Protein 5G3T (pdb70)

Sequence (1652 aa):
QSSDICIVGAGISGLTCASHLLDSPACRGLSLLRIFDMQQEAGGRIRSKMLDGKASIELGAGRYSPQLHPHFQSAMQHYSQKSEVYPFTQLKFKSHVQQKLKRAMNELSPRLKEHGKESFLQFVSRYQGHDSAVGMIRSMGYDALFLPDISAEMAYDIVGKHPEIQSVTDNDANQWFFAAETGFAGLIQGIKAKVKAAGARFSLGYRLLSVRTDGDGYLLQLAGDDGWKLEHRTRHLILAIPPSAMAGLNVDFPEAWSGARYGSLPLFKGFLTYGEPWWLDYKLDDQVLIVDNPLRKIYFKGDKYLFFYTDSEMANYWRGCCVAEGEDGYLEQIRTHLASALGIVRERIPQPLAHVHKYWAHGVEFCRDDHPSALSHRDSGIIACSDAYTEHCGWMEGGLLSAREASRLLLQRIAAQSSDICIVGAGISGLTCASHLLDSPACRGLSLRIFDMQQEAGGRIRSKMLDGKASIELGAGRYSPQLHPHFQSAMQHYSQKSEVYPFTQLKFKSHVQQKLKRAMNELSPRLKEHGKESFLQFVSRYQGHDSAVGMIRSMGYDALFLPDISAEMAYDIVGKHPEIQSVTDNDANQWFFAAETGFAGLIQGIKAKVKAAGARFSLGYRLLSVRTTDGDGYLLQLAGDDGWKLEHRTRHLILAIPPSAMAGLNVDFPEAWSGARYGSLPLFKGFLTYGEPWWLDYKLDDQVLIVDNPLRKIYFKGDKYLFFYTDSEMANYWRGCCVAEGEDGYLEQIRTHLASALGIVRERIPQPLAHVVHKYWAHGVEFCRDDHPSALSHRDSGIIACSDAYTEHCGWMEGGLLSAREASRLLLQRIAAMKQSSDICIVGAGISGLTCASHLLDSPACRGLSLRIFDMQQEAGGRIRSKMLDGKASIELGAGRYSPQLHPHFQSAMQHYSQKSEVYPFTQLKFKSHVQQKLKRAMNELSPRLKEHGKESFLQFVSRYQGHDSAVGMIRSMGYDALFLPDISAEMAYDIVGKHPEIQSVTDNDANQWFAAETGFAGLIQGIKAKVKAAGARFSLGYRLLSVRTDGDGYLLQLAGDDGWKLEHRTRHLILAIPPSAMAGLNVDFPEAWSGARYGSLPLFKGFLTTYGEPWWLDYKLDDQVLIVDNPLRKIYFKGDKYLFFYTDSEMANYWRGCCVAEGEDGYLEQIRTHLASALGGIVRERIPQPLAHVVHKYWAHGVEFCRDHPSALSHRDSGIIACSDAYTEHCGWMEGGLLSAREASSRLLLQRIAAQSSDICIVGAGISGLTCASHLLDSPACRGLSLRIFDMQQEAGGRIRSKMLDGKASIELGAGRYSPQLHPHFQSAMQHYSQKSEVYPFTQLKFKSHVQQKLKRAMNELSPRLKEHGKESFLQFVSRYQGHDSAVGMIRSMGYDALFLPDISAEMAYDIVGKHPEIQSVTDNDANQWFAAETGFAGLIQGIKAKVKAAGARFSLGYRLLSVRTDGDGYLLQLAGDDGWKLEHRTRHLILAIPPSAMAGLNVDFPEAWSGARYGSLPLFKGFLTYGEPWWLDYKLDDQVLIVDNPLRKIYFKGDKYLFFYTDSEMANYWRGCCVAEGEDGYLEQIRTHLASSALGIVRERIPQPLAHVVHKYWAHGVEFCRDHPSALSHRDSGIIACSDAYTEHCGWMEGGLLSAREASRLLLQRIAA

Solvent-accessible surface area: 68019 Å² total; per-residue (Å²): 76,83,10,46,1,0,0,9,5,0,16,16,12,0,0,12,0,0,9,55,0,38,97,20,126,55,6,84,85,56,55,6,39,0,0,17,87,87,110,91,15,2,38,71,11,66,19,102,104,6,91,65,79,19,39,2,24,5,12,33,13,23,2,0,28,89,50,4,72,67,0,38,65,18,3,121,130,38,92,41,96,43,60,109,16,33,2,38,88,4,73,73,84,44,110,51,7,74,34,0,76,120,0,3,112,100,0,44,108,98,40,203,140,51,1,164,30,22,0,38,101,0,0,25,90,51,106,33,103,122,24,0,33,30,0,0,73,10,0,0,20,24,20,2,48,62,107,119,18,13,0,69,92,0,35,80,41,0,6,51,28,0,0,0,3,8,10,36,102,58,75,89,18,94,4,36,13,12,101,94,3,0,35,24,1,3,88,21,4,43,62,54,0,135,94,54,51,6,60,40,8,34,3,16,127,13,68,6,9,62,83,49,80,86,2,2,45,0,41,1,14,6,100,34,32,49,99,10,93,0,68,0,82,11,1,0,0,10,24,35,4,40,38,0,50,56,13,34,8,69,20,14,83,7,13,26,94,13,129,34,15,37,27,18,27,0,18,0,4,2,18,23,62,60,52,27,2,77,92,85,80,20,57,52,53,1,23,19,25,114,20,32,0,6,1,0,0,0,52,19,87,64,19,0,16,2,32,0,8,15,92,49,0,53,78,0,16,17,14,29,12,127,22,105,120,44,2,35,45,55,2,48,58,24,2,8,80,25,28,71,25,91,97,82,162,0,48,122,34,127,23,42,40,59,36,16,31,33,89,10,36,3,50,36,107,121,202,44,80,30,3,5,47,20,178,121,19,23,5,6,0,0,5,15,2,3,14,118,41,46,34,34,20,3,0,1,11,41,0,0,107,48,0,5,124,41,0,43,127,59,38,85,134,88,75,12,49,2,0,0,9,6,0,15,15,14,0,0,12,0,0,9,60,0,39,94,20,122,54,7,84,85,60,55,7,38,0,2,17,77,97,108,107,15,2,38,75,12,70,19,101,103,4,95,60,82,20,39,2,21,12,9,32,12,23,2,0,28,89,52,6,72,72,0,36,66,16,2,121,131,41,97,43,80,47,67,107,17,24,3,34,68,4,98,93,90,46,111,48,7,78,33,0,72,126,0,4,111,110,9,45,111,86,36,156,85,61,1,123,33,23,0,38,99,0,0,25,94,52,106,30,102,120,24,0,32,29,0,0,81,8,0,0,18,27,24,2,49,52,108,93,21,13,0,83,89,0,34,76,38,0,8,50,28,0,0,0,2,16,9,33,107,56,85,91,21,95,3,34,14,12,104,98,3,0,35,23,0,2,83,20,4,44,63,58,0,135,93,53,49,5,60,40,8,31,3,16,135,11,74,30,7,140,78,47,80,89,2,2,23,0,62,1,16,5,100,35,30,46,135,30,92,2,81,0,29,28,0,0,0,10,23,34,4,37,39,1,67,63,20,49,13,29,19,22,58,6,16,24,94,14,95,32,18,38,27,18,25,0,19,0,4,2,18,21,65,60,50,25,2,68,121,79,90,4,53,50,23,1,20,15,27,107,23,26,1,6,0,0,1,0,42,21,89,80,17,1,14,2,32,0,8,18,94,49,0,53,69,0,16,17,16,28,9,121,25,103,122,46,2,39,43,54,2,47,57,24,1,6,75,23,30,69,31,95,98,85,90,0,49,131,32,128,23,33,47,63,34,16,31,33,87,10,35,2,42,36,85,138,197,60,74,34,4,5,50,25,173,119,21,22,5,4,0,1,3,14,2,2,14,120,44,44,36,34,20,3,0,1,14,41,0,0,115,50,0,5,130,45,0,40,128,73,38,83,134,21,77,142,72,12,46,2,0,0,8,5,0,15,17,14,0,0,12,0,0,10,68,0,42,95,19,122,58,9,83,85,56,54,8,7,0,0,16,109,94,107,91,16,2,40,74,12,89,28,43,106,4,93,65,80,14,40,2,20,13,11,31,12,25,8,0,25,97,24,3,72,64,0,58,68,16,2,123,132,38,97,42,96,44,59,106,18,26,2,38,71,17,103,74,77,49,115,52,11,86,30,6,98,108,1,2,75,109,7,44,77,95,40,179,80,60,2,166,32,29,0,40,104,0,1,25,89,55,102,32,102,122,22,0,47,30,0,0,65,10,0,0,17,22,20,1,44,49,105,92,17,14,0,77,57,0,29,73,47,0,3,22,26,0,1,5,6,33,9,21,144,49,88,78,17,100,5,55,14,11,98,88,3,0,34,24,0,2,90,21,3,44,60,51,0,138,92,53,59,7,110,40,8,37,4,20,122,12,64,25,5,168,81,78,76,68,9,3,47,0,62,1,6,6,116,36,35,26,116,10,88,1,46,8,120,15,1,0,0,11,23,35,4,40,38,1,67,66,25,73,8,90,23,31,122,7,16,25,95,22,67,38,12,37,26,17,25,0,19,0,5,2,18,21,51,94,41,20,3,28,117,68,87,17,22,49,22,1,24,15,27,123,24,26,0,5,1,0,0,0,32,17,49,104,12,0,16,1,34,0,6,16,92,44,0,60,70,0,21,17,25,33,48,115,29,102,123,45,2,35,46,58,1,27,58,23,2,5,72,23,31,60,27,91,69,62,122,1,51,99,34,125,25,38,50,62,37,14,29,24,88,9,32,2,32,27,90,104,111,82,39,3,5,50,13,180,123,20,21,5,4,0,1,4,14,1,4,16,138,20,46,36,29,21,3,0,2,11,28,0,0,88,50,0,4,125,54,0,48,129,63,47,81,134,164,62,12,49,2,0,0,9,5,0,16,16,14,0,0,13,0,0,9,68,0,39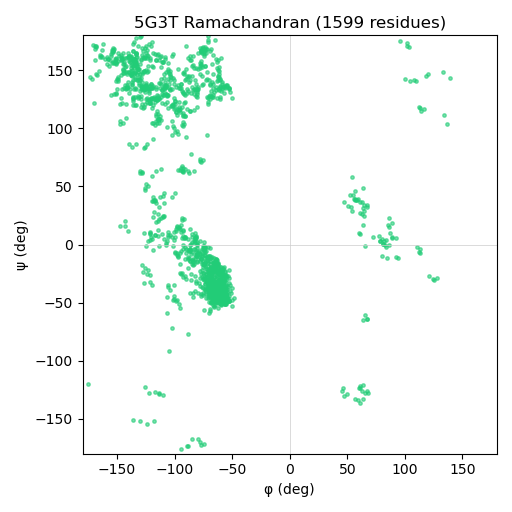,91,20,121,57,7,83,84,58,56,6,39,0,0,18,104,96,107,90,15,2,40,75,12,83,15,96,109,2,92,65,86,16,40,2,19,11,12,31,12,25,8,0,26,98,24,2,69,66,0,61,69,16,2,123,128,40,98,43,106,43,60,105,19,29,2,39,71,15,117,96,80,49,115,50,10,83,32,5,84,110,0,2,71,108,10,45,101,62,38,104,83,64,2,108,37,31,0,41,104,0,1,24,107,54,103,31,104,123,22,0,33,28,0,0,84,11,0,0,17,26,24,1,54,59,109,70,15,14,0,90,60,0,28,73,51,0,2,24,26,0,1,4,5,32,10,22,144,50,86,80,16,98,5,53,15,12,95,94,3,0,36,23,1,3,92,21,4,45,62,50,0,91,94,54,52,6,72,44,21,36,4,27,113,13,57,31,12,57,87,58,81,95,2,4,50,0,65,1,8,7,110,37,33,29,97,40,84,3,81,0,29,30,1,0,0,10,24,34,4,39,40,1,69,66,26,92,6,74,24,41,102,6,16,27,90,17,119,37,20,36,21,19,25,0,20,0,5,2,17,20,56,90,45,25,2,76,126,80,154,10,47,54,19,1,20,15,27,119,25,24,1,8,1,0,0,0,41,19,86,74,17,1,16,1,33,0,6,16,93,51,0,61,70,0,22,19,24,32,21,82,30,103,114,45,3,30,64,54,2,37,60,23,1,10,76,25,30,66,32,87,74,110,138,1,54,129,30,130,22,35,50,63,34,14,28,26,88,8,33,2,36,31,34,107,112,82,39,3,5,50,13,174,124,23,20,5,5,0,0,5,15,1,5,17,91,25,48,36,28,20,3,0,2,12,31,0,0,83,52,0,4,124,56,0,44,127,74,46,80,134

Radius of gyration: 42.15 Å; Cα contacts (8 Å, |Δi|>4): 3547; chains: 4; bounding box: 88×93×133 Å

B-factor: mean 28.55, std 11.91, range [7.09, 89.53]

Foldseek 3Di:
DEFAEEEEAQALLRLLLLVVQLPDPLCVPGAYEYEYQAQDGHVQFDWDQFVVPRIDTQGDWKDWCVVFVVVVVLCVVLVFDKDFQLQQEAPPDDPLQVVLLVLCVVQVVVCVPQQQWQLQVSSCVRPHNVSSVSNVLQLLAVCSPDRLQTNVNVLVVQCRDRNRVVSNPNSPTTMIGTPRGCVSSSVSSVVVSVVSRYHYDYQKAWQEWDADPQWIWTWIAGPVGDIDIYIYNAYEHADDQVSVVRYPQPPPPLWDPFDKDFKKKKKKKFFAPWLLCVVVVQASYWGADPFLLRIKGHHHSGIIMGMYIHPSLVVLVVQVVVHDVSSQLRVLVRVCVRSVHDSVSRDGTPGMDMDMDRRSFMAISDPFDLKIARNPNGHIYAYLRRDPRGNDSSSSSVRSVVRSVSRSVVSVD/DEFAEEEEAQALLRLLLLVVLLPDPLCVPTAYEYEYQAQDGHVQFDWDQFVVHDIDTQGDWKDWCVVQVVVVVLCVVLVFDKAFQLQQEAPPDDPLQVVLLVLCVVQVVVCVPAQQFQLQVSSCVRPHNVSSVSNVLQLLAVCSPDRLQTNVNVLVVQCRDRNRVVSNPNSPTTMIGTRRGCVSSSVSSVVVSVVSRYHYDYQKAWAEWDDDVQWIWTWIAGPVGDIDIYIYNAYEHADAQVSVVRYDQPPPPQKDPFDKDFKKKKKKKFFAPWLLCVVVVQASYWGADPDLLRIKHHHHSGIIMGMHMHPSLVVLVVQVVVHPVSSQLVVLVVVCVRVVHDSVSDDRTPTMDMDMGRGSFMAISDVFDLKIARPPNGYIYAYLRRDPRGNDSSSSSSRSVVRSVSRSVVSVD/DQAAFAEEEEAQALLRLLLLVVLLPDPLCVPGAYEYEYQAQDGHVQFDWDQFVVHDIDTQGDWKDWCVVFVVVVVLCVVLVFDKDFQLAQEAPDDDPLQVVLLVLLVVLVVVCVPFQFFQLQVSSCVPPHNVSSVSNVLQLLAPCSPDRLQTNVNSLLVQCRDRNRVCSHPNSPITMIGTRRGCVSSSVSSVVSSVVSRYHYDYQKAWQEWDADVQWIWTWIAGPVGHIHIYIYNAYEHADDQVSVVRYDQCPPNQWDPFDKDFKKKKKKKFAAPWLLCVVVVQESYWGADPDLLGIKGHHHGGIIMGMHMHVSLVVLVVQVVVDDVSSQVVVLCVVCVRSVHDSVSPDGTDTMDMDMGRGSFMAISPADLKIARPPSGHIYAYLRHDPRGNDVSSSSRRSVVRSVSVSVVSVD/DEFAEEEEAQALLRLLLLVVQLPDPLCVPGAYEYEYQAQDGHVQFDWDQFVVPAIDTQGDWKDWCVVFVVVVVLCVVLVFDKDFQLAQEAPPDDPLCVVLLVLLVVLVVVCVPFQFFQQQVSSCVPPHNVSSVSNVLQLLAVCSPPRLQGNNNVLLVQCRDRNRVCSHPSSPITMIGTRNGCVSSSVSSVVSSVVSRYHYDYQKAWQEWDFDVQWIWTWIAGPVGRIDIYIYNAYEHADAQVSVVRYPQPPPVQWDPFDKDFKKKKKKKFAAPWLLCVVVVQASYWGADPDLLRIKHHHHGGIIMGMHIHVSLVVLVVQVVVDPVSSQVVVLVVVCVRVVHDSVSDDRTPTMDMDMGRRSFMATSHADLKIAGNPRGHIYAYLRHDPRGNDVSSSSRRSVVSSVSVSVVSVD

Structure (mmCIF, N/CA/C/O backbone):
data_5G3T
#
_entry.id   5G3T
#
_cell.length_a   68.090
_cell.length_b   89.160
_cell.length_c   144.430
_cell.angle_alpha   90.00
_cell.angle_beta   92.66
_cell.angle_gamma   90.00
#
_symmetry.space_group_name_H-M   'P 1 21 1'
#
loop_
_entity.id
_entity.type
_entity.pdbx_description
1 polymer 'L-TRYPTOPHAN OXIDASE VIOA'
2 non-polymer 'DIHYDROFLAVINE-ADENINE DINUCLEOTIDE'
3 non-polymer 'MAGNESIUM ION'
4 non-polymer 'CHLORIDE ION'
5 non-polymer 2-AMINO-2-HYDROXYMETHYL-PROPANE-1,3-DIOL
6 non-polymer GLYCEROL
7 water water
#
loop_
_atom_site.group_PDB
_atom_site.id
_atom_site.type_symbol
_atom_site.label_atom_id
_atom_site.label_alt_id
_atom_site.label_comp_id
_atom_site.label_asym_id
_atom_site.label_entity_id
_atom_site.label_seq_id
_atom_site.pdbx_PDB_ins_code
_atom_site.Cartn_x
_atom_site.Cartn_y
_atom_site.Cartn_z
_atom_site.occupancy
_atom_site.B_iso_or_equiv
_atom_site.auth_seq_id
_atom_site.auth_comp_id
_atom_site.auth_asym_id
_atom_site.auth_atom_id
_atom_site.pdbx_PDB_model_num
ATOM 1 N N . GLN A 1 8 ? 65.757 -11.147 99.035 1.00 61.44 3 GLN A N 1
ATOM 2 C CA . GLN A 1 8 ? 66.022 -10.535 97.737 1.00 55.84 3 GLN A CA 1
ATOM 3 C C . GLN A 1 8 ? 65.291 -11.278 96.618 1.00 43.99 3 GLN A C 1
ATOM 4 O O . GLN A 1 8 ? 65.624 -12.428 96.307 1.00 37.88 3 GLN A O 1
ATOM 17 N N . SER A 1 9 ? 64.306 -10.607 96.014 1.00 39.69 4 SER A N 1
ATOM 18 C CA . SER A 1 9 ? 63.429 -11.237 95.036 1.00 35.25 4 SER A CA 1
ATOM 19 C C . SER A 1 9 ? 63.072 -10.231 93.948 1.00 28.48 4 SER A C 1
ATOM 20 O O . SER A 1 9 ? 63.008 -9.024 94.200 1.00 38.42 4 SER A O 1
ATOM 28 N N . SER A 1 10 ? 62.847 -10.733 92.730 1.00 32.18 5 SER A N 1
ATOM 29 C CA . SER A 1 10 ? 62.323 -9.898 91.659 1.00 27.45 5 SER A CA 1
ATOM 30 C C . SER A 1 10 ? 61.514 -10.759 90.698 1.00 25.85 5 SER A C 1
ATOM 31 O O . SER A 1 10 ? 61.650 -11.984 90.655 1.00 24.91 5 SER A O 1
ATOM 39 N N . ASP A 1 11 ? 60.659 -10.098 89.921 1.00 26.85 6 ASP A N 1
ATOM 40 C CA . ASP A 1 11 ? 60.015 -10.773 88.800 1.00 24.25 6 ASP A CA 1
ATOM 41 C C . ASP A 1 11 ? 61.016 -11.063 87.694 1.00 22.69 6 ASP A C 1
ATOM 42 O O . ASP A 1 11 ? 61.110 -12.195 87.202 1.00 24.38 6 ASP A O 1
ATOM 51 N N . ILE A 1 12 ? 61.777 -10.051 87.308 1.00 25.09 7 ILE A N 1
ATOM 52 C CA . ILE A 1 12 ? 62.734 -10.136 86.215 1.00 22.86 7 ILE A CA 1
ATOM 53 C C . ILE A 1 12 ? 64.105 -9.725 86.728 1.00 20.65 7 ILE A C 1
ATOM 54 O O . ILE A 1 12 ? 64.245 -8.709 87.420 1.00 23.67 7 ILE A O 1
ATOM 70 N N . CYS A 1 13 ? 65.124 -10.481 86.336 1.00 20.91 8 CYS A N 1
ATOM 71 C CA . CYS A 1 13 ? 66.496 -10.145 86.673 1.00 19.08 8 CYS A CA 1
ATOM 72 C C . CYS A 1 13 ? 67.359 -10.152 85.416 1.00 17.36 8 CYS A C 1
ATOM 73 O O . CYS A 1 13 ? 67.257 -11.062 84.585 1.00 17.30 8 CYS A O 1
ATOM 81 N N . ILE A 1 14 ? 68.173 -9.116 85.275 1.00 20.67 9 ILE A N 1
ATOM 82 C CA . ILE A 1 14 ? 69.174 -9.017 84.213 1.00 13.96 9 ILE A CA 1
ATOM 83 C C . ILE A 1 14 ? 70.540 -8.977 84.882 1.00 14.25 9 ILE A C 1
ATOM 84 O O . ILE A 1 14 ? 70.811 -8.096 85.712 1.00 17.83 9 ILE A O 1
ATOM 100 N N . VAL A 1 15 ? 71.401 -9.917 84.516 1.00 17.76 10 VAL A N 1
ATOM 101 C CA . VAL A 1 15 ? 72.797 -9.896 84.930 1.00 14.67 10 VAL A CA 1
ATOM 102 C C . VAL A 1 15 ? 73.623 -9.334 83.786 1.00 15.32 10 VAL A C 1
ATOM 103 O O . VAL A 1 15 ? 73.674 -9.926 82.704 1.00 16.14 10 VAL A O 1
ATOM 116 N N . GLY A 1 16 ? 74.268 -8.191 84.025 1.00 16.16 11 GLY A N 1
ATOM 117 C CA . GLY A 1 16 ? 75.086 -7.540 83.013 1.00 16.37 11 GLY A CA 1
ATOM 118 C C . GLY A 1 16 ? 74.507 -6.194 82.657 1.00 14.95 11 GLY A C 1
ATOM 119 O O . GLY A 1 16 ? 73.365 -6.105 82.172 1.00 19.30 11 GLY A O 1
ATOM 123 N N . ALA A 1 17 ? 75.252 -5.134 82.938 1.00 17.44 12 ALA A N 1
ATOM 124 C CA . ALA A 1 17 ? 74.789 -3.776 82.711 1.00 17.60 12 ALA A CA 1
ATOM 125 C C . ALA A 1 17 ? 75.671 -3.076 81.693 1.00 15.57 12 ALA A C 1
ATOM 126 O O . ALA A 1 17 ? 75.947 -1.881 81.804 1.00 17.40 12 ALA A O 1
ATOM 133 N N . GLY A 1 18 ? 76.104 -3.825 80.677 1.00 15.28 13 GLY A N 1
ATOM 134 C CA . GLY A 1 18 ? 76.628 -3.239 79.459 1.00 14.27 13 GLY A CA 1
ATOM 135 C C . GLY A 1 18 ? 75.474 -2.758 78.586 1.00 13.45 13 GLY A C 1
ATOM 136 O O . GLY A 1 18 ? 74.313 -2.706 79.003 1.00 12.74 13 GLY A O 1
ATOM 140 N N . ILE A 1 19 ? 75.802 -2.395 77.349 1.00 14.44 14 ILE A N 1
ATOM 141 C CA . ILE A 1 19 ? 74.747 -1.899 76.462 1.00 13.75 14 ILE A CA 1
ATOM 142 C C . ILE A 1 19 ? 73.673 -2.966 76.218 1.00 17.15 14 ILE A C 1
ATOM 143 O O . ILE A 1 19 ? 72.482 -2.642 76.123 1.00 16.46 14 ILE A O 1
ATOM 159 N N . SER A 1 20 ? 74.051 -4.245 76.144 1.00 14.24 15 SER A N 1
ATOM 160 C CA . SER A 1 20 ? 73.056 -5.294 75.937 1.00 15.77 15 SER A CA 1
ATOM 161 C C . SER A 1 20 ? 72.063 -5.363 77.088 1.00 16.10 15 SER A C 1
ATOM 162 O O . SER A 1 20 ? 70.846 -5.301 76.876 1.00 16.36 15 SER A O 1
ATOM 170 N N . GLY A 1 21 ? 72.561 -5.505 78.320 1.00 13.24 16 GLY A N 1
ATOM 171 C CA . GLY A 1 21 ? 71.656 -5.679 79.443 1.00 14.06 16 GLY A CA 1
ATOM 172 C C . GLY A 1 21 ? 70.787 -4.466 79.663 1.00 15.32 16 GLY A C 1
ATOM 173 O O . GLY A 1 21 ? 69.580 -4.587 79.930 1.00 16.74 16 GLY A O 1
ATOM 177 N N . LEU A 1 22 ? 71.383 -3.277 79.555 1.00 13.38 17 LEU A N 1
ATOM 178 C CA . LEU A 1 22 ? 70.619 -2.054 79.768 1.00 13.70 17 LEU A CA 1
ATOM 179 C C . LEU A 1 22 ? 69.543 -1.898 78.700 1.00 17.71 17 LEU A C 1
ATOM 180 O O . LEU A 1 22 ? 68.440 -1.409 78.977 1.00 15.21 17 LEU A O 1
ATOM 196 N N . THR A 1 23 ? 69.848 -2.301 77.469 1.00 16.32 18 THR A N 1
ATOM 197 C CA . THR A 1 23 ? 68.848 -2.198 76.413 1.00 15.35 18 THR A CA 1
ATOM 198 C C . THR A 1 23 ? 67.755 -3.243 76.580 1.00 17.29 18 THR A C 1
ATOM 199 O O . THR A 1 23 ? 66.576 -2.948 76.326 1.00 18.07 18 THR A O 1
ATOM 210 N N . CYS A 1 24 ? 68.102 -4.456 77.024 1.00 14.09 19 CYS A N 1
ATOM 211 C CA . CYS A 1 24 ? 67.054 -5.404 77.404 1.00 18.79 19 CYS A CA 1
ATOM 212 C C . CYS A 1 24 ? 66.104 -4.770 78.401 1.00 17.47 19 CYS A C 1
ATOM 213 O O . CYS A 1 24 ? 64.883 -4.873 78.273 1.00 15.28 19 CYS A O 1
ATOM 221 N N . ALA A 1 25 ? 66.660 -4.154 79.442 1.00 16.96 20 ALA A N 1
ATOM 222 C CA . ALA A 1 25 ? 65.831 -3.536 80.470 1.00 17.33 20 ALA A CA 1
ATOM 223 C C . ALA A 1 25 ? 64.916 -2.476 79.871 1.00 18.79 20 ALA A C 1
ATOM 224 O O . ALA A 1 25 ? 63.718 -2.413 80.191 1.00 21.12 20 ALA A O 1
ATOM 231 N N . SER A 1 26 ? 65.463 -1.644 78.986 1.00 16.41 21 SER A N 1
ATOM 232 C CA . SER A 1 26 ? 64.673 -0.611 78.320 1.00 19.39 21 SER A CA 1
ATOM 233 C C . SER A 1 26 ? 63.500 -1.216 77.559 1.00 23.37 21 SER A C 1
ATOM 234 O O . SER A 1 26 ? 62.357 -0.753 77.682 1.00 18.86 21 SER A O 1
ATOM 242 N N . HIS A 1 27 ? 63.759 -2.266 76.777 1.00 19.30 22 HIS A N 1
ATOM 243 C CA . HIS A 1 27 ? 62.693 -2.875 75.985 1.00 19.70 22 HIS A CA 1
ATOM 244 C C . HIS A 1 27 ? 61.626 -3.507 76.867 1.00 22.47 22 HIS A C 1
ATOM 245 O O . HIS A 1 27 ? 60.427 -3.426 76.563 1.00 20.18 22 HIS A O 1
ATOM 259 N N . LEU A 1 28 ? 62.037 -4.184 77.934 1.00 20.52 23 LEU A N 1
ATOM 260 C CA . LEU A 1 28 ? 61.061 -4.830 78.809 1.00 19.38 23 LEU A CA 1
ATOM 261 C C . LEU A 1 28 ? 60.202 -3.797 79.521 1.00 25.46 23 LEU A C 1
ATOM 262 O O . LEU A 1 28 ? 58.976 -3.922 79.564 1.00 21.51 23 LEU A O 1
ATOM 278 N N . LEU A 1 29 ? 60.822 -2.760 80.072 1.00 20.48 24 LEU A N 1
ATOM 279 C CA . LEU A 1 29 ? 60.052 -1.759 80.797 1.00 23.29 24 LEU A CA 1
ATOM 280 C C . LEU A 1 29 ? 59.134 -0.960 79.878 1.00 31.12 24 LEU A C 1
ATOM 281 O O . LEU A 1 29 ? 58.125 -0.419 80.351 1.00 25.46 24 LEU A O 1
ATOM 297 N N . ASP A 1 30 ? 59.438 -0.902 78.580 1.00 23.20 25 ASP A N 1
ATOM 298 C CA . ASP A 1 30 ? 58.536 -0.303 77.603 1.00 28.20 25 ASP A CA 1
ATOM 299 C C . ASP A 1 30 ? 57.341 -1.185 77.265 1.00 27.29 25 ASP A C 1
ATOM 300 O O . ASP A 1 30 ? 56.388 -0.692 76.649 1.00 28.28 25 ASP A O 1
ATOM 309 N N . SER A 1 31 ? 57.362 -2.461 77.619 1.00 25.45 26 SER A N 1
ATOM 310 C CA . SER A 1 31 ? 56.270 -3.345 77.231 1.00 31.54 26 SER A CA 1
ATOM 311 C C . SER A 1 31 ? 55.105 -3.223 78.214 1.00 26.63 26 SER A C 1
ATOM 312 O O . SER A 1 31 ? 55.329 -3.232 79.427 1.00 26.63 26 SER A O 1
ATOM 320 N N . PRO A 1 32 ? 53.856 -3.096 77.741 1.00 27.40 27 PRO A N 1
ATOM 321 C CA . PRO A 1 32 ? 52.725 -3.155 78.687 1.00 32.93 27 PRO A CA 1
ATOM 322 C C . PRO A 1 32 ? 52.669 -4.459 79.461 1.00 29.41 27 PRO A C 1
ATOM 323 O O . PRO A 1 32 ? 52.129 -4.483 80.573 1.00 33.59 27 PRO A O 1
ATOM 334 N N . ALA A 1 33 ? 53.226 -5.538 78.915 1.00 31.23 28 ALA A N 1
ATOM 335 C CA . ALA A 1 33 ? 53.226 -6.827 79.586 1.00 29.13 28 ALA A CA 1
ATOM 336 C C . ALA A 1 33 ? 54.094 -6.862 80.836 1.00 32.83 28 ALA A C 1
ATOM 337 O O . ALA A 1 33 ? 53.991 -7.826 81.602 1.00 37.84 28 ALA A O 1
ATOM 344 N N . CYS A 1 34 ? 54.938 -5.859 81.074 1.00 31.23 29 CYS A N 1
ATOM 345 C CA . CYS A 1 34 ? 55.765 -5.843 82.277 1.00 28.73 29 CYS A CA 1
ATOM 346 C C . CYS A 1 34 ? 55.265 -4.844 83.303 1.00 33.05 29 CYS A C 1
ATOM 347 O O . CYS A 1 34 ? 55.933 -4.637 84.319 1.00 31.17 29 CYS A O 1
ATOM 355 N N . ARG A 1 35 ? 54.091 -4.244 83.080 1.00 33.83 30 ARG A N 1
ATOM 356 C CA . ARG A 1 35 ? 53.484 -3.414 84.108 1.00 30.53 30 ARG A CA 1
ATOM 357 C C . ARG A 1 35 ? 53.326 -4.225 85.390 1.00 33.43 30 ARG A C 1
ATOM 358 O O . ARG A 1 35 ? 52.933 -5.396 85.364 1.00 35.13 30 ARG A O 1
ATOM 362 N N . GLY A 1 36 ? 53.674 -3.602 86.512 1.00 34.87 31 GLY A N 1
ATOM 363 C CA . GLY A 1 36 ? 53.586 -4.242 87.805 1.00 38.60 31 GLY A CA 1
ATOM 364 C C . GLY A 1 36 ? 54.716 -5.184 88.148 1.00 45.39 31 GLY A C 1
ATOM 365 O O . GLY A 1 36 ? 54.800 -5.621 89.303 1.00 38.14 31 GLY A O 1
ATOM 369 N N . LEU A 1 37 ? 55.590 -5.520 87.201 1.00 38.95 32 LEU A N 1
ATOM 370 C CA . LEU A 1 37 ? 56.678 -6.447 87.476 1.00 39.25 32 LEU A CA 1
ATOM 371 C C . LEU A 1 37 ? 57.920 -5.699 87.947 1.00 32.23 32 LEU A C 1
ATOM 372 O O . LEU A 1 37 ? 58.233 -4.610 87.461 1.00 32.27 32 LEU A O 1
ATOM 388 N N . SER A 1 38 ? 58.628 -6.293 88.889 1.00 27.25 33 SER A N 1
ATOM 389 C CA . SER A 1 38 ? 59.852 -5.694 89.399 1.00 27.68 33 SER A CA 1
ATOM 390 C C . SER A 1 38 ? 61.044 -6.184 88.585 1.00 23.44 33 SER A C 1
ATOM 391 O O . SER A 1 38 ? 61.073 -7.326 88.121 1.00 26.13 33 SER A O 1
ATOM 399 N N A LEU A 1 39 ? 62.033 -5.309 88.424 0.57 24.59 34 LEU A N 1
ATOM 400 N N B LEU A 1 39 ? 62.030 -5.299 88.422 0.43 24.61 34 LEU A N 1
ATOM 401 C CA A LEU A 1 39 ? 63.213 -5.621 87.626 0.57 24.37 34 LEU A CA 1
ATOM 402 C CA B LEU A 1 39 ? 63.223 -5.569 87.626 0.43 24.35 34 LEU A CA 1
ATOM 403 C C A LEU A 1 39 ? 64.465 -5.252 88.406 0.57 22.97 34 LEU A C 1
ATOM 404 C C B LEU A 1 39 ? 64.460 -5.250 88.451 0.43 23.02 34 LEU A C 1
ATOM 405 O O A LEU A 1 39 ? 64.601 -4.113 88.865 0.57 26.14 34 LEU A O 1
ATOM 406 O O B LEU A 1 39 ? 64.582 -4.142 88.984 0.43 26.04 34 LEU A O 1
ATOM 437 N N . ARG A 1 40 ? 65.362 -6.227 88.574 1.00 20.87 35 ARG A N 1
ATOM 438 C CA . ARG A 1 40 ? 66.635 -6.058 89.267 1.00 20.94 35 ARG A CA 1
ATOM 439 C C . ARG A 1 40 ? 67.775 -6.281 88.277 1.00 19.50 35 ARG A C 1
ATOM 440 O O . ARG A 1 40 ? 67.737 -7.235 87.491 1.00 21.57 35 ARG A O 1
ATOM 462 N N . ILE A 1 41 ? 68.771 -5.398 88.305 1.00 18.71 36 ILE A N 1
ATOM 463 C CA . ILE A 1 41 ? 69.932 -5.467 87.402 1.00 17.53 36 ILE A CA 1
ATOM 464 C C . ILE A 1 41 ? 71.194 -5.580 88.257 1.00 19.67 36 ILE A C 1
ATOM 465 O O . ILE A 1 41 ? 71.446 -4.716 89.103 1.00 24.10 36 ILE A O 1
ATOM 481 N N . PHE A 1 42 ? 71.992 -6.627 88.017 1.00 16.59 37 PHE A N 1
ATOM 482 C CA . PHE A 1 42 ? 73.276 -6.840 88.668 1.00 16.19 37 PHE A CA 1
ATOM 483 C C . PHE A 1 42 ? 74.413 -6.592 87.689 1.00 21.16 37 PHE A C 1
ATOM 484 O O . PHE A 1 42 ? 74.290 -6.906 86.506 1.00 18.70 37 PHE A O 1
ATOM 501 N N . ASP A 1 43 ? 75.549 -6.113 88.210 1.00 19.44 38 ASP A N 1
ATOM 502 C CA . ASP A 1 43 ? 76.793 -6.105 87.453 1.00 18.62 38 ASP A CA 1
ATOM 503 C C . ASP A 1 43 ? 77.945 -6.237 88.431 1.00 20.10 38 ASP A C 1
ATOM 504 O O . ASP A 1 43 ? 77.899 -5.676 89.526 1.00 20.95 38 ASP A O 1
ATOM 513 N N . MET A 1 44 ? 78.975 -6.982 88.031 1.00 19.17 39 MET A N 1
ATOM 514 C CA . MET A 1 44 ? 80.117 -7.175 88.920 1.00 18.18 39 MET A CA 1
ATOM 515 C C . MET A 1 44 ? 80.951 -5.916 89.071 1.00 24.13 39 MET A C 1
ATOM 516 O O . MET A 1 44 ? 81.679 -5.791 90.062 1.00 23.51 39 MET A O 1
ATOM 530 N N . GLN A 1 45 ? 80.879 -4.987 88.123 1.00 19.09 40 GLN A N 1
ATOM 531 C CA . GLN A 1 45 ? 81.606 -3.729 88.243 1.00 21.69 40 GLN A CA 1
ATOM 532 C C . GLN A 1 45 ? 80.790 -2.699 89.017 1.00 22.53 40 GLN A C 1
ATOM 533 O O . GLN A 1 45 ? 79.561 -2.766 89.087 1.00 25.72 40 GLN A O 1
ATOM 547 N N . GLN A 1 46 ? 81.489 -1.701 89.561 1.00 24.74 41 GLN A N 1
ATOM 548 C CA . GLN A 1 46 ? 80.797 -0.663 90.318 1.00 29.37 41 GLN A CA 1
ATOM 549 C C . GLN A 1 46 ? 80.132 0.380 89.424 1.00 29.43 41 GLN A C 1
ATOM 550 O O . GLN A 1 46 ? 79.379 1.220 89.925 1.00 27.87 41 GLN A O 1
ATOM 564 N N . GLU A 1 47 ? 80.348 0.332 88.116 1.00 26.31 42 GLU A N 1
ATOM 565 C CA . GLU A 1 47 ? 79.657 1.221 87.195 1.00 21.53 42 GLU A CA 1
ATOM 566 C C . GLU A 1 47 ? 79.185 0.405 85.998 1.00 21.98 42 GLU A C 1
ATOM 567 O O . GLU A 1 47 ? 79.805 -0.605 85.641 1.00 20.61 42 GLU A O 1
ATOM 574 N N . ALA A 1 48 ? 78.102 0.865 85.378 1.00 23.31 43 ALA A N 1
ATOM 575 C CA . ALA A 1 48 ? 77.571 0.242 84.170 1.00 16.83 43 ALA A CA 1
ATOM 576 C C . ALA A 1 48 ? 78.454 0.573 82.969 1.00 16.71 43 ALA A C 1
ATOM 577 O O . ALA A 1 48 ? 79.313 1.457 83.021 1.00 18.67 43 ALA A O 1
ATOM 584 N N . GLY A 1 49 ? 78.253 -0.179 81.876 1.00 16.64 44 GLY A N 1
ATOM 585 C CA . GLY A 1 49 ? 78.888 0.130 80.606 1.00 15.93 44 GLY A CA 1
ATOM 586 C C . GLY A 1 49 ? 79.692 -0.999 79.973 1.00 17.82 44 GLY A C 1
ATOM 587 O O . GLY A 1 49 ? 79.809 -1.064 78.744 1.00 14.70 44 GLY A O 1
ATOM 591 N N . GLY A 1 50 ? 80.265 -1.870 80.800 1.00 17.33 45 GLY A N 1
ATOM 592 C CA . GLY A 1 50 ? 81.014 -3.010 80.305 1.00 19.92 45 GLY A CA 1
ATOM 593 C C . GLY A 1 50 ? 82.199 -2.553 79.468 1.00 16.86 45 GLY A C 1
ATOM 594 O O . GLY A 1 50 ? 83.071 -1.812 79.932 1.00 18.07 45 GLY A O 1
ATOM 598 N N . ARG A 1 51 ? 82.226 -2.995 78.216 1.00 13.82 46 ARG A N 1
ATOM 599 C CA . ARG A 1 51 ? 83.299 -2.642 77.290 1.00 15.35 46 ARG A CA 1
ATOM 600 C C . ARG A 1 51 ? 83.112 -1.275 76.655 1.00 15.56 46 ARG A C 1
ATOM 601 O O . ARG A 1 51 ? 83.925 -0.878 75.813 1.00 15.88 46 ARG A O 1
ATOM 622 N N . ILE A 1 52 ? 82.105 -0.532 77.077 1.00 14.34 47 ILE A N 1
ATOM 623 C CA . ILE A 1 52 ? 82.040 0.906 76.847 1.00 11.93 47 ILE A CA 1
ATOM 624 C C . ILE A 1 52 ? 82.596 1.585 78.092 1.00 18.02 47 ILE A C 1
ATOM 625 O O . ILE A 1 52 ? 82.052 1.428 79.189 1.00 19.45 47 ILE A O 1
ATOM 641 N N . ARG A 1 53 ? 83.707 2.300 77.935 1.00 15.86 48 ARG A N 1
ATOM 642 C CA . ARG A 1 53 ? 84.406 2.891 79.074 1.00 20.75 48 ARG A CA 1
ATOM 643 C C . ARG A 1 53 ? 85.034 4.198 78.607 1.00 20.63 48 ARG A C 1
ATOM 644 O O . ARG A 1 53 ? 86.079 4.194 77.945 1.00 22.53 48 ARG A O 1
ATOM 665 N N . SER A 1 54 ? 84.410 5.302 78.989 1.00 17.61 49 SER A N 1
ATOM 666 C CA . SER A 1 54 ? 84.900 6.631 78.673 1.00 19.48 49 SER A CA 1
ATOM 667 C C . SER A 1 54 ? 85.593 7.208 79.900 1.00 26.47 49 SER A C 1
ATOM 668 O O . SER A 1 54 ? 85.152 6.988 81.029 1.00 24.23 49 SER A O 1
ATOM 676 N N . LYS A 1 55 ? 86.674 7.947 79.676 1.00 23.26 50 LYS A N 1
ATOM 677 C CA . LYS A 1 55 ? 87.399 8.605 80.758 1.00 27.28 50 LYS A CA 1
ATOM 678 C C . LYS A 1 55 ? 87.872 9.972 80.294 1.00 31.04 50 LYS A C 1
ATOM 679 O O . LYS A 1 55 ? 87.962 10.246 79.098 1.00 28.35 50 LYS A O 1
ATOM 698 N N . MET A 1 56 ? 88.173 10.837 81.261 1.00 33.22 51 MET A N 1
ATOM 699 C CA . MET A 1 56 ? 88.751 12.145 80.989 1.00 32.33 51 MET A CA 1
ATOM 700 C C . MET A 1 56 ? 90.263 12.049 81.147 1.00 44.26 51 MET A C 1
ATOM 701 O O . MET A 1 56 ? 90.760 11.796 82.248 1.00 50.81 51 MET A O 1
ATOM 715 N N . LEU A 1 57 ? 90.988 12.257 80.053 1.00 38.43 52 LEU A N 1
ATOM 716 C CA . LEU A 1 57 ? 92.439 12.102 80.046 1.00 41.96 52 LEU A CA 1
ATOM 717 C C . LEU A 1 57 ? 93.089 13.354 80.625 1.00 41.68 52 LEU A C 1
ATOM 718 O O . LEU A 1 57 ? 92.930 14.452 80.081 1.00 40.78 52 LEU A O 1
ATOM 734 N N . ASP A 1 58 ? 93.812 13.191 81.732 1.00 44.14 53 ASP A N 1
ATOM 735 C CA . ASP A 1 58 ? 94.386 14.331 82.449 1.00 49.01 53 ASP A CA 1
ATOM 736 C C . ASP A 1 58 ? 93.301 15.357 82.767 1.00 50.69 53 ASP A C 1
ATOM 737 O O . ASP A 1 58 ? 93.549 16.563 82.779 1.00 50.13 53 ASP A O 1
ATOM 746 N N . GLY A 1 59 ? 92.076 14.876 82.992 1.00 55.65 54 GLY A N 1
ATOM 747 C CA . GLY A 1 59 ? 90.945 15.740 83.272 1.00 54.09 54 GLY A CA 1
ATOM 748 C C . GLY A 1 59 ? 90.623 16.718 82.158 1.00 61.04 54 GLY A C 1
ATOM 749 O O . GLY A 1 59 ? 89.782 17.604 82.334 1.00 68.27 54 GLY A O 1
ATOM 753 N N . LYS A 1 60 ? 91.268 16.564 81.001 1.00 58.53 55 LYS A N 1
ATOM 754 C CA . LYS A 1 60 ? 91.126 17.502 79.895 1.00 57.22 55 LYS A CA 1
ATOM 755 C C . LYS A 1 60 ? 90.286 16.930 78.758 1.00 63.43 55 LYS A C 1
ATOM 756 O O . LYS A 1 60 ? 89.255 17.508 78.402 1.00 62.99 55 LYS A O 1
ATOM 760 N N . ALA A 1 61 ? 90.691 15.802 78.178 1.00 53.40 56 ALA A N 1
ATOM 761 C CA . ALA A 1 61 ? 90.068 15.274 76.969 1.00 50.28 56 ALA A CA 1
ATOM 762 C C . ALA A 1 61 ? 89.358 13.953 77.240 1.00 37.26 56 ALA A C 1
ATOM 763 O O . ALA A 1 61 ? 89.885 13.085 77.942 1.00 36.65 56 ALA A O 1
ATOM 770 N N . SER A 1 62 ? 88.174 13.788 76.653 1.00 40.63 57 SER A N 1
ATOM 771 C CA . SER A 1 62 ? 87.433 12.543 76.797 1.00 41.56 57 SER A CA 1
ATOM 772 C C . SER A 1 62 ? 87.967 11.504 75.819 1.00 27.68 57 SER A C 1
ATOM 773 O O . SER A 1 62 ? 88.071 11.765 74.616 1.00 34.80 57 SER A O 1
ATOM 781 N N . ILE A 1 63 ? 88.296 10.325 76.337 1.00 23.10 58 ILE A N 1
ATOM 782 C CA . ILE A 1 63 ? 88.859 9.251 75.536 1.00 23.27 58 ILE A CA 1
ATOM 783 C C . ILE A 1 63 ? 88.018 8.002 75.753 1.00 21.92 58 ILE A C 1
ATOM 784 O O . ILE A 1 63 ? 87.281 7.881 76.734 1.00 21.38 58 ILE A O 1
ATOM 800 N N . GLU A 1 64 ? 88.129 7.069 74.819 1.00 19.94 59 GLU A N 1
ATOM 801 C CA . GLU A 1 64 ? 87.383 5.821 74.863 1.00 18.87 59 GLU A CA 1
ATOM 802 C C . GLU A 1 64 ? 88.378 4.689 75.065 1.00 16.50 59 GLU A C 1
ATOM 803 O O . GLU A 1 64 ? 89.131 4.347 74.148 1.00 17.85 59 GLU A O 1
ATOM 815 N N . LEU A 1 65 ? 88.384 4.117 76.263 1.00 17.42 60 LEU A N 1
ATOM 816 C CA . LEU A 1 65 ? 89.227 2.963 76.553 1.00 14.45 60 LEU A CA 1
ATOM 817 C C . LEU A 1 65 ? 88.686 1.676 75.942 1.00 15.06 60 LEU A C 1
ATOM 818 O O . LEU A 1 65 ? 89.451 0.721 75.740 1.00 14.62 60 LEU A O 1
ATOM 834 N N . GLY A 1 66 ? 87.387 1.623 75.688 1.00 13.55 61 GLY A N 1
ATOM 835 C CA . GLY A 1 66 ? 86.751 0.488 75.050 1.00 12.70 61 GLY A CA 1
ATOM 836 C C . GLY A 1 66 ? 86.226 0.888 73.676 1.00 13.69 61 GLY A C 1
ATOM 837 O O . GLY A 1 66 ? 86.951 1.479 72.871 1.00 14.15 61 GLY A O 1
ATOM 841 N N . ALA A 1 67 ? 84.958 0.613 73.401 1.00 12.17 62 ALA A N 1
ATOM 842 C CA . ALA A 1 67 ? 84.378 0.957 72.103 1.00 13.11 62 ALA A CA 1
ATOM 843 C C . ALA A 1 67 ? 84.532 2.447 71.789 1.00 16.32 62 ALA A C 1
ATOM 844 O O . ALA A 1 67 ? 84.261 3.305 72.631 1.00 13.41 62 ALA A O 1
ATOM 851 N N . GLY A 1 68 ? 84.948 2.756 70.558 1.00 13.24 63 GLY A N 1
ATOM 852 C CA . GLY A 1 68 ? 85.293 4.120 70.187 1.00 17.28 63 GLY A CA 1
ATOM 853 C C . GLY A 1 68 ? 84.567 4.753 69.002 1.00 20.05 63 GLY A C 1
ATOM 854 O O . GLY A 1 68 ? 84.523 5.981 68.895 1.00 17.39 63 GLY A O 1
ATOM 858 N N . ARG A 1 69 ? 84.001 3.964 68.095 1.00 12.86 64 ARG A N 1
ATOM 859 C CA . ARG A 1 69 ? 83.448 4.553 66.878 1.00 13.36 64 ARG A CA 1
ATOM 860 C C . ARG A 1 69 ? 82.290 3.715 66.349 1.00 12.11 64 ARG A C 1
ATOM 861 O O . ARG A 1 69 ? 82.225 2.521 66.601 1.00 13.33 64 ARG A O 1
ATOM 882 N N . TYR A 1 70 ? 81.384 4.341 65.589 1.00 12.94 65 TYR A N 1
ATOM 883 C CA . TYR A 1 70 ? 80.343 3.607 64.886 1.00 10.83 65 TYR A CA 1
ATOM 884 C C . TYR A 1 70 ? 80.048 4.266 63.543 1.00 11.86 65 TYR A C 1
ATOM 885 O O . TYR A 1 70 ? 80.404 5.423 63.293 1.00 13.69 65 TYR A O 1
ATOM 903 N N . SER A 1 71 ? 79.356 3.518 62.692 1.00 12.20 66 SER A N 1
ATOM 904 C CA . SER A 1 71 ? 78.949 4.011 61.384 1.00 8.84 66 SER A CA 1
ATOM 905 C C . SER A 1 71 ? 77.425 3.993 61.241 1.00 11.31 66 SER A C 1
ATOM 906 O O . SER A 1 71 ? 76.805 2.945 61.452 1.00 11.29 66 SER A O 1
ATOM 914 N N . PRO A 1 72 ? 76.793 5.109 60.894 1.00 11.88 67 PRO A N 1
ATOM 915 C CA . PRO A 1 72 ? 75.334 5.082 60.706 1.00 14.12 67 PRO A CA 1
ATOM 916 C C . PRO A 1 72 ? 74.908 4.189 59.568 1.00 11.44 67 PRO A C 1
ATOM 917 O O . PRO A 1 72 ? 73.760 3.733 59.558 1.00 14.45 67 PRO A O 1
ATOM 928 N N . GLN A 1 73 ? 75.786 3.913 58.605 1.00 10.99 68 GLN A N 1
ATOM 929 C CA . GLN A 1 73 ? 75.416 3.001 57.519 1.00 13.35 68 GLN A CA 1
ATOM 930 C C . GLN A 1 73 ? 75.418 1.564 58.013 1.00 15.52 68 GLN A C 1
ATOM 931 O O . GLN A 1 73 ? 74.498 0.786 57.735 1.00 14.56 68 GLN A O 1
ATOM 945 N N . LEU A 1 74 ? 76.426 1.199 58.778 1.00 10.44 69 LEU A N 1
ATOM 946 C CA . LEU A 1 74 ? 76.534 -0.172 59.251 1.00 10.27 69 LEU A CA 1
ATOM 947 C C . LEU A 1 74 ? 75.740 -0.415 60.526 1.00 10.34 69 LEU A C 1
ATOM 948 O O . LEU A 1 74 ? 75.399 -1.563 60.831 1.00 13.06 69 LEU A O 1
ATOM 964 N N . HIS A 1 75 ? 75.507 0.626 61.318 1.00 9.86 70 HIS A N 1
ATOM 965 C CA . HIS A 1 75 ? 75.050 0.472 62.694 1.00 8.82 70 HIS A CA 1
ATOM 966 C C . HIS A 1 75 ? 73.843 1.361 62.952 1.00 10.91 70 HIS A C 1
ATOM 967 O O . HIS A 1 75 ? 73.882 2.269 63.788 1.00 11.88 70 HIS A O 1
ATOM 981 N N . PRO A 1 76 ? 72.737 1.106 62.251 1.00 11.19 71 PRO A N 1
ATOM 982 C CA . PRO A 1 76 ? 71.580 2.000 62.358 1.00 11.94 71 PRO A CA 1
ATOM 983 C C . PRO A 1 76 ? 70.909 1.979 63.711 1.00 10.93 71 PRO A C 1
ATOM 984 O O . PRO A 1 76 ? 70.403 3.022 64.138 1.00 12.33 71 PRO A O 1
ATOM 995 N N . HIS A 1 77 ? 70.856 0.840 64.397 1.00 11.80 72 HIS A N 1
ATOM 996 C CA . HIS A 1 77 ? 70.248 0.880 65.734 1.00 12.16 72 HIS A CA 1
ATOM 997 C C . HIS A 1 77 ? 71.069 1.739 66.686 1.00 15.01 72 HIS A C 1
ATOM 998 O O . HIS A 1 77 ? 70.512 2.445 67.539 1.00 13.03 72 HIS A O 1
ATOM 1012 N N . PHE A 1 78 ? 72.394 1.714 66.550 1.00 11.33 73 PHE A N 1
ATOM 1013 C CA . PHE A 1 78 ? 73.191 2.563 67.417 1.00 8.93 73 PHE A CA 1
ATOM 1014 C C . PHE A 1 78 ? 72.945 4.029 67.112 1.00 12.97 73 PHE A C 1
ATOM 1015 O O . PHE A 1 78 ? 72.811 4.849 68.026 1.00 14.26 73 PHE A O 1
ATOM 1032 N N . GLN A 1 79 ? 72.932 4.389 65.833 1.00 11.42 74 GLN A N 1
ATOM 1033 C CA . GLN A 1 79 ? 72.661 5.781 65.480 1.00 11.46 74 GLN A CA 1
ATOM 1034 C C . GLN A 1 79 ? 71.333 6.214 66.059 1.00 12.50 74 GLN A C 1
ATOM 1035 O O . GLN A 1 79 ? 71.198 7.322 66.612 1.00 15.74 74 GLN A O 1
ATOM 1049 N N . SER A 1 80 ? 70.335 5.347 65.942 1.00 13.33 75 SER A N 1
ATOM 1050 C CA . SER A 1 80 ? 69.010 5.680 66.451 1.00 17.97 75 SER A CA 1
ATOM 1051 C C . SER A 1 80 ? 69.037 5.870 67.965 1.00 18.66 75 SER A C 1
ATOM 1052 O O . SER A 1 80 ? 68.332 6.734 68.503 1.00 16.29 75 SER A O 1
ATOM 1060 N N . ALA A 1 81 ? 69.820 5.061 68.675 1.00 16.61 76 ALA A N 1
ATOM 1061 C CA . ALA A 1 81 ? 69.889 5.208 70.126 1.00 15.28 76 ALA A CA 1
ATOM 1062 C C . ALA A 1 81 ? 70.595 6.503 70.522 1.00 16.39 76 ALA A C 1
ATOM 1063 O O . ALA A 1 81 ? 70.158 7.198 71.450 1.00 19.01 76 ALA A O 1
ATOM 1070 N N . MET A 1 82 ? 71.697 6.845 69.845 1.00 16.19 77 MET A N 1
ATOM 1071 C CA . MET A 1 82 ? 72.329 8.138 70.088 1.00 19.22 77 MET A CA 1
ATOM 1072 C C . MET A 1 82 ? 71.314 9.270 69.943 1.00 22.24 77 MET A C 1
ATOM 1073 O O . MET A 1 82 ? 71.258 10.168 70.786 1.00 19.68 77 MET A O 1
ATOM 1087 N N . GLN A 1 83 ? 70.480 9.227 68.897 1.00 20.98 78 GLN A N 1
ATOM 1088 C CA . GLN A 1 83 ? 69.505 10.302 68.680 1.00 24.16 78 GLN A CA 1
ATOM 1089 C C . GLN A 1 83 ? 68.411 10.272 69.743 1.00 20.89 78 GLN A C 1
ATOM 1090 O O . GLN A 1 83 ? 67.992 11.320 70.257 1.00 22.22 78 GLN A O 1
ATOM 1104 N N . HIS A 1 84 ? 67.956 9.076 70.096 1.00 16.04 79 HIS A N 1
ATOM 1105 C CA . HIS A 1 84 ? 66.885 8.940 71.075 1.00 19.58 79 HIS A CA 1
ATOM 1106 C C . HIS A 1 84 ? 67.272 9.535 72.421 1.00 24.28 79 HIS A C 1
ATOM 1107 O O . HIS A 1 84 ? 66.433 10.131 73.102 1.00 20.75 79 HIS A O 1
ATOM 1121 N N . TYR A 1 85 ? 68.523 9.358 72.840 1.00 20.00 80 TYR A N 1
ATOM 1122 C CA . TYR A 1 85 ? 68.994 9.873 74.120 1.00 24.18 80 TYR A CA 1
ATOM 1123 C C . TYR A 1 85 ? 69.696 11.216 73.986 1.00 22.81 80 TYR A C 1
ATOM 1124 O O . TYR A 1 85 ? 70.391 11.641 74.917 1.00 24.92 80 TYR A O 1
ATOM 1142 N N . SER A 1 86 ? 69.550 11.877 72.837 1.00 20.62 81 SER A N 1
ATOM 1143 C CA . SER A 1 86 ? 70.095 13.217 72.627 1.00 25.11 81 SER A CA 1
ATOM 1144 C C . SER A 1 86 ? 71.594 13.270 72.907 1.00 31.83 81 SER A C 1
ATOM 1145 O O . SER A 1 86 ? 72.093 14.210 73.529 1.00 24.74 81 SER A O 1
ATOM 1153 N N . GLN A 1 87 ? 72.318 12.257 72.441 1.00 24.65 82 GLN A N 1
ATOM 1154 C CA . GLN A 1 87 ? 73.774 12.222 72.531 1.00 21.56 82 GLN A CA 1
ATOM 1155 C C . GLN A 1 87 ? 74.360 12.722 71.222 1.00 23.94 82 GLN A C 1
ATOM 1156 O O . GLN A 1 87 ? 74.082 12.156 70.165 1.00 23.18 82 GLN A O 1
ATOM 1170 N N . LYS A 1 88 ? 75.175 13.763 71.292 1.00 25.22 83 LYS A N 1
ATOM 1171 C CA . LYS A 1 88 ? 75.699 14.365 70.082 1.00 24.01 83 LYS A CA 1
ATOM 1172 C C . LYS A 1 88 ? 76.884 13.561 69.573 1.00 27.22 83 LYS A C 1
ATOM 1173 O O . LYS A 1 88 ? 77.733 13.106 70.351 1.00 22.29 83 LYS A O 1
ATOM 1183 N N . SER A 1 89 ? 76.928 13.378 68.262 1.00 26.83 84 SER A N 1
ATOM 1184 C CA . SER A 1 89 ? 78.034 12.689 67.617 1.00 27.92 84 SER A CA 1
ATOM 1185 C C . SER A 1 89 ? 78.964 13.713 66.978 1.00 32.47 84 SER A C 1
ATOM 1186 O O . SER A 1 89 ? 78.604 14.878 66.798 1.00 33.38 84 SER A O 1
ATOM 1194 N N . GLU A 1 90 ? 80.186 13.271 66.675 1.00 25.17 85 GLU A N 1
ATOM 1195 C CA . GLU A 1 90 ? 81.137 14.052 65.896 1.00 25.58 85 GLU A CA 1
ATOM 1196 C C . GLU A 1 90 ? 81.814 13.121 64.903 1.00 22.34 85 GLU A C 1
ATOM 1197 O O . GLU A 1 90 ? 81.770 11.899 65.053 1.00 22.23 85 GLU A O 1
ATOM 1209 N N . VAL A 1 91 ? 82.433 13.705 63.871 1.00 21.42 86 VAL A N 1
ATOM 1210 C CA . VAL A 1 91 ? 83.147 12.895 62.894 1.00 20.40 86 VAL A CA 1
ATOM 1211 C C . VAL A 1 91 ? 84.312 12.182 63.565 1.00 21.25 86 VAL A C 1
ATOM 1212 O O . VAL A 1 91 ? 85.064 12.775 64.351 1.00 20.58 86 VAL A O 1
ATOM 1225 N N . TYR A 1 92 ? 84.462 10.896 63.249 1.00 19.50 87 TYR A N 1
ATOM 1226 C CA . TYR A 1 92 ? 85.621 10.115 63.666 1.00 24.06 87 TYR A CA 1
ATOM 1227 C C . TYR A 1 92 ? 86.649 10.206 62.547 1.00 21.99 87 TYR A C 1
ATOM 1228 O O . TYR A 1 92 ? 86.397 9.682 61.456 1.00 22.20 87 TYR A O 1
ATOM 1246 N N . PRO A 1 93 ? 87.805 10.842 62.758 1.00 18.88 88 PRO A N 1
ATOM 1247 C CA . PRO A 1 93 ? 88.641 11.253 61.620 1.00 19.93 88 PRO A CA 1
ATOM 1248 C C . PRO A 1 93 ? 89.530 10.182 61.015 1.00 21.08 88 PRO A C 1
ATOM 1249 O O . PRO A 1 93 ? 90.170 10.464 59.989 1.00 21.64 88 PRO A O 1
ATOM 1260 N N . PHE A 1 94 ? 89.612 8.988 61.598 1.00 19.81 89 PHE A N 1
ATOM 1261 C CA . PHE A 1 94 ? 90.638 8.022 61.211 1.00 20.06 89 PHE A CA 1
ATOM 1262 C C . PHE A 1 94 ? 90.082 7.017 60.206 1.00 19.87 89 PHE A C 1
ATOM 1263 O O . PHE A 1 94 ? 90.031 5.817 60.450 1.00 21.54 89 PHE A O 1
ATOM 1280 N N . THR A 1 95 ? 89.709 7.537 59.030 1.00 20.84 90 THR A N 1
ATOM 1281 C CA . THR A 1 95 ? 89.000 6.766 58.014 1.00 26.10 90 THR A CA 1
ATOM 1282 C C . THR A 1 95 ? 89.725 6.632 56.695 1.00 32.46 90 THR A C 1
ATOM 1283 O O . THR A 1 95 ? 89.199 5.977 55.778 1.00 31.79 90 THR A O 1
ATOM 1294 N N . GLN A 1 96 ? 90.863 7.284 56.534 1.00 25.84 91 GLN A N 1
ATOM 1295 C CA . GLN A 1 96 ? 91.671 7.103 55.353 1.00 29.60 91 GLN A CA 1
ATOM 1296 C C . GLN A 1 96 ? 93.108 6.955 55.818 1.00 35.44 91 GLN A C 1
ATOM 1297 O O . GLN A 1 96 ? 93.456 7.328 56.943 1.00 30.04 91 GLN A O 1
ATOM 1311 N N . LEU A 1 97 ? 93.929 6.375 54.972 1.00 39.83 92 LEU A N 1
ATOM 1312 C CA . LEU A 1 97 ? 95.351 6.235 55.264 1.00 35.08 92 LEU A CA 1
ATOM 1313 C C . LEU A 1 97 ? 96.078 7.245 54.382 1.00 43.62 92 LEU A C 1
ATOM 1314 O O . LEU A 1 97 ? 96.259 7.018 53.183 1.00 43.32 92 LEU A O 1
ATOM 1330 N N . LYS A 1 98 ? 96.457 8.378 54.981 1.00 48.80 93 LYS A N 1
ATOM 1331 C CA . LYS A 1 98 ? 97.108 9.447 54.228 1.00 58.09 93 LYS A CA 1
ATOM 1332 C C . LYS A 1 98 ? 98.474 9.008 53.715 1.00 52.14 93 LYS A C 1
ATOM 1333 O O . LYS A 1 98 ? 98.798 9.200 52.539 1.00 55.08 93 LYS A O 1
ATOM 1337 N N . PHE A 1 99 ? 99.285 8.412 54.587 1.00 43.58 94 PHE A N 1
ATOM 1338 C CA . PHE A 1 99 ? 100.651 8.014 54.240 1.00 45.36 94 PHE A CA 1
ATOM 1339 C C . PHE A 1 99 ? 100.655 6.551 53.795 1.00 35.35 94 PHE A C 1
ATOM 1340 O O . PHE A 1 99 ? 101.220 5.667 54.439 1.00 40.28 94 PHE A O 1
ATOM 1344 N N . LYS A 1 100 ? 99.993 6.318 52.660 1.00 37.28 95 LYS A N 1
ATOM 1345 C CA . LYS A 1 100 ? 99.852 4.978 52.113 1.00 30.12 95 LYS A CA 1
ATOM 1346 C C . LYS A 1 100 ? 101.229 4.374 51.809 1.00 26.95 95 LYS A C 1
ATOM 1347 O O . LYS A 1 100 ? 102.040 4.974 51.101 1.00 33.17 95 LYS A O 1
ATOM 1366 N N . SER A 1 101 ? 101.498 3.192 52.355 1.00 21.43 96 SER A N 1
ATOM 1367 C CA . SER A 1 101 ? 102.732 2.475 52.055 1.00 20.76 96 SER A CA 1
ATOM 1368 C C . SER A 1 101 ? 102.558 1.592 50.830 1.00 16.97 96 SER A C 1
ATOM 1369 O O . SER A 1 101 ? 101.443 1.222 50.445 1.00 18.24 96 SER A O 1
ATOM 1377 N N . HIS A 1 102 ? 103.694 1.212 50.237 1.00 15.18 97 HIS A N 1
ATOM 1378 C CA . HIS A 1 102 ? 103.663 0.321 49.085 1.00 17.37 97 HIS A CA 1
ATOM 1379 C C . HIS A 1 102 ? 102.926 -0.981 49.392 1.00 14.21 97 HIS A C 1
ATOM 1380 O O . HIS A 1 102 ? 102.115 -1.451 48.578 1.00 14.67 97 HIS A O 1
ATOM 1394 N N . VAL A 1 103 ? 103.162 -1.578 50.563 1.00 11.73 98 VAL A N 1
ATOM 1395 C CA . VAL A 1 103 ? 102.554 -2.888 50.793 1.00 13.70 98 VAL A CA 1
ATOM 1396 C C . VAL A 1 103 ? 101.046 -2.756 51.021 1.00 12.57 98 VAL A C 1
ATOM 1397 O O . VAL A 1 103 ? 100.290 -3.687 50.717 1.00 13.54 98 VAL A O 1
ATOM 1410 N N . GLN A 1 104 ? 100.584 -1.621 51.540 1.00 11.22 99 GLN A N 1
ATOM 1411 C CA . GLN A 1 104 ? 99.136 -1.401 51.635 1.00 14.48 99 GLN A CA 1
ATOM 1412 C C . GLN A 1 104 ? 98.518 -1.197 50.257 1.00 14.55 99 GLN A C 1
ATOM 1413 O O . GLN A 1 104 ? 97.433 -1.721 49.972 1.00 16.44 99 GLN A O 1
ATOM 1427 N N . GLN A 1 105 ? 99.168 -0.411 49.395 1.00 14.03 100 GLN A N 1
ATOM 1428 C CA . GLN A 1 105 ? 98.689 -0.282 48.029 1.00 16.07 100 GLN A CA 1
ATOM 1429 C C . GLN A 1 105 ? 98.651 -1.636 47.345 1.00 16.55 100 GLN A C 1
ATOM 1430 O O . GLN A 1 105 ? 97.719 -1.937 46.594 1.00 18.65 100 GLN A O 1
ATOM 1444 N N . LYS A 1 106 ? 99.654 -2.471 47.614 1.00 13.94 101 LYS A N 1
ATOM 1445 C CA . LYS A 1 106 ? 99.762 -3.758 46.953 1.00 16.11 101 LYS A CA 1
ATOM 1446 C C . LYS A 1 106 ? 98.651 -4.700 47.400 1.00 13.24 101 LYS A C 1
ATOM 1447 O O . LYS A 1 106 ? 98.094 -5.438 46.580 1.00 13.99 101 LYS A O 1
ATOM 1466 N N . LEU A 1 107 ? 98.292 -4.671 48.685 1.00 14.49 102 LEU A N 1
ATOM 1467 C CA . LEU A 1 107 ? 97.214 -5.528 49.166 1.00 13.65 102 LEU A CA 1
ATOM 1468 C C . LEU A 1 107 ? 95.889 -5.165 48.506 1.00 13.58 102 LEU A C 1
ATOM 1469 O O . LEU A 1 107 ? 95.118 -6.055 48.131 1.00 15.67 102 LEU A O 1
ATOM 1485 N N . LYS A 1 108 ? 95.624 -3.864 48.309 1.00 13.74 103 LYS A N 1
ATOM 1486 C CA . LYS A 1 108 ? 94.408 -3.459 47.600 1.00 16.41 103 LYS A CA 1
ATOM 1487 C C . LYS A 1 108 ? 94.378 -4.043 46.189 1.00 15.98 103 LYS A C 1
ATOM 1488 O O . LYS A 1 108 ? 93.352 -4.584 45.744 1.00 15.85 103 LYS A O 1
ATOM 1507 N N . ARG A 1 109 ? 95.517 -3.986 45.489 1.00 15.74 104 ARG A N 1
ATOM 1508 C CA . ARG A 1 109 ? 95.609 -4.574 44.154 1.00 15.78 104 ARG A CA 1
ATOM 1509 C C . ARG A 1 109 ? 95.446 -6.084 44.209 1.00 14.28 104 ARG A C 1
ATOM 1510 O O . ARG A 1 109 ? 94.782 -6.679 43.354 1.00 16.97 104 ARG A O 1
ATOM 1531 N N . ALA A 1 110 ? 96.072 -6.726 45.187 1.00 13.97 105 ALA A N 1
ATOM 1532 C CA . ALA A 1 110 ? 96.024 -8.180 45.267 1.00 15.44 105 ALA A CA 1
ATOM 1533 C C . ALA A 1 110 ? 94.613 -8.660 45.562 1.00 15.28 105 ALA A C 1
ATOM 1534 O O . ALA A 1 110 ? 94.120 -9.615 44.942 1.00 15.10 105 ALA A O 1
ATOM 1541 N N . MET A 1 111 ? 93.939 -8.000 46.497 1.00 16.33 106 MET A N 1
ATOM 1542 C CA . MET A 1 111 ? 92.597 -8.445 46.855 1.00 15.33 106 MET A CA 1
ATOM 1543 C C . MET A 1 111 ? 91.648 -8.276 45.674 1.00 18.30 106 MET A C 1
ATOM 1544 O O . MET A 1 111 ? 90.775 -9.117 45.453 1.00 17.67 106 MET A O 1
ATOM 1558 N N . ASN A 1 112 ? 91.840 -7.216 44.879 1.00 12.89 107 ASN A N 1
ATOM 1559 C CA . ASN A 1 112 ? 91.052 -7.051 43.661 1.00 17.03 107 ASN A CA 1
ATOM 1560 C C . ASN A 1 112 ? 91.371 -8.141 42.641 1.00 19.87 107 ASN A C 1
ATOM 1561 O O . ASN A 1 112 ? 90.463 -8.787 42.093 1.00 19.92 107 ASN A O 1
ATOM 1572 N N . GLU A 1 113 ? 92.664 -8.360 42.373 1.00 15.80 108 GLU A N 1
ATOM 1573 C CA . GLU A 1 113 ? 93.071 -9.313 41.350 1.00 19.33 108 GLU A CA 1
ATOM 1574 C C . GLU A 1 113 ? 92.659 -10.733 41.704 1.00 20.20 108 GLU A C 1
ATOM 1575 O O . GLU A 1 113 ? 92.321 -11.521 40.811 1.00 19.31 108 GLU A O 1
ATOM 1587 N N . LEU A 1 114 ? 92.662 -11.071 42.997 1.00 15.48 109 LEU A N 1
ATOM 1588 C CA . LEU A 1 114 ? 92.331 -12.414 43.459 1.00 16.65 109 LEU A CA 1
ATOM 1589 C C . LEU A 1 114 ? 90.836 -12.655 43.616 1.00 15.81 109 LEU A C 1
ATOM 1590 O O . LEU A 1 114 ? 90.438 -13.805 43.822 1.00 17.29 109 LEU A O 1
ATOM 1606 N N . SER A 1 115 ? 90.007 -11.614 43.579 1.00 16.28 110 SER A N 1
ATOM 1607 C CA . SER A 1 115 ? 88.603 -11.804 43.942 1.00 15.99 110 SER A CA 1
ATOM 1608 C C . SER A 1 115 ? 87.882 -12.827 43.061 1.00 16.90 110 SER A C 1
ATOM 1609 O O . SER A 1 115 ? 86.995 -13.524 43.587 1.00 18.34 110 SER A O 1
ATOM 1617 N N . PRO A 1 116 ? 88.222 -13.015 41.780 1.00 18.56 111 PRO A N 1
ATOM 1618 C CA . PRO A 1 116 ? 87.581 -14.108 41.026 1.00 19.41 111 PRO A CA 1
ATOM 1619 C C . PRO A 1 116 ? 87.873 -15.481 41.590 1.00 26.86 111 PRO A C 1
ATOM 1620 O O . PRO A 1 116 ? 87.162 -16.431 41.248 1.00 22.57 111 PRO A O 1
ATOM 1631 N N . ARG A 1 117 ? 88.884 -15.632 42.449 1.00 20.46 112 ARG A N 1
ATOM 1632 C CA . ARG A 1 117 ? 89.193 -16.932 43.018 1.00 22.33 112 ARG A CA 1
ATOM 1633 C C . ARG A 1 117 ? 88.446 -17.199 44.321 1.00 19.81 112 ARG A C 1
ATOM 1634 O O . ARG A 1 117 ? 88.542 -18.306 44.860 1.00 24.54 112 ARG A O 1
ATOM 1655 N N . LEU A 1 118 ? 87.691 -16.224 44.827 1.00 23.60 113 LEU A N 1
ATOM 1656 C CA . LEU A 1 118 ? 86.969 -16.417 46.083 1.00 21.85 113 LEU A CA 1
ATOM 1657 C C . LEU A 1 118 ? 85.950 -17.552 45.992 1.00 27.25 113 LEU A C 1
ATOM 1658 O O . LEU A 1 118 ? 85.744 -18.287 46.965 1.00 23.40 113 LEU A O 1
ATOM 1674 N N . LYS A 1 119 ? 85.287 -17.705 44.843 1.00 27.93 114 LYS A N 1
ATOM 1675 C CA . LYS A 1 119 ? 84.263 -18.740 44.728 1.00 27.64 114 LYS A CA 1
ATOM 1676 C C . LYS A 1 119 ? 84.845 -20.109 45.050 1.00 24.50 114 LYS A C 1
ATOM 1677 O O . LYS A 1 119 ? 84.300 -20.854 45.868 1.00 31.21 114 LYS A O 1
ATOM 1696 N N . GLU A 1 120 ? 85.960 -20.456 44.411 1.00 25.70 115 GLU A N 1
ATOM 1697 C CA . GLU A 1 120 ? 86.548 -21.776 44.612 1.00 32.51 115 GLU A CA 1
ATOM 1698 C C . GLU A 1 120 ? 87.348 -21.866 45.908 1.00 31.75 115 GLU A C 1
ATOM 1699 O O . GLU A 1 120 ? 87.274 -22.881 46.607 1.00 29.67 115 GLU A O 1
ATOM 1711 N N . HIS A 1 121 ? 88.134 -20.836 46.236 1.00 26.68 116 HIS A N 1
ATOM 1712 C CA . HIS A 1 121 ? 89.161 -20.940 47.270 1.00 26.95 116 HIS A CA 1
ATOM 1713 C C . HIS A 1 121 ? 88.898 -20.065 48.486 1.00 26.18 116 HIS A C 1
ATOM 1714 O O . HIS A 1 121 ? 89.752 -20.000 49.375 1.00 26.77 116 HIS A O 1
ATOM 1728 N N . GLY A 1 122 ? 87.731 -19.419 48.568 1.00 28.75 117 GLY A N 1
ATOM 1729 C CA . GLY A 1 122 ? 87.481 -18.420 49.596 1.00 27.24 117 GLY A CA 1
ATOM 1730 C C . GLY A 1 122 ? 87.358 -18.962 51.011 1.00 23.29 117 GLY A C 1
ATOM 1731 O O . GLY A 1 122 ? 87.354 -18.165 51.958 1.00 22.96 117 GLY A O 1
ATOM 1735 N N . LYS A 1 123 ? 87.242 -20.277 51.177 1.00 28.99 118 LYS A N 1
ATOM 1736 C CA . LYS A 1 123 ? 87.169 -20.871 52.505 1.00 27.32 118 LYS A CA 1
ATOM 1737 C C . LYS A 1 123 ? 88.542 -21.088 53.126 1.00 24.60 118 LYS A C 1
ATOM 1738 O O . LYS A 1 123 ? 88.630 -21.331 54.335 1.00 27.29 118 LYS A O 1
ATOM 1757 N N . GLU A 1 124 ? 89.613 -21.004 52.353 1.00 27.28 119 GLU A N 1
ATOM 1758 C CA . GLU A 1 124 ? 90.919 -21.150 52.973 1.00 24.48 119 GLU A CA 1
ATOM 1759 C C . GLU A 1 124 ? 91.243 -19.895 53.785 1.00 21.57 119 GLU A C 1
ATOM 1760 O O . GLU A 1 124 ? 90.557 -18.879 53.698 1.00 18.25 119 GLU A O 1
ATOM 1772 N N . SER A 1 125 ? 92.287 -19.975 54.605 1.00 21.06 120 SER A N 1
ATOM 1773 C CA . SER A 1 125 ? 92.633 -18.828 55.445 1.00 19.28 120 SER A CA 1
ATOM 1774 C C . SER A 1 125 ? 93.015 -17.631 54.584 1.00 17.10 120 SER A C 1
ATOM 1775 O O . SER A 1 125 ? 93.529 -17.775 53.469 1.00 17.32 120 SER A O 1
ATOM 1783 N N . PHE A 1 126 ? 92.783 -16.435 55.129 1.00 14.92 121 PHE A N 1
ATOM 1784 C CA . PHE A 1 126 ? 93.147 -15.206 54.433 1.00 12.99 121 PHE A CA 1
ATOM 1785 C C . PHE A 1 126 ? 94.613 -15.238 54.043 1.00 13.08 121 PHE A C 1
ATOM 1786 O O . PHE A 1 126 ? 94.974 -14.898 52.912 1.00 15.41 121 PHE A O 1
ATOM 1803 N N . LEU A 1 127 ? 95.477 -15.653 54.977 1.00 16.06 122 LEU A N 1
ATOM 1804 C CA . LEU A 1 127 ? 96.899 -15.757 54.676 1.00 15.84 122 LEU A CA 1
ATOM 1805 C C . LEU A 1 127 ? 97.162 -16.690 53.498 1.00 17.48 122 LEU A C 1
ATOM 1806 O O . LEU A 1 127 ? 97.955 -16.362 52.607 1.00 16.60 122 LEU A O 1
ATOM 1822 N N . GLN A 1 128 ? 96.571 -17.891 53.515 1.00 17.71 123 GLN A N 1
ATOM 1823 C CA . GLN A 1 128 ? 96.817 -18.846 52.435 1.00 14.98 123 GLN A CA 1
ATOM 1824 C C . GLN A 1 128 ? 96.292 -18.302 51.115 1.00 16.81 123 GLN A C 1
ATOM 1825 O O . GLN A 1 128 ? 96.924 -18.474 50.058 1.00 18.95 123 GLN A O 1
ATOM 1839 N N . PHE A 1 129 ? 95.160 -17.600 51.169 1.00 17.27 124 PHE A N 1
ATOM 1840 C CA . PHE A 1 129 ? 94.532 -17.070 49.963 1.00 17.89 124 PHE A CA 1
ATOM 1841 C C . PHE A 1 129 ? 95.381 -15.955 49.359 1.00 16.98 124 PHE A C 1
ATOM 1842 O O . PHE A 1 129 ? 95.654 -15.952 48.150 1.00 16.74 124 PHE A O 1
ATOM 1859 N N . VAL A 1 130 ? 95.791 -14.982 50.183 1.00 16.84 125 VAL A N 1
ATOM 1860 C CA . VAL A 1 130 ? 96.586 -13.871 49.663 1.00 14.09 125 VAL A CA 1
ATOM 1861 C C . VAL A 1 130 ? 97.956 -14.359 49.204 1.00 15.83 125 VAL A C 1
ATOM 1862 O O . VAL A 1 130 ? 98.592 -13.717 48.351 1.00 16.23 125 VAL A O 1
ATOM 1875 N N . SER A 1 131 ? 98.412 -15.503 49.718 1.00 16.92 126 SER A N 1
ATOM 1876 C CA . SER A 1 131 ? 99.686 -16.064 49.283 1.00 14.65 126 SER A CA 1
ATOM 1877 C C . SER A 1 131 ? 99.657 -16.472 47.814 1.00 21.12 126 SER A C 1
ATOM 1878 O O . SER A 1 131 ? 100.721 -16.658 47.218 1.00 19.69 126 SER A O 1
ATOM 1886 N N . ARG A 1 132 ? 98.468 -16.599 47.211 1.00 20.00 127 ARG A N 1
ATOM 1887 C CA . ARG A 1 132 ? 98.389 -16.940 45.791 1.00 19.43 127 ARG A CA 1
ATOM 1888 C C . ARG A 1 132 ? 98.873 -15.809 44.896 1.00 23.24 127 ARG A C 1
ATOM 1889 O O . ARG A 1 132 ? 99.223 -16.062 43.740 1.00 22.97 127 ARG A O 1
ATOM 1910 N N . TYR A 1 133 ? 98.904 -14.572 45.400 1.00 18.54 128 TYR A N 1
ATOM 1911 C CA . TYR A 1 133 ? 99.277 -13.433 44.567 1.00 18.09 128 TYR A CA 1
ATOM 1912 C C . TYR A 1 133 ? 100.754 -13.475 44.208 1.00 21.66 128 TYR A C 1
ATOM 1913 O O . TYR A 1 133 ? 101.113 -13.486 43.026 1.00 20.35 128 TYR A O 1
ATOM 1931 N N . GLN A 1 134 ? 101.627 -13.514 45.225 1.00 19.48 129 GLN A N 1
ATOM 1932 C CA . GLN A 1 134 ? 103.078 -13.462 45.043 1.00 21.84 129 GLN A CA 1
ATOM 1933 C C . GLN A 1 134 ? 103.846 -14.350 46.023 1.00 20.32 129 GLN A C 1
ATOM 1934 O O . GLN A 1 134 ? 105.063 -14.156 46.187 1.00 25.06 129 GLN A O 1
ATOM 1948 N N . GLY A 1 135 ? 103.198 -15.292 46.698 1.00 17.76 130 GLY A N 1
ATOM 1949 C CA . GLY A 1 135 ? 103.874 -16.134 47.667 1.00 19.33 130 GLY A CA 1
ATOM 1950 C C . GLY A 1 135 ? 103.618 -15.718 49.111 1.00 15.68 130 GLY A C 1
ATOM 1951 O O . GLY A 1 135 ? 103.068 -14.654 49.411 1.00 15.20 130 GLY A O 1
ATOM 1955 N N . HIS A 1 136 ? 104.067 -16.595 50.013 1.00 16.61 131 HIS A N 1
ATOM 1956 C CA . HIS A 1 136 ? 103.846 -16.425 51.451 1.00 14.17 131 HIS A CA 1
ATOM 1957 C C . HIS A 1 136 ? 104.448 -15.130 51.981 1.00 16.95 131 HIS A C 1
ATOM 1958 O O . HIS A 1 136 ? 103.788 -14.379 52.713 1.00 16.90 131 HIS A O 1
ATOM 1972 N N . ASP A 1 137 ? 105.724 -14.887 51.693 1.00 14.09 132 ASP A N 1
ATOM 1973 C CA . ASP A 1 137 ? 106.401 -13.735 52.287 1.00 15.11 132 ASP A CA 1
ATOM 1974 C C . ASP A 1 137 ? 105.724 -12.419 51.898 1.00 14.18 132 ASP A C 1
ATOM 1975 O O . ASP A 1 137 ? 105.515 -11.542 52.746 1.00 14.29 132 ASP A O 1
ATOM 1984 N N . SER A 1 138 ? 105.344 -12.270 50.627 1.00 14.19 133 SER A N 1
ATOM 1985 C CA . SER A 1 138 ? 104.671 -11.054 50.189 1.00 14.25 133 SER A CA 1
ATOM 1986 C C . SER A 1 138 ? 103.317 -10.899 50.873 1.00 15.48 133 SER A C 1
ATOM 1987 O O . SER A 1 138 ? 102.909 -9.787 51.214 1.00 15.54 133 SER A O 1
ATOM 1995 N N . ALA A 1 139 ? 102.600 -12.007 51.051 1.00 12.89 134 ALA A N 1
ATOM 1996 C CA . ALA A 1 139 ? 101.316 -11.973 51.749 1.00 13.67 134 ALA A CA 1
ATOM 1997 C C . ALA A 1 139 ? 101.470 -11.520 53.199 1.00 13.39 134 ALA A C 1
ATOM 1998 O O . ALA A 1 139 ? 100.635 -10.760 53.712 1.00 14.23 134 ALA A O 1
ATOM 2005 N N . VAL A 1 140 ? 102.518 -11.983 53.883 1.00 12.33 135 VAL A N 1
ATOM 2006 C CA . VAL A 1 140 ? 102.736 -11.557 55.265 1.00 12.57 135 VAL A CA 1
ATOM 2007 C C . VAL A 1 140 ? 102.966 -10.055 55.320 1.00 14.03 135 VAL A C 1
ATOM 2008 O O . VAL A 1 140 ? 102.368 -9.356 56.136 1.00 13.76 135 VAL A O 1
ATOM 2021 N N . GLY A 1 141 ? 103.830 -9.534 54.437 1.00 14.57 136 GLY A N 1
ATOM 2022 C CA . GLY A 1 141 ? 104.062 -8.098 54.393 1.00 14.58 136 GLY A CA 1
ATOM 2023 C C . GLY A 1 141 ? 102.795 -7.300 54.133 1.00 16.85 136 GLY A C 1
ATOM 2024 O O . GLY A 1 141 ? 102.574 -6.244 54.738 1.00 13.84 136 GLY A O 1
ATOM 2028 N N . MET A 1 142 ? 101.962 -7.780 53.206 1.00 11.85 137 MET A N 1
ATOM 2029 C CA . MET A 1 142 ? 100.731 -7.075 52.868 1.00 12.99 137 MET A CA 1
ATOM 2030 C C . MET A 1 142 ? 99.731 -7.113 54.019 1.00 14.01 137 MET A C 1
ATOM 2031 O O . MET A 1 142 ? 99.177 -6.081 54.415 1.00 14.09 137 MET A O 1
ATOM 2045 N N . ILE A 1 143 ? 99.474 -8.297 54.562 1.00 9.45 138 ILE A N 1
ATOM 2046 C CA . ILE A 1 143 ? 98.474 -8.409 55.615 1.00 10.65 138 ILE A CA 1
ATOM 2047 C C . ILE A 1 143 ? 98.918 -7.655 56.869 1.00 12.95 138 ILE A C 1
ATOM 2048 O O . ILE A 1 143 ? 98.089 -7.083 57.595 1.00 12.83 138 ILE A O 1
ATOM 2064 N N . ARG A 1 144 ? 100.216 -7.652 57.162 1.00 13.89 139 ARG A N 1
ATOM 2065 C CA . ARG A 1 144 ? 100.680 -6.973 58.364 1.00 14.87 139 ARG A CA 1
ATOM 2066 C C . ARG A 1 144 ? 100.355 -5.493 58.318 1.00 14.81 139 ARG A C 1
ATOM 2067 O O . ARG A 1 144 ? 100.104 -4.878 59.363 1.00 17.38 139 ARG A O 1
ATOM 2088 N N . SER A 1 145 ? 100.324 -4.914 57.118 1.00 12.55 140 SER A N 1
ATOM 2089 C CA . SER A 1 145 ? 100.110 -3.481 56.953 1.00 13.17 140 SER A CA 1
ATOM 2090 C C . SER A 1 145 ? 98.667 -3.069 57.200 1.00 9.38 140 SER A C 1
ATOM 2091 O O . SER A 1 145 ? 98.382 -1.871 57.146 1.00 13.97 140 SER A O 1
ATOM 2099 N N . MET A 1 146 ? 97.760 -4.015 57.492 1.00 13.66 141 MET A N 1
ATOM 2100 C CA . MET A 1 146 ? 96.401 -3.658 57.862 1.00 18.40 141 MET A CA 1
ATOM 2101 C C . MET A 1 146 ? 96.265 -3.355 59.339 1.00 14.28 141 MET A C 1
ATOM 2102 O O . MET A 1 146 ? 95.247 -2.786 59.739 1.00 14.35 141 MET A O 1
ATOM 2116 N N . GLY A 1 147 ? 97.263 -3.695 60.155 1.00 13.38 142 GLY A N 1
ATOM 2117 C CA . GLY A 1 147 ? 97.288 -3.280 61.545 1.00 16.58 142 GLY A CA 1
ATOM 2118 C C . GLY A 1 147 ? 96.447 -4.098 62.511 1.00 17.45 142 GLY A C 1
ATOM 2119 O O . GLY A 1 147 ? 96.458 -3.800 63.717 1.00 17.67 142 GLY A O 1
ATOM 2123 N N . TYR A 1 148 ? 95.756 -5.130 62.036 1.00 15.65 143 TYR A N 1
ATOM 2124 C CA . TYR A 1 148 ? 94.900 -5.993 62.850 1.00 16.09 143 TYR A CA 1
ATOM 2125 C C . TYR A 1 148 ? 95.503 -7.395 62.819 1.00 18.40 143 TYR A C 1
ATOM 2126 O O . TYR A 1 148 ? 95.437 -8.088 61.800 1.00 17.44 143 TYR A O 1
ATOM 2144 N N . ASP A 1 149 ? 96.125 -7.819 63.912 1.00 17.77 144 ASP A N 1
ATOM 2145 C CA . ASP A 1 149 ? 96.866 -9.067 63.831 1.00 18.71 144 ASP A CA 1
ATOM 2146 C C . ASP A 1 149 ? 95.959 -10.284 63.773 1.00 18.74 144 ASP A C 1
ATOM 2147 O O . ASP A 1 149 ? 96.410 -11.358 63.355 1.00 18.44 144 ASP A O 1
ATOM 2156 N N . ALA A 1 150 ? 94.680 -10.129 64.110 1.00 16.53 145 ALA A N 1
ATOM 2157 C CA . ALA A 1 150 ? 93.748 -11.229 63.946 1.00 18.99 145 ALA A CA 1
ATOM 2158 C C . ALA A 1 150 ? 93.661 -11.703 62.498 1.00 20.15 145 ALA A C 1
ATOM 2159 O O . ALA A 1 150 ? 93.254 -12.844 62.255 1.00 19.79 145 ALA A O 1
ATOM 2166 N N . LEU A 1 151 ? 94.027 -10.863 61.523 1.00 18.22 146 LEU A N 1
ATOM 2167 C CA . LEU A 1 151 ? 93.904 -11.276 60.126 1.00 16.41 146 LEU A CA 1
ATOM 2168 C C . LEU A 1 151 ? 94.835 -12.427 59.768 1.00 16.94 146 LEU A C 1
ATOM 2169 O O . LEU A 1 151 ? 94.626 -13.068 58.729 1.00 18.74 146 LEU A O 1
ATOM 2185 N N . PHE A 1 152 ? 95.857 -12.703 60.593 1.00 17.40 147 PHE A N 1
ATOM 2186 C CA . PHE A 1 152 ? 96.745 -13.846 60.399 1.00 18.86 147 PHE A CA 1
ATOM 2187 C C . PHE A 1 152 ? 96.187 -15.159 60.940 1.00 23.72 147 PHE A C 1
ATOM 2188 O O . PHE A 1 152 ? 96.815 -16.203 60.762 1.00 23.57 147 PHE A O 1
ATOM 2205 N N . LEU A 1 153 ? 95.044 -15.155 61.588 1.00 22.15 148 LEU A N 1
ATOM 2206 C CA . LEU A 1 153 ? 94.575 -16.386 62.213 1.00 22.18 148 LEU A CA 1
ATOM 2207 C C . LEU A 1 153 ? 94.181 -17.410 61.146 1.00 25.15 148 LEU A C 1
ATOM 2208 O O . LEU A 1 153 ? 93.539 -17.057 60.159 1.00 21.57 148 LEU A O 1
ATOM 2224 N N . PRO A 1 154 ? 94.538 -18.683 61.321 1.00 28.74 149 PRO A N 1
ATOM 2225 C CA . PRO A 1 154 ? 94.152 -19.686 60.313 1.00 28.08 149 PRO A CA 1
ATOM 2226 C C . PRO A 1 154 ? 92.659 -19.841 60.155 1.00 26.98 149 PRO A C 1
ATOM 2227 O O . PRO A 1 154 ? 92.202 -20.262 59.085 1.00 30.87 149 PRO A O 1
ATOM 2238 N N . ASP A 1 155 ? 91.883 -19.517 61.189 1.00 27.26 150 ASP A N 1
ATOM 2239 C CA . ASP A 1 155 ? 90.438 -19.703 61.172 1.00 34.25 150 ASP A CA 1
ATOM 2240 C C . ASP A 1 155 ? 89.675 -18.534 60.560 1.00 33.64 150 ASP A C 1
ATOM 2241 O O . ASP A 1 155 ? 88.441 -18.603 60.450 1.00 28.76 150 ASP A O 1
ATOM 2250 N N . ILE A 1 156 ? 90.357 -17.459 60.181 1.00 25.37 151 ILE A N 1
ATOM 2251 C CA . ILE A 1 156 ? 89.718 -16.372 59.452 1.00 25.76 151 ILE A CA 1
ATOM 2252 C C . ILE A 1 156 ? 89.919 -16.657 57.975 1.00 22.60 151 ILE A C 1
ATOM 2253 O O . ILE A 1 156 ? 91.048 -16.673 57.471 1.00 20.68 151 ILE A O 1
ATOM 2269 N N . SER A 1 157 ? 88.818 -16.964 57.309 1.00 20.53 152 SER A N 1
ATOM 2270 C CA . SER A 1 157 ? 88.847 -17.283 55.898 1.00 21.90 152 SER A CA 1
ATOM 2271 C C . SER A 1 157 ? 89.041 -16.016 55.081 1.00 17.03 152 SER A C 1
ATOM 2272 O O . SER A 1 157 ? 88.863 -14.894 55.564 1.00 17.32 152 SER A O 1
ATOM 2280 N N . ALA A 1 158 ? 89.414 -16.220 53.819 1.00 16.92 153 ALA A N 1
ATOM 2281 C CA . ALA A 1 158 ? 89.501 -15.109 52.883 1.00 17.95 153 ALA A CA 1
ATOM 2282 C C . ALA A 1 158 ? 88.165 -14.375 52.796 1.00 21.08 153 ALA A C 1
ATOM 2283 O O . ALA A 1 158 ? 88.107 -13.146 52.898 1.00 18.30 153 ALA A O 1
ATOM 2290 N N . GLU A 1 159 ? 87.065 -15.108 52.647 1.00 19.92 154 GLU A N 1
ATOM 2291 C CA . GLU A 1 159 ? 85.793 -14.400 52.511 1.00 24.60 154 GLU A CA 1
ATOM 2292 C C . GLU A 1 159 ? 85.459 -13.621 53.781 1.00 20.63 154 GLU A C 1
ATOM 2293 O O . GLU A 1 159 ? 84.993 -12.477 53.703 1.00 24.01 154 GLU A O 1
ATOM 2305 N N . MET A 1 160 ? 85.764 -14.179 54.961 1.00 19.30 155 MET A N 1
ATOM 2306 C CA . MET A 1 160 ? 85.564 -13.429 56.197 1.00 22.35 155 MET A CA 1
ATOM 2307 C C . MET A 1 160 ? 86.440 -12.178 56.223 1.00 27.09 155 MET A C 1
ATOM 2308 O O . MET A 1 160 ? 85.993 -11.092 56.618 1.00 21.49 155 MET A O 1
ATOM 2322 N N . ALA A 1 161 ? 87.700 -12.319 55.823 1.00 20.31 156 ALA A N 1
ATOM 2323 C CA . ALA A 1 161 ? 88.625 -11.199 55.911 1.00 21.61 156 ALA A CA 1
ATOM 2324 C C . ALA A 1 161 ? 88.218 -10.072 54.977 1.00 16.96 156 ALA A C 1
ATOM 2325 O O . ALA A 1 161 ? 88.358 -8.893 55.323 1.00 18.14 156 ALA A O 1
ATOM 2332 N N . TYR A 1 162 ? 87.737 -10.409 53.773 1.00 18.70 157 TYR A N 1
ATOM 2333 C CA . TYR A 1 162 ? 87.273 -9.366 52.876 1.00 20.87 157 TYR A CA 1
ATOM 2334 C C . TYR A 1 162 ? 86.162 -8.562 53.545 1.00 27.50 157 TYR A C 1
ATOM 2335 O O . TYR A 1 162 ? 86.132 -7.331 53.459 1.00 21.71 157 TYR A O 1
ATOM 2353 N N . ASP A 1 163 ? 85.263 -9.245 54.259 1.00 20.05 158 ASP A N 1
ATOM 2354 C CA . ASP A 1 163 ? 84.204 -8.546 54.977 1.00 26.70 158 ASP A CA 1
ATOM 2355 C C . ASP A 1 163 ? 84.766 -7.689 56.112 1.00 20.37 158 ASP A C 1
ATOM 2356 O O . ASP A 1 163 ? 84.351 -6.535 56.298 1.00 24.85 158 ASP A O 1
ATOM 2365 N N . ILE A 1 164 ? 85.713 -8.239 56.875 1.00 26.92 159 ILE A N 1
ATOM 2366 C CA . ILE A 1 164 ? 86.295 -7.538 58.019 1.00 24.67 159 ILE A CA 1
ATOM 2367 C C . ILE A 1 164 ? 86.990 -6.260 57.581 1.00 23.56 159 ILE A C 1
ATOM 2368 O O . ILE A 1 164 ? 86.782 -5.192 58.161 1.00 24.68 159 ILE A O 1
ATOM 2384 N N . VAL A 1 165 ? 87.849 -6.355 56.570 1.00 15.99 160 VAL A N 1
ATOM 2385 C CA . VAL A 1 165 ? 88.622 -5.196 56.149 1.00 18.17 160 VAL A CA 1
ATOM 2386 C C . VAL A 1 165 ? 87.682 -4.067 55.759 1.00 17.80 160 VAL A C 1
ATOM 2387 O O . VAL A 1 165 ? 87.928 -2.890 56.057 1.00 15.64 160 VAL A O 1
ATOM 2400 N N . GLY A 1 166 ? 86.577 -4.410 55.101 1.00 20.44 161 GLY A N 1
ATOM 2401 C CA . GLY A 1 166 ? 85.664 -3.405 54.625 1.00 17.88 161 GLY A CA 1
ATOM 2402 C C . GLY A 1 166 ? 84.824 -2.745 55.694 1.00 21.91 161 GLY A C 1
ATOM 2403 O O . GLY A 1 166 ? 84.163 -1.751 55.385 1.00 19.67 161 GLY A O 1
ATOM 2407 N N . LYS A 1 167 ? 84.843 -3.243 56.935 1.00 17.21 162 LYS A N 1
ATOM 2408 C CA . LYS A 1 167 ? 84.035 -2.653 57.996 1.00 20.76 162 LYS A CA 1
ATOM 2409 C C . LYS A 1 167 ? 84.875 -2.033 59.108 1.00 18.22 162 LYS A C 1
ATOM 2410 O O . LYS A 1 167 ? 84.336 -1.683 60.157 1.00 17.40 162 LYS A O 1
ATOM 2429 N N . HIS A 1 168 ? 86.172 -1.865 58.902 1.00 14.74 163 HIS A N 1
ATOM 2430 C CA . HIS A 1 168 ? 86.963 -1.132 59.881 1.00 14.93 163 HIS A CA 1
ATOM 2431 C C . HIS A 1 168 ? 87.460 0.175 59.287 1.00 16.39 163 HIS A C 1
ATOM 2432 O O . HIS A 1 168 ? 87.944 0.189 58.148 1.00 18.26 163 HIS A O 1
ATOM 2446 N N . PRO A 1 169 ? 87.357 1.287 60.016 1.00 13.16 164 PRO A N 1
ATOM 2447 C CA . PRO A 1 169 ? 87.438 2.599 59.356 1.00 10.54 164 PRO A CA 1
ATOM 2448 C C . PRO A 1 169 ? 88.803 2.903 58.795 1.00 13.38 164 PRO A C 1
ATOM 2449 O O . PRO A 1 169 ? 88.900 3.593 57.771 1.00 14.29 164 PRO A O 1
ATOM 2460 N N . GLU A 1 170 ? 89.856 2.402 59.440 1.00 14.48 165 GLU A N 1
ATOM 2461 C CA . GLU A 1 170 ? 91.207 2.733 59.004 1.00 15.86 165 GLU A CA 1
ATOM 2462 C C . GLU A 1 170 ? 91.551 2.106 57.662 1.00 17.01 165 GLU A C 1
ATOM 2463 O O . GLU A 1 170 ? 92.335 2.686 56.905 1.00 17.14 165 GLU A O 1
ATOM 2475 N N . ILE A 1 171 ? 90.976 0.948 57.345 1.00 14.36 166 ILE A N 1
ATOM 2476 C CA . ILE A 1 171 ? 91.401 0.140 56.212 1.00 13.00 166 ILE A CA 1
ATOM 2477 C C . ILE A 1 171 ? 90.281 -0.116 55.207 1.00 13.61 166 ILE A C 1
ATOM 2478 O O . ILE A 1 171 ? 90.510 -0.827 54.206 1.00 12.11 166 ILE A O 1
ATOM 2494 N N . GLN A 1 172 ? 89.089 0.468 55.415 1.00 14.12 167 GLN A N 1
ATOM 2495 C CA . GLN A 1 172 ? 87.934 0.160 54.561 1.00 15.03 167 GLN A CA 1
ATOM 2496 C C . GLN A 1 172 ? 88.171 0.563 53.105 1.00 15.30 167 GLN A C 1
ATOM 2497 O O . GLN A 1 172 ? 87.538 -0.004 52.196 1.00 17.51 167 GLN A O 1
ATOM 2511 N N . SER A 1 173 ? 89.074 1.510 52.853 1.00 18.97 168 SER A N 1
ATOM 2512 C CA . SER A 1 173 ? 89.378 1.853 51.469 1.00 17.01 168 SER A CA 1
ATOM 2513 C C . SER A 1 173 ? 90.023 0.696 50.716 1.00 18.28 168 SER A C 1
ATOM 2514 O O . SER A 1 173 ? 89.980 0.676 49.475 1.00 18.67 168 SER A O 1
ATOM 2522 N N . VAL A 1 174 ? 90.568 -0.300 51.423 1.00 15.99 169 VAL A N 1
ATOM 2523 C CA . VAL A 1 174 ? 91.271 -1.370 50.737 1.00 17.98 169 VAL A CA 1
ATOM 2524 C C . VAL A 1 174 ? 90.306 -2.226 49.936 1.00 23.00 169 VAL A C 1
ATOM 2525 O O . VAL A 1 174 ? 90.697 -2.846 48.937 1.00 20.32 169 VAL A O 1
ATOM 2538 N N . THR A 1 175 ? 89.038 -2.265 50.332 1.00 16.95 170 THR A N 1
ATOM 2539 C CA . THR A 1 175 ? 87.992 -2.903 49.539 1.00 20.60 170 THR A CA 1
ATOM 2540 C C . THR A 1 175 ? 86.965 -1.899 49.020 1.00 21.24 170 THR A C 1
ATOM 2541 O O . THR A 1 175 ? 85.807 -2.256 48.786 1.00 21.11 170 THR A O 1
ATOM 2552 N N . ASP A 1 176 ? 87.375 -0.640 48.857 1.00 22.63 171 ASP A N 1
ATOM 2553 C CA . ASP A 1 176 ? 86.541 0.420 48.281 1.00 24.39 171 ASP A CA 1
ATOM 2554 C C . ASP A 1 176 ? 85.223 0.613 49.032 1.00 26.70 171 ASP A C 1
ATOM 2555 O O . ASP A 1 176 ? 84.180 0.876 48.425 1.00 22.09 171 ASP A O 1
ATOM 2564 N N . ASN A 1 177 ? 85.273 0.510 50.358 1.00 20.57 172 ASN A N 1
ATOM 2565 C CA . ASN A 1 177 ? 84.108 0.740 51.213 1.00 19.46 172 ASN A CA 1
ATOM 2566 C C . ASN A 1 177 ? 84.118 2.126 51.832 1.00 21.15 172 ASN A C 1
ATOM 2567 O O . ASN A 1 177 ? 83.738 2.313 52.994 1.00 24.77 172 ASN A O 1
ATOM 2578 N N . ASP A 1 178 ? 84.438 3.128 51.034 1.00 22.83 173 ASP A N 1
ATOM 2579 C CA . ASP A 1 178 ? 84.609 4.488 51.527 1.00 25.69 173 ASP A CA 1
ATOM 2580 C C . ASP A 1 178 ? 83.289 5.203 51.804 1.00 28.71 173 ASP A C 1
ATOM 2581 O O . ASP A 1 178 ? 83.302 6.254 52.459 1.00 26.21 173 ASP A O 1
ATOM 2590 N N . ALA A 1 179 ? 82.158 4.641 51.362 1.00 18.77 174 ALA A N 1
ATOM 2591 C CA . ALA A 1 179 ? 80.852 5.235 51.648 1.00 25.79 174 ALA A CA 1
ATOM 2592 C C . ALA A 1 179 ? 80.440 5.150 53.115 1.00 21.97 174 ALA A C 1
ATOM 2593 O O . ALA A 1 179 ? 79.474 5.826 53.509 1.00 26.29 174 ALA A O 1
ATOM 2600 N N . ASN A 1 180 ? 81.065 4.292 53.916 1.00 19.23 175 ASN A N 1
ATOM 2601 C CA . ASN A 1 180 ? 80.746 4.256 55.342 1.00 16.01 175 ASN A CA 1
ATOM 2602 C C . ASN A 1 180 ? 81.284 5.516 55.995 1.00 17.41 175 ASN A C 1
ATOM 2603 O O . ASN A 1 180 ? 82.490 5.783 55.923 1.00 19.26 175 ASN A O 1
ATOM 2614 N N . GLN A 1 181 ? 80.396 6.300 56.615 1.00 16.58 176 GLN A N 1
ATOM 2615 C CA . GLN A 1 181 ? 80.828 7.369 57.503 1.00 16.58 176 GLN A CA 1
ATOM 2616 C C . GLN A 1 181 ? 81.076 6.809 58.901 1.00 15.75 176 GLN A C 1
ATOM 2617 O O . GLN A 1 181 ? 80.462 5.819 59.307 1.00 16.25 176 GLN A O 1
ATOM 2631 N N . TRP A 1 182 ? 81.955 7.472 59.656 1.00 15.90 177 TRP A N 1
ATOM 2632 C CA . TRP A 1 182 ? 82.278 7.047 61.010 1.00 14.95 177 TRP A CA 1
ATOM 2633 C C . TRP A 1 182 ? 82.138 8.222 61.966 1.00 16.06 177 TRP A C 1
ATOM 2634 O O . TRP A 1 182 ? 82.580 9.338 61.666 1.00 18.37 177 TRP A O 1
ATOM 2655 N N A PHE A 1 183 ? 81.468 7.965 63.092 0.58 16.40 178 PHE A N 1
ATOM 2656 N N B PHE A 1 183 ? 81.526 7.959 63.118 0.42 16.37 178 PHE A N 1
ATOM 2657 C CA A PHE A 1 183 ? 81.188 8.943 64.127 0.58 16.03 178 PHE A CA 1
ATOM 2658 C CA B PHE A 1 183 ? 81.263 8.984 64.109 0.42 16.08 178 PHE A CA 1
ATOM 2659 C C A PHE A 1 183 ? 81.800 8.477 65.444 0.58 16.69 178 PHE A C 1
ATOM 2660 C C B PHE A 1 183 ? 81.664 8.489 65.487 0.42 16.72 178 PHE A C 1
ATOM 2661 O O A PHE A 1 183 ? 82.037 7.282 65.660 0.58 12.59 178 PHE A O 1
ATOM 2662 O O B PHE A 1 183 ? 81.654 7.284 65.773 0.42 13.01 178 PHE A O 1
ATOM 2695 N N . ALA A 1 184 ? 82.035 9.440 66.326 1.00 16.18 179 ALA A N 1
ATOM 2696 C CA . ALA A 1 184 ? 82.339 9.191 67.720 1.00 18.54 179 ALA A CA 1
ATOM 2697 C C . ALA A 1 184 ? 81.365 10.013 68.563 1.00 19.58 179 ALA A C 1
ATOM 2698 O O . ALA A 1 184 ? 80.623 10.848 68.049 1.00 22.01 179 ALA A O 1
ATOM 2706 N N . ALA A 1 185 ? 81.376 9.784 69.871 1.00 20.00 180 ALA A N 1
ATOM 2707 C CA . ALA A 1 185 ? 80.568 10.591 70.779 1.00 22.41 180 ALA A CA 1
ATOM 2708 C C . ALA A 1 185 ? 81.282 11.887 71.148 1.00 26.22 180 ALA A C 1
ATOM 2709 O O . ALA A 1 185 ? 82.431 11.870 71.596 1.00 27.88 180 ALA A O 1
ATOM 2716 N N . GLU A 1 186 ? 80.584 13.014 71.016 1.00 26.81 181 GLU A N 1
ATOM 2717 C CA . GLU A 1 186 ? 81.184 14.273 71.430 1.00 27.99 181 GLU A CA 1
ATOM 2718 C C . GLU A 1 186 ? 81.639 14.213 72.887 1.00 30.71 181 GLU A C 1
ATOM 2719 O O . GLU A 1 186 ? 82.751 14.647 73.208 1.00 35.29 181 GLU A O 1
ATOM 2731 N N . THR A 1 187 ? 80.814 13.647 73.778 1.00 31.12 182 THR A N 1
ATOM 2732 C CA . THR A 1 187 ? 81.105 13.607 75.216 1.00 33.60 182 THR A CA 1
ATOM 2733 C C . THR A 1 187 ? 81.500 12.232 75.752 1.00 33.60 182 THR A C 1
ATOM 2734 O O . THR A 1 187 ? 81.732 12.106 76.957 1.00 42.58 182 THR A O 1
ATOM 2745 N N . GLY A 1 188 ? 81.574 11.208 74.920 1.00 29.40 183 GLY A N 1
ATOM 2746 C CA . GLY A 1 188 ? 81.893 9.847 75.338 1.00 22.12 183 GLY A CA 1
ATOM 2747 C C . GLY A 1 188 ? 80.661 8.956 75.273 1.00 20.77 183 GLY A C 1
ATOM 2748 O O . GLY A 1 188 ? 79.546 9.372 75.614 1.00 15.92 183 GLY A O 1
ATOM 2752 N N . PHE A 1 189 ? 80.854 7.705 74.844 1.00 18.82 184 PHE A N 1
ATOM 2753 C CA . PHE A 1 189 ? 79.717 6.796 74.797 1.00 20.38 184 PHE A CA 1
ATOM 2754 C C . PHE A 1 189 ? 79.166 6.485 76.183 1.00 17.49 184 PHE A C 1
ATOM 2755 O O . PHE A 1 189 ? 78.034 6.010 76.286 1.00 19.49 184 PHE A O 1
ATOM 2772 N N . ALA A 1 190 ? 79.938 6.721 77.252 1.00 18.40 185 ALA A N 1
ATOM 2773 C CA . ALA A 1 190 ? 79.391 6.592 78.602 1.00 21.69 185 ALA A CA 1
ATOM 2774 C C . ALA A 1 190 ? 78.132 7.425 78.778 1.00 17.41 185 ALA A C 1
ATOM 2775 O O . ALA A 1 190 ? 77.273 7.100 79.612 1.00 17.73 185 ALA A O 1
ATOM 2782 N N . GLY A 1 191 ? 77.999 8.507 78.010 1.00 20.84 186 GLY A N 1
ATOM 2783 C CA . GLY A 1 191 ? 76.799 9.324 78.106 1.00 22.33 186 GLY A CA 1
ATOM 2784 C C . GLY A 1 191 ? 75.558 8.594 77.631 1.00 21.00 186 GLY A C 1
ATOM 2785 O O . GLY A 1 191 ? 74.472 8.772 78.193 1.00 18.58 186 GLY A O 1
ATOM 2789 N N . LEU A 1 192 ? 75.687 7.787 76.574 1.00 16.19 187 LEU A N 1
ATOM 2790 C CA . LEU A 1 192 ? 74.576 6.935 76.151 1.00 14.97 187 LEU A CA 1
ATOM 2791 C C . LEU A 1 192 ? 74.241 5.899 77.217 1.00 17.16 187 LEU A C 1
ATOM 2792 O O . LEU A 1 192 ? 73.065 5.677 77.535 1.00 17.18 187 LEU A O 1
ATOM 2808 N N . ILE A 1 193 ? 75.265 5.233 77.763 1.00 17.16 188 ILE A N 1
ATOM 2809 C CA . ILE A 1 193 ? 75.048 4.261 78.831 1.00 17.22 188 ILE A CA 1
ATOM 2810 C C . ILE A 1 193 ? 74.285 4.913 79.985 1.00 18.04 188 ILE A C 1
ATOM 2811 O O . ILE A 1 193 ? 73.314 4.357 80.523 1.00 18.71 188 ILE A O 1
ATOM 2827 N N . GLN A 1 194 ? 74.714 6.106 80.381 1.00 20.04 189 GLN A N 1
ATOM 2828 C CA . GLN A 1 194 ? 74.044 6.766 81.493 1.00 18.76 189 GLN A CA 1
ATOM 2829 C C . GLN A 1 194 ? 72.633 7.201 81.108 1.00 20.85 189 GLN A C 1
ATOM 2830 O O . GLN A 1 194 ? 71.728 7.172 81.954 1.00 22.15 189 GLN A O 1
ATOM 2844 N N . GLY A 1 195 ? 72.407 7.559 79.841 1.00 19.50 190 GLY A N 1
ATOM 2845 C CA . GLY A 1 195 ? 71.046 7.860 79.409 1.00 19.98 190 GLY A CA 1
ATOM 2846 C C . GLY A 1 195 ? 70.113 6.668 79.535 1.00 19.63 190 GLY A C 1
ATOM 2847 O O . GLY A 1 195 ? 68.971 6.794 80.008 1.00 19.99 190 GLY A O 1
ATOM 2851 N N . ILE A 1 196 ? 70.565 5.495 79.079 1.00 17.67 191 ILE A N 1
ATOM 2852 C CA . ILE A 1 196 ? 69.742 4.298 79.213 1.00 18.32 191 ILE A CA 1
ATOM 2853 C C . ILE A 1 196 ? 69.537 3.968 80.684 1.00 18.35 191 ILE A C 1
ATOM 2854 O O . ILE A 1 196 ? 68.419 3.672 81.117 1.00 17.68 191 ILE A O 1
ATOM 2870 N N . LYS A 1 197 ? 70.619 3.992 81.470 1.00 17.62 192 LYS A N 1
ATOM 2871 C CA . LYS A 1 197 ? 70.511 3.675 82.885 1.00 19.40 192 LYS A CA 1
ATOM 2872 C C . LYS A 1 197 ? 69.507 4.584 83.581 1.00 19.12 192 LYS A C 1
ATOM 2873 O O . LYS A 1 197 ? 68.704 4.119 84.399 1.00 21.66 192 LYS A O 1
ATOM 2892 N N . ALA A 1 198 ? 69.541 5.885 83.280 1.00 20.20 193 ALA A N 1
ATOM 2893 C CA . ALA A 1 198 ? 68.630 6.809 83.947 1.00 24.84 193 ALA A CA 1
ATOM 2894 C C . ALA A 1 198 ? 67.197 6.568 83.508 1.00 26.42 193 ALA A C 1
ATOM 2895 O O . ALA A 1 198 ? 66.270 6.726 84.305 1.00 23.56 193 ALA A O 1
ATOM 2902 N N . LYS A 1 199 ? 67.004 6.166 82.253 1.00 22.35 194 LYS A N 1
ATOM 2903 C CA . LYS A 1 199 ? 65.672 5.853 81.758 1.00 22.69 194 LYS A CA 1
ATOM 2904 C C . LYS A 1 199 ? 65.109 4.621 82.448 1.00 25.14 194 LYS A C 1
ATOM 2905 O O . LYS A 1 199 ? 63.962 4.629 82.919 1.00 26.21 194 LYS A O 1
ATOM 2924 N N . VAL A 1 200 ? 65.900 3.551 82.533 1.00 21.78 195 VAL A N 1
ATOM 2925 C CA . VAL A 1 200 ? 65.365 2.349 83.156 1.00 21.83 195 VAL A CA 1
ATOM 2926 C C . VAL A 1 200 ? 65.179 2.560 84.647 1.00 25.26 195 VAL A C 1
ATOM 2927 O O . VAL A 1 200 ? 64.250 2.002 85.238 1.00 26.56 195 VAL A O 1
ATOM 2940 N N . LYS A 1 201 ? 66.036 3.365 85.285 1.00 22.10 196 LYS A N 1
ATOM 2941 C CA . LYS A 1 201 ? 65.877 3.605 86.716 1.00 26.88 196 LYS A CA 1
ATOM 2942 C C . LYS A 1 201 ? 64.602 4.394 86.990 1.00 29.44 196 LYS A C 1
ATOM 2943 O O . LYS A 1 201 ? 63.881 4.105 87.951 1.00 29.02 196 LYS A O 1
ATOM 2962 N N . ALA A 1 202 ? 64.310 5.397 86.156 1.00 28.26 197 ALA A N 1
ATOM 2963 C CA . ALA A 1 202 ? 63.069 6.151 86.300 1.00 30.60 197 ALA A CA 1
ATOM 2964 C C . ALA A 1 202 ? 61.852 5.259 86.121 1.00 35.55 197 ALA A C 1
ATOM 2965 O O . ALA A 1 202 ? 60.792 5.516 86.712 1.00 28.13 197 ALA A O 1
ATOM 2972 N N . ALA A 1 203 ? 61.979 4.217 85.308 1.00 30.58 198 ALA A N 1
ATOM 2973 C CA . ALA A 1 203 ? 60.891 3.277 85.078 1.00 34.24 198 ALA A CA 1
ATOM 2974 C C . ALA A 1 203 ? 60.796 2.213 86.165 1.00 31.39 198 ALA A C 1
ATOM 2975 O O . ALA A 1 203 ? 59.936 1.335 86.069 1.00 33.57 198 ALA A O 1
ATOM 2982 N N . GLY A 1 204 ? 61.659 2.256 87.178 1.00 28.60 199 GLY A N 1
ATOM 2983 C CA . GLY A 1 204 ? 61.517 1.414 88.355 1.00 27.06 199 GLY A CA 1
ATOM 2984 C C . GLY A 1 204 ? 62.550 0.318 88.511 1.00 28.66 199 GLY A C 1
ATOM 2985 O O . GLY A 1 204 ? 62.512 -0.397 89.522 1.00 35.88 199 GLY A O 1
ATOM 2989 N N . ALA A 1 205 ? 63.475 0.160 87.561 1.00 29.38 200 ALA A N 1
ATOM 2990 C CA . ALA A 1 205 ? 64.558 -0.803 87.719 1.00 24.81 200 ALA A CA 1
ATOM 2991 C C . ALA A 1 205 ? 65.378 -0.500 88.968 1.00 22.51 200 ALA A C 1
ATOM 2992 O O . ALA A 1 205 ? 65.674 0.658 89.271 1.00 25.64 200 ALA A O 1
ATOM 2999 N N . ARG A 1 206 ? 65.775 -1.552 89.679 1.00 20.78 201 ARG A N 1
ATOM 3000 C CA . ARG A 1 206 ? 66.698 -1.442 90.806 1.00 29.67 201 ARG A CA 1
ATOM 3001 C C . ARG A 1 206 ? 68.055 -2.035 90.425 1.00 24.49 201 ARG A C 1
ATOM 3002 O O . ARG A 1 206 ? 68.123 -3.155 89.905 1.00 23.54 201 ARG A O 1
ATOM 3009 N N . PHE A 1 207 ? 69.120 -1.276 90.687 1.00 23.69 202 PHE A N 1
ATOM 3010 C CA . PHE A 1 207 ? 70.493 -1.635 90.335 1.00 23.32 202 PHE A CA 1
ATOM 3011 C C . PHE A 1 207 ? 71.246 -2.099 91.568 1.00 29.39 202 PHE A C 1
ATOM 3012 O O . PHE A 1 207 ? 71.198 -1.436 92.608 1.00 24.14 202 PHE A O 1
ATOM 3029 N N . SER A 1 208 ? 71.955 -3.217 91.433 1.00 21.92 203 SER A N 1
ATOM 3030 C CA . SER A 1 208 ? 72.895 -3.705 92.441 1.00 23.52 203 SER A CA 1
ATOM 3031 C C . SER A 1 208 ? 74.245 -3.869 91.743 1.00 21.93 203 SER A C 1
ATOM 3032 O O . SER A 1 208 ? 74.598 -4.945 91.253 1.00 19.34 203 SER A O 1
ATOM 3040 N N . LEU A 1 209 ? 75.009 -2.790 91.691 1.00 27.79 204 LEU A N 1
ATOM 3041 C CA . LEU A 1 209 ? 76.342 -2.847 91.110 1.00 24.42 204 LEU A CA 1
ATOM 3042 C C . LEU A 1 209 ? 77.352 -3.359 92.130 1.00 28.44 204 LEU A C 1
ATOM 3043 O O . LEU A 1 209 ? 77.185 -3.190 93.340 1.00 29.76 204 LEU A O 1
ATOM 3059 N N . GLY A 1 210 ? 78.407 -3.999 91.627 1.00 19.58 205 GLY A N 1
ATOM 3060 C CA . GLY A 1 210 ? 79.420 -4.572 92.473 1.00 27.44 205 GLY A CA 1
ATOM 3061 C C . GLY A 1 210 ? 79.159 -5.993 92.912 1.00 24.95 205 GLY A C 1
ATOM 3062 O O . GLY A 1 210 ? 79.764 -6.431 93.889 1.00 22.07 205 GLY A O 1
ATOM 3066 N N . TYR A 1 211 ? 78.278 -6.728 92.232 1.00 18.10 206 TYR A N 1
ATOM 3067 C CA . TYR A 1 211 ? 77.950 -8.103 92.598 1.00 15.17 206 TYR A CA 1
ATOM 3068 C C . TYR A 1 211 ? 78.186 -9.013 91.408 1.00 21.84 206 TYR A C 1
ATOM 3069 O O . TYR A 1 211 ? 77.633 -8.786 90.325 1.00 21.61 206 TYR A O 1
ATOM 3087 N N . ARG A 1 212 ? 78.974 -10.054 91.624 1.00 21.55 207 ARG A N 1
ATOM 3088 C CA . ARG A 1 212 ? 79.321 -11.003 90.581 1.00 22.03 207 ARG A CA 1
ATOM 3089 C C . ARG A 1 212 ? 78.486 -12.260 90.734 1.00 22.45 207 ARG A C 1
ATOM 3090 O O . ARG A 1 212 ? 78.553 -12.931 91.772 1.00 24.35 207 ARG A O 1
ATOM 3111 N N . LEU A 1 213 ? 77.718 -12.590 89.694 1.00 20.03 208 LEU A N 1
ATOM 3112 C CA . LEU A 1 213 ? 76.985 -13.844 89.681 1.00 18.20 208 LEU A CA 1
ATOM 3113 C C . LEU A 1 213 ? 77.975 -14.989 89.627 1.00 22.80 208 LEU A C 1
ATOM 3114 O O . LEU A 1 213 ? 78.873 -15.002 88.776 1.00 18.80 208 LEU A O 1
ATOM 3130 N N . LEU A 1 214 ? 77.823 -15.947 90.548 1.00 22.81 209 LEU A N 1
ATOM 3131 C CA . LEU A 1 214 ? 78.699 -17.113 90.616 1.00 20.92 209 LEU A CA 1
ATOM 3132 C C . LEU A 1 214 ? 78.022 -18.376 90.114 1.00 24.61 209 LEU A C 1
ATOM 3133 O O . LEU A 1 214 ? 78.683 -19.221 89.508 1.00 25.52 209 LEU A O 1
ATOM 3149 N N . SER A 1 215 ? 76.722 -18.519 90.350 1.00 22.00 210 SER A N 1
ATOM 3150 C CA . SER A 1 215 ? 75.991 -19.718 89.965 1.00 24.83 210 SER A CA 1
ATOM 3151 C C . SER A 1 215 ? 74.504 -19.409 89.984 1.00 23.49 210 SER A C 1
ATOM 3152 O O . SER A 1 215 ? 74.066 -18.434 90.601 1.00 23.26 210 SER A O 1
ATOM 3160 N N . VAL A 1 216 ? 73.738 -20.258 89.287 1.00 22.56 211 VAL A N 1
ATOM 3161 C CA . VAL A 1 216 ? 72.290 -20.145 89.181 1.00 27.53 211 VAL A CA 1
ATOM 3162 C C . VAL A 1 216 ? 71.699 -21.546 89.217 1.00 26.38 211 VAL A C 1
ATOM 3163 O O . VAL A 1 216 ? 72.289 -22.503 88.708 1.00 29.32 211 VAL A O 1
ATOM 3176 N N . ARG A 1 217 ? 70.515 -21.666 89.804 1.00 29.44 212 ARG A N 1
ATOM 3177 C CA . ARG A 1 217 ? 69.832 -22.947 89.808 1.00 33.89 212 ARG A CA 1
ATOM 3178 C C . ARG A 1 217 ? 68.343 -22.688 89.701 1.00 29.15 212 ARG A C 1
ATOM 3179 O O . ARG A 1 217 ? 67.837 -21.668 90.176 1.00 31.88 212 ARG A O 1
ATOM 3186 N N . THR A 1 218 ? 67.651 -23.606 89.041 1.00 32.19 213 THR A N 1
ATOM 3187 C CA . THR A 1 218 ? 66.210 -23.497 88.927 1.00 39.74 213 THR A CA 1
ATOM 3188 C C . THR A 1 218 ? 65.575 -23.686 90.300 1.00 40.21 213 THR A C 1
ATOM 3189 O O . THR A 1 218 ? 66.025 -24.507 91.103 1.00 45.35 213 THR A O 1
ATOM 3200 N N . ASP A 1 219 ? 64.546 -22.883 90.575 1.00 35.95 214 ASP A N 1
ATOM 3201 C CA . ASP A 1 219 ? 63.832 -22.864 91.852 1.00 40.34 214 ASP A CA 1
ATOM 3202 C C . ASP A 1 219 ? 62.338 -22.873 91.532 1.00 47.68 214 ASP A C 1
ATOM 3203 O O . ASP A 1 219 ? 61.698 -21.820 91.446 1.00 38.86 214 ASP A O 1
ATOM 3212 N N . GLY A 1 220 ? 61.782 -24.063 91.350 1.00 50.93 215 GLY A N 1
ATOM 3213 C CA . GLY A 1 220 ? 60.389 -24.145 90.954 1.00 49.71 215 GLY A CA 1
ATOM 3214 C C . GLY A 1 220 ? 60.210 -23.502 89.599 1.00 46.52 215 GLY A C 1
ATOM 3215 O O . GLY A 1 220 ? 60.903 -23.832 88.629 1.00 52.03 215 GLY A O 1
ATOM 3219 N N . ASP A 1 221 ? 59.279 -22.555 89.519 1.00 43.58 216 ASP A N 1
ATOM 3220 C CA . ASP A 1 221 ? 59.107 -21.809 88.282 1.00 46.11 216 ASP A CA 1
ATOM 3221 C C . ASP A 1 221 ? 60.094 -20.656 88.156 1.00 43.02 216 ASP A C 1
ATOM 3222 O O . ASP A 1 221 ? 60.024 -19.914 87.169 1.00 44.38 216 ASP A O 1
ATOM 3231 N N . GLY A 1 222 ? 61.016 -20.499 89.111 1.00 37.05 217 GLY A N 1
ATOM 3232 C CA . GLY A 1 222 ? 61.960 -19.402 89.069 1.00 34.07 217 GLY A CA 1
ATOM 3233 C C . GLY A 1 222 ? 63.404 -19.848 89.118 1.00 32.11 217 GLY A C 1
ATOM 3234 O O . GLY A 1 222 ? 63.735 -20.968 88.719 1.00 27.61 217 GLY A O 1
ATOM 3238 N N . TYR A 1 223 ? 64.271 -18.963 89.604 1.00 28.12 218 TYR A N 1
ATOM 3239 C CA . TYR A 1 223 ? 65.690 -19.237 89.721 1.00 28.16 218 TYR A CA 1
ATOM 3240 C C . TYR A 1 223 ? 66.211 -18.661 91.024 1.00 24.42 218 TYR A C 1
ATOM 3241 O O . TYR A 1 223 ? 65.714 -17.639 91.510 1.00 28.41 218 TYR A O 1
ATOM 3259 N N . LEU A 1 224 ? 67.223 -19.329 91.579 1.00 28.36 219 LEU A N 1
ATOM 3260 C CA . LEU A 1 224 ? 67.990 -18.825 92.711 1.00 26.00 219 LEU A CA 1
ATOM 3261 C C . LEU A 1 224 ? 69.387 -18.500 92.220 1.00 19.72 219 LEU A C 1
ATOM 3262 O O . LEU A 1 224 ? 70.075 -19.378 91.688 1.00 21.98 219 LEU A O 1
ATOM 3278 N N . LEU A 1 225 ? 69.786 -17.249 92.398 1.00 22.76 220 LEU A N 1
ATOM 3279 C CA . LEU A 1 225 ? 71.094 -16.754 91.987 1.00 24.40 220 LEU A CA 1
ATOM 3280 C C . LEU A 1 225 ? 71.985 -16.598 93.210 1.00 22.18 220 LEU A C 1
ATOM 3281 O O . LEU A 1 225 ? 71.559 -16.014 94.209 1.00 25.02 220 LEU A O 1
ATOM 3297 N N . GLN A 1 226 ? 73.234 -17.058 93.104 1.00 24.32 221 GLN A N 1
ATOM 3298 C CA . GLN A 1 226 ? 74.252 -16.817 94.122 1.00 23.64 221 GLN A CA 1
ATOM 3299 C C . GLN A 1 226 ? 75.267 -15.815 93.573 1.00 23.62 221 GLN A C 1
ATOM 3300 O O . GLN A 1 226 ? 75.895 -16.070 92.542 1.00 22.48 221 GLN A O 1
ATOM 3314 N N . LEU A 1 227 ? 75.419 -14.684 94.259 1.00 21.58 222 LEU A N 1
ATOM 3315 C CA . LEU A 1 227 ? 76.340 -13.639 93.862 1.00 20.25 222 LEU A CA 1
ATOM 3316 C C . LEU A 1 227 ? 77.308 -13.357 95.002 1.00 28.35 222 LEU A C 1
ATOM 3317 O O . LEU A 1 227 ? 77.056 -13.714 96.154 1.00 24.68 222 LEU A O 1
ATOM 3333 N N . ALA A 1 228 ? 78.414 -12.698 94.666 1.00 20.74 223 ALA A N 1
ATOM 3334 C CA . ALA A 1 228 ? 79.397 -12.246 95.646 1.00 25.41 223 ALA A CA 1
ATOM 3335 C C . ALA A 1 228 ? 79.691 -10.777 95.406 1.00 25.52 223 ALA A C 1
ATOM 3336 O O . ALA A 1 228 ? 79.989 -10.370 94.273 1.00 22.79 223 ALA A O 1
ATOM 3343 N N . GLY A 1 229 ? 79.587 -9.983 96.457 1.00 22.01 224 GLY A N 1
ATOM 3344 C CA . GLY A 1 229 ? 80.036 -8.614 96.382 1.00 20.87 224 GLY A CA 1
ATOM 3345 C C . GLY A 1 229 ? 81.535 -8.556 96.214 1.00 21.56 224 GLY A C 1
ATOM 3346 O O . GLY A 1 229 ? 82.263 -9.518 96.478 1.00 23.79 224 GLY A O 1
ATOM 3350 N N . ASP A 1 230 ? 82.019 -7.398 95.785 1.00 22.87 225 ASP A N 1
ATOM 3351 C CA . ASP A 1 230 ? 83.456 -7.309 95.596 1.00 26.49 225 ASP A CA 1
ATOM 3352 C C . ASP A 1 230 ? 84.196 -7.216 96.922 1.00 27.31 225 ASP A C 1
ATOM 3353 O O . ASP A 1 230 ? 85.422 -7.286 96.922 1.00 24.46 225 ASP A O 1
ATOM 3362 N N . ASP A 1 231 ? 83.489 -7.120 98.044 1.00 25.57 226 ASP A N 1
ATOM 3363 C CA . ASP A 1 231 ? 84.093 -7.285 99.363 1.00 29.51 226 ASP A CA 1
ATOM 3364 C C . ASP A 1 231 ? 83.882 -8.684 99.946 1.00 27.55 226 ASP A C 1
ATOM 3365 O O . ASP A 1 231 ? 84.084 -8.873 101.144 1.00 28.53 226 ASP A O 1
ATOM 3374 N N . GLY A 1 232 ? 83.447 -9.660 99.143 1.00 23.28 227 GLY A N 1
ATOM 3375 C CA . GLY A 1 232 ? 83.241 -11.014 99.619 1.00 25.79 227 GLY A CA 1
ATOM 3376 C C . GLY A 1 232 ? 81.851 -11.350 100.112 1.00 28.20 227 GLY A C 1
ATOM 3377 O O . GLY A 1 232 ? 81.569 -12.534 100.351 1.00 29.63 227 GLY A O 1
ATOM 3381 N N . TRP A 1 233 ? 80.968 -10.366 100.288 1.00 20.64 228 TRP A N 1
ATOM 3382 C CA . TRP A 1 233 ? 79.642 -10.661 100.809 1.00 22.65 228 TRP A CA 1
ATOM 3383 C C . TRP A 1 233 ? 78.893 -11.568 99.847 1.00 28.30 228 TRP A C 1
ATOM 3384 O O . TRP A 1 233 ? 78.771 -11.256 98.658 1.00 25.02 228 TRP A O 1
ATOM 3405 N N . LYS A 1 234 ? 78.394 -12.691 100.363 1.00 22.89 229 LYS A N 1
ATOM 3406 C CA . LYS A 1 234 ? 77.579 -13.615 99.583 1.00 25.60 229 LYS A CA 1
ATOM 3407 C C . LYS A 1 234 ? 76.098 -13.242 99.678 1.00 30.88 229 LYS A C 1
ATOM 3408 O O . LYS A 1 234 ? 75.548 -13.071 100.779 1.00 26.34 229 LYS A O 1
ATOM 3427 N N . LEU A 1 235 ? 75.458 -13.154 98.513 1.00 31.79 230 LEU A N 1
ATOM 3428 C CA . LEU A 1 235 ? 74.087 -12.693 98.341 1.00 31.28 230 LEU A CA 1
ATOM 3429 C C . LEU A 1 235 ? 73.305 -13.735 97.557 1.00 35.13 230 LEU A C 1
ATOM 3430 O O . LEU A 1 235 ? 73.785 -14.238 96.538 1.00 28.30 230 LEU A O 1
ATOM 3446 N N . GLU A 1 236 ? 72.092 -14.043 98.013 1.00 29.42 231 GLU A N 1
ATOM 3447 C CA . GLU A 1 236 ? 71.165 -14.869 97.252 1.00 29.28 231 GLU A CA 1
ATOM 3448 C C . GLU A 1 236 ? 70.030 -14.004 96.712 1.00 35.12 231 GLU A C 1
ATOM 3449 O O . GLU A 1 236 ? 69.504 -13.142 97.421 1.00 34.77 231 GLU A O 1
ATOM 3461 N N . HIS A 1 237 ? 69.654 -14.225 95.453 1.00 26.67 232 HIS A N 1
ATOM 3462 C CA . HIS A 1 237 ? 68.566 -13.475 94.839 1.00 27.92 232 HIS A CA 1
ATOM 3463 C C . HIS A 1 237 ? 67.648 -14.445 94.114 1.00 25.14 232 HIS A C 1
ATOM 3464 O O . HIS A 1 237 ? 68.117 -15.335 93.399 1.00 24.98 232 HIS A O 1
ATOM 3478 N N . ARG A 1 238 ? 66.347 -14.289 94.309 1.00 23.89 233 ARG A N 1
ATOM 3479 C CA . ARG A 1 238 ? 65.366 -15.142 93.662 1.00 25.76 233 ARG A CA 1
ATOM 3480 C C . ARG A 1 238 ? 64.647 -14.359 92.567 1.00 24.28 233 ARG A C 1
ATOM 3481 O O . ARG A 1 238 ? 64.236 -13.214 92.778 1.00 29.89 233 ARG A O 1
ATOM 3502 N N . THR A 1 239 ? 64.465 -14.982 91.407 1.00 25.79 234 THR A N 1
ATOM 3503 C CA . THR A 1 239 ? 63.767 -14.316 90.319 1.00 25.03 234 THR A CA 1
ATOM 3504 C C . THR A 1 239 ? 62.929 -15.320 89.537 1.00 27.26 234 THR A C 1
ATOM 3505 O O . THR A 1 239 ? 63.197 -16.524 89.528 1.00 27.01 234 THR A O 1
ATOM 3516 N N . ARG A 1 240 ? 61.913 -14.794 88.848 1.00 26.91 235 ARG A N 1
ATOM 3517 C CA . ARG A 1 240 ? 61.051 -15.609 88.005 1.00 28.65 235 ARG A CA 1
ATOM 3518 C C . ARG A 1 240 ? 61.558 -15.712 86.574 1.00 26.04 235 ARG A C 1
ATOM 3519 O O . ARG A 1 240 ? 61.326 -16.737 85.922 1.00 28.08 235 ARG A O 1
ATOM 3540 N N . HIS A 1 241 ? 62.253 -14.679 86.084 1.00 24.44 236 HIS A N 1
ATOM 3541 C CA . HIS A 1 241 ? 62.694 -14.599 84.696 1.00 22.73 236 HIS A CA 1
ATOM 3542 C C . HIS A 1 241 ? 64.091 -13.983 84.655 1.00 17.63 236 HIS A C 1
ATOM 3543 O O . HIS A 1 241 ? 64.359 -12.980 85.328 1.00 24.16 236 HIS A O 1
ATOM 3557 N N . LEU A 1 242 ? 64.974 -14.576 83.860 1.00 20.88 237 LEU A N 1
ATOM 3558 C CA . LEU A 1 242 ? 66.385 -14.227 83.922 1.00 16.18 237 LEU A CA 1
ATOM 3559 C C . LEU A 1 242 ? 67.005 -14.062 82.537 1.00 17.05 237 LEU A C 1
ATOM 3560 O O . LEU A 1 242 ? 66.936 -14.976 81.716 1.00 17.42 237 LEU A O 1
ATOM 3576 N N . ILE A 1 243 ? 67.628 -12.910 82.300 1.00 19.71 238 ILE A N 1
ATOM 3577 C CA . ILE A 1 243 ? 68.527 -12.703 81.166 1.00 16.73 238 ILE A CA 1
ATOM 3578 C C . ILE A 1 243 ? 69.949 -12.580 81.695 1.00 14.07 238 ILE A C 1
ATOM 3579 O O . ILE A 1 243 ? 70.220 -11.778 82.601 1.00 17.33 238 ILE A O 1
ATOM 3595 N N . LEU A 1 244 ? 70.853 -13.370 81.110 1.00 14.67 239 LEU A N 1
ATOM 3596 C CA . LEU A 1 244 ? 72.307 -13.210 81.255 1.00 13.21 239 LEU A CA 1
ATOM 3597 C C . LEU A 1 244 ? 72.841 -12.428 80.057 1.00 12.75 239 LEU A C 1
ATOM 3598 O O . LEU A 1 244 ? 73.089 -12.997 78.985 1.00 13.95 239 LEU A O 1
ATOM 3614 N N . ALA A 1 245 ? 72.967 -11.109 80.236 1.00 14.87 240 ALA A N 1
ATOM 3615 C CA . ALA A 1 245 ? 73.525 -10.190 79.237 1.00 14.89 240 ALA A CA 1
ATOM 3616 C C . ALA A 1 245 ? 75.032 -10.006 79.454 1.00 12.02 240 ALA A C 1
ATOM 3617 O O . ALA A 1 245 ? 75.530 -8.913 79.763 1.00 13.39 240 ALA A O 1
ATOM 3624 N N . ILE A 1 246 ? 75.750 -11.115 79.310 1.00 13.89 241 ILE A N 1
ATOM 3625 C CA . ILE A 1 246 ? 77.190 -11.171 79.533 1.00 14.09 241 ILE A CA 1
ATOM 3626 C C . ILE A 1 246 ? 77.799 -11.925 78.356 1.00 14.98 241 ILE A C 1
ATOM 3627 O O . ILE A 1 246 ? 77.112 -12.707 77.691 1.00 13.65 241 ILE A O 1
ATOM 3643 N N . PRO A 1 247 ? 79.080 -11.718 78.054 1.00 13.83 242 PRO A N 1
ATOM 3644 C CA . PRO A 1 247 ? 79.643 -12.369 76.872 1.00 14.09 242 PRO A CA 1
ATOM 3645 C C . PRO A 1 247 ? 79.891 -13.852 77.101 1.00 15.30 242 PRO A C 1
ATOM 3646 O O . PRO A 1 247 ? 79.844 -14.346 78.238 1.00 16.62 242 PRO A O 1
ATOM 3657 N N . PRO A 1 248 ? 80.160 -14.594 76.031 1.00 17.37 243 PRO A N 1
ATOM 3658 C CA . PRO A 1 248 ? 80.398 -16.047 76.156 1.00 12.79 243 PRO A CA 1
ATOM 3659 C C . PRO A 1 248 ? 81.497 -16.449 77.134 1.00 18.74 243 PRO A C 1
ATOM 3660 O O . PRO A 1 248 ? 81.357 -17.476 77.813 1.00 19.91 243 PRO A O 1
ATOM 3671 N N . SER A 1 249 ? 82.591 -15.688 77.235 1.00 16.72 244 SER A N 1
ATOM 3672 C CA . SER A 1 249 ? 83.631 -16.034 78.210 1.00 18.39 244 SER A CA 1
ATOM 3673 C C . SER A 1 249 ? 83.084 -16.006 79.629 1.00 21.09 244 SER A C 1
ATOM 3674 O O . SER A 1 249 ? 83.511 -16.799 80.490 1.00 20.00 244 SER A O 1
ATOM 3682 N N . ALA A 1 250 ? 82.143 -15.104 79.891 1.00 19.13 245 ALA A N 1
ATOM 3683 C CA . ALA A 1 250 ? 81.540 -14.995 81.209 1.00 18.66 245 ALA A CA 1
ATOM 3684 C C . ALA A 1 250 ? 80.520 -16.106 81.453 1.00 20.49 245 ALA A C 1
ATOM 3685 O O . ALA A 1 250 ? 80.464 -16.670 82.556 1.00 18.57 245 ALA A O 1
ATOM 3692 N N . MET A 1 251 ? 79.694 -16.408 80.449 1.00 20.38 246 MET A N 1
ATOM 3693 C CA . MET A 1 251 ? 78.808 -17.564 80.516 1.00 19.02 246 MET A CA 1
ATOM 3694 C C . MET A 1 251 ? 79.568 -18.826 80.891 1.00 22.72 246 MET A C 1
ATOM 3695 O O . MET A 1 251 ? 79.074 -19.650 81.669 1.00 21.72 246 MET A O 1
ATOM 3709 N N . ALA A 1 252 ? 80.762 -19.015 80.316 1.00 20.95 247 ALA A N 1
ATOM 3710 C CA . ALA A 1 252 ? 81.530 -20.233 80.569 1.00 25.47 247 ALA A CA 1
ATOM 3711 C C . ALA A 1 252 ? 81.962 -20.350 82.024 1.00 27.47 247 ALA A C 1
ATOM 3712 O O . ALA A 1 252 ? 82.167 -21.465 82.515 1.00 28.63 247 ALA A O 1
ATOM 3719 N N . GLY A 1 253 ? 82.139 -19.220 82.721 1.00 22.46 248 GLY A N 1
ATOM 3720 C CA . GLY A 1 253 ? 82.487 -19.254 84.128 1.00 23.15 248 GLY A CA 1
ATOM 3721 C C . GLY A 1 253 ? 81.337 -19.602 85.056 1.00 24.26 248 GLY A C 1
ATOM 3722 O O . GLY A 1 253 ? 81.566 -19.808 86.248 1.00 25.52 248 GLY A O 1
ATOM 3726 N N . LEU A 1 254 ? 80.111 -19.674 84.543 1.00 21.98 249 LEU A N 1
ATOM 3727 C CA . LEU A 1 254 ? 78.950 -19.986 85.366 1.00 25.93 249 LEU A CA 1
ATOM 3728 C C . LEU A 1 254 ? 78.753 -21.503 85.411 1.00 25.84 249 LEU A C 1
ATOM 3729 O O . LEU A 1 254 ? 79.577 -22.270 84.917 1.00 26.47 249 LEU A O 1
ATOM 3745 N N . ASN A 1 255 ? 77.651 -21.953 86.006 1.00 27.72 250 ASN A N 1
ATOM 3746 C CA . ASN A 1 255 ? 77.317 -23.371 86.092 1.00 29.82 250 ASN A CA 1
ATOM 3747 C C . ASN A 1 255 ? 76.124 -23.716 85.204 1.00 28.23 250 ASN A C 1
ATOM 3748 O O . ASN A 1 255 ? 75.235 -24.472 85.601 1.00 24.45 250 ASN A O 1
ATOM 3759 N N . VAL A 1 256 ? 76.079 -23.168 83.990 1.00 26.67 251 VAL A N 1
ATOM 3760 C CA . VAL A 1 256 ? 74.886 -23.309 83.162 1.00 26.30 251 VAL A CA 1
ATOM 3761 C C . VAL A 1 256 ? 75.165 -24.104 81.886 1.00 27.67 251 VAL A C 1
ATOM 3762 O O . VAL A 1 256 ? 74.387 -24.034 80.932 1.00 31.10 251 VAL A O 1
ATOM 3775 N N . ASP A 1 257 ? 76.254 -24.878 81.864 1.00 22.54 252 ASP A N 1
ATOM 3776 C CA . ASP A 1 257 ? 76.576 -25.750 80.732 1.00 26.20 252 ASP A CA 1
ATOM 3777 C C . ASP A 1 257 ? 76.663 -24.964 79.424 1.00 24.19 252 ASP A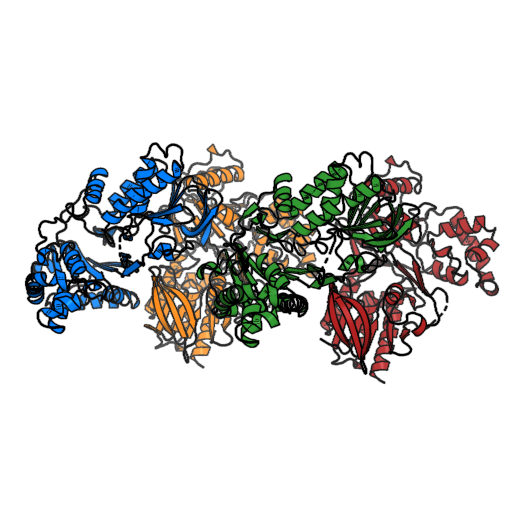 C 1
ATOM 3778 O O . ASP A 1 257 ? 76.243 -25.431 78.358 1.00 26.13 252 ASP A O 1
ATOM 3787 N N . PHE A 1 258 ? 77.216 -23.764 79.497 1.00 28.12 253 PHE A N 1
ATOM 3788 C CA . PHE A 1 258 ? 77.502 -23.019 78.278 1.00 24.11 253 PHE A CA 1
ATOM 3789 C C . PHE A 1 258 ? 78.796 -23.507 77.633 1.00 26.55 253 PHE A C 1
ATOM 3790 O O . PHE A 1 258 ? 79.828 -23.604 78.310 1.00 27.38 253 PHE A O 1
ATOM 3807 N N . PRO A 1 259 ? 78.786 -23.742 76.311 1.00 22.96 254 PRO A N 1
ATOM 3808 C CA . PRO A 1 259 ? 77.739 -23.455 75.316 1.00 23.89 254 PRO A CA 1
ATOM 3809 C C . PRO A 1 259 ? 76.823 -24.624 74.950 1.00 24.94 254 PRO A C 1
ATOM 3810 O O . PRO A 1 259 ? 75.814 -24.398 74.278 1.00 29.88 254 PRO A O 1
ATOM 3821 N N . GLU A 1 260 ? 77.145 -25.840 75.398 1.00 28.90 255 GLU A N 1
ATOM 3822 C CA . GLU A 1 260 ? 76.463 -27.028 74.880 1.00 33.69 255 GLU A CA 1
ATOM 3823 C C . GLU A 1 260 ? 74.947 -26.977 75.089 1.00 36.66 255 GLU A C 1
ATOM 3824 O O . GLU A 1 260 ? 74.184 -27.368 74.198 1.00 33.55 255 GLU A O 1
ATOM 3836 N N . ALA A 1 261 ? 74.485 -26.535 76.261 1.00 31.86 256 ALA A N 1
ATOM 3837 C CA . ALA A 1 261 ? 73.051 -26.466 76.529 1.00 33.49 256 ALA A CA 1
ATOM 3838 C C . ALA A 1 261 ? 72.359 -25.309 75.815 1.00 37.77 256 ALA A C 1
ATOM 3839 O O . ALA A 1 261 ? 71.129 -25.174 75.928 1.00 35.86 256 ALA A O 1
ATOM 3846 N N . TRP A 1 262 ? 73.102 -24.488 75.073 1.00 26.65 257 TRP A N 1
ATOM 3847 C CA . TRP A 1 262 ? 72.572 -23.250 74.522 1.00 26.57 257 TRP A CA 1
ATOM 3848 C C . TRP A 1 262 ? 72.645 -23.153 73.013 1.00 27.24 257 TRP A C 1
ATOM 3849 O O . TRP A 1 262 ? 71.884 -22.383 72.425 1.00 31.76 257 TRP A O 1
ATOM 3870 N N . SER A 1 263 ? 73.577 -23.847 72.379 1.00 31.53 258 SER A N 1
ATOM 3871 C CA . SER A 1 263 ? 73.724 -23.798 70.932 1.00 31.52 258 SER A CA 1
ATOM 3872 C C . SER A 1 263 ? 74.675 -24.919 70.540 1.00 26.86 258 SER A C 1
ATOM 3873 O O . SER A 1 263 ? 75.297 -25.560 71.393 1.00 27.92 258 SER A O 1
ATOM 3881 N N . GLY A 1 264 ? 74.778 -25.153 69.234 1.00 27.58 259 GLY A N 1
ATOM 3882 C CA . GLY A 1 264 ? 75.687 -26.163 68.735 1.00 34.29 259 GLY A CA 1
ATOM 3883 C C . GLY A 1 264 ? 77.035 -25.584 68.355 1.00 45.86 259 GLY A C 1
ATOM 3884 O O . GLY A 1 264 ? 77.778 -26.199 67.586 1.00 46.53 259 GLY A O 1
ATOM 3888 N N . ALA A 1 265 ? 77.372 -24.416 68.893 1.00 37.83 260 ALA A N 1
ATOM 3889 C CA . ALA A 1 265 ? 78.525 -23.661 68.433 1.00 35.18 260 ALA A CA 1
ATOM 3890 C C . ALA A 1 265 ? 79.599 -23.560 69.511 1.00 39.19 260 ALA A C 1
ATOM 3891 O O . ALA A 1 265 ? 79.364 -23.816 70.698 1.00 35.00 260 ALA A O 1
ATOM 3898 N N . ARG A 1 266 ? 80.794 -23.178 69.065 1.00 31.28 261 ARG A N 1
ATOM 3899 C CA . ARG A 1 266 ? 81.907 -22.848 69.935 1.00 30.80 261 ARG A CA 1
ATOM 3900 C C . ARG A 1 266 ? 82.194 -21.358 69.817 1.00 26.50 261 ARG A C 1
ATOM 3901 O O . ARG A 1 266 ? 81.895 -20.740 68.794 1.00 25.84 261 ARG A O 1
ATOM 3922 N N . TYR A 1 267 ? 82.758 -20.777 70.880 1.00 23.78 262 TYR A N 1
ATOM 3923 C CA . TYR A 1 267 ? 83.037 -19.346 70.924 1.00 23.67 262 TYR A CA 1
ATOM 3924 C C . TYR A 1 267 ? 84.512 -19.120 71.220 1.00 24.19 262 TYR A C 1
ATOM 3925 O O . TYR A 1 267 ? 85.151 -19.915 71.913 1.00 24.74 262 TYR A O 1
ATOM 3943 N N . GLY A 1 268 ? 85.047 -18.030 70.674 1.00 20.36 263 GLY A N 1
ATOM 3944 C CA . GLY A 1 268 ? 86.405 -17.612 70.963 1.00 25.51 263 GLY A CA 1
ATOM 3945 C C . GLY A 1 268 ? 86.470 -16.147 71.366 1.00 24.39 263 GLY A C 1
ATOM 3946 O O . GLY A 1 268 ? 85.461 -15.445 71.407 1.00 17.76 263 GLY A O 1
ATOM 3950 N N . SER A 1 269 ? 87.690 -15.705 71.656 1.00 21.20 264 SER A N 1
ATOM 3951 C CA . SER A 1 269 ? 87.903 -14.307 71.997 1.00 18.06 264 SER A CA 1
ATOM 3952 C C . SER A 1 269 ? 89.346 -13.940 71.684 1.00 22.73 264 SER A C 1
ATOM 3953 O O . SER A 1 269 ? 90.201 -14.811 71.486 1.00 18.40 264 SER A O 1
ATOM 3961 N N . LEU A 1 270 ? 89.601 -12.639 71.627 1.00 16.26 265 LEU A N 1
ATOM 3962 C CA . LEU A 1 270 ? 90.946 -12.130 71.444 1.00 16.84 265 LEU A CA 1
ATOM 3963 C C . LEU A 1 270 ? 91.151 -10.950 72.375 1.00 13.33 265 LEU A C 1
ATOM 3964 O O . LEU A 1 270 ? 90.207 -10.204 72.648 1.00 14.08 265 LEU A O 1
ATOM 3980 N N . PRO A 1 271 ? 92.365 -10.770 72.892 1.00 13.03 266 PRO A N 1
ATOM 3981 C CA . PRO A 1 271 ? 92.666 -9.604 73.725 1.00 14.32 266 PRO A CA 1
ATOM 3982 C C . PRO A 1 271 ? 92.844 -8.334 72.907 1.00 13.77 266 PRO A C 1
ATOM 3983 O O . PRO A 1 271 ? 93.277 -8.359 71.754 1.00 13.21 266 PRO A O 1
ATOM 3994 N N . LEU A 1 272 ? 92.550 -7.205 73.555 1.00 12.01 267 LEU A N 1
ATOM 3995 C CA . LEU A 1 272 ? 92.713 -5.882 72.978 1.00 11.54 267 LEU A CA 1
ATOM 3996 C C . LEU A 1 272 ? 93.438 -4.980 73.967 1.00 15.10 267 LEU A C 1
ATOM 3997 O O . LEU A 1 272 ? 93.315 -5.143 75.180 1.00 14.43 267 LEU A O 1
ATOM 4013 N N . PHE A 1 273 ? 94.178 -4.002 73.443 1.00 11.79 268 PHE A N 1
ATOM 4014 C CA . PHE A 1 273 ? 94.908 -3.055 74.279 1.00 12.73 268 PHE A CA 1
ATOM 4015 C C . PHE A 1 273 ? 94.837 -1.665 73.669 1.00 13.06 268 PHE A C 1
ATOM 4016 O O . PHE A 1 273 ? 95.063 -1.503 72.472 1.00 15.00 268 PHE A O 1
ATOM 4033 N N . LYS A 1 274 ? 94.565 -0.661 74.493 1.00 13.25 269 LYS A N 1
ATOM 4034 C CA . LYS A 1 274 ? 94.682 0.725 74.072 1.00 13.51 269 LYS A CA 1
ATOM 4035 C C . LYS A 1 274 ? 95.542 1.495 75.059 1.00 18.18 269 LYS A C 1
ATOM 4036 O O . LYS A 1 274 ? 95.425 1.311 76.274 1.00 19.50 269 LYS A O 1
ATOM 4055 N N . GLY A 1 275 ? 96.392 2.371 74.523 1.00 19.09 270 GLY A N 1
ATOM 4056 C CA . GLY A 1 275 ? 97.176 3.281 75.331 1.00 18.08 270 GLY A CA 1
ATOM 4057 C C . GLY A 1 275 ? 97.063 4.705 74.827 1.00 18.63 270 GLY A C 1
ATOM 4058 O O . GLY A 1 275 ? 97.197 4.957 73.626 1.00 20.90 270 GLY A O 1
ATOM 4062 N N . PHE A 1 276 ? 96.816 5.643 75.742 1.00 20.02 271 PHE A N 1
ATOM 4063 C CA . PHE A 1 276 ? 96.619 7.054 75.432 1.00 18.72 271 PHE A CA 1
ATOM 4064 C C . PHE A 1 276 ? 97.698 7.876 76.119 1.00 23.73 271 PHE A C 1
ATOM 4065 O O . PHE A 1 276 ? 97.990 7.649 77.291 1.00 25.51 271 PHE A O 1
ATOM 4082 N N . LEU A 1 277 ? 98.277 8.842 75.404 1.00 21.45 272 LEU A N 1
ATOM 4083 C CA . LEU A 1 277 ? 99.288 9.714 75.980 1.00 25.02 272 LEU A CA 1
ATOM 4084 C C . LEU A 1 277 ? 98.957 11.155 75.635 1.00 23.64 272 LEU A C 1
ATOM 4085 O O . LEU A 1 277 ? 98.492 11.445 74.532 1.00 23.51 272 LEU A O 1
ATOM 4101 N N . THR A 1 278 ? 99.191 12.059 76.584 1.00 26.08 273 THR A N 1
ATOM 4102 C CA . THR A 1 278 ? 98.993 13.477 76.349 1.00 28.00 273 THR A CA 1
ATOM 4103 C C . THR A 1 278 ? 100.287 14.204 76.711 1.00 30.52 273 THR A C 1
ATOM 4104 O O . THR A 1 278 ? 101.038 13.757 77.586 1.00 33.22 273 THR A O 1
ATOM 4115 N N . TYR A 1 279 ? 100.557 15.316 76.021 1.00 28.53 274 TYR A N 1
ATOM 4116 C CA . TYR A 1 279 ? 101.840 16.003 76.128 1.00 36.59 274 TYR A CA 1
ATOM 4117 C C . TYR A 1 279 ? 101.640 17.486 76.409 1.00 36.32 274 TYR A C 1
ATOM 4118 O O . TYR A 1 279 ? 100.577 18.053 76.154 1.00 35.89 274 TYR A O 1
ATOM 4136 N N . GLY A 1 280 ? 102.697 18.114 76.934 1.00 38.20 275 GLY A N 1
ATOM 4137 C CA . GLY A 1 280 ? 102.638 19.537 77.212 1.00 42.49 275 GLY A CA 1
ATOM 4138 C C . GLY A 1 280 ? 102.439 20.366 75.962 1.00 39.18 275 GLY A C 1
ATOM 4139 O O . GLY A 1 280 ? 101.823 21.433 76.008 1.00 44.76 275 GLY A O 1
ATOM 4143 N N . GLU A 1 281 ? 102.959 19.896 74.837 1.00 41.00 276 GLU A N 1
ATOM 4144 C CA . GLU A 1 281 ? 102.775 20.530 73.546 1.00 41.55 276 GLU A CA 1
ATOM 4145 C C . GLU A 1 281 ? 102.289 19.482 72.560 1.00 41.95 276 GLU A C 1
ATOM 4146 O O . GLU A 1 281 ? 102.640 18.305 72.682 1.00 40.42 276 GLU A O 1
ATOM 4150 N N . PRO A 1 282 ? 101.398 19.912 71.493 1.00 39.50 277 PRO A N 1
ATOM 4151 C CA . PRO A 1 282 ? 101.033 18.988 70.398 1.00 38.07 277 PRO A CA 1
ATOM 4152 C C . PRO A 1 282 ? 102.158 18.876 69.374 1.00 34.25 277 PRO A C 1
ATOM 4153 O O . PRO A 1 282 ? 102.087 19.359 68.234 1.00 37.10 277 PRO A O 1
ATOM 4164 N N . TRP A 1 283 ? 103.234 18.203 69.798 1.00 33.35 278 TRP A N 1
ATOM 4165 C CA . TRP A 1 283 ? 104.479 18.161 69.036 1.00 30.75 278 TRP A CA 1
ATOM 4166 C C . TRP A 1 283 ? 104.320 17.564 67.641 1.00 34.02 278 TRP A C 1
ATOM 4167 O O . TRP A 1 283 ? 105.144 17.847 66.764 1.00 39.55 278 TRP A O 1
ATOM 4188 N N . TRP A 1 284 ? 103.297 16.742 67.411 1.00 35.18 279 TRP A N 1
ATOM 4189 C CA . TRP A 1 284 ? 103.111 16.108 66.109 1.00 26.45 279 TRP A CA 1
ATOM 4190 C C . TRP A 1 284 ? 102.523 17.040 65.057 1.00 27.11 279 TRP A C 1
ATOM 4191 O O . TRP A 1 284 ? 102.520 16.686 63.872 1.00 31.25 279 TRP A O 1
ATOM 4212 N N . LEU A 1 285 ? 102.010 18.206 65.444 1.00 39.48 280 LEU A N 1
ATOM 4213 C CA . LEU A 1 285 ? 101.540 19.157 64.441 1.00 30.78 280 LEU A CA 1
ATOM 4214 C C . LEU A 1 285 ? 102.664 19.568 63.506 1.00 36.54 280 LEU A C 1
ATOM 4215 O O . LEU A 1 285 ? 102.427 19.810 62.317 1.00 42.76 280 LEU A O 1
ATOM 4231 N N . ASP A 1 286 ? 103.894 19.628 64.019 1.00 36.87 281 ASP A N 1
ATOM 4232 C CA . ASP A 1 286 ? 105.047 19.945 63.181 1.00 46.48 281 ASP A CA 1
ATOM 4233 C C . ASP A 1 286 ? 105.201 18.972 62.020 1.00 43.99 281 ASP A C 1
ATOM 4234 O O . ASP A 1 286 ? 105.866 19.302 61.034 1.00 46.20 281 ASP A O 1
ATOM 4238 N N . TYR A 1 287 ? 104.599 17.786 62.109 1.00 38.13 282 TYR A N 1
ATOM 4239 C CA . TYR A 1 287 ? 104.749 16.747 61.101 1.00 34.75 282 TYR A CA 1
ATOM 4240 C C . TYR A 1 287 ? 103.466 16.492 60.313 1.00 29.55 282 TYR A C 1
ATOM 4241 O O . TYR A 1 287 ? 103.401 15.523 59.546 1.00 32.35 282 TYR A O 1
ATOM 4259 N N . LYS A 1 288 ? 102.443 17.328 60.480 1.00 40.34 283 LYS A N 1
ATOM 4260 C CA . LYS A 1 288 ? 101.216 17.215 59.697 1.00 41.99 283 LYS A CA 1
ATOM 4261 C C . LYS A 1 288 ? 100.437 15.939 60.026 1.00 43.10 283 LYS A C 1
ATOM 4262 O O . LYS A 1 288 ? 99.753 15.387 59.160 1.00 38.66 283 LYS A O 1
ATOM 4266 N N . LEU A 1 289 ? 100.513 15.474 61.278 1.00 34.81 284 LEU A N 1
ATOM 4267 C CA . LEU A 1 289 ? 99.924 14.197 61.684 1.00 33.29 284 LEU A CA 1
ATOM 4268 C C . LEU A 1 289 ? 98.548 14.328 62.332 1.00 34.54 284 LEU A C 1
ATOM 4269 O O . LEU A 1 289 ? 97.880 13.306 62.537 1.00 31.52 284 LEU A O 1
ATOM 4285 N N . ASP A 1 290 ? 98.101 15.537 62.656 1.00 35.05 285 ASP A N 1
ATOM 4286 C CA . ASP A 1 290 ? 96.818 15.701 63.333 1.00 33.61 285 ASP A CA 1
ATOM 4287 C C . ASP A 1 290 ? 95.699 14.992 62.572 1.00 28.72 285 ASP A C 1
ATOM 4288 O O . ASP A 1 290 ? 95.597 15.094 61.348 1.00 29.75 285 ASP A O 1
ATOM 4297 N N . ASP A 1 291 ? 94.880 14.247 63.320 1.00 31.00 286 ASP A N 1
ATOM 4298 C CA . ASP A 1 291 ? 93.740 13.501 62.793 1.00 28.52 286 ASP A CA 1
ATOM 4299 C C . ASP A 1 291 ? 94.151 12.453 61.764 1.00 24.81 286 ASP A C 1
ATOM 4300 O O . ASP A 1 291 ? 93.362 12.098 60.895 1.00 27.96 286 ASP A O 1
ATOM 4309 N N . GLN A 1 292 ? 95.382 11.941 61.841 1.00 23.41 287 GLN A N 1
ATOM 4310 C CA . GLN A 1 292 ? 95.811 10.854 60.976 1.00 25.61 287 GLN A CA 1
ATOM 4311 C C . GLN A 1 292 ? 96.067 9.598 61.801 1.00 16.53 287 GLN A C 1
ATOM 4312 O O . GLN A 1 292 ? 96.310 9.659 63.006 1.00 20.90 287 GLN A O 1
ATOM 4326 N N . VAL A 1 293 ? 96.035 8.456 61.116 1.00 19.45 288 VAL A N 1
ATOM 4327 C CA . VAL A 1 293 ? 96.406 7.176 61.697 1.00 21.21 288 VAL A CA 1
ATOM 4328 C C . VAL A 1 293 ? 97.526 6.590 60.845 1.00 19.65 288 VAL A C 1
ATOM 4329 O O . VAL A 1 293 ? 97.470 6.647 59.610 1.00 26.27 288 VAL A O 1
ATOM 4342 N N . LEU A 1 294 ? 98.569 6.099 61.509 1.00 18.99 289 LEU A N 1
ATOM 4343 C CA . LEU A 1 294 ? 99.670 5.394 60.865 1.00 22.39 289 LEU A CA 1
ATOM 4344 C C . LEU A 1 294 ? 99.600 3.928 61.254 1.00 18.53 289 LEU A C 1
ATOM 4345 O O . LEU A 1 294 ? 99.424 3.611 62.431 1.00 23.27 289 LEU A O 1
ATOM 4361 N N . ILE A 1 295 ? 99.756 3.040 60.281 1.00 16.73 290 ILE A N 1
ATOM 4362 C CA . ILE A 1 295 ? 99.794 1.608 60.530 1.00 15.83 290 ILE A CA 1
ATOM 4363 C C . ILE A 1 295 ? 101.198 1.129 60.187 1.00 19.13 290 ILE A C 1
ATOM 4364 O O . ILE A 1 295 ? 101.670 1.356 59.066 1.00 20.75 290 ILE A O 1
ATOM 4380 N N . VAL A 1 296 ? 101.857 0.459 61.138 1.00 20.64 291 VAL A N 1
ATOM 4381 C CA . VAL A 1 296 ? 103.303 0.246 61.074 1.00 20.02 291 VAL A CA 1
ATOM 4382 C C . VAL A 1 296 ? 103.654 -1.180 61.496 1.00 20.12 291 VAL A C 1
ATOM 4383 O O . VAL A 1 296 ? 102.941 -1.807 62.287 1.00 15.18 291 VAL A O 1
ATOM 4396 N N . ASP A 1 297 ? 104.776 -1.683 60.948 1.00 15.32 292 ASP A N 1
ATOM 4397 C CA . ASP A 1 297 ? 105.355 -2.986 61.303 1.00 17.23 292 ASP A CA 1
ATOM 4398 C C . ASP A 1 297 ? 106.255 -2.791 62.521 1.00 19.79 292 ASP A C 1
ATOM 4399 O O . ASP A 1 297 ? 107.485 -2.805 62.445 1.00 17.98 292 ASP A O 1
ATOM 4408 N N . ASN A 1 298 ? 105.611 -2.688 63.669 1.00 17.82 293 ASN A N 1
ATOM 4409 C CA . ASN A 1 298 ? 106.149 -2.053 64.856 1.00 15.33 293 ASN A CA 1
ATOM 4410 C C . ASN A 1 298 ? 105.129 -2.364 65.945 1.00 14.54 293 ASN A C 1
ATOM 4411 O O . ASN A 1 298 ? 103.935 -2.419 65.645 1.00 12.58 293 ASN A O 1
ATOM 4422 N N . PRO A 1 299 ? 105.537 -2.630 67.190 1.00 14.01 294 PRO A N 1
ATOM 4423 C CA . PRO A 1 299 ? 104.556 -3.122 68.185 1.00 15.34 294 PRO A CA 1
ATOM 4424 C C . PRO A 1 299 ? 103.398 -2.174 68.473 1.00 13.57 294 PRO A C 1
ATOM 4425 O O . PRO A 1 299 ? 102.368 -2.633 68.975 1.00 14.29 294 PRO A O 1
ATOM 4436 N N . LEU A 1 300 ? 103.529 -0.871 68.229 1.00 13.19 295 LEU A N 1
ATOM 4437 C CA . LEU A 1 300 ? 102.383 0.021 68.374 1.00 17.55 295 LEU A CA 1
ATOM 4438 C C . LEU A 1 300 ? 101.263 -0.321 67.389 1.00 13.32 295 LEU A C 1
ATOM 4439 O O . LEU A 1 300 ? 100.085 -0.130 67.712 1.00 12.62 295 LEU A O 1
ATOM 4455 N N . ARG A 1 301 ? 101.621 -0.797 66.186 1.00 13.97 296 ARG A N 1
ATOM 4456 C CA . ARG A 1 301 ? 100.746 -1.247 65.095 1.00 15.80 296 ARG A CA 1
ATOM 4457 C C . ARG A 1 301 ? 99.871 -0.159 64.468 1.00 14.33 296 ARG A C 1
ATOM 4458 O O . ARG A 1 301 ? 99.983 0.112 63.263 1.00 15.99 296 ARG A O 1
ATOM 4479 N N . LYS A 1 302 ? 99.000 0.460 65.262 1.00 16.43 297 LYS A N 1
ATOM 4480 C CA . LYS A 1 302 ? 98.108 1.512 64.789 1.00 15.60 297 LYS A CA 1
ATOM 4481 C C . LYS A 1 302 ? 98.240 2.706 65.719 1.00 14.50 297 LYS A C 1
ATOM 4482 O O . LYS A 1 302 ? 97.916 2.605 66.904 1.00 13.91 297 LYS A O 1
ATOM 4501 N N . ILE A 1 303 ? 98.674 3.838 65.171 1.00 14.00 298 ILE A N 1
ATOM 4502 C CA . ILE A 1 303 ? 99.004 5.039 65.932 1.00 13.17 298 ILE A CA 1
ATOM 4503 C C . ILE A 1 303 ? 98.113 6.162 65.440 1.00 17.44 298 ILE A C 1
ATOM 4504 O O . ILE A 1 303 ? 98.090 6.463 64.240 1.00 19.09 298 ILE A O 1
ATOM 4520 N N . TYR A 1 304 ? 97.408 6.801 66.364 1.00 16.47 299 TYR A N 1
ATOM 4521 C CA . TYR A 1 304 ? 96.375 7.768 66.038 1.00 15.88 299 TYR A CA 1
ATOM 4522 C C . TYR A 1 304 ? 96.716 9.090 66.700 1.00 18.18 299 TYR A C 1
ATOM 4523 O O . TYR A 1 304 ? 97.059 9.118 67.883 1.00 19.35 299 TYR A O 1
ATOM 4541 N N . PHE A 1 305 ? 96.610 10.181 65.951 1.00 18.17 300 PHE A N 1
ATOM 4542 C CA . PHE A 1 305 ? 96.840 11.516 66.487 1.00 20.99 300 PHE A CA 1
ATOM 4543 C C . PHE A 1 305 ? 95.515 12.263 66.429 1.00 21.20 300 PHE A C 1
ATOM 4544 O O . PHE A 1 305 ? 94.999 12.555 65.340 1.00 24.38 300 PHE A O 1
ATOM 4561 N N . LYS A 1 306 ? 94.963 12.552 67.599 1.00 20.02 301 LYS A N 1
ATOM 4562 C CA . LYS A 1 306 ? 93.644 13.170 67.698 1.00 23.36 301 LYS A CA 1
ATOM 4563 C C . LYS A 1 306 ? 93.805 14.680 67.759 1.00 25.85 301 LYS A C 1
ATOM 4564 O O . LYS A 1 306 ? 94.137 15.238 68.810 1.00 26.57 301 LYS A O 1
ATOM 4583 N N . GLY A 1 307 ? 93.554 15.343 66.631 1.00 27.06 302 GLY A N 1
ATOM 4584 C CA . GLY A 1 307 ? 93.683 16.790 66.538 1.00 35.09 302 GLY A CA 1
ATOM 4585 C C . GLY A 1 307 ? 94.974 17.296 67.145 1.00 37.45 302 GLY A C 1
ATOM 4586 O O . GLY A 1 307 ? 96.063 16.863 66.752 1.00 34.79 302 GLY A O 1
ATOM 4590 N N . ASP A 1 308 ? 94.870 18.207 68.114 1.00 40.59 303 ASP A N 1
ATOM 4591 C CA . ASP A 1 308 ? 96.021 18.641 68.901 1.00 42.16 303 ASP A CA 1
ATOM 4592 C C . ASP A 1 308 ? 95.895 18.219 70.358 1.00 39.88 303 ASP A C 1
ATOM 4593 O O . ASP A 1 308 ? 96.545 18.806 71.228 1.00 39.05 303 ASP A O 1
ATOM 4602 N N . LYS A 1 309 ? 95.085 17.198 70.638 1.00 34.04 304 LYS A N 1
ATOM 4603 C CA . LYS A 1 309 ? 94.705 16.868 72.003 1.00 30.67 304 LYS A CA 1
ATOM 4604 C C . LYS A 1 309 ? 95.494 15.709 72.597 1.00 32.69 304 LYS A C 1
ATOM 4605 O O . LYS A 1 309 ? 95.934 15.795 73.749 1.00 31.81 304 LYS A O 1
ATOM 4612 N N . TYR A 1 310 ? 95.703 14.629 71.848 1.00 28.98 305 TYR A N 1
ATOM 4613 C CA . TYR A 1 310 ? 96.371 13.461 72.407 1.00 23.05 305 TYR A CA 1
ATOM 4614 C C . TYR A 1 310 ? 96.664 12.483 71.277 1.00 21.76 305 TYR A C 1
ATOM 4615 O O . TYR A 1 310 ? 96.229 12.672 70.140 1.00 19.75 305 TYR A O 1
ATOM 4633 N N . LEU A 1 311 ? 97.424 11.440 71.603 1.00 22.95 306 LEU A N 1
ATOM 4634 C CA . LEU A 1 311 ? 97.673 10.350 70.684 1.00 19.96 306 LEU A CA 1
ATOM 4635 C C . LEU A 1 311 ? 97.372 9.059 71.414 1.00 16.77 306 LEU A C 1
ATOM 4636 O O . LEU A 1 311 ? 97.347 9.002 72.645 1.00 18.61 306 LEU A O 1
ATOM 4652 N N . PHE A 1 312 ? 97.117 8.017 70.644 1.00 20.99 307 PHE A N 1
ATOM 4653 C CA . PHE A 1 312 ? 96.885 6.722 71.249 1.00 16.01 307 PHE A CA 1
ATOM 4654 C C . PHE A 1 312 ? 97.265 5.649 70.247 1.00 14.17 307 PHE A C 1
ATOM 4655 O O . PHE A 1 312 ? 97.496 5.921 69.060 1.00 15.73 307 PHE A O 1
ATOM 4672 N N . PHE A 1 313 ? 97.375 4.425 70.749 1.00 15.98 308 PHE A N 1
ATOM 4673 C CA . PHE A 1 313 ? 97.583 3.280 69.884 1.00 14.72 308 PHE A CA 1
ATOM 4674 C C . PHE A 1 313 ? 96.629 2.164 70.290 1.00 18.41 308 PHE A C 1
ATOM 4675 O O . PHE A 1 313 ? 96.093 2.146 71.402 1.00 16.97 308 PHE A O 1
ATOM 4692 N N . TYR A 1 314 ? 96.392 1.250 69.352 1.00 14.58 309 TYR A N 1
ATOM 4693 C CA . TYR A 1 314 ? 95.354 0.230 69.481 1.00 13.93 309 TYR A CA 1
ATOM 4694 C C . TYR A 1 314 ? 95.886 -1.063 68.888 1.00 15.07 309 TYR A C 1
ATOM 4695 O O . TYR A 1 314 ? 96.273 -1.091 67.716 1.00 15.22 309 TYR A O 1
ATOM 4713 N N . THR A 1 315 ? 95.945 -2.115 69.699 1.00 10.28 310 THR A N 1
ATOM 4714 C CA . THR A 1 315 ? 96.486 -3.393 69.272 1.00 13.39 310 THR A CA 1
ATOM 4715 C C . THR A 1 315 ? 95.573 -4.529 69.676 1.00 14.73 310 THR A C 1
ATOM 4716 O O . THR A 1 315 ? 94.738 -4.405 70.583 1.00 14.01 310 THR A O 1
ATOM 4727 N N . ASP A 1 316 ? 95.774 -5.669 69.016 1.00 13.64 311 ASP A N 1
ATOM 4728 C CA . ASP A 1 316 ? 95.015 -6.871 69.327 1.00 12.33 311 ASP A CA 1
ATOM 4729 C C . ASP A 1 316 ? 95.944 -8.073 69.358 1.00 16.22 311 ASP A C 1
ATOM 4730 O O . ASP A 1 316 ? 97.086 -8.022 68.895 1.00 15.87 311 ASP A O 1
ATOM 4739 N N . SER A 1 317 ? 95.423 -9.172 69.896 1.00 14.05 312 SER A N 1
ATOM 4740 C CA . SER A 1 317 ? 96.072 -10.496 69.861 1.00 15.31 312 SER A CA 1
ATOM 4741 C C . SER A 1 317 ? 97.459 -10.399 70.493 1.00 20.35 312 SER A C 1
ATOM 4742 O O . SER A 1 317 ? 97.617 -9.818 71.582 1.00 16.21 312 SER A O 1
ATOM 4750 N N . GLU A 1 318 ? 98.497 -10.944 69.858 1.00 20.47 313 GLU A N 1
ATOM 4751 C CA . GLU A 1 318 ? 99.816 -11.014 70.482 1.00 22.21 313 GLU A CA 1
ATOM 4752 C C . GLU A 1 318 ? 100.368 -9.644 70.845 1.00 20.99 313 GLU A C 1
ATOM 4753 O O . GLU A 1 318 ? 101.091 -9.527 71.835 1.00 20.61 313 GLU A O 1
ATOM 4760 N N . MET A 1 319 ? 100.055 -8.598 70.077 1.00 14.76 314 MET A N 1
ATOM 4761 C CA . MET A 1 319 ? 100.574 -7.285 70.431 1.00 16.33 314 MET A CA 1
ATOM 4762 C C . MET A 1 319 ? 99.823 -6.668 71.599 1.00 12.79 314 MET A C 1
ATOM 4763 O O . MET A 1 319 ? 100.400 -5.865 72.334 1.00 19.05 314 MET A O 1
ATOM 4777 N N . ALA A 1 320 ? 98.549 -7.014 71.802 1.00 17.62 315 ALA A N 1
ATOM 4778 C CA . ALA A 1 320 ? 97.903 -6.583 73.032 1.00 13.37 315 ALA A CA 1
ATOM 4779 C C . ALA A 1 320 ? 98.604 -7.205 74.233 1.00 16.10 315 ALA A C 1
ATOM 4780 O O . ALA A 1 320 ? 98.854 -6.532 75.238 1.00 18.11 315 ALA A O 1
ATOM 4787 N N . ASN A 1 321 ? 98.938 -8.491 74.132 1.00 14.98 316 ASN A N 1
ATOM 4788 C CA . ASN A 1 321 ? 99.643 -9.174 75.210 1.00 15.80 316 ASN A CA 1
ATOM 4789 C C . ASN A 1 321 ? 101.053 -8.636 75.387 1.00 19.06 316 ASN A C 1
ATOM 4790 O O . ASN A 1 321 ? 101.553 -8.581 76.516 1.00 21.99 316 ASN A O 1
ATOM 4801 N N . TYR A 1 322 ? 101.710 -8.230 74.296 1.00 19.31 317 TYR A N 1
ATOM 4802 C CA . TYR A 1 322 ? 103.019 -7.600 74.415 1.00 18.70 317 TYR A CA 1
ATOM 4803 C C . TYR A 1 322 ? 102.946 -6.351 75.285 1.00 18.76 317 TYR A C 1
ATOM 4804 O O . TYR A 1 322 ? 103.739 -6.189 76.220 1.00 21.46 317 TYR A O 1
ATOM 4822 N N . TRP A 1 323 ? 101.976 -5.473 75.021 1.00 15.94 318 TRP A N 1
ATOM 4823 C CA . TRP A 1 323 ? 101.895 -4.227 75.769 1.00 17.66 318 TRP A CA 1
ATOM 4824 C C . TRP A 1 323 ? 101.481 -4.475 77.212 1.00 19.02 318 TRP A C 1
ATOM 4825 O O . TRP A 1 323 ? 101.968 -3.797 78.123 1.00 20.13 318 TRP A O 1
ATOM 4846 N N . ARG A 1 324 ? 100.634 -5.470 77.447 1.00 14.58 319 ARG A N 1
ATOM 4847 C CA . ARG A 1 324 ? 100.242 -5.771 78.826 1.00 17.45 319 ARG A CA 1
ATOM 4848 C C . ARG A 1 324 ? 101.423 -6.330 79.622 1.00 21.54 319 ARG A C 1
ATOM 4849 O O . ARG A 1 324 ? 101.604 -5.988 80.796 1.00 18.86 319 ARG A O 1
ATOM 4870 N N . GLY A 1 325 ? 102.236 -7.187 79.001 1.00 21.60 320 GLY A N 1
ATOM 4871 C CA . GLY A 1 325 ? 103.462 -7.642 79.653 1.00 26.08 320 GLY A CA 1
ATOM 4872 C C . GLY A 1 325 ? 104.416 -6.500 79.944 1.00 27.41 320 GLY A C 1
ATOM 4873 O O . GLY A 1 325 ? 105.058 -6.464 80.998 1.00 23.62 320 GLY A O 1
ATOM 4877 N N A CYS A 1 326 ? 104.501 -5.545 79.019 0.41 23.65 321 CYS A N 1
ATOM 4878 N N B CYS A 1 326 ? 104.555 -5.568 79.000 0.59 23.57 321 CYS A N 1
ATOM 4879 C CA A CYS A 1 326 ? 105.357 -4.379 79.199 0.41 27.35 321 CYS A CA 1
ATOM 4880 C CA B CYS A 1 326 ? 105.374 -4.388 79.255 0.59 27.37 321 CYS A CA 1
ATOM 4881 C C A CYS A 1 326 ? 104.868 -3.501 80.347 0.41 28.53 321 CYS A C 1
ATOM 4882 C C B CYS A 1 326 ? 104.859 -3.625 80.460 0.59 28.69 321 CYS A C 1
ATOM 4883 O O A CYS A 1 326 ? 105.676 -2.917 81.076 0.41 28.48 321 CYS A O 1
ATOM 4884 O O B CYS A 1 326 ? 105.633 -3.237 81.340 0.59 28.94 321 CYS A O 1
ATOM 4899 N N . VAL A 1 327 ? 103.547 -3.379 80.508 1.00 21.87 322 VAL A N 1
ATOM 4900 C CA . VAL A 1 327 ? 102.986 -2.689 81.664 1.00 27.47 322 VAL A CA 1
ATOM 4901 C C . VAL A 1 327 ? 103.393 -3.404 82.946 1.00 25.56 322 VAL A C 1
ATOM 4902 O O . VAL A 1 327 ? 103.766 -2.766 83.932 1.00 27.75 322 VAL A O 1
ATOM 4916 N N . ALA A 1 328 ? 103.322 -4.739 82.953 1.00 24.80 323 ALA A N 1
ATOM 4917 C CA . ALA A 1 328 ? 103.604 -5.493 84.169 1.00 25.49 323 ALA A CA 1
ATOM 4918 C C . ALA A 1 328 ? 105.049 -5.314 84.615 1.00 35.86 323 ALA A C 1
ATOM 4919 O O . ALA A 1 328 ? 105.340 -5.377 85.815 1.00 35.36 323 ALA A O 1
ATOM 4926 N N . GLU A 1 329 ? 105.958 -5.087 83.668 1.00 30.53 324 GLU A N 1
ATOM 4927 C CA . GLU A 1 329 ? 107.369 -4.876 83.989 1.00 34.91 324 GLU A CA 1
ATOM 4928 C C . GLU A 1 329 ? 107.623 -3.501 84.590 1.00 42.89 324 GLU A C 1
ATOM 4929 O O . GLU A 1 329 ? 108.681 -3.290 85.189 1.00 44.03 324 GLU A O 1
ATOM 4941 N N . GLY A 1 330 ? 106.687 -2.570 84.450 1.00 34.86 325 GLY A N 1
ATOM 4942 C CA . GLY A 1 330 ? 106.793 -1.271 85.095 1.00 34.80 325 GLY A CA 1
ATOM 4943 C C . GLY A 1 330 ? 106.504 -0.084 84.195 1.00 31.27 325 GLY A C 1
ATOM 4944 O O . GLY A 1 330 ? 106.792 -0.098 82.996 1.00 33.38 325 GLY A O 1
ATOM 4948 N N . GLU A 1 331 ? 105.963 0.979 84.801 1.00 27.89 326 GLU A N 1
ATOM 4949 C CA . GLU A 1 331 ? 105.534 2.157 84.049 1.00 33.94 326 GLU A CA 1
ATOM 4950 C C . GLU A 1 331 ? 106.679 2.778 83.258 1.00 35.03 326 GLU A C 1
ATOM 4951 O O . GLU A 1 331 ? 106.526 3.103 82.076 1.00 31.26 326 GLU A O 1
ATOM 4963 N N . ASP A 1 332 ? 107.832 2.983 83.896 1.00 34.49 327 ASP A N 1
ATOM 4964 C CA . ASP A 1 332 ? 108.925 3.664 83.210 1.00 35.62 327 ASP A CA 1
ATOM 4965 C C . ASP A 1 332 ? 109.383 2.901 81.970 1.00 26.32 327 ASP A C 1
ATOM 4966 O O . ASP A 1 332 ? 109.668 3.511 80.933 1.00 29.48 327 ASP A O 1
ATOM 4975 N N . GLY A 1 333 ? 109.480 1.573 82.049 1.00 29.81 328 GLY A N 1
ATOM 4976 C CA . GLY A 1 333 ? 109.926 0.818 80.889 1.00 28.69 328 GLY A CA 1
ATOM 4977 C C . GLY A 1 333 ? 108.891 0.816 79.778 1.00 31.11 328 GLY A C 1
ATOM 4978 O O . GLY A 1 333 ? 109.239 0.815 78.596 1.00 26.11 328 GLY A O 1
ATOM 4982 N N . TYR A 1 334 ? 107.614 0.832 80.155 1.00 27.46 329 TYR A N 1
ATOM 4983 C CA . TYR A 1 334 ? 106.504 0.922 79.206 1.00 26.89 329 TYR A CA 1
ATOM 4984 C C . TYR A 1 334 ? 106.526 2.244 78.442 1.00 25.04 329 TYR A C 1
ATOM 4985 O O . TYR A 1 334 ? 106.477 2.261 77.207 1.00 23.47 329 TYR A O 1
ATOM 5003 N N . LEU A 1 335 ? 106.656 3.364 79.161 1.00 25.37 330 LEU A N 1
ATOM 5004 C CA . LEU A 1 335 ? 106.709 4.669 78.509 1.00 23.39 330 LEU A CA 1
ATOM 5005 C C . LEU A 1 335 ? 107.956 4.832 77.652 1.00 28.71 330 LEU A C 1
ATOM 5006 O O . LEU A 1 335 ? 107.901 5.465 76.591 1.00 27.55 330 LEU A O 1
ATOM 5022 N N . GLU A 1 336 ? 109.098 4.293 78.099 1.00 28.87 331 GLU A N 1
ATOM 5023 C CA . GLU A 1 336 ? 110.303 4.344 77.275 1.00 27.85 331 GLU A CA 1
ATOM 5024 C C . GLU A 1 336 ? 110.124 3.539 75.988 1.00 25.23 331 GLU A C 1
ATOM 5025 O O . GLU A 1 336 ? 110.612 3.934 74.920 1.00 25.05 331 GLU A O 1
ATOM 5029 N N . GLN A 1 337 ? 109.432 2.404 76.072 1.00 26.78 332 GLN A N 1
ATOM 5030 C CA . GLN A 1 337 ? 109.231 1.570 74.893 1.00 28.00 332 GLN A CA 1
ATOM 5031 C C . GLN A 1 337 ? 108.314 2.260 73.887 1.00 23.29 332 GLN A C 1
ATOM 5032 O O . GLN A 1 337 ? 108.524 2.156 72.673 1.00 26.22 332 GLN A O 1
ATOM 5046 N N . ILE A 1 338 ? 107.294 2.973 74.373 1.00 25.70 333 ILE A N 1
ATOM 5047 C CA . ILE A 1 338 ? 106.442 3.754 73.480 1.00 25.91 333 ILE A CA 1
ATOM 5048 C C . ILE A 1 338 ? 107.255 4.832 72.779 1.00 26.04 333 ILE A C 1
ATOM 5049 O O . ILE A 1 338 ? 107.042 5.125 71.600 1.00 21.07 333 ILE A O 1
ATOM 5065 N N . ARG A 1 339 ? 108.140 5.495 73.517 1.00 25.80 334 ARG A N 1
ATOM 5066 C CA . ARG A 1 339 ? 108.917 6.577 72.936 1.00 25.44 334 ARG A CA 1
ATOM 5067 C C . ARG A 1 339 ? 109.800 6.050 71.809 1.00 24.21 334 ARG A C 1
ATOM 5068 O O . ARG A 1 339 ? 109.859 6.638 70.721 1.00 28.50 334 ARG A O 1
ATOM 5089 N N . THR A 1 340 ? 110.453 4.909 72.044 1.00 26.13 335 THR A N 1
ATOM 5090 C CA . THR A 1 340 ? 111.283 4.268 71.024 1.00 25.92 335 THR A CA 1
ATOM 5091 C C . THR A 1 340 ? 110.484 3.909 69.777 1.00 25.40 335 THR A C 1
ATOM 5092 O O . THR A 1 340 ? 110.952 4.117 68.649 1.00 23.40 335 THR A O 1
ATOM 5103 N N . HIS A 1 341 ? 109.298 3.310 69.955 1.00 21.04 336 HIS A N 1
ATOM 5104 C CA . HIS A 1 341 ? 108.505 2.872 68.805 1.00 24.50 336 HIS A CA 1
ATOM 5105 C C . HIS A 1 341 ? 107.871 4.043 68.063 1.00 21.89 336 HIS A C 1
ATOM 5106 O O . HIS A 1 341 ? 107.688 3.972 66.839 1.00 22.04 336 HIS A O 1
ATOM 5120 N N . LEU A 1 342 ? 107.525 5.118 68.775 1.00 20.71 337 LEU A N 1
ATOM 5121 C CA . LEU A 1 342 ? 107.048 6.316 68.093 1.00 19.05 337 LEU A CA 1
ATOM 5122 C C . LEU A 1 342 ? 108.143 6.917 67.225 1.00 24.60 337 LEU A C 1
ATOM 5123 O O . LEU A 1 342 ? 107.887 7.321 66.088 1.00 21.54 337 LEU A O 1
ATOM 5139 N N . ALA A 1 343 ? 109.368 6.986 67.746 1.00 27.31 338 ALA A N 1
ATOM 5140 C CA . ALA A 1 343 ? 110.478 7.530 66.964 1.00 32.53 338 ALA A CA 1
ATOM 5141 C C . ALA A 1 343 ? 110.692 6.732 65.688 1.00 29.40 338 ALA A C 1
ATOM 5142 O O . ALA A 1 343 ? 110.852 7.302 64.600 1.00 31.36 338 ALA A O 1
ATOM 5149 N N . SER A 1 344 ? 110.678 5.404 65.789 1.00 28.36 339 SER A N 1
ATOM 5150 C CA . SER A 1 344 ? 110.945 4.620 64.593 1.00 28.22 339 SER A CA 1
ATOM 5151 C C . SER A 1 344 ? 109.757 4.631 63.632 1.00 27.78 339 SER A C 1
ATOM 5152 O O . SER A 1 344 ? 109.954 4.599 62.416 1.00 28.40 339 SER A O 1
ATOM 5160 N N . ALA A 1 345 ? 108.522 4.741 64.138 1.00 25.44 340 ALA A N 1
ATOM 5161 C CA . ALA A 1 345 ? 107.382 4.798 63.233 1.00 20.01 340 ALA A CA 1
ATOM 5162 C C . ALA A 1 345 ? 107.358 6.110 62.463 1.00 20.46 340 ALA A C 1
ATOM 5163 O O . ALA A 1 345 ? 106.936 6.152 61.301 1.00 30.32 340 ALA A O 1
ATOM 5170 N N . LEU A 1 346 ? 107.755 7.190 63.106 1.00 26.79 341 LEU A N 1
ATOM 5171 C CA . LEU A 1 346 ? 107.679 8.509 62.508 1.00 30.51 341 LEU A CA 1
ATOM 5172 C C . LEU A 1 346 ? 108.959 8.915 61.790 1.00 39.15 341 LEU A C 1
ATOM 5173 O O . LEU A 1 346 ? 109.005 10.006 61.217 1.00 49.66 341 LEU A O 1
ATOM 5189 N N . GLY A 1 347 ? 109.985 8.072 61.790 1.00 41.31 342 GLY A N 1
ATOM 5190 C CA . GLY A 1 347 ? 111.261 8.474 61.231 1.00 45.44 342 GLY A CA 1
ATOM 5191 C C . GLY A 1 347 ? 111.732 9.760 61.872 1.00 46.96 342 GLY A C 1
ATOM 5192 O O . GLY A 1 347 ? 111.958 10.768 61.198 1.00 57.15 342 GLY A O 1
ATOM 5196 N N . ILE A 1 348 ? 111.877 9.726 63.190 1.00 44.00 343 ILE A N 1
ATOM 5197 C CA . ILE A 1 348 ? 112.123 10.918 63.987 1.00 44.30 343 ILE A CA 1
ATOM 5198 C C . ILE A 1 348 ? 113.140 10.568 65.059 1.00 45.30 343 ILE A C 1
ATOM 5199 O O . ILE A 1 348 ? 113.193 9.438 65.554 1.00 40.09 343 ILE A O 1
ATOM 5215 N N . VAL A 1 349 ? 113.946 11.559 65.424 1.00 49.60 344 VAL A N 1
ATOM 5216 C CA . VAL A 1 349 ? 114.965 11.356 66.441 1.00 46.26 344 VAL A CA 1
ATOM 5217 C C . VAL A 1 349 ? 114.281 11.087 67.772 1.00 46.36 344 VAL A C 1
ATOM 5218 O O . VAL A 1 349 ? 113.377 11.826 68.185 1.00 48.11 344 VAL A O 1
ATOM 5231 N N . ARG A 1 350 ? 114.722 10.035 68.464 1.00 40.54 345 ARG A N 1
ATOM 5232 C CA . ARG A 1 350 ? 114.095 9.676 69.732 1.00 41.12 345 ARG A CA 1
ATOM 5233 C C . ARG A 1 350 ? 114.028 10.868 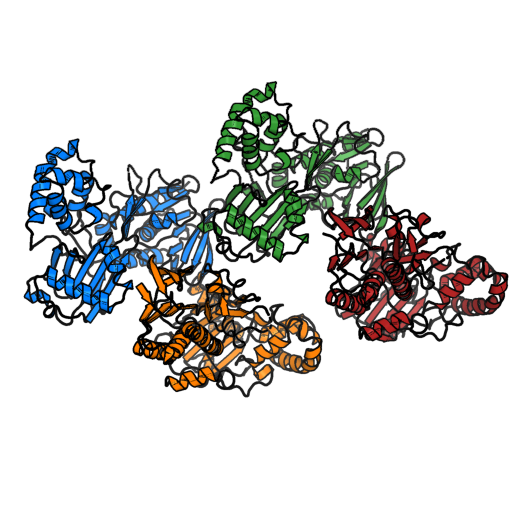70.675 1.00 54.70 345 ARG A C 1
ATOM 5234 O O . ARG A 1 350 ? 113.056 11.016 71.426 1.00 48.45 345 ARG A O 1
ATOM 5255 N N . GLU A 1 351 ? 115.042 11.738 70.638 1.00 60.18 346 GLU A N 1
ATOM 5256 C CA . GLU A 1 351 ? 115.039 12.924 71.485 1.00 61.45 346 GLU A CA 1
ATOM 5257 C C . GLU A 1 351 ? 113.945 13.909 71.078 1.00 58.14 346 GLU A C 1
ATOM 5258 O O . GLU A 1 351 ? 113.438 14.651 71.927 1.00 60.88 346 GLU A O 1
ATOM 5262 N N . ARG A 1 352 ? 113.565 13.931 69.796 1.00 53.16 347 ARG A N 1
ATOM 5263 C CA . ARG A 1 352 ? 112.529 14.841 69.315 1.00 50.90 347 ARG A CA 1
ATOM 5264 C C . ARG A 1 352 ? 111.120 14.394 69.703 1.00 56.82 347 ARG A C 1
ATOM 5265 O O . ARG A 1 352 ? 110.168 15.159 69.493 1.00 50.28 347 ARG A O 1
ATOM 5286 N N . ILE A 1 353 ? 110.960 13.183 70.234 1.00 54.04 348 ILE A N 1
ATOM 5287 C CA . ILE A 1 353 ? 109.698 12.733 70.814 1.00 56.00 348 ILE A CA 1
ATOM 5288 C C . ILE A 1 353 ? 109.726 13.090 72.296 1.00 44.41 348 ILE A C 1
ATOM 5289 O O . ILE A 1 353 ? 110.499 12.474 73.051 1.00 54.06 348 ILE A O 1
ATOM 5305 N N . PRO A 1 354 ? 108.915 14.045 72.766 1.00 43.51 349 PRO A N 1
ATOM 5306 C CA . PRO A 1 354 ? 108.977 14.417 74.186 1.00 43.20 349 PRO A CA 1
ATOM 5307 C C . PRO A 1 354 ? 108.414 13.354 75.107 1.00 52.09 349 PRO A C 1
ATOM 5308 O O . PRO A 1 354 ? 107.952 12.299 74.656 1.00 53.09 349 PRO A O 1
ATOM 5319 N N . GLN A 1 355 ? 108.452 13.625 76.389 1.00 45.50 350 GLN A N 1
ATOM 5320 C CA . GLN A 1 355 ? 107.861 12.713 77.347 1.00 49.33 350 GLN A CA 1
ATOM 5321 C C . GLN A 1 355 ? 106.457 13.176 77.718 1.00 48.96 350 GLN A C 1
ATOM 5322 O O . GLN A 1 355 ? 106.159 14.374 77.681 1.00 41.93 350 GLN A O 1
ATOM 5336 N N . PRO A 1 356 ? 105.571 12.252 78.076 1.00 39.66 351 PRO A N 1
ATOM 5337 C CA . PRO A 1 356 ? 104.171 12.618 78.284 1.00 39.41 351 PRO A CA 1
ATOM 5338 C C . PRO A 1 356 ? 103.925 13.255 79.642 1.00 37.10 351 PRO A C 1
ATOM 5339 O O . PRO A 1 356 ? 104.613 12.977 80.626 1.00 41.87 351 PRO A O 1
ATOM 5350 N N . LEU A 1 357 ? 102.915 14.126 79.678 1.00 38.61 352 LEU A N 1
ATOM 5351 C CA . LEU A 1 357 ? 102.447 14.669 80.947 1.00 45.00 352 LEU A CA 1
ATOM 5352 C C . LEU A 1 357 ? 101.507 13.712 81.660 1.00 44.98 352 LEU A C 1
ATOM 5353 O O . LEU A 1 357 ? 101.447 13.713 82.891 1.00 41.11 352 LEU A O 1
ATOM 5369 N N . ALA A 1 358 ? 100.749 12.914 80.912 1.00 37.04 353 ALA A N 1
ATOM 5370 C CA . ALA A 1 358 ? 99.824 11.958 81.499 1.00 32.52 353 ALA A CA 1
ATOM 5371 C C . ALA A 1 358 ? 99.533 10.873 80.472 1.00 27.02 353 ALA A C 1
ATOM 5372 O O . ALA A 1 358 ? 99.657 11.092 79.267 1.00 25.83 353 ALA A O 1
ATOM 5379 N N . HIS A 1 359 ? 99.147 9.700 80.970 1.00 28.96 354 HIS A N 1
ATOM 5380 C CA . HIS A 1 359 ? 98.819 8.590 80.086 1.00 28.37 354 HIS A CA 1
ATOM 5381 C C . HIS A 1 359 ? 97.894 7.625 80.813 1.00 30.94 354 HIS A C 1
ATOM 5382 O O . HIS A 1 359 ? 97.914 7.525 82.044 1.00 27.13 354 HIS A O 1
ATOM 5396 N N . VAL A 1 360 ? 97.098 6.900 80.029 1.00 26.67 355 VAL A N 1
ATOM 5397 C CA . VAL A 1 360 ? 96.209 5.873 80.550 1.00 27.09 355 VAL A CA 1
ATOM 5398 C C . VAL A 1 360 ? 96.179 4.742 79.535 1.00 23.16 355 VAL A C 1
ATOM 5399 O O . VAL A 1 360 ? 96.347 4.960 78.334 1.00 24.51 355 VAL A O 1
ATOM 5412 N N . HIS A 1 361 ? 96.015 3.523 80.031 1.00 24.94 356 HIS A N 1
ATOM 5413 C CA . HIS A 1 361 ? 95.925 2.366 79.163 1.00 21.89 356 HIS A CA 1
ATOM 5414 C C . HIS A 1 361 ? 94.874 1.408 79.708 1.00 25.53 356 HIS A C 1
ATOM 5415 O O . HIS A 1 361 ? 94.427 1.505 80.858 1.00 18.27 356 HIS A O 1
ATOM 5429 N N . LYS A 1 362 ? 94.478 0.472 78.858 1.00 18.14 357 LYS A N 1
ATOM 5430 C CA . LYS A 1 362 ? 93.538 -0.559 79.258 1.00 12.66 357 LYS A CA 1
ATOM 5431 C C . LYS A 1 362 ? 93.754 -1.803 78.419 1.00 14.47 357 LYS A C 1
ATOM 5432 O O . LYS A 1 362 ? 93.786 -1.728 77.185 1.00 15.51 357 LYS A O 1
ATOM 5451 N N . TYR A 1 363 ? 93.878 -2.929 79.103 1.00 16.22 358 TYR A N 1
ATOM 5452 C CA . TYR A 1 363 ? 93.974 -4.259 78.517 1.00 13.41 358 TYR A CA 1
ATOM 5453 C C . TYR A 1 363 ? 92.649 -4.964 78.728 1.00 16.01 358 TYR A C 1
ATOM 5454 O O . TYR A 1 363 ? 92.159 -5.029 79.858 1.00 16.57 358 TYR A O 1
ATOM 5472 N N . TRP A 1 364 ? 92.091 -5.504 77.650 1.00 15.23 359 TRP A N 1
ATOM 5473 C CA . TRP A 1 364 ? 90.846 -6.252 77.681 1.00 13.96 359 TRP A CA 1
ATOM 5474 C C . TRP A 1 364 ? 91.168 -7.701 77.322 1.00 13.24 359 TRP A C 1
ATOM 5475 O O . TRP A 1 364 ? 91.380 -8.037 76.148 1.00 13.89 359 TRP A O 1
ATOM 5496 N N . ALA A 1 365 ? 91.177 -8.570 78.327 1.00 11.88 360 ALA A N 1
ATOM 5497 C CA . ALA A 1 365 ? 91.563 -9.957 78.089 1.00 13.79 360 ALA A CA 1
ATOM 5498 C C . ALA A 1 365 ? 90.671 -10.641 77.068 1.00 15.18 360 ALA A C 1
ATOM 5499 O O . ALA A 1 365 ? 91.123 -11.549 76.362 1.00 18.98 360 ALA A O 1
ATOM 5506 N N . HIS A 1 366 ? 89.393 -10.276 77.022 1.00 16.30 361 HIS A N 1
ATOM 5507 C CA . HIS A 1 366 ? 88.424 -10.837 76.100 1.00 16.04 361 HIS A CA 1
ATOM 5508 C C . HIS A 1 366 ? 87.759 -9.710 75.329 1.00 13.11 361 HIS A C 1
ATOM 5509 O O . HIS A 1 366 ? 86.535 -9.632 75.227 1.00 18.84 361 HIS A O 1
ATOM 5523 N N . GLY A 1 367 ? 88.582 -8.814 74.791 1.00 11.59 362 GLY A N 1
ATOM 5524 C CA . GLY A 1 367 ? 88.071 -7.570 74.236 1.00 11.51 362 GLY A CA 1
ATOM 5525 C C . GLY 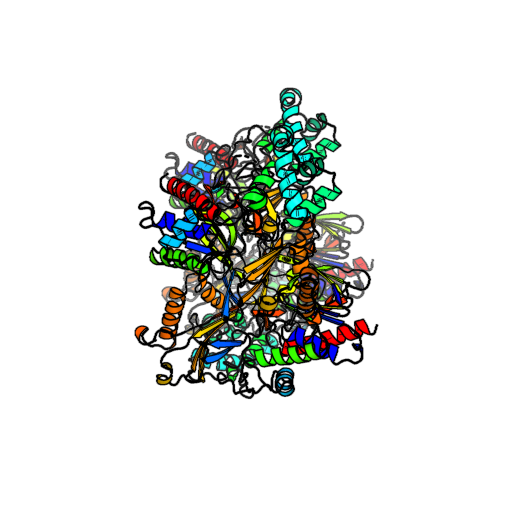A 1 367 ? 87.062 -7.798 73.125 1.00 12.91 362 GLY A C 1
ATOM 5526 O O . GLY A 1 367 ? 86.035 -7.107 73.046 1.00 14.13 362 GLY A O 1
ATOM 5530 N N . VAL A 1 368 ? 87.331 -8.767 72.249 1.00 15.63 363 VAL A N 1
ATOM 5531 C CA . VAL A 1 368 ? 86.400 -9.139 71.195 1.00 17.21 363 VAL A CA 1
ATOM 5532 C C . VAL A 1 368 ? 86.068 -10.616 71.361 1.00 16.19 363 VAL A C 1
ATOM 5533 O O . VAL A 1 368 ? 86.968 -11.434 71.589 1.00 18.46 363 VAL A O 1
ATOM 5546 N N . GLU A 1 369 ? 84.776 -10.940 71.318 1.00 17.20 364 GLU A N 1
ATOM 5547 C CA . GLU A 1 369 ? 84.288 -12.309 71.419 1.00 17.42 364 GLU A CA 1
ATOM 5548 C C . GLU A 1 369 ? 83.410 -12.626 70.225 1.00 21.72 364 GLU A C 1
ATOM 5549 O O . GLU A 1 369 ? 82.732 -11.747 69.686 1.00 21.32 364 GLU A O 1
ATOM 5561 N N . PHE A 1 370 ? 83.396 -13.898 69.836 1.00 23.09 365 PHE A N 1
ATOM 5562 C CA . PHE A 1 370 ? 82.765 -14.257 68.576 1.00 21.22 365 PHE A CA 1
ATOM 5563 C C . PHE A 1 370 ? 82.440 -15.739 68.563 1.00 24.45 365 PHE A C 1
ATOM 5564 O O . PHE A 1 370 ? 83.009 -16.533 69.312 1.00 26.27 365 PHE A O 1
ATOM 5581 N N . CYS A 1 371 ? 81.508 -16.092 67.692 1.00 25.39 366 CYS A N 1
ATOM 5582 C CA . CYS A 1 371 ? 81.212 -17.488 67.425 1.00 28.30 366 CYS A CA 1
ATOM 5583 C C . CYS A 1 371 ? 82.259 -18.050 66.471 1.00 28.24 366 CYS A C 1
ATOM 5584 O O . CYS A 1 371 ? 82.626 -17.400 65.488 1.00 32.55 366 CYS A O 1
ATOM 5592 N N . ARG A 1 372 ? 82.752 -19.249 66.773 1.00 36.00 367 ARG A N 1
ATOM 5593 C CA . ARG A 1 372 ? 83.768 -19.888 65.945 1.00 36.02 367 ARG A CA 1
ATOM 5594 C C . ARG A 1 372 ? 83.191 -20.558 64.704 1.00 45.77 367 ARG A C 1
ATOM 5595 O O . ARG A 1 372 ? 83.962 -21.091 63.901 1.00 52.74 367 ARG A O 1
ATOM 5608 N N . ASP A 1 373 ? 81.870 -20.553 64.530 1.00 39.47 368 ASP A N 1
ATOM 5609 C CA . ASP A 1 373 ? 81.244 -21.156 63.346 1.00 44.40 368 ASP A CA 1
ATOM 5610 C C . ASP A 1 373 ? 80.401 -20.128 62.594 1.00 43.33 368 ASP A C 1
ATOM 5611 O O . ASP A 1 373 ? 80.861 -19.532 61.619 1.00 57.35 368 ASP A O 1
ATOM 5615 N N . ASP A 1 377 ? 74.760 -21.103 61.117 1.00 62.99 372 ASP A N 1
ATOM 5616 C CA . ASP A 1 377 ? 73.627 -20.237 61.437 1.00 69.53 372 ASP A CA 1
ATOM 5617 C C . ASP A 1 377 ? 73.485 -20.086 62.952 1.00 71.98 372 ASP A C 1
ATOM 5618 O O . ASP A 1 377 ? 74.004 -20.911 63.707 1.00 78.42 372 ASP A O 1
ATOM 5626 N N . HIS A 1 378 ? 72.776 -19.040 63.408 1.00 55.50 373 HIS A N 1
ATOM 5627 C CA . HIS A 1 378 ? 72.858 -18.686 64.824 1.00 42.71 373 HIS A CA 1
ATOM 5628 C C . HIS A 1 378 ? 71.829 -17.633 65.239 1.00 33.58 373 HIS A C 1
ATOM 5629 O O . HIS A 1 378 ? 71.840 -16.518 64.702 1.00 33.82 373 HIS A O 1
ATOM 5643 N N . PRO A 1 379 ? 70.956 -17.917 66.203 1.00 34.25 374 PRO A N 1
ATOM 5644 C CA . PRO A 1 379 ? 69.992 -16.896 66.640 1.00 33.08 374 PRO A CA 1
ATOM 5645 C C . PRO A 1 379 ? 70.692 -15.743 67.339 1.00 26.52 374 PRO A C 1
ATOM 5646 O O . PRO A 1 379 ? 71.779 -15.903 67.901 1.00 26.89 374 PRO A O 1
ATOM 5657 N N . SER A 1 380 ? 70.050 -14.568 67.317 1.00 19.08 375 SER A N 1
ATOM 5658 C CA . SER A 1 380 ? 70.674 -13.365 67.890 1.00 20.60 375 SER A CA 1
ATOM 5659 C C . SER A 1 380 ? 70.679 -13.347 69.413 1.00 21.74 375 SER A C 1
ATOM 5660 O O . SER A 1 380 ? 71.432 -12.560 70.015 1.00 20.09 375 SER A O 1
ATOM 5668 N N . ALA A 1 381 ? 69.848 -14.169 70.036 1.00 19.41 376 ALA A N 1
ATOM 5669 C CA . ALA A 1 381 ? 69.926 -14.448 71.465 1.00 18.20 376 ALA A CA 1
ATOM 5670 C C . ALA A 1 381 ? 69.663 -15.934 71.641 1.00 20.36 376 ALA A C 1
ATOM 5671 O O . ALA A 1 381 ? 69.058 -16.576 70.781 1.00 21.84 376 ALA A O 1
ATOM 5678 N N . LEU A 1 382 ? 70.123 -16.487 72.756 1.00 17.17 377 LEU A N 1
ATOM 5679 C CA . LEU A 1 382 ? 70.008 -17.914 73.014 1.00 17.71 377 LEU A CA 1
ATOM 5680 C C . LEU A 1 382 ? 69.136 -18.177 74.235 1.00 21.67 377 LEU A C 1
ATOM 5681 O O . LEU A 1 382 ? 68.894 -17.283 75.048 1.00 20.81 377 LEU A O 1
ATOM 5697 N N . SER A 1 383 ? 68.693 -19.438 74.357 1.00 22.99 378 SER A N 1
ATOM 5698 C CA . SER A 1 383 ? 67.945 -19.945 75.503 1.00 26.97 378 SER A CA 1
ATOM 5699 C C . SER A 1 383 ? 68.578 -21.253 75.962 1.00 25.98 378 SER A C 1
ATOM 5700 O O . SER A 1 383 ? 69.008 -22.060 75.137 1.00 28.09 378 SER A O 1
ATOM 5708 N N . HIS A 1 384 ? 68.616 -21.474 77.275 1.00 26.38 379 HIS A N 1
ATOM 5709 C CA . HIS A 1 384 ? 69.052 -22.762 77.806 1.00 24.00 379 HIS A CA 1
ATOM 5710 C C . HIS A 1 384 ? 67.981 -23.816 77.545 1.00 30.02 379 HIS A C 1
ATOM 5711 O O . HIS A 1 384 ? 66.811 -23.624 77.893 1.00 24.05 379 HIS A O 1
ATOM 5725 N N . ARG A 1 385 ? 68.374 -24.936 76.933 1.00 33.03 380 ARG A N 1
ATOM 5726 C CA . ARG A 1 385 ? 67.365 -25.877 76.451 1.00 34.26 380 ARG A CA 1
ATOM 5727 C C . ARG A 1 385 ? 66.457 -26.384 77.567 1.00 38.83 380 ARG A C 1
ATOM 5728 O O . ARG A 1 385 ? 65.311 -26.755 77.300 1.00 40.84 380 ARG A O 1
ATOM 5749 N N . ASP A 1 386 ? 66.930 -26.411 78.811 1.00 36.98 381 ASP A N 1
ATOM 5750 C CA . ASP A 1 386 ? 66.139 -26.948 79.921 1.00 40.96 381 ASP A CA 1
ATOM 5751 C C . ASP A 1 386 ? 65.497 -25.871 80.787 1.00 41.56 381 ASP A C 1
ATOM 5752 O O . ASP A 1 386 ? 64.308 -25.955 81.101 1.00 45.68 381 ASP A O 1
ATOM 5761 N N . SER A 1 387 ? 66.260 -24.857 81.188 1.00 31.97 382 SER A N 1
ATOM 5762 C CA . SER A 1 387 ? 65.854 -23.981 82.277 1.00 28.53 382 SER A CA 1
ATOM 5763 C C . SER A 1 387 ? 65.197 -22.693 81.817 1.00 27.10 382 SER A C 1
ATOM 5764 O O . SER A 1 387 ? 64.652 -21.967 82.653 1.00 29.01 382 SER A O 1
ATOM 5772 N N . GLY A 1 388 ? 65.247 -22.379 80.528 1.00 28.69 383 GLY A N 1
ATOM 5773 C CA . GLY A 1 388 ? 64.618 -21.181 80.021 1.00 30.05 383 GLY A CA 1
ATOM 5774 C C . GLY A 1 388 ? 65.374 -19.891 80.255 1.00 27.03 383 GLY A C 1
ATOM 5775 O O . GLY A 1 388 ? 64.859 -18.824 79.898 1.00 25.70 383 GLY A O 1
ATOM 5779 N N . ILE A 1 389 ? 66.569 -19.941 80.851 1.00 25.11 384 ILE A N 1
ATOM 5780 C CA . ILE A 1 389 ? 67.369 -18.735 80.989 1.00 21.71 384 ILE A CA 1
ATOM 5781 C C . ILE A 1 389 ? 67.709 -18.238 79.598 1.00 18.28 384 ILE A C 1
ATOM 5782 O O . ILE A 1 389 ? 67.952 -19.033 78.678 1.00 22.70 384 ILE A O 1
ATOM 5798 N N . ILE A 1 390 ? 67.689 -16.914 79.430 1.00 18.47 385 ILE A N 1
ATOM 5799 C CA . ILE A 1 390 ? 68.004 -16.257 78.166 1.00 19.62 385 ILE A CA 1
ATOM 5800 C C . ILE A 1 390 ? 69.410 -15.659 78.217 1.00 18.35 385 ILE A C 1
ATOM 5801 O O . ILE A 1 390 ? 69.854 -15.160 79.258 1.00 16.73 385 ILE A O 1
ATOM 5817 N N . ALA A 1 391 ? 70.111 -15.701 77.084 1.00 18.75 386 ALA A N 1
ATOM 5818 C CA . ALA A 1 391 ? 71.469 -15.179 76.963 1.00 14.98 386 ALA A CA 1
ATOM 5819 C C . ALA A 1 391 ? 71.502 -14.098 75.890 1.00 21.55 386 ALA A C 1
ATOM 5820 O O . ALA A 1 391 ? 70.896 -14.257 74.826 1.00 18.25 386 ALA A O 1
ATOM 5827 N N . CYS A 1 392 ? 72.221 -13.013 76.170 1.00 16.51 387 CYS A N 1
ATOM 5828 C CA . CYS A 1 392 ? 72.235 -11.821 75.321 1.00 18.40 387 CYS A CA 1
ATOM 5829 C C . CYS A 1 392 ? 73.668 -11.312 75.163 1.00 18.59 387 CYS A C 1
ATOM 5830 O O . CYS A 1 392 ? 74.341 -11.029 76.159 1.00 16.24 387 CYS A O 1
ATOM 5838 N N . SER A 1 393 ? 74.143 -11.182 73.920 1.00 15.37 388 SER A N 1
ATOM 5839 C CA . SER A 1 393 ? 75.510 -10.731 73.675 1.00 14.84 388 SER A CA 1
ATOM 5840 C C . SER A 1 393 ? 75.683 -10.393 72.201 1.00 16.81 388 SER A C 1
ATOM 5841 O O . SER A 1 393 ? 75.081 -11.038 71.333 1.00 14.42 388 SER A O 1
ATOM 5849 N N . ASP A 1 394 ? 76.528 -9.381 71.926 1.00 15.42 389 ASP A N 1
ATOM 5850 C CA . ASP A 1 394 ? 76.897 -9.102 70.536 1.00 18.21 389 ASP A CA 1
ATOM 5851 C C . ASP A 1 394 ? 77.497 -10.329 69.870 1.00 19.86 389 ASP A C 1
ATOM 5852 O O . ASP A 1 394 ? 77.412 -10.474 68.645 1.00 18.28 389 ASP A O 1
ATOM 5861 N N . ALA A 1 395 ? 78.088 -11.238 70.654 1.00 17.49 390 ALA A N 1
ATOM 5862 C CA . ALA A 1 395 ? 78.780 -12.388 70.070 1.00 21.24 390 ALA A CA 1
ATOM 5863 C C . ALA A 1 395 ? 77.821 -13.343 69.364 1.00 19.15 390 ALA A C 1
ATOM 5864 O O . ALA A 1 395 ? 78.267 -14.153 68.541 1.00 22.39 390 ALA A O 1
ATOM 5871 N N . TYR A 1 396 ? 76.520 -13.247 69.612 1.00 15.75 391 TYR A N 1
ATOM 5872 C CA . TYR A 1 396 ? 75.566 -14.150 68.983 1.00 17.16 391 TYR A CA 1
ATOM 5873 C C . TYR A 1 396 ? 75.020 -13.622 67.671 1.00 22.49 391 TYR A C 1
ATOM 5874 O O . TYR A 1 396 ? 74.107 -14.238 67.111 1.00 24.14 391 TYR A O 1
ATOM 5892 N N . THR A 1 397 ? 75.541 -12.503 67.179 1.00 18.03 392 THR A N 1
ATOM 5893 C CA . THR A 1 397 ? 74.974 -11.802 66.043 1.00 18.87 392 THR A CA 1
ATOM 5894 C C . THR A 1 397 ? 75.998 -11.702 64.928 1.00 19.24 392 THR A C 1
ATOM 5895 O O . THR A 1 397 ? 77.189 -11.962 65.107 1.00 21.99 392 THR A O 1
ATOM 5906 N N . GLU A 1 398 ? 75.506 -11.255 63.780 1.00 25.65 393 GLU A N 1
ATOM 5907 C CA . GLU A 1 398 ? 76.351 -10.919 62.646 1.00 24.25 393 GLU A CA 1
ATOM 5908 C C . GLU A 1 398 ? 77.214 -9.698 62.912 1.00 30.64 393 GLU A C 1
ATOM 5909 O O . GLU A 1 398 ? 78.132 -9.414 62.134 1.00 28.94 393 GLU A O 1
ATOM 5921 N N . HIS A 1 399 ? 76.958 -8.984 63.997 1.00 22.68 394 HIS A N 1
ATOM 5922 C CA . HIS A 1 399 ? 77.720 -7.801 64.353 1.00 17.83 394 HIS A CA 1
ATOM 5923 C C . HIS A 1 399 ? 78.591 -8.045 65.574 1.00 18.65 394 HIS A C 1
ATOM 5924 O O . HIS A 1 399 ? 78.779 -7.145 66.394 1.00 16.79 394 HIS A O 1
ATOM 5938 N N . CYS A 1 400 ? 79.130 -9.255 65.716 1.00 17.93 395 CYS A N 1
ATOM 5939 C CA . CYS A 1 400 ? 79.994 -9.533 66.856 1.00 21.01 395 CYS A CA 1
ATOM 5940 C C . CYS A 1 400 ? 81.166 -8.565 66.855 1.00 19.40 395 CYS A C 1
ATOM 5941 O O . CYS A 1 400 ? 81.760 -8.273 65.809 1.00 18.49 395 CYS A O 1
ATOM 5949 N N . GLY A 1 401 ? 81.467 -8.032 68.030 1.00 14.13 396 GLY A N 1
ATOM 5950 C CA . GLY A 1 401 ? 82.520 -7.053 68.184 1.00 17.17 396 GLY A CA 1
ATOM 5951 C C . GLY A 1 401 ? 82.090 -5.633 67.948 1.00 13.67 396 GLY A C 1
ATOM 5952 O O . GLY A 1 401 ? 82.947 -4.746 67.873 1.00 14.27 396 GLY A O 1
ATOM 5956 N N . TRP A 1 402 ? 80.790 -5.384 67.834 1.00 14.75 397 TRP A N 1
ATOM 5957 C CA . TRP A 1 402 ? 80.266 -4.042 67.657 1.00 10.77 397 TRP A CA 1
ATOM 5958 C C . TRP A 1 402 ? 79.078 -3.848 68.587 1.00 10.25 397 TRP A C 1
ATOM 5959 O O . TRP A 1 402 ? 78.320 -4.780 68.847 1.00 12.52 397 TRP A O 1
ATOM 5980 N N . MET A 1 403 ? 78.910 -2.609 69.051 1.00 12.86 398 MET A N 1
ATOM 5981 C CA . MET A 1 403 ? 77.805 -2.290 69.938 1.00 10.38 398 MET A CA 1
ATOM 5982 C C . MET A 1 403 ? 76.462 -2.583 69.270 1.00 10.52 398 MET A C 1
ATOM 5983 O O . MET A 1 403 ? 75.485 -2.975 69.936 1.00 13.23 398 MET A O 1
ATOM 5997 N N . GLU A 1 404 ? 76.397 -2.378 67.966 1.00 10.62 399 GLU A N 1
ATOM 5998 C CA . GLU A 1 404 ? 75.200 -2.706 67.191 1.00 10.29 399 GLU A CA 1
ATOM 5999 C C . GLU A 1 404 ? 74.736 -4.120 67.484 1.00 13.64 399 GLU A C 1
ATOM 6000 O O . GLU A 1 404 ? 73.527 -4.395 67.519 1.00 13.74 399 GLU A O 1
ATOM 6012 N N . GLY A 1 405 ? 75.689 -5.036 67.670 1.00 11.33 400 GLY A N 1
ATOM 6013 C CA . GLY A 1 405 ? 75.341 -6.421 67.924 1.00 14.22 400 GLY A CA 1
ATOM 6014 C C . GLY A 1 405 ? 74.637 -6.605 69.258 1.00 11.99 400 GLY A C 1
ATOM 6015 O O . GLY A 1 405 ? 73.709 -7.405 69.376 1.00 14.19 400 GLY A O 1
ATOM 6019 N N . GLY A 1 406 ? 75.068 -5.869 70.277 1.00 13.88 401 GLY A N 1
ATOM 6020 C CA . GLY A 1 406 ? 74.391 -5.948 71.553 1.00 15.75 401 GLY A CA 1
ATOM 6021 C C . GLY A 1 406 ? 72.964 -5.459 71.437 1.00 15.03 401 GLY A C 1
ATOM 6022 O O . GLY A 1 406 ? 72.049 -6.061 71.993 1.00 14.01 401 GLY A O 1
ATOM 6026 N N . LEU A 1 407 ? 72.760 -4.374 70.683 1.00 13.30 402 LEU A N 1
ATOM 6027 C CA . LEU A 1 407 ? 71.419 -3.828 70.474 1.00 11.90 402 LEU A CA 1
ATOM 6028 C C . LEU A 1 407 ? 70.519 -4.833 69.771 1.00 17.33 402 LEU A C 1
ATOM 6029 O O . LEU A 1 407 ? 69.356 -5.011 70.149 1.00 15.20 402 LEU A O 1
ATOM 6045 N N . LEU A 1 408 ? 71.041 -5.510 68.753 1.00 12.89 403 LEU A N 1
ATOM 6046 C CA . LEU A 1 408 ? 70.250 -6.515 68.053 1.00 15.26 403 LEU A CA 1
ATOM 6047 C C . LEU A 1 408 ? 69.956 -7.705 68.948 1.00 16.06 403 LEU A C 1
ATOM 6048 O O . LEU A 1 408 ? 68.832 -8.217 68.960 1.00 16.46 403 LEU A O 1
ATOM 6064 N N . SER A 1 409 ? 70.951 -8.167 69.708 1.00 14.81 404 SER A N 1
ATOM 6065 C CA . SER A 1 409 ? 70.704 -9.292 70.603 1.00 13.32 404 SER A CA 1
ATOM 6066 C C . SER A 1 409 ? 69.646 -8.926 71.637 1.00 16.28 404 SER A C 1
ATOM 6067 O O . SER A 1 409 ? 68.782 -9.741 71.970 1.00 18.69 404 SER A O 1
ATOM 6075 N N . ALA A 1 410 ? 69.712 -7.700 72.162 1.00 14.78 405 ALA A N 1
ATOM 6076 C CA . ALA A 1 410 ? 68.722 -7.255 73.142 1.00 17.78 405 ALA A CA 1
ATOM 6077 C C . ALA A 1 410 ? 67.298 -7.306 72.576 1.00 18.60 405 ALA A C 1
ATOM 6078 O O . ALA A 1 410 ? 66.354 -7.663 73.292 1.00 19.76 405 ALA A O 1
ATOM 6085 N N . ARG A 1 411 ? 67.111 -6.929 71.309 1.00 17.76 406 ARG A N 1
ATOM 6086 C CA . ARG A 1 411 ? 65.785 -7.034 70.707 1.00 20.70 406 ARG A CA 1
ATOM 6087 C C . ARG A 1 411 ? 65.272 -8.464 70.809 1.00 20.89 406 ARG A C 1
ATOM 6088 O O . ARG A 1 411 ? 64.135 -8.707 71.242 1.00 19.41 406 ARG A O 1
ATOM 6109 N N . GLU A 1 412 ? 66.104 -9.432 70.404 1.00 14.73 407 GLU A N 1
ATOM 6110 C CA . GLU A 1 412 ? 65.653 -10.823 70.417 1.00 20.21 407 GLU A CA 1
ATOM 6111 C C . GLU A 1 412 ? 65.470 -11.314 71.839 1.00 22.32 407 GLU A C 1
ATOM 6112 O O . GLU A 1 412 ? 64.461 -11.961 72.147 1.00 18.47 407 GLU A O 1
ATOM 6124 N N . ALA A 1 413 ? 66.418 -10.990 72.730 1.00 16.55 408 ALA A N 1
ATOM 6125 C CA . ALA A 1 413 ? 66.334 -11.474 74.101 1.00 19.48 408 ALA A CA 1
ATOM 6126 C C . ALA A 1 413 ? 65.085 -10.952 74.788 1.00 16.89 408 ALA A C 1
ATOM 6127 O O . ALA A 1 413 ? 64.469 -11.666 75.577 1.00 16.69 408 ALA A O 1
ATOM 6134 N N . SER A 1 414 ? 64.713 -9.698 74.521 1.00 15.69 409 SER A N 1
ATOM 6135 C CA . SER A 1 414 ? 63.546 -9.140 75.183 1.00 22.93 409 SER A CA 1
ATOM 6136 C C . SER A 1 414 ? 62.286 -9.820 74.669 1.00 21.44 409 SER A C 1
ATOM 6137 O O . SER A 1 414 ? 61.367 -10.113 75.449 1.00 24.61 409 SER A O 1
ATOM 6145 N N . ARG A 1 415 ? 62.256 -10.155 73.376 1.00 19.55 410 ARG A N 1
ATOM 6146 C CA . ARG A 1 415 ? 61.111 -10.883 72.836 1.00 19.20 410 ARG A CA 1
ATOM 6147 C C . ARG A 1 415 ? 61.017 -12.285 73.437 1.00 20.61 410 ARG A C 1
ATOM 6148 O O . ARG A 1 415 ? 59.916 -12.772 73.730 1.00 21.61 410 ARG A O 1
ATOM 6169 N N . LEU A 1 416 ? 62.159 -12.949 73.646 1.00 20.14 411 LEU A N 1
ATOM 6170 C CA . LEU A 1 416 ? 62.128 -14.280 74.251 1.00 20.84 411 LEU A CA 1
ATOM 6171 C C . LEU A 1 416 ? 61.632 -14.216 75.690 1.00 20.77 411 LEU A C 1
ATOM 6172 O O . LEU A 1 416 ? 60.917 -15.118 76.152 1.00 22.39 411 LEU A O 1
ATOM 6188 N N . LEU A 1 417 ? 61.995 -13.162 76.416 1.00 19.24 412 LEU A N 1
ATOM 6189 C CA . LEU A 1 417 ? 61.567 -13.073 77.806 1.00 21.40 412 LEU A CA 1
ATOM 6190 C C . LEU A 1 417 ? 60.084 -12.742 77.882 1.00 24.56 412 LEU A C 1
ATOM 6191 O O . LEU A 1 417 ? 59.363 -13.291 78.722 1.00 24.11 412 LEU A O 1
ATOM 6207 N N . LEU A 1 418 ? 59.609 -11.863 76.992 1.00 24.81 413 LEU A N 1
ATOM 6208 C CA . LEU A 1 418 ? 58.179 -11.553 76.929 1.00 21.79 413 LEU A CA 1
ATOM 6209 C C . LEU A 1 418 ? 57.363 -12.797 76.600 1.00 25.08 413 LEU A C 1
ATOM 6210 O O . LEU A 1 418 ? 56.279 -13.007 77.165 1.00 26.62 413 LEU A O 1
ATOM 6226 N N . GLN A 1 419 ? 57.876 -13.643 75.704 1.00 20.58 414 GLN A N 1
ATOM 6227 C CA . GLN A 1 419 ? 57.213 -14.904 75.392 1.00 25.75 414 GLN A CA 1
ATOM 6228 C C . GLN A 1 419 ? 57.074 -15.763 76.637 1.00 32.54 414 GLN A C 1
ATOM 6229 O O . GLN A 1 419 ? 56.005 -16.318 76.904 1.00 27.16 414 GLN A O 1
ATOM 6243 N N . ARG A 1 420 ? 58.148 -15.881 77.419 1.00 25.99 415 ARG A N 1
ATOM 6244 C CA . ARG A 1 420 ? 58.082 -16.646 78.662 1.00 29.11 415 ARG A CA 1
ATOM 6245 C C . ARG A 1 420 ? 57.065 -16.040 79.624 1.00 34.63 415 ARG A C 1
ATOM 6246 O O . ARG A 1 420 ? 56.290 -16.763 80.269 1.00 32.32 415 ARG A O 1
ATOM 6267 N N . ILE A 1 421 ? 57.039 -14.712 79.721 1.00 32.06 416 ILE A N 1
ATOM 6268 C CA . ILE A 1 421 ? 56.148 -14.055 80.666 1.00 32.24 416 ILE A CA 1
ATOM 6269 C C . ILE A 1 421 ? 54.696 -14.302 80.286 1.00 46.55 416 ILE A C 1
ATOM 6270 O O . ILE A 1 421 ? 53.824 -14.436 81.153 1.00 47.90 416 ILE A O 1
ATOM 6286 N N . ALA A 1 422 ? 54.412 -14.355 78.988 1.00 40.68 417 ALA A N 1
ATOM 6287 C CA . ALA A 1 422 ? 53.054 -14.559 78.502 1.00 37.75 417 ALA A CA 1
ATOM 6288 C C . ALA A 1 422 ? 52.658 -16.025 78.421 1.00 45.57 417 ALA A C 1
ATOM 6289 O O . ALA A 1 422 ? 51.496 -16.319 78.123 1.00 49.77 417 ALA A O 1
ATOM 6296 N N . ALA A 1 423 ? 53.580 -16.950 78.659 1.00 48.63 418 ALA A N 1
ATOM 6297 C CA . ALA A 1 423 ? 53.266 -18.363 78.509 1.00 55.64 418 ALA A CA 1
ATOM 6298 C C . ALA A 1 423 ? 52.219 -18.765 79.536 1.00 68.48 418 ALA A C 1
ATOM 6299 O O . ALA A 1 423 ? 52.285 -18.329 80.686 1.00 62.61 418 ALA A O 1
ATOM 6307 N N . GLN B 1 8 ? 108.914 -10.924 86.007 1.00 70.96 3 GLN B N 1
ATOM 6308 C CA . GLN B 1 8 ? 110.358 -11.114 85.895 1.00 67.69 3 GLN B CA 1
ATOM 6309 C C . GLN B 1 8 ? 110.893 -11.901 87.101 1.00 61.36 3 GLN B C 1
ATOM 6310 O O . GLN B 1 8 ? 110.392 -12.985 87.408 1.00 57.91 3 GLN B O 1
ATOM 6313 N N . SER B 1 9 ? 111.912 -11.370 87.779 1.00 50.50 4 SER B N 1
ATOM 6314 C CA . SER B 1 9 ? 112.545 -12.101 88.866 1.00 52.27 4 SER B CA 1
ATOM 6315 C C . SER B 1 9 ? 113.051 -11.124 89.916 1.00 45.12 4 SER B C 1
ATOM 6316 O O . SER B 1 9 ? 113.219 -9.930 89.661 1.00 44.42 4 SER B O 1
ATOM 6324 N N . SER B 1 10 ? 113.306 -11.660 91.105 1.00 38.61 5 SER B N 1
ATOM 6325 C CA . SER B 1 10 ? 113.790 -10.866 92.220 1.00 32.80 5 SER B CA 1
ATOM 6326 C C . SER B 1 10 ? 114.623 -11.767 93.109 1.00 29.53 5 SER B C 1
ATOM 6327 O O . SER B 1 10 ? 114.476 -12.991 93.098 1.00 37.25 5 SER B O 1
ATOM 6335 N N . ASP B 1 11 ? 115.523 -11.154 93.865 1.00 27.13 6 ASP B N 1
ATOM 6336 C CA . ASP B 1 11 ? 116.167 -11.869 94.959 1.00 36.32 6 ASP B CA 1
ATOM 6337 C C . ASP B 1 11 ? 115.182 -12.113 96.094 1.00 31.94 6 ASP B C 1
ATOM 6338 O O . ASP B 1 11 ? 115.089 -13.222 96.633 1.00 31.22 6 ASP B O 1
ATOM 6347 N N . ILE B 1 12 ? 114.439 -11.081 96.460 1.00 29.68 7 ILE B N 1
ATOM 6348 C CA . ILE B 1 12 ? 113.541 -11.109 97.608 1.00 24.42 7 ILE B CA 1
ATOM 6349 C C . ILE B 1 12 ? 112.170 -10.676 97.127 1.00 25.19 7 ILE B C 1
ATOM 6350 O O . ILE B 1 12 ? 112.053 -9.670 96.418 1.00 27.58 7 ILE B O 1
ATOM 6366 N N . CYS B 1 13 ? 111.133 -11.409 97.527 1.00 25.17 8 CYS B N 1
ATOM 6367 C CA . CYS B 1 13 ? 109.772 -11.030 97.174 1.00 27.36 8 CYS B CA 1
ATOM 6368 C C . CYS B 1 13 ? 108.897 -11.018 98.420 1.00 24.23 8 CYS B C 1
ATOM 6369 O O . CYS B 1 13 ? 108.956 -11.941 99.236 1.00 21.63 8 CYS B O 1
ATOM 6377 N N . ILE B 1 14 ? 108.108 -9.963 98.568 1.00 25.99 9 ILE B N 1
ATOM 6378 C CA . ILE B 1 14 ? 107.109 -9.868 99.629 1.00 19.05 9 ILE B CA 1
ATOM 6379 C C . ILE B 1 14 ? 105.745 -9.759 98.972 1.00 20.43 9 ILE B C 1
ATOM 6380 O O . ILE B 1 14 ? 105.514 -8.863 98.148 1.00 24.15 9 ILE B O 1
ATOM 6396 N N . VAL B 1 15 ? 104.841 -10.661 99.340 1.00 20.27 10 VAL B N 1
ATOM 6397 C CA . VAL B 1 15 ? 103.451 -10.603 98.917 1.00 17.87 10 VAL B CA 1
ATOM 6398 C C . VAL B 1 15 ? 102.646 -10.048 100.089 1.00 21.87 10 VAL B C 1
ATOM 6399 O O . VAL B 1 15 ? 102.625 -10.647 101.172 1.00 20.11 10 VAL B O 1
ATOM 6412 N N . GLY B 1 16 ? 101.979 -8.917 99.863 1.00 22.70 11 GLY B N 1
ATOM 6413 C CA . GLY B 1 16 ? 101.277 -8.189 100.906 1.00 20.61 11 GLY B CA 1
ATOM 6414 C C . GLY B 1 16 ? 101.918 -6.854 101.203 1.00 18.78 11 GLY B C 1
ATOM 6415 O O . GLY B 1 16 ? 103.079 -6.778 101.642 1.00 20.70 11 GLY B O 1
ATOM 6419 N N . ALA B 1 17 ? 101.171 -5.785 100.983 1.00 18.56 12 ALA B N 1
ATOM 6420 C CA . ALA B 1 17 ? 101.663 -4.434 101.221 1.00 17.03 12 ALA B CA 1
ATOM 6421 C C . ALA B 1 17 ? 100.824 -3.690 102.255 1.00 17.27 12 ALA B C 1
ATOM 6422 O O . ALA B 1 17 ? 100.591 -2.487 102.132 1.00 18.29 12 ALA B O 1
ATOM 6429 N N . GLY B 1 18 ? 100.363 -4.396 103.295 1.00 18.69 13 GLY B N 1
ATOM 6430 C CA . GLY B 1 18 ? 99.874 -3.759 104.505 1.00 17.43 13 GLY B CA 1
ATOM 6431 C C . GLY B 1 18 ? 101.049 -3.350 105.382 1.00 15.85 13 GLY B C 1
ATOM 6432 O O . GLY B 1 18 ? 102.208 -3.349 104.960 1.00 15.26 13 GLY B O 1
ATOM 6436 N N . ILE B 1 19 ? 100.741 -2.995 106.628 1.00 17.85 14 ILE B N 1
ATOM 6437 C CA . ILE B 1 19 ? 101.806 -2.516 107.494 1.00 17.93 14 ILE B CA 1
ATOM 6438 C C . ILE B 1 19 ? 102.838 -3.617 107.734 1.00 16.37 14 ILE B C 1
ATOM 6439 O O . ILE B 1 19 ? 104.033 -3.331 107.834 1.00 15.72 14 ILE B O 1
ATOM 6455 N N . SER B 1 20 ? 102.418 -4.889 107.763 1.00 18.15 15 SER B N 1
ATOM 6456 C CA . SER B 1 20 ? 103.378 -5.968 107.990 1.00 19.16 15 SER B CA 1
ATOM 6457 C C . SER B 1 20 ? 104.359 -6.091 106.834 1.00 19.84 15 SER B C 1
ATOM 6458 O O . SER B 1 20 ? 105.583 -6.123 107.034 1.00 20.49 15 SER B O 1
ATOM 6466 N N . GLY B 1 21 ? 103.840 -6.193 105.613 1.00 16.83 16 GLY B N 1
ATOM 6467 C CA . GLY B 1 21 ? 104.714 -6.395 104.478 1.00 18.83 16 GLY B CA 1
ATOM 6468 C C . GLY B 1 21 ? 105.628 -5.211 104.246 1.00 19.74 16 GLY B C 1
ATOM 6469 O O . GLY B 1 21 ? 106.814 -5.380 103.964 1.00 22.76 16 GLY B O 1
ATOM 6473 N N . LEU B 1 22 ? 105.083 -3.996 104.352 1.00 17.30 17 LEU B N 1
ATOM 6474 C CA . LEU B 1 22 ? 105.900 -2.809 104.145 1.00 18.76 17 LEU B CA 1
ATOM 6475 C C . LEU B 1 22 ? 106.981 -2.710 105.207 1.00 24.01 17 LEU B C 1
ATOM 6476 O O . LEU B 1 22 ? 108.125 -2.341 104.909 1.00 20.14 17 LEU B O 1
ATOM 6492 N N . THR B 1 23 ? 106.652 -3.076 106.444 1.00 20.36 18 THR B N 1
ATOM 6493 C CA . THR B 1 23 ? 107.660 -3.036 107.497 1.00 19.74 18 THR B CA 1
ATOM 6494 C C . THR B 1 23 ? 108.722 -4.109 107.289 1.00 21.70 18 THR B C 1
ATOM 6495 O O . THR B 1 23 ? 109.905 -3.863 107.544 1.00 23.16 18 THR B O 1
ATOM 6506 N N . CYS B 1 24 ? 108.334 -5.294 106.806 1.00 22.82 19 CYS B N 1
ATOM 6507 C CA . CYS B 1 24 ? 109.342 -6.276 106.418 1.00 24.73 19 CYS B CA 1
ATOM 6508 C C . CYS B 1 24 ? 110.320 -5.677 105.414 1.00 25.08 19 CYS B C 1
ATOM 6509 O O . CYS B 1 24 ? 111.543 -5.817 105.556 1.00 25.88 19 CYS B O 1
ATOM 6517 N N . ALA B 1 25 ? 109.791 -5.027 104.369 1.00 22.64 20 ALA B N 1
ATOM 6518 C CA . ALA B 1 25 ? 110.648 -4.432 103.343 1.00 24.43 20 ALA B CA 1
ATOM 6519 C C . ALA B 1 25 ? 111.606 -3.408 103.945 1.00 26.00 20 ALA B C 1
ATOM 6520 O O . ALA B 1 25 ? 112.799 -3.383 103.615 1.00 27.83 20 ALA B O 1
ATOM 6527 N N . SER B 1 26 ? 111.094 -2.548 104.822 1.00 23.55 21 SER B N 1
ATOM 6528 C CA . SER B 1 26 ? 111.922 -1.534 105.461 1.00 25.62 21 SER B CA 1
ATOM 6529 C C . SER B 1 26 ? 113.046 -2.166 106.271 1.00 25.89 21 SER B C 1
ATOM 6530 O O . SER B 1 26 ? 114.197 -1.720 106.204 1.00 27.63 21 SER B O 1
ATOM 6538 N N . HIS B 1 27 ? 112.728 -3.193 107.066 1.00 23.54 22 HIS B N 1
ATOM 6539 C CA . HIS B 1 27 ? 113.759 -3.831 107.879 1.00 28.24 22 HIS B CA 1
ATOM 6540 C C . HIS B 1 27 ? 114.826 -4.473 106.996 1.00 31.13 22 HIS B C 1
ATOM 6541 O O . HIS B 1 27 ? 116.026 -4.338 107.264 1.00 29.00 22 HIS B O 1
ATOM 6555 N N . LEU B 1 28 ? 114.402 -5.197 105.952 1.00 24.04 23 LEU B N 1
ATOM 6556 C CA . LEU B 1 28 ? 115.353 -5.870 105.066 1.00 29.64 23 LEU B CA 1
ATOM 6557 C C . LEU B 1 28 ? 116.235 -4.862 104.343 1.00 28.67 23 LEU B C 1
ATOM 6558 O O . LEU B 1 28 ? 117.458 -5.023 104.277 1.00 32.97 23 LEU B O 1
ATOM 6574 N N . LEU B 1 29 ? 115.635 -3.803 103.809 1.00 27.17 24 LEU B N 1
ATOM 6575 C CA . LEU B 1 29 ? 116.404 -2.794 103.092 1.00 30.01 24 LEU B CA 1
ATOM 6576 C C . LEU B 1 29 ? 117.323 -1.986 104.005 1.00 38.12 24 LEU B C 1
ATOM 6577 O O . LEU B 1 29 ? 118.288 -1.388 103.511 1.00 36.80 24 LEU B O 1
ATOM 6593 N N . ASP B 1 30 ? 117.056 -1.947 105.315 1.00 33.66 25 ASP B N 1
ATOM 6594 C CA . ASP B 1 30 ? 117.982 -1.323 106.261 1.00 40.18 25 ASP B CA 1
ATOM 6595 C C . ASP B 1 30 ? 119.204 -2.181 106.557 1.00 34.91 25 ASP B C 1
ATOM 6596 O O . ASP B 1 30 ? 120.190 -1.663 107.095 1.00 40.94 25 ASP B O 1
ATOM 6605 N N . SER B 1 31 ? 119.159 -3.465 106.241 1.00 31.35 26 SER B N 1
ATOM 6606 C CA . SER B 1 31 ? 120.244 -4.376 106.580 1.00 36.89 26 SER B CA 1
ATOM 6607 C C . SER B 1 31 ? 121.383 -4.246 105.568 1.00 36.39 26 SER B C 1
ATOM 6608 O O . SER B 1 31 ? 121.129 -4.213 104.357 1.00 40.23 26 SER B O 1
ATOM 6616 N N . PRO B 1 32 ? 122.640 -4.164 106.012 1.00 39.82 27 PRO B N 1
ATOM 6617 C CA . PRO B 1 32 ? 123.744 -4.233 105.043 1.00 39.07 27 PRO B CA 1
ATOM 6618 C C . PRO B 1 32 ? 123.770 -5.549 104.294 1.00 37.96 27 PRO B C 1
ATOM 6619 O O . PRO B 1 32 ? 124.279 -5.599 103.170 1.00 43.32 27 PRO B O 1
ATOM 6630 N N . ALA B 1 33 ? 123.194 -6.609 104.866 1.00 44.50 28 ALA B N 1
ATOM 6631 C CA . ALA B 1 33 ? 123.187 -7.918 104.225 1.00 42.15 28 ALA B CA 1
ATOM 6632 C C . ALA B 1 33 ? 122.314 -7.974 102.983 1.00 49.19 28 ALA B C 1
ATOM 6633 O O . ALA B 1 33 ? 122.374 -8.973 102.259 1.00 48.63 28 ALA B O 1
ATOM 6640 N N . CYS B 1 34 ? 121.505 -6.948 102.719 1.00 43.64 29 CYS B N 1
ATOM 6641 C CA . CYS B 1 34 ? 120.667 -6.919 101.528 1.00 42.71 29 CYS B CA 1
ATOM 6642 C C . CYS B 1 34 ? 121.172 -5.943 100.477 1.00 40.33 29 CYS B C 1
ATOM 6643 O O . CYS B 1 34 ? 120.526 -5.786 99.433 1.00 34.67 29 CYS B O 1
ATOM 6651 N N . ARG B 1 35 ? 122.312 -5.296 100.709 1.00 42.74 30 ARG B N 1
ATOM 6652 C CA . ARG B 1 35 ? 122.916 -4.489 99.664 1.00 48.14 30 ARG B CA 1
ATOM 6653 C C . ARG B 1 35 ? 123.072 -5.335 98.409 1.00 41.93 30 ARG B C 1
ATOM 6654 O O . ARG B 1 35 ? 123.474 -6.502 98.469 1.00 39.94 30 ARG B O 1
ATOM 6658 N N . GLY B 1 36 ? 122.706 -4.752 97.272 1.00 50.00 31 GLY B N 1
ATOM 6659 C CA . GLY B 1 36 ? 122.826 -5.426 96.005 1.00 49.26 31 GLY B CA 1
ATOM 6660 C C . GLY B 1 36 ? 121.673 -6.331 95.638 1.00 55.70 31 GLY B C 1
ATOM 6661 O O . GLY B 1 36 ? 121.601 -6.767 94.484 1.00 50.07 31 GLY B O 1
ATOM 6665 N N . LEU B 1 37 ? 120.765 -6.634 96.563 1.00 45.65 32 LEU B N 1
ATOM 6666 C CA . LEU B 1 37 ? 119.661 -7.535 96.264 1.00 42.18 32 LEU B CA 1
ATOM 6667 C C . LEU B 1 37 ? 118.442 -6.760 95.785 1.00 35.02 32 LEU B C 1
ATOM 6668 O O . LEU B 1 37 ? 118.184 -5.632 96.214 1.00 38.48 32 LEU B O 1
ATOM 6684 N N . SER B 1 38 ? 117.691 -7.379 94.886 1.00 36.87 33 SER B N 1
ATOM 6685 C CA . SER B 1 38 ? 116.475 -6.777 94.374 1.00 39.78 33 SER B CA 1
ATOM 6686 C C . SER B 1 38 ? 115.287 -7.229 95.214 1.00 30.58 33 SER B C 1
ATOM 6687 O O . SER B 1 38 ? 115.269 -8.336 95.756 1.00 32.93 33 SER B O 1
ATOM 6695 N N . LEU B 1 39 ? 114.298 -6.350 95.319 1.00 33.74 34 LEU B N 1
ATOM 6696 C CA . LEU B 1 39 ? 113.134 -6.569 96.173 1.00 32.08 34 LEU B CA 1
ATOM 6697 C C . LEU B 1 39 ? 111.876 -6.209 95.397 1.00 27.64 34 LEU B C 1
ATOM 6698 O O . LEU B 1 39 ? 111.725 -5.062 94.967 1.00 34.12 34 LEU B O 1
ATOM 6714 N N . ARG B 1 40 ? 110.979 -7.179 95.215 1.00 28.72 35 ARG B N 1
ATOM 6715 C CA . ARG B 1 40 ? 109.688 -6.950 94.575 1.00 27.87 35 ARG B CA 1
ATOM 6716 C C . ARG B 1 40 ? 108.570 -7.128 95.599 1.00 26.96 35 ARG B C 1
ATOM 6717 O O . ARG B 1 40 ? 108.610 -8.059 96.407 1.00 25.09 35 ARG B O 1
ATOM 6738 N N . ILE B 1 41 ? 107.568 -6.257 95.540 1.00 27.59 36 ILE B N 1
ATOM 6739 C CA . ILE B 1 41 ? 106.433 -6.287 96.472 1.00 21.93 36 ILE B CA 1
ATOM 6740 C C . ILE B 1 41 ? 105.147 -6.349 95.651 1.00 21.57 36 ILE B C 1
ATOM 6741 O O . ILE B 1 41 ? 104.880 -5.451 94.840 1.00 30.68 36 ILE B O 1
ATOM 6757 N N . PHE B 1 42 ? 104.357 -7.403 95.861 1.00 20.43 37 PHE B N 1
ATOM 6758 C CA . PHE B 1 42 ? 103.045 -7.568 95.248 1.00 19.65 37 PHE B CA 1
ATOM 6759 C C . PHE B 1 42 ? 101.943 -7.290 96.266 1.00 24.09 37 PHE B C 1
ATOM 6760 O O . PHE B 1 42 ? 102.090 -7.567 97.460 1.00 22.15 37 PHE B O 1
ATOM 6777 N N . ASP B 1 43 ? 100.830 -6.759 95.774 1.00 22.31 38 ASP B N 1
ATOM 6778 C CA . ASP B 1 43 ? 99.582 -6.708 96.523 1.00 24.02 38 ASP B CA 1
ATOM 6779 C C . ASP B 1 43 ? 98.437 -6.783 95.527 1.00 22.64 38 ASP B C 1
ATOM 6780 O O . ASP B 1 43 ? 98.504 -6.179 94.456 1.00 25.02 38 ASP B O 1
ATOM 6789 N N . MET B 1 44 ? 97.381 -7.511 95.887 1.00 22.81 39 MET B N 1
ATOM 6790 C CA . MET B 1 44 ? 96.250 -7.660 94.977 1.00 25.17 39 MET B CA 1
ATOM 6791 C C . MET B 1 44 ? 95.430 -6.382 94.841 1.00 26.97 39 MET B C 1
ATOM 6792 O O . MET B 1 44 ? 94.705 -6.232 93.855 1.00 25.46 39 MET B O 1
ATOM 6806 N N . GLN B 1 45 ? 95.518 -5.464 95.794 1.00 23.08 40 GLN B N 1
ATOM 6807 C CA . GLN B 1 45 ? 94.836 -4.186 95.681 1.00 23.95 40 GLN B CA 1
ATOM 6808 C C . GLN B 1 45 ? 95.696 -3.178 94.922 1.00 23.96 40 GLN B C 1
ATOM 6809 O O . GLN B 1 45 ? 96.914 -3.328 94.791 1.00 24.79 40 GLN B O 1
ATOM 6823 N N . GLN B 1 46 ? 95.045 -2.122 94.437 1.00 29.92 41 GLN B N 1
ATOM 6824 C CA . GLN B 1 46 ? 95.755 -1.095 93.682 1.00 28.31 41 GLN B CA 1
ATOM 6825 C C . GLN B 1 46 ? 96.445 -0.071 94.573 1.00 27.27 41 GLN B C 1
ATOM 6826 O O . GLN B 1 46 ? 97.223 0.738 94.067 1.00 27.85 41 GLN B O 1
ATOM 6840 N N . GLU B 1 47 ? 96.190 -0.086 95.879 1.00 26.81 42 GLU B N 1
ATOM 6841 C CA . GLU B 1 47 ? 96.891 0.761 96.826 1.00 27.43 42 GLU B CA 1
ATOM 6842 C C . GLU B 1 47 ? 97.367 -0.103 97.983 1.00 23.03 42 GLU B C 1
ATOM 6843 O O . GLU B 1 47 ? 96.750 -1.122 98.315 1.00 23.89 42 GLU B O 1
ATOM 6853 N N . ALA B 1 48 ? 98.464 0.320 98.587 1.00 22.96 43 ALA B N 1
ATOM 6854 C CA . ALA B 1 48 ? 98.994 -0.318 99.786 1.00 19.64 43 ALA B CA 1
ATOM 6855 C C . ALA B 1 48 ? 98.153 0.035 101.014 1.00 17.08 43 ALA B C 1
ATOM 6856 O O . ALA B 1 48 ? 97.368 0.991 101.012 1.00 21.11 43 ALA B O 1
ATOM 6863 N N . GLY B 1 49 ? 98.307 -0.769 102.071 1.00 18.00 44 GLY B N 1
ATOM 6864 C CA . GLY B 1 49 ? 97.700 -0.457 103.352 1.00 17.58 44 GLY B CA 1
ATOM 6865 C C . GLY B 1 49 ? 96.874 -1.564 103.979 1.00 20.01 44 GLY B C 1
ATOM 6866 O O . GLY B 1 49 ? 96.720 -1.609 105.205 1.00 15.05 44 GLY B O 1
ATOM 6870 N N . GLY B 1 50 ? 96.283 -2.418 103.162 1.00 21.07 45 GLY B N 1
ATOM 6871 C CA . GLY B 1 50 ? 95.495 -3.522 103.692 1.00 17.42 45 GLY B CA 1
ATOM 6872 C C . GLY B 1 50 ? 94.327 -3.023 104.512 1.00 18.61 45 GLY B C 1
ATOM 6873 O O . GLY B 1 50 ? 93.467 -2.275 104.032 1.00 18.42 45 GLY B O 1
ATOM 6877 N N . ARG B 1 51 ? 94.271 -3.463 105.765 1.00 16.04 46 ARG B N 1
ATOM 6878 C CA . ARG B 1 51 ? 93.205 -3.079 106.669 1.00 15.73 46 ARG B CA 1
ATOM 6879 C C . ARG B 1 51 ? 93.434 -1.724 107.308 1.00 14.44 46 ARG B C 1
ATOM 6880 O O . ARG B 1 51 ? 92.663 -1.336 108.194 1.00 15.49 46 ARG B O 1
ATOM 6901 N N . ILE B 1 52 ? 94.453 -0.993 106.875 1.00 17.47 47 ILE B N 1
ATOM 6902 C CA . ILE B 1 52 ? 94.560 0.435 107.148 1.00 15.75 47 ILE B CA 1
ATOM 6903 C C . ILE B 1 52 ? 94.025 1.149 105.921 1.00 22.32 47 ILE B C 1
ATOM 6904 O O . ILE B 1 52 ? 94.574 1.006 104.824 1.00 23.20 47 ILE B O 1
ATOM 6920 N N . ARG B 1 53 ? 92.932 1.883 106.095 1.00 17.54 48 ARG B N 1
ATOM 6921 C CA . ARG B 1 53 ? 92.250 2.506 104.966 1.00 17.70 48 ARG B CA 1
ATOM 6922 C C . ARG B 1 53 ? 91.640 3.813 105.441 1.00 19.88 48 ARG B C 1
ATOM 6923 O O . ARG B 1 53 ? 90.619 3.817 106.144 1.00 21.06 48 ARG B O 1
ATOM 6944 N N . SER B 1 54 ? 92.264 4.913 105.038 1.00 18.09 49 SER B N 1
ATOM 6945 C CA . SER B 1 54 ? 91.855 6.250 105.421 1.00 20.22 49 SER B CA 1
ATOM 6946 C C . SER B 1 54 ? 91.153 6.896 104.237 1.00 31.89 49 SER B C 1
ATOM 6947 O O . SER B 1 54 ? 91.572 6.721 103.091 1.00 26.41 49 SER B O 1
ATOM 6955 N N . LYS B 1 55 ? 90.100 7.652 104.515 1.00 23.18 50 LYS B N 1
ATOM 6956 C CA . LYS B 1 55 ? 89.283 8.225 103.455 1.00 27.63 50 LYS B CA 1
ATOM 6957 C C . LYS B 1 55 ? 88.779 9.595 103.869 1.00 35.68 50 LYS B C 1
ATOM 6958 O O . LYS B 1 55 ? 88.629 9.891 105.053 1.00 31.84 50 LYS B O 1
ATOM 6977 N N . MET B 1 56 ? 88.483 10.428 102.875 1.00 35.60 51 MET B N 1
ATOM 6978 C CA . MET B 1 56 ? 87.875 11.727 103.131 1.00 34.20 51 MET B CA 1
ATOM 6979 C C . MET B 1 56 ? 86.361 11.573 103.084 1.00 36.53 51 MET B C 1
ATOM 6980 O O . MET B 1 56 ? 85.807 11.116 102.079 1.00 40.60 51 MET B O 1
ATOM 6994 N N . LEU B 1 57 ? 85.701 11.933 104.177 1.00 37.92 52 LEU B N 1
ATOM 6995 C CA . LEU B 1 57 ? 84.247 11.874 104.258 1.00 35.09 52 LEU B CA 1
ATOM 6996 C C . LEU B 1 57 ? 83.705 13.186 103.711 1.00 38.43 52 LEU B C 1
ATOM 6997 O O . LEU B 1 57 ? 83.961 14.255 104.275 1.00 37.15 52 LEU B O 1
ATOM 7013 N N . ASP B 1 58 ? 82.985 13.107 102.595 1.00 43.95 53 ASP B N 1
ATOM 7014 C CA . ASP B 1 58 ? 82.450 14.296 101.934 1.00 51.62 53 ASP B CA 1
ATOM 7015 C C . ASP B 1 58 ? 83.558 15.307 101.649 1.00 55.46 53 ASP B C 1
ATOM 7016 O O . ASP B 1 58 ? 83.326 16.517 101.621 1.00 61.57 53 ASP B O 1
ATOM 7025 N N . GLY B 1 59 ? 84.778 14.812 101.449 1.00 53.90 54 GLY B N 1
ATOM 7026 C CA . GLY B 1 59 ? 85.932 15.666 101.243 1.00 59.22 54 GLY B CA 1
ATOM 7027 C C . GLY B 1 59 ? 86.312 16.527 102.435 1.00 66.57 54 GLY B C 1
ATOM 7028 O O . GLY B 1 59 ? 87.301 17.265 102.373 1.00 70.20 54 GLY B O 1
ATOM 7032 N N . LYS B 1 60 ? 85.551 16.444 103.527 1.00 60.31 55 LYS B N 1
ATOM 7033 C CA . LYS B 1 60 ? 85.766 17.324 104.670 1.00 56.86 55 LYS B CA 1
ATOM 7034 C C . LYS B 1 60 ? 86.775 16.734 105.651 1.00 68.67 55 LYS B C 1
ATOM 7035 O O . LYS B 1 60 ? 87.932 17.165 105.687 1.00 66.47 55 LYS B O 1
ATOM 7039 N N . ALA B 1 61 ? 86.352 15.756 106.450 1.00 57.03 56 ALA B N 1
ATOM 7040 C CA . ALA B 1 61 ? 87.177 15.187 107.507 1.00 49.02 56 ALA B CA 1
ATOM 7041 C C . ALA B 1 61 ? 87.735 13.823 107.116 1.00 38.31 56 ALA B C 1
ATOM 7042 O O . ALA B 1 61 ? 87.112 13.058 106.375 1.00 40.34 56 ALA B O 1
ATOM 7049 N N . SER B 1 62 ? 88.912 13.515 107.644 1.00 39.92 57 SER B N 1
ATOM 7050 C CA . SER B 1 62 ? 89.528 12.220 107.398 1.00 42.89 57 SER B CA 1
ATOM 7051 C C . SER B 1 62 ? 88.964 11.211 108.383 1.00 31.32 57 SER B C 1
ATOM 7052 O O . SER B 1 62 ? 88.874 11.494 109.581 1.00 34.25 57 SER B O 1
ATOM 7060 N N . ILE B 1 63 ? 88.568 10.044 107.871 1.00 27.34 58 ILE B N 1
ATOM 7061 C CA . ILE B 1 63 ? 87.994 8.982 108.687 1.00 26.44 58 ILE B CA 1
ATOM 7062 C C . ILE B 1 63 ? 88.752 7.689 108.420 1.00 22.19 58 ILE B C 1
ATOM 7063 O O . ILE B 1 63 ? 89.441 7.538 107.411 1.00 19.64 58 ILE B O 1
ATOM 7079 N N . GLU B 1 64 ? 88.611 6.746 109.335 1.00 20.86 59 GLU B N 1
ATOM 7080 C CA . GLU B 1 64 ? 89.336 5.483 109.275 1.00 21.99 59 GLU B CA 1
ATOM 7081 C C . GLU B 1 64 ? 88.316 4.372 109.063 1.00 15.92 59 GLU B C 1
ATOM 7082 O O . GLU B 1 64 ? 87.538 4.049 109.969 1.00 17.41 59 GLU B O 1
ATOM 7094 N N . LEU B 1 65 ? 88.298 3.805 107.852 1.00 18.15 60 LEU B N 1
ATOM 7095 C CA . LEU B 1 65 ? 87.420 2.683 107.562 1.00 14.14 60 LEU B CA 1
ATOM 7096 C C . LEU B 1 65 ? 87.951 1.382 108.126 1.00 17.09 60 LEU B C 1
ATOM 7097 O O . LEU B 1 65 ? 87.167 0.460 108.378 1.00 15.34 60 LEU B O 1
ATOM 7113 N N . GLY B 1 66 ? 89.270 1.288 108.311 1.00 15.05 61 GLY B N 1
ATOM 7114 C CA . GLY B 1 66 ? 89.888 0.165 108.979 1.00 16.11 61 GLY B CA 1
ATOM 7115 C C . GLY B 1 66 ? 90.443 0.572 110.336 1.00 13.95 61 GLY B C 1
ATOM 7116 O O . GLY B 1 66 ? 89.724 1.183 111.128 1.00 16.18 61 GLY B O 1
ATOM 7120 N N . ALA B 1 67 ? 91.706 0.249 110.617 1.00 14.28 62 ALA B N 1
ATOM 7121 C CA . ALA B 1 67 ? 92.285 0.534 111.923 1.00 11.22 62 ALA B CA 1
ATOM 7122 C C . ALA B 1 67 ? 92.156 2.013 112.247 1.00 19.98 62 ALA B C 1
ATOM 7123 O O . ALA B 1 67 ? 92.415 2.868 111.398 1.00 14.74 62 ALA B O 1
ATOM 7130 N N . GLY B 1 68 ? 91.787 2.315 113.498 1.00 16.27 63 GLY B N 1
ATOM 7131 C CA . GLY B 1 68 ? 91.462 3.675 113.882 1.00 17.03 63 GLY B CA 1
ATOM 7132 C C . GLY B 1 68 ? 92.198 4.286 115.070 1.00 17.82 63 GLY B C 1
ATOM 7133 O O . GLY B 1 68 ? 92.230 5.516 115.195 1.00 19.47 63 GLY B O 1
ATOM 7137 N N . ARG B 1 69 ? 92.785 3.476 115.953 1.00 15.23 64 ARG B N 1
ATOM 7138 C CA . ARG B 1 69 ? 93.368 4.025 117.184 1.00 13.87 64 ARG B CA 1
ATOM 7139 C C . ARG B 1 69 ? 94.510 3.147 117.678 1.00 13.53 64 ARG B C 1
ATOM 7140 O O . ARG B 1 69 ? 94.562 1.953 117.397 1.00 15.91 64 ARG B O 1
ATOM 7161 N N . TYR B 1 70 ? 95.423 3.744 118.446 1.00 14.44 65 TYR B N 1
ATOM 7162 C CA . TYR B 1 70 ? 96.453 2.982 119.131 1.00 13.28 65 TYR B CA 1
ATOM 7163 C C . TYR B 1 70 ? 96.761 3.665 120.461 1.00 13.92 65 TYR B C 1
ATOM 7164 O O . TYR B 1 70 ? 96.464 4.852 120.665 1.00 16.06 65 TYR B O 1
ATOM 7182 N N . SER B 1 71 ? 97.389 2.902 121.356 1.00 12.22 66 SER B N 1
ATOM 7183 C CA . SER B 1 71 ? 97.830 3.376 122.674 1.00 14.45 66 SER B CA 1
ATOM 7184 C C . SER B 1 71 ? 99.355 3.375 122.771 1.00 16.10 66 SER B C 1
ATOM 7185 O O . SER B 1 71 ? 99.978 2.327 122.544 1.00 13.80 66 SER B O 1
ATOM 7193 N N . PRO B 1 72 ? 99.993 4.488 123.127 1.00 15.50 67 PRO B N 1
ATOM 7194 C CA . PRO B 1 72 ? 101.452 4.449 123.304 1.00 17.28 67 PRO B CA 1
ATOM 7195 C C . PRO B 1 72 ? 101.900 3.511 124.414 1.00 17.30 67 PRO B C 1
ATOM 7196 O O . PRO B 1 72 ? 103.047 3.064 124.391 1.00 17.52 67 PRO B O 1
ATOM 7207 N N . GLN B 1 73 ? 101.038 3.204 125.387 1.00 14.96 68 GLN B N 1
ATOM 7208 C CA . GLN B 1 73 ? 101.421 2.270 126.441 1.00 14.93 68 GLN B CA 1
ATOM 7209 C C . GLN B 1 73 ? 101.369 0.832 125.940 1.00 16.99 68 GLN B C 1
ATOM 7210 O O . GLN B 1 73 ? 102.296 0.052 126.176 1.00 20.11 68 GLN B O 1
ATOM 7224 N N . LEU B 1 74 ? 100.316 0.474 125.209 1.00 13.96 69 LEU B N 1
ATOM 7225 C CA . LEU B 1 74 ? 100.161 -0.889 124.714 1.00 11.71 69 LEU B CA 1
ATOM 7226 C C . LEU B 1 74 ? 100.942 -1.136 123.432 1.00 11.65 69 LEU B C 1
ATOM 7227 O O . LEU B 1 74 ? 101.298 -2.285 123.135 1.00 14.23 69 LEU B O 1
ATOM 7243 N N . HIS B 1 75 ? 101.189 -0.095 122.641 1.00 13.08 70 HIS B N 1
ATOM 7244 C CA . HIS B 1 75 ? 101.650 -0.253 121.264 1.00 15.05 70 HIS B CA 1
ATOM 7245 C C . HIS B 1 75 ? 102.867 0.621 121.024 1.00 14.06 70 HIS B C 1
ATOM 7246 O O . HIS B 1 75 ? 102.867 1.513 120.158 1.00 15.13 70 HIS B O 1
ATOM 7260 N N . PRO B 1 76 ? 103.950 0.369 121.763 1.00 15.81 71 PRO B N 1
ATOM 7261 C CA . PRO B 1 76 ? 105.125 1.241 121.640 1.00 13.32 71 PRO B CA 1
ATOM 7262 C C . PRO B 1 76 ? 105.788 1.211 120.279 1.00 12.38 71 PRO B C 1
ATOM 7263 O O . PRO B 1 76 ? 106.302 2.250 119.849 1.00 15.31 71 PRO B O 1
ATOM 7274 N N . HIS B 1 77 ? 105.787 0.088 119.558 1.00 15.17 72 HIS B N 1
ATOM 7275 C CA . HIS B 1 77 ? 106.428 0.125 118.246 1.00 15.12 72 HIS B CA 1
ATOM 7276 C C . HIS B 1 77 ? 105.630 0.972 117.272 1.00 13.70 72 HIS B C 1
ATOM 7277 O O . HIS B 1 77 ? 106.206 1.672 116.424 1.00 14.27 72 HIS B O 1
ATOM 7291 N N . PHE B 1 78 ? 104.309 0.972 117.406 1.00 12.65 73 PHE B N 1
ATOM 7292 C CA . PHE B 1 78 ? 103.521 1.837 116.547 1.00 14.80 73 PHE B CA 1
ATOM 7293 C C . PHE B 1 78 ? 103.773 3.309 116.859 1.00 15.44 73 PHE B C 1
ATOM 7294 O O . PHE B 1 78 ? 103.878 4.131 115.939 1.00 15.88 73 PHE B O 1
ATOM 7311 N N . GLN B 1 79 ? 103.850 3.670 118.139 1.00 12.28 74 GLN B N 1
ATOM 7312 C CA . GLN B 1 79 ? 104.152 5.054 118.487 1.00 14.63 74 GLN B CA 1
ATOM 7313 C C . GLN B 1 79 ? 105.507 5.449 117.921 1.00 17.12 74 GLN B C 1
ATOM 7314 O O . GLN B 1 79 ? 105.670 6.551 117.379 1.00 20.03 74 GLN B O 1
ATOM 7328 N N . SER B 1 80 ? 106.485 4.550 118.023 1.00 17.59 75 SER B N 1
ATOM 7329 C CA . SER B 1 80 ? 107.817 4.833 117.490 1.00 16.09 75 SER B CA 1
ATOM 7330 C C . SER B 1 80 ? 107.788 5.027 115.973 1.00 21.34 75 SER B C 1
ATOM 7331 O O . SER B 1 80 ? 108.509 5.879 115.448 1.00 21.13 75 SER B O 1
ATOM 7339 N N . ALA B 1 81 ? 106.960 4.251 115.256 1.00 17.73 76 ALA B N 1
ATOM 7340 C CA . ALA B 1 81 ? 106.871 4.392 113.795 1.00 18.88 76 ALA B CA 1
ATOM 7341 C C . ALA B 1 81 ? 106.219 5.712 113.401 1.00 20.28 76 ALA B C 1
ATOM 7342 O O . ALA B 1 81 ? 106.658 6.373 112.450 1.00 21.03 76 ALA B O 1
ATOM 7349 N N . MET B 1 82 ? 105.151 6.100 114.098 1.00 18.58 77 MET B N 1
ATOM 7350 C CA . MET B 1 82 ? 104.552 7.410 113.867 1.00 17.92 77 MET B CA 1
ATOM 7351 C C . MET B 1 82 ? 105.595 8.514 114.015 1.00 21.17 77 MET B C 1
ATOM 7352 O O . MET B 1 82 ? 105.692 9.413 113.169 1.00 22.05 77 MET B O 1
ATOM 7366 N N . GLN B 1 83 ? 106.377 8.468 115.091 1.00 21.23 78 GLN B N 1
ATOM 7367 C CA . GLN B 1 83 ? 107.403 9.489 115.284 1.00 25.33 78 GLN B CA 1
ATOM 7368 C C . GLN B 1 83 ? 108.469 9.419 114.194 1.00 23.15 78 GLN B C 1
ATOM 7369 O O . GLN B 1 83 ? 108.902 10.453 113.671 1.00 26.30 78 GLN B O 1
ATOM 7383 N N . HIS B 1 84 ? 108.892 8.210 113.822 1.00 21.51 79 HIS B N 1
ATOM 7384 C CA . HIS B 1 84 ? 109.952 8.072 112.826 1.00 23.89 79 HIS B CA 1
ATOM 7385 C C . HIS B 1 84 ? 109.558 8.706 111.496 1.00 31.72 79 HIS B C 1
ATOM 7386 O O . HIS B 1 84 ? 110.384 9.354 110.838 1.00 25.16 79 HIS B O 1
ATOM 7400 N N . TYR B 1 85 ? 108.315 8.499 111.065 1.00 22.54 80 TYR B N 1
ATOM 7401 C CA . TYR B 1 85 ? 107.817 9.024 109.794 1.00 22.82 80 TYR B CA 1
ATOM 7402 C C . TYR B 1 85 ? 107.138 10.384 109.939 1.00 19.55 80 TYR B C 1
ATOM 7403 O O . TYR B 1 85 ? 106.453 10.828 109.007 1.00 22.65 80 TYR B O 1
ATOM 7421 N N . SER B 1 86 ? 107.294 11.039 111.090 1.00 20.50 81 SER B N 1
ATOM 7422 C CA . SER B 1 86 ? 106.827 12.410 111.292 1.00 26.04 81 SER B CA 1
ATOM 7423 C C . SER B 1 86 ? 105.324 12.527 111.071 1.00 28.17 81 SER B C 1
ATOM 7424 O O . SER B 1 86 ? 104.840 13.504 110.491 1.00 24.19 81 SER B O 1
ATOM 7432 N N . GLN B 1 87 ? 104.581 11.518 111.519 1.00 23.49 82 GLN B N 1
ATOM 7433 C CA . GLN B 1 87 ? 103.125 11.517 111.453 1.00 23.82 82 GLN B CA 1
ATOM 7434 C C . GLN B 1 87 ? 102.554 11.996 112.783 1.00 25.48 82 GLN B C 1
ATOM 7435 O O . GLN B 1 87 ? 102.764 11.357 113.822 1.00 26.27 82 GLN B O 1
ATOM 7449 N N . LYS B 1 88 ? 101.824 13.105 112.749 1.00 25.43 83 LYS B N 1
ATOM 7450 C CA . LYS B 1 88 ? 101.301 13.693 113.971 1.00 24.06 83 LYS B CA 1
ATOM 7451 C C . LYS B 1 88 ? 100.120 12.887 114.499 1.00 23.64 83 LYS B C 1
ATOM 7452 O O . LYS B 1 88 ? 99.253 12.449 113.743 1.00 21.60 83 LYS B O 1
ATOM 7459 N N . SER B 1 89 ? 100.086 12.693 115.809 1.00 22.48 84 SER B N 1
ATOM 7460 C CA . SER B 1 89 ? 98.953 12.018 116.424 1.00 21.64 84 SER B CA 1
ATOM 7461 C C . SER B 1 89 ? 98.037 13.060 117.054 1.00 25.34 84 SER B C 1
ATOM 7462 O O . SER B 1 89 ? 98.426 14.215 117.244 1.00 25.45 84 SER B O 1
ATOM 7470 N N . GLU B 1 90 ? 96.805 12.644 117.361 1.00 25.93 85 GLU B N 1
ATOM 7471 C CA . GLU B 1 90 ? 95.871 13.436 118.157 1.00 27.16 85 GLU B CA 1
ATOM 7472 C C . GLU B 1 90 ? 95.160 12.524 119.151 1.00 22.22 85 GLU B C 1
ATOM 7473 O O . GLU B 1 90 ? 95.118 11.310 118.977 1.00 24.44 85 GLU B O 1
ATOM 7485 N N . VAL B 1 91 ? 94.580 13.119 120.196 1.00 21.49 86 VAL B N 1
ATOM 7486 C CA . VAL B 1 91 ? 93.877 12.323 121.197 1.00 24.54 86 VAL B CA 1
ATOM 7487 C C . VAL B 1 91 ? 92.682 11.638 120.552 1.00 20.87 86 VAL B C 1
ATOM 7488 O O . VAL B 1 91 ? 91.914 12.253 119.802 1.00 20.72 86 VAL B O 1
ATOM 7501 N N . TYR B 1 92 ? 92.540 10.344 120.824 1.00 18.74 87 TYR B N 1
ATOM 7502 C CA . TYR B 1 92 ? 91.342 9.606 120.466 1.00 17.80 87 TYR B CA 1
ATOM 7503 C C . TYR B 1 92 ? 90.357 9.726 121.621 1.00 21.45 87 TYR B C 1
ATOM 7504 O O . TYR B 1 92 ? 90.665 9.264 122.729 1.00 20.40 87 TYR B O 1
ATOM 7522 N N . PRO B 1 93 ? 89.195 10.345 121.433 1.00 19.83 88 PRO B N 1
ATOM 7523 C CA . PRO B 1 93 ? 88.386 10.726 122.607 1.00 23.26 88 PRO B CA 1
ATOM 7524 C C . PRO B 1 93 ? 87.599 9.600 123.255 1.00 22.69 88 PRO B C 1
ATOM 7525 O O . PRO B 1 93 ? 87.133 9.780 124.389 1.00 22.51 88 PRO B O 1
ATOM 7536 N N . PHE B 1 94 ? 87.438 8.451 122.604 1.00 17.95 89 PHE B N 1
ATOM 7537 C CA . PHE B 1 94 ? 86.394 7.508 123.005 1.00 15.72 89 PHE B CA 1
ATOM 7538 C C . PHE B 1 94 ? 86.954 6.471 123.983 1.00 17.04 89 PHE B C 1
ATOM 7539 O O . PHE B 1 94 ? 87.046 5.279 123.700 1.00 20.10 89 PHE B O 1
ATOM 7556 N N . THR B 1 95 ? 87.303 6.964 125.178 1.00 16.10 90 THR B N 1
ATOM 7557 C CA . THR B 1 95 ? 88.006 6.176 126.190 1.00 21.04 90 THR B CA 1
ATOM 7558 C C . THR B 1 95 ? 87.245 6.062 127.504 1.00 24.62 90 THR B C 1
ATOM 7559 O O . THR B 1 95 ? 87.798 5.549 128.503 1.00 19.03 90 THR B O 1
ATOM 7570 N N . GLN B 1 96 ? 85.998 6.511 127.534 1.00 22.32 91 GLN B N 1
ATOM 7571 C CA . GLN B 1 96 ? 85.168 6.391 128.716 1.00 24.14 91 GLN B CA 1
ATOM 7572 C C . GLN B 1 96 ? 83.724 6.364 128.255 1.00 25.53 91 GLN B C 1
ATOM 7573 O O . GLN B 1 96 ? 83.402 6.814 127.150 1.00 22.50 91 GLN B O 1
ATOM 7587 N N . LEU B 1 97 ? 82.868 5.795 129.102 1.00 21.28 92 LEU B N 1
ATOM 7588 C CA . LEU B 1 97 ? 81.427 5.733 128.866 1.00 19.21 92 LEU B CA 1
ATOM 7589 C C . LEU B 1 97 ? 80.814 6.838 129.714 1.00 22.38 92 LEU B C 1
ATOM 7590 O O . LEU B 1 97 ? 80.665 6.693 130.927 1.00 25.26 92 LEU B O 1
ATOM 7606 N N . LYS B 1 98 ? 80.493 7.961 129.079 1.00 20.45 93 LYS B N 1
ATOM 7607 C CA . LYS B 1 98 ? 79.916 9.080 129.815 1.00 22.95 93 LYS B CA 1
ATOM 7608 C C . LYS B 1 98 ? 78.518 8.744 130.319 1.00 24.67 93 LYS B C 1
ATOM 7609 O O . LYS B 1 98 ? 78.117 9.181 131.406 1.00 22.37 93 LYS B O 1
ATOM 7628 N N . PHE B 1 99 ? 77.761 7.972 129.544 1.00 19.71 94 PHE B N 1
ATOM 7629 C CA . PHE B 1 99 ? 76.373 7.680 129.895 1.00 25.75 94 PHE B CA 1
ATOM 7630 C C . PHE B 1 99 ? 76.182 6.190 130.169 1.00 26.29 94 PHE B C 1
ATOM 7631 O O . PHE B 1 99 ? 75.421 5.504 129.476 1.00 22.75 94 PHE B O 1
ATOM 7648 N N . LYS B 1 100 ? 76.859 5.700 131.205 1.00 19.87 95 LYS B N 1
ATOM 7649 C CA . LYS B 1 100 ? 76.824 4.283 131.528 1.00 24.43 95 LYS B CA 1
ATOM 7650 C C . LYS B 1 100 ? 75.408 3.823 131.837 1.00 22.62 95 LYS B C 1
ATOM 7651 O O . LYS B 1 100 ? 74.662 4.494 132.556 1.00 21.63 95 LYS B O 1
ATOM 7670 N N . SER B 1 101 ? 75.048 2.668 131.289 1.00 19.78 96 SER B N 1
ATOM 7671 C CA . SER B 1 101 ? 73.839 1.994 131.719 1.00 16.11 96 SER B CA 1
ATOM 7672 C C . SER B 1 101 ? 74.084 1.230 133.020 1.00 16.10 96 SER B C 1
ATOM 7673 O O . SER B 1 101 ? 75.220 0.977 133.427 1.00 17.04 96 SER B O 1
ATOM 7681 N N . HIS B 1 102 ? 72.981 0.847 133.661 1.00 15.73 97 HIS B N 1
ATOM 7682 C CA . HIS B 1 102 ? 73.046 0.015 134.861 1.00 12.77 97 HIS B CA 1
ATOM 7683 C C . HIS B 1 102 ? 73.788 -1.292 134.610 1.00 14.27 97 HIS B C 1
ATOM 7684 O O . HIS B 1 102 ? 74.598 -1.732 135.447 1.00 14.32 97 HIS B O 1
ATOM 7698 N N . VAL B 1 103 ? 73.547 -1.930 133.458 1.00 12.20 98 VAL B N 1
ATOM 7699 C CA . VAL B 1 103 ? 74.189 -3.209 133.201 1.00 14.07 98 VAL B CA 1
ATOM 7700 C C . VAL B 1 103 ? 75.693 -3.021 133.001 1.00 14.55 98 VAL B C 1
ATOM 7701 O O . VAL B 1 103 ? 76.468 -3.928 133.313 1.00 15.17 98 VAL B O 1
ATOM 7714 N N . GLN B 1 104 ? 76.136 -1.854 132.509 1.00 14.07 99 GLN B N 1
ATOM 7715 C CA . GLN B 1 104 ? 77.580 -1.617 132.392 1.00 15.11 99 GLN B CA 1
ATOM 7716 C C . GLN B 1 104 ? 78.195 -1.405 133.767 1.00 13.94 99 GLN B C 1
ATOM 7717 O O . GLN B 1 104 ? 79.311 -1.874 134.038 1.00 16.75 99 GLN B O 1
ATOM 7731 N N . GLN B 1 105 ? 77.479 -0.707 134.645 1.00 14.00 100 GLN B N 1
ATOM 7732 C CA . GLN B 1 105 ? 77.936 -0.554 136.025 1.00 16.69 100 GLN B CA 1
ATOM 7733 C C . GLN B 1 105 ? 77.989 -1.898 136.725 1.00 18.40 100 GLN B C 1
ATOM 7734 O O . GLN B 1 105 ? 78.931 -2.188 137.469 1.00 19.81 100 GLN B O 1
ATOM 7748 N N . LYS B 1 106 ? 76.985 -2.737 136.484 1.00 16.95 101 LYS B N 1
ATOM 7749 C CA . LYS B 1 106 ? 76.924 -4.033 137.140 1.00 17.17 101 LYS B CA 1
ATOM 7750 C C . LYS B 1 106 ? 78.054 -4.947 136.676 1.00 17.77 101 LYS B C 1
ATOM 7751 O O . LYS B 1 106 ? 78.635 -5.682 137.486 1.00 17.29 101 LYS B O 1
ATOM 7770 N N . LEU B 1 107 ? 78.412 -4.900 135.391 1.00 16.57 102 LEU B N 1
ATOM 7771 C CA . LEU B 1 107 ? 79.504 -5.746 134.915 1.00 15.86 102 LEU B CA 1
ATOM 7772 C C . LEU B 1 107 ? 80.821 -5.388 135.597 1.00 18.16 102 LEU B C 1
ATOM 7773 O O . LEU B 1 107 ? 81.596 -6.280 135.937 1.00 16.72 102 LEU B O 1
ATOM 7789 N N . LYS B 1 108 ? 81.088 -4.097 135.827 1.00 15.84 103 LYS B N 1
ATOM 7790 C CA . LYS B 1 108 ? 82.309 -3.720 136.550 1.00 16.48 103 LYS B CA 1
ATOM 7791 C C . LYS B 1 108 ? 82.328 -4.327 137.937 1.00 17.43 103 LYS B C 1
ATOM 7792 O O . LYS B 1 108 ? 83.360 -4.852 138.386 1.00 19.09 103 LYS B O 1
ATOM 7811 N N . ARG B 1 109 ? 81.192 -4.267 138.636 1.00 16.35 104 ARG B N 1
ATOM 7812 C CA . ARG B 1 109 ? 81.102 -4.849 139.967 1.00 19.08 104 ARG B CA 1
ATOM 7813 C C . ARG B 1 109 ? 81.283 -6.355 139.916 1.00 17.53 104 ARG B C 1
ATOM 7814 O O . ARG B 1 109 ? 81.947 -6.937 140.783 1.00 16.75 104 ARG B O 1
ATOM 7835 N N . ALA B 1 110 ? 80.659 -7.006 138.930 1.00 15.81 105 ALA B N 1
ATOM 7836 C CA . ALA B 1 110 ? 80.705 -8.464 138.810 1.00 16.68 105 ALA B CA 1
ATOM 7837 C C . ALA B 1 110 ? 82.116 -8.957 138.517 1.00 18.95 105 ALA B C 1
ATOM 7838 O O . ALA B 1 110 ? 82.577 -9.949 139.098 1.00 16.96 105 ALA B O 1
ATOM 7845 N N . MET B 1 111 ? 82.801 -8.303 137.588 1.00 18.30 106 MET B N 1
ATOM 7846 C CA . MET B 1 111 ? 84.144 -8.740 137.234 1.00 19.14 106 MET B CA 1
ATOM 7847 C C . MET B 1 111 ? 85.087 -8.558 138.410 1.00 19.53 106 MET B C 1
ATOM 7848 O O . MET B 1 111 ? 85.973 -9.388 138.635 1.00 22.18 106 MET B O 1
ATOM 7862 N N . ASN B 1 112 ? 84.886 -7.507 139.198 1.00 16.79 107 ASN B N 1
ATOM 7863 C CA . ASN B 1 112 ? 85.707 -7.334 140.393 1.00 21.15 107 ASN B CA 1
ATOM 7864 C C . ASN B 1 112 ? 85.391 -8.400 141.437 1.00 22.84 107 ASN B C 1
ATOM 7865 O O . ASN B 1 112 ? 86.297 -8.996 142.029 1.00 22.93 107 ASN B O 1
ATOM 7876 N N . GLU B 1 113 ? 84.103 -8.643 141.691 1.00 16.90 108 GLU B N 1
ATOM 7877 C CA . GLU B 1 113 ? 83.705 -9.577 142.738 1.00 21.39 108 GLU B CA 1
ATOM 7878 C C . GLU B 1 113 ? 84.105 -11.010 142.405 1.00 23.97 108 GLU B C 1
ATOM 7879 O O . GLU B 1 113 ? 84.383 -11.801 143.312 1.00 23.36 108 GLU B O 1
ATOM 7891 N N . LEU B 1 114 ? 84.132 -11.364 141.132 1.00 17.78 109 LEU B N 1
ATOM 7892 C CA . LEU B 1 114 ? 84.478 -12.709 140.699 1.00 20.02 109 LEU B CA 1
ATOM 7893 C C . LEU B 1 114 ? 85.982 -12.925 140.517 1.00 19.25 109 LEU B C 1
ATOM 7894 O O . LEU B 1 114 ? 86.412 -14.076 140.371 1.00 21.20 109 LEU B O 1
ATOM 7910 N N . SER B 1 115 ? 86.789 -11.869 140.480 1.00 21.93 110 SER B N 1
ATOM 7911 C CA . SER B 1 115 ? 88.187 -12.068 140.108 1.00 21.95 110 SER B CA 1
ATOM 7912 C C . SER B 1 115 ? 88.922 -13.079 141.002 1.00 23.37 110 SER B C 1
ATOM 7913 O O . SER B 1 115 ? 89.818 -13.763 140.473 1.00 25.71 110 SER B O 1
ATOM 7921 N N . PRO B 1 116 ? 88.601 -13.258 142.297 1.00 21.80 111 PRO B N 1
ATOM 7922 C CA . PRO B 1 116 ? 89.266 -14.341 143.069 1.00 19.52 111 PRO B CA 1
ATOM 7923 C C . PRO B 1 116 ? 88.997 -15.740 142.541 1.00 28.40 111 PRO B C 1
ATOM 7924 O O . PRO B 1 116 ? 89.737 -16.672 142.880 1.00 28.18 111 PRO B O 1
ATOM 7935 N N . ARG B 1 117 ? 87.975 -15.919 141.709 1.00 23.14 112 ARG B N 1
ATOM 7936 C CA . ARG B 1 117 ? 87.648 -17.219 141.138 1.00 24.33 112 ARG B CA 1
ATOM 7937 C C . ARG B 1 117 ? 88.387 -17.503 139.843 1.00 23.18 112 ARG B C 1
ATOM 7938 O O . ARG B 1 117 ? 88.269 -18.613 139.312 1.00 28.40 112 ARG B O 1
ATOM 7959 N N . LEU B 1 118 ? 89.148 -16.538 139.326 1.00 26.49 113 LEU B N 1
ATOM 7960 C CA . LEU B 1 118 ? 89.821 -16.728 138.040 1.00 24.28 113 LEU B CA 1
ATOM 7961 C C . LEU B 1 118 ? 90.844 -17.860 138.091 1.00 26.52 113 LEU B C 1
ATOM 7962 O O . LEU B 1 118 ? 90.999 -18.608 137.119 1.00 27.12 113 LEU B O 1
ATOM 7978 N N . LYS B 1 119 ? 91.581 -17.983 139.193 1.00 27.45 114 LYS B N 1
ATOM 7979 C CA . LYS B 1 119 ? 92.619 -19.015 139.256 1.00 34.30 114 LYS B CA 1
ATOM 7980 C C . LYS B 1 119 ? 92.029 -20.396 138.981 1.00 31.20 114 LYS B C 1
ATOM 7981 O O . LYS B 1 119 ? 92.523 -21.137 138.127 1.00 33.62 114 LYS B O 1
ATOM 7991 N N . GLU B 1 120 ? 90.957 -20.749 139.688 1.00 31.50 115 GLU B N 1
ATOM 7992 C CA . GLU B 1 120 ? 90.375 -22.079 139.549 1.00 36.83 115 GLU B CA 1
ATOM 7993 C C . GLU B 1 120 ? 89.464 -22.197 138.328 1.00 37.74 115 GLU B C 1
ATOM 7994 O O . GLU B 1 120 ? 89.387 -23.271 137.722 1.00 31.24 115 GLU B O 1
ATOM 7998 N N . HIS B 1 121 ? 88.768 -21.126 137.948 1.00 31.61 116 HIS B N 1
ATOM 7999 C CA . HIS B 1 121 ? 87.701 -21.229 136.959 1.00 32.70 116 HIS B CA 1
ATOM 8000 C C . HIS B 1 121 ? 87.925 -20.373 135.723 1.00 29.37 116 HIS B C 1
ATOM 8001 O O . HIS B 1 121 ? 87.040 -20.315 134.864 1.00 32.50 116 HIS B O 1
ATOM 8015 N N . GLY B 1 122 ? 89.087 -19.739 135.587 1.00 30.04 117 GLY B N 1
ATOM 8016 C CA . GLY B 1 122 ? 89.299 -18.765 134.529 1.00 23.04 117 GLY B CA 1
ATOM 8017 C C . GLY B 1 122 ? 89.397 -19.339 133.128 1.00 25.69 117 GLY B C 1
ATOM 8018 O O . GLY B 1 122 ? 89.393 -18.565 132.164 1.00 26.16 117 GLY B O 1
ATOM 8022 N N . LYS B 1 123 ? 89.494 -20.652 132.979 1.00 24.19 118 LYS B N 1
ATOM 8023 C CA . LYS B 1 123 ? 89.551 -21.234 131.646 1.00 25.59 118 LYS B CA 1
ATOM 8024 C C . LYS B 1 123 ? 88.173 -21.537 131.065 1.00 23.25 118 LYS B C 1
ATOM 8025 O O . LYS B 1 123 ? 88.067 -21.811 129.863 1.00 25.97 118 LYS B O 1
ATOM 8035 N N . GLU B 1 124 ? 87.109 -21.461 131.853 1.00 30.18 119 GLU B N 1
ATOM 8036 C CA . GLU B 1 124 ? 85.802 -21.632 131.238 1.00 31.90 119 GLU B CA 1
ATOM 8037 C C . GLU B 1 124 ? 85.455 -20.383 130.425 1.00 29.29 119 GLU B C 1
ATOM 8038 O O . GLU B 1 124 ? 86.145 -19.362 130.481 1.00 24.69 119 GLU B O 1
ATOM 8050 N N . SER B 1 125 ? 84.385 -20.471 129.643 1.00 27.70 120 SER B N 1
ATOM 8051 C CA . SER B 1 125 ? 84.011 -19.343 128.798 1.00 26.23 120 SER B CA 1
ATOM 8052 C C . SER B 1 125 ? 83.690 -18.119 129.647 1.00 23.15 120 SER B C 1
ATOM 8053 O O . SER B 1 125 ? 83.240 -18.227 130.790 1.00 22.61 120 SER B O 1
ATOM 8061 N N . PHE B 1 126 ? 83.894 -16.939 129.060 1.00 21.83 121 PHE B N 1
ATOM 8062 C CA . PHE B 1 126 ? 83.556 -15.699 129.758 1.00 19.49 121 PHE B CA 1
ATOM 8063 C C . PHE B 1 126 ? 82.091 -15.697 130.147 1.00 19.38 121 PHE B C 1
ATOM 8064 O O . PHE B 1 126 ? 81.725 -15.295 131.260 1.00 21.36 121 PHE B O 1
ATOM 8081 N N . LEU B 1 127 ? 81.241 -16.183 129.249 1.00 22.26 122 LEU B N 1
ATOM 8082 C CA . LEU B 1 127 ? 79.809 -16.223 129.527 1.00 23.94 122 LEU B CA 1
ATOM 8083 C C . LEU B 1 127 ? 79.513 -17.137 130.705 1.00 21.14 122 LEU B C 1
ATOM 8084 O O . LEU B 1 127 ? 78.776 -16.768 131.629 1.00 21.21 122 LEU B O 1
ATOM 8100 N N . GLN B 1 128 ? 80.088 -18.340 130.701 1.00 24.71 123 GLN B N 1
ATOM 8101 C CA . GLN B 1 128 ? 79.849 -19.251 131.816 1.00 22.57 123 GLN B CA 1
ATOM 8102 C C . GLN B 1 128 ? 80.402 -18.678 133.117 1.00 25.84 123 GLN B C 1
ATOM 8103 O O . GLN B 1 128 ? 79.785 -18.820 134.175 1.00 22.88 123 GLN B O 1
ATOM 8117 N N . PHE B 1 129 ? 81.562 -18.020 133.054 1.00 22.21 124 PHE B N 1
ATOM 8118 C CA . PHE B 1 129 ? 82.191 -17.469 134.256 1.00 23.09 124 PHE B CA 1
ATOM 8119 C C . PHE B 1 129 ? 81.350 -16.342 134.854 1.00 21.35 124 PHE B C 1
ATOM 8120 O O . PHE B 1 129 ? 81.100 -16.306 136.069 1.00 21.01 124 PHE B O 1
ATOM 8137 N N . VAL B 1 130 ? 80.908 -15.406 134.014 1.00 18.79 125 VAL B N 1
ATOM 8138 C CA . VAL B 1 130 ? 80.147 -14.271 134.518 1.00 15.33 125 VAL B CA 1
ATOM 8139 C C . VAL B 1 130 ? 78.796 -14.742 135.031 1.00 19.84 125 VAL B C 1
ATOM 8140 O O . VAL B 1 130 ? 78.209 -14.113 135.920 1.00 18.81 125 VAL B O 1
ATOM 8153 N N . SER B 1 131 ? 78.312 -15.880 134.522 1.00 19.57 126 SER B N 1
ATOM 8154 C CA . SER B 1 131 ? 77.039 -16.444 134.970 1.00 22.52 126 SER B CA 1
ATOM 8155 C C . SER B 1 131 ? 77.067 -16.817 136.445 1.00 21.51 126 SER B C 1
ATOM 8156 O O . SER B 1 131 ? 76.002 -16.901 137.072 1.00 25.70 126 SER B O 1
ATOM 8164 N N . ARG B 1 132 ? 78.262 -17.001 137.023 1.00 20.24 127 ARG B N 1
ATOM 8165 C CA . ARG B 1 132 ? 78.364 -17.291 138.451 1.00 19.73 127 ARG B CA 1
ATOM 8166 C C . ARG B 1 132 ? 77.847 -16.147 139.318 1.00 24.56 127 ARG B C 1
ATOM 8167 O O . ARG B 1 132 ? 77.485 -16.380 140.473 1.00 26.63 127 ARG B O 1
ATOM 8188 N N . TYR B 1 133 ? 77.773 -14.927 138.785 1.00 20.64 128 TYR B N 1
ATOM 8189 C CA . TYR B 1 133 ? 77.426 -13.774 139.607 1.00 18.69 128 TYR B CA 1
ATOM 8190 C C . TYR B 1 133 ? 75.937 -13.760 139.940 1.00 23.91 128 TYR B C 1
ATOM 8191 O O . TYR B 1 133 ? 75.552 -13.735 141.115 1.00 23.68 128 TYR B O 1
ATOM 8209 N N . GLN B 1 134 ? 75.086 -13.775 138.907 1.00 23.38 129 GLN B N 1
ATOM 8210 C CA . GLN B 1 134 ? 73.639 -13.685 139.076 1.00 27.89 129 GLN B CA 1
ATOM 8211 C C . GLN B 1 134 ? 72.870 -14.591 138.118 1.00 24.11 129 GLN B C 1
ATOM 8212 O O . GLN B 1 134 ? 71.646 -14.438 138.002 1.00 28.02 129 GLN B O 1
ATOM 8226 N N . GLY B 1 135 ? 73.537 -15.511 137.427 1.00 21.47 130 GLY B N 1
ATOM 8227 C CA . GLY B 1 135 ? 72.888 -16.406 136.492 1.00 25.18 130 GLY B CA 1
ATOM 8228 C C . GLY B 1 135 ? 73.125 -16.014 135.038 1.00 22.36 130 GLY B C 1
ATOM 8229 O O . GLY B 1 135 ? 73.629 -14.936 134.713 1.00 21.40 130 GLY B O 1
ATOM 8233 N N . HIS B 1 136 ? 72.715 -16.929 134.157 1.00 21.97 131 HIS B N 1
ATOM 8234 C CA . HIS B 1 136 ? 72.940 -16.782 132.723 1.00 24.87 131 HIS B CA 1
ATOM 8235 C C . HIS B 1 136 ? 72.337 -15.493 132.185 1.00 22.16 131 HIS B C 1
ATOM 8236 O O . HIS B 1 136 ? 73.002 -14.741 131.461 1.00 18.89 131 HIS B O 1
ATOM 8250 N N . ASP B 1 137 ? 71.064 -15.229 132.499 1.00 21.36 132 ASP B N 1
ATOM 8251 C CA . ASP B 1 137 ? 70.390 -14.090 131.884 1.00 21.71 132 ASP B CA 1
ATOM 8252 C C . ASP B 1 137 ? 71.039 -12.771 132.277 1.00 19.49 132 ASP B C 1
ATOM 8253 O O . ASP B 1 137 ? 71.185 -11.875 131.441 1.00 17.11 132 ASP B O 1
ATOM 8262 N N . SER B 1 138 ? 71.395 -12.610 133.551 1.00 17.38 133 SER B N 1
ATOM 8263 C CA . SER B 1 138 ? 72.082 -11.390 133.956 1.00 17.98 133 SER B CA 1
ATOM 8264 C C . SER B 1 138 ? 73.425 -11.266 133.252 1.00 18.75 133 SER B C 1
ATOM 8265 O O . SER B 1 138 ? 73.827 -10.167 132.846 1.00 19.49 133 SER B O 1
ATOM 8273 N N . ALA B 1 139 ? 74.137 -12.383 133.097 1.00 17.54 134 ALA B N 1
ATOM 8274 C CA . ALA B 1 139 ? 75.434 -12.342 132.424 1.00 17.87 134 ALA B CA 1
ATOM 8275 C C . ALA B 1 139 ? 75.299 -11.903 130.972 1.00 18.06 134 ALA B C 1
ATOM 8276 O O . ALA B 1 139 ? 76.102 -11.100 130.478 1.00 17.55 134 ALA B O 1
ATOM 8283 N N . VAL B 1 140 ? 74.278 -12.399 130.269 1.00 18.48 135 VAL B N 1
ATOM 8284 C CA . VAL B 1 140 ? 74.081 -11.982 128.879 1.00 20.23 135 VAL B CA 1
ATOM 8285 C C . VAL B 1 140 ? 73.830 -10.478 128.806 1.00 17.15 135 VAL B C 1
ATOM 8286 O O . VAL B 1 140 ? 74.417 -9.776 127.973 1.00 16.00 135 VAL B O 1
ATOM 8299 N N . GLY B 1 141 ? 72.950 -9.959 129.676 1.00 17.87 136 GLY B N 1
ATOM 8300 C CA . GLY B 1 141 ? 72.728 -8.518 129.735 1.00 15.19 136 GLY B CA 1
ATOM 8301 C C . GLY B 1 141 ? 74.002 -7.723 129.978 1.00 20.37 136 GLY B C 1
ATOM 8302 O O . GLY B 1 141 ? 74.245 -6.690 129.340 1.00 15.43 136 GLY B O 1
ATOM 8306 N N . MET B 1 142 ? 74.821 -8.179 130.911 1.00 13.72 137 MET B N 1
ATOM 8307 C CA . MET B 1 142 ? 76.058 -7.472 131.218 1.00 14.91 137 MET B CA 1
ATOM 8308 C C . MET B 1 142 ? 77.047 -7.553 130.064 1.00 15.61 137 MET B C 1
ATOM 8309 O O . MET B 1 142 ? 77.624 -6.541 129.652 1.00 14.97 137 MET B O 1
ATOM 8323 N N . ILE B 1 143 ? 77.274 -8.748 129.545 1.00 13.39 138 ILE B N 1
ATOM 8324 C CA . ILE B 1 143 ? 78.292 -8.906 128.514 1.00 10.82 138 ILE B CA 1
ATOM 8325 C C . ILE B 1 143 ? 77.878 -8.167 127.237 1.00 14.18 138 ILE B C 1
ATOM 8326 O O . ILE B 1 143 ? 78.710 -7.529 126.579 1.00 12.63 138 ILE B O 1
ATOM 8342 N N . ARG B 1 144 ? 76.584 -8.199 126.888 1.00 15.77 139 ARG B N 1
ATOM 8343 C CA . ARG B 1 144 ? 76.118 -7.482 125.702 1.00 17.69 139 ARG B CA 1
ATOM 8344 C C . ARG B 1 144 ? 76.463 -6.004 125.780 1.00 17.49 139 ARG B C 1
ATOM 8345 O O . ARG B 1 144 ? 76.760 -5.373 124.752 1.00 17.06 139 ARG B O 1
ATOM 8366 N N . SER B 1 145 ? 76.503 -5.450 126.990 1.00 13.82 140 SER B N 1
ATOM 8367 C CA . SER B 1 145 ? 76.698 -4.017 127.156 1.00 14.73 140 SER B CA 1
ATOM 8368 C C . SER B 1 145 ? 78.135 -3.589 126.908 1.00 14.57 140 SER B C 1
ATOM 8369 O O . SER B 1 145 ? 78.412 -2.389 126.939 1.00 14.18 140 SER B O 1
ATOM 8377 N N . MET B 1 146 ? 79.034 -4.524 126.612 1.00 14.27 141 MET B N 1
ATOM 8378 C CA . MET B 1 146 ? 80.379 -4.146 126.234 1.00 16.22 141 MET B CA 1
ATOM 8379 C C . MET B 1 146 ? 80.503 -3.834 124.749 1.00 18.75 141 MET B C 1
ATOM 8380 O O . MET B 1 146 ? 81.502 -3.232 124.341 1.00 16.20 141 MET B O 1
ATOM 8394 N N . GLY B 1 147 ? 79.545 -4.247 123.926 1.00 14.73 142 GLY B N 1
ATOM 8395 C CA . GLY B 1 147 ? 79.525 -3.803 122.552 1.00 17.40 142 GLY B CA 1
ATOM 8396 C C . GLY B 1 147 ? 80.411 -4.584 121.606 1.00 22.19 142 GLY B C 1
ATOM 8397 O O . GLY B 1 147 ? 80.507 -4.215 120.430 1.00 23.31 142 GLY B O 1
ATOM 8401 N N . TYR B 1 148 ? 81.064 -5.638 122.079 1.00 16.52 143 TYR B N 1
ATOM 8402 C CA . TYR B 1 148 ? 81.925 -6.499 121.269 1.00 17.91 143 TYR B CA 1
ATOM 8403 C C . TYR B 1 148 ? 81.316 -7.890 121.327 1.00 21.18 143 TYR B C 1
ATOM 8404 O O . TYR B 1 148 ? 81.421 -8.592 122.341 1.00 19.08 143 TYR B O 1
ATOM 8422 N N . ASP B 1 149 ? 80.667 -8.293 120.239 1.00 22.45 144 ASP B N 1
ATOM 8423 C CA . ASP B 1 149 ? 79.898 -9.523 120.277 1.00 20.41 144 ASP B CA 1
ATOM 8424 C C . ASP B 1 149 ? 80.782 -10.755 120.332 1.00 25.58 144 ASP B C 1
ATOM 8425 O O . ASP B 1 149 ? 80.324 -11.808 120.779 1.00 22.06 144 ASP B O 1
ATOM 8434 N N . ALA B 1 150 ? 82.056 -10.635 119.966 1.00 21.30 145 ALA B N 1
ATOM 8435 C CA . ALA B 1 150 ? 82.985 -11.746 120.129 1.00 22.99 145 ALA B CA 1
ATOM 8436 C C . ALA B 1 150 ? 83.070 -12.251 121.566 1.00 23.95 145 ALA B C 1
ATOM 8437 O O . ALA B 1 150 ? 83.456 -13.403 121.781 1.00 24.03 145 ALA B O 1
ATOM 8444 N N . LEU B 1 151 ? 82.737 -11.415 122.551 1.00 22.77 146 LEU B N 1
ATOM 8445 C CA . LEU B 1 151 ? 82.829 -11.809 123.954 1.00 20.90 146 LEU B CA 1
ATOM 8446 C C . LEU B 1 151 ? 81.882 -12.947 124.312 1.00 21.12 146 LEU B C 1
ATOM 8447 O O . LEU B 1 151 ? 82.029 -13.537 125.391 1.00 21.66 146 LEU B O 1
ATOM 8463 N N . PHE B 1 152 ? 80.917 -13.267 123.451 1.00 20.15 147 PHE B N 1
ATOM 8464 C CA . PHE B 1 152 ? 80.003 -14.373 123.689 1.00 21.75 147 PHE B CA 1
ATOM 8465 C C . PHE B 1 152 ? 80.519 -15.712 123.174 1.00 29.45 147 PHE B C 1
ATOM 8466 O O . PHE B 1 152 ? 79.879 -16.739 123.423 1.00 28.87 147 PHE B O 1
ATOM 8483 N N . LEU B 1 153 ? 81.653 -15.742 122.489 1.00 25.70 148 LEU B N 1
ATOM 8484 C CA . LEU B 1 153 ? 82.105 -16.988 121.892 1.00 27.73 148 LEU B CA 1
ATOM 8485 C C . LEU B 1 153 ? 82.480 -18.001 122.973 1.00 30.14 148 LEU B C 1
ATOM 8486 O O . LEU B 1 153 ? 83.129 -17.645 123.963 1.00 27.13 148 LEU B O 1
ATOM 8502 N N . PRO B 1 154 ? 82.112 -19.277 122.802 1.00 41.18 149 PRO B N 1
ATOM 8503 C CA . PRO B 1 154 ? 82.478 -20.282 123.818 1.00 34.67 149 PRO B CA 1
ATOM 8504 C C . PRO B 1 154 ? 83.972 -20.431 123.991 1.00 36.24 149 PRO B C 1
ATOM 8505 O O . PRO B 1 154 ? 84.430 -20.830 125.068 1.00 37.51 149 PRO B O 1
ATOM 8516 N N . ASP B 1 155 ? 84.741 -20.102 122.961 1.00 32.51 150 ASP B N 1
ATOM 8517 C CA . ASP B 1 155 ? 86.189 -20.274 122.952 1.00 41.88 150 ASP B CA 1
ATOM 8518 C C . ASP B 1 155 ? 86.950 -19.089 123.553 1.00 37.91 150 ASP B C 1
ATOM 8519 O O . ASP B 1 155 ? 88.181 -19.158 123.670 1.00 38.43 150 ASP B O 1
ATOM 8528 N N . ILE B 1 156 ? 86.260 -18.016 123.935 1.00 30.82 151 ILE B N 1
ATOM 8529 C CA . ILE B 1 156 ? 86.866 -16.904 124.661 1.00 26.30 151 ILE B CA 1
ATOM 8530 C C . ILE B 1 156 ? 86.727 -17.201 126.148 1.00 28.34 151 ILE B C 1
ATOM 8531 O O . ILE B 1 156 ? 85.625 -17.170 126.693 1.00 25.31 151 ILE B O 1
ATOM 8547 N N . SER B 1 157 ? 87.840 -17.489 126.802 1.00 23.56 152 SER B N 1
ATOM 8548 C CA . SER B 1 157 ? 87.832 -17.806 128.222 1.00 23.61 152 SER B CA 1
ATOM 8549 C C . SER B 1 157 ? 87.654 -16.541 129.057 1.00 20.27 152 SER B C 1
ATOM 8550 O O . SER B 1 157 ? 87.814 -15.422 128.577 1.00 20.51 152 SER B O 1
ATOM 8558 N N . ALA B 1 158 ? 87.319 -16.730 130.334 1.00 19.95 153 ALA B N 1
ATOM 8559 C CA . ALA B 1 158 ? 87.221 -15.577 131.225 1.00 20.04 153 ALA B CA 1
ATOM 8560 C C . ALA B 1 158 ? 88.559 -14.848 131.326 1.00 24.39 153 ALA B C 1
ATOM 8561 O O . ALA B 1 158 ? 88.597 -13.614 131.314 1.00 18.69 153 ALA B O 1
ATOM 8568 N N . GLU B 1 159 ? 89.664 -15.595 131.422 1.00 24.55 154 GLU B N 1
ATOM 8569 C CA . GLU B 1 159 ? 90.992 -14.977 131.465 1.00 28.44 154 GLU B CA 1
ATOM 8570 C C . GLU B 1 159 ? 91.230 -14.108 130.240 1.00 24.22 154 GLU B C 1
ATOM 8571 O O . GLU B 1 159 ? 91.729 -12.980 130.346 1.00 28.71 154 GLU B O 1
ATOM 8583 N N . MET B 1 160 ? 90.886 -14.623 129.060 1.00 25.16 155 MET B N 1
ATOM 8584 C CA . MET B 1 160 ? 91.098 -13.846 127.846 1.00 25.57 155 MET B CA 1
ATOM 8585 C C . MET B 1 160 ? 90.202 -12.618 127.819 1.00 25.93 155 MET B C 1
ATOM 8586 O O . MET B 1 160 ? 90.627 -11.545 127.385 1.00 23.84 155 MET B O 1
ATOM 8600 N N . ALA B 1 161 ? 88.948 -12.763 128.258 1.00 23.03 156 ALA B N 1
ATOM 8601 C CA . ALA B 1 161 ? 88.021 -11.641 128.182 1.00 22.57 156 ALA B CA 1
ATOM 8602 C C . ALA B 1 161 ? 88.441 -10.519 129.113 1.00 18.53 156 ALA B C 1
ATOM 8603 O O . ALA B 1 161 ? 88.271 -9.340 128.785 1.00 23.34 156 ALA B O 1
ATOM 8610 N N . TYR B 1 162 ? 88.935 -10.852 130.303 1.00 21.38 157 TYR B N 1
ATOM 8611 C CA . TYR B 1 162 ? 89.373 -9.789 131.191 1.00 18.70 157 TYR B CA 1
ATOM 8612 C C . TYR B 1 162 ? 90.461 -8.972 130.508 1.00 25.48 157 TYR B C 1
ATOM 8613 O O . TYR B 1 162 ? 90.479 -7.739 130.596 1.00 19.49 157 TYR B O 1
ATOM 8631 N N . ASP B 1 163 ? 91.352 -9.651 129.783 1.00 22.37 158 ASP B N 1
ATOM 8632 C CA . ASP B 1 163 ? 92.394 -8.964 129.032 1.00 24.24 158 ASP B CA 1
ATOM 8633 C C . ASP B 1 163 ? 91.815 -8.164 127.864 1.00 24.23 158 ASP B C 1
ATOM 8634 O O . ASP B 1 163 ? 92.223 -7.021 127.632 1.00 22.55 158 ASP B O 1
ATOM 8643 N N . ILE B 1 164 ? 90.848 -8.729 127.131 1.00 22.57 159 ILE B N 1
ATOM 8644 C CA . ILE B 1 164 ? 90.241 -8.004 126.012 1.00 20.49 159 ILE B CA 1
ATOM 8645 C C . ILE B 1 164 ? 89.580 -6.722 126.496 1.00 24.51 159 ILE B C 1
ATOM 8646 O O . ILE B 1 164 ? 89.743 -5.648 125.903 1.00 21.62 159 ILE B O 1
ATOM 8662 N N . VAL B 1 165 ? 88.790 -6.822 127.558 1.00 20.97 160 VAL B N 1
ATOM 8663 C CA . VAL B 1 165 ? 88.059 -5.659 128.035 1.00 16.55 160 VAL B CA 1
ATOM 8664 C C . VAL B 1 165 ? 89.030 -4.563 128.430 1.00 21.26 160 VAL B C 1
ATOM 8665 O O . VAL B 1 165 ? 88.787 -3.375 128.172 1.00 15.37 160 VAL B O 1
ATOM 8678 N N . GLY B 1 166 ? 90.156 -4.943 129.048 1.00 19.64 161 GLY B N 1
ATOM 8679 C CA . GLY B 1 166 ? 91.113 -3.971 129.516 1.00 18.67 161 GLY B CA 1
ATOM 8680 C C . GLY B 1 166 ? 91.954 -3.327 128.432 1.00 21.02 161 GLY B C 1
ATOM 8681 O O . GLY B 1 166 ? 92.669 -2.364 128.729 1.00 20.37 161 GLY B O 1
ATOM 8685 N N . LYS B 1 167 ? 91.886 -3.815 127.189 1.00 19.62 162 LYS B N 1
ATOM 8686 C CA . LYS B 1 167 ? 92.717 -3.265 126.122 1.00 23.45 162 LYS B CA 1
ATOM 8687 C C . LYS B 1 167 ? 91.900 -2.629 125.008 1.00 19.86 162 LYS B C 1
ATOM 8688 O O . LYS B 1 167 ? 92.471 -2.270 123.975 1.00 20.86 162 LYS B O 1
ATOM 8707 N N . HIS B 1 168 ? 90.578 -2.492 125.180 1.00 15.55 163 HIS B N 1
ATOM 8708 C CA . HIS B 1 168 ? 89.832 -1.709 124.198 1.00 15.72 163 HIS B CA 1
ATOM 8709 C C . HIS B 1 168 ? 89.414 -0.377 124.805 1.00 14.56 163 HIS B C 1
ATOM 8710 O O . HIS B 1 168 ? 88.983 -0.337 125.965 1.00 16.51 163 HIS B O 1
ATOM 8724 N N . PRO B 1 169 ? 89.545 0.732 124.061 1.00 16.13 164 PRO B N 1
ATOM 8725 C CA . PRO B 1 169 ? 89.438 2.058 124.700 1.00 15.06 164 PRO B CA 1
ATOM 8726 C C . PRO B 1 169 ? 88.080 2.357 125.317 1.00 14.72 164 PRO B C 1
ATOM 8727 O O . PRO B 1 169 ? 87.999 3.016 126.366 1.00 16.22 164 PRO B O 1
ATOM 8738 N N . GLU B 1 170 ? 87.005 1.930 124.673 1.00 16.88 165 GLU B N 1
ATOM 8739 C CA . GLU B 1 170 ? 85.681 2.327 125.139 1.00 18.00 165 GLU B CA 1
ATOM 8740 C C . GLU B 1 170 ? 85.332 1.702 126.481 1.00 17.30 165 GLU B C 1
ATOM 8741 O O . GLU B 1 170 ? 84.556 2.287 127.247 1.00 19.04 165 GLU B O 1
ATOM 8753 N N . ILE B 1 171 ? 85.868 0.522 126.778 1.00 12.90 166 ILE B N 1
ATOM 8754 C CA . ILE B 1 171 ? 85.453 -0.266 127.932 1.00 15.91 166 ILE B CA 1
ATOM 8755 C C . ILE B 1 171 ? 86.590 -0.530 128.912 1.00 15.04 166 ILE B C 1
ATOM 8756 O O . ILE B 1 171 ? 86.387 -1.251 129.899 1.00 17.16 166 ILE B O 1
ATOM 8772 N N . GLN B 1 172 ? 87.781 0.044 128.689 1.00 14.70 167 GLN B N 1
ATOM 8773 C CA . GLN B 1 172 ? 88.923 -0.252 129.559 1.00 16.35 167 GLN B CA 1
ATOM 8774 C C . GLN B 1 172 ? 88.694 0.165 131.006 1.00 17.56 167 GLN B C 1
ATOM 8775 O O . GLN B 1 172 ? 89.355 -0.376 131.902 1.00 16.36 167 GLN B O 1
ATOM 8789 N N . SER B 1 173 ? 87.810 1.129 131.253 1.00 15.38 168 SER B N 1
ATOM 8790 C CA . SER B 1 173 ? 87.497 1.503 132.628 1.00 16.13 168 SER B CA 1
ATOM 8791 C C . SER B 1 173 ? 86.818 0.376 133.390 1.00 20.94 168 SER B C 1
ATOM 8792 O O . SER B 1 173 ? 86.840 0.382 134.633 1.00 17.29 168 SER B O 1
ATOM 8800 N N . VAL B 1 174 ? 86.211 -0.588 132.684 1.00 15.63 169 VAL B N 1
ATOM 8801 C CA . VAL B 1 174 ? 85.524 -1.679 133.374 1.00 16.81 169 VAL B CA 1
ATOM 8802 C C . VAL B 1 174 ? 86.506 -2.477 134.224 1.00 23.66 169 VAL B C 1
ATOM 8803 O O . VAL B 1 174 ? 86.145 -2.984 135.293 1.00 22.11 169 VAL B O 1
ATOM 8816 N N . THR B 1 175 ? 87.757 -2.597 133.779 1.00 20.00 170 THR B N 1
ATOM 8817 C CA . THR B 1 175 ? 88.803 -3.280 134.539 1.00 17.50 170 THR B CA 1
ATOM 8818 C C . THR B 1 175 ? 89.834 -2.300 135.078 1.00 23.89 170 THR B C 1
ATOM 8819 O O . THR B 1 175 ? 90.989 -2.681 135.321 1.00 23.77 170 THR B O 1
ATOM 8830 N N . ASP B 1 176 ? 89.438 -1.037 135.256 1.00 22.52 171 ASP B N 1
ATOM 8831 C CA . ASP B 1 176 ? 90.292 -0.008 135.853 1.00 27.89 171 ASP B CA 1
ATOM 8832 C C . ASP B 1 176 ? 91.600 0.184 135.089 1.00 29.45 171 ASP B C 1
ATOM 8833 O O . ASP B 1 176 ? 92.654 0.427 135.686 1.00 26.10 171 ASP B O 1
ATOM 8842 N N . ASN B 1 177 ? 91.527 0.113 133.763 1.00 20.59 172 ASN B N 1
ATOM 8843 C CA . ASN B 1 177 ? 92.681 0.336 132.892 1.00 20.82 172 ASN B CA 1
ATOM 8844 C C . ASN B 1 177 ? 92.649 1.718 132.252 1.00 22.08 172 ASN B C 1
ATOM 8845 O O . ASN B 1 177 ? 93.045 1.910 131.094 1.00 23.40 172 ASN B O 1
ATOM 8856 N N . ASP B 1 178 ? 92.269 2.714 133.041 1.00 22.70 173 ASP B N 1
ATOM 8857 C CA . ASP B 1 178 ? 92.163 4.087 132.572 1.00 24.12 173 ASP B CA 1
ATOM 8858 C C . ASP B 1 178 ? 93.515 4.730 132.303 1.00 27.26 173 ASP B C 1
ATOM 8859 O O . ASP B 1 178 ? 93.563 5.745 131.599 1.00 26.65 173 ASP B O 1
ATOM 8868 N N . ALA B 1 179 ? 94.611 4.156 132.801 1.00 20.49 174 ALA B N 1
ATOM 8869 C CA . ALA B 1 179 ? 95.920 4.752 132.529 1.00 26.64 174 ALA B CA 1
ATOM 8870 C C . ALA B 1 179 ? 96.325 4.683 131.062 1.00 25.37 174 ALA B C 1
ATOM 8871 O O . ALA B 1 179 ? 97.245 5.407 130.661 1.00 26.65 174 ALA B O 1
ATOM 8878 N N . ASN B 1 180 ? 95.726 3.805 130.256 1.00 18.63 175 ASN B N 1
ATOM 8879 C CA . ASN B 1 180 ? 96.070 3.764 128.844 1.00 19.07 175 ASN B CA 1
ATOM 8880 C C . ASN B 1 180 ? 95.519 4.994 128.134 1.00 22.44 175 ASN B C 1
ATOM 8881 O O . ASN B 1 180 ? 94.304 5.233 128.143 1.00 19.87 175 ASN B O 1
ATOM 8892 N N . GLN B 1 181 ? 96.413 5.751 127.503 1.00 17.63 176 GLN B N 1
ATOM 8893 C CA . GLN B 1 181 ? 96.049 6.804 126.567 1.00 16.03 176 GLN B CA 1
ATOM 8894 C C . GLN B 1 181 ? 95.811 6.214 125.183 1.00 15.76 176 GLN B C 1
ATOM 8895 O O . GLN B 1 181 ? 96.366 5.169 124.826 1.00 15.08 176 GLN B O 1
ATOM 8909 N N . TRP B 1 182 ? 94.998 6.915 124.384 1.00 16.00 177 TRP B N 1
ATOM 8910 C CA . TRP B 1 182 ? 94.650 6.473 123.042 1.00 16.25 177 TRP B CA 1
ATOM 8911 C C . TRP B 1 182 ? 94.783 7.644 122.085 1.00 17.88 177 TRP B C 1
ATOM 8912 O O . TRP B 1 182 ? 94.363 8.764 122.387 1.00 17.34 177 TRP B O 1
ATOM 8933 N N A PHE B 1 183 ? 95.406 7.368 120.943 0.62 16.00 178 PHE B N 1
ATOM 8934 N N B PHE B 1 183 ? 95.378 7.381 120.930 0.38 15.99 178 PHE B N 1
ATOM 8935 C CA A PHE B 1 183 ? 95.685 8.346 119.909 0.62 16.40 178 PHE B CA 1
ATOM 8936 C CA B PHE B 1 183 ? 95.629 8.414 119.943 0.38 16.44 178 PHE B CA 1
ATOM 8937 C C A PHE B 1 183 ? 95.072 7.902 118.587 0.62 15.89 178 PHE B C 1
ATOM 8938 C C B PHE B 1 183 ? 95.217 7.924 118.564 0.38 15.96 178 PHE B C 1
ATOM 8939 O O A PHE B 1 183 ? 94.830 6.718 118.347 0.62 13.34 178 PHE B O 1
ATOM 8940 O O B PHE B 1 183 ? 95.224 6.724 118.277 0.38 13.86 178 PHE B O 1
ATOM 8973 N N . ALA B 1 184 ? 94.839 8.874 117.721 1.00 18.87 179 ALA B N 1
ATOM 8974 C CA . ALA B 1 184 ? 94.547 8.620 116.325 1.00 19.02 179 ALA B CA 1
ATOM 8975 C C . ALA B 1 184 ? 95.495 9.479 115.498 1.00 22.74 179 ALA B C 1
ATOM 8976 O O . ALA B 1 184 ? 96.234 10.317 116.030 1.00 21.62 179 ALA B O 1
ATOM 8984 N N . ALA B 1 185 ? 95.485 9.251 114.190 1.00 22.72 180 ALA B N 1
ATOM 8985 C CA . ALA B 1 185 ? 96.313 10.022 113.270 1.00 22.63 180 ALA B CA 1
ATOM 8986 C C . ALA B 1 185 ? 95.641 11.350 112.958 1.00 28.08 180 ALA B C 1
ATOM 8987 O O . ALA B 1 185 ? 94.443 11.388 112.657 1.00 32.07 180 ALA B O 1
ATOM 8994 N N . GLU B 1 186 ? 96.415 12.439 113.000 1.00 28.63 181 GLU B N 1
ATOM 8995 C CA . GLU B 1 186 ? 95.858 13.739 112.641 1.00 28.78 181 GLU B CA 1
ATOM 8996 C C . GLU B 1 186 ? 95.382 13.751 111.190 1.00 28.80 181 GLU B C 1
ATOM 8997 O O . GLU B 1 186 ? 94.344 14.344 110.882 1.00 32.38 181 GLU B O 1
ATOM 9009 N N . THR B 1 187 ? 96.105 13.080 110.291 1.00 30.16 182 THR B N 1
ATOM 9010 C CA . THR B 1 187 ? 95.783 13.078 108.861 1.00 27.16 182 THR B CA 1
ATOM 9011 C C . THR B 1 187 ? 95.341 11.722 108.329 1.00 33.58 182 THR B C 1
ATOM 9012 O O . THR B 1 187 ? 95.078 11.605 107.125 1.00 44.13 182 THR B O 1
ATOM 9023 N N . GLY B 1 188 ? 95.308 10.696 109.156 1.00 28.81 183 GLY B N 1
ATOM 9024 C CA . GLY B 1 188 ? 94.925 9.358 108.737 1.00 23.43 183 GLY B CA 1
ATOM 9025 C C . GLY B 1 188 ? 96.135 8.442 108.733 1.00 20.70 183 GLY B C 1
ATOM 9026 O O . GLY B 1 188 ? 97.240 8.837 108.327 1.00 19.68 183 GLY B O 1
ATOM 9030 N N . PHE B 1 189 ? 95.931 7.194 109.174 1.00 21.86 184 PHE B N 1
ATOM 9031 C CA . PHE B 1 189 ? 97.045 6.258 109.209 1.00 23.06 184 PHE B CA 1
ATOM 9032 C C . PHE B 1 189 ? 97.550 5.912 107.816 1.00 21.29 184 PHE B C 1
ATOM 9033 O O . PHE B 1 189 ? 98.651 5.378 107.689 1.00 19.79 184 PHE B O 1
ATOM 9050 N N . ALA B 1 190 ? 96.774 6.197 106.769 1.00 19.96 185 ALA B N 1
ATOM 9051 C CA . ALA B 1 190 ? 97.299 6.031 105.419 1.00 19.72 185 ALA B CA 1
ATOM 9052 C C . ALA B 1 190 ? 98.587 6.827 105.233 1.00 21.28 185 ALA B C 1
ATOM 9053 O O . ALA B 1 190 ? 99.443 6.448 104.424 1.00 20.87 185 ALA B O 1
ATOM 9060 N N . GLY B 1 191 ? 98.750 7.922 105.984 1.00 21.55 186 GLY B N 1
ATOM 9061 C CA . GLY B 1 191 ? 99.974 8.708 105.891 1.00 22.80 186 GLY B CA 1
ATOM 9062 C C . GLY B 1 191 ? 101.207 7.942 106.335 1.00 24.51 186 GLY B C 1
ATOM 9063 O O . GLY B 1 191 ? 102.289 8.110 105.769 1.00 21.58 186 GLY B O 1
ATOM 9067 N N . LEU B 1 192 ? 101.065 7.101 107.364 1.00 19.54 187 LEU B N 1
ATOM 9068 C CA . LEU B 1 192 ? 102.169 6.256 107.793 1.00 19.63 187 LEU B CA 1
ATOM 9069 C C . LEU B 1 192 ? 102.483 5.196 106.739 1.00 17.02 187 LEU B C 1
ATOM 9070 O O . LEU B 1 192 ? 103.654 4.943 106.428 1.00 19.36 187 LEU B O 1
ATOM 9086 N N . ILE B 1 193 ? 101.447 4.576 106.172 1.00 16.33 188 ILE B N 1
ATOM 9087 C CA . ILE B 1 193 ? 101.646 3.582 105.121 1.00 20.27 188 ILE B CA 1
ATOM 9088 C C . ILE B 1 193 ? 102.411 4.209 103.969 1.00 20.87 188 ILE B C 1
ATOM 9089 O O . ILE B 1 193 ? 103.361 3.625 103.425 1.00 19.77 188 ILE B O 1
ATOM 9105 N N . GLN B 1 194 ? 102.034 5.430 103.610 1.00 24.28 189 GLN B N 1
ATOM 9106 C CA . GLN B 1 194 ? 102.677 6.071 102.479 1.00 25.83 189 GLN B CA 1
ATOM 9107 C C . GLN B 1 194 ? 104.089 6.483 102.836 1.00 25.63 189 GLN B C 1
ATOM 9108 O O . GLN B 1 194 ? 104.973 6.439 101.978 1.00 25.01 189 GLN B O 1
ATOM 9122 N N . GLY B 1 195 ? 104.326 6.837 104.101 1.00 22.32 190 GLY B N 1
ATOM 9123 C CA . GLY B 1 195 ? 105.691 7.076 104.551 1.00 21.80 190 GLY B CA 1
ATOM 9124 C C . GLY B 1 195 ? 106.582 5.860 104.394 1.00 20.96 190 GLY B C 1
ATOM 9125 O O . GLY B 1 195 ? 107.698 5.952 103.872 1.00 22.32 190 GLY B O 1
ATOM 9129 N N . ILE B 1 196 ? 106.134 4.709 104.899 1.00 20.05 191 ILE B N 1
ATOM 9130 C CA . ILE B 1 196 ? 106.940 3.504 104.742 1.00 20.16 191 ILE B CA 1
ATOM 9131 C C . ILE B 1 196 ? 107.144 3.223 103.263 1.00 20.36 191 ILE B C 1
ATOM 9132 O O . ILE B 1 196 ? 108.257 2.928 102.817 1.00 24.14 191 ILE B O 1
ATOM 9148 N N . LYS B 1 197 ? 106.077 3.330 102.476 1.00 19.47 192 LYS B N 1
ATOM 9149 C CA . LYS B 1 197 ? 106.169 3.012 101.051 1.00 25.46 192 LYS B CA 1
ATOM 9150 C C . LYS B 1 197 ? 107.217 3.879 100.360 1.00 21.30 192 LYS B C 1
ATOM 9151 O O . LYS B 1 197 ? 108.052 3.375 99.595 1.00 25.26 192 LYS B O 1
ATOM 9170 N N . ALA B 1 198 ? 107.168 5.193 100.595 1.00 22.51 193 ALA B N 1
ATOM 9171 C CA . ALA B 1 198 ? 108.123 6.101 99.961 1.00 27.79 193 ALA B CA 1
ATOM 9172 C C . ALA B 1 198 ? 109.556 5.783 100.373 1.00 30.96 193 ALA B C 1
ATOM 9173 O O . ALA B 1 198 ? 110.486 5.902 99.567 1.00 30.41 193 ALA B O 1
ATOM 9180 N N . LYS B 1 199 ? 109.760 5.403 101.632 1.00 26.76 194 LYS B N 1
ATOM 9181 C CA . LYS B 1 199 ? 111.093 5.040 102.093 1.00 26.50 194 LYS B CA 1
ATOM 9182 C C . LYS B 1 199 ? 111.580 3.768 101.412 1.00 31.02 194 LYS B C 1
ATOM 9183 O O . LYS B 1 199 ? 112.744 3.673 100.999 1.00 31.16 194 LYS B O 1
ATOM 9202 N N . VAL B 1 200 ? 110.698 2.784 101.290 1.00 25.60 195 VAL B N 1
ATOM 9203 C CA . VAL B 1 200 ? 111.064 1.502 100.712 1.00 22.69 195 VAL B CA 1
ATOM 9204 C C . VAL B 1 200 ? 111.307 1.657 99.213 1.00 30.82 195 VAL B C 1
ATOM 9205 O O . VAL B 1 200 ? 112.241 1.066 98.656 1.00 30.65 195 VAL B O 1
ATOM 9218 N N . LYS B 1 201 ? 110.497 2.490 98.552 1.00 26.31 196 LYS B N 1
ATOM 9219 C CA . LYS B 1 201 ? 110.682 2.754 97.124 1.00 32.80 196 LYS B CA 1
ATOM 9220 C C . LYS B 1 201 ? 111.980 3.512 96.869 1.00 32.65 196 LYS B C 1
ATOM 9221 O O . LYS B 1 201 ? 112.698 3.217 95.906 1.00 33.14 196 LYS B O 1
ATOM 9240 N N . ALA B 1 202 ? 112.300 4.486 97.723 1.00 36.75 197 ALA B N 1
ATOM 9241 C CA . ALA B 1 202 ? 113.558 5.218 97.581 1.00 36.54 197 ALA B CA 1
ATOM 9242 C C . ALA B 1 202 ? 114.749 4.287 97.701 1.00 40.24 197 ALA B C 1
ATOM 9243 O O . ALA B 1 202 ? 115.776 4.489 97.042 1.00 35.59 197 ALA B O 1
ATOM 9250 N N . ALA B 1 203 ? 114.643 3.279 98.560 1.00 33.68 198 ALA B N 1
ATOM 9251 C CA . ALA B 1 203 ? 115.728 2.339 98.776 1.00 39.99 198 ALA B CA 1
ATOM 9252 C C . ALA B 1 203 ? 115.799 1.269 97.699 1.00 36.05 198 ALA B C 1
ATOM 9253 O O . ALA B 1 203 ? 116.670 0.398 97.777 1.00 37.65 198 ALA B O 1
ATOM 9260 N N . GLY B 1 204 ? 114.906 1.301 96.713 1.00 36.60 199 GLY B N 1
ATOM 9261 C CA . GLY B 1 204 ? 115.019 0.462 95.540 1.00 32.67 199 GLY B CA 1
ATOM 9262 C C . GLY B 1 204 ? 113.960 -0.603 95.386 1.00 38.33 199 GLY B C 1
ATOM 9263 O O . GLY B 1 204 ? 113.965 -1.299 94.366 1.00 33.89 199 GLY B O 1
ATOM 9267 N N . ALA B 1 205 ? 113.047 -0.762 96.342 1.00 33.46 200 ALA B N 1
ATOM 9268 C CA . ALA B 1 205 ? 111.986 -1.743 96.177 1.00 29.06 200 ALA B CA 1
ATOM 9269 C C . ALA B 1 205 ? 111.119 -1.384 94.979 1.00 24.97 200 ALA B C 1
ATOM 9270 O O . ALA B 1 205 ? 110.882 -0.206 94.682 1.00 25.83 200 ALA B O 1
ATOM 9277 N N . ARG B 1 206 ? 110.659 -2.413 94.276 1.00 25.36 201 ARG B N 1
ATOM 9278 C CA . ARG B 1 206 ? 109.751 -2.250 93.149 1.00 29.93 201 ARG B CA 1
ATOM 9279 C C . ARG B 1 206 ? 108.382 -2.803 93.528 1.00 22.91 201 ARG B C 1
ATOM 9280 O O . ARG B 1 206 ? 108.286 -3.923 94.037 1.00 28.14 201 ARG B O 1
ATOM 9287 N N . PHE B 1 207 ? 107.336 -2.030 93.244 1.00 21.99 202 PHE B N 1
ATOM 9288 C CA . PHE B 1 207 ? 105.955 -2.357 93.589 1.00 23.52 202 PHE B CA 1
ATOM 9289 C C . PHE B 1 207 ? 105.161 -2.773 92.358 1.00 28.48 202 PHE B C 1
ATOM 9290 O O . PHE B 1 207 ? 105.116 -2.043 91.360 1.00 25.47 202 PHE B O 1
ATOM 9307 N N . SER B 1 208 ? 104.509 -3.929 92.447 1.00 24.56 203 SER B N 1
ATOM 9308 C CA . SER B 1 208 ? 103.527 -4.377 91.465 1.00 25.58 203 SER B CA 1
ATOM 9309 C C . SER B 1 208 ? 102.197 -4.531 92.192 1.00 24.33 203 SER B C 1
ATOM 9310 O O . SER B 1 208 ? 101.884 -5.593 92.742 1.00 24.20 203 SER B O 1
ATOM 9318 N N . LEU B 1 209 ? 101.415 -3.457 92.196 1.00 25.41 204 LEU B N 1
ATOM 9319 C CA . LEU B 1 209 ? 100.108 -3.460 92.833 1.00 25.02 204 LEU B CA 1
ATOM 9320 C C . LEU B 1 209 ? 99.048 -3.891 91.835 1.00 28.53 204 LEU B C 1
ATOM 9321 O O . LEU B 1 209 ? 99.189 -3.684 90.629 1.00 29.35 204 LEU B O 1
ATOM 9337 N N . GLY B 1 210 ? 97.989 -4.507 92.351 1.00 22.81 205 GLY B N 1
ATOM 9338 C CA . GLY B 1 210 ? 96.937 -5.051 91.515 1.00 24.87 205 GLY B CA 1
ATOM 9339 C C . GLY B 1 210 ? 97.186 -6.456 91.020 1.00 26.33 205 GLY B C 1
ATOM 9340 O O . GLY B 1 210 ? 96.588 -6.853 90.014 1.00 24.76 205 GLY B O 1
ATOM 9344 N N . TYR B 1 211 ? 98.029 -7.229 91.704 1.00 23.15 206 TYR B N 1
ATOM 9345 C CA . TYR B 1 211 ? 98.328 -8.607 91.330 1.00 21.39 206 TYR B CA 1
ATOM 9346 C C . TYR B 1 211 ? 98.059 -9.530 92.500 1.00 25.51 206 TYR B C 1
ATOM 9347 O O . TYR B 1 211 ? 98.620 -9.341 93.582 1.00 24.39 206 TYR B O 1
ATOM 9365 N N . ARG B 1 212 ? 97.231 -10.538 92.279 1.00 24.81 207 ARG B N 1
ATOM 9366 C CA . ARG B 1 212 ? 96.871 -11.492 93.320 1.00 26.46 207 ARG B CA 1
ATOM 9367 C C . ARG B 1 212 ? 97.690 -12.767 93.156 1.00 31.88 207 ARG B C 1
ATOM 9368 O O . ARG B 1 212 ? 97.680 -13.383 92.082 1.00 26.56 207 ARG B O 1
ATOM 9389 N N . LEU B 1 213 ? 98.424 -13.142 94.208 1.00 24.61 208 LEU B N 1
ATOM 9390 C CA . LEU B 1 213 ? 99.106 -14.428 94.217 1.00 20.79 208 LEU B CA 1
ATOM 9391 C C . LEU B 1 213 ? 98.092 -15.559 94.259 1.00 26.12 208 LEU B C 1
ATOM 9392 O O . LEU B 1 213 ? 97.221 -15.601 95.137 1.00 23.59 208 LEU B O 1
ATOM 9408 N N . LEU B 1 214 ? 98.218 -16.487 93.310 1.00 29.44 209 LEU B N 1
ATOM 9409 C CA . LEU B 1 214 ? 97.335 -17.642 93.209 1.00 23.65 209 LEU B CA 1
ATOM 9410 C C . LEU B 1 214 ? 97.937 -18.916 93.762 1.00 25.38 209 LEU B C 1
ATOM 9411 O O . LEU B 1 214 ? 97.207 -19.751 94.300 1.00 26.68 209 LEU B O 1
ATOM 9427 N N . SER B 1 215 ? 99.239 -19.096 93.607 1.00 23.24 210 SER B N 1
ATOM 9428 C CA . SER B 1 215 ? 99.878 -20.353 93.952 1.00 29.92 210 SER B CA 1
ATOM 9429 C C . SER B 1 215 ? 101.377 -20.132 93.920 1.00 32.64 210 SER B C 1
ATOM 9430 O O . SER B 1 215 ? 101.871 -19.197 93.282 1.00 29.03 210 SER B O 1
ATOM 9438 N N . VAL B 1 216 ? 102.098 -21.006 94.617 1.00 30.90 211 VAL B N 1
ATOM 9439 C CA . VAL B 1 216 ? 103.552 -20.965 94.609 1.00 35.80 211 VAL B CA 1
ATOM 9440 C C . VAL B 1 216 ? 104.059 -22.398 94.687 1.00 34.88 211 VAL B C 1
ATOM 9441 O O . VAL B 1 216 ? 103.397 -23.287 95.231 1.00 38.22 211 VAL B O 1
ATOM 9454 N N . ARG B 1 217 ? 105.224 -22.627 94.097 1.00 35.33 212 ARG B N 1
ATOM 9455 C CA . ARG B 1 217 ? 105.906 -23.898 94.251 1.00 40.09 212 ARG B CA 1
ATOM 9456 C C . ARG B 1 217 ? 107.405 -23.637 94.271 1.00 38.76 212 ARG B C 1
ATOM 9457 O O . ARG B 1 217 ? 107.886 -22.612 93.782 1.00 36.22 212 ARG B O 1
ATOM 9478 N N A THR B 1 218 ? 108.138 -24.572 94.865 0.70 42.94 213 THR B N 1
ATOM 9479 N N B THR B 1 218 ? 108.137 -24.572 94.867 0.30 42.94 213 THR B N 1
ATOM 9480 C CA A THR B 1 218 ? 109.589 -24.474 94.893 0.70 45.53 213 THR B CA 1
ATOM 9481 C CA B THR B 1 218 ? 109.586 -24.470 94.891 0.30 45.53 213 THR B CA 1
ATOM 9482 C C A THR B 1 218 ? 110.162 -24.669 93.495 0.70 47.03 213 THR B C 1
ATOM 9483 C C B THR B 1 218 ? 110.155 -24.660 93.490 0.30 47.02 213 THR B C 1
ATOM 9484 O O A THR B 1 218 ? 109.607 -25.395 92.666 0.70 49.05 213 THR B O 1
ATOM 9485 O O B THR B 1 218 ? 109.593 -25.374 92.656 0.30 49.04 213 THR B O 1
ATOM 9506 N N . ASP B 1 219 ? 111.285 -24.001 93.237 1.00 42.96 214 ASP B N 1
ATOM 9507 C CA . ASP B 1 219 ? 111.968 -24.092 91.944 1.00 47.05 214 ASP B CA 1
ATOM 9508 C C . ASP B 1 219 ? 113.466 -23.971 92.231 1.00 48.57 214 ASP B C 1
ATOM 9509 O O . ASP B 1 219 ? 114.009 -22.867 92.316 1.00 51.10 214 ASP B O 1
ATOM 9519 N N . GLY B 1 220 ? 114.116 -25.117 92.392 1.00 59.06 215 GLY B N 1
ATOM 9520 C CA . GLY B 1 220 ? 115.528 -25.108 92.735 1.00 51.55 215 GLY B CA 1
ATOM 9521 C C . GLY B 1 220 ? 115.730 -24.550 94.129 1.00 51.92 215 GLY B C 1
ATOM 9522 O O . GLY B 1 220 ? 115.126 -25.012 95.105 1.00 56.80 215 GLY B O 1
ATOM 9526 N N . ASP B 1 221 ? 116.591 -23.543 94.234 1.00 48.67 216 ASP B N 1
ATOM 9527 C CA . ASP B 1 221 ? 116.821 -22.867 95.500 1.00 54.68 216 ASP B CA 1
ATOM 9528 C C . ASP B 1 221 ? 115.851 -21.712 95.722 1.00 54.97 216 ASP B C 1
ATOM 9529 O O . ASP B 1 221 ? 115.970 -21.002 96.727 1.00 55.01 216 ASP B O 1
ATOM 9533 N N . GLY B 1 222 ? 114.888 -21.520 94.823 1.00 43.03 217 GLY B N 1
ATOM 9534 C CA . GLY B 1 222 ? 113.947 -20.428 94.912 1.00 35.96 217 GLY B CA 1
ATOM 9535 C C . GLY B 1 222 ? 112.515 -20.908 94.761 1.00 35.51 217 GLY B C 1
ATOM 9536 O O . GLY B 1 222 ? 112.170 -22.050 95.086 1.00 36.76 217 GLY B O 1
ATOM 9540 N N . TYR B 1 223 ? 111.680 -20.011 94.254 1.00 33.79 218 TYR B N 1
ATOM 9541 C CA . TYR B 1 223 ? 110.251 -20.248 94.163 1.00 34.42 218 TYR B CA 1
ATOM 9542 C C . TYR B 1 223 ? 109.725 -19.653 92.871 1.00 27.71 218 TYR B C 1
ATOM 9543 O O . TYR B 1 223 ? 110.283 -18.689 92.346 1.00 33.94 218 TYR B O 1
ATOM 9561 N N . LEU B 1 224 ? 108.629 -20.228 92.382 1.00 32.35 219 LEU B N 1
ATOM 9562 C CA . LEU B 1 224 ? 107.906 -19.715 91.227 1.00 37.19 219 LEU B CA 1
ATOM 9563 C C . LEU B 1 224 ? 106.493 -19.364 91.666 1.00 29.87 219 LEU B C 1
ATOM 9564 O O . LEU B 1 224 ? 105.754 -20.235 92.139 1.00 33.05 219 LEU B O 1
ATOM 9580 N N . LEU B 1 225 ? 106.131 -18.095 91.509 1.00 31.79 220 LEU B N 1
ATOM 9581 C CA . LEU B 1 225 ? 104.829 -17.569 91.900 1.00 34.42 220 LEU B CA 1
ATOM 9582 C C . LEU B 1 225 ? 103.956 -17.415 90.663 1.00 29.71 220 LEU B C 1
ATOM 9583 O O . LEU B 1 225 ? 104.413 -16.885 89.646 1.00 35.14 220 LEU B O 1
ATOM 9599 N N . GLN B 1 226 ? 102.708 -17.868 90.752 1.00 30.57 221 GLN B N 1
ATOM 9600 C CA . GLN B 1 226 ? 101.689 -17.571 89.748 1.00 32.46 221 GLN B CA 1
ATOM 9601 C C . GLN B 1 226 ? 100.766 -16.490 90.300 1.00 33.76 221 GLN B C 1
ATOM 9602 O O . GLN B 1 226 ? 100.117 -16.695 91.331 1.00 28.29 221 GLN B O 1
ATOM 9616 N N . LEU B 1 227 ? 100.712 -15.348 89.617 1.00 30.85 222 LEU B N 1
ATOM 9617 C CA . LEU B 1 227 ? 99.843 -14.242 89.992 1.00 26.50 222 LEU B CA 1
ATOM 9618 C C . LEU B 1 227 ? 98.889 -13.904 88.851 1.00 35.89 222 LEU B C 1
ATOM 9619 O O . LEU B 1 227 ? 99.137 -14.222 87.685 1.00 30.91 222 LEU B O 1
ATOM 9635 N N . ALA B 1 228 ? 97.792 -13.241 89.203 1.00 27.36 223 ALA B N 1
ATOM 9636 C CA . ALA B 1 228 ? 96.824 -12.742 88.232 1.00 29.12 223 ALA B CA 1
ATOM 9637 C C . ALA B 1 228 ? 96.540 -11.271 88.499 1.00 32.67 223 ALA B C 1
ATOM 9638 O O . ALA B 1 228 ? 96.178 -10.892 89.624 1.00 29.15 223 ALA B O 1
ATOM 9645 N N . GLY B 1 229 ? 96.729 -10.444 87.475 1.00 27.77 224 GLY B N 1
ATOM 9646 C CA . GLY B 1 229 ? 96.315 -9.061 87.567 1.00 27.72 224 GLY B CA 1
ATOM 9647 C C . GLY B 1 229 ? 94.812 -8.951 87.714 1.00 24.61 224 GLY B C 1
ATOM 9648 O O . GLY B 1 229 ? 94.057 -9.869 87.379 1.00 28.43 224 GLY B O 1
ATOM 9652 N N . ASP B 1 230 ? 94.362 -7.804 88.220 1.00 26.99 225 ASP B N 1
ATOM 9653 C CA . ASP B 1 230 ? 92.924 -7.670 88.403 1.00 24.49 225 ASP B CA 1
ATOM 9654 C C . ASP B 1 230 ? 92.197 -7.465 87.081 1.00 27.88 225 ASP B C 1
ATOM 9655 O O . ASP B 1 230 ? 90.970 -7.420 87.076 1.00 24.32 225 ASP B O 1
ATOM 9664 N N . ASP B 1 231 ? 92.911 -7.328 85.971 1.00 23.80 226 ASP B N 1
ATOM 9665 C CA . ASP B 1 231 ? 92.302 -7.367 84.646 1.00 25.44 226 ASP B CA 1
ATOM 9666 C C . ASP B 1 231 ? 92.451 -8.734 83.982 1.00 28.04 226 ASP B C 1
ATOM 9667 O O . ASP B 1 231 ? 92.202 -8.851 82.777 1.00 27.46 226 ASP B O 1
ATOM 9676 N N . GLY B 1 232 ? 92.870 -9.764 84.737 1.00 27.08 227 GLY B N 1
ATOM 9677 C CA . GLY B 1 232 ? 93.016 -11.109 84.220 1.00 28.45 227 GLY B CA 1
ATOM 9678 C C . GLY B 1 232 ? 94.398 -11.488 83.713 1.00 31.81 227 GLY B C 1
ATOM 9679 O O . GLY B 1 232 ? 94.637 -12.679 83.457 1.00 35.61 227 GLY B O 1
ATOM 9683 N N . TRP B 1 233 ? 95.314 -10.537 83.545 1.00 24.65 228 TRP B N 1
ATOM 9684 C CA . TRP B 1 233 ? 96.641 -10.876 83.039 1.00 28.15 228 TRP B CA 1
ATOM 9685 C C . TRP B 1 233 ? 97.333 -11.846 83.989 1.00 32.29 228 TRP B C 1
ATOM 9686 O O . TRP B 1 233 ? 97.437 -11.584 85.188 1.00 29.28 228 TRP B O 1
ATOM 9707 N N . LYS B 1 234 ? 97.804 -12.970 83.448 1.00 29.62 229 LYS B N 1
ATOM 9708 C CA . LYS B 1 234 ? 98.499 -13.980 84.234 1.00 26.74 229 LYS B CA 1
ATOM 9709 C C . LYS B 1 234 ? 99.999 -13.749 84.140 1.00 35.60 229 LYS B C 1
ATOM 9710 O O . LYS B 1 234 ? 100.541 -13.526 83.052 1.00 31.44 229 LYS B O 1
ATOM 9729 N N . LEU B 1 235 ? 100.659 -13.810 85.285 1.00 28.53 230 LEU B N 1
ATOM 9730 C CA . LEU B 1 235 ? 102.040 -13.387 85.435 1.00 29.35 230 LEU B CA 1
ATOM 9731 C C . LEU B 1 235 ? 102.774 -14.411 86.283 1.00 35.45 230 LEU B C 1
ATOM 9732 O O . LEU B 1 235 ? 102.240 -14.885 87.287 1.00 31.34 230 LEU B O 1
ATOM 9748 N N . GLU B 1 236 ? 103.991 -14.755 85.877 1.00 31.93 231 GLU B N 1
ATOM 9749 C CA . GLU B 1 236 ? 104.838 -15.659 86.639 1.00 34.35 231 GLU B CA 1
ATOM 9750 C C . GLU B 1 236 ? 106.023 -14.869 87.175 1.00 39.32 231 GLU B C 1
ATOM 9751 O O . GLU B 1 236 ? 106.589 -14.031 86.466 1.00 35.53 231 GLU B O 1
ATOM 9763 N N . HIS B 1 237 ? 106.387 -15.121 88.430 1.00 34.17 232 HIS B N 1
ATOM 9764 C CA . HIS B 1 237 ? 107.493 -14.416 89.063 1.00 32.49 232 HIS B CA 1
ATOM 9765 C C . HIS B 1 237 ? 108.377 -15.405 89.806 1.00 34.44 232 HIS B C 1
ATOM 9766 O O . HIS B 1 237 ? 107.877 -16.265 90.541 1.00 31.14 232 HIS B O 1
ATOM 9780 N N . ARG B 1 238 ? 109.687 -15.271 89.615 1.00 32.07 233 ARG B N 1
ATOM 9781 C CA . ARG B 1 238 ? 110.681 -16.150 90.214 1.00 30.59 233 ARG B CA 1
ATOM 9782 C C . ARG B 1 238 ? 111.414 -15.369 91.292 1.00 30.51 233 ARG B C 1
ATOM 9783 O O . ARG B 1 238 ? 111.775 -14.208 91.081 1.00 33.14 233 ARG B O 1
ATOM 9804 N N . THR B 1 239 ? 111.615 -15.989 92.451 1.00 34.60 234 THR B N 1
ATOM 9805 C CA . THR B 1 239 ? 112.353 -15.315 93.506 1.00 31.53 234 THR B CA 1
ATOM 9806 C C . THR B 1 239 ? 113.155 -16.340 94.292 1.00 28.87 234 THR B C 1
ATOM 9807 O O . THR B 1 239 ? 112.845 -17.536 94.299 1.00 35.86 234 THR B O 1
ATOM 9818 N N . ARG B 1 240 ? 114.183 -15.848 94.981 1.00 30.01 235 ARG B N 1
ATOM 9819 C CA . ARG B 1 240 ? 115.021 -16.699 95.815 1.00 38.51 235 ARG B CA 1
ATOM 9820 C C . ARG B 1 240 ? 114.575 -16.736 97.269 1.00 37.40 235 ARG B C 1
ATOM 9821 O O . ARG B 1 240 ? 114.868 -17.716 97.967 1.00 34.36 235 ARG B O 1
ATOM 9825 N N . HIS B 1 241 ? 113.879 -15.695 97.730 1.00 36.09 236 HIS B N 1
ATOM 9826 C CA . HIS B 1 241 ? 113.453 -15.555 99.119 1.00 32.73 236 HIS B CA 1
ATOM 9827 C C . HIS B 1 241 ? 112.059 -14.939 99.155 1.00 24.71 236 HIS B C 1
ATOM 9828 O O . HIS B 1 241 ? 111.810 -13.940 98.476 1.00 28.77 236 HIS B O 1
ATOM 9842 N N . LEU B 1 242 ? 111.158 -15.503 99.959 1.00 26.60 237 LEU B N 1
ATOM 9843 C CA . LEU B 1 242 ? 109.749 -15.126 99.883 1.00 21.29 237 LEU B CA 1
ATOM 9844 C C . LEU B 1 242 ? 109.151 -14.946 101.275 1.00 24.80 237 LEU B C 1
ATOM 9845 O O . LEU B 1 242 ? 109.222 -15.857 102.102 1.00 24.14 237 LEU B O 1
ATOM 9861 N N . ILE B 1 243 ? 108.558 -13.777 101.521 1.00 24.34 238 ILE B N 1
ATOM 9862 C CA . ILE B 1 243 ? 107.687 -13.549 102.676 1.00 21.98 238 ILE B CA 1
ATOM 9863 C C . ILE B 1 243 ? 106.258 -13.363 102.192 1.00 21.19 238 ILE B C 1
ATOM 9864 O O . ILE B 1 243 ? 105.992 -12.514 101.329 1.00 20.16 238 ILE B O 1
ATOM 9880 N N . LEU B 1 244 ? 105.325 -14.118 102.799 1.00 20.52 239 LEU B N 1
ATOM 9881 C CA . LEU B 1 244 ? 103.883 -13.935 102.598 1.00 18.45 239 LEU B CA 1
ATOM 9882 C C . LEU B 1 244 ? 103.387 -13.133 103.792 1.00 19.21 239 LEU B C 1
ATOM 9883 O O . LEU B 1 244 ? 103.192 -13.677 104.881 1.00 19.79 239 LEU B O 1
ATOM 9899 N N . ALA B 1 245 ? 103.276 -11.822 103.599 1.00 19.53 240 ALA B N 1
ATOM 9900 C CA . ALA B 1 245 ? 102.763 -10.909 104.614 1.00 17.70 240 ALA B CA 1
ATOM 9901 C C . ALA B 1 245 ? 101.259 -10.692 104.410 1.00 16.65 240 ALA B C 1
ATOM 9902 O O . ALA B 1 245 ? 100.766 -9.601 104.099 1.00 19.23 240 ALA B O 1
ATOM 9909 N N . ILE B 1 246 ? 100.538 -11.793 104.568 1.00 18.70 241 ILE B N 1
ATOM 9910 C CA . ILE B 1 246 ? 99.091 -11.830 104.369 1.00 18.13 241 ILE B CA 1
ATOM 9911 C C . ILE B 1 246 ? 98.484 -12.588 105.544 1.00 21.02 241 ILE B C 1
ATOM 9912 O O . ILE B 1 246 ? 99.180 -13.357 106.218 1.00 19.78 241 ILE B O 1
ATOM 9928 N N . PRO B 1 247 ? 97.203 -12.378 105.843 1.00 15.26 242 PRO B N 1
ATOM 9929 C CA . PRO B 1 247 ? 96.608 -13.018 107.046 1.00 19.41 242 PRO B CA 1
ATOM 9930 C C . PRO B 1 247 ? 96.343 -14.499 106.842 1.00 21.98 242 PRO B C 1
ATOM 9931 O O . PRO B 1 247 ? 96.401 -15.007 105.715 1.00 23.94 242 PRO B O 1
ATOM 9942 N N . PRO B 1 248 ? 96.009 -15.223 107.915 1.00 20.66 243 PRO B N 1
ATOM 9943 C CA . PRO B 1 248 ? 95.754 -16.667 107.768 1.00 23.35 243 PRO B CA 1
ATOM 9944 C C . PRO B 1 248 ? 94.652 -17.007 106.777 1.00 24.89 243 PRO B C 1
ATOM 9945 O O . PRO B 1 248 ? 94.756 -18.020 106.069 1.00 25.59 243 PRO B O 1
ATOM 9956 N N . SER B 1 249 ? 93.590 -16.196 106.703 1.00 23.89 244 SER B N 1
ATOM 9957 C CA . SER B 1 249 ? 92.526 -16.463 105.733 1.00 24.04 244 SER B CA 1
ATOM 9958 C C . SER B 1 249 ? 93.061 -16.458 104.312 1.00 27.43 244 SER B C 1
ATOM 9959 O O . SER B 1 249 ? 92.604 -17.229 103.464 1.00 26.63 244 SER B O 1
ATOM 9967 N N . ALA B 1 250 ? 94.015 -15.580 104.027 1.00 23.45 245 ALA B N 1
ATOM 9968 C CA . ALA B 1 250 ? 94.583 -15.504 102.691 1.00 23.74 245 ALA B CA 1
ATOM 9969 C C . ALA B 1 250 ? 95.533 -16.670 102.425 1.00 25.17 245 ALA B C 1
ATOM 9970 O O . ALA B 1 250 ? 95.568 -17.205 101.311 1.00 30.33 245 ALA B O 1
ATOM 9977 N N . MET B 1 251 ? 96.297 -17.076 103.441 1.00 23.21 246 MET B N 1
ATOM 9978 C CA . MET B 1 251 ? 97.135 -18.265 103.354 1.00 22.83 246 MET B CA 1
ATOM 9979 C C . MET B 1 251 ? 96.318 -19.485 102.969 1.00 29.19 246 MET B C 1
ATOM 9980 O O . MET B 1 251 ? 96.752 -20.305 102.145 1.00 30.70 246 MET B O 1
ATOM 9994 N N . ALA B 1 252 ? 95.141 -19.635 103.582 1.00 31.68 247 ALA B N 1
ATOM 9995 C CA . ALA B 1 252 ? 94.317 -20.809 103.344 1.00 34.80 247 ALA B CA 1
ATOM 9996 C C . ALA B 1 252 ? 93.851 -20.874 101.897 1.00 36.86 247 ALA B C 1
ATOM 9997 O O . ALA B 1 252 ? 93.543 -21.964 101.403 1.00 38.61 247 ALA B O 1
ATOM 10004 N N . GLY B 1 253 ? 93.834 -19.740 101.195 1.00 33.46 248 GLY B N 1
ATOM 10005 C CA . GLY B 1 253 ? 93.434 -19.735 99.802 1.00 30.76 248 GLY B CA 1
ATOM 10006 C C . GLY B 1 253 ? 94.511 -20.158 98.834 1.00 36.46 248 GLY B C 1
ATOM 10007 O O . GLY B 1 253 ? 94.205 -20.441 97.672 1.00 34.93 248 GLY B O 1
ATOM 10011 N N . LEU B 1 254 ? 95.760 -20.216 99.289 1.00 31.87 249 LEU B N 1
ATOM 10012 C CA . LEU B 1 254 ? 96.886 -20.612 98.453 1.00 32.92 249 LEU B CA 1
ATOM 10013 C C . LEU B 1 254 ? 97.000 -22.139 98.439 1.00 37.64 249 LEU B C 1
ATOM 10014 O O . LEU B 1 254 ? 96.103 -22.863 98.878 1.00 38.95 249 LEU B O 1
ATOM 10030 N N . ASN B 1 255 ? 98.114 -22.649 97.934 1.00 32.47 250 ASN B N 1
ATOM 10031 C CA . ASN B 1 255 ? 98.328 -24.083 97.796 1.00 45.00 250 ASN B CA 1
ATOM 10032 C C . ASN B 1 255 ? 99.494 -24.554 98.652 1.00 49.78 250 ASN B C 1
ATOM 10033 O O . ASN B 1 255 ? 100.265 -25.424 98.246 1.00 51.41 250 ASN B O 1
ATOM 10044 N N . VAL B 1 256 ? 99.653 -23.987 99.845 1.00 39.65 251 VAL B N 1
ATOM 10045 C CA . VAL B 1 256 ? 100.832 -24.271 100.653 1.00 36.39 251 VAL B CA 1
ATOM 10046 C C . VAL B 1 256 ? 100.469 -25.021 101.938 1.00 35.59 251 VAL B C 1
ATOM 10047 O O . VAL B 1 256 ? 101.250 -25.036 102.887 1.00 41.24 251 VAL B O 1
ATOM 10060 N N . ASP B 1 257 ? 99.298 -25.661 101.964 1.00 47.44 252 ASP B N 1
ATOM 10061 C CA . ASP B 1 257 ? 98.889 -26.535 103.065 1.00 54.97 252 ASP B CA 1
ATOM 10062 C C . ASP B 1 257 ? 98.916 -25.778 104.393 1.00 50.03 252 ASP B C 1
ATOM 10063 O O . ASP B 1 257 ? 99.439 -26.255 105.400 1.00 46.93 252 ASP B O 1
ATOM 10072 N N . PHE B 1 258 ? 98.354 -24.576 104.381 1.00 47.75 253 PHE B N 1
ATOM 10073 C CA . PHE B 1 258 ? 98.208 -23.808 105.605 1.00 36.20 253 PHE B CA 1
ATOM 10074 C C . PHE B 1 258 ? 96.926 -24.261 106.292 1.00 43.76 253 PHE B C 1
ATOM 10075 O O . PHE B 1 258 ? 95.882 -24.388 105.642 1.00 39.31 253 PHE B O 1
ATOM 10092 N N . PRO B 1 259 ? 96.979 -24.470 107.617 1.00 36.31 254 PRO B N 1
ATOM 10093 C CA . PRO B 1 259 ? 98.090 -24.206 108.539 1.00 33.67 254 PRO B CA 1
ATOM 10094 C C . PRO B 1 259 ? 98.965 -25.407 108.883 1.00 34.36 254 PRO B C 1
ATOM 10095 O O . PRO B 1 259 ? 99.996 -25.209 109.519 1.00 37.55 254 PRO B O 1
ATOM 10106 N N . GLU B 1 260 ? 98.576 -26.614 108.461 1.00 39.49 255 GLU B N 1
ATOM 10107 C CA . GLU B 1 260 ? 99.235 -27.828 108.946 1.00 40.17 255 GLU B CA 1
ATOM 10108 C C . GLU B 1 260 ? 100.748 -27.794 108.731 1.00 39.26 255 GLU B C 1
ATOM 10109 O O . GLU B 1 260 ? 101.516 -28.220 109.601 1.00 39.23 255 GLU B O 1
ATOM 10113 N N . ALA B 1 261 ? 101.202 -27.306 107.580 1.00 43.45 256 ALA B N 1
ATOM 10114 C CA . ALA B 1 261 ? 102.625 -27.322 107.261 1.00 39.82 256 ALA B CA 1
ATOM 10115 C C . ALA B 1 261 ? 103.402 -26.160 107.883 1.00 43.79 256 ALA B C 1
ATOM 10116 O O . ALA B 1 261 ? 104.602 -26.023 107.609 1.00 39.84 256 ALA B O 1
ATOM 10123 N N . TRP B 1 262 ? 102.759 -25.347 108.724 1.00 38.39 257 TRP B N 1
ATOM 10124 C CA . TRP B 1 262 ? 103.329 -24.088 109.190 1.00 31.68 257 TRP B CA 1
ATOM 10125 C C . TRP B 1 262 ? 103.331 -23.994 110.709 1.00 34.44 257 TRP B C 1
ATOM 10126 O O . TRP B 1 262 ? 104.208 -23.354 111.302 1.00 34.93 257 TRP B O 1
ATOM 10147 N N . SER B 1 263 ? 102.327 -24.592 111.341 1.00 40.85 258 SER B N 1
ATOM 10148 C CA . SER B 1 263 ? 102.210 -24.510 112.788 1.00 44.84 258 SER B CA 1
ATOM 10149 C C . SER B 1 263 ? 101.225 -25.564 113.266 1.00 41.57 258 SER B C 1
ATOM 10150 O O . SER B 1 263 ? 100.423 -26.093 112.493 1.00 38.33 258 SER B O 1
ATOM 10158 N N . GLY B 1 264 ? 101.296 -25.866 114.558 1.00 44.83 259 GLY B N 1
ATOM 10159 C CA . GLY B 1 264 ? 100.362 -26.802 115.133 1.00 38.66 259 GLY B CA 1
ATOM 10160 C C . GLY B 1 264 ? 99.023 -26.209 115.480 1.00 54.27 259 GLY B C 1
ATOM 10161 O O . GLY B 1 264 ? 98.191 -26.885 116.091 1.00 60.25 259 GLY B O 1
ATOM 10165 N N . ALA B 1 265 ? 98.784 -24.957 115.106 1.00 48.60 260 ALA B N 1
ATOM 10166 C CA . ALA B 1 265 ? 97.607 -24.228 115.542 1.00 43.38 260 ALA B CA 1
ATOM 10167 C C . ALA B 1 265 ? 96.625 -24.040 114.392 1.00 45.46 260 ALA B C 1
ATOM 10168 O O . ALA B 1 265 ? 96.968 -24.190 113.215 1.00 39.66 260 ALA B O 1
ATOM 10175 N N . ARG B 1 266 ? 95.382 -23.735 114.761 1.00 40.30 261 ARG B N 1
ATOM 10176 C CA . ARG B 1 266 ? 94.343 -23.329 113.825 1.00 40.04 261 ARG B CA 1
ATOM 10177 C C . ARG B 1 266 ? 94.004 -21.860 114.052 1.00 36.15 261 ARG B C 1
ATOM 10178 O O . ARG B 1 266 ? 94.215 -21.312 115.136 1.00 28.91 261 ARG B O 1
ATOM 10188 N N . TYR B 1 267 ? 93.452 -21.231 113.017 1.00 37.55 262 TYR B N 1
ATOM 10189 C CA . TYR B 1 267 ? 93.201 -19.794 113.022 1.00 36.02 262 TYR B CA 1
ATOM 10190 C C . TYR B 1 267 ? 91.742 -19.519 112.691 1.00 33.07 262 TYR B C 1
ATOM 10191 O O . TYR B 1 267 ? 91.102 -20.278 111.964 1.00 33.43 262 TYR B O 1
ATOM 10209 N N . GLY B 1 268 ? 91.216 -18.428 113.250 1.00 31.73 263 GLY B N 1
ATOM 10210 C CA . GLY B 1 268 ? 89.865 -17.994 112.968 1.00 29.98 263 GLY B CA 1
ATOM 10211 C C . GLY B 1 268 ? 89.803 -16.520 112.603 1.00 25.89 263 GLY B C 1
ATOM 10212 O O . GLY B 1 268 ? 90.814 -15.813 112.592 1.00 27.28 263 GLY B O 1
ATOM 10216 N N . SER B 1 269 ? 88.587 -16.076 112.301 1.00 24.24 264 SER B N 1
ATOM 10217 C CA . SER B 1 269 ? 88.391 -14.682 111.934 1.00 22.60 264 SER B CA 1
ATOM 10218 C C . SER B 1 269 ? 86.953 -14.285 112.225 1.00 24.48 264 SER B C 1
ATOM 10219 O O . SER B 1 269 ? 86.081 -15.140 112.384 1.00 26.41 264 SER B O 1
ATOM 10227 N N . LEU B 1 270 ? 86.720 -12.974 112.286 1.00 22.89 265 LEU B N 1
ATOM 10228 C CA . LEU B 1 270 ? 85.381 -12.425 112.444 1.00 20.22 265 LEU B CA 1
ATOM 10229 C C . LEU B 1 270 ? 85.202 -11.228 111.526 1.00 17.62 265 LEU B C 1
ATOM 10230 O O . LEU B 1 270 ? 86.163 -10.492 111.267 1.00 17.05 265 LEU B O 1
ATOM 10246 N N . PRO B 1 271 ? 83.992 -11.017 111.009 1.00 16.09 266 PRO B N 1
ATOM 10247 C CA . PRO B 1 271 ? 83.739 -9.839 110.181 1.00 14.62 266 PRO B CA 1
ATOM 10248 C C . PRO B 1 271 ? 83.593 -8.594 111.036 1.00 14.12 266 PRO B C 1
ATOM 10249 O O . PRO B 1 271 ? 83.190 -8.654 112.198 1.00 15.05 266 PRO B O 1
ATOM 10260 N N . LEU B 1 272 ? 83.900 -7.454 110.414 1.00 15.76 267 LEU B N 1
ATOM 10261 C CA . LEU B 1 272 ? 83.787 -6.137 111.021 1.00 15.73 267 LEU B CA 1
ATOM 10262 C C . LEU B 1 272 ? 83.078 -5.186 110.063 1.00 18.64 267 LEU B C 1
ATOM 10263 O O . LEU B 1 272 ? 83.168 -5.341 108.845 1.00 15.81 267 LEU B O 1
ATOM 10279 N N . PHE B 1 273 ? 82.424 -4.162 110.614 1.00 13.85 268 PHE B N 1
ATOM 10280 C CA . PHE B 1 273 ? 81.694 -3.189 109.805 1.00 12.46 268 PHE B CA 1
ATOM 10281 C C . PHE B 1 273 ? 81.793 -1.824 110.465 1.00 14.98 268 PHE B C 1
ATOM 10282 O O . PHE B 1 273 ? 81.611 -1.705 111.681 1.00 15.32 268 PHE B O 1
ATOM 10299 N N . LYS B 1 274 ? 82.091 -0.800 109.671 1.00 13.57 269 LYS B N 1
ATOM 10300 C CA . LYS B 1 274 ? 82.024 0.581 110.129 1.00 14.77 269 LYS B CA 1
ATOM 10301 C C . LYS B 1 274 ? 81.172 1.391 109.164 1.00 18.83 269 LYS B C 1
ATOM 10302 O O . LYS B 1 274 ? 81.299 1.258 107.939 1.00 20.67 269 LYS B O 1
ATOM 10321 N N . GLY B 1 275 ? 80.296 2.227 109.723 1.00 19.91 270 GLY B N 1
ATOM 10322 C CA . GLY B 1 275 ? 79.543 3.193 108.944 1.00 21.00 270 GLY B CA 1
ATOM 10323 C C . GLY B 1 275 ? 79.718 4.592 109.498 1.00 19.55 270 GLY B C 1
ATOM 10324 O O . GLY B 1 275 ? 79.665 4.800 110.715 1.00 19.81 270 GLY B O 1
ATOM 10328 N N . PHE B 1 276 ? 79.957 5.543 108.603 1.00 19.34 271 PHE B N 1
ATOM 10329 C CA . PHE B 1 276 ? 80.213 6.944 108.923 1.00 20.58 271 PHE B CA 1
ATOM 10330 C C . PHE B 1 276 ? 79.140 7.808 108.263 1.00 24.20 271 PHE B C 1
ATOM 10331 O O . PHE B 1 276 ? 78.814 7.609 107.093 1.00 23.60 271 PHE B O 1
ATOM 10348 N N . LEU B 1 277 ? 78.586 8.768 109.007 1.00 22.94 272 LEU B N 1
ATOM 10349 C CA . LEU B 1 277 ? 77.558 9.648 108.470 1.00 24.10 272 LEU B CA 1
ATOM 10350 C C . LEU B 1 277 ? 77.869 11.080 108.869 1.00 25.75 272 LEU B C 1
ATOM 10351 O O . LEU B 1 277 ? 78.321 11.337 109.988 1.00 23.04 272 LEU B O 1
ATOM 10367 N N . THR B 1 278 ? 77.608 12.010 107.950 1.00 28.54 273 THR B N 1
ATOM 10368 C CA . THR B 1 278 ? 77.790 13.433 108.192 1.00 31.23 273 THR B CA 1
ATOM 10369 C C . THR B 1 278 ? 76.467 14.157 107.941 1.00 34.05 273 THR B C 1
ATOM 10370 O O . THR B 1 278 ? 75.618 13.688 107.172 1.00 30.17 273 THR B O 1
ATOM 10381 N N . TYR B 1 279 ? 76.285 15.300 108.601 1.00 31.31 274 TYR B N 1
ATOM 10382 C CA . TYR B 1 279 ? 74.997 15.985 108.605 1.00 38.32 274 TYR B CA 1
ATOM 10383 C C . TYR B 1 279 ? 75.169 17.474 108.342 1.00 38.36 274 TYR B C 1
ATOM 10384 O O . TYR B 1 279 ? 76.265 18.028 108.448 1.00 38.81 274 TYR B O 1
ATOM 10402 N N . GLY B 1 280 ? 74.054 18.120 107.989 1.00 42.89 275 GLY B N 1
ATOM 10403 C CA . GLY B 1 280 ? 74.064 19.559 107.809 1.00 40.89 275 GLY B CA 1
ATOM 10404 C C . GLY B 1 280 ? 74.329 20.324 109.090 1.00 43.50 275 GLY B C 1
ATOM 10405 O O . GLY B 1 280 ? 74.923 21.404 109.057 1.00 52.31 275 GLY B O 1
ATOM 10409 N N . GLU B 1 281 ? 73.905 19.780 110.227 1.00 43.80 276 GLU B N 1
ATOM 10410 C CA . GLU B 1 281 ? 74.120 20.384 111.531 1.00 43.39 276 GLU B CA 1
ATOM 10411 C C . GLU B 1 281 ? 74.591 19.311 112.501 1.00 49.01 276 GLU B C 1
ATOM 10412 O O . GLU B 1 281 ? 74.204 18.142 112.375 1.00 43.85 276 GLU B O 1
ATOM 10416 N N . PRO B 1 282 ? 75.484 19.700 113.549 1.00 49.43 277 PRO B N 1
ATOM 10417 C CA . PRO B 1 282 ? 75.899 18.733 114.596 1.00 49.15 277 PRO B CA 1
ATOM 10418 C C . PRO B 1 282 ? 74.798 18.523 115.631 1.00 37.77 277 PRO B C 1
ATOM 10419 O O . PRO B 1 282 ? 74.874 18.937 116.798 1.00 40.23 277 PRO B O 1
ATOM 10430 N N . TRP B 1 283 ? 73.730 17.846 115.195 1.00 40.03 278 TRP B N 1
ATOM 10431 C CA . TRP B 1 283 ? 72.512 17.766 115.992 1.00 37.90 278 TRP B CA 1
ATOM 10432 C C . TRP B 1 283 ? 72.728 17.067 117.330 1.00 42.87 278 TRP B C 1
ATOM 10433 O O . TRP B 1 283 ? 71.972 17.307 118.277 1.00 36.27 278 TRP B O 1
ATOM 10454 N N . TRP B 1 284 ? 73.745 16.222 117.443 1.00 30.48 279 TRP B N 1
ATOM 10455 C CA . TRP B 1 284 ? 73.953 15.498 118.688 1.00 34.01 279 TRP B CA 1
ATOM 10456 C C . TRP B 1 284 ? 74.465 16.384 119.815 1.00 30.41 279 TRP B C 1
ATOM 10457 O O . TRP B 1 284 ? 74.440 15.952 120.972 1.00 32.58 279 TRP B O 1
ATOM 10478 N N . LEU B 1 285 ? 74.928 17.599 119.512 1.00 35.64 280 LEU B N 1
ATOM 10479 C CA . LEU B 1 285 ? 75.421 18.485 120.561 1.00 37.92 280 LEU B CA 1
ATOM 10480 C C . LEU B 1 285 ? 74.353 18.779 121.604 1.00 39.52 280 LEU B C 1
ATOM 10481 O O . LEU B 1 285 ? 74.672 18.979 122.782 1.00 44.14 280 LEU B O 1
ATOM 10497 N N . ASP B 1 286 ? 73.085 18.796 121.206 1.00 37.07 281 ASP B N 1
ATOM 10498 C CA . ASP B 1 286 ? 72.032 19.056 122.177 1.00 44.07 281 ASP B CA 1
ATOM 10499 C C . ASP B 1 286 ? 71.993 18.005 123.278 1.00 48.92 281 ASP B C 1
ATOM 10500 O O . ASP B 1 286 ? 71.512 18.297 124.378 1.00 45.17 281 ASP B O 1
ATOM 10509 N N . TYR B 1 287 ? 72.510 16.804 123.023 1.00 38.69 282 TYR B N 1
ATOM 10510 C CA . TYR B 1 287 ? 72.510 15.738 124.013 1.00 32.80 282 TYR B CA 1
ATOM 10511 C C . TYR B 1 287 ? 73.852 15.579 124.703 1.00 29.42 282 TYR B C 1
ATOM 10512 O O . TYR B 1 287 ? 74.056 14.590 125.419 1.00 32.12 282 TYR B O 1
ATOM 10530 N N . LYS B 1 288 ? 74.764 16.531 124.508 1.00 29.32 283 LYS B N 1
ATOM 10531 C CA . LYS B 1 288 ? 76.071 16.532 125.172 1.00 32.83 283 LYS B CA 1
ATOM 10532 C C . LYS B 1 288 ? 76.906 15.327 124.750 1.00 25.70 283 LYS B C 1
ATOM 10533 O O . LYS B 1 288 ? 77.703 14.808 125.533 1.00 27.26 283 LYS B O 1
ATOM 10543 N N . LEU B 1 289 ? 76.720 14.880 123.512 1.00 31.88 284 LEU B N 1
ATOM 10544 C CA . LEU B 1 289 ? 77.337 13.657 123.018 1.00 29.60 284 LEU B CA 1
ATOM 10545 C C . LEU B 1 289 ? 78.640 13.880 122.264 1.00 32.34 284 LEU B C 1
ATOM 10546 O O . LEU B 1 289 ? 79.301 12.900 121.917 1.00 27.25 284 LEU B O 1
ATOM 10562 N N . ASP B 1 290 ? 79.032 15.119 121.993 1.00 28.03 285 ASP B N 1
ATOM 10563 C CA . ASP B 1 290 ? 80.270 15.329 121.255 1.00 28.39 285 ASP B CA 1
ATOM 10564 C C . ASP B 1 290 ? 81.438 14.667 121.978 1.00 23.64 285 ASP B C 1
ATOM 10565 O O . ASP B 1 290 ? 81.602 14.818 123.193 1.00 24.27 285 ASP B O 1
ATOM 10574 N N . ASP B 1 291 ? 82.206 13.891 121.213 1.00 23.12 286 ASP B N 1
ATOM 10575 C CA . ASP B 1 291 ? 83.373 13.152 121.681 1.00 21.85 286 ASP B CA 1
ATOM 10576 C C . ASP B 1 291 ? 83.007 12.069 122.697 1.00 22.56 286 ASP B C 1
ATOM 10577 O O . ASP B 1 291 ? 83.818 11.710 123.564 1.00 20.72 286 ASP B O 1
ATOM 10586 N N . GLN B 1 292 ? 81.794 11.526 122.600 1.00 20.55 287 GLN B N 1
ATOM 10587 C CA . GLN B 1 292 ? 81.349 10.445 123.473 1.00 16.65 287 GLN B CA 1
ATOM 10588 C C . GLN B 1 292 ? 80.970 9.223 122.636 1.00 18.11 287 GLN B C 1
ATOM 10589 O O . GLN B 1 292 ? 80.715 9.319 121.431 1.00 17.13 287 GLN B O 1
ATOM 10603 N N . VAL B 1 293 ? 80.937 8.064 123.295 1.00 18.07 288 VAL B N 1
ATOM 10604 C CA . VAL B 1 293 ? 80.482 6.820 122.689 1.00 16.93 288 VAL B CA 1
ATOM 10605 C C . VAL B 1 293 ? 79.373 6.220 123.553 1.00 17.57 288 VAL B C 1
ATOM 10606 O O . VAL B 1 293 ? 79.447 6.242 124.791 1.00 23.26 288 VAL B O 1
ATOM 10619 N N . LEU B 1 294 ? 78.315 5.743 122.895 1.00 17.11 289 LEU B N 1
ATOM 10620 C CA . LEU B 1 294 ? 77.260 4.964 123.528 1.00 19.81 289 LEU B CA 1
ATOM 10621 C C . LEU B 1 294 ? 77.339 3.511 123.084 1.00 20.66 289 LEU B C 1
ATOM 10622 O O . LEU B 1 294 ? 77.500 3.227 121.894 1.00 20.46 289 LEU B O 1
ATOM 10638 N N . ILE B 1 295 ? 77.185 2.594 124.031 1.00 17.67 290 ILE B N 1
ATOM 10639 C CA . ILE B 1 295 ? 77.132 1.165 123.731 1.00 14.38 290 ILE B CA 1
ATOM 10640 C C . ILE B 1 295 ? 75.740 0.670 124.100 1.00 22.85 290 ILE B C 1
ATOM 10641 O O . ILE B 1 295 ? 75.298 0.848 125.238 1.00 18.56 290 ILE B O 1
ATOM 10657 N N . VAL B 1 296 ? 75.048 0.057 123.141 1.00 16.36 291 VAL B N 1
ATOM 10658 C CA . VAL B 1 296 ? 73.606 -0.173 123.248 1.00 17.78 291 VAL B CA 1
ATOM 10659 C C . VAL B 1 296 ? 73.261 -1.583 122.792 1.00 20.29 291 VAL B C 1
ATOM 10660 O O . VAL B 1 296 ? 73.950 -2.174 121.951 1.00 16.19 291 VAL B O 1
ATOM 10673 N N . ASP B 1 297 ? 72.148 -2.097 123.320 1.00 14.94 292 ASP B N 1
ATOM 10674 C CA . ASP B 1 297 ? 71.554 -3.357 122.874 1.00 16.69 292 ASP B CA 1
ATOM 10675 C C . ASP B 1 297 ? 70.683 -3.115 121.639 1.00 19.52 292 ASP B C 1
ATOM 10676 O O . ASP B 1 297 ? 69.463 -3.264 121.661 1.00 17.75 292 ASP B O 1
ATOM 10685 N N . ASN B 1 298 ? 71.323 -2.677 120.565 1.00 20.50 293 ASN B N 1
ATOM 10686 C CA . ASN B 1 298 ? 70.658 -2.616 119.273 1.00 16.95 293 ASN B CA 1
ATOM 10687 C C . ASN B 1 298 ? 71.729 -2.726 118.202 1.00 16.29 293 ASN B C 1
ATOM 10688 O O . ASN B 1 298 ? 72.921 -2.749 118.511 1.00 14.87 293 ASN B O 1
ATOM 10699 N N . PRO B 1 299 ? 71.327 -2.958 116.955 1.00 19.61 294 PRO B N 1
ATOM 10700 C CA . PRO B 1 299 ? 72.309 -3.396 115.941 1.00 17.84 294 PRO B CA 1
ATOM 10701 C C . PRO B 1 299 ? 73.450 -2.425 115.682 1.00 15.14 294 PRO B C 1
ATOM 10702 O O . PRO B 1 299 ? 74.489 -2.843 115.144 1.00 13.61 294 PRO B O 1
ATOM 10713 N N . LEU B 1 300 ? 73.299 -1.136 116.001 1.00 14.58 295 LEU B N 1
ATOM 10714 C CA . LEU B 1 300 ? 74.421 -0.223 115.865 1.00 16.16 295 LEU B CA 1
ATOM 10715 C C . LEU B 1 300 ? 75.558 -0.579 116.827 1.00 14.62 295 LEU B C 1
ATOM 10716 O O . LEU B 1 300 ? 76.737 -0.395 116.488 1.00 16.72 295 LEU B O 1
ATOM 10732 N N . ARG B 1 301 ? 75.212 -1.112 118.007 1.00 13.40 296 ARG B N 1
ATOM 10733 C CA . ARG B 1 301 ? 76.106 -1.577 119.076 1.00 15.34 296 ARG B CA 1
ATOM 10734 C C . ARG B 1 301 ? 76.966 -0.488 119.716 1.00 16.63 296 ARG B C 1
ATOM 10735 O O . ARG B 1 301 ? 76.817 -0.217 120.912 1.00 16.90 296 ARG B O 1
ATOM 10756 N N . LYS B 1 302 ? 77.882 0.111 118.955 1.00 17.58 297 LYS B N 1
ATOM 10757 C CA . LYS B 1 302 ? 78.788 1.143 119.451 1.00 16.30 297 LYS B CA 1
ATOM 10758 C C . LYS B 1 302 ? 78.662 2.358 118.542 1.00 17.12 297 LYS B C 1
ATOM 10759 O O . LYS B 1 302 ? 78.953 2.274 117.342 1.00 17.21 297 LYS B O 1
ATOM 10778 N N . ILE B 1 303 ? 78.241 3.479 119.112 1.00 15.90 298 ILE B N 1
ATOM 10779 C CA . ILE B 1 303 ? 77.912 4.688 118.361 1.00 12.46 298 ILE B CA 1
ATOM 10780 C C . ILE B 1 303 ? 78.798 5.800 118.882 1.00 17.40 298 ILE B C 1
ATOM 10781 O O . ILE B 1 303 ? 78.786 6.094 120.085 1.00 17.80 298 ILE B O 1
ATOM 10797 N N . TYR B 1 304 ? 79.544 6.431 117.972 1.00 17.12 299 TYR B N 1
ATOM 10798 C CA . TYR B 1 304 ? 80.561 7.415 118.297 1.00 17.57 299 TYR B CA 1
ATOM 10799 C C . TYR B 1 304 ? 80.220 8.756 117.657 1.00 20.61 299 TYR B C 1
ATOM 10800 O O . TYR B 1 304 ? 79.863 8.821 116.475 1.00 22.52 299 TYR B O 1
ATOM 10818 N N . PHE B 1 305 ? 80.356 9.834 118.430 1.00 21.00 300 PHE B N 1
ATOM 10819 C CA . PHE B 1 305 ? 80.116 11.186 117.931 1.00 22.69 300 PHE B CA 1
ATOM 10820 C C . PHE B 1 305 ? 81.432 11.945 117.998 1.00 23.70 300 PHE B C 1
ATOM 10821 O O . PHE B 1 305 ? 81.954 12.219 119.092 1.00 23.58 300 PHE B O 1
ATOM 10838 N N . LYS B 1 306 ? 81.972 12.261 116.823 1.00 19.25 301 LYS B N 1
ATOM 10839 C CA . LYS B 1 306 ? 83.283 12.887 116.709 1.00 23.66 301 LYS B CA 1
ATOM 10840 C C . LYS B 1 306 ? 83.104 14.401 116.666 1.00 26.73 301 LYS B C 1
ATOM 10841 O O . LYS B 1 306 ? 82.679 14.953 115.645 1.00 27.82 301 LYS B O 1
ATOM 10860 N N . GLY B 1 307 ? 83.433 15.067 117.775 1.00 27.02 302 GLY B N 1
ATOM 10861 C CA . GLY B 1 307 ? 83.301 16.508 117.895 1.00 32.52 302 GLY B CA 1
ATOM 10862 C C . GLY B 1 307 ? 81.978 17.003 117.356 1.00 34.79 302 GLY B C 1
ATOM 10863 O O . GLY B 1 307 ? 80.915 16.519 117.760 1.00 33.16 302 GLY B O 1
ATOM 10867 N N . ASP B 1 308 ? 82.036 17.961 116.431 1.00 32.23 303 ASP B N 1
ATOM 10868 C CA . ASP B 1 308 ? 80.864 18.414 115.695 1.00 41.58 303 ASP B CA 1
ATOM 10869 C C . ASP B 1 308 ? 80.945 18.031 114.224 1.00 37.55 303 ASP B C 1
ATOM 10870 O O . ASP B 1 308 ? 80.293 18.662 113.384 1.00 39.61 303 ASP B O 1
ATOM 10879 N N . LYS B 1 309 ? 81.738 17.008 113.901 1.00 33.40 304 LYS B N 1
ATOM 10880 C CA . LYS B 1 309 ? 82.098 16.697 112.524 1.00 28.34 304 LYS B CA 1
ATOM 10881 C C . LYS B 1 309 ? 81.263 15.579 111.915 1.00 34.04 304 LYS B C 1
ATOM 10882 O O . LYS B 1 309 ? 80.784 15.712 110.790 1.00 27.54 304 LYS B O 1
ATOM 10892 N N . TYR B 1 310 ? 81.107 14.465 112.618 1.00 27.89 305 TYR B N 1
ATOM 10893 C CA . TYR B 1 310 ? 80.424 13.308 112.058 1.00 26.27 305 TYR B CA 1
ATOM 10894 C C . TYR B 1 310 ? 80.168 12.331 113.194 1.00 21.54 305 TYR B C 1
ATOM 10895 O O . TYR B 1 310 ? 80.694 12.493 114.299 1.00 23.49 305 TYR B O 1
ATOM 10913 N N . LEU B 1 311 ? 79.367 11.306 112.902 1.00 21.17 306 LEU B N 1
ATOM 10914 C CA . LEU B 1 311 ? 79.212 10.164 113.790 1.00 23.81 306 LEU B CA 1
ATOM 10915 C C . LEU B 1 311 ? 79.507 8.876 113.032 1.00 21.60 306 LEU B C 1
ATOM 10916 O O . LEU B 1 311 ? 79.489 8.834 111.799 1.00 20.51 306 LEU B O 1
ATOM 10932 N N . PHE B 1 312 ? 79.782 7.807 113.775 1.00 19.59 307 PHE B N 1
ATOM 10933 C CA . PHE B 1 312 ? 79.975 6.524 113.131 1.00 16.41 307 PHE B CA 1
ATOM 10934 C C . PHE B 1 312 ? 79.594 5.434 114.107 1.00 14.23 307 PHE B C 1
ATOM 10935 O O . PHE B 1 312 ? 79.340 5.685 115.287 1.00 15.79 307 PHE B O 1
ATOM 10952 N N . PHE B 1 313 ? 79.481 4.219 113.578 1.00 16.51 308 PHE B N 1
ATOM 10953 C CA . PHE B 1 313 ? 79.242 3.049 114.400 1.00 18.78 308 PHE B CA 1
ATOM 10954 C C . PHE B 1 313 ? 80.158 1.937 113.926 1.00 15.81 308 PHE B C 1
ATOM 10955 O O . PHE B 1 313 ? 80.686 1.977 112.813 1.00 16.70 308 PHE B O 1
ATOM 10972 N N . TYR B 1 314 ? 80.380 0.968 114.814 1.00 17.02 309 TYR B N 1
ATOM 10973 C CA . TYR B 1 314 ? 81.403 -0.057 114.632 1.00 16.02 309 TYR B CA 1
ATOM 10974 C C . TYR B 1 314 ? 80.872 -1.353 115.232 1.00 18.67 309 TYR B C 1
ATOM 10975 O O . TYR B 1 314 ? 80.530 -1.384 116.420 1.00 17.00 309 TYR B O 1
ATOM 10993 N N . THR B 1 315 ? 80.777 -2.405 114.415 1.00 11.32 310 THR B N 1
ATOM 10994 C CA . THR B 1 315 ? 80.205 -3.685 114.818 1.00 15.38 310 THR B CA 1
ATOM 10995 C C . THR B 1 315 ? 81.066 -4.840 114.335 1.00 17.47 310 THR B C 1
ATOM 10996 O O . THR B 1 315 ? 81.861 -4.712 113.401 1.00 15.78 310 THR B O 1
ATOM 11007 N N . ASP B 1 316 ? 80.890 -5.981 114.990 1.00 15.43 311 ASP B N 1
ATOM 11008 C CA . ASP B 1 316 ? 81.609 -7.205 114.672 1.00 15.90 311 ASP B CA 1
ATOM 11009 C C . ASP B 1 316 ? 80.617 -8.363 114.632 1.00 22.68 311 ASP B C 1
ATOM 11010 O O . ASP B 1 316 ? 79.471 -8.250 115.085 1.00 18.14 311 ASP B O 1
ATOM 11019 N N . SER B 1 317 ? 81.060 -9.468 114.049 1.00 19.76 312 SER B N 1
ATOM 11020 C CA . SER B 1 317 ? 80.353 -10.768 114.102 1.00 16.26 312 SER B CA 1
ATOM 11021 C C . SER B 1 317 ? 78.968 -10.609 113.459 1.00 20.06 312 SER B C 1
ATOM 11022 O O . SER B 1 317 ? 78.840 -10.003 112.387 1.00 17.84 312 SER B O 1
ATOM 11030 N N . GLU B 1 318 ? 77.915 -11.159 114.073 1.00 22.59 313 GLU B N 1
ATOM 11031 C CA . GLU B 1 318 ? 76.605 -11.196 113.419 1.00 22.45 313 GLU B CA 1
ATOM 11032 C C . GLU B 1 318 ? 76.087 -9.803 113.104 1.00 20.15 313 GLU B C 1
ATOM 11033 O O . GLU B 1 318 ? 75.348 -9.626 112.129 1.00 19.96 313 GLU B O 1
ATOM 11040 N N . MET B 1 319 ? 76.474 -8.793 113.880 1.00 20.48 314 MET B N 1
ATOM 11041 C CA . MET B 1 319 ? 75.979 -7.456 113.575 1.00 19.36 314 MET B CA 1
ATOM 11042 C C . MET B 1 319 ? 76.727 -6.817 112.410 1.00 17.26 314 MET B C 1
ATOM 11043 O O . MET B 1 319 ? 76.151 -5.985 111.709 1.00 18.78 314 MET B O 1
ATOM 11057 N N . ALA B 1 320 ? 77.999 -7.167 112.192 1.00 18.68 315 ALA B N 1
ATOM 11058 C CA . ALA B 1 320 ? 78.649 -6.758 110.953 1.00 17.52 315 ALA B CA 1
ATOM 11059 C C . ALA B 1 320 ? 77.892 -7.314 109.750 1.00 18.83 315 ALA B C 1
ATOM 11060 O O . ALA B 1 320 ? 77.632 -6.595 108.781 1.00 17.93 315 ALA B O 1
ATOM 11067 N N . ASN B 1 321 ? 77.485 -8.582 109.822 1.00 16.03 316 ASN B N 1
ATOM 11068 C CA . ASN B 1 321 ? 76.755 -9.191 108.721 1.00 16.97 316 ASN B CA 1
ATOM 11069 C C . ASN B 1 321 ? 75.361 -8.598 108.594 1.00 20.38 316 ASN B C 1
ATOM 11070 O O . ASN B 1 321 ? 74.850 -8.461 107.482 1.00 22.31 316 ASN B O 1
ATOM 11081 N N . TYR B 1 322 ? 74.736 -8.223 109.712 1.00 23.01 317 TYR B N 1
ATOM 11082 C CA . TYR B 1 322 ? 73.438 -7.553 109.642 1.00 22.14 317 TYR B CA 1
ATOM 11083 C C . TYR B 1 322 ? 73.526 -6.311 108.764 1.00 25.21 317 TYR B C 1
ATOM 11084 O O . TYR B 1 322 ? 72.718 -6.121 107.838 1.00 19.75 317 TYR B O 1
ATOM 11102 N N . TRP B 1 323 ? 74.541 -5.480 109.006 1.00 17.02 318 TRP B N 1
ATOM 11103 C CA . TRP B 1 323 ? 74.654 -4.212 108.294 1.00 18.64 318 TRP B CA 1
ATOM 11104 C C . TRP B 1 323 ? 75.036 -4.435 106.841 1.00 15.85 318 TRP B C 1
ATOM 11105 O O . TRP B 1 323 ? 74.525 -3.749 105.954 1.00 21.55 318 TRP B O 1
ATOM 11126 N N . ARG B 1 324 ? 75.905 -5.403 106.572 1.00 18.32 319 ARG B N 1
ATOM 11127 C CA . ARG B 1 324 ? 76.271 -5.657 105.182 1.00 16.82 319 ARG B CA 1
ATOM 11128 C C . ARG B 1 324 ? 75.077 -6.174 104.392 1.00 24.63 319 ARG B C 1
ATOM 11129 O O . ARG B 1 324 ? 74.919 -5.838 103.211 1.00 21.53 319 ARG B O 1
ATOM 11150 N N . GLY B 1 325 ? 74.242 -7.004 105.025 1.00 23.77 320 GLY B N 1
ATOM 11151 C CA . GLY B 1 325 ? 72.991 -7.419 104.403 1.00 27.77 320 GLY B CA 1
ATOM 11152 C C . GLY B 1 325 ? 72.068 -6.247 104.140 1.00 28.23 320 GLY B C 1
ATOM 11153 O O . GLY B 1 325 ? 71.436 -6.168 103.087 1.00 27.51 320 GLY B O 1
ATOM 11157 N N A CYS B 1 326 ? 71.975 -5.316 105.092 0.62 25.96 321 CYS B N 1
ATOM 11158 N N B CYS B 1 326 ? 71.992 -5.317 105.092 0.38 25.98 321 CYS B N 1
ATOM 11159 C CA A CYS B 1 326 ? 71.181 -4.111 104.862 0.62 27.72 321 CYS B CA 1
ATOM 11160 C CA B CYS B 1 326 ? 71.206 -4.104 104.899 0.38 27.71 321 CYS B CA 1
ATOM 11161 C C A CYS B 1 326 ? 71.689 -3.347 103.649 0.62 30.47 321 CYS B C 1
ATOM 11162 C C B CYS B 1 326 ? 71.690 -3.326 103.682 0.38 30.33 321 CYS B C 1
ATOM 11163 O O A CYS B 1 326 ? 70.901 -2.930 102.791 0.62 28.44 321 CYS B O 1
ATOM 11164 O O B CYS B 1 326 ? 70.887 -2.886 102.850 0.38 28.48 321 CYS B O 1
ATOM 11179 N N . VAL B 1 327 ? 73.010 -3.144 103.569 1.00 24.57 322 VAL B N 1
ATOM 11180 C CA . VAL B 1 327 ? 73.594 -2.441 102.433 1.00 29.66 322 VAL B CA 1
ATOM 11181 C C . VAL B 1 327 ? 73.177 -3.106 101.132 1.00 25.65 322 VAL B C 1
ATOM 11182 O O . VAL B 1 327 ? 72.887 -2.435 100.139 1.00 31.41 322 VAL B O 1
ATOM 11196 N N . ALA B 1 328 ? 73.178 -4.438 101.105 1.00 23.12 323 ALA B N 1
ATOM 11197 C CA . ALA B 1 328 ? 72.899 -5.130 99.852 1.00 23.94 323 ALA B CA 1
ATOM 11198 C C . ALA B 1 328 ? 71.454 -4.937 99.426 1.00 36.91 323 ALA B C 1
ATOM 11199 O O . ALA B 1 328 ? 71.161 -4.934 98.225 1.00 35.53 323 ALA B O 1
ATOM 11206 N N . GLU B 1 329 ? 70.546 -4.769 100.391 1.00 29.89 324 GLU B N 1
ATOM 11207 C CA . GLU B 1 329 ? 69.135 -4.576 100.073 1.00 33.98 324 GLU B CA 1
ATOM 11208 C C . GLU B 1 329 ? 68.863 -3.182 99.533 1.00 40.71 324 GLU B C 1
ATOM 11209 O O . GLU B 1 329 ? 67.812 -2.963 98.922 1.00 47.79 324 GLU B O 1
ATOM 11221 N N . GLY B 1 330 ? 69.786 -2.241 99.721 1.00 31.29 325 GLY B N 1
ATOM 11222 C CA . GLY B 1 330 ? 69.640 -0.921 99.141 1.00 31.10 325 GLY B CA 1
ATOM 11223 C C . GLY B 1 330 ? 70.041 0.233 100.039 1.00 31.28 325 GLY B C 1
ATOM 11224 O O . GLY B 1 330 ? 69.795 0.209 101.249 1.00 36.60 325 GLY B O 1
ATOM 11228 N N . GLU B 1 331 ? 70.635 1.269 99.440 1.00 34.92 326 GLU B N 1
ATOM 11229 C CA . GLU B 1 331 ? 71.095 2.423 100.207 1.00 40.22 326 GLU B CA 1
ATOM 11230 C C . GLU B 1 331 ? 69.968 3.043 101.024 1.00 40.33 326 GLU B C 1
ATOM 11231 O O . GLU B 1 331 ? 70.154 3.378 102.199 1.00 33.34 326 GLU B O 1
ATOM 11243 N N . ASP B 1 332 ? 68.793 3.222 100.412 1.00 39.20 327 ASP B N 1
ATOM 11244 C CA . ASP B 1 332 ? 67.684 3.875 101.102 1.00 35.50 327 ASP B CA 1
ATOM 11245 C C . ASP B 1 332 ? 67.264 3.095 102.342 1.00 28.24 327 ASP B C 1
ATOM 11246 O O . ASP B 1 332 ? 67.044 3.677 103.410 1.00 31.69 327 ASP B O 1
ATOM 11255 N N . GLY B 1 333 ? 67.124 1.774 102.220 1.00 31.54 328 GLY B N 1
ATOM 11256 C CA . GLY B 1 333 ? 66.725 0.982 103.373 1.00 35.66 328 GLY B CA 1
ATOM 11257 C C . GLY B 1 333 ? 67.795 0.940 104.446 1.00 36.66 328 GLY B C 1
ATOM 11258 O O . GLY B 1 333 ? 67.484 0.845 105.636 1.00 31.21 328 GLY B O 1
ATOM 11262 N N . TYR B 1 334 ? 69.062 1.030 104.041 1.00 32.05 329 TYR B N 1
ATOM 11263 C CA . TYR B 1 334 ? 70.174 1.054 104.990 1.00 25.38 329 TYR B CA 1
ATOM 11264 C C . TYR B 1 334 ? 70.155 2.331 105.822 1.00 26.52 329 TYR B C 1
ATOM 11265 O O . TYR B 1 334 ? 70.231 2.281 107.060 1.00 27.26 329 TYR B O 1
ATOM 11283 N N . LEU B 1 335 ? 70.005 3.487 105.162 1.00 25.18 330 LEU B N 1
ATOM 11284 C CA . LEU B 1 335 ? 69.971 4.753 105.884 1.00 27.75 330 LEU B CA 1
ATOM 11285 C C . LEU B 1 335 ? 68.740 4.851 106.778 1.00 30.16 330 LEU B C 1
ATOM 11286 O O . LEU B 1 335 ? 68.819 5.383 107.893 1.00 28.22 330 LEU B O 1
ATOM 11302 N N . GLU B 1 336 ? 67.594 4.348 106.308 1.00 30.87 331 GLU B N 1
ATOM 11303 C CA . GLU B 1 336 ? 66.400 4.343 107.147 1.00 31.26 331 GLU B CA 1
ATOM 11304 C C . GLU B 1 336 ? 66.627 3.505 108.397 1.00 35.68 331 GLU B C 1
ATOM 11305 O O . GLU B 1 336 ? 66.175 3.868 109.490 1.00 31.90 331 GLU B O 1
ATOM 11309 N N . GLN B 1 337 ? 67.320 2.374 108.252 1.00 30.35 332 GLN B N 1
ATOM 11310 C CA . GLN B 1 337 ? 67.573 1.511 109.399 1.00 25.74 332 GLN B CA 1
ATOM 11311 C C . GLN B 1 337 ? 68.496 2.188 110.406 1.00 22.88 332 GLN B C 1
ATOM 11312 O O . GLN B 1 337 ? 68.278 2.098 111.620 1.00 25.69 332 GLN B O 1
ATOM 11326 N N . ILE B 1 338 ? 69.538 2.864 109.924 1.00 27.24 333 ILE B N 1
ATOM 11327 C CA . ILE B 1 338 ? 70.391 3.637 110.818 1.00 26.20 333 ILE B CA 1
ATOM 11328 C C . ILE B 1 338 ? 69.561 4.648 111.596 1.00 26.45 333 ILE B C 1
ATOM 11329 O O . ILE B 1 338 ? 69.734 4.820 112.804 1.00 20.59 333 ILE B O 1
ATOM 11345 N N . ARG B 1 339 ? 68.649 5.333 110.915 1.00 28.76 334 ARG B N 1
ATOM 11346 C CA . ARG B 1 339 ? 67.857 6.362 111.574 1.00 25.92 334 ARG B CA 1
ATOM 11347 C C . ARG B 1 339 ? 66.974 5.755 112.660 1.00 21.22 334 ARG B C 1
ATOM 11348 O O . ARG B 1 339 ? 66.866 6.297 113.768 1.00 26.68 334 ARG B O 1
ATOM 11369 N N . THR B 1 340 ? 66.353 4.614 112.363 1.00 33.27 335 THR B N 1
ATOM 11370 C CA . THR B 1 340 ? 65.542 3.921 113.358 1.00 29.68 335 THR B CA 1
ATOM 11371 C C . THR B 1 340 ? 66.367 3.558 114.591 1.00 30.93 335 THR B C 1
ATOM 11372 O O . THR B 1 340 ? 65.949 3.807 115.731 1.00 27.05 335 THR B O 1
ATOM 11383 N N . HIS B 1 341 ? 67.541 2.953 114.386 1.00 24.85 336 HIS B N 1
ATOM 11384 C CA . HIS B 1 341 ? 68.315 2.468 115.527 1.00 25.23 336 HIS B CA 1
ATOM 11385 C C . HIS B 1 341 ? 68.962 3.608 116.298 1.00 21.22 336 HIS B C 1
ATOM 11386 O O . HIS B 1 341 ? 69.175 3.489 117.513 1.00 26.32 336 HIS B O 1
ATOM 11400 N N . LEU B 1 342 ? 69.297 4.704 115.618 1.00 21.87 337 LEU B N 1
ATOM 11401 C CA . LEU B 1 342 ? 69.824 5.867 116.320 1.00 24.36 337 LEU B CA 1
ATOM 11402 C C . LEU B 1 342 ? 68.782 6.457 117.256 1.00 26.11 337 LEU B C 1
ATOM 11403 O O . LEU B 1 342 ? 69.091 6.801 118.400 1.00 25.33 337 LEU B O 1
ATOM 11419 N N . ALA B 1 343 ? 67.543 6.589 116.779 1.00 25.10 338 ALA B N 1
ATOM 11420 C CA . ALA B 1 343 ? 66.477 7.131 117.616 1.00 32.53 338 ALA B CA 1
ATOM 11421 C C . ALA B 1 343 ? 66.262 6.276 118.860 1.00 29.64 338 ALA B C 1
ATOM 11422 O O . ALA B 1 343 ? 66.221 6.793 119.982 1.00 30.63 338 ALA B O 1
ATOM 11429 N N . SER B 1 344 ? 66.138 4.960 118.683 1.00 28.57 339 SER B N 1
ATOM 11430 C CA . SER B 1 344 ? 65.946 4.094 119.839 1.00 31.09 339 SER B CA 1
ATOM 11431 C C . SER B 1 344 ? 67.138 4.144 120.792 1.00 32.75 339 SER B C 1
ATOM 11432 O O . SER B 1 344 ? 66.951 4.105 122.014 1.00 31.74 339 SER B O 1
ATOM 11440 N N . ALA B 1 345 ? 68.366 4.275 120.270 1.00 28.19 340 ALA B N 1
ATOM 11441 C CA . ALA B 1 345 ? 69.537 4.294 121.143 1.00 27.20 340 ALA B CA 1
ATOM 11442 C C . ALA B 1 345 ? 69.604 5.581 121.958 1.00 28.77 340 ALA B C 1
ATOM 11443 O O . ALA B 1 345 ? 70.052 5.573 123.113 1.00 34.14 340 ALA B O 1
ATOM 11450 N N . LEU B 1 346 ? 69.192 6.699 121.375 1.00 25.95 341 LEU B N 1
ATOM 11451 C CA . LEU B 1 346 ? 69.191 7.971 122.080 1.00 30.53 341 LEU B CA 1
ATOM 11452 C C . LEU B 1 346 ? 67.910 8.195 122.873 1.00 38.75 341 LEU B C 1
ATOM 11453 O O . LEU B 1 346 ? 67.817 9.182 123.609 1.00 45.34 341 LEU B O 1
ATOM 11469 N N . GLY B 1 347 ? 66.937 7.299 122.755 1.00 35.66 342 GLY B N 1
ATOM 11470 C CA . GLY B 1 347 ? 65.669 7.501 123.435 1.00 46.80 342 GLY B CA 1
ATOM 11471 C C . GLY B 1 347 ? 64.962 8.762 122.990 1.00 43.83 342 GLY B C 1
ATOM 11472 O O . GLY B 1 347 ? 64.336 9.444 123.811 1.00 50.38 342 GLY B O 1
ATOM 11476 N N . ILE B 1 348 ? 65.064 9.097 121.706 1.00 35.38 343 ILE B N 1
ATOM 11477 C CA . ILE B 1 348 ? 64.386 10.245 121.126 1.00 43.35 343 ILE B CA 1
ATOM 11478 C C . ILE B 1 348 ? 63.559 9.750 119.947 1.00 42.96 343 ILE B C 1
ATOM 11479 O O . ILE B 1 348 ? 63.739 8.632 119.455 1.00 41.62 343 ILE B O 1
ATOM 11495 N N . VAL B 1 349 ? 62.630 10.592 119.500 1.00 43.99 344 VAL B N 1
ATOM 11496 C CA . VAL B 1 349 ? 61.699 10.195 118.450 1.00 45.04 344 VAL B CA 1
ATOM 11497 C C . VAL B 1 349 ? 62.418 10.215 117.107 1.00 38.66 344 VAL B C 1
ATOM 11498 O O . VAL B 1 349 ? 63.259 11.083 116.848 1.00 40.13 344 VAL B O 1
ATOM 11511 N N . ARG B 1 350 ? 62.049 9.273 116.232 1.00 46.30 345 ARG B N 1
ATOM 11512 C CA . ARG B 1 350 ? 62.740 9.087 114.953 1.00 43.80 345 ARG B CA 1
ATOM 11513 C C . ARG B 1 350 ? 62.805 10.369 114.133 1.00 51.80 345 ARG B C 1
ATOM 11514 O O . ARG B 1 350 ? 63.838 10.675 113.521 1.00 41.25 345 ARG B O 1
ATOM 11535 N N . GLU B 1 351 ? 61.701 11.115 114.078 1.00 40.76 346 GLU B N 1
ATOM 11536 C CA . GLU B 1 351 ? 61.659 12.326 113.270 1.00 42.92 346 GLU B CA 1
ATOM 11537 C C . GLU B 1 351 ? 62.708 13.346 113.695 1.00 41.81 346 GLU B C 1
ATOM 11538 O O . GLU B 1 351 ? 63.076 14.201 112.884 1.00 48.04 346 GLU B O 1
ATOM 11542 N N . ARG B 1 352 ? 63.198 13.284 114.936 1.00 52.31 347 ARG B N 1
ATOM 11543 C CA . ARG B 1 352 ? 64.182 14.255 115.413 1.00 52.86 347 ARG B CA 1
ATOM 11544 C C . ARG B 1 352 ? 65.596 13.959 114.918 1.00 58.17 347 ARG B C 1
ATOM 11545 O O . ARG B 1 352 ? 66.481 14.811 115.073 1.00 51.27 347 ARG B O 1
ATOM 11555 N N . ILE B 1 353 ? 65.825 12.790 114.324 1.00 57.30 348 ILE B N 1
ATOM 11556 C CA . ILE B 1 353 ? 67.112 12.448 113.724 1.00 47.07 348 ILE B CA 1
ATOM 11557 C C . ILE B 1 353 ? 67.100 12.982 112.280 1.00 42.71 348 ILE B C 1
ATOM 11558 O O . ILE B 1 353 ? 66.310 12.479 111.467 1.00 46.57 348 ILE B O 1
ATOM 11574 N N . PRO B 1 354 ? 67.941 13.949 111.941 1.00 47.21 349 PRO B N 1
ATOM 11575 C CA . PRO B 1 354 ? 67.944 14.450 110.561 1.00 42.71 349 PRO B CA 1
ATOM 11576 C C . PRO B 1 354 ? 68.476 13.411 109.589 1.00 49.61 349 PRO B C 1
ATOM 11577 O O . PRO B 1 354 ? 69.051 12.386 109.963 1.00 47.19 349 PRO B O 1
ATOM 11588 N N . GLN B 1 355 ? 68.273 13.697 108.320 1.00 43.49 350 GLN B N 1
ATOM 11589 C CA . GLN B 1 355 ? 68.812 12.819 107.296 1.00 45.09 350 GLN B CA 1
ATOM 11590 C C . GLN B 1 355 ? 70.238 13.232 106.946 1.00 37.31 350 GLN B C 1
ATOM 11591 O O . GLN B 1 355 ? 70.573 14.422 106.972 1.00 37.27 350 GLN B O 1
ATOM 11605 N N . PRO B 1 356 ? 71.106 12.274 106.634 1.00 33.89 351 PRO B N 1
ATOM 11606 C CA . PRO B 1 356 ? 72.515 12.606 106.423 1.00 36.15 351 PRO B CA 1
ATOM 11607 C C . PRO B 1 356 ? 72.752 13.247 105.066 1.00 36.14 351 PRO B C 1
ATOM 11608 O O . PRO B 1 356 ? 71.980 13.070 104.120 1.00 37.38 351 PRO B O 1
ATOM 11619 N N . LEU B 1 357 ? 73.836 14.023 105.000 1.00 37.54 352 LEU B N 1
ATOM 11620 C CA . LEU B 1 357 ? 74.276 14.622 103.744 1.00 37.04 352 LEU B CA 1
ATOM 11621 C C . LEU B 1 357 ? 75.126 13.651 102.943 1.00 37.91 352 LEU B C 1
ATOM 11622 O O . LEU B 1 357 ? 74.964 13.530 101.725 1.00 34.79 352 LEU B O 1
ATOM 11638 N N . ALA B 1 358 ? 76.060 12.980 103.615 1.00 32.42 353 ALA B N 1
ATOM 11639 C CA . ALA B 1 358 ? 76.953 12.021 102.987 1.00 28.35 353 ALA B CA 1
ATOM 11640 C C . ALA B 1 358 ? 77.197 10.892 103.977 1.00 30.95 353 ALA B C 1
ATOM 11641 O O . ALA B 1 358 ? 76.965 11.037 105.177 1.00 25.56 353 ALA B O 1
ATOM 11648 N N . HIS B 1 359 ? 77.643 9.751 103.462 1.00 28.45 354 HIS B N 1
ATOM 11649 C CA . HIS B 1 359 ? 77.943 8.625 104.337 1.00 30.53 354 HIS B CA 1
ATOM 11650 C C . HIS B 1 359 ? 78.862 7.668 103.590 1.00 30.99 354 HIS B C 1
ATOM 11651 O O . HIS B 1 359 ? 78.874 7.633 102.358 1.00 26.46 354 HIS B O 1
ATOM 11665 N N A VAL B 1 360 ? 79.647 6.905 104.347 0.51 23.40 355 VAL B N 1
ATOM 11666 N N B VAL B 1 360 ? 79.638 6.904 104.358 0.49 23.40 355 VAL B N 1
ATOM 11667 C CA A VAL B 1 360 ? 80.501 5.875 103.772 0.51 23.02 355 VAL B CA 1
ATOM 11668 C CA B VAL B 1 360 ? 80.531 5.891 103.812 0.49 23.02 355 VAL B CA 1
ATOM 11669 C C A VAL B 1 360 ? 80.543 4.706 104.738 0.51 21.59 355 VAL B C 1
ATOM 11670 C C B VAL B 1 360 ? 80.497 4.694 104.745 0.49 21.60 355 VAL B C 1
ATOM 11671 O O A VAL B 1 360 ? 80.364 4.865 105.949 0.51 22.81 355 VAL B O 1
ATOM 11672 O O B VAL B 1 360 ? 80.214 4.820 105.940 0.49 22.85 355 VAL B O 1
ATOM 11697 N N . HIS B 1 361 ? 80.765 3.519 104.193 1.00 21.64 356 HIS B N 1
ATOM 11698 C CA . HIS B 1 361 ? 80.800 2.325 105.012 1.00 23.16 356 HIS B CA 1
ATOM 11699 C C . HIS B 1 361 ? 81.784 1.338 104.426 1.00 23.48 356 HIS B C 1
ATOM 11700 O O . HIS B 1 361 ? 82.192 1.438 103.261 1.00 20.76 356 HIS B O 1
ATOM 11715 N N . LYS B 1 362 ? 82.130 0.358 105.250 1.00 20.45 357 LYS B N 1
ATOM 11716 C CA . LYS B 1 362 ? 83.062 -0.669 104.845 1.00 16.86 357 LYS B CA 1
ATOM 11717 C C . LYS B 1 362 ? 82.813 -1.922 105.661 1.00 16.97 357 LYS B C 1
ATOM 11718 O O . LYS B 1 362 ? 82.747 -1.860 106.896 1.00 17.69 357 LYS B O 1
ATOM 11737 N N . TYR B 1 363 ? 82.673 -3.037 104.952 1.00 16.05 358 TYR B N 1
ATOM 11738 C CA . TYR B 1 363 ? 82.539 -4.377 105.507 1.00 15.16 358 TYR B CA 1
ATOM 11739 C C . TYR B 1 363 ? 83.843 -5.109 105.260 1.00 16.98 358 TYR B C 1
ATOM 11740 O O . TYR B 1 363 ? 84.336 -5.126 104.121 1.00 17.16 358 TYR B O 1
ATOM 11758 N N . TRP B 1 364 ? 84.394 -5.690 106.316 1.00 16.49 359 TRP B N 1
ATOM 11759 C CA . TRP B 1 364 ? 85.632 -6.454 106.271 1.00 15.33 359 TRP B CA 1
ATOM 11760 C C . TRP B 1 364 ? 85.283 -7.896 106.620 1.00 16.95 359 TRP B C 1
ATOM 11761 O O . TRP B 1 364 ? 85.064 -8.224 107.786 1.00 17.60 359 TRP B O 1
ATOM 11782 N N . ALA B 1 365 ? 85.251 -8.771 105.610 1.00 14.72 360 ALA B N 1
ATOM 11783 C CA . ALA B 1 365 ? 84.792 -10.138 105.831 1.00 17.30 360 ALA B CA 1
ATOM 11784 C C . ALA B 1 365 ? 85.660 -10.873 106.836 1.00 18.32 360 ALA B C 1
ATOM 11785 O O . ALA B 1 365 ? 85.171 -11.738 107.570 1.00 21.58 360 ALA B O 1
ATOM 11792 N N . HIS B 1 366 ? 86.955 -10.576 106.857 1.00 18.28 361 HIS B N 1
ATOM 11793 C CA . HIS B 1 366 ? 87.877 -11.144 107.827 1.00 20.34 361 HIS B CA 1
ATOM 11794 C C . HIS B 1 366 ? 88.580 -10.041 108.606 1.00 20.55 361 HIS B C 1
ATOM 11795 O O . HIS B 1 366 ? 89.806 -10.065 108.756 1.00 20.69 361 HIS B O 1
ATOM 11809 N N . GLY B 1 367 ? 87.801 -9.098 109.138 1.00 14.86 362 GLY B N 1
ATOM 11810 C CA . GLY B 1 367 ? 88.370 -7.893 109.722 1.00 15.08 362 GLY B CA 1
ATOM 11811 C C . GLY B 1 367 ? 89.384 -8.165 110.818 1.00 14.07 362 GLY B C 1
ATOM 11812 O O . GLY B 1 367 ? 90.406 -7.474 110.912 1.00 16.82 362 GLY B O 1
ATOM 11816 N N . VAL B 1 368 ? 89.112 -9.141 111.681 1.00 18.29 363 VAL B N 1
ATOM 11817 C CA . VAL B 1 368 ? 90.074 -9.553 112.694 1.00 22.21 363 VAL B CA 1
ATOM 11818 C C . VAL B 1 368 ? 90.331 -11.046 112.560 1.00 22.29 363 VAL B C 1
ATOM 11819 O O . VAL B 1 368 ? 89.403 -11.844 112.374 1.00 21.09 363 VAL B O 1
ATOM 11832 N N . GLU B 1 369 ? 91.604 -11.409 112.636 1.00 17.86 364 GLU B N 1
ATOM 11833 C CA . GLU B 1 369 ? 92.058 -12.781 112.512 1.00 20.52 364 GLU B CA 1
ATOM 11834 C C . GLU B 1 369 ? 92.947 -13.086 113.703 1.00 23.29 364 GLU B C 1
ATOM 11835 O O . GLU B 1 369 ? 93.668 -12.212 114.193 1.00 26.34 364 GLU B O 1
ATOM 11847 N N . PHE B 1 370 ? 92.901 -14.341 114.140 1.00 25.63 365 PHE B N 1
ATOM 11848 C CA . PHE B 1 370 ? 93.500 -14.727 115.407 1.00 31.63 365 PHE B CA 1
ATOM 11849 C C . PHE B 1 370 ? 93.824 -16.208 115.384 1.00 34.17 365 PHE B C 1
ATOM 11850 O O . PHE B 1 370 ? 93.249 -16.983 114.614 1.00 33.02 365 PHE B O 1
ATOM 11867 N N . CYS B 1 371 ? 94.747 -16.592 116.256 1.00 30.06 366 CYS B N 1
ATOM 11868 C CA . CYS B 1 371 ? 94.987 -17.999 116.525 1.00 34.74 366 CYS B CA 1
ATOM 11869 C C . CYS B 1 371 ? 93.881 -18.555 117.418 1.00 41.46 366 CYS B C 1
ATOM 11870 O O . CYS B 1 371 ? 93.446 -17.905 118.373 1.00 38.75 366 CYS B O 1
ATOM 11878 N N . ARG B 1 372 ? 93.409 -19.758 117.085 1.00 46.07 367 ARG B N 1
ATOM 11879 C CA . ARG B 1 372 ? 92.366 -20.402 117.873 1.00 47.09 367 ARG B CA 1
ATOM 11880 C C . ARG B 1 372 ? 92.908 -21.083 119.124 1.00 48.32 367 ARG B C 1
ATOM 11881 O O . ARG B 1 372 ? 92.115 -21.493 119.976 1.00 50.16 367 ARG B O 1
ATOM 11891 N N . ASP B 1 373 ? 94.224 -21.197 119.264 1.00 54.37 368 ASP B N 1
ATOM 11892 C CA . ASP B 1 373 ? 94.820 -21.960 120.357 1.00 56.45 368 ASP B CA 1
ATOM 11893 C C . ASP B 1 373 ? 95.816 -21.116 121.144 1.00 56.56 368 ASP B C 1
ATOM 11894 O O . ASP B 1 373 ? 95.442 -20.441 122.103 1.00 63.27 368 ASP B O 1
ATOM 11903 N N . ASP B 1 377 ? 102.645 -21.963 122.597 1.00 67.15 372 ASP B N 1
ATOM 11904 C CA . ASP B 1 377 ? 103.687 -20.944 122.524 1.00 68.70 372 ASP B CA 1
ATOM 11905 C C . ASP B 1 377 ? 104.001 -20.605 121.068 1.00 72.46 372 ASP B C 1
ATOM 11906 O O . ASP B 1 377 ? 104.834 -21.251 120.428 1.00 75.36 372 ASP B O 1
ATOM 11914 N N . HIS B 1 378 ? 103.347 -19.569 120.568 1.00 63.84 373 HIS B N 1
ATOM 11915 C CA . HIS B 1 378 ? 103.267 -19.275 119.139 1.00 51.91 373 HIS B CA 1
ATOM 11916 C C . HIS B 1 378 ? 104.411 -18.359 118.703 1.00 45.89 373 HIS B C 1
ATOM 11917 O O . HIS B 1 378 ? 104.605 -17.296 119.304 1.00 44.51 373 HIS B O 1
ATOM 11931 N N . PRO B 1 379 ? 105.162 -18.695 117.657 1.00 43.12 374 PRO B N 1
ATOM 11932 C CA . PRO B 1 379 ? 106.196 -17.769 117.184 1.00 37.17 374 PRO B CA 1
ATOM 11933 C C . PRO B 1 379 ? 105.574 -16.582 116.467 1.00 33.77 374 PRO B C 1
ATOM 11934 O O . PRO B 1 379 ? 104.481 -16.677 115.906 1.00 36.69 374 PRO B O 1
ATOM 11945 N N . SER B 1 380 ? 106.290 -15.455 116.481 1.00 30.28 375 SER B N 1
ATOM 11946 C CA . SER B 1 380 ? 105.714 -14.211 115.964 1.00 30.21 375 SER B CA 1
ATOM 11947 C C . SER B 1 380 ? 105.643 -14.194 114.440 1.00 32.82 375 SER B C 1
ATOM 11948 O O . SER B 1 380 ? 104.837 -13.452 113.871 1.00 26.58 375 SER B O 1
ATOM 11956 N N . ALA B 1 381 ? 106.498 -14.959 113.776 1.00 25.52 376 ALA B N 1
ATOM 11957 C CA . ALA B 1 381 ? 106.405 -15.218 112.346 1.00 26.22 376 ALA B CA 1
ATOM 11958 C C . ALA B 1 381 ? 106.588 -16.716 112.148 1.00 28.64 376 ALA B C 1
ATOM 11959 O O . ALA B 1 381 ? 107.188 -17.390 112.991 1.00 28.42 376 ALA B O 1
ATOM 11966 N N . LEU B 1 382 ? 106.058 -17.246 111.053 1.00 28.65 377 LEU B N 1
ATOM 11967 C CA . LEU B 1 382 ? 106.098 -18.680 110.794 1.00 30.19 377 LEU B CA 1
ATOM 11968 C C . LEU B 1 382 ? 107.000 -19.001 109.607 1.00 37.47 377 LEU B C 1
ATOM 11969 O O . LEU B 1 382 ? 107.322 -18.136 108.784 1.00 26.09 377 LEU B O 1
ATOM 11985 N N . SER B 1 383 ? 107.396 -20.277 109.527 1.00 30.66 378 SER B N 1
ATOM 11986 C CA . SER B 1 383 ? 108.153 -20.810 108.400 1.00 33.84 378 SER B CA 1
ATOM 11987 C C . SER B 1 383 ? 107.492 -22.086 107.911 1.00 33.64 378 SER B C 1
ATOM 11988 O O . SER B 1 383 ? 107.008 -22.887 108.714 1.00 38.00 378 SER B O 1
ATOM 11996 N N . HIS B 1 384 ? 107.468 -22.276 106.592 1.00 37.00 379 HIS B N 1
ATOM 11997 C CA . HIS B 1 384 ? 107.071 -23.564 106.049 1.00 38.62 379 HIS B CA 1
ATOM 11998 C C . HIS B 1 384 ? 108.177 -24.570 106.338 1.00 41.80 379 HIS B C 1
ATOM 11999 O O . HIS B 1 384 ? 109.341 -24.336 105.999 1.00 42.99 379 HIS B O 1
ATOM 12013 N N . ARG B 1 385 ? 107.814 -25.688 106.976 1.00 45.20 380 ARG B N 1
ATOM 12014 C CA . ARG B 1 385 ? 108.825 -26.636 107.447 1.00 55.25 380 ARG B CA 1
ATOM 12015 C C . ARG B 1 385 ? 109.746 -27.101 106.324 1.00 48.64 380 ARG B C 1
ATOM 12016 O O . ARG B 1 385 ? 110.938 -27.324 106.558 1.00 53.46 380 ARG B O 1
ATOM 12037 N N . ASP B 1 386 ? 109.223 -27.248 105.106 1.00 50.76 381 ASP B N 1
ATOM 12038 C CA . ASP B 1 386 ? 109.997 -27.750 103.970 1.00 55.74 381 ASP B CA 1
ATOM 12039 C C . ASP B 1 386 ? 110.585 -26.628 103.120 1.00 49.77 381 ASP B C 1
ATOM 12040 O O . ASP B 1 386 ? 111.798 -26.579 102.891 1.00 53.22 381 ASP B O 1
ATOM 12049 N N . SER B 1 387 ? 109.735 -25.714 102.647 1.00 38.80 382 SER B N 1
ATOM 12050 C CA . SER B 1 387 ? 110.100 -24.822 101.549 1.00 38.74 382 SER B CA 1
ATOM 12051 C C . SER B 1 387 ? 110.867 -23.589 102.001 1.00 33.01 382 SER B C 1
ATOM 12052 O O . SER B 1 387 ? 111.469 -22.916 101.161 1.00 37.94 382 SER B O 1
ATOM 12060 N N . GLY B 1 388 ? 110.832 -23.251 103.284 1.00 38.29 383 GLY B N 1
ATOM 12061 C CA . GLY B 1 388 ? 111.510 -22.058 103.738 1.00 31.47 383 GLY B CA 1
ATOM 12062 C C . GLY B 1 388 ? 110.764 -20.758 103.514 1.00 34.21 383 GLY B C 1
ATOM 12063 O O . GLY B 1 388 ? 111.288 -19.692 103.873 1.00 29.40 383 GLY B O 1
ATOM 12067 N N . ILE B 1 389 ? 109.562 -20.802 102.932 1.00 30.45 384 ILE B N 1
ATOM 12068 C CA . ILE B 1 389 ? 108.744 -19.601 102.836 1.00 32.36 384 ILE B CA 1
ATOM 12069 C C . ILE B 1 389 ? 108.413 -19.097 104.231 1.00 26.22 384 ILE B C 1
ATOM 12070 O O . ILE B 1 389 ? 108.166 -19.881 105.155 1.00 27.21 384 ILE B O 1
ATOM 12086 N N . ILE B 1 390 ? 108.368 -17.780 104.386 1.00 29.26 385 ILE B N 1
ATOM 12087 C CA . ILE B 1 390 ? 108.097 -17.153 105.677 1.00 30.94 385 ILE B CA 1
ATOM 12088 C C . ILE B 1 390 ? 106.740 -16.462 105.633 1.00 28.67 385 ILE B C 1
ATOM 12089 O O . ILE B 1 390 ? 106.351 -15.893 104.608 1.00 26.22 385 ILE B O 1
ATOM 12105 N N . ALA B 1 391 ? 106.011 -16.528 106.747 1.00 24.10 386 ALA B N 1
ATOM 12106 C CA . ALA B 1 391 ? 104.690 -15.924 106.864 1.00 21.99 386 ALA B CA 1
ATOM 12107 C C . ALA B 1 391 ? 104.690 -14.893 107.987 1.00 26.07 386 ALA B C 1
ATOM 12108 O O . ALA B 1 391 ? 105.243 -15.134 109.065 1.00 25.33 386 ALA B O 1
ATOM 12115 N N . CYS B 1 392 ? 104.047 -13.758 107.723 1.00 24.56 387 CYS B N 1
ATOM 12116 C CA . CYS B 1 392 ? 104.097 -12.566 108.565 1.00 23.49 387 CYS B CA 1
ATOM 12117 C C . CYS B 1 392 ? 102.682 -12.024 108.740 1.00 22.81 387 CYS B C 1
ATOM 12118 O O . CYS B 1 392 ? 101.981 -11.792 107.747 1.00 22.00 387 CYS B O 1
ATOM 12126 N N . SER B 1 393 ? 102.252 -11.819 109.989 1.00 19.91 388 SER B N 1
ATOM 12127 C CA . SER B 1 393 ? 100.885 -11.388 110.252 1.00 21.41 388 SER B CA 1
ATOM 12128 C C . SER B 1 393 ? 100.711 -11.075 111.731 1.00 25.24 388 SER B C 1
ATOM 12129 O O . SER B 1 393 ? 101.288 -11.749 112.587 1.00 22.37 388 SER B O 1
ATOM 12137 N N . ASP B 1 394 ? 99.901 -10.054 112.021 1.00 25.89 389 ASP B N 1
ATOM 12138 C CA . ASP B 1 394 ? 99.525 -9.786 113.407 1.00 22.27 389 ASP B CA 1
ATOM 12139 C C . ASP B 1 394 ? 98.866 -10.999 114.067 1.00 27.45 389 ASP B C 1
ATOM 12140 O O . ASP B 1 394 ? 98.926 -11.139 115.295 1.00 23.37 389 ASP B O 1
ATOM 12149 N N . ALA B 1 395 ? 98.220 -11.877 113.283 1.00 24.86 390 ALA B N 1
ATOM 12150 C CA . ALA B 1 395 ? 97.523 -13.039 113.845 1.00 26.56 390 ALA B CA 1
ATOM 12151 C C . ALA B 1 395 ? 98.462 -14.033 114.529 1.00 29.57 390 ALA B C 1
ATOM 12152 O O . ALA B 1 395 ? 97.989 -14.885 115.294 1.00 27.81 390 ALA B O 1
ATOM 12159 N N . TYR B 1 396 ? 99.767 -13.941 114.301 1.00 23.36 391 TYR B N 1
ATOM 12160 C CA . TYR B 1 396 ? 100.739 -14.848 114.909 1.00 25.86 391 TYR B CA 1
ATOM 12161 C C . TYR B 1 396 ? 101.347 -14.298 116.194 1.00 28.21 391 TYR B C 1
ATOM 12162 O O . TYR B 1 396 ? 102.321 -14.869 116.691 1.00 30.13 391 TYR B O 1
ATOM 12180 N N . THR B 1 397 ? 100.809 -13.209 116.737 1.00 24.54 392 THR B N 1
ATOM 12181 C CA . THR B 1 397 ? 101.410 -12.530 117.870 1.00 26.10 392 THR B CA 1
ATOM 12182 C C . THR B 1 397 ? 100.400 -12.385 118.991 1.00 21.07 392 THR B C 1
ATOM 12183 O O . THR B 1 397 ? 99.192 -12.563 118.812 1.00 25.64 392 THR B O 1
ATOM 12194 N N . GLU B 1 398 ? 100.913 -11.979 120.142 1.00 29.78 393 GLU B N 1
ATOM 12195 C CA . GLU B 1 398 ? 100.069 -11.612 121.269 1.00 29.79 393 GLU B CA 1
ATOM 12196 C C . GLU B 1 398 ? 99.290 -10.320 121.022 1.00 39.22 393 GLU B C 1
ATOM 12197 O O . GLU B 1 398 ? 98.471 -9.943 121.865 1.00 32.37 393 GLU B O 1
ATOM 12209 N N . HIS B 1 399 ? 99.501 -9.648 119.884 1.00 25.17 394 HIS B N 1
ATOM 12210 C CA . HIS B 1 399 ? 98.773 -8.437 119.532 1.00 18.82 394 HIS B CA 1
ATOM 12211 C C . HIS B 1 399 ? 97.884 -8.646 118.321 1.00 19.71 394 HIS B C 1
ATOM 12212 O O . HIS B 1 399 ? 97.664 -7.713 117.548 1.00 21.19 394 HIS B O 1
ATOM 12226 N N . CYS B 1 400 ? 97.354 -9.856 118.147 1.00 23.26 395 CYS B N 1
ATOM 12227 C CA . CYS B 1 400 ? 96.456 -10.088 117.025 1.00 28.15 395 CYS B CA 1
ATOM 12228 C C . CYS B 1 400 ? 95.288 -9.112 117.100 1.00 24.27 395 CYS B C 1
ATOM 12229 O O . CYS B 1 400 ? 94.766 -8.826 118.179 1.00 19.72 395 CYS B O 1
ATOM 12237 N N . GLY B 1 401 ? 94.932 -8.542 115.948 1.00 20.26 396 GLY B N 1
ATOM 12238 C CA . GLY B 1 401 ? 93.913 -7.513 115.847 1.00 22.14 396 GLY B CA 1
ATOM 12239 C C . GLY B 1 401 ? 94.415 -6.098 116.019 1.00 16.83 396 GLY B C 1
ATOM 12240 O O . GLY B 1 401 ? 93.607 -5.174 116.081 1.00 17.57 396 GLY B O 1
ATOM 12244 N N . TRP B 1 402 ? 95.726 -5.899 116.127 1.00 14.94 397 TRP B N 1
ATOM 12245 C CA . TRP B 1 402 ? 96.315 -4.584 116.353 1.00 12.48 397 TRP B CA 1
ATOM 12246 C C . TRP B 1 402 ? 97.490 -4.415 115.413 1.00 12.78 397 TRP B C 1
ATOM 12247 O O . TRP B 1 402 ? 98.203 -5.377 115.125 1.00 15.94 397 TRP B O 1
ATOM 12268 N N . MET B 1 403 ? 97.662 -3.183 114.929 1.00 11.92 398 MET B N 1
ATOM 12269 C CA . MET B 1 403 ? 98.756 -2.872 114.031 1.00 12.02 398 MET B CA 1
ATOM 12270 C C . MET B 1 403 ? 100.091 -3.195 114.679 1.00 13.89 398 MET B C 1
ATOM 12271 O O . MET B 1 403 ? 101.031 -3.599 113.989 1.00 16.43 398 MET B O 1
ATOM 12285 N N . GLU B 1 404 ? 100.172 -3.034 116.003 1.00 12.57 399 GLU B N 1
ATOM 12286 C CA . GLU B 1 404 ? 101.384 -3.370 116.742 1.00 11.91 399 GLU B CA 1
ATOM 12287 C C . GLU B 1 404 ? 101.810 -4.802 116.447 1.00 14.45 399 GLU B C 1
ATOM 12288 O O . GLU B 1 404 ? 103.008 -5.108 116.389 1.00 18.88 399 GLU B O 1
ATOM 12300 N N . GLY B 1 405 ? 100.831 -5.696 116.289 1.00 15.03 400 GLY B N 1
ATOM 12301 C CA . GLY B 1 405 ? 101.141 -7.086 116.010 1.00 17.06 400 GLY B CA 1
ATOM 12302 C C . GLY B 1 405 ? 101.784 -7.259 114.644 1.00 20.05 400 GLY B C 1
ATOM 12303 O O . GLY B 1 405 ? 102.706 -8.058 114.481 1.00 19.22 400 GLY B O 1
ATOM 12307 N N . GLY B 1 406 ? 101.329 -6.496 113.647 1.00 15.86 401 GLY B N 1
ATOM 12308 C CA . GLY B 1 406 ? 102.016 -6.518 112.363 1.00 21.18 401 GLY B CA 1
ATOM 12309 C C . GLY B 1 406 ? 103.470 -6.110 112.494 1.00 18.88 401 GLY B C 1
ATOM 12310 O O . GLY B 1 406 ? 104.369 -6.731 111.904 1.00 17.76 401 GLY B O 1
ATOM 12314 N N . LEU B 1 407 ? 103.729 -5.052 113.266 1.00 19.13 402 LEU B N 1
ATOM 12315 C CA . LEU B 1 407 ? 105.101 -4.594 113.419 1.00 17.73 402 LEU B CA 1
ATOM 12316 C C . LEU B 1 407 ? 105.961 -5.652 114.102 1.00 25.01 402 LEU B C 1
ATOM 12317 O O . LEU B 1 407 ? 107.120 -5.859 113.724 1.00 20.52 402 LEU B O 1
ATOM 12333 N N . LEU B 1 408 ? 105.408 -6.342 115.097 1.00 19.99 403 LEU B N 1
ATOM 12334 C CA . LEU B 1 408 ? 106.175 -7.372 115.790 1.00 22.10 403 LEU B CA 1
ATOM 12335 C C . LEU B 1 408 ? 106.450 -8.570 114.894 1.00 19.80 403 LEU B C 1
ATOM 12336 O O . LEU B 1 408 ? 107.557 -9.122 114.910 1.00 25.64 403 LEU B O 1
ATOM 12352 N N . SER B 1 409 ? 105.447 -9.009 114.133 1.00 20.39 404 SER B N 1
ATOM 12353 C CA . SER B 1 409 ? 105.654 -10.132 113.227 1.00 24.20 404 SER B CA 1
ATOM 12354 C C . SER B 1 409 ? 106.664 -9.769 112.152 1.00 26.40 404 SER B C 1
ATOM 12355 O O . SER B 1 409 ? 107.499 -10.600 111.772 1.00 25.03 404 SER B O 1
ATOM 12363 N N . ALA B 1 410 ? 106.612 -8.526 111.656 1.00 22.17 405 ALA B N 1
ATOM 12364 C CA . ALA B 1 410 ? 107.568 -8.088 110.637 1.00 26.26 405 ALA B CA 1
ATOM 12365 C C . ALA B 1 410 ? 108.999 -8.169 111.151 1.00 30.99 405 ALA B C 1
ATOM 12366 O O . ALA B 1 410 ? 109.901 -8.628 110.439 1.00 29.96 405 ALA B O 1
ATOM 12373 N N . ARG B 1 411 ? 109.225 -7.715 112.381 1.00 26.50 406 ARG B N 1
ATOM 12374 C CA . ARG B 1 411 ? 110.550 -7.783 112.980 1.00 28.93 406 ARG B CA 1
ATOM 12375 C C . ARG B 1 411 ? 111.103 -9.207 112.935 1.00 28.32 406 ARG B C 1
ATOM 12376 O O . ARG B 1 411 ? 112.251 -9.435 112.531 1.00 28.05 406 ARG B O 1
ATOM 12397 N N . GLU B 1 412 ? 110.290 -10.183 113.345 1.00 27.14 407 GLU B N 1
ATOM 12398 C CA . GLU B 1 412 ? 110.747 -11.568 113.372 1.00 28.66 407 GLU B CA 1
ATOM 12399 C C . GLU B 1 412 ? 110.895 -12.120 111.962 1.00 31.83 407 GLU B C 1
ATOM 12400 O O . GLU B 1 412 ? 111.878 -12.803 111.657 1.00 25.94 407 GLU B O 1
ATOM 12412 N N . ALA B 1 413 ? 109.935 -11.836 111.085 1.00 25.16 408 ALA B N 1
ATOM 12413 C CA . ALA B 1 413 ? 110.012 -12.373 109.734 1.00 23.18 408 ALA B CA 1
ATOM 12414 C C . ALA B 1 413 ? 111.232 -11.844 109.001 1.00 26.35 408 ALA B C 1
ATOM 12415 O O . ALA B 1 413 ? 111.823 -12.550 108.174 1.00 28.40 408 ALA B O 1
ATOM 12422 N N . SER B 1 414 ? 111.611 -10.596 109.258 1.00 23.61 409 SER B N 1
ATOM 12423 C CA . SER B 1 414 ? 112.793 -10.082 108.580 1.00 34.62 409 SER B CA 1
ATOM 12424 C C . SER B 1 414 ? 114.049 -10.762 109.111 1.00 33.32 409 SER B C 1
ATOM 12425 O O . SER B 1 414 ? 114.946 -11.104 108.331 1.00 29.13 409 SER B O 1
ATOM 12433 N N . ARG B 1 415 ? 114.116 -11.023 110.423 1.00 31.00 410 ARG B N 1
ATOM 12434 C CA . ARG B 1 415 ? 115.261 -11.769 110.946 1.00 29.74 410 ARG B CA 1
ATOM 12435 C C . ARG B 1 415 ? 115.303 -13.191 110.374 1.00 30.73 410 ARG B C 1
ATOM 12436 O O . ARG B 1 415 ? 116.383 -13.719 110.080 1.00 30.67 410 ARG B O 1
ATOM 12457 N N . LEU B 1 416 ? 114.140 -13.828 110.206 1.00 28.04 411 LEU B N 1
ATOM 12458 C CA . LEU B 1 416 ? 114.114 -15.172 109.632 1.00 27.92 411 LEU B CA 1
ATOM 12459 C C . LEU B 1 416 ? 114.618 -15.164 108.194 1.00 35.16 411 LEU B C 1
ATOM 12460 O O . LEU B 1 416 ? 115.321 -16.090 107.771 1.00 36.58 411 LEU B O 1
ATOM 12476 N N . LEU B 1 417 ? 114.294 -14.117 107.433 1.00 30.58 412 LEU B N 1
ATOM 12477 C CA . LEU B 1 417 ? 114.746 -14.058 106.050 1.00 30.72 412 LEU B CA 1
ATOM 12478 C C . LEU B 1 417 ? 116.235 -13.753 105.976 1.00 34.59 412 LEU B C 1
ATOM 12479 O O . LEU B 1 417 ? 116.942 -14.310 105.130 1.00 34.58 412 LEU B O 1
ATOM 12495 N N . LEU B 1 418 ? 116.737 -12.880 106.857 1.00 29.46 413 LEU B N 1
ATOM 12496 C CA . LEU B 1 418 ? 118.163 -12.570 106.835 1.00 36.47 413 LEU B CA 1
ATOM 12497 C C . LEU B 1 418 ? 118.983 -13.793 107.212 1.00 37.38 413 LEU B C 1
ATOM 12498 O O . LEU B 1 418 ? 120.063 -14.029 106.651 1.00 38.62 413 LEU B O 1
ATOM 12514 N N . GLN B 1 419 ? 118.472 -14.599 108.140 1.00 30.07 414 GLN B N 1
ATOM 12515 C CA . GLN B 1 419 ? 119.123 -15.861 108.457 1.00 38.37 414 GLN B CA 1
ATOM 12516 C C . GLN B 1 419 ? 119.188 -16.757 107.224 1.00 43.67 414 GLN B C 1
ATOM 12517 O O . GLN B 1 419 ? 120.236 -17.338 106.920 1.00 40.85 414 GLN B O 1
ATOM 12531 N N . ARG B 1 420 ? 118.070 -16.886 106.505 1.00 40.64 415 ARG B N 1
ATOM 12532 C CA . ARG B 1 420 ? 118.063 -17.672 105.273 1.00 42.29 415 ARG B CA 1
ATOM 12533 C C . ARG B 1 420 ? 119.064 -17.118 104.268 1.00 43.42 415 ARG B C 1
ATOM 12534 O O . ARG B 1 420 ? 119.798 -17.879 103.620 1.00 46.21 415 ARG B O 1
ATOM 12555 N N . ILE B 1 421 ? 119.121 -15.793 104.133 1.00 43.02 416 ILE B N 1
ATOM 12556 C CA . ILE B 1 421 ? 120.059 -15.184 103.194 1.00 49.61 416 ILE B CA 1
ATOM 12557 C C . ILE B 1 421 ? 121.499 -15.471 103.606 1.00 56.97 416 ILE B C 1
ATOM 12558 O O . ILE B 1 421 ? 122.343 -15.803 102.766 1.00 57.38 416 ILE B O 1
ATOM 12574 N N . ALA B 1 422 ? 121.812 -15.335 104.893 1.00 60.45 417 ALA B N 1
ATOM 12575 C CA . ALA B 1 422 ? 123.188 -15.484 105.357 1.00 57.41 417 ALA B CA 1
ATOM 12576 C C . ALA B 1 422 ? 123.621 -16.937 105.520 1.00 62.63 417 ALA B C 1
ATOM 12577 O O . ALA B 1 422 ? 124.771 -17.181 105.904 1.00 65.86 417 ALA B O 1
ATOM 12584 N N . ALA B 1 423 ? 122.746 -17.900 105.251 1.00 60.71 418 ALA B N 1
ATOM 12585 C CA . ALA B 1 423 ? 123.085 -19.306 105.432 1.00 60.10 418 ALA B CA 1
ATOM 12586 C C . ALA B 1 423 ? 124.126 -19.742 104.411 1.00 75.33 418 ALA B C 1
ATOM 12587 O O . ALA B 1 423 ? 124.165 -19.227 103.291 1.00 75.08 418 ALA B O 1
ATOM 12595 N N . MET C 1 6 ? 50.050 -47.564 132.048 1.00 51.71 1 MET C N 1
ATOM 12596 C CA . MET C 1 6 ? 51.252 -48.022 131.352 1.00 44.75 1 MET C CA 1
ATOM 12597 C C . MET C 1 6 ? 51.259 -49.536 131.215 1.00 43.36 1 MET C C 1
ATOM 12598 O O . MET C 1 6 ? 51.610 -50.075 130.163 1.00 38.29 1 MET C O 1
ATOM 12611 N N . LYS C 1 7 ? 50.891 -50.216 132.300 1.00 38.90 2 LYS C N 1
ATOM 12612 C CA . LYS C 1 7 ? 50.786 -51.667 132.300 1.00 43.47 2 LYS C CA 1
ATOM 12613 C C . LYS C 1 7 ? 49.462 -52.148 131.721 1.00 38.95 2 LYS C C 1
ATOM 12614 O O . LYS C 1 7 ? 49.201 -53.356 131.721 1.00 39.74 2 LYS C O 1
ATOM 12618 N N . GLN C 1 8 ? 48.636 -51.239 131.206 1.00 32.26 3 GLN C N 1
ATOM 12619 C CA . GLN C 1 8 ? 47.306 -51.603 130.746 1.00 32.95 3 GLN C CA 1
ATOM 12620 C C . GLN C 1 8 ? 47.391 -52.226 129.358 1.00 37.57 3 GLN C C 1
ATOM 12621 O O . GLN C 1 8 ? 48.034 -51.681 128.461 1.00 38.80 3 GLN C O 1
ATOM 12635 N N . SER C 1 9 ? 46.769 -53.393 129.206 1.00 35.27 4 SER C N 1
ATOM 12636 C CA . SER C 1 9 ? 46.879 -54.208 128.005 1.00 32.71 4 SER C CA 1
ATOM 12637 C C . SER C 1 9 ? 46.275 -53.485 126.808 1.00 28.40 4 SER C C 1
ATOM 12638 O O . SER C 1 9 ? 45.715 -52.397 126.961 1.00 33.43 4 SER C O 1
ATOM 12646 N N . SER C 1 10 ? 46.374 -54.082 125.621 1.00 23.85 5 SER C N 1
ATOM 12647 C CA . SER C 1 10 ? 45.828 -53.495 124.403 1.00 24.68 5 SER C CA 1
ATOM 12648 C C . SER C 1 10 ? 45.108 -54.570 123.603 1.00 19.89 5 SER C C 1
ATOM 12649 O O . SER C 1 10 ? 45.344 -55.763 123.774 1.00 22.43 5 SER C O 1
ATOM 12657 N N . ASP C 1 11 ? 44.205 -54.132 122.723 1.00 26.36 6 ASP C N 1
ATOM 12658 C CA . ASP C 1 11 ? 43.658 -55.037 121.719 1.00 24.21 6 ASP C CA 1
ATOM 12659 C C . ASP C 1 11 ? 44.690 -55.346 120.650 1.00 21.19 6 ASP C C 1
ATOM 12660 O O . ASP C 1 11 ? 44.870 -56.504 120.258 1.00 23.97 6 ASP C O 1
ATOM 12669 N N . ILE C 1 12 ? 45.364 -54.310 120.161 1.00 19.55 7 ILE C N 1
ATOM 12670 C CA . ILE C 1 12 ? 46.349 -54.429 119.096 1.00 17.55 7 ILE C CA 1
ATOM 12671 C C . ILE C 1 12 ? 47.643 -53.801 119.582 1.00 18.53 7 ILE C C 1
ATOM 12672 O O . ILE C 1 12 ? 47.626 -52.693 120.132 1.00 20.10 7 ILE C O 1
ATOM 12688 N N . CYS C 1 13 ? 48.754 -54.494 119.368 1.00 19.81 8 CYS C N 1
ATOM 12689 C CA . CYS C 1 13 ? 50.067 -53.961 119.688 1.00 17.06 8 CYS C CA 1
ATOM 12690 C C . CYS C 1 13 ? 50.952 -54.050 118.453 1.00 17.32 8 CYS C C 1
ATOM 12691 O O . CYS C 1 13 ? 50.993 -55.089 117.787 1.00 18.50 8 CYS C O 1
ATOM 12699 N N . ILE C 1 14 ? 51.642 -52.955 118.154 1.00 16.45 9 ILE C N 1
ATOM 12700 C CA . ILE C 1 14 ? 52.637 -52.892 117.085 1.00 13.56 9 ILE C CA 1
ATOM 12701 C C . ILE C 1 14 ? 53.978 -52.574 117.727 1.00 14.21 9 ILE C C 1
ATOM 12702 O O . ILE C 1 14 ? 54.102 -51.606 118.494 1.00 15.57 9 ILE C O 1
ATOM 12718 N N . VAL C 1 15 ? 54.967 -53.415 117.452 1.00 15.09 10 VAL C N 1
ATOM 12719 C CA . VAL C 1 15 ? 56.339 -53.177 117.873 1.00 12.31 10 VAL C CA 1
ATOM 12720 C C . VAL C 1 15 ? 57.114 -52.686 116.666 1.00 14.81 10 VAL C C 1
ATOM 12721 O O . VAL C 1 15 ? 57.225 -53.390 115.654 1.00 15.89 10 VAL C O 1
ATOM 12734 N N . GLY C 1 16 ? 57.655 -51.479 116.773 1.00 15.49 11 GLY C N 1
ATOM 12735 C CA . GLY C 1 16 ? 58.347 -50.867 115.664 1.00 15.12 11 GLY C CA 1
ATOM 12736 C C . GLY C 1 16 ? 57.627 -49.646 115.153 1.00 13.88 11 GLY C C 1
ATOM 12737 O O . GLY C 1 16 ? 56.488 -49.738 114.693 1.00 16.97 11 GLY C O 1
ATOM 12741 N N . ALA C 1 17 ? 58.255 -48.489 115.296 1.00 15.94 12 ALA C N 1
ATOM 12742 C CA . ALA C 1 17 ? 57.675 -47.219 114.898 1.00 16.08 12 ALA C CA 1
ATOM 12743 C C . ALA C 1 17 ? 58.479 -46.579 113.773 1.00 14.56 12 ALA C C 1
ATOM 12744 O O . ALA C 1 17 ? 58.595 -45.346 113.685 1.00 14.97 12 ALA C O 1
ATOM 12751 N N . GLY C 1 18 ? 59.002 -47.418 112.874 1.00 15.93 13 GLY C N 1
ATOM 12752 C CA . GLY C 1 18 ? 59.467 -46.957 111.580 1.00 15.01 13 GLY C CA 1
ATOM 12753 C C . GLY C 1 18 ? 58.293 -46.705 110.652 1.00 15.75 13 GLY C C 1
ATOM 12754 O O . GLY C 1 18 ? 57.125 -46.766 111.033 1.00 13.11 13 GLY C O 1
ATOM 12758 N N . ILE C 1 19 ? 58.611 -46.437 109.390 1.00 13.05 14 ILE C N 1
ATOM 12759 C CA . ILE C 1 19 ? 57.512 -46.180 108.470 1.00 12.85 14 ILE C CA 1
ATOM 12760 C C . ILE C 1 19 ? 56.560 -47.377 108.389 1.00 15.06 14 ILE C C 1
ATOM 12761 O O . ILE C 1 19 ? 55.338 -47.201 108.225 1.00 15.04 14 ILE C O 1
ATOM 12777 N N . SER C 1 20 ? 57.073 -48.602 108.499 1.00 13.75 15 SER C N 1
ATOM 12778 C CA . SER C 1 20 ? 56.197 -49.768 108.386 1.00 17.03 15 SER C CA 1
ATOM 12779 C C . SER C 1 20 ? 55.200 -49.833 109.540 1.00 16.27 15 SER C C 1
ATOM 12780 O O . SER C 1 20 ? 53.984 -49.981 109.340 1.00 13.45 15 SER C O 1
ATOM 12788 N N . GLY C 1 21 ? 55.700 -49.788 110.768 1.00 11.81 16 GLY C N 1
ATOM 12789 C CA . GLY C 1 21 ? 54.807 -49.908 111.904 1.00 13.45 16 GLY C CA 1
ATOM 12790 C C . GLY C 1 21 ? 53.799 -48.781 111.987 1.00 14.24 16 GLY C C 1
ATOM 12791 O O . GLY C 1 21 ? 52.629 -49.002 112.332 1.00 15.17 16 GLY C O 1
ATOM 12795 N N . LEU C 1 22 ? 54.244 -47.553 111.721 1.00 13.58 17 LEU C N 1
ATOM 12796 C CA . LEU C 1 22 ? 53.326 -46.417 111.755 1.00 15.09 17 LEU C CA 1
ATOM 12797 C C . LEU C 1 22 ? 52.262 -46.556 110.672 1.00 18.84 17 LEU C C 1
ATOM 12798 O O . LEU C 1 22 ? 51.083 -46.266 110.905 1.00 16.95 17 LEU C O 1
ATOM 12814 N N . THR C 1 23 ? 52.656 -47.053 109.492 1.00 14.48 18 THR C N 1
ATOM 12815 C CA . THR C 1 23 ? 51.686 -47.267 108.424 1.00 16.43 18 THR C CA 1
ATOM 12816 C C . THR C 1 23 ? 50.718 -48.395 108.772 1.00 16.74 18 THR C C 1
ATOM 12817 O O . THR C 1 23 ? 49.524 -48.302 108.467 1.00 19.02 18 THR C O 1
ATOM 12828 N N . CYS C 1 24 ? 51.203 -49.459 109.429 1.00 15.34 19 CYS C N 1
ATOM 12829 C CA . CYS C 1 24 ? 50.293 -50.483 109.922 1.00 16.58 19 CYS C CA 1
ATOM 12830 C C . CYS C 1 24 ? 49.222 -49.863 110.802 1.00 19.77 19 CYS C C 1
ATOM 12831 O O . CYS C 1 24 ? 48.030 -50.158 110.671 1.00 18.68 19 CYS C O 1
ATOM 12839 N N . ALA C 1 25 ? 49.650 -49.025 111.739 1.00 17.49 20 ALA C N 1
ATOM 12840 C CA . ALA C 1 25 ? 48.718 -48.420 112.671 1.00 18.31 20 ALA C CA 1
ATOM 12841 C C . ALA C 1 25 ? 47.702 -47.564 111.941 1.00 17.81 20 ALA C C 1
ATOM 12842 O O . ALA C 1 25 ? 46.527 -47.518 112.315 1.00 20.12 20 ALA C O 1
ATOM 12849 N N . SER C 1 26 ? 48.154 -46.853 110.911 1.00 14.60 21 SER C N 1
ATOM 12850 C CA . SER C 1 26 ? 47.275 -45.971 110.154 1.00 17.04 21 SER C CA 1
ATOM 12851 C C . SER C 1 26 ? 46.191 -46.771 109.436 1.00 19.02 21 SER C C 1
ATOM 12852 O O . SER C 1 26 ? 45.001 -46.426 109.501 1.00 22.54 21 SER C O 1
ATOM 12860 N N . HIS C 1 27 ? 46.589 -47.861 108.763 1.00 19.02 22 HIS C N 1
ATOM 12861 C CA . HIS C 1 27 ? 45.627 -48.715 108.073 1.00 20.54 22 HIS C CA 1
ATOM 12862 C C . HIS C 1 27 ? 44.617 -49.287 109.045 1.00 21.18 22 HIS C C 1
ATOM 12863 O O . HIS C 1 27 ? 43.432 -49.405 108.722 1.00 19.64 22 HIS C O 1
ATOM 12877 N N . LEU C 1 28 ? 45.071 -49.681 110.229 1.00 17.59 23 LEU C N 1
ATOM 12878 C CA . LEU C 1 28 ? 44.154 -50.332 111.153 1.00 20.22 23 LEU C CA 1
ATOM 12879 C C . LEU C 1 28 ? 43.180 -49.328 111.752 1.00 24.70 23 LEU C C 1
ATOM 12880 O O . LEU C 1 28 ? 41.976 -49.594 111.832 1.00 24.73 23 LEU C O 1
ATOM 12896 N N . LEU C 1 29 ? 43.671 -48.154 112.141 1.00 21.59 24 LEU C N 1
ATOM 12897 C CA . LEU C 1 29 ? 42.787 -47.161 112.718 1.00 26.03 24 LEU C CA 1
ATOM 12898 C C . LEU C 1 29 ? 41.808 -46.608 111.691 1.00 28.31 24 LEU C C 1
ATOM 12899 O O . LEU C 1 29 ? 40.737 -46.128 112.073 1.00 25.02 24 LEU C O 1
ATOM 12915 N N . ASP C 1 30 ? 42.154 -46.664 110.404 1.00 24.98 25 ASP C N 1
ATOM 12916 C CA . ASP C 1 30 ? 41.224 -46.269 109.347 1.00 27.10 25 ASP C CA 1
ATOM 12917 C C . ASP C 1 30 ? 40.116 -47.293 109.134 1.00 30.70 25 ASP C C 1
ATOM 12918 O O . ASP C 1 30 ? 39.117 -46.975 108.480 1.00 32.94 25 ASP C O 1
ATOM 12927 N N . SER C 1 31 ? 40.276 -48.521 109.649 1.00 27.61 26 SER C N 1
ATOM 12928 C CA . SER C 1 31 ? 39.354 -49.592 109.278 1.00 25.58 26 SER C CA 1
ATOM 12929 C C . SER C 1 31 ? 38.150 -49.611 110.215 1.00 31.58 26 SER C C 1
ATOM 12930 O O . SER C 1 31 ? 38.323 -49.570 111.445 1.00 26.19 26 SER C O 1
ATOM 12938 N N . PRO C 1 32 ? 36.925 -49.684 109.685 1.00 27.02 27 PRO C N 1
ATOM 12939 C CA . PRO C 1 32 ? 35.762 -49.832 110.573 1.00 29.32 27 PRO C CA 1
ATOM 12940 C C . PRO C 1 32 ? 35.854 -51.042 111.484 1.00 27.28 27 PRO C C 1
ATOM 12941 O O . PRO C 1 32 ? 35.340 -51.000 112.604 1.00 28.37 27 PRO C O 1
ATOM 12952 N N . ALA C 1 33 ? 36.505 -52.121 111.042 1.00 32.76 28 ALA C N 1
ATOM 12953 C CA . ALA C 1 33 ? 36.628 -53.315 111.871 1.00 31.28 28 ALA C CA 1
ATOM 12954 C C . ALA C 1 33 ? 37.476 -53.100 113.117 1.00 37.50 28 ALA C C 1
ATOM 12955 O O . ALA C 1 33 ? 37.472 -53.970 113.997 1.00 35.06 28 ALA C O 1
ATOM 12962 N N . CYS C 1 34 ? 38.202 -51.987 113.219 1.00 29.54 29 CYS C N 1
ATOM 12963 C CA . CYS C 1 34 ? 38.986 -51.694 114.411 1.00 27.19 29 CYS C CA 1
ATOM 12964 C C . CYS C 1 34 ? 38.337 -50.641 115.308 1.00 29.92 29 CYS C C 1
ATOM 12965 O O . CYS C 1 34 ? 38.950 -50.217 116.297 1.00 27.23 29 CYS C O 1
ATOM 12973 N N . ARG C 1 35 ? 37.097 -50.244 115.013 1.00 28.57 30 ARG C N 1
ATOM 12974 C CA . ARG C 1 35 ? 36.366 -49.347 115.895 1.00 33.04 30 ARG C CA 1
ATOM 12975 C C . ARG C 1 35 ? 36.379 -49.877 117.322 1.00 31.52 30 ARG C C 1
ATOM 12976 O O . ARG C 1 35 ? 36.136 -51.064 117.563 1.00 29.01 30 ARG C O 1
ATOM 12980 N N . GLY C 1 36 ? 36.710 -48.996 118.263 1.00 33.90 31 GLY C N 1
ATOM 12981 C CA . GLY C 1 36 ? 36.710 -49.350 119.671 1.00 42.88 31 GLY C CA 1
ATOM 12982 C C . GLY C 1 36 ? 37.830 -50.255 120.129 1.00 36.72 31 GLY C C 1
ATOM 12983 O O . GLY C 1 36 ? 37.809 -50.697 121.282 1.00 34.48 31 GLY C O 1
ATOM 12987 N N . LEU C 1 37 ? 38.801 -50.566 119.282 1.00 27.62 32 LEU C N 1
ATOM 12988 C CA . LEU C 1 37 ? 39.933 -51.379 119.708 1.00 25.67 32 LEU C CA 1
ATOM 12989 C C . LEU C 1 37 ? 41.089 -50.478 120.127 1.00 32.94 32 LEU C C 1
ATOM 12990 O O . LEU C 1 37 ? 41.359 -49.466 119.476 1.00 27.12 32 LEU C O 1
ATOM 13006 N N . SER C 1 38 ? 41.763 -50.838 121.225 1.00 25.73 33 SER C N 1
ATOM 13007 C CA . SER C 1 38 ? 42.884 -50.047 121.703 1.00 24.48 33 SER C CA 1
ATOM 13008 C C . SER C 1 38 ? 44.143 -50.481 120.966 1.00 18.89 33 SER C C 1
ATOM 13009 O O . SER C 1 38 ? 44.318 -51.661 120.646 1.00 21.33 33 SER C O 1
ATOM 13017 N N . LEU C 1 39 ? 45.014 -49.519 120.699 1.00 24.18 34 LEU C N 1
ATOM 13018 C CA . LEU C 1 39 ? 46.232 -49.764 119.941 1.00 25.22 34 LEU C CA 1
ATOM 13019 C C . LEU C 1 39 ? 47.398 -49.157 120.705 1.00 22.25 34 LEU C C 1
ATOM 13020 O O . LEU C 1 39 ? 47.343 -47.992 121.114 1.00 25.78 34 LEU C O 1
ATOM 13036 N N . ARG C 1 40 ? 48.423 -49.976 120.946 1.00 19.48 35 ARG C N 1
ATOM 13037 C CA . ARG C 1 40 ? 49.643 -49.580 121.650 1.00 19.87 35 ARG C CA 1
ATOM 13038 C C . ARG C 1 40 ? 50.847 -49.811 120.751 1.00 15.35 35 ARG C C 1
ATOM 13039 O O . ARG C 1 40 ? 50.972 -50.897 120.170 1.00 19.68 35 ARG C O 1
ATOM 13060 N N . ILE C 1 41 ? 51.753 -48.823 120.689 1.00 17.96 36 ILE C N 1
ATOM 13061 C CA . ILE C 1 41 ? 52.941 -48.861 119.821 1.00 13.50 36 ILE C CA 1
ATOM 13062 C C . ILE C 1 41 ? 54.187 -48.694 120.686 1.00 16.09 36 ILE C C 1
ATOM 13063 O O . ILE C 1 41 ? 54.329 -47.699 121.409 1.00 18.46 36 ILE C O 1
ATOM 13079 N N . PHE C 1 42 ? 55.089 -49.656 120.581 1.00 18.10 37 PHE C N 1
ATOM 13080 C CA . PHE C 1 42 ? 56.384 -49.639 121.231 1.00 17.04 37 PHE C CA 1
ATOM 13081 C C . PHE C 1 42 ? 57.500 -49.433 120.212 1.00 17.03 37 PHE C C 1
ATOM 13082 O O . PHE C 1 42 ? 57.440 -49.932 119.084 1.00 15.92 37 PHE C O 1
ATOM 13099 N N . ASP C 1 43 ? 58.555 -48.745 120.643 1.00 13.91 38 ASP C N 1
ATOM 13100 C CA . ASP C 1 43 ? 59.807 -48.729 119.900 1.00 13.89 38 ASP C CA 1
ATOM 13101 C C . ASP C 1 43 ? 60.928 -48.582 120.902 1.00 13.34 38 ASP C C 1
ATOM 13102 O O . ASP C 1 43 ? 60.786 -47.867 121.900 1.00 18.92 38 ASP C O 1
ATOM 13111 N N . MET C 1 44 ? 62.037 -49.281 120.634 1.00 15.55 39 MET C N 1
ATOM 13112 C CA . MET C 1 44 ? 63.171 -49.258 121.551 1.00 17.07 39 MET C CA 1
ATOM 13113 C C . MET C 1 44 ? 63.917 -47.933 121.509 1.00 19.24 39 MET C C 1
ATOM 13114 O O . MET C 1 44 ? 64.597 -47.591 122.477 1.00 19.85 39 MET C O 1
ATOM 13128 N N . GLN C 1 45 ? 63.786 -47.169 120.437 1.00 18.11 40 GLN C N 1
ATOM 13129 C CA . GLN C 1 45 ? 64.381 -45.844 120.362 1.00 20.82 40 GLN C CA 1
ATOM 13130 C C . GLN C 1 45 ? 63.462 -44.794 120.983 1.00 19.78 40 GLN C C 1
ATOM 13131 O O . GLN C 1 45 ? 62.241 -44.974 121.088 1.00 19.48 40 GLN C O 1
ATOM 13145 N N . GLN C 1 46 ? 64.064 -43.666 121.368 1.00 20.01 41 GLN C N 1
ATOM 13146 C CA . GLN C 1 46 ? 63.312 -42.578 121.985 1.00 21.70 41 GLN C CA 1
ATOM 13147 C C . GLN C 1 46 ? 62.516 -41.744 120.975 1.00 24.78 41 GLN C C 1
ATOM 13148 O O . GLN C 1 46 ? 61.701 -40.909 121.383 1.00 22.20 41 GLN C O 1
ATOM 13162 N N . GLU C 1 47 ? 62.712 -41.963 119.683 1.00 18.99 42 GLU C N 1
ATOM 13163 C CA . GLU C 1 47 ? 61.944 -41.301 118.639 1.00 21.06 42 GLU C CA 1
ATOM 13164 C C . GLU C 1 47 ? 61.508 -42.340 117.611 1.00 21.74 42 GLU C C 1
ATOM 13165 O O . GLU C 1 47 ? 62.143 -43.387 117.464 1.00 20.48 42 GLU C O 1
ATOM 13172 N N . ALA C 1 48 ? 60.410 -42.050 116.910 1.00 18.15 43 ALA C N 1
ATOM 13173 C CA . ALA C 1 48 ? 59.975 -42.872 115.793 1.00 17.58 43 ALA C CA 1
ATOM 13174 C C . ALA C 1 48 ? 60.852 -42.598 114.566 1.00 17.13 43 ALA C C 1
ATOM 13175 O O . ALA C 1 48 ? 61.643 -41.653 114.536 1.00 19.73 43 ALA C O 1
ATOM 13182 N N . GLY C 1 49 ? 60.703 -43.448 113.545 1.00 17.21 44 GLY C N 1
ATOM 13183 C CA . GLY C 1 49 ? 61.267 -43.210 112.227 1.00 16.72 44 GLY C CA 1
ATOM 13184 C C . GLY C 1 49 ? 62.230 -44.283 111.758 1.00 15.77 44 GLY C C 1
ATOM 13185 O O . GLY C 1 49 ? 62.431 -44.437 110.546 1.00 12.33 44 GLY C O 1
ATOM 13189 N N . GLY C 1 50 ? 62.885 -44.976 112.688 1.00 17.34 45 GLY C N 1
ATOM 13190 C CA . GLY C 1 50 ? 63.780 -46.059 112.311 1.00 16.02 45 GLY C CA 1
ATOM 13191 C C . GLY C 1 50 ? 64.920 -45.577 111.424 1.00 14.80 45 GLY C C 1
ATOM 13192 O O . GLY C 1 50 ? 65.707 -44.695 111.797 1.00 14.43 45 GLY C O 1
ATOM 13196 N N . ARG C 1 51 ? 65.031 -46.185 110.247 1.00 13.74 46 ARG C N 1
ATOM 13197 C CA . ARG C 1 51 ? 66.069 -45.870 109.269 1.00 15.95 46 ARG C CA 1
ATOM 13198 C C . ARG C 1 51 ? 65.735 -44.659 108.410 1.00 14.76 46 ARG C C 1
ATOM 13199 O O . ARG C 1 51 ? 66.456 -44.386 107.444 1.00 13.65 46 ARG C O 1
ATOM 13220 N N . ILE C 1 52 ? 64.681 -43.927 108.756 1.00 13.16 47 ILE C N 1
ATOM 13221 C CA . ILE C 1 52 ? 64.461 -42.577 108.259 1.00 13.12 47 ILE C CA 1
ATOM 13222 C C . ILE C 1 52 ? 64.928 -41.624 109.340 1.00 18.37 47 ILE C C 1
ATOM 13223 O O . ILE C 1 52 ? 64.338 -41.571 110.427 1.00 17.52 47 ILE C O 1
ATOM 13239 N N . ARG C 1 53 ? 65.992 -40.876 109.047 1.00 12.08 48 ARG C N 1
ATOM 13240 C CA . ARG C 1 53 ? 66.599 -39.972 110.020 1.00 15.23 48 ARG C CA 1
ATOM 13241 C C . ARG C 1 53 ? 67.048 -38.707 109.303 1.00 19.15 48 ARG C C 1
ATOM 13242 O O . ARG C 1 53 ? 68.036 -38.736 108.565 1.00 18.60 48 ARG C O 1
ATOM 13263 N N . SER C 1 54 ? 66.349 -37.603 109.545 1.00 16.50 49 SER C N 1
ATOM 13264 C CA . SER C 1 54 ? 66.630 -36.315 108.919 1.00 16.32 49 SER C CA 1
ATOM 13265 C C . SER C 1 54 ? 67.311 -35.422 109.946 1.00 24.66 49 SER C C 1
ATOM 13266 O O . SER C 1 54 ? 66.898 -35.387 111.105 1.00 22.21 49 SER C O 1
ATOM 13274 N N . LYS C 1 55 ? 68.339 -34.690 109.518 1.00 21.80 50 LYS C N 1
ATOM 13275 C CA . LYS C 1 55 ? 69.085 -33.822 110.418 1.00 26.60 50 LYS C CA 1
ATOM 13276 C C . LYS C 1 55 ? 69.380 -32.512 109.711 1.00 28.38 50 LYS C C 1
ATOM 13277 O O . LYS C 1 55 ? 69.366 -32.423 108.483 1.00 30.37 50 LYS C O 1
ATOM 13284 N N . MET C 1 56 ? 69.614 -31.477 110.503 1.00 30.06 51 MET C N 1
ATOM 13285 C CA . MET C 1 56 ? 70.101 -30.215 109.970 1.00 30.69 51 MET C CA 1
ATOM 13286 C C . MET C 1 56 ? 71.623 -30.241 110.017 1.00 33.25 51 MET C C 1
ATOM 13287 O O . MET C 1 56 ? 72.214 -30.574 111.049 1.00 36.30 51 MET C O 1
ATOM 13301 N N . LEU C 1 57 ? 72.252 -29.926 108.892 1.00 29.76 52 LEU C N 1
ATOM 13302 C CA . LEU C 1 57 ? 73.707 -29.923 108.810 1.00 35.52 52 LEU C CA 1
ATOM 13303 C C . LEU C 1 57 ? 74.218 -28.516 109.095 1.00 29.67 52 LEU C C 1
ATOM 13304 O O . LEU C 1 57 ? 73.904 -27.576 108.360 1.00 30.30 52 LEU C O 1
ATOM 13320 N N . ASP C 1 58 ? 75.009 -28.384 110.159 1.00 34.86 53 ASP C N 1
ATOM 13321 C CA . ASP C 1 58 ? 75.469 -27.083 110.652 1.00 42.24 53 ASP C CA 1
ATOM 13322 C C . ASP C 1 58 ? 74.306 -26.095 110.732 1.00 49.81 53 ASP C C 1
ATOM 13323 O O . ASP C 1 58 ? 74.451 -24.904 110.445 1.00 47.98 53 ASP C O 1
ATOM 13332 N N . GLY C 1 59 ? 73.135 -26.606 111.112 1.00 50.28 54 GLY C N 1
ATOM 13333 C CA . GLY C 1 59 ? 71.942 -25.795 111.261 1.00 51.74 54 GLY C CA 1
ATOM 13334 C C . GLY C 1 59 ? 71.502 -25.103 109.986 1.00 55.02 54 GLY C C 1
ATOM 13335 O O . GLY C 1 59 ? 70.602 -24.258 110.018 1.00 63.90 54 GLY C O 1
ATOM 13339 N N . LYS C 1 60 ? 72.112 -25.459 108.854 1.00 52.92 55 LYS C N 1
ATOM 13340 C CA . LYS C 1 60 ? 71.825 -24.802 107.583 1.00 57.45 55 LYS C CA 1
ATOM 13341 C C . LYS C 1 60 ? 70.908 -25.650 106.711 1.00 62.74 55 LYS C C 1
ATOM 13342 O O . LYS C 1 60 ? 69.733 -25.314 106.524 1.00 63.51 55 LYS C O 1
ATOM 13346 N N . ALA C 1 61 ? 71.438 -26.746 106.172 1.00 48.21 56 ALA C N 1
ATOM 13347 C CA . ALA C 1 61 ? 70.724 -27.575 105.211 1.00 41.31 56 ALA C CA 1
ATOM 13348 C C . ALA C 1 61 ? 70.222 -28.858 105.863 1.00 37.45 56 ALA C C 1
ATOM 13349 O O . ALA C 1 61 ? 70.858 -29.407 106.767 1.00 36.00 56 ALA C O 1
ATOM 13356 N N . SER C 1 62 ? 69.065 -29.331 105.392 1.00 35.41 57 SER C N 1
ATOM 13357 C CA . SER C 1 62 ? 68.501 -30.596 105.851 1.00 33.02 57 SER C CA 1
ATOM 13358 C C . SER C 1 62 ? 69.098 -31.738 105.039 1.00 26.95 57 SER C C 1
ATOM 13359 O O . SER C 1 62 ? 69.137 -31.670 103.808 1.00 31.31 57 SER C O 1
ATOM 13367 N N . ILE C 1 63 ? 69.576 -32.776 105.733 1.00 24.50 58 ILE C N 1
ATOM 13368 C CA . ILE C 1 63 ? 70.195 -33.932 105.097 1.00 20.80 58 ILE C CA 1
ATOM 13369 C C . ILE C 1 63 ? 69.536 -35.197 105.629 1.00 21.36 58 ILE C C 1
ATOM 13370 O O . ILE C 1 63 ? 68.875 -35.193 106.668 1.00 18.47 58 ILE C O 1
ATOM 13386 N N . GLU C 1 64 ? 69.746 -36.287 104.910 1.00 16.02 59 GLU C N 1
ATOM 13387 C CA . GLU C 1 64 ? 69.143 -37.580 105.223 1.00 15.84 59 GLU C CA 1
ATOM 13388 C C . GLU C 1 64 ? 70.264 -38.533 105.607 1.00 13.49 59 GLU C C 1
ATOM 13389 O O . GLU C 1 64 ? 71.049 -38.946 104.749 1.00 12.50 59 GLU C O 1
ATOM 13401 N N . LEU C 1 65 ? 70.348 -38.870 106.895 1.00 15.17 60 LEU C N 1
ATOM 13402 C CA . LEU C 1 65 ? 71.315 -39.872 107.313 1.00 15.08 60 LEU C CA 1
ATOM 13403 C C . LEU C 1 65 ? 70.870 -41.280 106.968 1.00 13.24 60 LEU C C 1
ATOM 13404 O O . LEU C 1 65 ? 71.718 -42.171 106.868 1.00 12.86 60 LEU C O 1
ATOM 13420 N N . GLY C 1 66 ? 69.572 -41.497 106.768 1.00 12.69 61 GLY C N 1
ATOM 13421 C CA . GLY C 1 66 ? 69.069 -42.775 106.302 1.00 10.89 61 GLY C CA 1
ATOM 13422 C C . GLY C 1 66 ? 68.479 -42.608 104.919 1.00 11.17 61 GLY C C 1
ATOM 13423 O O . GLY C 1 66 ? 69.124 -42.021 104.051 1.00 11.68 61 GLY C O 1
ATOM 13427 N N . ALA C 1 67 ? 67.240 -43.059 104.737 1.00 10.12 62 ALA C N 1
ATOM 13428 C CA . ALA C 1 67 ? 66.577 -42.997 103.433 1.00 11.30 62 ALA C CA 1
ATOM 13429 C C . ALA C 1 67 ? 66.591 -41.583 102.887 1.00 12.19 62 ALA C C 1
ATOM 13430 O O . ALA C 1 67 ? 66.285 -40.628 103.600 1.00 13.42 62 ALA C O 1
ATOM 13437 N N . GLY C 1 68 ? 66.883 -41.467 101.587 1.00 12.12 63 GLY C N 1
ATOM 13438 C CA . GLY C 1 68 ? 67.108 -40.175 100.971 1.00 13.58 63 GLY C CA 1
ATOM 13439 C C . GLY C 1 68 ? 66.303 -39.838 99.724 1.00 13.11 63 GLY C C 1
ATOM 13440 O O . GLY C 1 68 ? 66.149 -38.659 99.421 1.00 13.89 63 GLY C O 1
ATOM 13444 N N . ARG C 1 69 ? 65.816 -40.818 98.975 1.00 10.99 64 ARG C N 1
ATOM 13445 C CA . ARG C 1 69 ? 65.225 -40.488 97.666 1.00 12.16 64 ARG C CA 1
ATOM 13446 C C . ARG C 1 69 ? 64.145 -41.501 97.292 1.00 14.80 64 ARG C C 1
ATOM 13447 O O . ARG C 1 69 ? 64.146 -42.626 97.770 1.00 13.11 64 ARG C O 1
ATOM 13468 N N . TYR C 1 70 ? 63.223 -41.092 96.413 1.00 12.78 65 TYR C N 1
ATOM 13469 C CA . TYR C 1 70 ? 62.195 -41.995 95.901 1.00 10.36 65 TYR C CA 1
ATOM 13470 C C . TYR C 1 70 ? 61.899 -41.622 94.455 1.00 12.50 65 TYR C C 1
ATOM 13471 O O . TYR C 1 70 ? 62.172 -40.504 93.999 1.00 11.49 65 TYR C O 1
ATOM 13489 N N . SER C 1 71 ? 61.323 -42.585 93.746 1.00 13.19 66 SER C N 1
ATOM 13490 C CA . SER C 1 71 ? 60.920 -42.425 92.356 1.00 11.46 66 SER C CA 1
ATOM 13491 C C . SER C 1 71 ? 59.422 -42.690 92.227 1.00 12.54 66 SER C C 1
ATOM 13492 O O . SER C 1 71 ? 58.968 -43.788 92.589 1.00 12.83 66 SER C O 1
ATOM 13500 N N . PRO C 1 72 ? 58.634 -41.745 91.713 1.00 11.67 67 PRO C N 1
ATOM 13501 C CA . PRO C 1 72 ? 57.185 -42.003 91.534 1.00 13.61 67 PRO C CA 1
ATOM 13502 C C . PRO C 1 72 ? 56.909 -43.209 90.655 1.00 15.54 67 PRO C C 1
ATOM 13503 O O . PRO C 1 72 ? 55.884 -43.880 90.817 1.00 18.35 67 PRO C O 1
ATOM 13514 N N . GLN C 1 73 ? 57.818 -43.498 89.729 1.00 11.58 68 GLN C N 1
ATOM 13515 C CA . GLN C 1 73 ? 57.655 -44.626 88.815 1.00 13.20 68 GLN C CA 1
ATOM 13516 C C . GLN C 1 73 ? 57.820 -45.959 89.527 1.00 13.65 68 GLN C C 1
ATOM 13517 O O . GLN C 1 73 ? 57.145 -46.935 89.182 1.00 18.08 68 GLN C O 1
ATOM 13531 N N . LEU C 1 74 ? 58.753 -46.046 90.479 1.00 15.21 69 LEU C N 1
ATOM 13532 C CA . LEU C 1 74 ? 58.955 -47.273 91.240 1.00 15.36 69 LEU C CA 1
ATOM 13533 C C . LEU C 1 74 ? 58.138 -47.346 92.521 1.00 11.80 69 LEU C C 1
ATOM 13534 O O . LEU C 1 74 ? 57.908 -48.450 93.038 1.00 13.72 69 LEU C O 1
ATOM 13550 N N . HIS C 1 75 ? 57.787 -46.204 93.106 1.00 12.68 70 HIS C N 1
ATOM 13551 C CA . HIS C 1 75 ? 57.323 -46.139 94.494 1.00 16.00 70 HIS C CA 1
ATOM 13552 C C . HIS C 1 75 ? 56.001 -45.396 94.587 1.00 14.21 70 HIS C C 1
ATOM 13553 O O . HIS C 1 75 ? 55.911 -44.331 95.213 1.00 14.79 70 HIS C O 1
ATOM 13567 N N . PRO C 1 76 ? 54.954 -45.932 93.945 1.00 16.34 71 PRO C N 1
ATOM 13568 C CA . PRO C 1 76 ? 53.666 -45.220 93.911 1.00 17.09 71 PRO C CA 1
ATOM 13569 C C . PRO C 1 76 ? 53.019 -45.067 95.274 1.00 14.77 71 PRO C C 1
ATOM 13570 O O . PRO C 1 76 ? 52.396 -44.030 95.543 1.00 16.07 71 PRO C O 1
ATOM 13581 N N . HIS C 1 77 ? 53.129 -46.066 96.152 1.00 15.43 72 HIS C N 1
ATOM 13582 C CA . HIS C 1 77 ? 52.550 -45.900 97.481 1.00 12.53 72 HIS C CA 1
ATOM 13583 C C . HIS C 1 77 ? 53.265 -44.795 98.238 1.00 14.22 72 HIS C C 1
ATOM 13584 O O . HIS C 1 77 ? 52.648 -44.040 99.003 1.00 13.13 72 HIS C O 1
ATOM 13598 N N . PHE C 1 78 ? 54.583 -44.695 98.060 1.00 13.36 73 PHE C N 1
ATOM 13599 C CA . PHE C 1 78 ? 55.300 -43.663 98.775 1.00 11.14 73 PHE C CA 1
ATOM 13600 C C . PHE C 1 78 ? 54.945 -42.281 98.247 1.00 13.20 73 PHE C C 1
ATOM 13601 O O . PHE C 1 78 ? 54.741 -41.346 99.032 1.00 14.92 73 PHE C O 1
ATOM 13618 N N . GLN C 1 79 ? 54.835 -42.121 96.931 1.00 12.89 74 GLN C N 1
ATOM 13619 C CA . GLN C 1 79 ? 54.413 -40.823 96.424 1.00 18.26 74 GLN C CA 1
ATOM 13620 C C . GLN C 1 79 ? 53.026 -40.477 96.953 1.00 15.00 74 GLN C C 1
ATOM 13621 O O . GLN C 1 79 ? 52.769 -39.335 97.354 1.00 16.02 74 GLN C O 1
ATOM 13635 N N . SER C 1 80 ? 52.143 -41.466 97.007 1.00 15.18 75 SER C N 1
ATOM 13636 C CA . SER C 1 80 ? 50.797 -41.236 97.544 1.00 16.48 75 SER C CA 1
ATOM 13637 C C . SER C 1 80 ? 50.846 -40.798 99.000 1.00 17.69 75 SER C C 1
ATOM 13638 O O . SER C 1 80 ? 50.086 -39.910 99.418 1.00 19.49 75 SER C O 1
ATOM 13646 N N . ALA C 1 81 ? 51.723 -41.423 99.797 1.00 16.63 76 ALA C N 1
ATOM 13647 C CA . ALA C 1 81 ? 51.835 -41.051 101.202 1.00 15.33 76 ALA C CA 1
ATOM 13648 C C . ALA C 1 81 ? 52.342 -39.620 101.351 1.00 15.50 76 ALA C C 1
ATOM 13649 O O . ALA C 1 81 ? 51.805 -38.849 102.149 1.00 18.57 76 ALA C O 1
ATOM 13656 N N . MET C 1 82 ? 53.384 -39.243 100.591 1.00 18.51 77 MET C N 1
ATOM 13657 C CA . MET C 1 82 ? 53.880 -37.865 100.636 1.00 19.03 77 MET C CA 1
ATOM 13658 C C . MET C 1 82 ? 52.757 -36.868 100.369 1.00 17.87 77 MET C C 1
ATOM 13659 O O . MET C 1 82 ? 52.604 -35.862 101.081 1.00 19.95 77 MET C O 1
ATOM 13673 N N . GLN C 1 83 ? 51.954 -37.137 99.344 1.00 19.03 78 GLN C N 1
ATOM 13674 C CA . GLN C 1 83 ? 50.882 -36.212 99.005 1.00 20.23 78 GLN C CA 1
ATOM 13675 C C . GLN C 1 83 ? 49.790 -36.232 100.066 1.00 23.14 78 GLN C C 1
ATOM 13676 O O . GLN C 1 83 ? 49.265 -35.178 100.441 1.00 19.70 78 GLN C O 1
ATOM 13690 N N . HIS C 1 84 ? 49.458 -37.417 100.583 1.00 19.16 79 HIS C N 1
ATOM 13691 C CA . HIS C 1 84 ? 48.405 -37.507 101.597 1.00 21.34 79 HIS C CA 1
ATOM 13692 C C . HIS C 1 84 ? 48.739 -36.653 102.813 1.00 26.39 79 HIS C C 1
ATOM 13693 O O . HIS C 1 84 ? 47.850 -36.034 103.412 1.00 24.53 79 HIS C O 1
ATOM 13707 N N . TYR C 1 85 ? 50.011 -36.626 103.214 1.00 19.01 80 TYR C N 1
ATOM 13708 C CA . TYR C 1 85 ? 50.421 -35.886 104.398 1.00 20.87 80 TYR C CA 1
ATOM 13709 C C . TYR C 1 85 ? 50.960 -34.501 104.052 1.00 17.41 80 TYR C C 1
ATOM 13710 O O . TYR C 1 85 ? 51.619 -33.873 104.887 1.00 23.03 80 TYR C O 1
ATOM 13728 N N . SER C 1 86 ? 50.712 -34.024 102.829 1.00 20.17 81 SER C N 1
ATOM 13729 C CA . SER C 1 86 ? 51.059 -32.663 102.428 1.00 20.93 81 SER C CA 1
ATOM 13730 C C . SER C 1 86 ? 52.557 -32.383 102.578 1.00 24.00 81 SER C C 1
ATOM 13731 O O . SER C 1 86 ? 52.968 -31.284 102.965 1.00 22.25 81 SER C O 1
ATOM 13739 N N . GLN C 1 87 ? 53.383 -33.375 102.258 1.00 25.99 82 GLN C N 1
ATOM 13740 C CA . GLN C 1 87 ? 54.831 -33.215 102.308 1.00 19.79 82 GLN C CA 1
ATOM 13741 C C . GLN C 1 87 ? 55.334 -32.801 100.934 1.00 21.56 82 GLN C C 1
ATOM 13742 O O . GLN C 1 87 ? 54.967 -33.414 99.932 1.00 23.69 82 GLN C O 1
ATOM 13756 N N . LYS C 1 88 ? 56.180 -31.778 100.893 1.00 22.43 83 LYS C N 1
ATOM 13757 C CA . LYS C 1 88 ? 56.680 -31.262 99.632 1.00 22.61 83 LYS C CA 1
ATOM 13758 C C . LYS C 1 88 ? 57.917 -32.029 99.194 1.00 18.97 83 LYS C C 1
ATOM 13759 O O . LYS C 1 88 ? 58.781 -32.365 100.007 1.00 18.51 83 LYS C O 1
ATOM 13769 N N . SER C 1 89 ? 58.010 -32.266 97.892 1.00 18.91 84 SER C N 1
ATOM 13770 C CA . SER C 1 89 ? 59.149 -32.948 97.299 1.00 22.03 84 SER C CA 1
ATOM 13771 C C . SER C 1 89 ? 59.964 -31.971 96.464 1.00 25.73 84 SER C C 1
ATOM 13772 O O . SER C 1 89 ? 59.453 -30.952 95.991 1.00 24.49 84 SER C O 1
ATOM 13780 N N . GLU C 1 90 ? 61.236 -32.310 96.260 1.00 24.81 85 GLU C N 1
ATOM 13781 C CA . GLU C 1 90 ? 62.114 -31.554 95.370 1.00 24.62 85 GLU C CA 1
ATOM 13782 C C . GLU C 1 90 ? 62.864 -32.524 94.465 1.00 19.61 85 GLU C C 1
ATOM 13783 O O . GLU C 1 90 ? 63.009 -33.704 94.783 1.00 19.14 85 GLU C O 1
ATOM 13795 N N . VAL C 1 91 ? 63.323 -32.026 93.311 1.00 17.53 86 VAL C N 1
ATOM 13796 C CA . VAL C 1 91 ? 64.052 -32.888 92.384 1.00 19.44 86 VAL C CA 1
ATOM 13797 C C . VAL C 1 91 ? 65.302 -33.431 93.062 1.00 17.01 86 VAL C C 1
ATOM 13798 O O . VAL C 1 91 ? 66.022 -32.709 93.765 1.00 17.97 86 VAL C O 1
ATOM 13811 N N . TYR C 1 92 ? 65.535 -34.728 92.885 1.00 17.50 87 TYR C N 1
ATOM 13812 C CA . TYR C 1 92 ? 66.759 -35.372 93.330 1.00 15.48 87 TYR C CA 1
ATOM 13813 C C . TYR C 1 92 ? 67.709 -35.431 92.145 1.00 17.36 87 TYR C C 1
ATOM 13814 O O . TYR C 1 92 ? 67.389 -36.103 91.149 1.00 19.10 87 TYR C O 1
ATOM 13832 N N . PRO C 1 93 ? 68.863 -34.762 92.185 1.00 17.65 88 PRO C N 1
ATOM 13833 C CA . PRO C 1 93 ? 69.638 -34.559 90.941 1.00 20.29 88 PRO C CA 1
ATOM 13834 C C . PRO C 1 93 ? 70.531 -35.711 90.512 1.00 19.00 88 PRO C C 1
ATOM 13835 O O . PRO C 1 93 ? 71.026 -35.682 89.376 1.00 17.94 88 PRO C O 1
ATOM 13846 N N . PHE C 1 94 ? 70.772 -36.706 91.363 1.00 18.08 89 PHE C N 1
ATOM 13847 C CA . PHE C 1 94 ? 71.901 -37.621 91.175 1.00 16.74 89 PHE C CA 1
ATOM 13848 C C . PHE C 1 94 ? 71.432 -38.850 90.392 1.00 16.59 89 PHE C C 1
ATOM 13849 O O . PHE C 1 94 ? 71.411 -39.986 90.873 1.00 14.41 89 PHE C O 1
ATOM 13866 N N . THR C 1 95 ? 71.055 -38.591 89.135 1.00 16.78 90 THR C N 1
ATOM 13867 C CA . THR C 1 95 ? 70.396 -39.601 88.317 1.00 17.72 90 THR C CA 1
ATOM 13868 C C . THR C 1 95 ? 71.158 -39.911 87.039 1.00 21.22 90 THR C C 1
ATOM 13869 O O . THR C 1 95 ? 70.621 -40.583 86.151 1.00 19.24 90 THR C O 1
ATOM 13880 N N . GLN C 1 96 ? 72.387 -39.436 86.918 1.00 17.53 91 GLN C N 1
ATOM 13881 C CA . GLN C 1 96 ? 73.230 -39.763 85.784 1.00 19.06 91 GLN C CA 1
ATOM 13882 C C . GLN C 1 96 ? 74.654 -39.516 86.226 1.00 17.83 91 GLN C C 1
ATOM 13883 O O . GLN C 1 96 ? 74.891 -38.813 87.214 1.00 17.52 91 GLN C O 1
ATOM 13897 N N . LEU C 1 97 ? 75.599 -40.116 85.493 1.00 16.83 92 LEU C N 1
ATOM 13898 C CA . LEU C 1 97 ? 77.024 -39.883 85.684 1.00 18.42 92 LEU C CA 1
ATOM 13899 C C . LEU C 1 97 ? 77.475 -38.947 84.573 1.00 22.37 92 LEU C C 1
ATOM 13900 O O . LEU C 1 97 ? 77.559 -39.346 83.411 1.00 24.72 92 LEU C O 1
ATOM 13916 N N . LYS C 1 98 ? 77.726 -37.695 84.926 1.00 17.73 93 LYS C N 1
ATOM 13917 C CA . LYS C 1 98 ? 78.090 -36.710 83.921 1.00 21.24 93 LYS C CA 1
ATOM 13918 C C . LYS C 1 98 ? 79.487 -36.971 83.378 1.00 27.03 93 LYS C C 1
ATOM 13919 O O . LYS C 1 98 ? 79.742 -36.759 82.189 1.00 33.77 93 LYS C O 1
ATOM 13938 N N . PHE C 1 99 ? 80.403 -37.416 84.232 1.00 26.20 94 PHE C N 1
ATOM 13939 C CA . PHE C 1 99 ? 81.811 -37.604 83.859 1.00 36.64 94 PHE C CA 1
ATOM 13940 C C . PHE C 1 99 ? 82.163 -39.091 83.859 1.00 24.75 94 PHE C C 1
ATOM 13941 O O . PHE C 1 99 ? 83.032 -39.549 84.612 1.00 29.32 94 PHE C O 1
ATOM 13945 N N . LYS C 1 100 ? 81.533 -39.833 82.951 1.00 28.32 95 LYS C N 1
ATOM 13946 C CA . LYS C 1 100 ? 81.719 -41.276 82.892 1.00 21.33 95 LYS C CA 1
ATOM 13947 C C . LYS C 1 100 ? 83.142 -41.648 82.489 1.00 25.64 95 LYS C C 1
ATOM 13948 O O . LYS C 1 100 ? 83.697 -41.120 81.526 1.00 25.05 95 LYS C O 1
ATOM 13967 N N . SER C 1 101 ? 83.701 -42.611 83.204 1.00 23.71 96 SER C N 1
ATOM 13968 C CA . SER C 1 101 ? 84.956 -43.231 82.816 1.00 19.66 96 SER C CA 1
ATOM 13969 C C . SER C 1 101 ? 84.753 -44.176 81.627 1.00 21.83 96 SER C C 1
ATOM 13970 O O . SER C 1 101 ? 83.631 -44.546 81.261 1.00 19.02 96 SER C O 1
ATOM 13978 N N . HIS C 1 102 ? 85.874 -44.601 81.035 1.00 19.09 97 HIS C N 1
ATOM 13979 C CA . HIS C 1 102 ? 85.823 -45.639 80.009 1.00 16.95 97 HIS C CA 1
ATOM 13980 C C . HIS C 1 102 ? 85.134 -46.903 80.522 1.00 13.83 97 HIS C C 1
ATOM 13981 O O . HIS C 1 102 ? 84.309 -47.505 79.814 1.00 17.22 97 HIS C O 1
ATOM 13995 N N . VAL C 1 103 ? 85.446 -47.329 81.751 1.00 14.15 98 VAL C N 1
ATOM 13996 C CA . VAL C 1 103 ? 84.849 -48.574 82.228 1.00 16.28 98 VAL C CA 1
ATOM 13997 C C . VAL C 1 103 ? 83.350 -48.401 82.469 1.00 17.80 98 VAL C C 1
ATOM 13998 O O . VAL C 1 103 ? 82.595 -49.368 82.339 1.00 16.32 98 VAL C O 1
ATOM 14011 N N . GLN C 1 104 ? 82.898 -47.194 82.823 1.00 14.41 99 GLN C N 1
ATOM 14012 C CA . GLN C 1 104 ? 81.457 -46.962 82.987 1.00 11.85 99 GLN C CA 1
ATOM 14013 C C . GLN C 1 104 ? 80.755 -46.911 81.633 1.00 16.58 99 GLN C C 1
ATOM 14014 O O . GLN C 1 104 ? 79.628 -47.399 81.511 1.00 14.02 99 GLN C O 1
ATOM 14028 N N . GLN C 1 105 ? 81.426 -46.388 80.596 1.00 15.34 100 GLN C N 1
ATOM 14029 C CA . GLN C 1 105 ? 80.885 -46.481 79.238 1.00 18.99 100 GLN C CA 1
ATOM 14030 C C . GLN C 1 105 ? 80.823 -47.936 78.782 1.00 18.54 100 GLN C C 1
ATOM 14031 O O . GLN C 1 105 ? 79.825 -48.378 78.185 1.00 17.60 100 GLN C O 1
ATOM 14045 N N . LYS C 1 106 ? 81.885 -48.694 79.054 1.00 16.39 101 LYS C N 1
ATOM 14046 C CA . LYS C 1 106 ? 81.920 -50.107 78.700 1.00 16.81 101 LYS C CA 1
ATOM 14047 C C . LYS C 1 106 ? 80.802 -50.885 79.392 1.00 20.14 101 LYS C C 1
ATOM 14048 O O . LYS C 1 106 ? 80.211 -51.799 78.805 1.00 17.42 101 LYS C O 1
ATOM 14067 N N . LEU C 1 107 ? 80.519 -50.551 80.651 1.00 16.96 102 LEU C N 1
ATOM 14068 C CA . LEU C 1 107 ? 79.478 -51.240 81.392 1.00 15.06 102 LEU C CA 1
ATOM 14069 C C . LEU C 1 107 ? 78.129 -51.131 80.698 1.00 16.10 102 LEU C C 1
ATOM 14070 O O . LEU C 1 107 ? 77.386 -52.109 80.632 1.00 16.73 102 LEU C O 1
ATOM 14086 N N . LYS C 1 108 ? 77.775 -49.941 80.213 1.00 16.16 103 LYS C N 1
ATOM 14087 C CA . LYS C 1 108 ? 76.487 -49.782 79.554 1.00 17.87 103 LYS C CA 1
ATOM 14088 C C . LYS C 1 108 ? 76.405 -50.687 78.331 1.00 19.64 103 LYS C C 1
ATOM 14089 O O . LYS C 1 108 ? 75.388 -51.352 78.105 1.00 19.60 103 LYS C O 1
ATOM 14108 N N . ARG C 1 109 ? 77.488 -50.744 77.545 1.00 19.18 104 ARG C N 1
ATOM 14109 C CA . ARG C 1 109 ? 77.532 -51.639 76.391 1.00 18.52 104 ARG C CA 1
ATOM 14110 C C . ARG C 1 109 ? 77.356 -53.097 76.808 1.00 21.35 104 ARG C C 1
ATOM 14111 O O . ARG C 1 109 ? 76.584 -53.846 76.195 1.00 20.51 104 ARG C O 1
ATOM 14132 N N . ALA C 1 110 ? 78.064 -53.519 77.853 1.00 15.64 105 ALA C N 1
ATOM 14133 C CA . ALA C 1 110 ? 78.024 -54.918 78.263 1.00 16.12 105 ALA C CA 1
ATOM 14134 C C . ALA C 1 110 ? 76.663 -55.282 78.847 1.00 16.47 105 ALA C C 1
ATOM 14135 O O . ALA C 1 110 ? 76.149 -56.378 78.596 1.00 19.93 105 ALA C O 1
ATOM 14142 N N . MET C 1 111 ? 76.075 -54.384 79.637 1.00 16.86 106 MET C N 1
ATOM 14143 C CA . MET C 1 111 ? 74.775 -54.684 80.242 1.00 16.42 106 MET C CA 1
ATOM 14144 C C . MET C 1 111 ? 73.725 -54.896 79.165 1.00 17.83 106 MET C C 1
ATOM 14145 O O . MET C 1 111 ? 72.909 -55.820 79.255 1.00 22.55 106 MET C O 1
ATOM 14159 N N . ASN C 1 112 ? 73.742 -54.059 78.126 1.00 14.58 107 ASN C N 1
ATOM 14160 C CA . ASN C 1 112 ? 72.732 -54.196 77.086 1.00 16.60 107 ASN C CA 1
ATOM 14161 C C . ASN C 1 112 ? 73.041 -55.337 76.128 1.00 19.73 107 ASN C C 1
ATOM 14162 O O . ASN C 1 112 ? 72.119 -56.017 75.662 1.00 21.96 107 ASN C O 1
ATOM 14173 N N . GLU C 1 113 ? 74.321 -55.575 75.811 1.00 21.66 108 GLU C N 1
ATOM 14174 C CA . GLU C 1 113 ? 74.637 -56.677 74.908 1.00 23.25 108 GLU C CA 1
ATOM 14175 C C . GLU C 1 113 ? 74.415 -58.031 75.569 1.00 23.38 108 GLU C C 1
ATOM 14176 O O . GLU C 1 113 ? 74.050 -58.998 74.892 1.00 23.77 108 GLU C O 1
ATOM 14188 N N . LEU C 1 114 ? 74.623 -58.124 76.882 1.00 20.58 109 LEU C N 1
ATOM 14189 C CA . LEU C 1 114 ? 74.400 -59.380 77.590 1.00 19.42 109 LEU C CA 1
ATOM 14190 C C . LEU C 1 114 ? 72.942 -59.588 77.970 1.00 22.51 109 LEU C C 1
ATOM 14191 O O . LEU C 1 114 ? 72.562 -60.721 78.275 1.00 19.91 109 LEU C O 1
ATOM 14207 N N . SER C 1 115 ? 72.130 -58.527 77.950 1.00 21.47 110 SER C N 1
ATOM 14208 C CA . SER C 1 115 ? 70.737 -58.598 78.399 1.00 25.38 110 SER C CA 1
ATOM 14209 C C . SER C 1 115 ? 69.958 -59.771 77.812 1.00 26.83 110 SER C C 1
ATOM 14210 O O . SER C 1 115 ? 69.247 -60.455 78.566 1.00 23.50 110 SER C O 1
ATOM 14218 N N . PRO C 1 116 ? 70.020 -60.054 76.515 1.00 25.36 111 PRO C N 1
ATOM 14219 C CA . PRO C 1 116 ? 69.244 -61.192 75.993 1.00 29.13 111 PRO C CA 1
ATOM 14220 C C . PRO C 1 116 ? 69.684 -62.531 76.558 1.00 32.43 111 PRO C C 1
ATOM 14221 O O . PRO C 1 116 ? 68.888 -63.469 76.569 1.00 31.54 111 PRO C O 1
ATOM 14232 N N . ARG C 1 117 ? 70.917 -62.658 77.040 1.00 24.55 112 ARG C N 1
ATOM 14233 C CA . ARG C 1 117 ? 71.368 -63.928 77.595 1.00 25.86 112 ARG C CA 1
ATOM 14234 C C . ARG C 1 117 ? 70.813 -64.216 78.995 1.00 32.89 112 ARG C C 1
ATOM 14235 O O . ARG C 1 117 ? 71.053 -65.309 79.523 1.00 31.73 112 ARG C O 1
ATOM 14256 N N . LEU C 1 118 ? 70.058 -63.288 79.596 1.00 26.46 113 LEU C N 1
ATOM 14257 C CA . LEU C 1 118 ? 69.483 -63.533 80.919 1.00 32.26 113 LEU C CA 1
ATOM 14258 C C . LEU C 1 118 ? 68.542 -64.735 80.918 1.00 38.22 113 LEU C C 1
ATOM 14259 O O . LEU C 1 118 ? 68.509 -65.505 81.883 1.00 37.03 113 LEU C O 1
ATOM 14275 N N . LYS C 1 119 ? 67.746 -64.906 79.864 1.00 41.26 114 LYS C N 1
ATOM 14276 C CA . LYS C 1 119 ? 66.789 -66.008 79.886 1.00 46.26 114 LYS C CA 1
ATOM 14277 C C . LYS C 1 119 ? 67.505 -67.346 80.057 1.00 41.39 114 LYS C C 1
ATOM 14278 O O . LYS C 1 119 ? 67.059 -68.196 80.833 1.00 48.12 114 LYS C O 1
ATOM 14297 N N . GLU C 1 120 ? 68.658 -67.520 79.410 1.00 38.08 115 GLU C N 1
ATOM 14298 C CA . GLU C 1 120 ? 69.420 -68.761 79.517 1.00 49.58 115 GLU C CA 1
ATOM 14299 C C . GLU C 1 120 ? 70.325 -68.803 80.746 1.00 42.82 115 GLU C C 1
ATOM 14300 O O . GLU C 1 120 ? 70.432 -69.849 81.396 1.00 44.10 115 GLU C O 1
ATOM 14304 N N . HIS C 1 121 ? 70.997 -67.694 81.070 1.00 40.89 116 HIS C N 1
ATOM 14305 C CA . HIS C 1 121 ? 72.050 -67.696 82.078 1.00 35.81 116 HIS C CA 1
ATOM 14306 C C . HIS C 1 121 ? 71.739 -66.818 83.284 1.00 31.01 116 HIS C C 1
ATOM 14307 O O . HIS C 1 121 ? 72.619 -66.631 84.134 1.00 32.91 116 HIS C O 1
ATOM 14321 N N . GLY C 1 122 ? 70.521 -66.288 83.397 1.00 33.20 117 GLY C N 1
ATOM 14322 C CA . GLY C 1 122 ? 70.214 -65.296 84.427 1.00 30.80 117 GLY C CA 1
ATOM 14323 C C . GLY C 1 122 ? 70.330 -65.804 85.854 1.00 33.23 117 GLY C C 1
ATOM 14324 O O . GLY C 1 122 ? 70.321 -64.990 86.789 1.00 30.63 117 GLY C O 1
ATOM 14328 N N . LYS C 1 123 ? 70.435 -67.120 86.047 1.00 33.49 118 LYS C N 1
ATOM 14329 C CA . LYS C 1 123 ? 70.546 -67.676 87.391 1.00 32.89 118 LYS C CA 1
ATOM 14330 C C . LYS C 1 123 ? 71.974 -67.676 87.921 1.00 30.70 118 LYS C C 1
ATOM 14331 O O . LYS C 1 123 ? 72.170 -67.872 89.123 1.00 33.32 118 LYS C O 1
ATOM 14350 N N . GLU C 1 124 ? 72.980 -67.485 87.077 1.00 32.80 119 GLU C N 1
ATOM 14351 C CA . GLU C 1 124 ? 74.327 -67.504 87.633 1.00 36.21 119 GLU C CA 1
ATOM 14352 C C . GLU C 1 124 ? 74.645 -66.174 88.329 1.00 30.40 119 GLU C C 1
ATOM 14353 O O . GLU C 1 124 ? 73.897 -65.194 88.236 1.00 26.20 119 GLU C O 1
ATOM 14365 N N . SER C 1 125 ? 75.761 -66.148 89.062 1.00 26.83 120 SER C N 1
ATOM 14366 C CA . SER C 1 125 ? 76.102 -64.939 89.799 1.00 25.16 120 SER C CA 1
ATOM 14367 C C . SER C 1 125 ? 76.316 -63.788 88.824 1.00 17.21 120 SER C C 1
ATOM 14368 O O . SER C 1 125 ? 76.743 -63.984 87.681 1.00 21.25 120 SER C O 1
ATOM 14376 N N . PHE C 1 126 ? 76.027 -62.572 89.297 1.00 20.80 121 PHE C N 1
ATOM 14377 C CA . PHE C 1 126 ? 76.198 -61.383 88.465 1.00 19.49 121 PHE C CA 1
ATOM 14378 C C . PHE C 1 126 ? 77.628 -61.284 87.938 1.00 20.58 121 PHE C C 1
ATOM 14379 O O . PHE C 1 126 ? 77.854 -60.982 86.760 1.00 18.03 121 PHE C O 1
ATOM 14396 N N . LEU C 1 127 ? 78.606 -61.531 88.803 1.00 18.66 122 LEU C N 1
ATOM 14397 C CA . LEU C 1 127 ? 79.997 -61.446 88.381 1.00 19.38 122 LEU C CA 1
ATOM 14398 C C . LEU C 1 127 ? 80.298 -62.469 87.295 1.00 21.44 122 LEU C C 1
ATOM 14399 O O . LEU C 1 127 ? 80.947 -62.156 86.292 1.00 23.04 122 LEU C O 1
ATOM 14415 N N . GLN C 1 128 ? 79.841 -63.709 87.471 1.00 22.05 123 GLN C N 1
ATOM 14416 C CA . GLN C 1 128 ? 80.106 -64.721 86.449 1.00 23.34 123 GLN C CA 1
ATOM 14417 C C . GLN C 1 128 ? 79.415 -64.375 85.131 1.00 22.78 123 GLN C C 1
ATOM 14418 O O . GLN C 1 128 ? 79.963 -64.606 84.042 1.00 22.69 123 GLN C O 1
ATOM 14432 N N . PHE C 1 129 ? 78.211 -63.817 85.212 1.00 21.07 124 PHE C N 1
ATOM 14433 C CA . PHE C 1 129 ? 77.461 -63.454 84.012 1.00 20.25 124 PHE C CA 1
ATOM 14434 C C . PHE C 1 129 ? 78.180 -62.354 83.238 1.00 19.92 124 PHE C C 1
ATOM 14435 O O . PHE C 1 129 ? 78.370 -62.451 82.016 1.00 19.05 124 PHE C O 1
ATOM 14452 N N . VAL C 1 130 ? 78.596 -61.299 83.943 1.00 21.40 125 VAL C N 1
ATOM 14453 C CA . VAL C 1 130 ? 79.234 -60.169 83.282 1.00 13.48 125 VAL C CA 1
ATOM 14454 C C . VAL C 1 130 ? 80.598 -60.571 82.733 1.00 16.60 125 VAL C C 1
ATOM 14455 O O . VAL C 1 130 ? 81.068 -59.979 81.756 1.00 19.66 125 VAL C O 1
ATOM 14468 N N . SER C 1 131 ? 81.251 -61.569 83.345 1.00 16.73 126 SER C N 1
ATOM 14469 C CA . SER C 1 131 ? 82.527 -62.063 82.839 1.00 19.45 126 SER C CA 1
ATOM 14470 C C . SER C 1 131 ? 82.407 -62.620 81.422 1.00 23.46 126 SER C C 1
ATOM 14471 O O . SER C 1 131 ? 83.420 -62.736 80.726 1.00 23.08 126 SER C O 1
ATOM 14479 N N . ARG C 1 132 ? 81.198 -62.958 80.975 1.00 21.26 127 ARG C N 1
ATOM 14480 C CA . ARG C 1 132 ? 81.019 -63.442 79.611 1.00 24.46 127 ARG C CA 1
ATOM 14481 C C . ARG C 1 132 ? 81.333 -62.380 78.562 1.00 26.53 127 ARG C C 1
ATOM 14482 O O . ARG C 1 132 ? 81.619 -62.731 77.415 1.00 26.03 127 ARG C O 1
ATOM 14503 N N . TYR C 1 133 ? 81.290 -61.094 78.918 1.00 20.99 128 TYR C N 1
ATOM 14504 C CA . TYR C 1 133 ? 81.515 -60.036 77.931 1.00 24.08 128 TYR C CA 1
ATOM 14505 C C . TYR C 1 133 ? 82.967 -60.014 77.456 1.00 25.93 128 TYR C C 1
ATOM 14506 O O . TYR C 1 133 ? 83.247 -60.096 76.254 1.00 22.63 128 TYR C O 1
ATOM 14524 N N . GLN C 1 134 ? 83.901 -59.907 78.400 1.00 21.31 129 GLN C N 1
ATOM 14525 C CA . GLN C 1 134 ? 85.320 -59.747 78.091 1.00 20.16 129 GLN C CA 1
ATOM 14526 C C . GLN C 1 134 ? 86.208 -60.415 79.133 1.00 23.68 129 GLN C C 1
ATOM 14527 O O . GLN C 1 134 ? 87.403 -60.093 79.201 1.00 27.27 129 GLN C O 1
ATOM 14541 N N . GLY C 1 135 ? 85.673 -61.287 79.968 1.00 21.70 130 GLY C N 1
ATOM 14542 C CA . GLY C 1 135 ? 86.457 -61.959 80.979 1.00 18.26 130 GLY C CA 1
ATOM 14543 C C . GLY C 1 135 ? 86.281 -61.357 82.363 1.00 19.87 130 GLY C C 1
ATOM 14544 O O . GLY C 1 135 ? 85.668 -60.301 82.564 1.00 17.22 130 GLY C O 1
ATOM 14548 N N . HIS C 1 136 ? 86.882 -62.060 83.322 1.00 19.98 131 HIS C N 1
ATOM 14549 C CA . HIS C 1 136 ? 86.693 -61.765 84.737 1.00 16.70 131 HIS C CA 1
ATOM 14550 C C . HIS C 1 136 ? 87.234 -60.391 85.124 1.00 16.64 131 HIS C C 1
ATOM 14551 O O . HIS C 1 136 ? 86.574 -59.641 85.845 1.00 16.96 131 HIS C O 1
ATOM 14565 N N . ASP C 1 137 ? 88.483 -60.074 84.744 1.00 16.90 132 ASP C N 1
ATOM 14566 C CA . ASP C 1 137 ? 89.068 -58.814 85.195 1.00 18.62 132 ASP C CA 1
ATOM 14567 C C . ASP C 1 137 ? 88.283 -57.623 84.680 1.00 19.17 132 ASP C C 1
ATOM 14568 O O . ASP C 1 137 ? 88.068 -56.638 85.408 1.00 16.67 132 ASP C O 1
ATOM 14577 N N . SER C 1 138 ? 87.843 -57.698 83.425 1.00 18.11 133 SER C N 1
ATOM 14578 C CA . SER C 1 138 ? 87.042 -56.636 82.836 1.00 19.19 133 SER C CA 1
ATOM 14579 C C . SER C 1 138 ? 85.708 -56.505 83.562 1.00 14.65 133 SER C C 1
ATOM 14580 O O . SER C 1 138 ? 85.242 -55.393 83.836 1.00 16.26 133 SER C O 1
ATOM 14588 N N . ALA C 1 139 ? 85.109 -57.640 83.918 1.00 16.13 134 ALA C N 1
ATOM 14589 C CA . ALA C 1 139 ? 83.844 -57.623 84.657 1.00 14.18 134 ALA C CA 1
ATOM 14590 C C . ALA C 1 139 ? 84.001 -56.953 86.017 1.00 15.16 134 ALA C C 1
ATOM 14591 O O . ALA C 1 139 ? 83.151 -56.165 86.427 1.00 15.25 134 ALA C O 1
ATOM 14598 N N . VAL C 1 140 ? 85.071 -57.272 86.742 1.00 12.94 135 VAL C N 1
ATOM 14599 C CA . VAL C 1 140 ? 85.291 -56.647 88.045 1.00 13.09 135 VAL C CA 1
ATOM 14600 C C . VAL C 1 140 ? 85.395 -55.132 87.895 1.00 13.50 135 VAL C C 1
ATOM 14601 O O . VAL C 1 140 ? 84.813 -54.369 88.680 1.00 15.14 135 VAL C O 1
ATOM 14614 N N . GLY C 1 141 ? 86.170 -54.672 86.912 1.00 14.64 136 GLY C N 1
ATOM 14615 C CA . GLY C 1 141 ? 86.288 -53.237 86.691 1.00 16.76 136 GLY C CA 1
ATOM 14616 C C . GLY C 1 141 ? 84.959 -52.577 86.383 1.00 17.61 136 GLY C C 1
ATOM 14617 O O . GLY C 1 141 ? 84.659 -51.489 86.887 1.00 15.79 136 GLY C O 1
ATOM 14621 N N . MET C 1 142 ? 84.142 -53.224 85.556 1.00 14.27 137 MET C N 1
ATOM 14622 C CA . MET C 1 142 ? 82.846 -52.660 85.200 1.00 12.00 137 MET C CA 1
ATOM 14623 C C . MET C 1 142 ? 81.908 -52.640 86.400 1.00 13.71 137 MET C C 1
ATOM 14624 O O . MET C 1 142 ? 81.284 -51.617 86.695 1.00 15.27 137 MET C O 1
ATOM 14638 N N . ILE C 1 143 ? 81.807 -53.759 87.117 1.00 12.77 138 ILE C N 1
ATOM 14639 C CA . ILE C 1 143 ? 80.890 -53.814 88.250 1.00 14.08 138 ILE C CA 1
ATOM 14640 C C . ILE C 1 143 ? 81.314 -52.833 89.336 1.00 13.13 138 ILE C C 1
ATOM 14641 O O . ILE C 1 143 ? 80.467 -52.187 89.955 1.00 12.29 138 ILE C O 1
ATOM 14657 N N . ARG C 1 144 ? 82.620 -52.714 89.596 1.00 13.05 139 ARG C N 1
ATOM 14658 C CA . ARG C 1 144 ? 83.101 -51.787 90.616 1.00 14.60 139 ARG C CA 1
ATOM 14659 C C . ARG C 1 144 ? 82.664 -50.370 90.321 1.00 15.38 139 ARG C C 1
ATOM 14660 O O . ARG C 1 144 ? 82.374 -49.603 91.249 1.00 13.34 139 ARG C O 1
ATOM 14681 N N . SER C 1 145 ? 82.575 -50.016 89.030 1.00 13.23 140 SER C N 1
ATOM 14682 C CA . SER C 1 145 ? 82.275 -48.657 88.606 1.00 13.06 140 SER C CA 1
ATOM 14683 C C . SER C 1 145 ? 80.836 -48.261 88.875 1.00 10.73 140 SER C C 1
ATOM 14684 O O . SER C 1 145 ? 80.476 -47.119 88.567 1.00 14.04 140 SER C O 1
ATOM 14692 N N . MET C 1 146 ? 80.010 -49.161 89.411 1.00 12.88 141 MET C N 1
ATOM 14693 C CA . MET C 1 146 ? 78.654 -48.804 89.827 1.00 13.02 141 MET C CA 1
ATOM 14694 C C . MET C 1 146 ? 78.538 -48.358 91.280 1.00 15.06 141 MET C C 1
ATOM 14695 O O . MET C 1 146 ? 77.482 -47.837 91.659 1.00 14.69 141 MET C O 1
ATOM 14709 N N . GLY C 1 147 ? 79.558 -48.556 92.110 1.00 15.44 142 GLY C N 1
ATOM 14710 C CA . GLY C 1 147 ? 79.590 -47.929 93.415 1.00 16.71 142 GLY C CA 1
ATOM 14711 C C . GLY C 1 147 ? 78.879 -48.682 94.525 1.00 15.01 142 GLY C C 1
ATOM 14712 O O . GLY C 1 147 ? 78.909 -48.216 95.672 1.00 18.65 142 GLY C O 1
ATOM 14716 N N . TYR C 1 148 ? 78.279 -49.843 94.229 1.00 14.10 143 TYR C N 1
ATOM 14717 C CA . TYR C 1 148 ? 77.525 -50.638 95.193 1.00 15.91 143 TYR C CA 1
ATOM 14718 C C . TYR C 1 148 ? 78.240 -51.976 95.349 1.00 17.81 143 TYR C C 1
ATOM 14719 O O . TYR C 1 148 ? 78.139 -52.860 94.486 1.00 18.19 143 TYR C O 1
ATOM 14737 N N . ASP C 1 149 ? 78.971 -52.118 96.456 1.00 16.84 144 ASP C N 1
ATOM 14738 C CA . ASP C 1 149 ? 79.813 -53.294 96.666 1.00 17.11 144 ASP C CA 1
ATOM 14739 C C . ASP C 1 149 ? 78.995 -54.573 96.806 1.00 18.52 144 ASP C C 1
ATOM 14740 O O . ASP C 1 149 ? 79.505 -55.661 96.502 1.00 18.28 144 ASP C O 1
ATOM 14749 N N . ALA C 1 150 ? 77.722 -54.461 97.188 1.00 17.98 145 ALA C N 1
ATOM 14750 C CA . ALA C 1 150 ? 76.867 -55.640 97.293 1.00 18.36 145 ALA C CA 1
ATOM 14751 C C . ALA C 1 150 ? 76.778 -56.395 95.975 1.00 23.16 145 ALA C C 1
ATOM 14752 O O . ALA C 1 150 ? 76.557 -57.611 95.971 1.00 20.43 145 ALA C O 1
ATOM 14759 N N . LEU C 1 151 ? 76.975 -55.706 94.850 1.00 17.92 146 LEU C N 1
ATOM 14760 C CA . LEU C 1 151 ? 76.824 -56.354 93.544 1.00 16.50 146 LEU C CA 1
ATOM 14761 C C . LEU C 1 151 ? 77.852 -57.448 93.306 1.00 19.56 146 LEU C C 1
ATOM 14762 O O . LEU C 1 151 ? 77.682 -58.242 92.379 1.00 21.56 146 LEU C O 1
ATOM 14778 N N . PHE C 1 152 ? 78.913 -57.515 94.113 1.00 19.67 147 PHE C N 1
ATOM 14779 C CA . PHE C 1 152 ? 79.894 -58.583 93.997 1.00 21.59 147 PHE C CA 1
ATOM 14780 C C . PHE C 1 152 ? 79.541 -59.839 94.794 1.00 25.23 147 PHE C C 1
ATOM 14781 O O . PHE C 1 152 ? 80.268 -60.831 94.695 1.00 31.57 147 PHE C O 1
ATOM 14798 N N . LEU C 1 153 ? 78.480 -59.828 95.589 1.00 22.85 148 LEU C N 1
ATOM 14799 C CA . LEU C 1 153 ? 78.150 -61.000 96.390 1.00 26.03 148 LEU C CA 1
ATOM 14800 C C . LEU C 1 153 ? 77.877 -62.208 95.500 1.00 30.68 148 LEU C C 1
ATOM 14801 O O . LEU C 1 153 ? 77.128 -62.091 94.517 1.00 30.70 148 LEU C O 1
ATOM 14817 N N . PRO C 1 1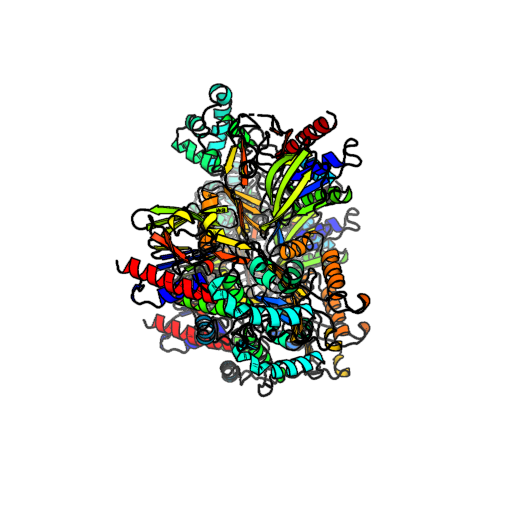54 ? 78.426 -63.388 95.820 1.00 32.27 149 PRO C N 1
ATOM 14818 C CA . PRO C 1 154 ? 78.196 -64.562 94.954 1.00 29.80 149 PRO C CA 1
ATOM 14819 C C . PRO C 1 154 ? 76.756 -65.038 94.936 1.00 28.69 149 PRO C C 1
ATOM 14820 O O . PRO C 1 154 ? 76.359 -65.726 93.985 1.00 32.82 149 PRO C O 1
ATOM 14831 N N . ASP C 1 155 ? 75.953 -64.693 95.932 1.00 35.15 150 ASP C N 1
ATOM 14832 C CA . ASP C 1 155 ? 74.569 -65.144 95.970 1.00 39.09 150 ASP C CA 1
ATOM 14833 C C . ASP C 1 155 ? 73.610 -64.175 95.289 1.00 39.79 150 ASP C C 1
ATOM 14834 O O . ASP C 1 155 ? 72.396 -64.389 95.350 1.00 40.98 150 ASP C O 1
ATOM 14843 N N . ILE C 1 156 ? 74.116 -63.125 94.641 1.00 33.81 151 ILE C N 1
ATOM 14844 C CA . ILE C 1 156 ? 73.287 -62.233 93.832 1.00 28.61 151 ILE C CA 1
ATOM 14845 C C . ILE C 1 156 ? 73.428 -62.688 92.389 1.00 27.86 151 ILE C C 1
ATOM 14846 O O . ILE C 1 156 ? 74.512 -62.591 91.792 1.00 27.26 151 ILE C O 1
ATOM 14862 N N . SER C 1 157 ? 72.335 -63.219 91.856 1.00 24.30 152 SER C N 1
ATOM 14863 C CA . SER C 1 157 ? 72.272 -63.679 90.482 1.00 22.90 152 SER C CA 1
ATOM 14864 C C . SER C 1 157 ? 72.242 -62.500 89.514 1.00 20.41 152 SER C C 1
ATOM 14865 O O . SER C 1 157 ? 71.934 -61.364 89.881 1.00 22.36 152 SER C O 1
ATOM 14873 N N . ALA C 1 158 ? 72.510 -62.805 88.244 1.00 24.05 153 ALA C N 1
ATOM 14874 C CA . ALA C 1 158 ? 72.455 -61.776 87.215 1.00 18.95 153 ALA C CA 1
ATOM 14875 C C . ALA C 1 158 ? 71.069 -61.139 87.139 1.00 24.19 153 ALA C C 1
ATOM 14876 O O . ALA C 1 158 ? 70.949 -59.916 87.021 1.00 22.52 153 ALA C O 1
ATOM 14883 N N . GLU C 1 159 ? 70.006 -61.941 87.211 1.00 23.29 154 GLU C N 1
ATOM 14884 C CA . GLU C 1 159 ? 68.674 -61.345 87.080 1.00 28.35 154 GLU C CA 1
ATOM 14885 C C . GLU C 1 159 ? 68.354 -60.465 88.284 1.00 21.60 154 GLU C C 1
ATOM 14886 O O . GLU C 1 159 ? 67.754 -59.395 88.136 1.00 22.28 154 GLU C O 1
ATOM 14898 N N . MET C 1 160 ? 68.790 -60.870 89.477 1.00 19.53 155 MET C N 1
ATOM 14899 C CA . MET C 1 160 ? 68.621 -60.026 90.656 1.00 19.68 155 MET C CA 1
ATOM 14900 C C . MET C 1 160 ? 69.413 -58.726 90.528 1.00 22.67 155 MET C C 1
ATOM 14901 O O . MET C 1 160 ? 68.918 -57.646 90.871 1.00 18.88 155 MET C O 1
ATOM 14915 N N . ALA C 1 161 ? 70.653 -58.813 90.038 1.00 18.68 156 ALA C N 1
ATOM 14916 C CA . ALA C 1 161 ? 71.483 -57.624 89.910 1.00 19.37 156 ALA C CA 1
ATOM 14917 C C . ALA C 1 161 ? 70.901 -56.636 88.904 1.00 14.68 156 ALA C C 1
ATOM 14918 O O . ALA C 1 161 ? 70.932 -55.423 89.138 1.00 18.73 156 ALA C O 1
ATOM 14925 N N . TYR C 1 162 ? 70.393 -57.116 87.764 1.00 16.77 157 TYR C N 1
ATOM 14926 C CA . TYR C 1 162 ? 69.776 -56.191 86.818 1.00 18.53 157 TYR C CA 1
ATOM 14927 C C . TYR C 1 162 ? 68.593 -55.485 87.469 1.00 17.11 157 TYR C C 1
ATOM 14928 O O . TYR C 1 162 ? 68.366 -54.287 87.250 1.00 18.42 157 TYR C O 1
ATOM 14946 N N . ASP C 1 163 ? 67.846 -56.212 88.303 1.00 18.09 158 ASP C N 1
ATOM 14947 C CA . ASP C 1 163 ? 66.730 -55.605 89.032 1.00 19.65 158 ASP C CA 1
ATOM 14948 C C . ASP C 1 163 ? 67.221 -54.528 89.993 1.00 17.72 158 ASP C C 1
ATOM 14949 O O . ASP C 1 163 ? 66.664 -53.425 90.049 1.00 16.80 158 ASP C O 1
ATOM 14958 N N . ILE C 1 164 ? 68.274 -54.829 90.757 1.00 16.52 159 ILE C N 1
ATOM 14959 C CA . ILE C 1 164 ? 68.822 -53.860 91.701 1.00 18.73 159 ILE C CA 1
ATOM 14960 C C . ILE C 1 164 ? 69.367 -52.649 90.964 1.00 14.89 159 ILE C C 1
ATOM 14961 O O . ILE C 1 164 ? 69.110 -51.496 91.331 1.00 16.18 159 ILE C O 1
ATOM 14977 N N . VAL C 1 165 ? 70.159 -52.890 89.933 1.00 16.31 160 VAL C N 1
ATOM 14978 C CA . VAL C 1 165 ? 70.732 -51.784 89.191 1.00 14.60 160 VAL C CA 1
ATOM 14979 C C . VAL C 1 165 ? 69.627 -50.879 88.653 1.00 15.56 160 VAL C C 1
ATOM 14980 O O . VAL C 1 165 ? 69.733 -49.643 88.699 1.00 16.82 160 VAL C O 1
ATOM 14993 N N . GLY C 1 166 ? 68.541 -51.472 88.145 1.00 15.61 161 GLY C N 1
ATOM 14994 C CA . GLY C 1 166 ? 67.479 -50.674 87.577 1.00 18.19 161 GLY C CA 1
ATOM 14995 C C . GLY C 1 166 ? 66.691 -49.874 88.596 1.00 17.85 161 GLY C C 1
ATOM 14996 O O . GLY C 1 166 ? 65.868 -49.042 88.204 1.00 19.51 161 GLY C O 1
ATOM 15000 N N . LYS C 1 167 ? 66.905 -50.120 89.882 1.00 13.92 162 LYS C N 1
ATOM 15001 C CA . LYS C 1 167 ? 66.185 -49.398 90.925 1.00 17.73 162 LYS C CA 1
ATOM 15002 C C . LYS C 1 167 ? 66.994 -48.264 91.538 1.00 15.15 162 LYS C C 1
ATOM 15003 O O . LYS C 1 167 ? 66.448 -47.519 92.347 1.00 14.80 162 LYS C O 1
ATOM 15022 N N . HIS C 1 168 ? 68.281 -48.118 91.192 1.00 15.40 163 HIS C N 1
ATOM 15023 C CA . HIS C 1 168 ? 69.075 -47.078 91.832 1.00 15.16 163 HIS C CA 1
ATOM 15024 C C . HIS C 1 168 ? 69.360 -45.921 90.875 1.00 12.90 163 HIS C C 1
ATOM 15025 O O . HIS C 1 168 ? 69.708 -46.148 89.703 1.00 15.86 163 HIS C O 1
ATOM 15039 N N . PRO C 1 169 ? 69.219 -44.674 91.344 1.00 10.71 164 PRO C N 1
ATOM 15040 C CA . PRO C 1 169 ? 69.208 -43.539 90.409 1.00 9.68 164 PRO C CA 1
ATOM 15041 C C . PRO C 1 169 ? 70.533 -43.316 89.708 1.00 14.23 164 PRO C C 1
ATOM 15042 O O . PRO C 1 169 ? 70.542 -42.827 88.571 1.00 14.44 164 PRO C O 1
ATOM 15053 N N . GLU C 1 170 ? 71.653 -43.631 90.359 1.00 11.52 165 GLU C N 1
ATOM 15054 C CA . GLU C 1 170 ? 72.948 -43.281 89.790 1.00 12.50 165 GLU C CA 1
ATOM 15055 C C . GLU C 1 170 ? 73.286 -44.153 88.601 1.00 13.45 165 GLU C C 1
ATOM 15056 O O . GLU C 1 170 ? 74.075 -43.742 87.737 1.00 15.01 165 GLU C O 1
ATOM 15068 N N . ILE C 1 171 ? 72.720 -45.358 88.553 1.00 11.16 166 ILE C N 1
ATOM 15069 C CA . ILE C 1 171 ? 73.129 -46.392 87.609 1.00 13.78 166 ILE C CA 1
ATOM 15070 C C . ILE C 1 171 ? 71.976 -46.919 86.764 1.00 15.30 166 ILE C C 1
ATOM 15071 O O . ILE C 1 171 ? 72.192 -47.793 85.917 1.00 14.85 166 ILE C O 1
ATOM 15087 N N . GLN C 1 172 ? 70.748 -46.424 86.974 1.00 12.59 167 GLN C N 1
ATOM 15088 C CA . GLN C 1 172 ? 69.602 -46.867 86.192 1.00 14.38 167 GLN C CA 1
ATOM 15089 C C . GLN C 1 172 ? 69.777 -46.675 84.684 1.00 13.41 167 GLN C C 1
ATOM 15090 O O . GLN C 1 172 ? 69.064 -47.325 83.909 1.00 14.79 167 GLN C O 1
ATOM 15104 N N . SER C 1 173 ? 70.703 -45.816 84.253 1.00 13.51 168 SER C N 1
ATOM 15105 C CA . SER C 1 173 ? 70.933 -45.572 82.833 1.00 15.03 168 SER C CA 1
ATOM 15106 C C . SER C 1 173 ? 71.332 -46.827 82.060 1.00 16.83 168 SER C C 1
ATOM 15107 O O . SER C 1 173 ? 71.207 -46.838 80.831 1.00 16.98 168 SER C O 1
ATOM 15115 N N . VAL C 1 174 ? 71.810 -47.880 82.721 1.00 15.61 169 VAL C N 1
ATOM 15116 C CA . VAL C 1 174 ? 72.221 -49.060 81.967 1.00 15.50 169 VAL C CA 1
ATOM 15117 C C . VAL C 1 174 ? 71.099 -50.091 81.883 1.00 18.19 169 VAL C C 1
ATOM 15118 O O . VAL C 1 174 ? 71.338 -51.244 81.500 1.00 22.93 169 VAL C O 1
ATOM 15131 N N . THR C 1 175 ? 69.860 -49.675 82.166 1.00 16.05 170 THR C N 1
ATOM 15132 C CA . THR C 1 175 ? 68.702 -50.567 82.187 1.00 17.83 170 THR C CA 1
ATOM 15133 C C . THR C 1 175 ? 67.541 -49.901 81.458 1.00 15.92 170 THR C C 1
ATOM 15134 O O . THR C 1 175 ? 67.603 -48.727 81.096 1.00 20.90 170 THR C O 1
ATOM 15145 N N . ASP C 1 176 ? 66.448 -50.648 81.300 1.00 19.48 171 ASP C N 1
ATOM 15146 C CA . ASP C 1 176 ? 65.209 -50.093 80.764 1.00 16.28 171 ASP C CA 1
ATOM 15147 C C . ASP C 1 176 ? 64.453 -49.210 81.755 1.00 22.59 171 ASP C C 1
ATOM 15148 O O . ASP C 1 176 ? 63.352 -48.756 81.428 1.00 19.35 171 ASP C O 1
ATOM 15157 N N . ASN C 1 177 ? 64.973 -48.974 82.962 1.00 17.10 172 ASN C N 1
ATOM 15158 C CA . ASN C 1 177 ? 64.392 -47.983 83.857 1.00 14.21 172 ASN C CA 1
ATOM 15159 C C . ASN C 1 177 ? 65.056 -46.611 83.726 1.00 16.16 172 ASN C C 1
ATOM 15160 O O . ASN C 1 177 ? 64.944 -45.780 84.639 1.00 14.53 172 ASN C O 1
ATOM 15171 N N . ASP C 1 178 ? 65.688 -46.331 82.589 1.00 15.06 173 ASP C N 1
ATOM 15172 C CA . ASP C 1 178 ? 66.458 -45.101 82.434 1.00 15.62 173 ASP C CA 1
ATOM 15173 C C . ASP C 1 178 ? 65.598 -43.845 82.261 1.00 19.72 173 ASP C C 1
ATOM 15174 O O . ASP C 1 178 ? 66.172 -42.756 82.238 1.00 20.96 173 ASP C O 1
ATOM 15183 N N . ALA C 1 179 ? 64.257 -43.944 82.225 1.00 14.69 174 ALA C N 1
ATOM 15184 C CA . ALA C 1 179 ? 63.385 -42.773 82.208 1.00 18.72 174 ALA C CA 1
ATOM 15185 C C . ALA C 1 179 ? 62.778 -42.461 83.584 1.00 14.70 174 ALA C C 1
ATOM 15186 O O . ALA C 1 179 ? 61.975 -41.527 83.711 1.00 13.70 174 ALA C O 1
ATOM 15193 N N . ASN C 1 180 ? 63.154 -43.194 84.620 1.00 13.50 175 ASN C N 1
ATOM 15194 C CA . ASN C 1 180 ? 62.567 -42.949 85.938 1.00 11.47 175 ASN C CA 1
ATOM 15195 C C . ASN C 1 180 ? 63.085 -41.645 86.548 1.00 12.51 175 ASN C C 1
ATOM 15196 O O . ASN C 1 180 ? 64.256 -41.281 86.390 1.00 13.20 175 ASN C O 1
ATOM 15207 N N . GLN C 1 181 ? 62.191 -40.944 87.234 1.00 13.00 176 GLN C N 1
ATOM 15208 C CA . GLN C 1 181 ? 62.433 -39.630 87.807 1.00 10.80 176 GLN C CA 1
ATOM 15209 C C . GLN C 1 181 ? 62.587 -39.786 89.311 1.00 13.43 176 GLN C C 1
ATOM 15210 O O . GLN C 1 181 ? 61.983 -40.679 89.908 1.00 11.47 176 GLN C O 1
ATOM 15224 N N . TRP C 1 182 ? 63.366 -38.895 89.928 1.00 11.54 177 TRP C N 1
ATOM 15225 C CA . TRP C 1 182 ? 63.732 -39.054 91.329 1.00 11.53 177 TRP C CA 1
ATOM 15226 C C . TRP C 1 182 ? 63.517 -37.763 92.098 1.00 15.56 177 TRP C C 1
ATOM 15227 O O . TRP C 1 182 ? 63.759 -36.662 91.581 1.00 13.93 177 TRP C O 1
ATOM 15248 N N . PHE C 1 183 ? 63.036 -37.919 93.335 1.00 13.87 178 PHE C N 1
ATOM 15249 C CA . PHE C 1 183 ? 62.719 -36.802 94.212 1.00 14.03 178 PHE C CA 1
ATOM 15250 C C . PHE C 1 183 ? 63.247 -37.059 95.619 1.00 12.51 178 PHE C C 1
ATOM 15251 O O . PHE C 1 183 ? 63.448 -38.200 96.042 1.00 10.23 178 PHE C O 1
ATOM 15268 N N . ALA C 1 184 ? 63.450 -35.973 96.339 1.00 11.27 179 ALA C N 1
ATOM 15269 C CA . ALA C 1 184 ? 63.737 -36.004 97.772 1.00 14.37 179 ALA C CA 1
ATOM 15270 C C . ALA C 1 184 ? 62.724 -35.141 98.512 1.00 15.60 179 ALA C C 1
ATOM 15271 O O . ALA C 1 184 ? 61.938 -34.407 97.917 1.00 18.16 179 ALA C O 1
ATOM 15278 N N . ALA C 1 185 ? 62.739 -35.221 99.836 1.00 15.52 180 ALA C N 1
ATOM 15279 C CA . ALA C 1 185 ? 61.853 -34.383 100.630 1.00 14.37 180 ALA C CA 1
ATOM 15280 C C . ALA C 1 185 ? 62.453 -32.994 100.808 1.00 21.86 180 ALA C C 1
ATOM 15281 O O . ALA C 1 185 ? 63.624 -32.855 101.180 1.00 26.32 180 ALA C O 1
ATOM 15288 N N . GLU C 1 186 ? 61.632 -31.966 100.577 1.00 23.53 181 GLU C N 1
ATOM 15289 C CA . GLU C 1 186 ? 62.079 -30.588 100.778 1.00 26.04 181 GLU C CA 1
ATOM 15290 C C . GLU C 1 186 ? 62.570 -30.370 102.208 1.00 23.92 181 GLU C C 1
ATOM 15291 O O . GLU C 1 186 ? 63.640 -29.781 102.423 1.00 28.47 181 GLU C O 1
ATOM 15303 N N . THR C 1 187 ? 61.834 -30.894 103.191 1.00 25.46 182 THR C N 1
ATOM 15304 C CA . THR C 1 187 ? 62.105 -30.688 104.614 1.00 31.37 182 THR C CA 1
ATOM 15305 C C . THR C 1 187 ? 62.661 -31.921 105.315 1.00 27.69 182 THR C C 1
ATOM 15306 O O . THR C 1 187 ? 62.894 -31.872 106.529 1.00 33.36 182 THR C O 1
ATOM 15317 N N . GLY C 1 188 ? 62.832 -33.030 104.612 1.00 20.08 183 GLY C N 1
ATOM 15318 C CA . GLY C 1 188 ? 63.260 -34.269 105.229 1.00 17.99 183 GLY C CA 1
ATOM 15319 C C . GLY C 1 188 ? 62.142 -35.275 105.385 1.00 16.77 183 GLY C C 1
ATOM 15320 O O . GLY C 1 188 ? 61.000 -34.904 105.714 1.00 17.32 183 GLY C O 1
ATOM 15324 N N . PHE C 1 189 ? 62.444 -36.558 105.155 1.00 16.20 184 PHE C N 1
ATOM 15325 C CA . PHE C 1 189 ? 61.402 -37.569 105.289 1.00 16.40 184 PHE C CA 1
ATOM 15326 C C . PHE C 1 189 ? 60.935 -37.717 106.730 1.00 14.92 184 PHE C C 1
ATOM 15327 O O . PHE C 1 189 ? 59.857 -38.279 106.954 1.00 15.31 184 PHE C O 1
ATOM 15344 N N . ALA C 1 190 ? 61.681 -37.188 107.706 1.00 12.92 185 ALA C N 1
ATOM 15345 C CA . ALA C 1 190 ? 61.181 -37.157 109.073 1.00 19.10 185 ALA C CA 1
ATOM 15346 C C . ALA C 1 190 ? 59.825 -36.461 109.169 1.00 17.16 185 ALA C C 1
ATOM 15347 O O . ALA C 1 190 ? 59.025 -36.787 110.055 1.00 16.93 185 ALA C O 1
ATOM 15354 N N . GLY C 1 191 ? 59.558 -35.480 108.296 1.00 17.29 186 GLY C N 1
ATOM 15355 C CA . GLY C 1 191 ? 58.260 -34.832 108.289 1.00 19.21 186 GLY C CA 1
ATOM 15356 C C . GLY C 1 191 ? 57.130 -35.779 107.939 1.00 18.19 186 GLY C C 1
ATOM 15357 O O . GLY C 1 191 ? 56.008 -35.627 108.435 1.00 17.43 186 GLY C O 1
ATOM 15361 N N . LEU C 1 192 ? 57.396 -36.745 107.057 1.00 18.43 187 LEU C N 1
ATOM 15362 C CA . LEU C 1 192 ? 56.396 -37.759 106.758 1.00 20.73 187 LEU C CA 1
ATOM 15363 C C . LEU C 1 192 ? 56.161 -38.653 107.965 1.00 16.44 187 LEU C C 1
ATOM 15364 O O . LEU C 1 192 ? 55.012 -38.947 108.309 1.00 17.19 187 LEU C O 1
ATOM 15380 N N . ILE C 1 193 ? 57.241 -39.074 108.627 1.00 16.33 188 ILE C N 1
ATOM 15381 C CA . ILE C 1 193 ? 57.117 -39.879 109.838 1.00 14.74 188 ILE C CA 1
ATOM 15382 C C . ILE C 1 193 ? 56.271 -39.147 110.861 1.00 17.08 188 ILE C C 1
ATOM 15383 O O . ILE C 1 193 ? 55.376 -39.726 111.500 1.00 16.00 188 ILE C O 1
ATOM 15399 N N . GLN C 1 194 ? 56.552 -37.859 111.051 1.00 15.76 189 GLN C N 1
ATOM 15400 C CA . GLN C 1 194 ? 55.830 -37.120 112.081 1.00 18.48 189 GLN C CA 1
ATOM 15401 C C . GLN C 1 194 ? 54.375 -36.907 111.695 1.00 20.44 189 GLN C C 1
ATOM 15402 O O . GLN C 1 194 ? 53.502 -36.869 112.573 1.00 23.21 189 GLN C O 1
ATOM 15416 N N . GLY C 1 195 ? 54.091 -36.794 110.396 1.00 16.08 190 GLY C N 1
ATOM 15417 C CA . GLY C 1 195 ? 52.707 -36.686 109.957 1.00 16.03 190 GLY C CA 1
ATOM 15418 C C . GLY C 1 195 ? 51.905 -37.947 110.229 1.00 17.45 190 GLY C C 1
ATOM 15419 O O . GLY C 1 195 ? 50.756 -37.885 110.681 1.00 18.55 190 GLY C O 1
ATOM 15423 N N . ILE C 1 196 ? 52.487 -39.111 109.936 1.00 16.98 191 ILE C N 1
ATOM 15424 C CA . ILE C 1 196 ? 51.802 -40.364 110.233 1.00 17.82 191 ILE C CA 1
ATOM 15425 C C . ILE C 1 196 ? 51.636 -40.507 111.739 1.00 18.75 191 ILE C C 1
ATOM 15426 O O . ILE C 1 196 ? 50.564 -40.884 112.239 1.00 17.50 191 ILE C O 1
ATOM 15442 N N . LYS C 1 197 ? 52.707 -40.221 112.488 1.00 15.32 192 LYS C N 1
ATOM 15443 C CA . LYS C 1 197 ? 52.631 -40.375 113.933 1.00 20.70 192 LYS C CA 1
ATOM 15444 C C . LYS C 1 197 ? 51.522 -39.499 114.513 1.00 19.20 192 LYS C C 1
ATOM 15445 O O . LYS C 1 197 ? 50.771 -39.936 115.392 1.00 22.54 192 LYS C O 1
ATOM 15464 N N . ALA C 1 198 ? 51.383 -38.263 114.012 1.00 17.88 193 ALA C N 1
ATOM 15465 C CA . ALA C 1 198 ? 50.359 -37.361 114.541 1.00 23.03 193 ALA C CA 1
ATOM 15466 C C . ALA C 1 198 ? 48.948 -37.847 114.209 1.00 21.19 193 ALA C C 1
ATOM 15467 O O . ALA C 1 198 ? 48.036 -37.726 115.038 1.00 21.22 193 ALA C O 1
ATOM 15474 N N . LYS C 1 199 ? 48.745 -38.363 112.995 1.00 22.68 194 LYS C N 1
ATOM 15475 C CA . LYS C 1 199 ? 47.449 -38.921 112.611 1.00 23.30 194 LYS C CA 1
ATOM 15476 C C . LYS C 1 199 ? 47.081 -40.092 113.504 1.00 26.02 194 LYS C C 1
ATOM 15477 O O . LYS C 1 199 ? 45.935 -40.218 113.959 1.00 22.96 194 LYS C O 1
ATOM 15496 N N . VAL C 1 200 ? 48.049 -40.962 113.753 1.00 20.80 195 VAL C N 1
ATOM 15497 C CA . VAL C 1 200 ? 47.820 -42.187 114.505 1.00 21.35 195 VAL C CA 1
ATOM 15498 C C . VAL C 1 200 ? 47.554 -41.860 115.972 1.00 23.29 195 VAL C C 1
ATOM 15499 O O . VAL C 1 200 ? 46.639 -42.412 116.599 1.00 27.57 195 VAL C O 1
ATOM 15512 N N . LYS C 1 201 ? 48.302 -40.907 116.522 1.00 18.61 196 LYS C N 1
ATOM 15513 C CA . LYS C 1 201 ? 48.040 -40.449 117.884 1.00 25.92 196 LYS C CA 1
ATOM 15514 C C . LYS C 1 201 ? 46.653 -39.807 118.006 1.00 27.43 196 LYS C C 1
ATOM 15515 O O . LYS C 1 201 ? 45.928 -40.058 118.976 1.00 27.98 196 LYS C O 1
ATOM 15534 N N . ALA C 1 202 ? 46.263 -38.983 117.030 1.00 23.85 197 ALA C N 1
ATOM 15535 C CA . ALA C 1 202 ? 44.966 -38.315 117.074 1.00 28.28 197 ALA C CA 1
ATOM 15536 C C . ALA C 1 202 ? 43.819 -39.304 116.932 1.00 29.34 197 ALA C C 1
ATOM 15537 O O . ALA C 1 202 ? 42.702 -39.032 117.394 1.00 29.76 197 ALA C O 1
ATOM 15544 N N . ALA C 1 203 ? 44.062 -40.444 116.298 1.00 26.86 198 ALA C N 1
ATOM 15545 C CA . ALA C 1 203 ? 43.046 -41.483 116.200 1.00 28.34 198 ALA C CA 1
ATOM 15546 C C . ALA C 1 203 ? 43.020 -42.398 117.424 1.00 26.95 198 ALA C C 1
ATOM 15547 O O . ALA C 1 203 ? 42.229 -43.345 117.455 1.00 30.70 198 ALA C O 1
ATOM 15554 N N . GLY C 1 204 ? 43.853 -42.140 118.428 1.00 26.73 199 GLY C N 1
ATOM 15555 C CA . GLY C 1 204 ? 43.772 -42.817 119.712 1.00 31.74 199 GLY C CA 1
ATOM 15556 C C . GLY C 1 204 ? 44.917 -43.754 120.053 1.00 25.46 199 GLY C C 1
ATOM 15557 O O . GLY C 1 204 ? 44.953 -44.261 121.179 1.00 30.39 199 GLY C O 1
ATOM 15561 N N . ALA C 1 205 ? 45.851 -44.012 119.140 1.00 30.45 200 ALA C N 1
ATOM 15562 C CA . ALA C 1 205 ? 46.978 -44.880 119.462 1.00 28.16 200 ALA C CA 1
ATOM 15563 C C . ALA C 1 205 ? 47.818 -44.299 120.600 1.00 21.54 200 ALA C C 1
ATOM 15564 O O . ALA C 1 205 ? 47.981 -43.086 120.731 1.00 28.72 200 ALA C O 1
ATOM 15571 N N . ARG C 1 206 ? 48.379 -45.182 121.410 1.00 20.40 201 ARG C N 1
ATOM 15572 C CA . ARG C 1 206 ? 49.255 -44.801 122.510 1.00 24.93 201 ARG C CA 1
ATOM 15573 C C . ARG C 1 206 ? 50.679 -45.253 122.213 1.00 19.66 201 ARG C C 1
ATOM 15574 O O . ARG C 1 206 ? 50.913 -46.438 121.957 1.00 23.56 201 ARG C O 1
ATOM 15595 N N . PHE C 1 207 ? 51.624 -44.324 122.296 1.00 19.61 202 PHE C N 1
ATOM 15596 C CA . PHE C 1 207 ? 53.040 -44.619 122.095 1.00 17.60 202 PHE C CA 1
ATOM 15597 C C . PHE C 1 207 ? 53.779 -44.828 123.410 1.00 24.37 202 PHE C C 1
ATOM 15598 O O . PHE C 1 207 ? 53.591 -44.067 124.362 1.00 20.89 202 PHE C O 1
ATOM 15615 N N . SER C 1 208 ? 54.644 -45.853 123.444 1.00 16.18 203 SER C N 1
ATOM 15616 C CA . SER C 1 208 ? 55.615 -46.066 124.519 1.00 16.25 203 SER C CA 1
ATOM 15617 C C . SER C 1 208 ? 56.974 -46.203 123.835 1.00 14.77 203 SER C C 1
ATOM 15618 O O . SER C 1 208 ? 57.445 -47.307 123.563 1.00 15.99 203 SER C O 1
ATOM 15626 N N . LEU C 1 209 ? 57.585 -45.067 123.533 1.00 17.16 204 LEU C N 1
ATOM 15627 C CA . LEU C 1 209 ? 58.934 -45.048 122.994 1.00 19.54 204 LEU C CA 1
ATOM 15628 C C . LEU C 1 209 ? 59.955 -45.274 124.106 1.00 21.33 204 LEU C C 1
ATOM 15629 O O . LEU C 1 209 ? 59.714 -44.964 125.282 1.00 20.41 204 LEU C O 1
ATOM 15645 N N . GLY C 1 210 ? 61.096 -45.844 123.718 1.00 17.17 205 GLY C N 1
ATOM 15646 C CA . GLY C 1 210 ? 62.138 -46.203 124.650 1.00 16.44 205 GLY C CA 1
ATOM 15647 C C . GLY C 1 210 ? 61.991 -47.553 125.308 1.00 18.11 205 GLY C C 1
ATOM 15648 O O . GLY C 1 210 ? 62.643 -47.793 126.331 1.00 19.78 205 GLY C O 1
ATOM 15652 N N . TYR C 1 211 ? 61.159 -48.441 124.764 1.00 14.10 206 TYR C N 1
ATOM 15653 C CA . TYR C 1 211 ? 60.917 -49.765 125.329 1.00 13.03 206 TYR C CA 1
ATOM 15654 C C . TYR C 1 211 ? 61.212 -50.820 124.278 1.00 18.78 206 TYR C C 1
ATOM 15655 O O . TYR C 1 211 ? 60.601 -50.826 123.200 1.00 16.71 206 TYR C O 1
ATOM 15673 N N . ARG C 1 212 ? 62.126 -51.720 124.620 1.00 15.97 207 ARG C N 1
ATOM 15674 C CA . ARG C 1 212 ? 62.625 -52.760 123.735 1.00 15.43 207 ARG C CA 1
ATOM 15675 C C . ARG C 1 212 ? 61.917 -54.072 124.037 1.00 19.32 207 ARG C C 1
ATOM 15676 O O . ARG C 1 212 ? 61.927 -54.542 125.182 1.00 17.41 207 ARG C O 1
ATOM 15697 N N . LEU C 1 213 ? 61.284 -54.646 123.011 1.00 14.89 208 LEU C N 1
ATOM 15698 C CA . LEU C 1 213 ? 60.704 -55.979 123.128 1.00 15.79 208 LEU C CA 1
ATOM 15699 C C . LEU C 1 213 ? 61.823 -57.006 123.258 1.00 16.86 208 LEU C C 1
ATOM 15700 O O . LEU C 1 213 ? 62.773 -57.012 122.466 1.00 16.01 208 LEU C O 1
ATOM 15716 N N . LEU C 1 214 ? 61.731 -57.854 124.288 1.00 18.18 209 LEU C N 1
ATOM 15717 C CA . LEU C 1 214 ? 62.712 -58.894 124.575 1.00 19.14 209 LEU C CA 1
ATOM 15718 C C . LEU C 1 214 ? 62.216 -60.283 124.219 1.00 19.72 209 LEU C C 1
ATOM 15719 O O . LEU C 1 214 ? 62.995 -61.117 123.740 1.00 21.34 209 LEU C O 1
ATOM 15735 N N . SER C 1 215 ? 60.932 -60.548 124.433 1.00 22.06 210 SER C N 1
ATOM 15736 C CA . SER C 1 215 ? 60.413 -61.887 124.225 1.00 25.98 210 SER C CA 1
ATOM 15737 C C . SER C 1 215 ? 58.901 -61.805 124.172 1.00 20.22 210 SER C C 1
ATOM 15738 O O . SER C 1 215 ? 58.298 -60.825 124.618 1.00 22.16 210 SER C O 1
ATOM 15746 N N . VAL C 1 216 ? 58.289 -62.858 123.645 1.00 23.74 211 VAL C N 1
ATOM 15747 C CA . VAL C 1 216 ? 56.835 -62.931 123.619 1.00 26.09 211 VAL C CA 1
ATOM 15748 C C . VAL C 1 216 ? 56.435 -64.393 123.714 1.00 25.69 211 VAL C C 1
ATOM 15749 O O . VAL C 1 216 ? 57.120 -65.273 123.191 1.00 28.23 211 VAL C O 1
ATOM 15762 N N . ARG C 1 217 ? 55.339 -64.643 124.411 1.00 24.21 212 ARG C N 1
ATOM 15763 C CA . ARG C 1 217 ? 54.750 -65.966 124.489 1.00 29.07 212 ARG C CA 1
ATOM 15764 C C . ARG C 1 217 ? 53.260 -65.829 124.238 1.00 26.90 212 ARG C C 1
ATOM 15765 O O . ARG C 1 217 ? 52.667 -64.785 124.522 1.00 27.57 212 ARG C O 1
ATOM 15786 N N . THR C 1 218 ? 52.658 -66.879 123.691 1.00 29.28 213 THR C N 1
ATOM 15787 C CA . THR C 1 218 ? 51.211 -66.870 123.554 1.00 29.26 213 THR C CA 1
ATOM 15788 C C . THR C 1 218 ? 50.575 -66.894 124.940 1.00 35.94 213 THR C C 1
ATOM 15789 O O . THR C 1 218 ? 51.119 -67.472 125.887 1.00 36.24 213 THR C O 1
ATOM 15800 N N . ASP C 1 219 ? 49.415 -66.235 125.058 1.00 36.56 214 ASP C N 1
ATOM 15801 C CA . ASP C 1 219 ? 48.681 -66.134 126.322 1.00 41.27 214 ASP C CA 1
ATOM 15802 C C . ASP C 1 219 ? 47.204 -66.352 126.003 1.00 42.33 214 ASP C C 1
ATOM 15803 O O . ASP C 1 219 ? 46.438 -65.397 125.845 1.00 42.38 214 ASP C O 1
ATOM 15812 N N . GLY C 1 220 ? 46.813 -67.620 125.924 1.00 42.98 215 GLY C N 1
ATOM 15813 C CA . GLY C 1 220 ? 45.485 -67.953 125.433 1.00 43.41 215 GLY C CA 1
ATOM 15814 C C . GLY C 1 220 ? 45.383 -67.613 123.961 1.00 41.23 215 GLY C C 1
ATOM 15815 O O . GLY C 1 220 ? 46.217 -68.020 123.142 1.00 40.78 215 GLY C O 1
ATOM 15819 N N . ASP C 1 221 ? 44.350 -66.852 123.613 1.00 32.46 216 ASP C N 1
ATOM 15820 C CA . ASP C 1 221 ? 44.182 -66.363 122.256 1.00 36.10 216 ASP C CA 1
ATOM 15821 C C . ASP C 1 221 ? 44.996 -65.103 121.998 1.00 37.04 216 ASP C C 1
ATOM 15822 O O . ASP C 1 221 ? 45.020 -64.624 120.861 1.00 35.56 216 ASP C O 1
ATOM 15826 N N . GLY C 1 222 ? 45.677 -64.577 123.017 1.00 38.75 217 GLY C N 1
ATOM 15827 C CA . GLY C 1 222 ? 46.497 -63.391 122.879 1.00 33.01 217 GLY C CA 1
ATOM 15828 C C . GLY C 1 222 ? 47.957 -63.659 123.178 1.00 31.35 217 GLY C C 1
ATOM 15829 O O . GLY C 1 222 ? 48.434 -64.789 123.017 1.00 27.22 217 GLY C O 1
ATOM 15833 N N . TYR C 1 223 ? 48.668 -62.630 123.644 1.00 26.23 218 TYR C N 1
ATOM 15834 C CA . TYR C 1 223 ? 50.120 -62.684 123.783 1.00 21.33 218 TYR C CA 1
ATOM 15835 C C . TYR C 1 223 ? 50.551 -61.897 125.000 1.00 22.13 218 TYR C C 1
ATOM 15836 O O . TYR C 1 223 ? 49.909 -60.918 125.396 1.00 26.97 218 TYR C O 1
ATOM 15854 N N . LEU C 1 224 ? 51.665 -62.337 125.577 1.00 23.59 219 LEU C N 1
ATOM 15855 C CA . LEU C 1 224 ? 52.305 -61.669 126.696 1.00 29.42 219 LEU C CA 1
ATOM 15856 C C . LEU C 1 224 ? 53.701 -61.267 126.256 1.00 22.18 219 LEU C C 1
ATOM 15857 O O . LEU C 1 224 ? 54.525 -62.137 125.939 1.00 24.86 219 LEU C O 1
ATOM 15873 N N . LEU C 1 225 ? 53.955 -59.957 126.239 1.00 21.34 220 LEU C N 1
ATOM 15874 C CA . LEU C 1 225 ? 55.228 -59.381 125.832 1.00 21.44 220 LEU C CA 1
ATOM 15875 C C . LEU C 1 225 ? 56.067 -59.000 127.043 1.00 18.73 220 LEU C C 1
ATOM 15876 O O . LEU C 1 225 ? 55.554 -58.425 128.005 1.00 23.77 220 LEU C O 1
ATOM 15892 N N . GLN C 1 226 ? 57.366 -59.289 126.966 1.00 22.56 221 GLN C N 1
ATOM 15893 C CA . GLN C 1 226 ? 58.351 -58.808 127.925 1.00 22.42 221 GLN C CA 1
ATOM 15894 C C . GLN C 1 226 ? 59.180 -57.719 127.254 1.00 19.77 221 GLN C C 1
ATOM 15895 O O . GLN C 1 226 ? 59.791 -57.958 126.207 1.00 19.61 221 GLN C O 1
ATOM 15909 N N . LEU C 1 227 ? 59.192 -56.532 127.853 1.00 15.43 222 LEU C N 1
ATOM 15910 C CA . LEU C 1 227 ? 59.925 -55.395 127.344 1.00 18.43 222 LEU C CA 1
ATOM 15911 C C . LEU C 1 227 ? 60.803 -54.846 128.459 1.00 19.68 222 LEU C C 1
ATOM 15912 O O . LEU C 1 227 ? 60.634 -55.188 129.635 1.00 19.07 222 LEU C O 1
ATOM 15928 N N . ALA C 1 228 ? 61.734 -53.979 128.069 1.00 17.97 223 ALA C N 1
ATOM 15929 C CA . ALA C 1 228 ? 62.641 -53.312 128.989 1.00 19.09 223 ALA C CA 1
ATOM 15930 C C . ALA C 1 228 ? 62.879 -51.884 128.523 1.00 21.67 223 ALA C C 1
ATOM 15931 O O . ALA C 1 228 ? 63.050 -51.624 127.324 1.00 18.40 223 ALA C O 1
ATOM 15938 N N . GLY C 1 229 ? 62.873 -50.960 129.471 1.00 17.50 224 GLY C N 1
ATOM 15939 C CA . GLY C 1 229 ? 63.291 -49.605 129.207 1.00 17.28 224 GLY C CA 1
ATOM 15940 C C . GLY C 1 229 ? 64.787 -49.568 128.998 1.00 16.85 224 GLY C C 1
ATOM 15941 O O . GLY C 1 229 ? 65.503 -50.566 129.132 1.00 19.76 224 GLY C O 1
ATOM 15945 N N . ASP C 1 230 ? 65.283 -48.377 128.666 1.00 22.20 225 ASP C N 1
ATOM 15946 C CA . ASP C 1 230 ? 66.698 -48.324 128.346 1.00 23.68 225 ASP C CA 1
ATOM 15947 C C . ASP C 1 230 ? 67.553 -48.275 129.603 1.00 24.17 225 ASP C C 1
ATOM 15948 O O . ASP C 1 230 ? 68.770 -48.443 129.500 1.00 25.31 225 ASP C O 1
ATOM 15957 N N . ASP C 1 231 ? 66.938 -48.138 130.784 1.00 17.39 226 ASP C N 1
ATOM 15958 C CA . ASP C 1 231 ? 67.615 -48.346 132.054 1.00 19.48 226 ASP C CA 1
ATOM 15959 C C . ASP C 1 231 ? 67.421 -49.761 132.613 1.00 17.97 226 ASP C C 1
ATOM 15960 O O . ASP C 1 231 ? 67.730 -50.002 133.778 1.00 17.20 226 ASP C O 1
ATOM 15969 N N . GLY C 1 232 ? 66.931 -50.703 131.812 1.00 17.51 227 GLY C N 1
ATOM 15970 C CA . GLY C 1 232 ? 66.750 -52.069 132.258 1.00 18.70 227 GLY C CA 1
ATOM 15971 C C . GLY C 1 232 ? 65.477 -52.364 133.038 1.00 16.80 227 GLY C C 1
ATOM 15972 O O . GLY C 1 232 ? 65.266 -53.522 133.418 1.00 20.95 227 GLY C O 1
ATOM 15976 N N . TRP C 1 233 ? 64.617 -51.382 133.283 1.00 16.01 228 TRP C N 1
ATOM 15977 C CA . TRP C 1 233 ? 63.381 -51.651 134.008 1.00 17.02 228 TRP C CA 1
ATOM 15978 C C . TRP C 1 233 ? 62.458 -52.504 133.149 1.00 19.82 228 TRP C C 1
ATOM 15979 O O . TRP C 1 233 ? 62.227 -52.194 131.979 1.00 20.64 228 TRP C O 1
ATOM 16000 N N . LYS C 1 234 ? 61.920 -53.565 133.732 1.00 21.17 229 LYS C N 1
ATOM 16001 C CA . LYS C 1 234 ? 61.139 -54.543 132.990 1.00 19.18 229 LYS C CA 1
ATOM 16002 C C . LYS C 1 234 ? 59.644 -54.245 133.045 1.00 24.55 229 LYS C C 1
ATOM 16003 O O . LYS C 1 234 ? 59.099 -53.916 134.102 1.00 22.81 229 LYS C O 1
ATOM 16013 N N . LEU C 1 235 ? 58.985 -54.399 131.893 1.00 24.30 230 LEU C N 1
ATOM 16014 C CA . LEU C 1 235 ? 57.565 -54.133 131.697 1.00 23.05 230 LEU C CA 1
ATOM 16015 C C . LEU C 1 235 ? 56.945 -55.332 130.999 1.00 30.21 230 LEU C C 1
ATOM 16016 O O . LEU C 1 235 ? 57.544 -55.898 130.081 1.00 24.36 230 LEU C O 1
ATOM 16032 N N . GLU C 1 236 ? 55.761 -55.731 131.449 1.00 22.78 231 GLU C N 1
ATOM 16033 C CA . GLU C 1 236 ? 54.953 -56.721 130.750 1.00 25.30 231 GLU C CA 1
ATOM 16034 C C . GLU C 1 236 ? 53.812 -56.031 130.025 1.00 17.55 231 GLU C C 1
ATOM 16035 O O . GLU C 1 236 ? 53.247 -55.057 130.524 1.00 26.07 231 GLU C O 1
ATOM 16047 N N . HIS C 1 237 ? 53.452 -56.561 128.853 1.00 18.49 232 HIS C N 1
ATOM 16048 C CA . HIS C 1 237 ? 52.281 -56.070 128.135 1.00 22.99 232 HIS C CA 1
ATOM 16049 C C . HIS C 1 237 ? 51.492 -57.227 127.537 1.00 21.70 232 HIS C C 1
ATOM 16050 O O . HIS C 1 237 ? 52.061 -58.123 126.903 1.00 22.62 232 HIS C O 1
ATOM 16064 N N . ARG C 1 238 ? 50.175 -57.182 127.713 1.00 20.37 233 ARG C N 1
ATOM 16065 C CA . ARG C 1 238 ? 49.274 -58.176 127.152 1.00 23.03 233 ARG C CA 1
ATOM 16066 C C . ARG C 1 238 ? 48.479 -57.545 126.021 1.00 16.70 233 ARG C C 1
ATOM 16067 O O . ARG C 1 238 ? 47.950 -56.438 126.171 1.00 22.09 233 ARG C O 1
ATOM 16074 N N . THR C 1 239 ? 48.394 -58.256 124.901 1.00 24.38 234 THR C N 1
ATOM 16075 C CA . THR C 1 239 ? 47.645 -57.798 123.744 1.00 21.31 234 THR C CA 1
ATOM 16076 C C . THR C 1 239 ? 46.927 -58.991 123.125 1.00 23.11 234 THR C C 1
ATOM 16077 O O . THR C 1 239 ? 47.282 -60.144 123.381 1.00 25.34 234 THR C O 1
ATOM 16088 N N . ARG C 1 240 ? 45.901 -58.710 122.307 1.00 20.51 235 ARG C N 1
ATOM 16089 C CA . ARG C 1 240 ? 45.175 -59.767 121.613 1.00 24.32 235 ARG C CA 1
ATOM 16090 C C . ARG C 1 240 ? 45.704 -60.025 120.207 1.00 25.46 235 ARG C C 1
ATOM 16091 O O . ARG C 1 240 ? 45.540 -61.133 119.677 1.00 27.63 235 ARG C O 1
ATOM 16112 N N . HIS C 1 241 ? 46.329 -59.025 119.592 1.00 24.69 236 HIS C N 1
ATOM 16113 C CA . HIS C 1 241 ? 46.835 -59.125 118.234 1.00 22.94 236 HIS C CA 1
ATOM 16114 C C . HIS C 1 241 ? 48.184 -58.418 118.173 1.00 20.18 236 HIS C C 1
ATOM 16115 O O . HIS C 1 241 ? 48.341 -57.333 118.744 1.00 19.09 236 HIS C O 1
ATOM 16129 N N . LEU C 1 242 ? 49.141 -58.994 117.453 1.00 22.09 237 LEU C N 1
ATOM 16130 C CA . LEU C 1 242 ? 50.509 -58.493 117.514 1.00 20.93 237 LEU C CA 1
ATOM 16131 C C . LEU C 1 242 ? 51.116 -58.413 116.125 1.00 16.80 237 LEU C C 1
ATOM 16132 O O . LEU C 1 242 ? 51.103 -59.398 115.380 1.00 20.42 237 LEU C O 1
ATOM 16148 N N . ILE C 1 243 ? 51.642 -57.237 115.792 1.00 18.06 238 ILE C N 1
ATOM 16149 C CA . ILE C 1 243 ? 52.472 -57.026 114.611 1.00 15.53 238 ILE C CA 1
ATOM 16150 C C . ILE C 1 243 ? 53.875 -56.637 115.062 1.00 13.66 238 ILE C C 1
ATOM 16151 O O . ILE C 1 243 ? 54.048 -55.667 115.810 1.00 16.41 238 ILE C O 1
ATOM 16167 N N . LEU C 1 244 ? 54.870 -57.340 114.536 1.00 17.31 239 LEU C N 1
ATOM 16168 C CA . LEU C 1 244 ? 56.286 -57.030 114.758 1.00 15.19 239 LEU C CA 1
ATOM 16169 C C . LEU C 1 244 ? 56.787 -56.338 113.493 1.00 15.34 239 LEU C C 1
ATOM 16170 O O . LEU C 1 244 ? 57.117 -56.981 112.488 1.00 13.05 239 LEU C O 1
ATOM 16186 N N . ALA C 1 245 ? 56.744 -55.011 113.515 1.00 13.59 240 ALA C N 1
ATOM 16187 C CA . ALA C 1 245 ? 57.171 -54.197 112.379 1.00 14.98 240 ALA C CA 1
ATOM 16188 C C . ALA C 1 245 ? 58.645 -53.815 112.542 1.00 12.42 240 ALA C C 1
ATOM 16189 O O . ALA C 1 245 ? 59.020 -52.637 112.687 1.00 14.30 240 ALA C O 1
ATOM 16196 N N . ILE C 1 246 ? 59.471 -54.857 112.546 1.00 12.01 241 ILE C N 1
ATOM 16197 C CA . ILE C 1 246 ? 60.914 -54.755 112.780 1.00 12.92 241 ILE C CA 1
ATOM 16198 C C . ILE C 1 246 ? 61.600 -55.613 111.724 1.00 11.76 241 ILE C C 1
ATOM 16199 O O . ILE C 1 246 ? 60.974 -56.504 111.138 1.00 16.94 241 ILE C O 1
ATOM 16215 N N . PRO C 1 247 ? 62.870 -55.353 111.423 1.00 11.92 242 PRO C N 1
ATOM 16216 C CA . PRO C 1 247 ? 63.529 -56.099 110.336 1.00 15.60 242 PRO C CA 1
ATOM 16217 C C . PRO C 1 247 ? 63.919 -57.499 110.766 1.00 13.84 242 PRO C C 1
ATOM 16218 O O . PRO C 1 247 ? 63.912 -57.819 111.966 1.00 15.02 242 PRO C O 1
ATOM 16229 N N . PRO C 1 248 ? 64.266 -58.359 109.810 1.00 15.39 243 PRO C N 1
ATOM 16230 C CA . PRO C 1 248 ? 64.622 -59.738 110.169 1.00 12.24 243 PRO C CA 1
ATOM 16231 C C . PRO C 1 248 ? 65.746 -59.840 111.186 1.00 18.91 243 PRO C C 1
ATOM 16232 O O . PRO C 1 248 ? 65.733 -60.756 112.014 1.00 18.40 243 PRO C O 1
ATOM 16243 N N . SER C 1 249 ? 66.734 -58.943 111.129 1.00 18.13 244 SER C N 1
ATOM 16244 C CA . SER C 1 249 ? 67.835 -59.001 112.086 1.00 24.87 244 SER C CA 1
ATOM 16245 C C . SER C 1 249 ? 67.315 -58.850 113.506 1.00 20.54 244 SER C C 1
ATOM 16246 O O . SER C 1 249 ? 67.829 -59.475 114.439 1.00 20.65 244 SER C O 1
ATOM 16254 N N . ALA C 1 250 ? 66.279 -58.023 113.681 1.00 16.75 245 ALA C N 1
ATOM 16255 C CA . ALA C 1 250 ? 65.689 -57.808 115.000 1.00 17.85 245 ALA C CA 1
ATOM 16256 C C . ALA C 1 250 ? 64.762 -58.950 115.404 1.00 23.67 245 ALA C C 1
ATOM 16257 O O . ALA C 1 250 ? 64.662 -59.270 116.596 1.00 19.75 245 ALA C O 1
ATOM 16264 N N . MET C 1 251 ? 64.076 -59.567 114.435 1.00 19.33 246 MET C N 1
ATOM 16265 C CA . MET C 1 251 ? 63.265 -60.751 114.711 1.00 18.67 246 MET C CA 1
ATOM 16266 C C . MET C 1 251 ? 64.112 -61.872 115.281 1.00 24.00 246 MET C C 1
ATOM 16267 O O . MET C 1 251 ? 63.659 -62.628 116.155 1.00 24.93 246 MET C O 1
ATOM 16281 N N . ALA C 1 252 ? 65.323 -62.029 114.743 1.00 26.25 247 ALA C N 1
ATOM 16282 C CA . ALA C 1 252 ? 66.216 -63.107 115.148 1.00 30.37 247 ALA C CA 1
ATOM 16283 C C . ALA C 1 252 ? 66.626 -62.985 116.603 1.00 33.40 247 ALA C C 1
ATOM 16284 O O . ALA C 1 252 ? 66.957 -63.992 117.236 1.00 33.90 247 ALA C O 1
ATOM 16291 N N . GLY C 1 253 ? 66.621 -61.769 117.146 1.00 30.15 248 GLY C N 1
ATOM 16292 C CA . GLY C 1 253 ? 66.966 -61.561 118.547 1.00 29.41 248 GLY C CA 1
ATOM 16293 C C . GLY C 1 253 ? 65.865 -61.853 119.537 1.00 30.75 248 GLY C C 1
ATOM 16294 O O . GLY C 1 253 ? 66.116 -61.833 120.748 1.00 33.20 248 GLY C O 1
ATOM 16298 N N . LEU C 1 254 ? 64.646 -62.093 119.058 1.00 24.66 249 LEU C N 1
ATOM 16299 C CA . LEU C 1 254 ? 63.525 -62.423 119.920 1.00 24.54 249 LEU C CA 1
ATOM 16300 C C . LEU C 1 254 ? 63.519 -63.934 120.116 1.00 26.05 249 LEU C C 1
ATOM 16301 O O . LEU C 1 254 ? 64.419 -64.645 119.669 1.00 32.04 249 LEU C O 1
ATOM 16317 N N . ASN C 1 255 ? 62.491 -64.449 120.760 1.00 28.07 250 ASN C N 1
ATOM 16318 C CA . ASN C 1 255 ? 62.414 -65.878 121.027 1.00 38.63 250 ASN C CA 1
ATOM 16319 C C . ASN C 1 255 ? 61.287 -66.522 120.233 1.00 36.29 250 ASN C C 1
ATOM 16320 O O . ASN C 1 255 ? 60.565 -67.361 120.764 1.00 32.75 250 ASN C O 1
ATOM 16331 N N . VAL C 1 256 ? 61.107 -66.137 118.959 1.00 27.33 251 VAL C N 1
ATOM 16332 C CA . VAL C 1 256 ? 59.884 -66.508 118.247 1.00 26.41 251 VAL C CA 1
ATOM 16333 C C . VAL C 1 256 ? 60.131 -67.398 117.027 1.00 30.54 251 VAL C C 1
ATOM 16334 O O . VAL C 1 256 ? 59.328 -67.402 116.088 1.00 35.23 251 VAL C O 1
ATOM 16347 N N . ASP C 1 257 ? 61.205 -68.183 117.032 1.00 28.85 252 ASP C N 1
ATOM 16348 C CA . ASP C 1 257 ? 61.392 -69.225 116.014 1.00 38.30 252 ASP C CA 1
ATOM 16349 C C . ASP C 1 257 ? 61.620 -68.634 114.617 1.00 39.08 252 ASP C C 1
ATOM 16350 O O . ASP C 1 257 ? 61.187 -69.214 113.623 1.00 37.53 252 ASP C O 1
ATOM 16359 N N . PHE C 1 258 ? 62.295 -67.487 114.524 1.00 41.07 253 PHE C N 1
ATOM 16360 C CA . PHE C 1 258 ? 62.477 -66.831 113.217 1.00 34.34 253 PHE C CA 1
ATOM 16361 C C . PHE C 1 258 ? 63.819 -67.199 112.579 1.00 33.60 253 PHE C C 1
ATOM 16362 O O . PHE C 1 258 ? 64.852 -67.125 113.241 1.00 33.79 253 PHE C O 1
ATOM 16379 N N . PRO C 1 259 ? 63.826 -67.539 111.270 1.00 27.51 254 PRO C N 1
ATOM 16380 C CA . PRO C 1 259 ? 62.755 -67.533 110.257 1.00 35.59 254 PRO C CA 1
ATOM 16381 C C . PRO C 1 259 ? 61.979 -68.837 110.085 1.00 33.54 254 PRO C C 1
ATOM 16382 O O . PRO C 1 259 ? 61.005 -68.872 109.320 1.00 36.50 254 PRO C O 1
ATOM 16393 N N . GLU C 1 260 ? 62.395 -69.874 110.813 1.00 45.29 255 GLU C N 1
ATOM 16394 C CA . GLU C 1 260 ? 61.919 -71.231 110.562 1.00 43.71 255 GLU C CA 1
ATOM 16395 C C . GLU C 1 260 ? 60.396 -71.319 110.552 1.00 45.30 255 GLU C C 1
ATOM 16396 O O . GLU C 1 260 ? 59.805 -71.905 109.639 1.00 50.94 255 GLU C O 1
ATOM 16408 N N . ALA C 1 261 ? 59.739 -70.747 111.559 1.00 42.63 256 ALA C N 1
ATOM 16409 C CA . ALA C 1 261 ? 58.295 -70.880 111.715 1.00 40.97 256 ALA C CA 1
ATOM 16410 C C . ALA C 1 261 ? 57.510 -69.854 110.909 1.00 44.37 256 ALA C C 1
ATOM 16411 O O . ALA C 1 261 ? 56.280 -69.795 111.029 1.00 43.07 256 ALA C O 1
ATOM 16418 N N . TRP C 1 262 ? 58.186 -69.059 110.082 1.00 37.89 257 TRP C N 1
ATOM 16419 C CA . TRP C 1 262 ? 57.555 -67.954 109.376 1.00 40.48 257 TRP C CA 1
ATOM 16420 C C . TRP C 1 262 ? 57.663 -68.041 107.864 1.00 37.21 257 TRP C C 1
ATOM 16421 O O . TRP C 1 262 ? 56.778 -67.536 107.163 1.00 39.06 257 TRP C O 1
ATOM 16442 N N . SER C 1 263 ? 58.744 -68.614 107.349 1.00 33.57 258 SER C N 1
ATOM 16443 C CA . SER C 1 263 ? 58.928 -68.811 105.918 1.00 34.61 258 SER C CA 1
ATOM 16444 C C . SER C 1 263 ? 60.033 -69.841 105.741 1.00 38.76 258 SER C C 1
ATOM 16445 O O . SER C 1 263 ? 60.755 -70.172 106.685 1.00 43.14 258 SER C O 1
ATOM 16453 N N . GLY C 1 264 ? 60.157 -70.346 104.520 1.00 51.93 259 GLY C N 1
ATOM 16454 C CA . GLY C 1 264 ? 61.247 -71.237 104.186 1.00 52.64 259 GLY C CA 1
ATOM 16455 C C . GLY C 1 264 ? 62.520 -70.540 103.752 1.00 55.72 259 GLY C C 1
ATOM 16456 O O . GLY C 1 264 ? 63.426 -71.196 103.228 1.00 51.95 259 GLY C O 1
ATOM 16460 N N . ALA C 1 265 ? 62.624 -69.232 103.968 1.00 53.47 260 ALA C N 1
ATOM 16461 C CA . ALA C 1 265 ? 63.689 -68.418 103.407 1.00 44.47 260 ALA C CA 1
ATOM 16462 C C . ALA C 1 265 ? 64.684 -67.991 104.478 1.00 45.20 260 ALA C C 1
ATOM 16463 O O . ALA C 1 265 ? 64.385 -67.985 105.675 1.00 43.32 260 ALA C O 1
ATOM 16470 N N . ARG C 1 266 ? 65.880 -67.624 104.022 1.00 41.51 261 ARG C N 1
ATOM 16471 C CA . ARG C 1 266 ? 66.897 -67.034 104.873 1.00 43.27 261 ARG C CA 1
ATOM 16472 C C . ARG C 1 266 ? 67.071 -65.564 104.508 1.00 36.74 261 ARG C C 1
ATOM 16473 O O . ARG C 1 266 ? 66.737 -65.125 103.403 1.00 35.78 261 ARG C O 1
ATOM 16480 N N . TYR C 1 267 ? 67.586 -64.801 105.466 1.00 31.94 262 TYR C N 1
ATOM 16481 C CA . TYR C 1 267 ? 67.668 -63.357 105.348 1.00 23.38 262 TYR C CA 1
ATOM 16482 C C . TYR C 1 267 ? 69.096 -62.900 105.599 1.00 28.75 262 TYR C C 1
ATOM 16483 O O . TYR C 1 267 ? 69.849 -63.531 106.345 1.00 28.85 262 TYR C O 1
ATOM 16501 N N . GLY C 1 268 ? 69.470 -61.809 104.934 1.00 33.37 263 GLY C N 1
ATOM 16502 C CA . GLY C 1 268 ? 70.781 -61.230 105.103 1.00 30.90 263 GLY C CA 1
ATOM 16503 C C . GLY C 1 268 ? 70.673 -59.736 105.330 1.00 21.60 263 GLY C C 1
ATOM 16504 O O . GLY C 1 268 ? 69.609 -59.141 105.209 1.00 19.90 263 GLY C O 1
ATOM 16508 N N . SER C 1 269 ? 71.802 -59.144 105.681 1.00 21.64 264 SER C N 1
ATOM 16509 C CA . SER C 1 269 ? 71.863 -57.705 105.826 1.00 19.18 264 SER C CA 1
ATOM 16510 C C . SER C 1 269 ? 73.276 -57.256 105.506 1.00 14.77 264 SER C C 1
ATOM 16511 O O . SER C 1 269 ? 74.220 -58.053 105.514 1.00 19.98 264 SER C O 1
ATOM 16519 N N . LEU C 1 270 ? 73.395 -55.980 105.180 1.00 17.13 265 LEU C N 1
ATOM 16520 C CA . LEU C 1 270 ? 74.677 -55.344 104.912 1.00 17.62 265 LEU C CA 1
ATOM 16521 C C . LEU C 1 270 ? 74.717 -54.002 105.620 1.00 13.26 265 LEU C C 1
ATOM 16522 O O . LEU C 1 270 ? 73.684 -53.358 105.782 1.00 15.54 265 LEU C O 1
ATOM 16538 N N . PRO C 1 271 ? 75.894 -53.571 106.077 1.00 12.87 266 PRO C N 1
ATOM 16539 C CA . PRO C 1 271 ? 76.024 -52.243 106.676 1.00 10.20 266 PRO C CA 1
ATOM 16540 C C . PRO C 1 271 ? 76.082 -51.144 105.630 1.00 9.62 266 PRO C C 1
ATOM 16541 O O . PRO C 1 271 ? 76.504 -51.356 104.498 1.00 10.75 266 PRO C O 1
ATOM 16552 N N . LEU C 1 272 ? 75.662 -49.954 106.042 1.00 9.64 267 LEU C N 1
ATOM 16553 C CA . LEU C 1 272 ? 75.681 -48.763 105.200 1.00 12.86 267 LEU C CA 1
ATOM 16554 C C . LEU C 1 272 ? 76.299 -47.618 105.985 1.00 13.55 267 LEU C C 1
ATOM 16555 O O . LEU C 1 272 ? 76.201 -47.569 107.208 1.00 13.17 267 LEU C O 1
ATOM 16571 N N . PHE C 1 273 ? 76.931 -46.686 105.277 1.00 10.02 268 PHE C N 1
ATOM 16572 C CA . PHE C 1 273 ? 77.584 -45.541 105.896 1.00 9.09 268 PHE C CA 1
ATOM 16573 C C . PHE C 1 273 ? 77.361 -44.323 105.017 1.00 13.90 268 PHE C C 1
ATOM 16574 O O . PHE C 1 273 ? 77.554 -44.395 103.798 1.00 11.15 268 PHE C O 1
ATOM 16591 N N . LYS C 1 274 ? 77.008 -43.203 105.643 1.00 9.86 269 LYS C N 1
ATOM 16592 C CA . LYS C 1 274 ? 76.898 -41.920 104.971 1.00 10.43 269 LYS C CA 1
ATOM 16593 C C . LYS C 1 274 ? 77.685 -40.888 105.747 1.00 12.17 269 LYS C C 1
ATOM 16594 O O . LYS C 1 274 ? 77.621 -40.847 106.979 1.00 17.32 269 LYS C O 1
ATOM 16613 N N . GLY C 1 275 ? 78.436 -40.067 105.028 1.00 12.79 270 GLY C N 1
ATOM 16614 C CA . GLY C 1 275 ? 79.100 -38.915 105.624 1.00 13.06 270 GLY C CA 1
ATOM 16615 C C . GLY C 1 275 ? 78.839 -37.659 104.819 1.00 16.76 270 GLY C C 1
ATOM 16616 O O . GLY C 1 275 ? 78.885 -37.673 103.585 1.00 15.49 270 GLY C O 1
ATOM 16620 N N . PHE C 1 276 ? 78.610 -36.565 105.536 1.00 14.53 271 PHE C N 1
ATOM 16621 C CA . PHE C 1 276 ? 78.224 -35.270 104.988 1.00 15.43 271 PHE C CA 1
ATOM 16622 C C . PHE C 1 276 ? 79.213 -34.217 105.472 1.00 20.25 271 PHE C C 1
ATOM 16623 O O . PHE C 1 276 ? 79.563 -34.191 106.658 1.00 20.00 271 PHE C O 1
ATOM 16640 N N . LEU C 1 277 ? 79.632 -33.326 104.571 1.00 16.53 272 LEU C N 1
ATOM 16641 C CA . LEU C 1 277 ? 80.607 -32.292 104.887 1.00 17.21 272 LEU C CA 1
ATOM 16642 C C . LEU C 1 277 ? 80.197 -30.949 104.296 1.00 17.40 272 LEU C C 1
ATOM 16643 O O . LEU C 1 277 ? 79.770 -30.872 103.137 1.00 18.68 272 LEU C O 1
ATOM 16659 N N A THR C 1 278 ? 80.358 -29.893 105.084 0.49 20.24 273 THR C N 1
ATOM 16660 N N B THR C 1 278 ? 80.313 -29.902 105.116 0.51 20.22 273 THR C N 1
ATOM 16661 C CA A THR C 1 278 ? 80.072 -28.535 104.646 0.49 22.67 273 THR C CA 1
ATOM 16662 C CA B THR C 1 278 ? 80.102 -28.510 104.735 0.51 22.73 273 THR C CA 1
ATOM 16663 C C A THR C 1 278 ? 81.324 -27.683 104.807 0.49 24.12 273 THR C C 1
ATOM 16664 C C B THR C 1 278 ? 81.429 -27.772 104.702 0.51 24.11 273 THR C C 1
ATOM 16665 O O A THR C 1 278 ? 82.123 -27.902 105.721 0.49 23.02 273 THR C O 1
ATOM 16666 O O B THR C 1 278 ? 82.374 -28.127 105.410 0.51 24.10 273 THR C O 1
ATOM 16687 N N . TYR C 1 279 ? 81.460 -26.687 103.928 1.00 20.05 274 TYR C N 1
ATOM 16688 C CA . TYR C 1 279 ? 82.681 -25.915 103.737 1.00 23.98 274 TYR C CA 1
ATOM 16689 C C . TYR C 1 279 ? 82.379 -24.417 103.730 1.00 32.16 274 TYR C C 1
ATOM 16690 O O . TYR C 1 279 ? 81.234 -23.985 103.574 1.00 26.66 274 TYR C O 1
ATOM 16709 N N . GLY C 1 280 ? 83.440 -23.614 103.851 1.00 30.65 275 GLY C N 1
ATOM 16710 C CA . GLY C 1 280 ? 83.275 -22.172 103.836 1.00 31.87 275 GLY C CA 1
ATOM 16711 C C . GLY C 1 280 ? 82.861 -21.639 102.481 1.00 39.02 275 GLY C C 1
ATOM 16712 O O . GLY C 1 280 ? 82.132 -20.647 102.402 1.00 37.74 275 GLY C O 1
ATOM 16716 N N . GLU C 1 281 ? 83.311 -22.285 101.408 1.00 34.19 276 GLU C N 1
ATOM 16717 C CA . GLU C 1 281 ? 82.982 -21.939 100.035 1.00 41.86 276 GLU C CA 1
ATOM 16718 C C . GLU C 1 281 ? 82.584 -23.193 99.269 1.00 36.71 276 GLU C C 1
ATOM 16719 O O . GLU C 1 281 ? 83.126 -24.280 99.521 1.00 30.62 276 GLU C O 1
ATOM 16731 N N . PRO C 1 282 ? 81.651 -23.077 98.314 1.00 32.73 277 PRO C N 1
ATOM 16732 C CA . PRO C 1 282 ? 81.323 -24.236 97.475 1.00 29.47 277 PRO C CA 1
ATOM 16733 C C . PRO C 1 282 ? 82.413 -24.481 96.435 1.00 28.74 277 PRO C C 1
ATOM 16734 O O . PRO C 1 282 ? 82.237 -24.252 95.229 1.00 30.28 277 PRO C O 1
ATOM 16745 N N . TRP C 1 283 ? 83.552 -24.975 96.920 1.00 26.88 278 TRP C N 1
ATOM 16746 C CA . TRP C 1 283 ? 84.770 -25.041 96.119 1.00 28.44 278 TRP C CA 1
ATOM 16747 C C . TRP C 1 283 ? 84.636 -25.946 94.904 1.00 31.78 278 TRP C C 1
ATOM 16748 O O . TRP C 1 283 ? 85.372 -25.761 93.929 1.00 32.50 278 TRP C O 1
ATOM 16769 N N . TRP C 1 284 ? 83.722 -26.914 94.931 1.00 25.36 279 TRP C N 1
ATOM 16770 C CA . TRP C 1 284 ? 83.564 -27.838 93.811 1.00 24.37 279 TRP C CA 1
ATOM 16771 C C . TRP C 1 284 ? 82.923 -27.188 92.589 1.00 25.82 279 TRP C C 1
ATOM 16772 O O . TRP C 1 284 ? 82.934 -27.788 91.506 1.00 23.29 279 TRP C O 1
ATOM 16793 N N . LEU C 1 285 ? 82.391 -25.973 92.720 1.00 28.78 280 LEU C N 1
ATOM 16794 C CA . LEU C 1 285 ? 81.852 -25.290 91.549 1.00 35.10 280 LEU C CA 1
ATOM 16795 C C . LEU C 1 285 ? 82.941 -24.971 90.538 1.00 27.07 280 LEU C C 1
ATOM 16796 O O . LEU C 1 285 ? 82.687 -24.998 89.329 1.00 36.61 280 LEU C O 1
ATOM 16812 N N . ASP C 1 286 ? 84.155 -24.683 91.004 1.00 40.17 281 ASP C N 1
ATOM 16813 C CA . ASP C 1 286 ? 85.270 -24.490 90.086 1.00 41.00 281 ASP C CA 1
ATOM 16814 C C . ASP C 1 286 ? 85.486 -25.694 89.184 1.00 48.43 281 ASP C C 1
ATOM 16815 O O . ASP C 1 286 ? 86.076 -25.555 88.110 1.00 46.00 281 ASP C O 1
ATOM 16824 N N . TYR C 1 287 ? 85.031 -26.874 89.595 1.00 36.45 282 TYR C N 1
ATOM 16825 C CA . TYR C 1 287 ? 85.212 -28.092 88.821 1.00 25.26 282 TYR C CA 1
ATOM 16826 C C . TYR C 1 287 ? 83.924 -28.544 88.154 1.00 28.94 282 TYR C C 1
ATOM 16827 O O . TYR C 1 287 ? 83.866 -29.659 87.627 1.00 26.00 282 TYR C O 1
ATOM 16845 N N . LYS C 1 288 ? 82.890 -27.704 88.165 1.00 26.94 283 LYS C N 1
ATOM 16846 C CA . LYS C 1 288 ? 81.652 -27.992 87.454 1.00 27.85 283 LYS C CA 1
ATOM 16847 C C . LYS C 1 288 ? 80.944 -29.220 88.026 1.00 24.11 283 LYS C C 1
ATOM 16848 O O . LYS C 1 288 ? 80.290 -29.959 87.293 1.00 23.40 283 LYS C O 1
ATOM 16867 N N . LEU C 1 289 ? 81.049 -29.436 89.343 1.00 23.24 284 LEU C N 1
ATOM 16868 C CA . LEU C 1 289 ? 80.561 -30.657 89.976 1.00 20.33 284 LEU C CA 1
ATOM 16869 C C . LEU C 1 289 ? 79.227 -30.487 90.678 1.00 20.69 284 LEU C C 1
ATOM 16870 O O . LEU C 1 289 ? 78.717 -31.468 91.233 1.00 17.55 284 LEU C O 1
ATOM 16886 N N . ASP C 1 290 ? 78.653 -29.285 90.681 1.00 21.61 285 ASP C N 1
ATOM 16887 C CA . ASP C 1 290 ? 77.416 -29.079 91.423 1.00 21.26 285 ASP C CA 1
ATOM 16888 C C . ASP C 1 290 ? 76.319 -29.957 90.848 1.00 21.93 285 ASP C C 1
ATOM 16889 O O . ASP C 1 290 ? 76.160 -30.065 89.624 1.00 19.70 285 ASP C O 1
ATOM 16898 N N . ASP C 1 291 ? 75.591 -30.623 91.755 1.00 19.12 286 ASP C N 1
ATOM 16899 C CA . ASP C 1 291 ? 74.498 -31.529 91.420 1.00 21.10 286 ASP C CA 1
ATOM 16900 C C . ASP C 1 291 ? 74.957 -32.721 90.601 1.00 16.81 286 ASP C C 1
ATOM 16901 O O . ASP C 1 291 ? 74.167 -33.303 89.848 1.00 19.16 286 ASP C O 1
ATOM 16910 N N . GLN C 1 292 ? 76.221 -33.109 90.736 1.00 17.71 287 GLN C N 1
ATOM 16911 C CA . GLN C 1 292 ? 76.725 -34.299 90.077 1.00 16.14 287 GLN C CA 1
ATOM 16912 C C . GLN C 1 292 ? 77.153 -35.343 91.110 1.00 13.57 287 GLN C C 1
ATOM 16913 O O . GLN C 1 292 ? 77.414 -35.045 92.283 1.00 11.78 287 GLN C O 1
ATOM 16927 N N . VAL C 1 293 ? 77.200 -36.586 90.662 1.00 13.73 288 VAL C N 1
ATOM 16928 C CA . VAL C 1 293 ? 77.720 -37.684 91.461 1.00 13.51 288 VAL C CA 1
ATOM 16929 C C . VAL C 1 293 ? 78.884 -38.320 90.700 1.00 15.03 288 VAL C C 1
ATOM 16930 O O . VAL C 1 293 ? 78.818 -38.505 89.475 1.00 15.47 288 VAL C O 1
ATOM 16943 N N . LEU C 1 294 ? 79.955 -38.614 91.427 1.00 10.66 289 LEU C N 1
ATOM 16944 C CA . LEU C 1 294 ? 81.131 -39.318 90.917 1.00 13.73 289 LEU C CA 1
ATOM 16945 C C . LEU C 1 294 ? 81.179 -40.695 91.558 1.00 13.54 289 LEU C C 1
ATOM 16946 O O . LEU C 1 294 ? 81.017 -40.812 92.774 1.00 16.66 289 LEU C O 1
ATOM 16962 N N . ILE C 1 295 ? 81.400 -41.728 90.762 1.00 11.81 290 ILE C N 1
ATOM 16963 C CA . ILE C 1 295 ? 81.570 -43.074 91.290 1.00 9.10 290 ILE C CA 1
ATOM 16964 C C . ILE C 1 295 ? 82.991 -43.523 90.971 1.00 12.95 290 ILE C C 1
ATOM 16965 O O . ILE C 1 295 ? 83.404 -43.520 89.806 1.00 11.68 290 ILE C O 1
ATOM 16981 N N . VAL C 1 296 ? 83.738 -43.906 92.010 1.00 14.36 291 VAL C N 1
ATOM 16982 C CA . VAL C 1 296 ? 85.192 -44.018 91.921 1.00 17.26 291 VAL C CA 1
ATOM 16983 C C . VAL C 1 296 ? 85.696 -45.300 92.574 1.00 16.25 291 VAL C C 1
ATOM 16984 O O . VAL C 1 296 ? 85.077 -45.847 93.492 1.00 13.17 291 VAL C O 1
ATOM 16997 N N . ASP C 1 297 ? 86.862 -45.747 92.111 1.00 13.04 292 ASP C N 1
ATOM 16998 C CA . ASP C 1 297 ? 87.534 -46.918 92.667 1.00 11.26 292 ASP C CA 1
ATOM 16999 C C . ASP C 1 297 ? 88.410 -46.448 93.821 1.00 12.27 292 ASP C C 1
ATOM 17000 O O . ASP C 1 297 ? 89.640 -46.487 93.777 1.00 11.78 292 ASP C O 1
ATOM 17009 N N . ASN C 1 298 ? 87.746 -45.910 94.827 1.00 13.05 293 ASN C N 1
ATOM 17010 C CA . ASN C 1 298 ? 88.410 -45.602 96.079 1.00 11.76 293 ASN C CA 1
ATOM 17011 C C . ASN C 1 298 ? 87.370 -45.619 97.181 1.00 11.56 293 ASN C C 1
ATOM 17012 O O . ASN C 1 298 ? 86.163 -45.737 96.915 1.00 10.18 293 ASN C O 1
ATOM 17023 N N . PRO C 1 299 ? 87.803 -45.648 98.436 1.00 11.65 294 PRO C N 1
ATOM 17024 C CA . PRO C 1 299 ? 86.865 -45.986 99.518 1.00 12.48 294 PRO C CA 1
ATOM 17025 C C . PRO C 1 299 ? 85.671 -45.070 99.645 1.00 10.14 294 PRO C C 1
ATOM 17026 O O . PRO C 1 299 ? 84.680 -45.483 100.259 1.00 9.19 294 PRO C O 1
ATOM 17037 N N . LEU C 1 300 ? 85.721 -43.830 99.141 1.00 13.07 295 LEU C N 1
ATOM 17038 C CA . LEU C 1 300 ? 84.530 -42.987 99.189 1.00 13.42 295 LEU C CA 1
ATOM 17039 C C . LEU C 1 300 ? 83.406 -43.580 98.351 1.00 9.69 295 LEU C C 1
ATOM 17040 O O . LEU C 1 300 ? 82.220 -43.399 98.678 1.00 10.72 295 LEU C O 1
ATOM 17056 N N . ARG C 1 301 ? 83.770 -44.229 97.241 1.00 9.36 296 ARG C N 1
ATOM 17057 C CA . ARG C 1 301 ? 82.915 -44.945 96.293 1.00 11.90 296 ARG C CA 1
ATOM 17058 C C . ARG C 1 301 ? 81.953 -44.063 95.504 1.00 13.01 296 ARG C C 1
ATOM 17059 O O . ARG C 1 301 ? 82.052 -43.981 94.276 1.00 13.33 296 ARG C O 1
ATOM 17080 N N . LYS C 1 302 ? 81.013 -43.420 96.183 1.00 10.80 297 LYS C N 1
ATOM 17081 C CA . LYS C 1 302 ? 80.044 -42.551 95.534 1.00 10.54 297 LYS C CA 1
ATOM 17082 C C . LYS C 1 302 ? 80.056 -41.214 96.252 1.00 14.10 297 LYS C C 1
ATOM 17083 O O . LYS C 1 302 ? 79.784 -41.149 97.458 1.00 10.48 297 LYS C O 1
ATOM 17102 N N . ILE C 1 303 ? 80.350 -40.160 95.498 1.00 10.19 298 ILE C N 1
ATOM 17103 C CA . ILE C 1 303 ? 80.565 -38.812 96.014 1.00 10.76 298 ILE C CA 1
ATOM 17104 C C . ILE C 1 303 ? 79.563 -37.895 95.338 1.00 13.79 298 ILE C C 1
ATOM 17105 O O . ILE C 1 303 ? 79.503 -37.837 94.105 1.00 13.08 298 ILE C O 1
ATOM 17121 N N . TYR C 1 304 ? 78.795 -37.175 96.147 1.00 12.90 299 TYR C N 1
ATOM 17122 C CA . TYR C 1 304 ? 77.662 -36.385 95.694 1.00 11.87 299 TYR C CA 1
ATOM 17123 C C . TYR C 1 304 ? 77.873 -34.944 96.096 1.00 13.93 299 TYR C C 1
ATOM 17124 O O . TYR C 1 304 ? 78.200 -34.669 97.253 1.00 13.88 299 TYR C O 1
ATOM 17142 N N . PHE C 1 305 ? 77.700 -34.026 95.147 1.00 13.39 300 PHE C N 1
ATOM 17143 C CA . PHE C 1 305 ? 77.839 -32.601 95.407 1.00 15.69 300 PHE C CA 1
ATOM 17144 C C . PHE C 1 305 ? 76.463 -31.957 95.253 1.00 15.04 300 PHE C C 1
ATOM 17145 O O . PHE C 1 305 ? 75.936 -31.854 94.138 1.00 15.91 300 PHE C O 1
ATOM 17162 N N . LYS C 1 306 ? 75.890 -31.521 96.366 1.00 15.98 301 LYS C N 1
ATOM 17163 C CA . LYS C 1 306 ? 74.507 -31.047 96.388 1.00 18.85 301 LYS C CA 1
ATOM 17164 C C . LYS C 1 306 ? 74.538 -29.546 96.185 1.00 21.71 301 LYS C C 1
ATOM 17165 O O . LYS C 1 306 ? 74.865 -28.791 97.107 1.00 20.85 301 LYS C O 1
ATOM 17184 N N . GLY C 1 307 ? 74.214 -29.130 94.961 1.00 21.77 302 GLY C N 1
ATOM 17185 C CA . GLY C 1 307 ? 74.205 -27.719 94.613 1.00 24.63 302 GLY C CA 1
ATOM 17186 C C . GLY C 1 307 ? 75.477 -27.039 95.040 1.00 24.76 302 GLY C C 1
ATOM 17187 O O . GLY C 1 307 ? 76.590 -27.492 94.733 1.00 21.67 302 GLY C O 1
ATOM 17191 N N . ASP C 1 308 ? 75.318 -25.923 95.753 1.00 24.54 303 ASP C N 1
ATOM 17192 C CA . ASP C 1 308 ? 76.419 -25.204 96.379 1.00 26.79 303 ASP C CA 1
ATOM 17193 C C . ASP C 1 308 ? 76.388 -25.326 97.901 1.00 25.02 303 ASP C C 1
ATOM 17194 O O . ASP C 1 308 ? 76.901 -24.447 98.598 1.00 27.58 303 ASP C O 1
ATOM 17203 N N . LYS C 1 309 ? 75.777 -26.384 98.429 1.00 23.16 304 LYS C N 1
ATOM 17204 C CA . LYS C 1 309 ? 75.445 -26.458 99.848 1.00 25.48 304 LYS C CA 1
ATOM 17205 C C . LYS C 1 309 ? 76.319 -27.406 100.661 1.00 22.12 304 LYS C C 1
ATOM 17206 O O . LYS C 1 309 ? 76.719 -27.055 101.777 1.00 20.27 304 LYS C O 1
ATOM 17225 N N . TYR C 1 310 ? 76.586 -28.612 100.170 1.00 20.29 305 TYR C N 1
ATOM 17226 C CA . TYR C 1 310 ? 77.388 -29.588 100.908 1.00 19.58 305 TYR C CA 1
ATOM 17227 C C . TYR C 1 310 ? 77.716 -30.729 99.955 1.00 17.19 305 TYR C C 1
ATOM 17228 O O . TYR C 1 310 ? 77.184 -30.800 98.849 1.00 16.68 305 TYR C O 1
ATOM 17246 N N . LEU C 1 311 ? 78.636 -31.596 100.377 1.00 17.47 306 LEU C N 1
ATOM 17247 C CA . LEU C 1 311 ? 78.903 -32.836 99.674 1.00 16.57 306 LEU C CA 1
ATOM 17248 C C . LEU C 1 311 ? 78.727 -33.989 100.640 1.00 14.51 306 LEU C C 1
ATOM 17249 O O . LEU C 1 311 ? 78.792 -33.816 101.856 1.00 14.88 306 LEU C O 1
ATOM 17265 N N . PHE C 1 312 ? 78.540 -35.184 100.094 1.00 14.36 307 PHE C N 1
ATOM 17266 C CA . PHE C 1 312 ? 78.378 -36.359 100.925 1.00 12.75 307 PHE C CA 1
ATOM 17267 C C . PHE C 1 312 ? 78.837 -37.568 100.136 1.00 12.50 307 PHE C C 1
ATOM 17268 O O . PHE C 1 312 ? 79.085 -37.494 98.926 1.00 12.99 307 PHE C O 1
ATOM 17285 N N . PHE C 1 313 ? 79.027 -38.665 100.858 1.00 11.26 308 PHE C N 1
ATOM 17286 C CA . PHE C 1 313 ? 79.368 -39.934 100.247 1.00 11.01 308 PHE C CA 1
ATOM 17287 C C . PHE C 1 313 ? 78.571 -41.043 100.916 1.00 10.25 308 PHE C C 1
ATOM 17288 O O . PHE C 1 313 ? 78.062 -40.895 102.035 1.00 11.30 308 PHE C O 1
ATOM 17305 N N . TYR C 1 314 ? 78.469 -42.167 100.217 1.00 11.99 309 TYR C N 1
ATOM 17306 C CA . TYR C 1 314 ? 77.531 -43.229 100.574 1.00 10.64 309 TYR C CA 1
ATOM 17307 C C . TYR C 1 314 ? 78.167 -44.551 100.183 1.00 12.75 309 TYR C C 1
ATOM 17308 O O . TYR C 1 314 ? 78.515 -44.744 99.009 1.00 12.80 309 TYR C O 1
ATOM 17326 N N . THR C 1 315 ? 78.355 -45.435 101.158 1.00 12.45 310 THR C N 1
ATOM 17327 C CA . THR C 1 315 ? 79.031 -46.705 100.949 1.00 11.74 310 THR C CA 1
ATOM 17328 C C . THR C 1 315 ? 78.259 -47.837 101.594 1.00 11.67 310 THR C C 1
ATOM 17329 O O . THR C 1 315 ? 77.468 -47.638 102.526 1.00 11.69 310 THR C O 1
ATOM 17340 N N . ASP C 1 316 ? 78.559 -49.046 101.142 1.00 12.13 311 ASP C N 1
ATOM 17341 C CA . ASP C 1 316 ? 77.971 -50.237 101.723 1.00 12.98 311 ASP C CA 1
ATOM 17342 C C . ASP C 1 316 ? 79.041 -51.290 101.973 1.00 15.42 311 ASP C C 1
ATOM 17343 O O . ASP C 1 316 ? 80.166 -51.221 101.464 1.00 15.02 311 ASP C O 1
ATOM 17352 N N . SER C 1 317 ? 78.671 -52.278 102.781 1.00 14.25 312 SER C N 1
ATOM 17353 C CA . SER C 1 317 ? 79.419 -53.535 102.897 1.00 14.77 312 SER C CA 1
ATOM 17354 C C . SER C 1 317 ? 80.804 -53.226 103.460 1.00 16.52 312 SER C C 1
ATOM 17355 O O . SER C 1 317 ? 80.920 -52.468 104.435 1.00 15.14 312 SER C O 1
ATOM 17363 N N . GLU C 1 318 ? 81.887 -53.757 102.879 1.00 17.08 313 GLU C N 1
ATOM 17364 C CA . GLU C 1 318 ? 83.210 -53.557 103.474 1.00 15.89 313 GLU C CA 1
ATOM 17365 C C . GLU C 1 318 ? 83.588 -52.086 103.560 1.00 16.64 313 GLU C C 1
ATOM 17366 O O . GLU C 1 318 ? 84.299 -51.690 104.486 1.00 16.92 313 GLU C O 1
ATOM 17373 N N . MET C 1 319 ? 83.168 -51.259 102.606 1.00 15.96 314 MET C N 1
ATOM 17374 C CA . MET C 1 319 ? 83.554 -49.860 102.693 1.00 15.61 314 MET C CA 1
ATOM 17375 C C . MET C 1 319 ? 82.772 -49.130 103.777 1.00 13.28 314 MET C C 1
ATOM 17376 O O . MET C 1 319 ? 83.282 -48.161 104.355 1.00 17.50 314 MET C O 1
ATOM 17390 N N . ALA C 1 320 ? 81.547 -49.564 104.086 1.00 12.74 315 ALA C N 1
ATOM 17391 C CA . ALA C 1 320 ? 80.886 -48.978 105.245 1.00 13.21 315 ALA C CA 1
ATOM 17392 C C . ALA C 1 320 ? 81.673 -49.271 106.517 1.00 13.52 315 ALA C C 1
ATOM 17393 O O . ALA C 1 320 ? 81.873 -48.388 107.365 1.00 13.74 315 ALA C O 1
ATOM 17400 N N . ASN C 1 321 ? 82.151 -50.505 106.656 1.00 15.65 316 ASN C N 1
ATOM 17401 C CA . ASN C 1 321 ? 82.965 -50.852 107.814 1.00 15.18 316 ASN C CA 1
ATOM 17402 C C . ASN C 1 321 ? 84.308 -50.118 107.820 1.00 18.12 316 ASN C C 1
ATOM 17403 O O . ASN C 1 321 ? 84.797 -49.759 108.894 1.00 19.97 316 ASN C O 1
ATOM 17414 N N . TYR C 1 322 ? 84.897 -49.867 106.647 1.00 17.26 317 TYR C N 1
ATOM 17415 C CA . TYR C 1 322 ? 86.114 -49.056 106.550 1.00 20.36 317 TYR C CA 1
ATOM 17416 C C . TYR C 1 322 ? 85.918 -47.686 107.184 1.00 16.97 317 TYR C C 1
ATOM 17417 O O . TYR C 1 322 ? 86.700 -47.264 108.043 1.00 17.34 317 TYR C O 1
ATOM 17435 N N . TRP C 1 323 ? 84.847 -46.994 106.808 1.00 14.64 318 TRP C N 1
ATOM 17436 C CA . TRP C 1 323 ? 84.663 -45.635 107.294 1.00 16.99 318 TRP C CA 1
ATOM 17437 C C . TRP C 1 323 ? 84.362 -45.630 108.788 1.00 14.05 318 TRP C C 1
ATOM 17438 O O . TRP C 1 323 ? 84.887 -44.794 109.527 1.00 17.60 318 TRP C O 1
ATOM 17459 N N . ARG C 1 324 ? 83.544 -46.573 109.255 1.00 15.75 319 ARG C N 1
ATOM 17460 C CA . ARG C 1 324 ? 83.234 -46.623 110.678 1.00 16.36 319 ARG C CA 1
ATOM 17461 C C . ARG C 1 324 ? 84.464 -47.007 111.504 1.00 18.40 319 ARG C C 1
ATOM 17462 O O . ARG C 1 324 ? 84.632 -46.517 112.627 1.00 19.52 319 ARG C O 1
ATOM 17483 N N . GLY C 1 325 ? 85.354 -47.842 110.954 1.00 18.79 320 GLY C N 1
ATOM 17484 C CA . GLY C 1 325 ? 86.659 -48.034 111.584 1.00 23.77 320 GLY C CA 1
ATOM 17485 C C . GLY C 1 325 ? 87.483 -46.759 111.619 1.00 22.92 320 GLY C C 1
ATOM 17486 O O . GLY C 1 325 ? 88.161 -46.473 112.608 1.00 24.98 320 GLY C O 1
ATOM 17490 N N A CYS C 1 326 ? 87.457 -45.985 110.529 0.63 19.73 321 CYS C N 1
ATOM 17491 N N B CYS C 1 326 ? 87.418 -45.968 110.546 0.37 19.78 321 CYS C N 1
ATOM 17492 C CA A CYS C 1 326 ? 88.154 -44.699 110.511 0.63 21.95 321 CYS C CA 1
ATOM 17493 C CA B CYS C 1 326 ? 88.155 -44.708 110.493 0.37 21.98 321 CYS C CA 1
ATOM 17494 C C A CYS C 1 326 ? 87.618 -43.758 111.579 0.63 24.56 321 CYS C C 1
ATOM 17495 C C B CYS C 1 326 ? 87.617 -43.698 111.507 0.37 24.48 321 CYS C C 1
ATOM 17496 O O A CYS C 1 326 ? 88.391 -43.124 112.310 0.63 25.49 321 CYS C O 1
ATOM 17497 O O B CYS C 1 326 ? 88.395 -42.980 112.148 0.37 25.40 321 CYS C O 1
ATOM 17512 N N . VAL C 1 327 ? 86.289 -43.623 111.654 1.00 20.46 322 VAL C N 1
ATOM 17513 C CA . VAL C 1 327 ? 85.668 -42.789 112.681 1.00 24.19 322 VAL C CA 1
ATOM 17514 C C . VAL C 1 327 ? 86.185 -43.182 114.057 1.00 26.41 322 VAL C C 1
ATOM 17515 O O . VAL C 1 327 ? 86.487 -42.328 114.896 1.00 29.56 322 VAL C O 1
ATOM 17529 N N . ALA C 1 328 ? 86.314 -44.487 114.296 1.00 19.84 323 ALA C N 1
ATOM 17530 C CA . ALA C 1 328 ? 86.732 -44.979 115.606 1.00 20.43 323 ALA C CA 1
ATOM 17531 C C . ALA C 1 328 ? 88.167 -44.582 115.925 1.00 23.96 323 ALA C C 1
ATOM 17532 O O . ALA C 1 328 ? 88.509 -44.373 117.097 1.00 27.67 323 ALA C O 1
ATOM 17539 N N . GLU C 1 329 ? 89.018 -44.471 114.912 1.00 29.38 324 GLU C N 1
ATOM 17540 C CA . GLU C 1 329 ? 90.401 -44.069 115.130 1.00 32.80 324 GLU C CA 1
ATOM 17541 C C . GLU C 1 329 ? 90.561 -42.564 115.296 1.00 39.20 324 GLU C C 1
ATOM 17542 O O . GLU C 1 329 ? 91.695 -42.099 115.451 1.00 46.70 324 GLU C O 1
ATOM 17549 N N . GLY C 1 330 ? 89.472 -41.798 115.275 1.00 32.01 325 GLY C N 1
ATOM 17550 C CA . GLY C 1 330 ? 89.542 -40.386 115.587 1.00 33.98 325 GLY C CA 1
ATOM 17551 C C . GLY C 1 330 ? 89.082 -39.480 114.468 1.00 34.32 325 GLY C C 1
ATOM 17552 O O . GLY C 1 330 ? 89.293 -39.772 113.286 1.00 30.87 325 GLY C O 1
ATOM 17556 N N . GLU C 1 331 ? 88.479 -38.354 114.844 1.00 30.34 326 GLU C N 1
ATOM 17557 C CA . GLU C 1 331 ? 87.927 -37.428 113.863 1.00 29.96 326 GLU C CA 1
ATOM 17558 C C . GLU C 1 331 ? 89.000 -36.871 112.929 1.00 35.51 326 GLU C C 1
ATOM 17559 O O . GLU C 1 331 ? 88.795 -36.797 111.713 1.00 31.44 326 GLU C O 1
ATOM 17571 N N . ASP C 1 332 ? 90.130 -36.423 113.477 1.00 31.41 327 ASP C N 1
ATOM 17572 C CA . ASP C 1 332 ? 91.174 -35.852 112.630 1.00 34.94 327 ASP C CA 1
ATOM 17573 C C . ASP C 1 332 ? 91.611 -36.843 111.550 1.00 31.03 327 ASP C C 1
ATOM 17574 O O . ASP C 1 332 ? 91.696 -36.491 110.368 1.00 30.80 327 ASP C O 1
ATOM 17583 N N . GLY C 1 333 ? 91.893 -38.091 111.935 1.00 30.39 328 GLY C N 1
ATOM 17584 C CA . GLY C 1 333 ? 92.278 -39.089 110.947 1.00 29.10 328 GLY C CA 1
ATOM 17585 C C . GLY C 1 333 ? 91.178 -39.371 109.934 1.00 22.59 328 GLY C C 1
ATOM 17586 O O . GLY C 1 333 ? 91.451 -39.589 108.753 1.00 25.69 328 GLY C O 1
ATOM 17590 N N . TYR C 1 334 ? 89.923 -39.364 110.383 1.00 26.06 329 TYR C N 1
ATOM 17591 C CA . TYR C 1 334 ? 88.795 -39.607 109.481 1.00 24.77 329 TYR C CA 1
ATOM 17592 C C . TYR C 1 334 ? 88.687 -38.503 108.436 1.00 19.00 329 TYR C C 1
ATOM 17593 O O . TYR C 1 334 ? 88.547 -38.774 107.233 1.00 19.72 329 TYR C O 1
ATOM 17611 N N . LEU C 1 335 ? 88.789 -37.249 108.870 1.00 20.53 330 LEU C N 1
ATOM 17612 C CA . LEU C 1 335 ? 88.682 -36.132 107.940 1.00 20.23 330 LEU C CA 1
ATOM 17613 C C . LEU C 1 335 ? 89.883 -36.034 107.009 1.00 23.29 330 LEU C C 1
ATOM 17614 O O . LEU C 1 335 ? 89.730 -35.625 105.855 1.00 23.22 330 LEU C O 1
ATOM 17630 N N . GLU C 1 336 ? 91.078 -36.382 107.477 1.00 22.54 331 GLU C N 1
ATOM 17631 C CA . GLU C 1 336 ? 92.231 -36.375 106.585 1.00 28.27 331 GLU C CA 1
ATOM 17632 C C . GLU C 1 336 ? 92.083 -37.445 105.513 1.00 20.89 331 GLU C C 1
ATOM 17633 O O . GLU C 1 336 ? 92.463 -37.234 104.357 1.00 20.70 331 GLU C O 1
ATOM 17637 N N . GLN C 1 337 ? 91.478 -38.579 105.861 1.00 23.58 332 GLN C N 1
ATOM 17638 C CA . GLN C 1 337 ? 91.308 -39.633 104.875 1.00 17.65 332 GLN C CA 1
ATOM 17639 C C . GLN C 1 337 ? 90.286 -39.219 103.814 1.00 19.25 332 GLN C C 1
ATOM 17640 O O . GLN C 1 337 ? 90.469 -39.497 102.621 1.00 19.74 332 GLN C O 1
ATOM 17654 N N . ILE C 1 338 ? 89.225 -38.515 104.220 1.00 17.36 333 ILE C N 1
ATOM 17655 C CA . ILE C 1 338 ? 88.264 -37.994 103.249 1.00 16.65 333 ILE C CA 1
ATOM 17656 C C . ILE C 1 338 ? 88.957 -37.034 102.290 1.00 21.53 333 ILE C C 1
ATOM 17657 O O . ILE C 1 338 ? 88.797 -37.123 101.069 1.00 17.55 333 ILE C O 1
ATOM 17673 N N . ARG C 1 339 ? 89.781 -36.138 102.829 1.00 18.43 334 ARG C N 1
ATOM 17674 C CA . ARG C 1 339 ? 90.508 -35.189 101.994 1.00 17.49 334 ARG C CA 1
ATOM 17675 C C . ARG C 1 339 ? 91.396 -35.916 100.978 1.00 17.82 334 ARG C C 1
ATOM 17676 O O . ARG C 1 339 ? 91.409 -35.577 99.790 1.00 17.30 334 ARG C O 1
ATOM 17697 N N . THR C 1 340 ? 92.131 -36.928 101.429 1.00 20.91 335 THR C N 1
ATOM 17698 C CA . THR C 1 340 ? 92.993 -37.690 100.523 1.00 19.85 335 THR C CA 1
ATOM 17699 C C . THR C 1 340 ? 92.194 -38.326 99.390 1.00 16.80 335 THR C C 1
ATOM 17700 O O . THR C 1 340 ? 92.587 -38.229 98.223 1.00 18.43 335 THR C O 1
ATOM 17711 N N . HIS C 1 341 ? 91.061 -38.973 99.716 1.00 18.02 336 HIS C N 1
ATOM 17712 C CA . HIS C 1 341 ? 90.268 -39.689 98.713 1.00 17.79 336 HIS C CA 1
ATOM 17713 C C . HIS C 1 341 ? 89.471 -38.748 97.821 1.00 14.72 336 HIS C C 1
ATOM 17714 O O . HIS C 1 341 ? 89.219 -39.079 96.660 1.00 16.16 336 HIS C O 1
ATOM 17728 N N . LEU C 1 342 ? 89.074 -37.576 98.331 1.00 15.31 337 LEU C N 1
ATOM 17729 C CA . LEU C 1 342 ? 88.467 -36.557 97.479 1.00 14.93 337 LEU C CA 1
ATOM 17730 C C . LEU C 1 342 ? 89.463 -36.070 96.441 1.00 17.96 337 LEU C C 1
ATOM 17731 O O . LEU C 1 342 ? 89.134 -35.936 95.258 1.00 18.81 337 LEU C O 1
ATOM 17747 N N . ALA C 1 343 ? 90.689 -35.789 96.877 1.00 16.91 338 ALA C N 1
ATOM 17748 C CA . ALA C 1 343 ? 91.724 -35.349 95.945 1.00 19.89 338 ALA C CA 1
ATOM 17749 C C . ALA C 1 343 ? 91.928 -36.360 94.822 1.00 19.58 338 ALA C C 1
ATOM 17750 O O . ALA C 1 343 ? 91.947 -35.998 93.640 1.00 20.41 338 ALA C O 1
ATOM 17757 N N . SER C 1 344 ? 92.118 -37.630 95.168 1.00 19.05 339 SER C N 1
ATOM 17758 C CA . SER C 1 344 ? 92.345 -38.622 94.121 1.00 18.98 339 SER C CA 1
ATOM 17759 C C . SER C 1 344 ? 91.119 -38.775 93.225 1.00 23.04 339 SER C C 1
ATOM 17760 O O . SER C 1 344 ? 91.254 -38.938 92.007 1.00 21.09 339 SER C O 1
ATOM 17768 N N . ALA C 1 345 ? 89.911 -38.672 93.795 1.00 21.05 340 ALA C N 1
ATOM 17769 C CA . ALA C 1 345 ? 88.703 -38.827 92.989 1.00 19.12 340 ALA C CA 1
ATOM 17770 C C . ALA C 1 345 ? 88.562 -37.702 91.976 1.00 23.86 340 ALA C C 1
ATOM 17771 O O . ALA C 1 345 ? 88.100 -37.922 90.848 1.00 26.59 340 ALA C O 1
ATOM 17778 N N . LEU C 1 346 ? 88.952 -36.490 92.354 1.00 22.08 341 LEU C N 1
ATOM 17779 C CA . LEU C 1 346 ? 88.868 -35.347 91.462 1.00 27.96 341 LEU C CA 1
ATOM 17780 C C . LEU C 1 346 ? 90.130 -35.146 90.635 1.00 32.88 341 LEU C C 1
ATOM 17781 O O . LEU C 1 346 ? 90.130 -34.303 89.732 1.00 44.00 341 LEU C O 1
ATOM 17797 N N A GLY C 1 347 ? 91.179 -35.919 90.888 0.40 27.77 342 GLY C N 1
ATOM 17798 N N B GLY C 1 347 ? 91.208 -35.873 90.931 0.60 27.80 342 GLY C N 1
ATOM 17799 C CA A GLY C 1 347 ? 92.399 -35.775 90.127 0.40 32.96 342 GLY C CA 1
ATOM 17800 C CA B GLY C 1 347 ? 92.415 -35.815 90.125 0.60 32.94 342 GLY C CA 1
ATOM 17801 C C A GLY C 1 347 ? 93.048 -34.430 90.367 0.40 39.92 342 GLY C C 1
ATOM 17802 C C B GLY C 1 347 ? 93.382 -34.700 90.460 0.60 39.76 342 GLY C C 1
ATOM 17803 O O A GLY C 1 347 ? 93.330 -33.688 89.420 0.40 45.87 342 GLY C O 1
ATOM 17804 O O B GLY C 1 347 ? 94.268 -34.402 89.652 0.60 42.09 342 GLY C O 1
ATOM 17811 N N . ILE C 1 348 ? 93.261 -34.089 91.637 1.00 43.26 343 ILE C N 1
ATOM 17812 C CA . ILE C 1 348 ? 94.064 -32.934 92.014 1.00 50.54 343 ILE C CA 1
ATOM 17813 C C . ILE C 1 348 ? 94.835 -33.260 93.287 1.00 47.58 343 ILE C C 1
ATOM 17814 O O . ILE C 1 348 ? 94.566 -34.250 93.970 1.00 38.65 343 ILE C O 1
ATOM 17831 N N . VAL C 1 349 ? 95.823 -32.412 93.594 1.00 34.07 344 VAL C N 1
ATOM 17832 C CA . VAL C 1 349 ? 96.601 -32.609 94.808 1.00 35.39 344 VAL C CA 1
ATOM 17833 C C . VAL C 1 349 ? 95.726 -32.260 96.000 1.00 21.78 344 VAL C C 1
ATOM 17834 O O . VAL C 1 349 ? 94.851 -31.391 95.927 1.00 30.78 344 VAL C O 1
ATOM 17847 N N . ARG C 1 350 ? 95.963 -32.946 97.118 1.00 33.93 345 ARG C N 1
ATOM 17848 C CA . ARG C 1 350 ? 95.096 -32.763 98.272 1.00 29.66 345 ARG C CA 1
ATOM 17849 C C . ARG C 1 350 ? 95.208 -31.368 98.860 1.00 35.97 345 ARG C C 1
ATOM 17850 O O . ARG C 1 350 ? 94.268 -30.913 99.516 1.00 33.43 345 ARG C O 1
ATOM 17871 N N . GLU C 1 351 ? 96.319 -30.667 98.622 1.00 34.50 346 GLU C N 1
ATOM 17872 C CA . GLU C 1 351 ? 96.440 -29.307 99.123 1.00 37.96 346 GLU C CA 1
ATOM 17873 C C . GLU C 1 351 ? 95.416 -28.373 98.490 1.00 37.05 346 GLU C C 1
ATOM 17874 O O . GLU C 1 351 ? 95.161 -27.293 99.031 1.00 45.52 346 GLU C O 1
ATOM 17886 N N . ARG C 1 352 ? 94.821 -28.770 97.367 1.00 35.70 347 ARG C N 1
ATOM 17887 C CA . ARG C 1 352 ? 93.758 -28.009 96.730 1.00 38.64 347 ARG C CA 1
ATOM 17888 C C . ARG C 1 352 ? 92.374 -28.328 97.284 1.00 42.83 347 ARG C C 1
ATOM 17889 O O . ARG C 1 352 ? 91.411 -27.648 96.914 1.00 41.80 347 ARG C O 1
ATOM 17910 N N . ILE C 1 353 ? 92.242 -29.338 98.138 1.00 39.39 348 ILE C N 1
ATOM 17911 C CA . ILE C 1 353 ? 90.963 -29.672 98.761 1.00 33.04 348 ILE C CA 1
ATOM 17912 C C . ILE C 1 353 ? 90.880 -28.915 100.083 1.00 34.40 348 ILE C C 1
ATOM 17913 O O . ILE C 1 353 ? 91.754 -29.105 100.947 1.00 29.23 348 ILE C O 1
ATOM 17929 N N . PRO C 1 354 ? 89.872 -28.068 100.289 1.00 32.46 349 PRO C N 1
ATOM 17930 C CA . PRO C 1 354 ? 89.784 -27.328 101.548 1.00 29.50 349 PRO C CA 1
ATOM 17931 C C . PRO C 1 354 ? 89.448 -28.253 102.706 1.00 34.25 349 PRO C C 1
ATOM 17932 O O . PRO C 1 354 ? 89.044 -29.406 102.535 1.00 33.00 349 PRO C O 1
ATOM 17943 N N . GLN C 1 355 ? 89.630 -27.709 103.941 1.00 35.02 350 GLN C N 1
ATOM 17944 C CA . GLN C 1 355 ? 89.170 -28.469 105.093 1.00 27.79 350 GLN C CA 1
ATOM 17945 C C . GLN C 1 355 ? 87.744 -28.055 105.451 1.00 28.44 350 GLN C C 1
ATOM 17946 O O . GLN C 1 355 ? 87.353 -26.907 105.229 1.00 29.12 350 GLN C O 1
ATOM 17960 N N . PRO C 1 356 ? 86.935 -28.972 105.970 1.00 25.47 351 PRO C N 1
ATOM 17961 C CA . PRO C 1 356 ? 85.510 -28.677 106.192 1.00 25.47 351 PRO C CA 1
ATOM 17962 C C . PRO C 1 356 ? 85.250 -27.820 107.426 1.00 31.02 351 PRO C C 1
ATOM 17963 O O . PRO C 1 356 ? 86.044 -27.766 108.364 1.00 28.41 351 PRO C O 1
ATOM 17974 N N . LEU C 1 357 ? 84.087 -27.163 107.419 1.00 28.50 352 LEU C N 1
ATOM 17975 C CA . LEU C 1 357 ? 83.620 -26.408 108.580 1.00 33.18 352 LEU C CA 1
ATOM 17976 C C . LEU C 1 357 ? 82.848 -27.273 109.562 1.00 34.75 352 LEU C C 1
ATOM 17977 O O . LEU C 1 357 ? 82.998 -27.119 110.776 1.00 33.49 352 LEU C O 1
ATOM 17993 N N . ALA C 1 358 ? 81.990 -28.150 109.051 1.00 25.95 353 ALA C N 1
ATOM 17994 C CA . ALA C 1 358 ? 81.188 -29.035 109.878 1.00 23.27 353 ALA C CA 1
ATOM 17995 C C . ALA C 1 358 ? 80.949 -30.317 109.100 1.00 19.65 353 ALA C C 1
ATOM 17996 O O . ALA C 1 358 ? 81.079 -30.355 107.872 1.00 20.68 353 ALA C O 1
ATOM 18003 N N . HIS C 1 359 ? 80.640 -31.379 109.830 1.00 22.63 354 HIS C N 1
ATOM 18004 C CA . HIS C 1 359 ? 80.383 -32.658 109.182 1.00 23.31 354 HIS C CA 1
ATOM 18005 C C . HIS C 1 359 ? 79.584 -33.533 110.128 1.00 25.27 354 HIS C C 1
ATOM 18006 O O . HIS C 1 359 ? 79.624 -33.355 111.346 1.00 24.64 354 HIS C O 1
ATOM 18020 N N A VAL C 1 360 ? 78.825 -34.455 109.550 0.51 18.82 355 VAL C N 1
ATOM 18021 N N B VAL C 1 360 ? 78.860 -34.489 109.536 0.49 18.82 355 VAL C N 1
ATOM 18022 C CA A VAL C 1 360 ? 78.147 -35.486 110.317 0.51 21.16 355 VAL C CA 1
ATOM 18023 C CA B VAL C 1 360 ? 78.012 -35.440 110.255 0.49 21.16 355 VAL C CA 1
ATOM 18024 C C A VAL C 1 360 ? 78.302 -36.785 109.543 0.51 19.96 355 VAL C C 1
ATOM 18025 C C B VAL C 1 360 ? 78.027 -36.767 109.497 0.49 19.77 355 VAL C C 1
ATOM 18026 O O A VAL C 1 360 ? 78.667 -36.796 108.367 0.51 16.28 355 VAL C O 1
ATOM 18027 O O B VAL C 1 360 ? 77.990 -36.780 108.263 0.49 16.80 355 VAL C O 1
ATOM 18052 N N . HIS C 1 361 ? 78.046 -37.887 110.233 1.00 20.14 356 HIS C N 1
ATOM 18053 C CA . HIS C 1 361 ? 78.055 -39.211 109.617 1.00 19.74 356 HIS C CA 1
ATOM 18054 C C . HIS C 1 361 ? 77.136 -40.155 110.386 1.00 20.83 356 HIS C C 1
ATOM 18055 O O . HIS C 1 361 ? 76.735 -39.885 111.522 1.00 17.02 356 HIS C O 1
ATOM 18070 N N . LYS C 1 362 ? 76.805 -41.275 109.747 1.00 13.75 357 LYS C N 1
ATOM 18071 C CA . LYS C 1 362 ? 76.044 -42.329 110.389 1.00 12.53 357 LYS C CA 1
ATOM 18072 C C . LYS C 1 362 ? 76.407 -43.676 109.799 1.00 15.00 357 LYS C C 1
ATOM 18073 O O . LYS C 1 362 ? 76.417 -43.840 108.572 1.00 15.54 357 LYS C O 1
ATOM 18092 N N . TYR C 1 363 ? 76.630 -44.643 110.683 1.00 13.77 358 TYR C N 1
ATOM 18093 C CA . TYR C 1 363 ? 76.865 -46.038 110.334 1.00 12.81 358 TYR C CA 1
ATOM 18094 C C . TYR C 1 363 ? 75.620 -46.804 110.714 1.00 15.01 358 TYR C C 1
ATOM 18095 O O . TYR C 1 363 ? 75.141 -46.682 111.847 1.00 15.06 358 TYR C O 1
ATOM 18113 N N . TRP C 1 364 ? 75.113 -47.591 109.788 1.00 11.95 359 TRP C N 1
ATOM 18114 C CA . TRP C 1 364 ? 73.940 -48.420 110.007 1.00 10.76 359 TRP C CA 1
ATOM 18115 C C . TRP C 1 364 ? 74.382 -49.873 109.933 1.00 13.69 359 TRP C C 1
ATOM 18116 O O . TRP C 1 364 ? 74.729 -50.366 108.852 1.00 13.68 359 TRP C O 1
ATOM 18137 N N . ALA C 1 365 ? 74.428 -50.556 111.084 1.00 12.85 360 ALA C N 1
ATOM 18138 C CA . ALA C 1 365 ? 74.989 -51.903 111.114 1.00 13.78 360 ALA C CA 1
ATOM 18139 C C . ALA C 1 365 ? 74.212 -52.859 110.233 1.00 15.66 360 ALA C C 1
ATOM 18140 O O . ALA C 1 365 ? 74.802 -53.779 109.651 1.00 14.53 360 ALA C O 1
ATOM 18147 N N . HIS C 1 366 ? 72.894 -52.675 110.151 1.00 15.16 361 HIS C N 1
ATOM 18148 C CA . HIS C 1 366 ? 72.004 -53.462 109.301 1.00 16.12 361 HIS C CA 1
ATOM 18149 C C . HIS C 1 366 ? 71.216 -52.546 108.378 1.00 14.73 361 HIS C C 1
ATOM 18150 O O . HIS C 1 366 ? 69.983 -52.633 108.298 1.00 18.10 361 HIS C O 1
ATOM 18164 N N . GLY C 1 367 ? 71.921 -51.672 107.665 1.00 13.04 362 GLY C N 1
ATOM 18165 C CA . GLY C 1 367 ? 71.239 -50.626 106.918 1.00 14.86 362 GLY C CA 1
ATOM 18166 C C . GLY C 1 367 ? 70.269 -51.154 105.872 1.00 15.84 362 GLY C C 1
ATOM 18167 O O . GLY C 1 367 ? 69.201 -50.579 105.668 1.00 15.95 362 GLY C O 1
ATOM 18171 N N . VAL C 1 368 ? 70.634 -52.236 105.180 1.00 14.78 363 VAL C N 1
ATOM 18172 C CA . VAL C 1 368 ? 69.751 -52.890 104.213 1.00 17.64 363 VAL C CA 1
ATOM 18173 C C . VAL C 1 368 ? 69.626 -54.361 104.588 1.00 16.88 363 VAL C C 1
ATOM 18174 O O . VAL C 1 368 ? 70.611 -55.008 104.965 1.00 17.14 363 VAL C O 1
ATOM 18187 N N . GLU C 1 369 ? 68.404 -54.875 104.520 1.00 18.98 364 GLU C N 1
ATOM 18188 C CA . GLU C 1 369 ? 68.112 -56.269 104.831 1.00 17.62 364 GLU C CA 1
ATOM 18189 C C . GLU C 1 369 ? 67.264 -56.823 103.708 1.00 27.45 364 GLU C C 1
ATOM 18190 O O . GLU C 1 369 ? 66.479 -56.098 103.099 1.00 24.12 364 GLU C O 1
ATOM 18202 N N . PHE C 1 370 ? 67.424 -58.109 103.436 1.00 20.78 365 PHE C N 1
ATOM 18203 C CA . PHE C 1 370 ? 66.852 -58.650 102.208 1.00 26.77 365 PHE C CA 1
ATOM 18204 C C . PHE C 1 370 ? 66.671 -60.145 102.371 1.00 28.92 365 PHE C C 1
ATOM 18205 O O . PHE C 1 370 ? 67.279 -60.776 103.238 1.00 25.51 365 PHE C O 1
ATOM 18222 N N . CYS C 1 371 ? 65.797 -60.695 101.544 1.00 26.59 366 CYS C N 1
ATOM 18223 C CA . CYS C 1 371 ? 65.663 -62.134 101.454 1.00 33.31 366 CYS C CA 1
ATOM 18224 C C . CYS C 1 371 ? 66.746 -62.661 100.521 1.00 31.90 366 CYS C C 1
ATOM 18225 O O . CYS C 1 371 ? 67.092 -62.018 99.525 1.00 34.76 366 CYS C O 1
ATOM 18233 N N . ARG C 1 372 ? 67.308 -63.813 100.865 1.00 44.05 367 ARG C N 1
ATOM 18234 C CA . ARG C 1 372 ? 68.281 -64.479 99.999 1.00 55.28 367 ARG C CA 1
ATOM 18235 C C . ARG C 1 372 ? 67.500 -65.411 99.077 1.00 61.74 367 ARG C C 1
ATOM 18236 O O . ARG C 1 372 ? 67.212 -66.563 99.413 1.00 64.79 367 ARG C O 1
ATOM 18257 N N . ASP C 1 373 ? 67.138 -64.901 97.903 1.00 68.38 368 ASP C N 1
ATOM 18258 C CA . ASP C 1 373 ? 66.318 -65.655 96.956 1.00 68.30 368 ASP C CA 1
ATOM 18259 C C . ASP C 1 373 ? 66.137 -64.892 95.652 1.00 63.52 368 ASP C C 1
ATOM 18260 O O . ASP C 1 373 ? 65.067 -64.344 95.391 1.00 67.83 368 ASP C O 1
ATOM 18264 N N . HIS C 1 378 ? 57.061 -65.429 97.906 1.00 49.80 373 HIS C N 1
ATOM 18265 C CA . HIS C 1 378 ? 57.328 -64.854 99.223 1.00 46.88 373 HIS C CA 1
ATOM 18266 C C . HIS C 1 378 ? 56.320 -63.758 99.592 1.00 43.10 373 HIS C C 1
ATOM 18267 O O . HIS C 1 378 ? 56.336 -62.679 98.992 1.00 43.82 373 HIS C O 1
ATOM 18280 N N . PRO C 1 379 ? 55.464 -64.014 100.585 1.00 39.60 374 PRO C N 1
ATOM 18281 C CA . PRO C 1 379 ? 54.448 -63.020 100.945 1.00 34.70 374 PRO C CA 1
ATOM 18282 C C . PRO C 1 379 ? 55.071 -61.717 101.413 1.00 34.28 374 PRO C C 1
ATOM 18283 O O . PRO C 1 379 ? 56.138 -61.701 102.029 1.00 34.60 374 PRO C O 1
ATOM 18294 N N . SER C 1 380 ? 54.354 -60.622 101.160 1.00 26.98 375 SER C N 1
ATOM 18295 C CA . SER C 1 380 ? 54.824 -59.289 101.524 1.00 23.95 375 SER C CA 1
ATOM 18296 C C . SER C 1 380 ? 54.872 -59.070 103.037 1.00 21.22 375 SER C C 1
ATOM 18297 O O . SER C 1 380 ? 55.538 -58.138 103.501 1.00 20.15 375 SER C O 1
ATOM 18305 N N . ALA C 1 381 ? 54.154 -59.880 103.801 1.00 19.79 376 ALA C N 1
ATOM 18306 C CA . ALA C 1 381 ? 54.251 -59.916 105.254 1.00 19.47 376 ALA C CA 1
ATOM 18307 C C . ALA C 1 381 ? 54.078 -61.366 105.669 1.00 27.99 376 ALA C C 1
ATOM 18308 O O . ALA C 1 381 ? 53.489 -62.164 104.944 1.00 23.96 376 ALA C O 1
ATOM 18315 N N . LEU C 1 382 ? 54.603 -61.710 106.829 1.00 20.14 377 LEU C N 1
ATOM 18316 C CA . LEU C 1 382 ? 54.604 -63.091 107.286 1.00 21.61 377 LEU C CA 1
ATOM 18317 C C . LEU C 1 382 ? 53.751 -63.240 108.537 1.00 21.82 377 LEU C C 1
ATOM 18318 O O . LEU C 1 382 ? 53.441 -62.264 109.225 1.00 21.17 377 LEU C O 1
ATOM 18334 N N . SER C 1 383 ? 53.388 -64.483 108.836 1.00 25.54 378 SER C N 1
ATOM 18335 C CA . SER C 1 383 ? 52.712 -64.798 110.085 1.00 24.07 378 SER C CA 1
ATOM 18336 C C . SER C 1 383 ? 53.318 -66.077 110.650 1.00 26.06 378 SER C C 1
ATOM 18337 O O . SER C 1 383 ? 53.734 -66.965 109.903 1.00 30.85 378 SER C O 1
ATOM 18345 N N . HIS C 1 384 ? 53.408 -66.148 111.970 1.00 30.56 379 HIS C N 1
ATOM 18346 C CA . HIS C 1 384 ? 53.860 -67.368 112.627 1.00 33.33 379 HIS C CA 1
ATOM 18347 C C . HIS C 1 384 ? 52.791 -68.442 112.460 1.00 29.08 379 HIS C C 1
ATOM 18348 O O . HIS C 1 384 ? 51.632 -68.223 112.829 1.00 28.47 379 HIS C O 1
ATOM 18362 N N . ARG C 1 385 ? 53.172 -69.601 111.911 1.00 38.06 380 ARG C N 1
ATOM 18363 C CA . ARG C 1 385 ? 52.170 -70.594 111.517 1.00 41.55 380 ARG C CA 1
ATOM 18364 C C . ARG C 1 385 ? 51.356 -71.096 112.704 1.00 40.05 380 ARG C C 1
ATOM 18365 O O . ARG C 1 385 ? 50.204 -71.505 112.527 1.00 42.02 380 ARG C O 1
ATOM 18386 N N . ASP C 1 386 ? 51.925 -71.084 113.908 1.00 38.92 381 ASP C N 1
ATOM 18387 C CA . ASP C 1 386 ? 51.219 -71.534 115.107 1.00 40.64 381 ASP C CA 1
ATOM 18388 C C . ASP C 1 386 ? 50.572 -70.397 115.892 1.00 41.20 381 ASP C C 1
ATOM 18389 O O . ASP C 1 386 ? 49.388 -70.476 116.230 1.00 39.61 381 ASP C O 1
ATOM 18398 N N . SER C 1 387 ? 51.326 -69.342 116.202 1.00 40.34 382 SER C N 1
ATOM 18399 C CA . SER C 1 387 ? 50.857 -68.314 117.122 1.00 35.31 382 SER C CA 1
ATOM 18400 C C . SER C 1 387 ? 50.073 -67.195 116.455 1.00 36.24 382 SER C C 1
ATOM 18401 O O . SER C 1 387 ? 49.361 -66.461 117.152 1.00 35.82 382 SER C O 1
ATOM 18409 N N . GLY C 1 388 ? 50.219 -67.010 115.146 1.00 30.52 383 GLY C N 1
ATOM 18410 C CA . GLY C 1 388 ? 49.528 -65.946 114.461 1.00 26.72 383 GLY C CA 1
ATOM 18411 C C . GLY C 1 388 ? 50.173 -64.574 114.559 1.00 24.35 383 GLY C C 1
ATOM 18412 O O . GLY C 1 388 ? 49.599 -63.606 114.043 1.00 25.09 383 GLY C O 1
ATOM 18416 N N . ILE C 1 389 ? 51.336 -64.447 115.206 1.00 26.30 384 ILE C N 1
ATOM 18417 C CA . ILE C 1 389 ? 52.038 -63.166 115.205 1.00 24.64 384 ILE C CA 1
ATOM 18418 C C . ILE C 1 389 ? 52.372 -62.780 113.776 1.00 22.25 384 ILE C C 1
ATOM 18419 O O . ILE C 1 389 ? 52.770 -63.623 112.960 1.00 22.35 384 ILE C O 1
ATOM 18435 N N . ILE C 1 390 ? 52.261 -61.491 113.482 1.00 22.76 385 ILE C N 1
ATOM 18436 C CA . ILE C 1 390 ? 52.468 -60.965 112.140 1.00 21.81 385 ILE C CA 1
ATOM 18437 C C . ILE C 1 390 ? 53.776 -60.192 112.101 1.00 21.01 385 ILE C C 1
ATOM 18438 O O . ILE C 1 390 ? 54.120 -59.490 113.064 1.00 21.14 385 ILE C O 1
ATOM 18454 N N . ALA C 1 391 ? 54.517 -60.351 110.990 1.00 16.18 386 ALA C N 1
ATOM 18455 C CA . ALA C 1 391 ? 55.821 -59.733 110.765 1.00 17.22 386 ALA C CA 1
ATOM 18456 C C . ALA C 1 391 ? 55.746 -58.844 109.524 1.00 19.87 386 ALA C C 1
ATOM 18457 O O . ALA C 1 391 ? 55.195 -59.248 108.492 1.00 20.83 386 ALA C O 1
ATOM 18464 N N . CYS C 1 392 ? 56.311 -57.646 109.650 1.00 16.15 387 CYS C N 1
ATOM 18465 C CA . CYS C 1 392 ? 56.194 -56.557 108.681 1.00 16.58 387 CYS C CA 1
ATOM 18466 C C . CYS C 1 392 ? 57.567 -55.909 108.465 1.00 18.77 387 CYS C C 1
ATOM 18467 O O . CYS C 1 392 ? 58.171 -55.395 109.414 1.00 18.06 387 CYS C O 1
ATOM 18475 N N . SER C 1 393 ? 58.063 -55.934 107.226 1.00 14.89 388 SER C N 1
ATOM 18476 C CA . SER C 1 393 ? 59.369 -55.390 106.875 1.00 15.50 388 SER C CA 1
ATOM 18477 C C . SER C 1 393 ? 59.500 -55.286 105.353 1.00 16.75 388 SER C C 1
ATOM 18478 O O . SER C 1 393 ? 59.003 -56.142 104.622 1.00 15.66 388 SER C O 1
ATOM 18486 N N . ASP C 1 394 ? 60.207 -54.247 104.891 1.00 16.16 389 ASP C N 1
ATOM 18487 C CA . ASP C 1 394 ? 60.549 -54.165 103.471 1.00 18.44 389 ASP C CA 1
ATOM 18488 C C . ASP C 1 394 ? 61.293 -55.402 102.989 1.00 21.15 389 ASP C C 1
ATOM 18489 O O . ASP C 1 394 ? 61.215 -55.750 101.801 1.00 18.19 389 ASP C O 1
ATOM 18498 N N . ALA C 1 395 ? 61.999 -56.093 103.895 1.00 18.00 390 ALA C N 1
ATOM 18499 C CA . ALA C 1 395 ? 62.771 -57.274 103.509 1.00 19.68 390 ALA C CA 1
ATOM 18500 C C . ALA C 1 395 ? 61.908 -58.404 102.956 1.00 17.21 390 ALA C C 1
ATOM 18501 O O . ALA C 1 395 ? 62.435 -59.311 102.301 1.00 21.97 390 ALA C O 1
ATOM 18508 N N . TYR C 1 396 ? 60.604 -58.390 103.193 1.00 16.04 391 TYR C N 1
ATOM 18509 C CA . TYR C 1 396 ? 59.735 -59.453 102.714 1.00 21.23 391 TYR C CA 1
ATOM 18510 C C . TYR C 1 396 ? 59.131 -59.144 101.355 1.00 25.12 391 TYR C C 1
ATOM 18511 O O . TYR C 1 396 ? 58.266 -59.893 100.893 1.00 23.86 391 TYR C O 1
ATOM 18529 N N . THR C 1 397 ? 59.560 -58.068 100.704 1.00 21.71 392 THR C N 1
ATOM 18530 C CA . THR C 1 397 ? 58.872 -57.570 99.524 1.00 21.48 392 THR C CA 1
ATOM 18531 C C . THR C 1 397 ? 59.804 -57.516 98.320 1.00 19.30 392 THR C C 1
ATOM 18532 O O . THR C 1 397 ? 61.019 -57.677 98.428 1.00 21.08 392 THR C O 1
ATOM 18543 N N . GLU C 1 398 ? 59.210 -57.214 97.166 1.00 19.08 393 GLU C N 1
ATOM 18544 C CA . GLU C 1 398 ? 59.978 -56.991 95.949 1.00 24.81 393 GLU C CA 1
ATOM 18545 C C . GLU C 1 398 ? 60.690 -55.643 95.953 1.00 24.73 393 GLU C C 1
ATOM 18546 O O . GLU C 1 398 ? 61.453 -55.359 95.028 1.00 21.62 393 GLU C O 1
ATOM 18558 N N . HIS C 1 399 ? 60.495 -54.828 96.982 1.00 18.65 394 HIS C N 1
ATOM 18559 C CA . HIS C 1 399 ? 61.184 -53.563 97.150 1.00 19.33 394 HIS C CA 1
ATOM 18560 C C . HIS C 1 399 ? 62.015 -53.565 98.434 1.00 16.39 394 HIS C C 1
ATOM 18561 O O . HIS C 1 399 ? 62.124 -52.552 99.126 1.00 16.95 394 HIS C O 1
ATOM 18575 N N . CYS C 1 400 ? 62.634 -54.701 98.763 1.00 21.77 395 CYS C N 1
ATOM 18576 C CA . CYS C 1 400 ? 63.595 -54.716 99.861 1.00 21.44 395 CYS C CA 1
ATOM 18577 C C . CYS C 1 400 ? 64.641 -53.635 99.645 1.00 18.40 395 CYS C C 1
ATOM 18578 O O . CYS C 1 400 ? 65.154 -53.453 98.538 1.00 20.30 395 CYS C O 1
ATOM 18586 N N . GLY C 1 401 ? 64.926 -52.895 100.709 1.00 17.75 396 GLY C N 1
ATOM 18587 C CA . GLY C 1 401 ? 65.849 -51.788 100.657 1.00 16.02 396 GLY C CA 1
ATOM 18588 C C . GLY C 1 401 ? 65.230 -50.443 100.368 1.00 15.19 396 GLY C C 1
ATOM 18589 O O . GLY C 1 401 ? 65.971 -49.461 100.226 1.00 12.38 396 GLY C O 1
ATOM 18593 N N . TRP C 1 402 ? 63.891 -50.360 100.296 1.00 12.15 397 TRP C N 1
ATOM 18594 C CA . TRP C 1 402 ? 63.196 -49.129 99.948 1.00 13.41 397 TRP C CA 1
ATOM 18595 C C . TRP C 1 402 ? 61.984 -48.934 100.853 1.00 9.93 397 TRP C C 1
ATOM 18596 O O . TRP C 1 402 ? 61.350 -49.895 101.283 1.00 14.04 397 TRP C O 1
ATOM 18617 N N . MET C 1 403 ? 61.688 -47.668 101.131 1.00 10.87 398 MET C N 1
ATOM 18618 C CA . MET C 1 403 ? 60.534 -47.335 101.944 1.00 10.58 398 MET C CA 1
ATOM 18619 C C . MET C 1 403 ? 59.257 -47.881 101.329 1.00 16.31 398 MET C C 1
ATOM 18620 O O . MET C 1 403 ? 58.332 -48.262 102.060 1.00 13.59 398 MET C O 1
ATOM 18634 N N . GLU C 1 404 ? 59.195 -47.936 99.994 1.00 14.98 399 GLU C N 1
ATOM 18635 C CA . GLU C 1 404 ? 58.035 -48.527 99.322 1.00 15.00 399 GLU C CA 1
ATOM 18636 C C . GLU C 1 404 ? 57.799 -49.945 99.811 1.00 10.66 399 GLU C C 1
ATOM 18637 O O . GLU C 1 404 ? 56.652 -50.381 99.945 1.00 11.11 399 GLU C O 1
ATOM 18649 N N . GLY C 1 405 ? 58.878 -50.680 100.111 1.00 13.98 400 GLY C N 1
ATOM 18650 C CA . GLY C 1 405 ? 58.714 -52.030 100.615 1.00 13.75 400 GLY C CA 1
ATOM 18651 C C . GLY C 1 405 ? 58.079 -52.052 101.992 1.00 14.09 400 GLY C C 1
ATOM 18652 O O . GLY C 1 405 ? 57.275 -52.940 102.308 1.00 17.01 400 GLY C O 1
ATOM 18656 N N . GLY C 1 406 ? 58.419 -51.068 102.833 1.00 12.71 401 GLY C N 1
ATOM 18657 C CA . GLY C 1 406 ? 57.758 -50.970 104.123 1.00 14.70 401 GLY C CA 1
ATOM 18658 C C . GLY C 1 406 ? 56.277 -50.706 103.963 1.00 13.81 401 GLY C C 1
ATOM 18659 O O . GLY C 1 406 ? 55.453 -51.257 104.693 1.00 13.95 401 GLY C O 1
ATOM 18663 N N . LEU C 1 407 ? 55.922 -49.837 103.022 1.00 15.42 402 LEU C N 1
ATOM 18664 C CA . LEU C 1 407 ? 54.509 -49.547 102.821 1.00 14.75 402 LEU C CA 1
ATOM 18665 C C . LEU C 1 407 ? 53.765 -50.763 102.286 1.00 12.87 402 LEU C C 1
ATOM 18666 O O . LEU C 1 407 ? 52.620 -51.021 102.690 1.00 14.92 402 LEU C O 1
ATOM 18682 N N . LEU C 1 408 ? 54.384 -51.516 101.373 1.00 13.93 403 LEU C N 1
ATOM 18683 C CA . LEU C 1 408 ? 53.737 -52.717 100.843 1.00 15.11 403 LEU C CA 1
ATOM 18684 C C . LEU C 1 408 ? 53.562 -53.767 101.930 1.00 15.73 403 LEU C C 1
ATOM 18685 O O . LEU C 1 408 ? 52.505 -54.405 102.036 1.00 15.58 403 LEU C O 1
ATOM 18701 N N . SER C 1 409 ? 54.586 -53.962 102.756 1.00 15.39 404 SER C N 1
ATOM 18702 C CA . SER C 1 409 ? 54.475 -54.946 103.819 1.00 15.47 404 SER C CA 1
ATOM 18703 C C . SER C 1 409 ? 53.449 -54.510 104.857 1.00 14.90 404 SER C C 1
ATOM 18704 O O . SER C 1 409 ? 52.702 -55.341 105.397 1.00 19.18 404 SER C O 1
ATOM 18712 N N . ALA C 1 410 ? 53.389 -53.204 105.136 1.00 13.64 405 ALA C N 1
ATOM 18713 C CA . ALA C 1 410 ? 52.415 -52.701 106.089 1.00 12.56 405 ALA C CA 1
ATOM 18714 C C . ALA C 1 410 ? 51.000 -52.913 105.577 1.00 16.84 405 ALA C C 1
ATOM 18715 O O . ALA C 1 410 ? 50.108 -53.270 106.347 1.00 18.23 405 ALA C O 1
ATOM 18722 N N . ARG C 1 411 ? 50.770 -52.686 104.285 1.00 18.52 406 ARG C N 1
ATOM 18723 C CA . ARG C 1 411 ? 49.448 -52.980 103.735 1.00 17.09 406 ARG C CA 1
ATOM 18724 C C . ARG C 1 411 ? 49.085 -54.455 103.933 1.00 20.01 406 ARG C C 1
ATOM 18725 O O . ARG C 1 411 ? 47.982 -54.780 104.396 1.00 20.84 406 ARG C O 1
ATOM 18746 N N . GLU C 1 412 ? 50.014 -55.367 103.627 1.00 17.04 407 GLU C N 1
ATOM 18747 C CA . GLU C 1 412 ? 49.729 -56.794 103.779 1.00 20.99 407 GLU C CA 1
ATOM 18748 C C . GLU C 1 412 ? 49.548 -57.183 105.243 1.00 21.30 407 GLU C C 1
ATOM 18749 O O . GLU C 1 412 ? 48.684 -58.008 105.569 1.00 19.82 407 GLU C O 1
ATOM 18761 N N . ALA C 1 413 ? 50.384 -56.644 106.130 1.00 18.32 408 ALA C N 1
ATOM 18762 C CA . ALA C 1 413 ? 50.276 -56.996 107.546 1.00 17.64 408 ALA C CA 1
ATOM 18763 C C . ALA C 1 413 ? 48.944 -56.540 108.113 1.00 17.91 408 ALA C C 1
ATOM 18764 O O . ALA C 1 413 ? 48.330 -57.239 108.930 1.00 17.55 408 ALA C O 1
ATOM 18771 N N A SER C 1 414 ? 48.474 -55.360 107.700 0.55 17.24 409 SER C N 1
ATOM 18772 N N B SER C 1 414 ? 48.483 -55.361 107.701 0.45 17.27 409 SER C N 1
ATOM 18773 C CA A SER C 1 414 ? 47.192 -54.896 108.207 0.55 19.33 409 SER C CA 1
ATOM 18774 C CA B SER C 1 414 ? 47.197 -54.884 108.185 0.45 19.33 409 SER C CA 1
ATOM 18775 C C A SER C 1 414 ? 46.054 -55.754 107.667 0.55 19.97 409 SER C C 1
ATOM 18776 C C B SER C 1 414 ? 46.068 -55.769 107.673 0.45 19.99 409 SER C C 1
ATOM 18777 O O A SER C 1 414 ? 45.091 -56.018 108.390 0.55 20.73 409 SER C O 1
ATOM 18778 O O B SER C 1 414 ? 45.127 -56.069 108.414 0.45 20.72 409 SER C O 1
ATOM 18793 N N . ARG C 1 415 ? 46.163 -56.224 106.419 1.00 19.94 410 ARG C N 1
ATOM 18794 C CA . ARG C 1 415 ? 45.170 -57.157 105.883 1.00 20.91 410 ARG C CA 1
ATOM 18795 C C . ARG C 1 415 ? 45.174 -58.473 106.651 1.00 22.04 410 ARG C C 1
ATOM 18796 O O . ARG C 1 415 ? 44.113 -59.036 106.941 1.00 21.08 410 ARG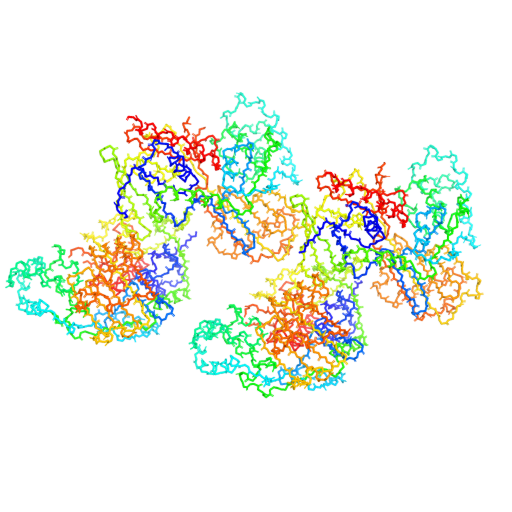 C O 1
ATOM 18818 N N . LEU C 1 416 ? 46.364 -58.991 106.981 1.00 18.01 411 LEU C N 1
ATOM 18819 C CA . LEU C 1 416 ? 46.441 -60.221 107.764 1.00 18.18 411 LEU C CA 1
ATOM 18820 C C . LEU C 1 416 ? 45.781 -60.033 109.117 1.00 25.30 411 LEU C C 1
ATOM 18821 O O . LEU C 1 416 ? 45.063 -60.919 109.599 1.00 23.13 411 LEU C O 1
ATOM 18837 N N . LEU C 1 417 ? 46.007 -58.883 109.753 1.00 22.31 412 LEU C N 1
ATOM 18838 C CA . LEU C 1 417 ? 45.416 -58.680 111.070 1.00 23.03 412 LEU C CA 1
ATOM 18839 C C . LEU C 1 417 ? 43.903 -58.550 110.961 1.00 27.01 412 LEU C C 1
ATOM 18840 O O . LEU C 1 417 ? 43.161 -59.107 111.785 1.00 22.32 412 LEU C O 1
ATOM 18856 N N . LEU C 1 418 ? 43.425 -57.853 109.927 1.00 23.40 413 LEU C N 1
ATOM 18857 C CA . LEU C 1 418 ? 41.985 -57.741 109.734 1.00 21.12 413 LEU C CA 1
ATOM 18858 C C . LEU C 1 418 ? 41.351 -59.108 109.541 1.00 27.98 413 LEU C C 1
ATOM 18859 O O . LEU C 1 418 ? 40.238 -59.353 110.025 1.00 28.65 413 LEU C O 1
ATOM 18875 N N . GLN C 1 419 ? 42.036 -60.020 108.847 1.00 25.51 414 GLN C N 1
ATOM 18876 C CA . GLN C 1 419 ? 41.491 -61.369 108.726 1.00 33.24 414 GLN C CA 1
ATOM 18877 C C . GLN C 1 419 ? 41.454 -62.063 110.081 1.00 34.72 414 GLN C C 1
ATOM 18878 O O . GLN C 1 419 ? 40.466 -62.725 110.417 1.00 33.38 414 GLN C O 1
ATOM 18892 N N . ARG C 1 420 ? 42.520 -61.913 110.872 1.00 29.12 415 ARG C N 1
ATOM 18893 C CA . ARG C 1 420 ? 42.528 -62.450 112.228 1.00 32.67 415 ARG C CA 1
ATOM 18894 C C . ARG C 1 420 ? 41.336 -61.929 113.021 1.00 34.41 415 ARG C C 1
ATOM 18895 O O . ARG C 1 420 ? 40.664 -62.690 113.730 1.00 35.73 415 ARG C O 1
ATOM 18916 N N . ILE C 1 421 ? 41.039 -60.636 112.885 1.00 29.29 416 ILE C N 1
ATOM 18917 C CA . ILE C 1 421 ? 39.931 -60.048 113.637 1.00 30.85 416 ILE C CA 1
ATOM 18918 C C . ILE C 1 421 ? 38.600 -60.627 113.171 1.00 40.13 416 ILE C C 1
ATOM 18919 O O . ILE C 1 421 ? 37.704 -60.885 113.983 1.00 37.90 416 ILE C O 1
ATOM 18935 N N . ALA C 1 422 ? 38.449 -60.843 111.865 1.00 37.68 417 ALA C N 1
ATOM 18936 C CA . ALA C 1 422 ? 37.210 -61.378 111.314 1.00 40.81 417 ALA C CA 1
ATOM 18937 C C . ALA C 1 422 ? 37.068 -62.877 111.525 1.00 45.05 417 ALA C C 1
ATOM 18938 O O . ALA C 1 422 ? 35.975 -63.414 111.308 1.00 51.48 417 ALA C O 1
ATOM 18945 N N . ALA C 1 423 ? 38.134 -63.560 111.931 1.00 46.54 418 ALA C N 1
ATOM 18946 C CA . ALA C 1 423 ? 38.125 -65.011 112.051 1.00 51.46 418 ALA C CA 1
ATOM 18947 C C . ALA C 1 423 ? 37.147 -65.468 113.133 1.00 63.48 418 ALA C C 1
ATOM 18948 O O . ALA C 1 423 ? 36.810 -64.730 114.065 1.00 63.05 418 ALA C O 1
ATOM 18956 N N . GLN D 1 8 ? 93.737 -53.691 116.658 1.00 41.86 3 GLN D N 1
ATOM 18957 C CA . GLN D 1 8 ? 94.765 -53.172 117.542 1.00 45.24 3 GLN D CA 1
ATOM 18958 C C . GLN D 1 8 ? 94.870 -54.106 118.779 1.00 48.15 3 GLN D C 1
ATOM 18959 O O . GLN D 1 8 ? 94.033 -55.017 118.952 1.00 35.62 3 GLN D O 1
ATOM 18972 N N . SER D 1 9 ? 95.911 -53.927 119.599 1.00 38.70 4 SER D N 1
ATOM 18973 C CA . SER D 1 9 ? 96.188 -54.864 120.686 1.00 32.41 4 SER D CA 1
ATOM 18974 C C . SER D 1 9 ? 96.835 -54.134 121.858 1.00 30.81 4 SER D C 1
ATOM 18975 O O . SER D 1 9 ? 97.315 -53.005 121.735 1.00 34.09 4 SER D O 1
ATOM 18983 N N . SER D 1 10 ? 96.849 -54.803 123.006 1.00 25.68 5 SER D N 1
ATOM 18984 C CA . SER D 1 10 ? 97.402 -54.212 124.212 1.00 25.89 5 SER D CA 1
ATOM 18985 C C . SER D 1 10 ? 98.053 -55.311 125.023 1.00 16.98 5 SER D C 1
ATOM 18986 O O . SER D 1 10 ? 97.758 -56.490 124.848 1.00 22.81 5 SER D O 1
ATOM 18994 N N . ASP D 1 11 ? 98.940 -54.910 125.930 1.00 24.06 6 ASP D N 1
ATOM 18995 C CA . ASP D 1 11 ? 99.460 -55.865 126.897 1.00 23.59 6 ASP D CA 1
ATOM 18996 C C . ASP D 1 11 ? 98.437 -56.167 127.981 1.00 24.20 6 ASP D C 1
ATOM 18997 O O . ASP D 1 11 ? 98.282 -57.325 128.389 1.00 24.00 6 ASP D O 1
ATOM 19006 N N . ILE D 1 12 ? 97.744 -55.132 128.455 1.00 24.45 7 ILE D N 1
ATOM 19007 C CA . ILE D 1 12 ? 96.772 -55.235 129.535 1.00 18.71 7 ILE D CA 1
ATOM 19008 C C . ILE D 1 12 ? 95.479 -54.585 129.066 1.00 19.56 7 ILE D C 1
ATOM 19009 O O . ILE D 1 12 ? 95.500 -53.498 128.475 1.00 21.43 7 ILE D O 1
ATOM 19025 N N . CYS D 1 13 ? 94.359 -55.247 129.320 1.00 19.65 8 CYS D N 1
ATOM 19026 C CA . CYS D 1 13 ? 93.058 -54.684 129.022 1.00 16.75 8 CYS D CA 1
ATOM 19027 C C . CYS D 1 13 ? 92.194 -54.710 130.269 1.00 16.99 8 CYS D C 1
ATOM 19028 O O . CYS D 1 13 ? 92.093 -55.738 130.942 1.00 18.13 8 CYS D O 1
ATOM 19036 N N . ILE D 1 14 ? 91.572 -53.580 130.578 1.00 13.11 9 ILE D N 1
ATOM 19037 C CA . ILE D 1 14 ? 90.569 -53.507 131.641 1.00 12.84 9 ILE D CA 1
ATOM 19038 C C . ILE D 1 14 ? 89.231 -53.180 130.999 1.00 16.62 9 ILE D C 1
ATOM 19039 O O . ILE D 1 14 ? 89.117 -52.204 130.246 1.00 16.90 9 ILE D O 1
ATOM 19055 N N . VAL D 1 15 ? 88.222 -53.983 131.303 1.00 16.00 10 VAL D N 1
ATOM 19056 C CA . VAL D 1 15 ? 86.863 -53.744 130.838 1.00 13.12 10 VAL D CA 1
ATOM 19057 C C . VAL D 1 15 ? 86.081 -53.248 132.045 1.00 17.63 10 VAL D C 1
ATOM 19058 O O . VAL D 1 15 ? 85.960 -53.957 133.053 1.00 15.41 10 VAL D O 1
ATOM 19071 N N . GLY D 1 16 ? 85.588 -52.019 131.954 1.00 15.87 11 GLY D N 1
ATOM 19072 C CA . GLY D 1 16 ? 84.889 -51.379 133.045 1.00 13.90 11 GLY D CA 1
ATOM 19073 C C . GLY D 1 16 ? 85.676 -50.210 133.581 1.00 15.97 11 GLY D C 1
ATOM 19074 O O . GLY D 1 16 ? 86.813 -50.374 134.057 1.00 17.44 11 GLY D O 1
ATOM 19078 N N . ALA D 1 17 ? 85.104 -49.017 133.473 1.00 14.14 12 ALA D N 1
ATOM 19079 C CA . ALA D 1 17 ? 85.750 -47.799 133.933 1.00 15.18 12 ALA D CA 1
ATOM 19080 C C . ALA D 1 17 ? 84.948 -47.145 135.046 1.00 17.73 12 ALA D C 1
ATOM 19081 O O . ALA D 1 17 ? 84.827 -45.918 135.111 1.00 17.68 12 ALA D O 1
ATOM 19088 N N . GLY D 1 18 ? 84.378 -47.967 135.919 1.00 14.52 13 GLY D N 1
ATOM 19089 C CA . GLY D 1 18 ? 83.937 -47.495 137.211 1.00 14.30 13 GLY D CA 1
ATOM 19090 C C . GLY D 1 18 ? 85.143 -47.275 138.114 1.00 14.13 13 GLY D C 1
ATOM 19091 O O . GLY D 1 18 ? 86.306 -47.328 137.700 1.00 15.34 13 GLY D O 1
ATOM 19095 N N . ILE D 1 19 ? 84.850 -47.011 139.385 1.00 15.40 14 ILE D N 1
ATOM 19096 C CA . ILE D 1 19 ? 85.951 -46.774 140.316 1.00 14.49 14 ILE D CA 1
ATOM 19097 C C . ILE D 1 19 ? 86.865 -47.989 140.406 1.00 16.15 14 ILE D C 1
ATOM 19098 O O . ILE D 1 19 ? 88.085 -47.839 140.555 1.00 17.16 14 ILE D O 1
ATOM 19114 N N . SER D 1 20 ? 86.319 -49.201 140.293 1.00 12.19 15 SER D N 1
ATOM 19115 C CA . SER D 1 20 ? 87.158 -50.395 140.398 1.00 16.04 15 SER D CA 1
ATOM 19116 C C . SER D 1 20 ? 88.146 -50.484 139.235 1.00 16.07 15 SER D C 1
ATOM 19117 O O . SER D 1 20 ? 89.359 -50.647 139.428 1.00 17.22 15 SER D O 1
ATOM 19125 N N . GLY D 1 21 ? 87.633 -50.398 138.010 1.00 13.12 16 GLY D N 1
ATOM 19126 C CA . GLY D 1 21 ? 88.502 -50.504 136.846 1.00 13.76 16 GLY D CA 1
ATOM 19127 C C . GLY D 1 21 ? 89.539 -49.404 136.774 1.00 14.94 16 GLY D C 1
ATOM 19128 O O . GLY D 1 21 ? 90.710 -49.657 136.469 1.00 18.46 16 GLY D O 1
ATOM 19132 N N . LEU D 1 22 ? 89.135 -48.171 137.053 1.00 13.84 17 LEU D N 1
ATOM 19133 C CA . LEU D 1 22 ? 90.089 -47.070 137.008 1.00 15.98 17 LEU D CA 1
ATOM 19134 C C . LEU D 1 22 ? 91.161 -47.245 138.072 1.00 16.69 17 LEU D C 1
ATOM 19135 O O . LEU D 1 22 ? 92.352 -46.994 137.824 1.00 19.06 17 LEU D O 1
ATOM 19151 N N . THR D 1 23 ? 90.758 -47.699 139.259 1.00 15.06 18 THR D N 1
ATOM 19152 C CA . THR D 1 23 ? 91.728 -47.917 140.325 1.00 16.14 18 THR D CA 1
ATOM 19153 C C . THR D 1 23 ? 92.674 -49.062 139.976 1.00 18.42 18 THR D C 1
ATOM 19154 O O . THR D 1 23 ? 93.876 -48.997 140.284 1.00 20.51 18 THR D O 1
ATOM 19165 N N . CYS D 1 24 ? 92.164 -50.114 139.321 1.00 17.50 19 CYS D N 1
ATOM 19166 C CA . CYS D 1 24 ? 93.048 -51.168 138.817 1.00 17.72 19 CYS D CA 1
ATOM 19167 C C . CYS D 1 24 ? 94.117 -50.578 137.912 1.00 22.58 19 CYS D C 1
ATOM 19168 O O . CYS D 1 24 ? 95.314 -50.869 138.052 1.00 21.72 19 CYS D O 1
ATOM 19176 N N . ALA D 1 25 ? 93.683 -49.780 136.938 1.00 16.82 20 ALA D N 1
ATOM 19177 C CA . ALA D 1 25 ? 94.627 -49.174 136.007 1.00 19.88 20 ALA D CA 1
ATOM 19178 C C . ALA D 1 25 ? 95.649 -48.313 136.742 1.00 20.92 20 ALA D C 1
ATOM 19179 O O . ALA D 1 25 ? 96.845 -48.329 136.411 1.00 20.73 20 ALA D O 1
ATOM 19186 N N . SER D 1 26 ? 95.196 -47.554 137.743 1.00 17.21 21 SER D N 1
ATOM 19187 C CA . SER D 1 26 ? 96.097 -46.703 138.521 1.00 20.23 21 SER D CA 1
ATOM 19188 C C . SER D 1 26 ? 97.188 -47.515 139.215 1.00 21.28 21 SER D C 1
ATOM 19189 O O . SER D 1 26 ? 98.384 -47.190 139.106 1.00 24.17 21 SER D O 1
ATOM 19197 N N . HIS D 1 27 ? 96.796 -48.562 139.957 1.00 18.59 22 HIS D N 1
ATOM 19198 C CA . HIS D 1 27 ? 97.771 -49.408 140.647 1.00 21.89 22 HIS D CA 1
ATOM 19199 C C . HIS D 1 27 ? 98.757 -50.010 139.667 1.00 23.79 22 HIS D C 1
ATOM 19200 O O . HIS D 1 27 ? 99.960 -50.080 139.946 1.00 24.37 22 HIS D O 1
ATOM 19214 N N . LEU D 1 28 ? 98.258 -50.488 138.529 1.00 22.77 23 LEU D N 1
ATOM 19215 C CA . LEU D 1 28 ? 99.132 -51.128 137.557 1.00 22.76 23 LEU D CA 1
ATOM 19216 C C . LEU D 1 28 ? 100.109 -50.130 136.961 1.00 29.00 23 LEU D C 1
ATOM 19217 O O . LEU D 1 28 ? 101.306 -50.420 136.857 1.00 26.32 23 LEU D O 1
ATOM 19233 N N . LEU D 1 29 ? 99.635 -48.940 136.592 1.00 20.97 24 LEU D N 1
ATOM 19234 C CA . LEU D 1 29 ? 100.535 -47.954 136.009 1.00 24.61 24 LEU D CA 1
ATOM 19235 C C . LEU D 1 29 ? 101.518 -47.406 137.042 1.00 30.23 24 LEU D C 1
ATOM 19236 O O . LEU D 1 29 ? 102.611 -46.972 136.668 1.00 27.73 24 LEU D O 1
ATOM 19252 N N . ASP D 1 30 ? 101.175 -47.443 138.331 1.00 24.92 25 ASP D N 1
ATOM 19253 C CA . ASP D 1 30 ? 102.116 -47.051 139.375 1.00 33.26 25 ASP D CA 1
ATOM 19254 C C . ASP D 1 30 ? 103.242 -48.059 139.551 1.00 31.53 25 ASP D C 1
ATOM 19255 O O . ASP D 1 30 ? 104.243 -47.735 140.202 1.00 32.81 25 ASP D O 1
ATOM 19264 N N . SER D 1 31 ? 103.114 -49.262 138.990 1.00 27.09 26 SER D N 1
ATOM 19265 C CA . SER D 1 31 ? 104.068 -50.305 139.329 1.00 27.87 26 SER D CA 1
ATOM 19266 C C . SER D 1 31 ? 105.226 -50.323 138.335 1.00 29.90 26 SER D C 1
ATOM 19267 O O . SER D 1 31 ? 104.992 -50.342 137.114 1.00 26.22 26 SER D O 1
ATOM 19275 N N . PRO D 1 32 ? 106.475 -50.327 138.802 1.00 33.16 27 PRO D N 1
ATOM 19276 C CA . PRO D 1 32 ? 107.591 -50.526 137.859 1.00 32.38 27 PRO D CA 1
ATOM 19277 C C . PRO D 1 32 ? 107.411 -51.760 137.001 1.00 32.36 27 PRO D C 1
ATOM 19278 O O . PRO D 1 32 ? 107.818 -51.768 135.833 1.00 33.71 27 PRO D O 1
ATOM 19289 N N . ALA D 1 33 ? 106.793 -52.812 137.543 1.00 33.18 28 ALA D N 1
ATOM 19290 C CA . ALA D 1 33 ? 106.636 -54.042 136.782 1.00 29.16 28 ALA D CA 1
ATOM 19291 C C . ALA D 1 33 ? 105.877 -53.835 135.477 1.00 37.00 28 ALA D C 1
ATOM 19292 O O . ALA D 1 33 ? 106.008 -54.661 134.569 1.00 36.34 28 ALA D O 1
ATOM 19299 N N . CYS D 1 34 ? 105.100 -52.757 135.353 1.00 31.29 29 CYS D N 1
ATOM 19300 C CA . CYS D 1 34 ? 104.326 -52.499 134.145 1.00 31.54 29 CYS D CA 1
ATOM 19301 C C . CYS D 1 34 ? 104.986 -51.489 133.216 1.00 34.66 29 CYS D C 1
ATOM 19302 O O . CYS D 1 34 ? 104.380 -51.104 132.212 1.00 30.30 29 CYS D O 1
ATOM 19310 N N . ARG D 1 35 ? 106.216 -51.069 133.515 1.00 34.48 30 ARG D N 1
ATOM 19311 C CA . ARG D 1 35 ? 106.941 -50.156 132.639 1.00 35.80 30 ARG D CA 1
ATOM 19312 C C . ARG D 1 35 ? 106.914 -50.665 131.203 1.00 33.06 30 ARG D C 1
ATOM 19313 O O . ARG D 1 35 ? 107.232 -51.827 130.933 1.00 32.40 30 ARG D O 1
ATOM 19318 N N . GLY D 1 36 ? 106.474 -49.801 130.293 1.00 35.83 31 GLY D N 1
ATOM 19319 C CA . GLY D 1 36 ? 106.484 -50.111 128.881 1.00 35.45 31 GLY D CA 1
ATOM 19320 C C . GLY D 1 36 ? 105.372 -51.012 128.403 1.00 39.01 31 GLY D C 1
ATOM 19321 O O . GLY D 1 36 ? 105.354 -51.362 127.215 1.00 31.38 31 GLY D O 1
ATOM 19325 N N . LEU D 1 37 ? 104.442 -51.406 129.273 1.00 34.69 32 LEU D N 1
ATOM 19326 C CA . LEU D 1 37 ? 103.292 -52.177 128.834 1.00 30.65 32 LEU D CA 1
ATOM 19327 C C . LEU D 1 37 ? 102.157 -51.228 128.483 1.00 34.16 32 LEU D C 1
ATOM 19328 O O . LEU D 1 37 ? 101.955 -50.207 129.148 1.00 33.66 32 LEU D O 1
ATOM 19344 N N . SER D 1 38 ? 101.427 -51.568 127.431 1.00 25.90 33 SER D N 1
ATOM 19345 C CA . SER D 1 38 ? 100.310 -50.758 126.990 1.00 24.73 33 SER D CA 1
ATOM 19346 C C . SER D 1 38 ? 99.052 -51.225 127.705 1.00 23.68 33 SER D C 1
ATOM 19347 O O . SER D 1 38 ? 98.870 -52.417 127.982 1.00 21.11 33 SER D O 1
ATOM 19355 N N . LEU D 1 39 ? 98.189 -50.270 128.001 1.00 27.14 34 LEU D N 1
ATOM 19356 C CA . LEU D 1 39 ? 96.973 -50.530 128.756 1.00 21.90 34 LEU D CA 1
ATOM 19357 C C . LEU D 1 39 ? 95.817 -49.881 128.010 1.00 21.05 34 LEU D C 1
ATOM 19358 O O . LEU D 1 39 ? 95.883 -48.692 127.666 1.00 24.28 34 LEU D O 1
ATOM 19374 N N . ARG D 1 40 ? 94.793 -50.690 127.719 1.00 20.04 35 ARG D N 1
ATOM 19375 C CA . ARG D 1 40 ? 93.566 -50.284 127.041 1.00 16.86 35 ARG D CA 1
ATOM 19376 C C . ARG D 1 40 ? 92.396 -50.475 127.994 1.00 20.91 35 ARG D C 1
ATOM 19377 O O . ARG D 1 40 ? 92.273 -51.543 128.596 1.00 17.61 35 ARG D O 1
ATOM 19398 N N . ILE D 1 41 ? 91.515 -49.478 128.090 1.00 17.60 36 ILE D N 1
ATOM 19399 C CA . ILE D 1 41 ? 90.333 -49.524 128.959 1.00 17.12 36 ILE D CA 1
ATOM 19400 C C . ILE D 1 41 ? 89.068 -49.342 128.104 1.00 17.23 36 ILE D C 1
ATOM 19401 O O . ILE D 1 41 ? 88.924 -48.330 127.408 1.00 18.32 36 ILE D O 1
ATOM 19417 N N . PHE D 1 42 ? 88.160 -50.315 128.161 1.00 17.43 37 PHE D N 1
ATOM 19418 C CA . PHE D 1 42 ? 86.862 -50.231 127.505 1.00 14.29 37 PHE D CA 1
ATOM 19419 C C . PHE D 1 42 ? 85.769 -49.994 128.537 1.00 17.97 37 PHE D C 1
ATOM 19420 O O . PHE D 1 42 ? 85.862 -50.464 129.676 1.00 14.36 37 PHE D O 1
ATOM 19437 N N . ASP D 1 43 ? 84.709 -49.295 128.121 1.00 16.29 38 ASP D N 1
ATOM 19438 C CA . ASP D 1 43 ? 83.475 -49.238 128.894 1.00 12.44 38 ASP D CA 1
ATOM 19439 C C . ASP D 1 43 ? 82.324 -49.046 127.914 1.00 17.63 38 ASP D C 1
ATOM 19440 O O . ASP D 1 43 ? 82.460 -48.317 126.926 1.00 16.91 38 ASP D O 1
ATOM 19449 N N . MET D 1 44 ? 81.208 -49.727 128.171 1.00 14.85 39 MET D N 1
ATOM 19450 C CA . MET D 1 44 ? 80.070 -49.655 127.258 1.00 16.49 39 MET D CA 1
ATOM 19451 C C . MET D 1 44 ? 79.378 -48.297 127.293 1.00 19.66 39 MET D C 1
ATOM 19452 O O . MET D 1 44 ? 78.732 -47.916 126.307 1.00 19.74 39 MET D O 1
ATOM 19466 N N . GLN D 1 45 ? 79.511 -47.552 128.383 1.00 16.45 40 GLN D N 1
ATOM 19467 C CA . GLN D 1 45 ? 78.949 -46.214 128.460 1.00 18.62 40 GLN D CA 1
ATOM 19468 C C . GLN D 1 45 ? 79.898 -45.190 127.846 1.00 20.28 40 GLN D C 1
ATOM 19469 O O . GLN D 1 45 ? 81.102 -45.435 127.686 1.00 17.64 40 GLN D O 1
ATOM 19483 N N . GLN D 1 46 ? 79.345 -44.012 127.530 1.00 20.09 41 GLN D N 1
ATOM 19484 C CA . GLN D 1 46 ? 80.126 -42.944 126.910 1.00 23.56 41 GLN D CA 1
ATOM 19485 C C . GLN D 1 46 ? 80.936 -42.130 127.915 1.00 22.77 41 GLN D C 1
ATOM 19486 O O . GLN D 1 46 ? 81.786 -41.329 127.509 1.00 23.69 41 GLN D O 1
ATOM 19500 N N . GLU D 1 47 ? 80.706 -42.314 129.200 1.00 19.93 42 GLU D N 1
ATOM 19501 C CA . GLU D 1 47 ? 81.484 -41.674 130.241 1.00 20.19 42 GLU D CA 1
ATOM 19502 C C . GLU D 1 47 ? 81.912 -42.744 131.235 1.00 17.90 42 GLU D C 1
ATOM 19503 O O . GLU D 1 47 ? 81.249 -43.779 131.374 1.00 20.64 42 GLU D O 1
ATOM 19510 N N . ALA D 1 48 ? 83.018 -42.472 131.937 1.00 16.91 43 ALA D N 1
ATOM 19511 C CA . ALA D 1 48 ? 83.477 -43.306 133.039 1.00 15.94 43 ALA D CA 1
ATOM 19512 C C . ALA D 1 48 ? 82.634 -43.036 134.291 1.00 16.91 43 ALA D C 1
ATOM 19513 O O . ALA D 1 48 ? 81.938 -42.027 134.387 1.00 18.88 43 ALA D O 1
ATOM 19520 N N . GLY D 1 49 ? 82.735 -43.933 135.280 1.00 16.01 44 GLY D N 1
ATOM 19521 C CA . GLY D 1 49 ? 82.182 -43.711 136.611 1.00 17.09 44 GLY D CA 1
ATOM 19522 C C . GLY D 1 49 ? 81.218 -44.787 137.080 1.00 17.25 44 GLY D C 1
ATOM 19523 O O . GLY D 1 49 ? 81.088 -45.009 138.292 1.00 16.11 44 GLY D O 1
ATOM 19527 N N . GLY D 1 50 ? 80.512 -45.429 136.154 1.00 17.12 45 GLY D N 1
ATOM 19528 C CA . GLY D 1 50 ? 79.621 -46.528 136.513 1.00 16.05 45 GLY D CA 1
ATOM 19529 C C . GLY D 1 50 ? 78.491 -46.049 137.412 1.00 15.52 45 GLY D C 1
ATOM 19530 O O . GLY D 1 50 ? 77.728 -45.144 137.058 1.00 15.70 45 GLY D O 1
ATOM 19534 N N . ARG D 1 51 ? 78.412 -46.637 138.604 1.00 15.00 46 ARG D N 1
ATOM 19535 C CA . ARG D 1 51 ? 77.377 -46.312 139.592 1.00 14.07 46 ARG D CA 1
ATOM 19536 C C . ARG D 1 51 ? 77.735 -45.108 140.445 1.00 14.60 46 ARG D C 1
ATOM 19537 O O . ARG D 1 51 ? 77.030 -44.813 141.430 1.00 14.64 46 ARG D O 1
ATOM 19558 N N . ILE D 1 52 ? 78.809 -44.404 140.082 1.00 14.08 47 ILE D N 1
ATOM 19559 C CA . ILE D 1 52 ? 79.073 -43.061 140.586 1.00 13.62 47 ILE D CA 1
ATOM 19560 C C . ILE D 1 52 ? 78.603 -42.093 139.506 1.00 17.98 47 ILE D C 1
ATOM 19561 O O . ILE D 1 52 ? 79.153 -42.052 138.395 1.00 18.18 47 ILE D O 1
ATOM 19577 N N . ARG D 1 53 ? 77.571 -41.317 139.820 1.00 16.76 48 ARG D N 1
ATOM 19578 C CA . ARG D 1 53 ? 76.950 -40.411 138.853 1.00 18.66 48 ARG D CA 1
ATOM 19579 C C . ARG D 1 53 ? 76.501 -39.156 139.582 1.00 20.42 48 ARG D C 1
ATOM 19580 O O . ARG D 1 53 ? 75.487 -39.172 140.288 1.00 19.59 48 ARG D O 1
ATOM 19601 N N . SER D 1 54 ? 77.252 -38.076 139.400 1.00 17.39 49 SER D N 1
ATOM 19602 C CA . SER D 1 54 ? 76.987 -36.778 140.010 1.00 19.07 49 SER D CA 1
ATOM 19603 C C . SER D 1 54 ? 76.329 -35.881 138.972 1.00 24.61 49 SER D C 1
ATOM 19604 O O . SER D 1 54 ? 76.701 -35.905 137.797 1.00 24.96 49 SER D O 1
ATOM 19612 N N . LYS D 1 55 ? 75.365 -35.078 139.411 1.00 22.85 50 LYS D N 1
ATOM 19613 C CA . LYS D 1 55 ? 74.634 -34.172 138.539 1.00 27.98 50 LYS D CA 1
ATOM 19614 C C . LYS D 1 55 ? 74.420 -32.850 139.261 1.00 27.93 50 LYS D C 1
ATOM 19615 O O . LYS D 1 55 ? 74.553 -32.759 140.480 1.00 31.21 50 LYS D O 1
ATOM 19634 N N . MET D 1 56 ? 74.104 -31.815 138.489 1.00 29.81 51 MET D N 1
ATOM 19635 C CA . MET D 1 56 ? 73.688 -30.526 139.028 1.00 35.06 51 MET D CA 1
ATOM 19636 C C . MET D 1 56 ? 72.167 -30.459 138.955 1.00 35.59 51 MET D C 1
ATOM 19637 O O . MET D 1 56 ? 71.591 -30.598 137.873 1.00 41.19 51 MET D O 1
ATOM 19651 N N . LEU D 1 57 ? 71.523 -30.283 140.106 1.00 32.36 52 LEU D N 1
ATOM 19652 C CA . LEU D 1 57 ? 70.063 -30.228 140.175 1.00 36.64 52 LEU D CA 1
ATOM 19653 C C . LEU D 1 57 ? 69.615 -28.812 139.837 1.00 36.07 52 LEU D C 1
ATOM 19654 O O . LEU D 1 57 ? 69.918 -27.865 140.571 1.00 34.77 52 LEU D O 1
ATOM 19670 N N . ASP D 1 58 ? 68.894 -28.664 138.727 1.00 41.05 53 ASP D N 1
ATOM 19671 C CA . ASP D 1 58 ? 68.485 -27.345 138.237 1.00 52.80 53 ASP D CA 1
ATOM 19672 C C . ASP D 1 58 ? 69.681 -26.392 138.162 1.00 56.21 53 ASP D C 1
ATOM 19673 O O . ASP D 1 58 ? 69.549 -25.187 138.389 1.00 54.14 53 ASP D O 1
ATOM 19682 N N . GLY D 1 59 ? 70.860 -26.942 137.857 1.00 47.79 54 GLY D N 1
ATOM 19683 C CA . GLY D 1 59 ? 72.063 -26.147 137.680 1.00 54.48 54 GLY D CA 1
ATOM 19684 C C . GLY D 1 59 ? 72.530 -25.408 138.912 1.00 54.09 54 GLY D C 1
ATOM 19685 O O . GLY D 1 59 ? 73.359 -24.500 138.798 1.00 63.97 54 GLY D O 1
ATOM 19689 N N . LYS D 1 60 ? 72.048 -25.789 140.094 1.00 52.37 55 LYS D N 1
ATOM 19690 C CA . LYS D 1 60 ? 72.288 -25.022 141.312 1.00 56.65 55 LYS D CA 1
ATOM 19691 C C . LYS D 1 60 ? 72.846 -25.831 142.474 1.00 62.54 55 LYS D C 1
ATOM 19692 O O . LYS D 1 60 ? 73.377 -25.226 143.414 1.00 59.78 55 LYS D O 1
ATOM 19696 N N . ALA D 1 61 ? 72.748 -27.157 142.456 1.00 51.70 56 ALA D N 1
ATOM 19697 C CA . ALA D 1 61 ? 73.163 -27.967 143.594 1.00 51.99 56 ALA D CA 1
ATOM 19698 C C . ALA D 1 61 ? 73.619 -29.328 143.093 1.00 39.74 56 ALA D C 1
ATOM 19699 O O . ALA D 1 61 ? 72.896 -29.978 142.332 1.00 40.32 56 ALA D O 1
ATOM 19706 N N . SER D 1 62 ? 74.808 -29.758 143.519 1.00 41.10 57 SER D N 1
ATOM 19707 C CA . SER D 1 62 ? 75.345 -31.038 143.073 1.00 38.36 57 SER D CA 1
ATOM 19708 C C . SER D 1 62 ? 74.715 -32.174 143.871 1.00 32.37 57 SER D C 1
ATOM 19709 O O . SER D 1 62 ? 74.731 -32.160 145.104 1.00 32.88 57 SER D O 1
ATOM 19717 N N . ILE D 1 63 ? 74.165 -33.160 143.166 1.00 26.71 58 ILE D N 1
ATOM 19718 C CA . ILE D 1 63 ? 73.522 -34.297 143.810 1.00 27.63 58 ILE D CA 1
ATOM 19719 C C . ILE D 1 63 ? 74.169 -35.576 143.306 1.00 23.32 58 ILE D C 1
ATOM 19720 O O . ILE D 1 63 ? 74.845 -35.591 142.273 1.00 21.92 58 ILE D O 1
ATOM 19736 N N . GLU D 1 64 ? 73.947 -36.664 144.051 1.00 20.42 59 GLU D N 1
ATOM 19737 C CA . GLU D 1 64 ? 74.511 -37.974 143.732 1.00 18.27 59 GLU D CA 1
ATOM 19738 C C . GLU D 1 64 ? 73.374 -38.902 143.322 1.00 17.46 59 GLU D C 1
ATOM 19739 O O . GLU D 1 64 ? 72.589 -39.348 144.167 1.00 15.05 59 GLU D O 1
ATOM 19751 N N . LEU D 1 65 ? 73.283 -39.199 142.037 1.00 16.23 60 LEU D N 1
ATOM 19752 C CA . LEU D 1 65 ? 72.278 -40.158 141.621 1.00 15.46 60 LEU D CA 1
ATOM 19753 C C . LEU D 1 65 ? 72.681 -41.580 141.958 1.00 15.35 60 LEU D C 1
ATOM 19754 O O . LEU D 1 65 ? 71.818 -42.457 141.996 1.00 14.74 60 LEU D O 1
ATOM 19770 N N . GLY D 1 66 ? 73.973 -41.828 142.185 1.00 15.37 61 GLY D N 1
ATOM 19771 C CA . GLY D 1 66 ? 74.471 -43.134 142.561 1.00 12.25 61 GLY D CA 1
ATOM 19772 C C . GLY D 1 66 ? 75.090 -43.035 143.943 1.00 11.85 61 GLY D C 1
ATOM 19773 O O . GLY D 1 66 ? 74.463 -42.485 144.847 1.00 13.22 61 GLY D O 1
ATOM 19777 N N . ALA D 1 67 ? 76.333 -43.476 144.117 1.00 10.97 62 ALA D N 1
ATOM 19778 C CA . ALA D 1 67 ? 76.935 -43.464 145.449 1.00 12.99 62 ALA D CA 1
ATOM 19779 C C . ALA D 1 67 ? 76.954 -42.054 146.011 1.00 16.06 62 ALA D C 1
ATOM 19780 O O . ALA D 1 67 ? 77.335 -41.108 145.321 1.00 16.94 62 ALA D O 1
ATOM 19787 N N . GLY D 1 68 ? 76.633 -41.938 147.302 1.00 12.82 63 GLY D N 1
ATOM 19788 C CA . GLY D 1 68 ? 76.428 -40.654 147.960 1.00 15.24 63 GLY D CA 1
ATOM 19789 C C . GLY D 1 68 ? 77.273 -40.339 149.195 1.00 16.44 63 GLY D C 1
ATOM 19790 O O . GLY D 1 68 ? 77.480 -39.159 149.482 1.00 17.11 63 GLY D O 1
ATOM 19794 N N . ARG D 1 69 ? 77.762 -41.333 149.937 1.00 16.95 64 ARG D N 1
ATOM 19795 C CA . ARG D 1 69 ? 78.399 -41.027 151.217 1.00 16.12 64 ARG D CA 1
ATOM 19796 C C . ARG D 1 69 ? 79.459 -42.061 151.580 1.00 17.45 64 ARG D C 1
ATOM 19797 O O . ARG D 1 69 ? 79.460 -43.194 151.098 1.00 16.43 64 ARG D O 1
ATOM 19818 N N . TYR D 1 70 ? 80.362 -41.664 152.465 1.00 15.90 65 TYR D N 1
ATOM 19819 C CA . TYR D 1 70 ? 81.373 -42.584 152.949 1.00 11.22 65 TYR D CA 1
ATOM 19820 C C . TYR D 1 70 ? 81.692 -42.234 154.396 1.00 14.05 65 TYR D C 1
ATOM 19821 O O . TYR D 1 70 ? 81.421 -41.123 154.873 1.00 14.16 65 TYR D O 1
ATOM 19839 N N . SER D 1 71 ? 82.250 -43.221 155.090 1.00 14.85 66 SER D N 1
ATOM 19840 C CA . SER D 1 71 ? 82.662 -43.084 156.485 1.00 12.77 66 SER D CA 1
ATOM 19841 C C . SER D 1 71 ? 84.153 -43.379 156.577 1.00 17.02 66 SER D C 1
ATOM 19842 O O . SER D 1 71 ? 84.575 -44.494 156.227 1.00 15.58 66 SER D O 1
ATOM 19850 N N . PRO D 1 72 ? 84.966 -42.448 157.066 1.00 14.24 67 PRO D N 1
ATOM 19851 C CA . PRO D 1 72 ? 86.405 -42.741 157.254 1.00 20.44 67 PRO D CA 1
ATOM 19852 C C . PRO D 1 72 ? 86.669 -43.941 158.159 1.00 19.65 67 PRO D C 1
ATOM 19853 O O . PRO D 1 72 ? 87.699 -44.625 158.018 1.00 19.98 67 PRO D O 1
ATOM 19864 N N . GLN D 1 73 ? 85.765 -44.204 159.101 1.00 14.76 68 GLN D N 1
ATOM 19865 C CA . GLN D 1 73 ? 85.926 -45.336 160.007 1.00 17.60 68 GLN D CA 1
ATOM 19866 C C . GLN D 1 73 ? 85.738 -46.662 159.288 1.00 19.21 68 GLN D C 1
ATOM 19867 O O . GLN D 1 73 ? 86.404 -47.644 159.618 1.00 22.21 68 GLN D O 1
ATOM 19881 N N . LEU D 1 74 ? 84.816 -46.724 158.328 1.00 16.94 69 LEU D N 1
ATOM 19882 C CA . LEU D 1 74 ? 84.547 -47.952 157.594 1.00 19.03 69 LEU D CA 1
ATOM 19883 C C . LEU D 1 74 ? 85.361 -48.058 156.317 1.00 15.22 69 LEU D C 1
ATOM 19884 O O . LEU D 1 74 ? 85.598 -49.174 155.828 1.00 18.88 69 LEU D O 1
ATOM 19900 N N . HIS D 1 75 ? 85.722 -46.916 155.729 1.00 15.53 70 HIS D N 1
ATOM 19901 C CA . HIS D 1 75 ? 86.176 -46.852 154.339 1.00 17.16 70 HIS D CA 1
ATOM 19902 C C . HIS D 1 75 ? 87.501 -46.118 154.257 1.00 17.33 70 HIS D C 1
ATOM 19903 O O . HIS D 1 75 ? 87.611 -45.063 153.622 1.00 16.09 70 HIS D O 1
ATOM 19917 N N . PRO D 1 76 ? 88.534 -46.653 154.910 1.00 16.89 71 PRO D N 1
ATOM 19918 C CA . PRO D 1 76 ? 89.832 -45.964 154.926 1.00 17.38 71 PRO D CA 1
ATOM 19919 C C . PRO D 1 76 ? 90.475 -45.800 153.558 1.00 19.70 71 PRO D C 1
ATOM 19920 O O . PRO D 1 76 ? 91.090 -44.759 153.311 1.00 17.35 71 PRO D O 1
ATOM 19931 N N . HIS D 1 77 ? 90.373 -46.796 152.666 1.00 18.94 72 HIS D N 1
ATOM 19932 C CA . HIS D 1 77 ? 90.973 -46.638 151.346 1.00 19.71 72 HIS D CA 1
ATOM 19933 C C . HIS D 1 77 ? 90.292 -45.523 150.576 1.00 20.19 72 HIS D C 1
ATOM 19934 O O . HIS D 1 77 ? 90.949 -44.782 149.831 1.00 18.18 72 HIS D O 1
ATOM 19948 N N . PHE D 1 78 ? 88.975 -45.384 150.746 1.00 13.79 73 PHE D N 1
ATOM 19949 C CA . PHE D 1 78 ? 88.246 -44.341 150.039 1.00 15.76 73 PHE D CA 1
ATOM 19950 C C . PHE D 1 78 ? 88.614 -42.960 150.559 1.00 15.52 73 PHE D C 1
ATOM 19951 O O . PHE D 1 78 ? 88.893 -42.047 149.773 1.00 18.80 73 PHE D O 1
ATOM 19968 N N . GLN D 1 79 ? 88.670 -42.790 151.884 1.00 19.32 74 GLN D N 1
ATOM 19969 C CA . GLN D 1 79 ? 89.139 -41.520 152.423 1.00 19.19 74 GLN D CA 1
ATOM 19970 C C . GLN D 1 79 ? 90.537 -41.186 151.896 1.00 18.65 74 GLN D C 1
ATOM 19971 O O . GLN D 1 79 ? 90.812 -40.040 151.519 1.00 23.22 74 GLN D O 1
ATOM 19985 N N . SER D 1 80 ? 91.430 -42.182 151.855 1.00 16.40 75 SER D N 1
ATOM 19986 C CA . SER D 1 80 ? 92.778 -41.982 151.316 1.00 16.13 75 SER D CA 1
ATOM 19987 C C . SER D 1 80 ? 92.757 -41.547 149.859 1.00 20.90 75 SER D C 1
ATOM 19988 O O . SER D 1 80 ? 93.548 -40.684 149.455 1.00 20.71 75 SER D O 1
ATOM 19996 N N . ALA D 1 81 ? 91.882 -42.157 149.050 1.00 17.61 76 ALA D N 1
ATOM 19997 C CA . ALA D 1 81 ? 91.749 -41.783 147.643 1.00 16.69 76 ALA D CA 1
ATOM 19998 C C . ALA D 1 81 ? 91.248 -40.350 147.487 1.00 19.27 76 ALA D C 1
ATOM 19999 O O . ALA D 1 81 ? 91.780 -39.586 146.676 1.00 21.35 76 ALA D O 1
ATOM 20006 N N . MET D 1 82 ? 90.203 -39.973 148.234 1.00 20.42 77 MET D N 1
ATOM 20007 C CA . MET D 1 82 ? 89.729 -38.593 148.190 1.00 24.60 77 MET D CA 1
ATOM 20008 C C . MET D 1 82 ? 90.874 -37.617 148.445 1.00 22.31 77 MET D C 1
ATOM 20009 O O . MET D 1 82 ? 91.050 -36.633 147.718 1.00 25.56 77 MET D O 1
ATOM 20023 N N . GLN D 1 83 ? 91.661 -37.869 149.492 1.00 21.92 78 GLN D N 1
ATOM 20024 C CA . GLN D 1 83 ? 92.740 -36.945 149.827 1.00 25.41 78 GLN D CA 1
ATOM 20025 C C . GLN D 1 83 ? 93.849 -36.985 148.782 1.00 24.87 78 GLN D C 1
ATOM 20026 O O . GLN D 1 83 ? 94.416 -35.943 148.434 1.00 21.08 78 GLN D O 1
ATOM 20040 N N . HIS D 1 84 ? 94.154 -38.174 148.257 1.00 25.09 79 HIS D N 1
ATOM 20041 C CA . HIS D 1 84 ? 95.223 -38.299 147.264 1.00 26.02 79 HIS D CA 1
ATOM 20042 C C . HIS D 1 84 ? 94.927 -37.483 146.012 1.00 32.64 79 HIS D C 1
ATOM 20043 O O . HIS D 1 84 ? 95.849 -36.930 145.393 1.00 26.66 79 HIS D O 1
ATOM 20057 N N . TYR D 1 85 ? 93.653 -37.401 145.613 1.00 21.79 80 TYR D N 1
ATOM 20058 C CA . TYR D 1 85 ? 93.243 -36.657 144.426 1.00 24.64 80 TYR D CA 1
ATOM 20059 C C . TYR D 1 85 ? 92.729 -35.263 144.775 1.00 20.81 80 TYR D C 1
ATOM 20060 O O . TYR D 1 85 ? 92.051 -34.629 143.956 1.00 27.00 80 TYR D O 1
ATOM 20078 N N . SER D 1 86 ? 93.025 -34.793 145.988 1.00 21.15 81 SER D N 1
ATOM 20079 C CA . SER D 1 86 ? 92.703 -33.438 146.439 1.00 27.70 81 SER D CA 1
ATOM 20080 C C . SER D 1 86 ? 91.217 -33.130 146.299 1.00 30.75 81 SER D C 1
ATOM 20081 O O . SER D 1 86 ? 90.834 -32.017 145.939 1.00 26.96 81 SER D O 1
ATOM 20089 N N . GLN D 1 87 ? 90.376 -34.114 146.602 1.00 30.15 82 GLN D N 1
ATOM 20090 C CA . GLN D 1 87 ? 88.925 -33.935 146.579 1.00 24.45 82 GLN D CA 1
ATOM 20091 C C . GLN D 1 87 ? 88.435 -33.544 147.967 1.00 26.62 82 GLN D C 1
ATOM 20092 O O . GLN D 1 87 ? 88.780 -34.195 148.951 1.00 27.18 82 GLN D O 1
ATOM 20106 N N . LYS D 1 88 ? 87.619 -32.500 148.043 1.00 24.60 83 LYS D N 1
ATOM 20107 C CA . LYS D 1 88 ? 87.144 -32.004 149.329 1.00 32.87 83 LYS D CA 1
ATOM 20108 C C . LYS D 1 88 ? 85.863 -32.720 149.737 1.00 25.06 83 LYS D C 1
ATOM 20109 O O . LYS D 1 88 ? 85.030 -33.067 148.892 1.00 23.13 83 LYS D O 1
ATOM 20119 N N . SER D 1 89 ? 85.731 -32.949 151.039 1.00 23.90 84 SER D N 1
ATOM 20120 C CA . SER D 1 89 ? 84.571 -33.607 151.615 1.00 27.72 84 SER D CA 1
ATOM 20121 C C . SER D 1 89 ? 83.793 -32.625 152.474 1.00 31.43 84 SER D C 1
ATOM 20122 O O . SER D 1 89 ? 84.312 -31.591 152.897 1.00 29.41 84 SER D O 1
ATOM 20130 N N . GLU D 1 90 ? 82.534 -32.967 152.733 1.00 23.82 85 GLU D N 1
ATOM 20131 C CA . GLU D 1 90 ? 81.688 -32.191 153.624 1.00 24.29 85 GLU D CA 1
ATOM 20132 C C . GLU D 1 90 ? 80.910 -33.161 154.500 1.00 22.17 85 GLU D C 1
ATOM 20133 O O . GLU D 1 90 ? 80.697 -34.313 154.127 1.00 22.09 85 GLU D O 1
ATOM 20145 N N . VAL D 1 91 ? 80.502 -32.693 155.679 1.00 23.12 86 VAL D N 1
ATOM 20146 C CA . VAL D 1 91 ? 79.744 -33.553 156.585 1.00 23.45 86 VAL D CA 1
ATOM 20147 C C . VAL D 1 91 ? 78.469 -34.031 155.901 1.00 19.55 86 VAL D C 1
ATOM 20148 O O . VAL D 1 91 ? 77.755 -33.251 155.258 1.00 24.95 86 VAL D O 1
ATOM 20161 N N . TYR D 1 92 ? 78.188 -35.337 156.020 1.00 20.51 87 TYR D N 1
ATOM 20162 C CA . TYR D 1 92 ? 76.927 -35.920 155.588 1.00 19.85 87 TYR D CA 1
ATOM 20163 C C . TYR D 1 92 ? 76.019 -35.994 156.806 1.00 20.27 87 TYR D C 1
ATOM 20164 O O . TYR D 1 92 ? 76.314 -36.761 157.734 1.00 20.29 87 TYR D O 1
ATOM 20182 N N . PRO D 1 93 ? 74.914 -35.245 156.854 1.00 23.91 88 PRO D N 1
ATOM 20183 C CA . PRO D 1 93 ? 74.190 -35.084 158.127 1.00 25.96 88 PRO D CA 1
ATOM 20184 C C . PRO D 1 93 ? 73.262 -36.226 158.503 1.00 22.53 88 PRO D C 1
ATOM 20185 O O . PRO D 1 93 ? 72.771 -36.258 159.645 1.00 24.60 88 PRO D O 1
ATOM 20196 N N . PHE D 1 94 ? 73.000 -37.166 157.613 1.00 20.89 89 PHE D N 1
ATOM 20197 C CA . PHE D 1 94 ? 71.847 -38.056 157.789 1.00 18.33 89 PHE D CA 1
ATOM 20198 C C . PHE D 1 94 ? 72.256 -39.303 158.569 1.00 19.38 89 PHE D C 1
ATOM 20199 O O . PHE D 1 94 ? 72.215 -40.427 158.078 1.00 17.59 89 PHE D O 1
ATOM 20216 N N . THR D 1 95 ? 72.644 -39.067 159.830 1.00 17.28 90 THR D N 1
ATOM 20217 C CA . THR D 1 95 ? 73.253 -40.104 160.657 1.00 23.30 90 THR D CA 1
ATOM 20218 C C . THR D 1 95 ? 72.485 -40.372 161.937 1.00 22.26 90 THR D C 1
ATOM 20219 O O . THR D 1 95 ? 73.002 -41.062 162.825 1.00 25.81 90 THR D O 1
ATOM 20230 N N . GLN D 1 96 ? 71.293 -39.815 162.075 1.00 19.60 91 GLN D N 1
ATOM 20231 C CA . GLN D 1 96 ? 70.432 -40.096 163.207 1.00 25.05 91 GLN D CA 1
ATOM 20232 C C . GLN D 1 96 ? 69.001 -39.843 162.762 1.00 22.46 91 GLN D C 1
ATOM 20233 O O . GLN D 1 96 ? 68.759 -39.112 161.794 1.00 25.78 91 GLN D O 1
ATOM 20247 N N . LEU D 1 97 ? 68.064 -40.487 163.446 1.00 22.53 92 LEU D N 1
ATOM 20248 C CA . LEU D 1 97 ? 66.638 -40.296 163.209 1.00 23.91 92 LEU D CA 1
ATOM 20249 C C . LEU D 1 97 ? 66.111 -39.384 164.307 1.00 29.89 92 LEU D C 1
ATOM 20250 O O . LEU D 1 97 ? 65.877 -39.828 165.432 1.00 28.62 92 LEU D O 1
ATOM 20266 N N . LYS D 1 98 ? 65.910 -38.110 163.981 1.00 23.11 93 LYS D N 1
ATOM 20267 C CA . LYS D 1 98 ? 65.559 -37.151 165.023 1.00 31.35 93 LYS D CA 1
ATOM 20268 C C . LYS D 1 98 ? 64.130 -37.346 165.498 1.00 30.23 93 LYS D C 1
ATOM 20269 O O . LYS D 1 98 ? 63.801 -36.993 166.638 1.00 29.79 93 LYS D O 1
ATOM 20288 N N . PHE D 1 99 ? 63.275 -37.908 164.646 1.00 31.48 94 PHE D N 1
ATOM 20289 C CA . PHE D 1 99 ? 61.851 -38.026 164.943 1.00 36.80 94 PHE D CA 1
ATOM 20290 C C . PHE D 1 99 ? 61.422 -39.487 164.951 1.00 24.70 94 PHE D C 1
ATOM 20291 O O . PHE D 1 99 ? 60.527 -39.884 164.193 1.00 28.51 94 PHE D O 1
ATOM 20308 N N . LYS D 1 100 ? 62.055 -40.279 165.817 1.00 26.75 95 LYS D N 1
ATOM 20309 C CA . LYS D 1 100 ? 61.855 -41.721 165.829 1.00 28.71 95 LYS D CA 1
ATOM 20310 C C . LYS D 1 100 ? 60.413 -42.065 166.161 1.00 32.95 95 LYS D C 1
ATOM 20311 O O . LY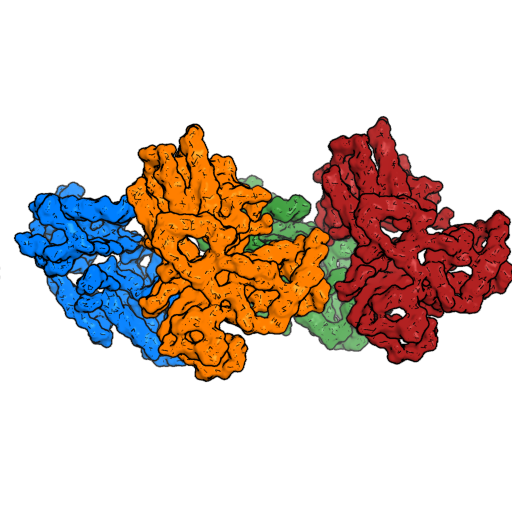S D 1 100 ? 59.793 -41.440 167.027 1.00 26.52 95 LYS D O 1
ATOM 20330 N N . SER D 1 101 ? 59.894 -43.080 165.467 1.00 24.99 96 SER D N 1
ATOM 20331 C CA . SER D 1 101 ? 58.642 -43.706 165.832 1.00 22.17 96 SER D CA 1
ATOM 20332 C C . SER D 1 101 ? 58.842 -44.648 167.024 1.00 25.47 96 SER D C 1
ATOM 20333 O O . SER D 1 101 ? 59.964 -44.998 167.419 1.00 22.32 96 SER D O 1
ATOM 20341 N N . HIS D 1 102 ? 57.713 -45.060 167.603 1.00 19.90 97 HIS D N 1
ATOM 20342 C CA . HIS D 1 102 ? 57.735 -46.073 168.652 1.00 21.68 97 HIS D CA 1
ATOM 20343 C C . HIS D 1 102 ? 58.401 -47.364 168.180 1.00 20.22 97 HIS D C 1
ATOM 20344 O O . HIS D 1 102 ? 59.182 -47.978 168.922 1.00 21.49 97 HIS D O 1
ATOM 20358 N N . VAL D 1 103 ? 58.126 -47.797 166.948 1.00 17.95 98 VAL D N 1
ATOM 20359 C CA . VAL D 1 103 ? 58.718 -49.057 166.516 1.00 15.96 98 VAL D CA 1
ATOM 20360 C C . VAL D 1 103 ? 60.226 -48.909 166.304 1.00 18.65 98 VAL D C 1
ATOM 20361 O O . VAL D 1 103 ? 60.968 -49.888 166.442 1.00 20.80 98 VAL D O 1
ATOM 20374 N N . GLN D 1 104 ? 60.696 -47.702 165.959 1.00 17.03 99 GLN D N 1
ATOM 20375 C CA . GLN D 1 104 ? 62.134 -47.474 165.827 1.00 18.81 99 GLN D CA 1
ATOM 20376 C C . GLN D 1 104 ? 62.802 -47.419 167.190 1.00 21.83 99 GLN D C 1
ATOM 20377 O O . GLN D 1 104 ? 63.944 -47.853 167.336 1.00 22.16 99 GLN D O 1
ATOM 20391 N N . GLN D 1 105 ? 62.103 -46.894 168.198 1.00 21.08 100 GLN D N 1
ATOM 20392 C CA . GLN D 1 105 ? 62.619 -46.989 169.561 1.00 23.42 100 GLN D CA 1
ATOM 20393 C C . GLN D 1 105 ? 62.692 -48.447 170.000 1.00 22.98 100 GLN D C 1
ATOM 20394 O O . GLN D 1 105 ? 63.690 -48.885 170.585 1.00 25.96 100 GLN D O 1
ATOM 20408 N N . LYS D 1 106 ? 61.645 -49.217 169.705 1.00 21.82 101 LYS D N 1
ATOM 20409 C CA . LYS D 1 106 ? 61.611 -50.631 170.058 1.00 22.76 101 LYS D CA 1
ATOM 20410 C C . LYS D 1 106 ? 62.719 -51.401 169.353 1.00 27.74 101 LYS D C 1
ATOM 20411 O O . LYS D 1 106 ? 63.316 -52.322 169.924 1.00 24.58 101 LYS D O 1
ATOM 20430 N N . LEU D 1 107 ? 63.008 -51.040 168.107 1.00 22.66 102 LEU D N 1
ATOM 20431 C CA . LEU D 1 107 ? 64.081 -51.709 167.384 1.00 25.15 102 LEU D CA 1
ATOM 20432 C C . LEU D 1 107 ? 65.402 -51.609 168.134 1.00 21.78 102 LEU D C 1
ATOM 20433 O O . LEU D 1 107 ? 66.158 -52.582 168.199 1.00 25.13 102 LEU D O 1
ATOM 20449 N N . LYS D 1 108 ? 65.723 -50.427 168.664 1.00 23.26 103 LYS D N 1
ATOM 20450 C CA . LYS D 1 108 ? 67.013 -50.264 169.329 1.00 26.14 103 LYS D CA 1
ATOM 20451 C C . LYS D 1 108 ? 67.110 -51.176 170.538 1.00 30.53 103 LYS D C 1
ATOM 20452 O O . LYS D 1 108 ? 68.145 -51.814 170.764 1.00 28.13 103 LYS D O 1
ATOM 20471 N N . ARG D 1 109 ? 66.028 -51.262 171.324 1.00 27.01 104 ARG D N 1
ATOM 20472 C CA . ARG D 1 109 ? 66.023 -52.147 172.487 1.00 33.24 104 ARG D CA 1
ATOM 20473 C C . ARG D 1 109 ? 66.179 -53.602 172.065 1.00 29.19 104 ARG D C 1
ATOM 20474 O O . ARG D 1 109 ? 66.978 -54.346 172.645 1.00 29.56 104 ARG D O 1
ATOM 20495 N N . ALA D 1 110 ? 65.456 -54.010 171.018 1.00 23.82 105 ALA D N 1
ATOM 20496 C CA . ALA D 1 110 ? 65.483 -55.404 170.579 1.00 22.06 105 ALA D CA 1
ATOM 20497 C C . ALA D 1 110 ? 66.848 -55.793 170.021 1.00 23.83 105 ALA D C 1
ATOM 20498 O O . ALA D 1 110 ? 67.352 -56.889 170.299 1.00 28.02 105 ALA D O 1
ATOM 20505 N N . MET D 1 111 ? 67.445 -54.925 169.210 1.00 25.83 106 MET D N 1
ATOM 20506 C CA . MET D 1 111 ? 68.738 -55.249 168.624 1.00 27.24 106 MET D CA 1
ATOM 20507 C C . MET D 1 111 ? 69.757 -55.472 169.729 1.00 31.86 106 MET D C 1
ATOM 20508 O O . MET D 1 111 ? 70.484 -56.472 169.732 1.00 28.08 106 MET D O 1
ATOM 20522 N N . ASN D 1 112 ? 69.784 -54.561 170.706 1.00 25.96 107 ASN D N 1
ATOM 20523 C CA . ASN D 1 112 ? 70.783 -54.652 171.770 1.00 30.79 107 ASN D CA 1
ATOM 20524 C C . ASN D 1 112 ? 70.479 -55.793 172.723 1.00 31.11 107 ASN D C 1
ATOM 20525 O O . ASN D 1 112 ? 71.397 -56.490 173.170 1.00 33.91 107 ASN D O 1
ATOM 20536 N N . GLU D 1 113 ? 69.204 -56.006 173.058 1.00 30.70 108 GLU D N 1
ATOM 20537 C CA . GLU D 1 113 ? 68.882 -57.103 173.959 1.00 34.93 108 GLU D CA 1
ATOM 20538 C C . GLU D 1 113 ? 69.102 -58.453 173.293 1.00 35.73 108 GLU D C 1
ATOM 20539 O O . GLU D 1 113 ? 69.516 -59.411 173.954 1.00 33.68 108 GLU D O 1
ATOM 20551 N N . LEU D 1 114 ? 68.851 -58.555 171.995 1.00 26.91 109 LEU D N 1
ATOM 20552 C CA . LEU D 1 114 ? 69.080 -59.821 171.307 1.00 26.48 109 LEU D CA 1
ATOM 20553 C C . LEU D 1 114 ? 70.538 -60.041 170.933 1.00 27.40 109 LEU D C 1
ATOM 20554 O O . LEU D 1 114 ? 70.893 -61.164 170.573 1.00 31.70 109 LEU D O 1
ATOM 20570 N N . SER D 1 115 ? 71.363 -58.993 170.976 1.00 29.80 110 SER D N 1
ATOM 20571 C CA . SER D 1 115 ? 72.755 -59.067 170.522 1.00 32.10 110 SER D CA 1
ATOM 20572 C C . SER D 1 115 ? 73.530 -60.239 171.104 1.00 35.01 110 SER D C 1
ATOM 20573 O O . SER D 1 115 ? 74.207 -60.940 170.337 1.00 32.51 110 SER D O 1
ATOM 20581 N N . PRO D 1 116 ? 73.500 -60.508 172.411 1.00 37.25 111 PRO D N 1
ATOM 20582 C CA . PRO D 1 116 ? 74.275 -61.654 172.915 1.00 41.15 111 PRO D CA 1
ATOM 20583 C C . PRO D 1 116 ? 73.848 -62.970 172.289 1.00 43.34 111 PRO D C 1
ATOM 20584 O O . PRO D 1 116 ? 74.661 -63.898 172.185 1.00 38.97 111 PRO D O 1
ATOM 20595 N N . ARG D 1 117 ? 72.602 -63.068 171.836 1.00 31.92 112 ARG D N 1
ATOM 20596 C CA . ARG D 1 117 ? 72.126 -64.331 171.287 1.00 35.57 112 ARG D CA 1
ATOM 20597 C C . ARG D 1 117 ? 72.665 -64.621 169.888 1.00 37.75 112 ARG D C 1
ATOM 20598 O O . ARG D 1 117 ? 72.385 -65.705 169.358 1.00 38.81 112 ARG D O 1
ATOM 20608 N N . LEU D 1 118 ? 73.428 -63.706 169.279 1.00 36.37 113 LEU D N 1
ATOM 20609 C CA . LEU D 1 118 ? 74.023 -64.000 167.979 1.00 40.89 113 LEU D CA 1
ATOM 20610 C C . LEU D 1 118 ? 74.982 -65.181 168.057 1.00 46.10 113 LEU D C 1
ATOM 20611 O O . LEU D 1 118 ? 75.109 -65.944 167.089 1.00 43.11 113 LEU D O 1
ATOM 20627 N N . LYS D 1 119 ? 75.660 -65.349 169.195 1.00 47.39 114 LYS D N 1
ATOM 20628 C CA . LYS D 1 119 ? 76.568 -66.478 169.370 1.00 53.26 114 LYS D CA 1
ATOM 20629 C C . LYS D 1 119 ? 75.887 -67.793 169.003 1.00 48.42 114 LYS D C 1
ATOM 20630 O O . LYS D 1 119 ? 76.396 -68.558 168.177 1.00 49.26 114 LYS D O 1
ATOM 20634 N N . GLU D 1 120 ? 74.719 -68.059 169.592 1.00 47.43 115 GLU D N 1
ATOM 20635 C CA . GLU D 1 120 ? 74.034 -69.330 169.395 1.00 50.17 115 GLU D CA 1
ATOM 20636 C C . GLU D 1 120 ? 73.156 -69.363 168.150 1.00 53.05 115 GLU D C 1
ATOM 20637 O O . GLU D 1 120 ? 72.991 -70.436 167.557 1.00 49.65 115 GLU D O 1
ATOM 20641 N N . HIS D 1 121 ? 72.586 -68.222 167.738 1.00 48.47 116 HIS D N 1
ATOM 20642 C CA . HIS D 1 121 ? 71.549 -68.209 166.713 1.00 50.09 116 HIS D CA 1
ATOM 20643 C C . HIS D 1 121 ? 71.845 -67.272 165.547 1.00 47.53 116 HIS D C 1
ATOM 20644 O O . HIS D 1 121 ? 70.960 -67.051 164.716 1.00 46.69 116 HIS D O 1
ATOM 20658 N N . GLY D 1 122 ? 73.050 -66.719 165.453 1.00 38.69 117 GLY D N 1
ATOM 20659 C CA . GLY D 1 122 ? 73.376 -65.790 164.384 1.00 34.17 117 GLY D CA 1
ATOM 20660 C C . GLY D 1 122 ? 73.090 -66.264 162.966 1.00 39.50 117 GLY D C 1
ATOM 20661 O O . GLY D 1 122 ? 72.950 -65.443 162.046 1.00 33.74 117 GLY D O 1
ATOM 20665 N N . LYS D 1 123 ? 72.999 -67.580 162.760 1.00 42.93 118 LYS D N 1
ATOM 20666 C CA . LYS D 1 123 ? 72.894 -68.119 161.406 1.00 40.07 118 LYS D CA 1
ATOM 20667 C C . LYS D 1 123 ? 71.458 -68.220 160.898 1.00 40.10 118 LYS D C 1
ATOM 20668 O O . LYS D 1 123 ? 71.260 -68.430 159.699 1.00 38.80 118 LYS D O 1
ATOM 20675 N N . GLU D 1 124 ? 70.447 -68.077 161.746 1.00 40.69 119 GLU D N 1
ATOM 20676 C CA . GLU D 1 124 ? 69.101 -68.070 161.181 1.00 47.22 119 GLU D CA 1
ATOM 20677 C C . GLU D 1 124 ? 68.833 -66.725 160.505 1.00 41.97 119 GLU D C 1
ATOM 20678 O O . GLU D 1 124 ? 69.605 -65.769 160.640 1.00 30.19 119 GLU D O 1
ATOM 20690 N N . SER D 1 125 ? 67.743 -66.661 159.737 1.00 33.69 120 SER D N 1
ATOM 20691 C CA . SER D 1 125 ? 67.461 -65.440 158.992 1.00 34.43 120 SER D CA 1
ATOM 20692 C C . SER D 1 125 ? 67.227 -64.290 159.965 1.00 31.45 120 SER D C 1
ATOM 20693 O O . SER D 1 125 ? 66.901 -64.492 161.138 1.00 32.09 120 SER D O 1
ATOM 20701 N N . PHE D 1 126 ? 67.425 -63.066 159.467 1.00 26.64 121 PHE D N 1
ATOM 20702 C CA . PHE D 1 126 ? 67.278 -61.891 160.321 1.00 26.67 121 PHE D CA 1
ATOM 20703 C C . PHE D 1 126 ? 65.862 -61.793 160.889 1.00 25.64 121 PHE D C 1
ATOM 20704 O O . PHE D 1 126 ? 65.672 -61.485 162.070 1.00 23.90 121 PHE D O 1
ATOM 20721 N N . LEU D 1 127 ? 64.857 -62.038 160.059 1.00 28.50 122 LEU D N 1
ATOM 20722 C CA . LEU D 1 127 ? 63.482 -61.904 160.527 1.00 29.52 122 LEU D CA 1
ATOM 20723 C C . LEU D 1 127 ? 63.146 -62.965 161.568 1.00 30.98 122 LEU D C 1
ATOM 20724 O O . LEU D 1 127 ? 62.499 -62.673 162.582 1.00 31.91 122 LEU D O 1
ATOM 20740 N N . GLN D 1 128 ? 63.579 -64.203 161.333 1.00 31.62 123 GLN D N 1
ATOM 20741 C CA . GLN D 1 128 ? 63.444 -65.255 162.331 1.00 33.44 123 GLN D CA 1
ATOM 20742 C C . GLN D 1 128 ? 64.088 -64.842 163.652 1.00 39.50 123 GLN D C 1
ATOM 20743 O O . GLN D 1 128 ? 63.495 -64.992 164.727 1.00 31.27 123 GLN D O 1
ATOM 20757 N N . PHE D 1 129 ? 65.314 -64.313 163.576 1.00 26.82 124 PHE D N 1
ATOM 20758 C CA . PHE D 1 129 ? 66.062 -63.917 164.769 1.00 32.14 124 PHE D CA 1
ATOM 20759 C C . PHE D 1 129 ? 65.329 -62.822 165.545 1.00 30.99 124 PHE D C 1
ATOM 20760 O O . PHE D 1 129 ? 65.158 -62.917 166.767 1.00 31.78 124 PHE D O 1
ATOM 20777 N N . VAL D 1 130 ? 64.876 -61.775 164.852 1.00 28.11 125 VAL D N 1
ATOM 20778 C CA . VAL D 1 130 ? 64.227 -60.670 165.550 1.00 29.28 125 VAL D CA 1
ATOM 20779 C C . VAL D 1 130 ? 62.859 -61.079 166.095 1.00 25.85 125 VAL D C 1
ATOM 20780 O O . VAL D 1 130 ? 62.380 -60.484 167.066 1.00 29.44 125 VAL D O 1
ATOM 20793 N N . SER D 1 131 ? 62.224 -62.093 165.506 1.00 22.59 126 SER D N 1
ATOM 20794 C CA . SER D 1 131 ? 60.945 -62.569 166.015 1.00 26.19 126 SER D CA 1
ATOM 20795 C C . SER D 1 131 ? 61.058 -63.125 167.427 1.00 34.50 126 SER D C 1
ATOM 20796 O O . SER D 1 131 ? 60.036 -63.288 168.100 1.00 33.86 126 SER D O 1
ATOM 20804 N N . ARG D 1 132 ? 62.274 -63.423 167.893 1.00 34.86 127 ARG D N 1
ATOM 20805 C CA . ARG D 1 132 ? 62.441 -63.899 169.259 1.00 34.53 127 ARG D CA 1
ATOM 20806 C C . ARG D 1 132 ? 62.101 -62.823 170.284 1.00 36.97 127 ARG D C 1
ATOM 20807 O O . ARG D 1 132 ? 61.786 -63.153 171.428 1.00 39.37 127 ARG D O 1
ATOM 20828 N N . TYR D 1 133 ? 62.141 -61.549 169.898 1.00 27.97 128 TYR D N 1
ATOM 20829 C CA . TYR D 1 133 ? 61.916 -60.471 170.857 1.00 31.20 128 TYR D CA 1
ATOM 20830 C C . TYR D 1 133 ? 60.461 -60.428 171.306 1.00 33.40 128 TYR D C 1
ATOM 20831 O O . TYR D 1 133 ? 60.157 -60.562 172.497 1.00 29.16 128 TYR D O 1
ATOM 20849 N N . GLN D 1 134 ? 59.548 -60.246 170.353 1.00 28.60 129 GLN D N 1
ATOM 20850 C CA . GLN D 1 134 ? 58.117 -60.131 170.620 1.00 27.24 129 GLN D CA 1
ATOM 20851 C C . GLN D 1 134 ? 57.267 -60.797 169.539 1.00 31.95 129 GLN D C 1
ATOM 20852 O O . GLN D 1 134 ? 56.089 -60.450 169.392 1.00 29.95 129 GLN D O 1
ATOM 20866 N N . GLY D 1 135 ? 57.827 -61.714 168.760 1.00 32.99 130 GLY D N 1
ATOM 20867 C CA . GLY D 1 135 ? 57.062 -62.423 167.751 1.00 27.09 130 GLY D CA 1
ATOM 20868 C C . GLY D 1 135 ? 57.176 -61.796 166.371 1.00 28.15 130 GLY D C 1
ATOM 20869 O O . GLY D 1 135 ? 57.775 -60.735 166.173 1.00 25.53 130 GLY D O 1
ATOM 20873 N N . HIS D 1 136 ? 56.556 -62.490 165.407 1.00 27.54 131 HIS D N 1
ATOM 20874 C CA . HIS D 1 136 ? 56.750 -62.193 163.987 1.00 24.02 131 HIS D CA 1
ATOM 20875 C C . HIS D 1 136 ? 56.225 -60.811 163.611 1.00 26.51 131 HIS D C 1
ATOM 20876 O O . HIS D 1 136 ? 56.923 -60.037 162.945 1.00 26.03 131 HIS D O 1
ATOM 20890 N N . ASP D 1 137 ? 54.967 -60.509 163.952 1.00 22.18 132 ASP D N 1
ATOM 20891 C CA . ASP D 1 137 ? 54.394 -59.232 163.530 1.00 23.06 132 ASP D CA 1
ATOM 20892 C C . ASP D 1 137 ? 55.200 -58.056 164.073 1.00 24.03 132 ASP D C 1
ATOM 20893 O O . ASP D 1 137 ? 55.445 -57.074 163.356 1.00 19.43 132 ASP D O 1
ATOM 20902 N N . SER D 1 138 ? 55.631 -58.137 165.335 1.00 22.71 133 SER D N 1
ATOM 20903 C CA . SER D 1 138 ? 56.458 -57.072 165.894 1.00 21.68 133 SER D CA 1
ATOM 20904 C C . SER D 1 138 ? 57.782 -56.968 165.143 1.00 19.11 133 SER D C 1
ATOM 20905 O O . SER D 1 138 ? 58.265 -55.864 164.870 1.00 19.61 133 SER D O 1
ATOM 20913 N N . ALA D 1 139 ? 58.382 -58.111 164.808 1.00 22.73 134 ALA D N 1
ATOM 20914 C CA . ALA D 1 139 ? 59.650 -58.107 164.075 1.00 22.96 134 ALA D CA 1
ATOM 20915 C C . ALA D 1 139 ? 59.503 -57.426 162.721 1.00 21.14 134 ALA D C 1
ATOM 20916 O O . ALA D 1 139 ? 60.367 -56.635 162.322 1.00 21.65 134 ALA D O 1
ATOM 20923 N N . VAL D 1 140 ? 58.419 -57.707 162.001 1.00 18.72 135 VAL D N 1
ATOM 20924 C CA . VAL D 1 140 ? 58.207 -57.050 160.716 1.00 20.79 135 VAL D CA 1
ATOM 20925 C C . VAL D 1 140 ? 58.139 -55.541 160.904 1.00 20.95 135 VAL D C 1
ATOM 20926 O O . VAL D 1 140 ? 58.757 -54.772 160.153 1.00 18.82 135 VAL D O 1
ATOM 20939 N N . GLY D 1 141 ? 57.351 -55.094 161.883 1.00 18.99 136 GLY D N 1
ATOM 20940 C CA . GLY D 1 141 ? 57.235 -53.670 162.135 1.00 18.54 136 GLY D CA 1
ATOM 20941 C C . GLY D 1 141 ? 58.576 -53.013 162.406 1.00 18.25 136 GLY D C 1
ATOM 20942 O O . GLY D 1 141 ? 58.859 -51.923 161.896 1.00 19.20 136 GLY D O 1
ATOM 20946 N N . MET D 1 142 ? 59.412 -53.656 163.221 1.00 18.29 137 MET D N 1
ATOM 20947 C CA . MET D 1 142 ? 60.713 -53.091 163.560 1.00 16.30 137 MET D CA 1
ATOM 20948 C C . MET D 1 142 ? 61.646 -53.114 162.358 1.00 14.85 137 MET D C 1
ATOM 20949 O O . MET D 1 142 ? 62.341 -52.126 162.080 1.00 17.18 137 MET D O 1
ATOM 20963 N N . ILE D 1 143 ? 61.699 -54.236 161.633 1.00 18.07 138 ILE D N 1
ATOM 20964 C CA . ILE D 1 143 ? 62.649 -54.299 160.522 1.00 18.46 138 ILE D CA 1
ATOM 20965 C C . ILE D 1 143 ? 62.246 -53.312 159.443 1.00 19.48 138 ILE D C 1
ATOM 20966 O O . ILE D 1 143 ? 63.100 -52.630 158.859 1.00 16.75 138 ILE D O 1
ATOM 20982 N N . ARG D 1 144 ? 60.945 -53.195 159.173 1.00 17.33 139 ARG D N 1
ATOM 20983 C CA . ARG D 1 144 ? 60.515 -52.255 158.148 1.00 18.20 139 ARG D CA 1
ATOM 20984 C C . ARG D 1 144 ? 60.925 -50.836 158.501 1.00 13.47 139 ARG D C 1
ATOM 20985 O O . ARG D 1 144 ? 61.165 -50.023 157.603 1.00 15.07 139 ARG D O 1
ATOM 21006 N N . SER D 1 145 ? 61.025 -50.521 159.793 1.00 13.82 140 SER D N 1
ATOM 21007 C CA . SER D 1 145 ? 61.291 -49.149 160.196 1.00 13.81 140 SER D CA 1
ATOM 21008 C C . SER D 1 145 ? 62.730 -48.740 159.932 1.00 11.49 140 SER D C 1
ATOM 21009 O O . SER D 1 145 ? 63.084 -47.581 160.178 1.00 15.00 140 SER D O 1
ATOM 21017 N N . MET D 1 146 ? 63.565 -49.652 159.438 1.00 12.72 141 MET D N 1
ATOM 21018 C CA . MET D 1 146 ? 64.932 -49.298 159.069 1.00 15.12 141 MET D CA 1
ATOM 21019 C C . MET D 1 146 ? 65.072 -48.790 157.640 1.00 17.90 141 MET D C 1
ATOM 21020 O O . MET D 1 146 ? 66.138 -48.264 157.298 1.00 18.75 141 MET D O 1
ATOM 21034 N N . GLY D 1 147 ? 64.036 -48.927 156.804 1.00 15.16 142 GLY D N 1
ATOM 21035 C CA . GLY D 1 147 ? 64.001 -48.318 155.485 1.00 17.13 142 GLY D CA 1
ATOM 21036 C C . GLY D 1 147 ? 64.760 -49.048 154.394 1.00 16.36 142 GLY D C 1
ATOM 21037 O O . GLY D 1 147 ? 64.830 -48.542 153.260 1.00 19.19 142 GLY D O 1
ATOM 21041 N N . TYR D 1 148 ? 65.308 -50.217 154.675 1.00 15.81 143 TYR D N 1
ATOM 21042 C CA . TYR D 1 148 ? 66.066 -50.989 153.699 1.00 18.10 143 TYR D CA 1
ATOM 21043 C C . TYR D 1 148 ? 65.350 -52.322 153.519 1.00 21.57 143 TYR D C 1
ATOM 21044 O O . TYR D 1 148 ? 65.441 -53.206 154.376 1.00 19.88 143 TYR D O 1
ATOM 21062 N N . ASP D 1 149 ? 64.643 -52.468 152.398 1.00 17.49 144 ASP D N 1
ATOM 21063 C CA . ASP D 1 149 ? 63.747 -53.608 152.237 1.00 17.66 144 ASP D CA 1
ATOM 21064 C C . ASP D 1 149 ? 64.505 -54.900 151.982 1.00 21.04 144 ASP D C 1
ATOM 21065 O O . ASP D 1 149 ? 63.970 -55.990 152.227 1.00 19.12 144 ASP D O 1
ATOM 21074 N N . ALA D 1 150 ? 65.759 -54.792 151.571 1.00 19.35 145 ALA D N 1
ATOM 21075 C CA . ALA D 1 150 ? 66.621 -55.960 151.458 1.00 23.61 145 ALA D CA 1
ATOM 21076 C C . ALA D 1 150 ? 66.714 -56.737 152.767 1.00 24.14 145 ALA D C 1
ATOM 21077 O O . ALA D 1 150 ? 66.960 -57.947 152.750 1.00 24.20 145 ALA D O 1
ATOM 21084 N N . LEU D 1 151 ? 66.526 -56.074 153.912 1.00 20.68 146 LEU D N 1
ATOM 21085 C CA . LEU D 1 151 ? 66.672 -56.763 155.192 1.00 20.87 146 LEU D CA 1
ATOM 21086 C C . LEU D 1 151 ? 65.645 -57.873 155.394 1.00 23.02 146 LEU D C 1
ATOM 21087 O O . LEU D 1 151 ? 65.793 -58.659 156.335 1.00 23.45 146 LEU D O 1
ATOM 21103 N N . PHE D 1 152 ? 64.604 -57.951 154.564 1.00 21.95 147 PHE D N 1
ATOM 21104 C CA . PHE D 1 152 ? 63.634 -59.035 154.643 1.00 24.95 147 PHE D CA 1
ATOM 21105 C C . PHE D 1 152 ? 63.991 -60.235 153.769 1.00 28.29 147 PHE D C 1
ATOM 21106 O O . PHE D 1 152 ? 63.247 -61.221 153.776 1.00 33.64 147 PHE D O 1
ATOM 21123 N N . LEU D 1 153 ? 65.083 -60.176 153.010 1.00 32.06 148 LEU D N 1
ATOM 21124 C CA . LEU D 1 153 ? 65.474 -61.306 152.174 1.00 30.18 148 LEU D CA 1
ATOM 21125 C C . LEU D 1 153 ? 65.753 -62.530 153.045 1.00 32.84 148 LEU D C 1
ATOM 21126 O O . LEU D 1 153 ? 66.463 -62.416 154.052 1.00 32.08 148 LEU D O 1
ATOM 21142 N N . PRO D 1 154 ? 65.232 -63.711 152.696 1.00 41.31 149 PRO D N 1
ATOM 21143 C CA . PRO D 1 154 ? 65.432 -64.882 153.576 1.00 43.56 149 PRO D CA 1
ATOM 21144 C C . PRO D 1 154 ? 66.868 -65.373 153.646 1.00 44.36 149 PRO D C 1
ATOM 21145 O O . PRO D 1 154 ? 67.209 -66.087 154.601 1.00 44.94 149 PRO D O 1
ATOM 21156 N N . ASP D 1 155 ? 67.722 -65.018 152.689 1.00 31.71 150 ASP D N 1
ATOM 21157 C CA . ASP D 1 155 ? 69.118 -65.435 152.722 1.00 36.53 150 ASP D CA 1
ATOM 21158 C C . ASP D 1 155 ? 70.020 -64.520 153.547 1.00 40.00 150 ASP D C 1
ATOM 21159 O O . ASP D 1 155 ? 71.223 -64.789 153.638 1.00 47.18 150 ASP D O 1
ATOM 21168 N N . ILE D 1 156 ? 69.490 -63.461 154.152 1.00 38.10 151 ILE D N 1
ATOM 21169 C CA . ILE D 1 156 ? 70.275 -62.596 155.027 1.00 29.26 151 ILE D CA 1
ATOM 21170 C C . ILE D 1 156 ? 70.113 -63.116 156.452 1.00 30.67 151 ILE D C 1
ATOM 21171 O O . ILE D 1 156 ? 69.029 -63.026 157.041 1.00 32.08 151 ILE D O 1
ATOM 21187 N N . SER D 1 157 ? 71.190 -63.665 157.002 1.00 32.89 152 SER D N 1
ATOM 21188 C CA . SER D 1 157 ? 71.183 -64.143 158.373 1.00 32.65 152 SER D CA 1
ATOM 21189 C C . SER D 1 157 ? 71.210 -62.969 159.348 1.00 28.93 152 SER D C 1
ATOM 21190 O O . SER D 1 157 ? 71.498 -61.822 158.985 1.00 30.14 152 SER D O 1
ATOM 21198 N N . ALA D 1 158 ? 70.937 -63.275 160.618 1.00 27.45 153 ALA D N 1
ATOM 21199 C CA . ALA D 1 158 ? 70.984 -62.243 161.647 1.00 27.30 153 ALA D CA 1
ATOM 21200 C C . ALA D 1 158 ? 72.377 -61.617 161.741 1.00 34.28 153 ALA D C 1
ATOM 21201 O O . ALA D 1 158 ? 72.514 -60.393 161.869 1.00 25.78 153 ALA D O 1
ATOM 21208 N N . GLU D 1 159 ? 73.428 -62.430 161.684 1.00 31.09 154 GLU D N 1
ATOM 21209 C CA . GLU D 1 159 ? 74.762 -61.841 161.813 1.00 33.57 154 GLU D CA 1
ATOM 21210 C C . GLU D 1 159 ? 75.090 -60.993 160.590 1.00 30.16 154 GLU D C 1
ATOM 21211 O O . GLU D 1 159 ? 75.678 -59.911 160.719 1.00 29.37 154 GLU D O 1
ATOM 21223 N N . MET D 1 160 ? 74.671 -61.445 159.402 1.00 27.82 155 MET D N 1
ATOM 21224 C CA . MET D 1 160 ? 74.804 -60.616 158.207 1.00 25.69 155 MET D CA 1
ATOM 21225 C C . MET D 1 160 ? 74.057 -59.303 158.369 1.00 30.59 155 MET D C 1
ATOM 21226 O O . MET D 1 160 ? 74.572 -58.234 158.017 1.00 25.21 155 MET D O 1
ATOM 21240 N N . ALA D 1 161 ? 72.830 -59.367 158.890 1.00 25.01 156 ALA D N 1
ATOM 21241 C CA . ALA D 1 161 ? 72.003 -58.172 158.977 1.00 26.01 156 ALA D CA 1
ATOM 21242 C C . ALA D 1 161 ? 72.578 -57.173 159.974 1.00 22.12 156 ALA D C 1
ATOM 21243 O O . ALA D 1 161 ? 72.564 -55.963 159.716 1.00 23.42 156 ALA D O 1
ATOM 21250 N N . TYR D 1 162 ? 73.096 -57.652 161.115 1.00 21.73 157 TYR D N 1
ATOM 21251 C CA . TYR D 1 162 ? 73.742 -56.749 162.065 1.00 23.30 157 TYR D CA 1
ATOM 21252 C C . TYR D 1 162 ? 74.914 -56.016 161.409 1.00 24.11 157 TYR D C 1
ATOM 21253 O O . TYR D 1 162 ? 75.105 -54.814 161.619 1.00 24.75 157 TYR D O 1
ATOM 21271 N N . ASP D 1 163 ? 75.688 -56.720 160.586 1.00 23.93 158 ASP D N 1
ATOM 21272 C CA . ASP D 1 163 ? 76.776 -56.075 159.851 1.00 28.29 158 ASP D CA 1
ATOM 21273 C C . ASP D 1 163 ? 76.254 -55.022 158.874 1.00 25.31 158 ASP D C 1
ATOM 21274 O O . ASP D 1 163 ? 76.795 -53.912 158.808 1.00 26.31 158 ASP D O 1
ATOM 21283 N N . ILE D 1 164 ? 75.197 -55.345 158.116 1.00 24.11 159 ILE D N 1
ATOM 21284 C CA . ILE D 1 164 ? 74.617 -54.393 157.164 1.00 21.58 159 ILE D CA 1
ATOM 21285 C C . ILE D 1 164 ? 74.078 -53.167 157.889 1.00 23.52 159 ILE D C 1
ATOM 21286 O O . ILE D 1 164 ? 74.352 -52.022 157.510 1.00 22.71 159 ILE D O 1
ATOM 21302 N N . VAL D 1 165 ? 73.290 -53.387 158.942 1.00 23.15 160 VAL D N 1
ATOM 21303 C CA . VAL D 1 165 ? 72.709 -52.268 159.678 1.00 21.32 160 VAL D CA 1
ATOM 21304 C C . VAL D 1 165 ? 73.813 -51.361 160.225 1.00 23.03 160 VAL D C 1
ATOM 21305 O O . VAL D 1 165 ? 73.704 -50.129 160.192 1.00 21.63 160 VAL D O 1
ATOM 21318 N N . GLY D 1 166 ? 74.898 -51.950 160.721 1.00 22.51 161 GLY D N 1
ATOM 21319 C CA . GLY D 1 166 ? 75.970 -51.146 161.284 1.00 23.29 161 GLY D CA 1
ATOM 21320 C C . GLY D 1 166 ? 76.806 -50.412 160.255 1.00 23.50 161 GLY D C 1
ATOM 21321 O O . GLY D 1 166 ? 77.691 -49.640 160.635 1.00 23.66 161 GLY D O 1
ATOM 21325 N N . LYS D 1 167 ? 76.574 -50.659 158.970 1.00 20.63 162 LYS D N 1
ATOM 21326 C CA . LYS D 1 167 ? 77.309 -49.974 157.915 1.00 22.02 162 LYS D CA 1
ATOM 21327 C C . LYS D 1 167 ? 76.535 -48.813 157.310 1.00 20.98 162 LYS D C 1
ATOM 21328 O O . LYS D 1 167 ? 77.099 -48.078 156.493 1.00 20.56 162 LYS D O 1
ATOM 21347 N N . HIS D 1 168 ? 75.266 -48.625 157.676 1.00 17.15 163 HIS D N 1
ATOM 21348 C CA . HIS D 1 168 ? 74.477 -47.583 157.049 1.00 18.91 163 HIS D CA 1
ATOM 21349 C C . HIS D 1 168 ? 74.221 -46.413 157.997 1.00 18.84 163 HIS D C 1
ATOM 21350 O O . HIS D 1 168 ? 73.867 -46.619 159.165 1.00 20.15 163 HIS D O 1
ATOM 21364 N N . PRO D 1 169 ? 74.396 -45.169 157.527 1.00 13.14 164 PRO D N 1
ATOM 21365 C CA . PRO D 1 169 ? 74.397 -44.033 158.459 1.00 14.23 164 PRO D CA 1
ATOM 21366 C C . PRO D 1 169 ? 73.086 -43.797 159.183 1.00 15.91 164 PRO D C 1
ATOM 21367 O O . PRO D 1 169 ? 73.088 -43.363 160.343 1.00 15.25 164 PRO D O 1
ATOM 21378 N N . GLU D 1 170 ? 71.960 -44.026 158.514 1.00 15.15 165 GLU D N 1
ATOM 21379 C CA . GLU D 1 170 ? 70.679 -43.691 159.125 1.00 17.38 165 GLU D CA 1
ATOM 21380 C C . GLU D 1 170 ? 70.318 -44.621 160.268 1.00 19.44 165 GLU D C 1
ATOM 21381 O O . GLU D 1 170 ? 69.529 -44.237 161.143 1.00 19.20 165 GLU D O 1
ATOM 21393 N N . ILE D 1 171 ? 70.868 -45.832 160.285 1.00 14.70 166 ILE D N 1
ATOM 21394 C CA . ILE D 1 171 ? 70.460 -46.863 161.234 1.00 18.21 166 ILE D CA 1
ATOM 21395 C C . ILE D 1 171 ? 71.619 -47.391 162.074 1.00 19.66 166 ILE D C 1
ATOM 21396 O O . ILE D 1 171 ? 71.411 -48.276 162.907 1.00 17.32 166 ILE D O 1
ATOM 21412 N N . GLN D 1 172 ? 72.825 -46.847 161.917 1.00 14.30 167 GLN D N 1
ATOM 21413 C CA . GLN D 1 172 ? 73.964 -47.350 162.679 1.00 17.05 167 GLN D CA 1
ATOM 21414 C C . GLN D 1 172 ? 73.782 -47.222 164.191 1.00 16.38 167 GLN D C 1
ATOM 21415 O O . GLN D 1 172 ? 74.453 -47.936 164.944 1.00 19.87 167 GLN D O 1
ATOM 21429 N N . SER D 1 173 ? 72.907 -46.332 164.656 1.00 17.78 168 SER D N 1
ATOM 21430 C CA . SER D 1 173 ? 72.732 -46.112 166.089 1.00 20.16 168 SER D CA 1
ATOM 21431 C C . SER D 1 173 ? 72.223 -47.340 166.839 1.00 20.07 168 SER D C 1
ATOM 21432 O O . SER D 1 173 ? 72.269 -47.346 168.073 1.00 20.39 168 SER D O 1
ATOM 21440 N N . VAL D 1 174 ? 71.736 -48.374 166.156 1.00 20.22 169 VAL D N 1
ATOM 21441 C CA . VAL D 1 174 ? 71.296 -49.587 166.847 1.00 22.05 169 VAL D CA 1
ATOM 21442 C C . VAL D 1 174 ? 72.407 -50.641 166.953 1.00 23.34 169 VAL D C 1
ATOM 21443 O O . VAL D 1 174 ? 72.136 -51.780 167.365 1.00 26.59 169 VAL D O 1
ATOM 21456 N N . THR D 1 175 ? 73.657 -50.276 166.653 1.00 26.46 170 THR D N 1
ATOM 21457 C CA . THR D 1 175 ? 74.797 -51.188 166.659 1.00 25.86 170 THR D CA 1
ATOM 21458 C C . THR D 1 175 ? 75.972 -50.540 167.394 1.00 22.90 170 THR D C 1
ATOM 21459 O O . THR D 1 175 ? 75.908 -49.381 167.806 1.00 28.30 170 THR D O 1
ATOM 21470 N N . ASP D 1 176 ? 77.068 -51.289 167.523 1.00 29.64 171 ASP D N 1
ATOM 21471 C CA . ASP D 1 176 ? 78.306 -50.758 168.096 1.00 26.62 171 ASP D CA 1
ATOM 21472 C C . ASP D 1 176 ? 79.110 -49.888 167.129 1.00 31.59 171 ASP D C 1
ATOM 21473 O O . ASP D 1 176 ? 80.218 -49.471 167.486 1.00 28.29 171 ASP D O 1
ATOM 21482 N N . ASN D 1 177 ? 78.616 -49.640 165.914 1.00 26.95 172 ASN D N 1
ATOM 21483 C CA . ASN D 1 177 ? 79.178 -48.639 165.016 1.00 24.38 172 ASN D CA 1
ATOM 21484 C C . ASN D 1 177 ? 78.510 -47.264 165.180 1.00 26.58 172 ASN D C 1
ATOM 21485 O O . ASN D 1 177 ? 78.567 -46.437 164.257 1.00 20.79 172 ASN D O 1
ATOM 21496 N N . ASP D 1 178 ? 77.885 -46.994 166.336 1.00 21.25 173 ASP D N 1
ATOM 21497 C CA . ASP D 1 178 ? 77.125 -45.753 166.477 1.00 22.15 173 ASP D CA 1
ATOM 21498 C C . ASP D 1 178 ? 77.998 -44.491 166.617 1.00 25.40 173 ASP D C 1
ATOM 21499 O O . ASP D 1 178 ? 77.439 -43.393 166.614 1.00 28.06 173 ASP D O 1
ATOM 21508 N N . ALA D 1 179 ? 79.334 -44.590 166.645 1.00 19.06 174 ALA D N 1
ATOM 21509 C CA . ALA D 1 179 ? 80.204 -43.418 166.674 1.00 21.08 174 ALA D CA 1
ATOM 21510 C C . ALA D 1 179 ? 80.830 -43.113 165.306 1.00 17.18 174 ALA D C 1
ATOM 21511 O O . ALA D 1 179 ? 81.662 -42.204 165.194 1.00 19.76 174 ALA D O 1
ATOM 21518 N N . ASN D 1 180 ? 80.427 -43.823 164.261 1.00 17.36 175 ASN D N 1
ATOM 21519 C CA . ASN D 1 180 ? 81.010 -43.595 162.943 1.00 16.24 175 ASN D CA 1
ATOM 21520 C C . ASN D 1 180 ? 80.531 -42.281 162.341 1.00 16.91 175 ASN D C 1
ATOM 21521 O O . ASN D 1 180 ? 79.366 -41.891 162.481 1.00 16.93 175 ASN D O 1
ATOM 21532 N N . GLN D 1 181 ? 81.449 -41.598 161.661 1.00 16.78 176 GLN D N 1
ATOM 21533 C CA . GLN D 1 181 ? 81.187 -40.315 161.033 1.00 15.46 176 GLN D CA 1
ATOM 21534 C C . GLN D 1 181 ? 81.073 -40.488 159.523 1.00 15.50 176 GLN D C 1
ATOM 21535 O O . GLN D 1 181 ? 81.633 -41.424 158.943 1.00 16.91 176 GLN D O 1
ATOM 21549 N N . TRP D 1 182 ? 80.371 -39.547 158.891 1.00 17.07 177 TRP D N 1
ATOM 21550 C CA . TRP D 1 182 ? 79.962 -39.676 157.498 1.00 15.05 177 TRP D CA 1
ATOM 21551 C C . TRP D 1 182 ? 80.185 -38.366 156.768 1.00 18.62 177 TRP D C 1
ATOM 21552 O O . TRP D 1 182 ? 79.937 -37.276 157.309 1.00 18.42 177 TRP D O 1
ATOM 21573 N N . PHE D 1 183 ? 80.654 -38.501 155.530 1.00 17.63 178 PHE D N 1
ATOM 21574 C CA . PHE D 1 183 ? 80.977 -37.388 154.658 1.00 16.84 178 PHE D CA 1
ATOM 21575 C C . PHE D 1 183 ? 80.450 -37.630 153.248 1.00 15.29 178 PHE D C 1
ATOM 21576 O O . PHE D 1 183 ? 80.228 -38.769 152.815 1.00 14.91 178 PHE D O 1
ATOM 21593 N N . ALA D 1 184 ? 80.294 -36.533 152.522 1.00 15.36 179 ALA D N 1
ATOM 21594 C CA . ALA D 1 184 ? 79.982 -36.555 151.102 1.00 17.54 179 ALA D CA 1
ATOM 21595 C C . ALA D 1 184 ? 80.995 -35.672 150.369 1.00 18.68 179 ALA D C 1
ATOM 21596 O O . ALA D 1 184 ? 81.750 -34.919 150.981 1.00 19.41 179 ALA D O 1
ATOM 21603 N N . ALA D 1 185 ? 80.999 -35.757 149.043 1.00 18.85 180 ALA D N 1
ATOM 21604 C CA . ALA D 1 185 ? 81.906 -34.948 148.233 1.00 17.60 180 ALA D CA 1
ATOM 21605 C C . ALA D 1 185 ? 81.338 -33.546 148.068 1.00 24.94 180 ALA D C 1
ATOM 21606 O O . ALA D 1 185 ? 80.165 -33.390 147.731 1.00 27.85 180 ALA D O 1
ATOM 21613 N N . GLU D 1 186 ? 82.161 -32.519 148.313 1.00 25.99 181 GLU D N 1
ATOM 21614 C CA . GLU D 1 186 ? 81.677 -31.145 148.159 1.00 29.67 181 GLU D CA 1
ATOM 21615 C C . GLU D 1 186 ? 81.192 -30.878 146.733 1.00 30.24 181 GLU D C 1
ATOM 21616 O O . GLU D 1 186 ? 80.165 -30.216 146.534 1.00 32.60 181 GLU D O 1
ATOM 21628 N N . THR D 1 187 ? 81.900 -31.408 145.731 1.00 28.88 182 THR D N 1
ATOM 21629 C CA . THR D 1 187 ? 81.596 -31.185 144.320 1.00 30.54 182 THR D CA 1
ATOM 21630 C C . THR D 1 187 ? 81.039 -32.420 143.626 1.00 34.47 182 THR D C 1
ATOM 21631 O O . THR D 1 187 ? 80.849 -32.397 142.405 1.00 41.97 182 THR D O 1
ATOM 21642 N N . GLY D 1 188 ? 80.804 -33.504 144.347 1.00 24.92 183 GLY D N 1
ATOM 21643 C CA . GLY D 1 188 ? 80.363 -34.740 143.722 1.00 22.50 183 GLY D CA 1
ATOM 21644 C C . GLY D 1 188 ? 81.496 -35.733 143.545 1.00 19.99 183 GLY D C 1
ATOM 21645 O O . GLY D 1 188 ? 82.634 -35.344 143.249 1.00 19.13 183 GLY D O 1
ATOM 21649 N N . PHE D 1 189 ? 81.204 -37.023 143.730 1.00 19.75 184 PHE D N 1
ATOM 21650 C CA . PHE D 1 189 ? 82.237 -38.043 143.574 1.00 20.84 184 PHE D CA 1
ATOM 21651 C C . PHE D 1 189 ? 82.683 -38.230 142.126 1.00 19.39 184 PHE D C 1
ATOM 21652 O O . PHE D 1 189 ? 83.703 -38.891 141.893 1.00 17.62 184 PHE D O 1
ATOM 21669 N N . ALA D 1 190 ? 81.941 -37.707 141.148 1.00 16.95 185 ALA D N 1
ATOM 21670 C CA . ALA D 1 190 ? 82.442 -37.665 139.783 1.00 19.41 185 ALA D CA 1
ATOM 21671 C C . ALA D 1 190 ? 83.814 -37.006 139.714 1.00 19.25 185 ALA D C 1
ATOM 21672 O O . ALA D 1 190 ? 84.612 -37.312 138.814 1.00 19.92 185 ALA D O 1
ATOM 21679 N N . GLY D 1 191 ? 84.100 -36.082 140.636 1.00 20.96 186 GLY D N 1
ATOM 21680 C CA . GLY D 1 191 ? 85.408 -35.441 140.654 1.00 22.03 186 GLY D CA 1
ATOM 21681 C C . GLY D 1 191 ? 86.535 -36.415 140.933 1.00 21.47 186 GLY D C 1
ATOM 21682 O O . GLY D 1 191 ? 87.630 -36.296 140.367 1.00 19.23 186 GLY D O 1
ATOM 21686 N N . LEU D 1 192 ? 86.292 -37.379 141.827 1.00 20.77 187 LEU D N 1
ATOM 21687 C CA . LEU D 1 192 ? 87.277 -38.421 142.099 1.00 17.84 187 LEU D CA 1
ATOM 21688 C C . LEU D 1 192 ? 87.483 -39.306 140.875 1.00 18.99 187 LEU D C 1
ATOM 21689 O O . LEU D 1 192 ? 88.624 -39.615 140.514 1.00 16.76 187 LEU D O 1
ATOM 21705 N N . ILE D 1 193 ? 86.379 -39.718 140.228 1.00 16.18 188 ILE D N 1
ATOM 21706 C CA . ILE D 1 193 ? 86.456 -40.508 139.001 1.00 17.81 188 ILE D CA 1
ATOM 21707 C C . ILE D 1 193 ? 87.303 -39.779 137.974 1.00 21.55 188 ILE D C 1
ATOM 21708 O O . ILE D 1 193 ? 88.175 -40.363 137.316 1.00 19.34 188 ILE D O 1
ATOM 21724 N N . GLN D 1 194 ? 87.048 -38.486 137.809 1.00 19.91 189 GLN D N 1
ATOM 21725 C CA . GLN D 1 194 ? 87.792 -37.749 136.798 1.00 21.70 189 GLN D CA 1
ATOM 21726 C C . GLN D 1 194 ? 89.249 -37.571 137.189 1.00 21.64 189 GLN D C 1
ATOM 21727 O O . GLN D 1 194 ? 90.122 -37.583 136.312 1.00 21.96 189 GLN D O 1
ATOM 21741 N N . GLY D 1 195 ? 89.538 -37.406 138.484 1.00 18.68 190 GLY D N 1
ATOM 21742 C CA . GLY D 1 195 ? 90.920 -37.358 138.915 1.00 19.63 190 GLY D CA 1
ATOM 21743 C C . GLY D 1 195 ? 91.682 -38.622 138.575 1.00 20.35 190 GLY D C 1
ATOM 21744 O O . GLY D 1 195 ? 92.812 -38.573 138.064 1.00 16.52 190 GLY D O 1
ATOM 21748 N N . ILE D 1 196 ? 91.082 -39.780 138.861 1.00 18.66 191 ILE D N 1
ATOM 21749 C CA . ILE D 1 196 ? 91.723 -41.051 138.538 1.00 17.37 191 ILE D CA 1
ATOM 21750 C C . ILE D 1 196 ? 91.855 -41.203 137.029 1.00 18.80 191 ILE D C 1
ATOM 21751 O O . ILE D 1 196 ? 92.903 -41.626 136.518 1.00 19.80 191 ILE D O 1
ATOM 21767 N N . LYS D 1 197 ? 90.796 -40.875 136.288 1.00 16.84 192 LYS D N 1
ATOM 21768 C CA . LYS D 1 197 ? 90.853 -41.021 134.845 1.00 21.58 192 LYS D CA 1
ATOM 21769 C C . LYS D 1 197 ? 91.973 -40.165 134.266 1.00 23.29 192 LYS D C 1
ATOM 21770 O O . LYS D 1 197 ? 92.734 -40.618 133.398 1.00 23.20 192 LYS D O 1
ATOM 21789 N N . ALA D 1 198 ? 92.107 -38.929 134.758 1.00 20.84 193 ALA D N 1
ATOM 21790 C CA . ALA D 1 198 ? 93.139 -38.036 134.246 1.00 20.35 193 ALA D CA 1
ATOM 21791 C C . ALA D 1 198 ? 94.529 -38.571 134.571 1.00 24.48 193 ALA D C 1
ATOM 21792 O O . ALA D 1 198 ? 95.443 -38.490 133.742 1.00 26.41 193 ALA D O 1
ATOM 21799 N N . LYS D 1 199 ? 94.702 -39.119 135.776 1.00 21.85 194 LYS D N 1
ATOM 21800 C CA . LYS D 1 199 ? 95.975 -39.718 136.170 1.00 24.51 194 LYS D CA 1
ATOM 21801 C C . LYS D 1 199 ? 96.333 -40.883 135.255 1.00 27.50 194 LYS D C 1
ATOM 21802 O O . LYS D 1 199 ? 97.461 -40.981 134.757 1.00 23.84 194 LYS D O 1
ATOM 21821 N N . VAL D 1 200 ? 95.363 -41.761 135.006 1.00 19.37 195 VAL D N 1
ATOM 21822 C CA . VAL D 1 200 ? 95.579 -42.960 134.212 1.00 22.95 195 VAL D CA 1
ATOM 21823 C C . VAL D 1 200 ? 95.815 -42.602 132.747 1.00 24.36 195 VAL D C 1
ATOM 21824 O O . VAL D 1 200 ? 96.644 -43.218 132.061 1.00 26.80 195 VAL D O 1
ATOM 21837 N N . LYS D 1 201 ? 95.113 -41.590 132.244 1.00 18.20 196 LYS D N 1
ATOM 21838 C CA . LYS D 1 201 ? 95.383 -41.126 130.886 1.00 23.49 196 LYS D CA 1
ATOM 21839 C C . LYS D 1 201 ? 96.783 -40.529 130.772 1.00 24.81 196 LYS D C 1
ATOM 21840 O O . LYS D 1 201 ? 97.497 -40.789 129.796 1.00 28.37 196 LYS D O 1
ATOM 21850 N N . ALA D 1 202 ? 97.192 -39.725 131.754 1.00 24.81 197 ALA D N 1
ATOM 21851 C CA . ALA D 1 202 ? 98.504 -39.085 131.705 1.00 29.65 197 ALA D CA 1
ATOM 21852 C C . ALA D 1 202 ? 99.638 -40.098 131.775 1.00 36.60 197 ALA D C 1
ATOM 21853 O O . ALA D 1 202 ? 100.747 -39.811 131.316 1.00 30.20 197 ALA D O 1
ATOM 21860 N N . ALA D 1 203 ? 99.390 -41.277 132.322 1.00 31.13 198 ALA D N 1
ATOM 21861 C CA . ALA D 1 203 ? 100.411 -42.306 132.431 1.00 29.94 198 ALA D CA 1
ATOM 21862 C C . ALA D 1 203 ? 100.392 -43.280 131.257 1.00 29.30 198 ALA D C 1
ATOM 21863 O O . ALA D 1 203 ? 101.111 -44.282 131.293 1.00 30.69 198 ALA D O 1
ATOM 21870 N N . GLY D 1 204 ? 99.565 -43.027 130.239 1.00 29.47 199 GLY D N 1
ATOM 21871 C CA . GLY D 1 204 ? 99.628 -43.743 128.974 1.00 29.42 199 GLY D CA 1
ATOM 21872 C C . GLY D 1 204 ? 98.438 -44.632 128.644 1.00 25.07 199 GLY D C 1
ATOM 21873 O O . GLY D 1 204 ? 98.382 -45.157 127.525 1.00 32.15 199 GLY D O 1
ATOM 21877 N N . ALA D 1 205 ? 97.493 -44.835 129.560 1.00 24.53 200 ALA D N 1
ATOM 21878 C CA . ALA D 1 205 ? 96.343 -45.668 129.237 1.00 25.19 200 ALA D CA 1
ATOM 21879 C C . ALA D 1 205 ? 95.544 -45.052 128.093 1.00 25.10 200 ALA D C 1
ATOM 21880 O O . ALA D 1 205 ? 95.446 -43.829 127.970 1.00 25.74 200 ALA D O 1
ATOM 21887 N N . ARG D 1 206 ? 94.986 -45.912 127.243 1.00 24.12 201 ARG D N 1
ATOM 21888 C CA . ARG D 1 206 ? 94.096 -45.501 126.165 1.00 22.45 201 ARG D CA 1
ATOM 21889 C C . ARG D 1 206 ? 92.673 -45.940 126.496 1.00 21.91 201 ARG D C 1
ATOM 21890 O O . ARG D 1 206 ? 92.441 -47.111 126.815 1.00 21.19 201 ARG D O 1
ATOM 21897 N N . PHE D 1 207 ? 91.738 -45.003 126.423 1.00 22.42 202 PHE D N 1
ATOM 21898 C CA . PHE D 1 207 ? 90.325 -45.263 126.687 1.00 22.17 202 PHE D CA 1
ATOM 21899 C C . PHE D 1 207 ? 89.548 -45.457 125.392 1.00 23.25 202 PHE D C 1
ATOM 21900 O O . PHE D 1 207 ? 89.719 -44.687 124.446 1.00 22.44 202 PHE D O 1
ATOM 21917 N N . SER D 1 208 ? 88.667 -46.482 125.363 1.00 15.02 203 SER D N 1
ATOM 21918 C CA . SER D 1 208 ? 87.675 -46.658 124.288 1.00 18.55 203 SER D CA 1
ATOM 21919 C C . SER D 1 208 ? 86.309 -46.759 124.961 1.00 15.67 203 SER D C 1
ATOM 21920 O O . SER D 1 208 ? 85.788 -47.843 125.242 1.00 16.31 203 SER D O 1
ATOM 21928 N N . LEU D 1 209 ? 85.732 -45.602 125.251 1.00 20.29 204 LEU D N 1
ATOM 21929 C CA . LEU D 1 209 ? 84.402 -45.561 125.836 1.00 21.10 204 LEU D CA 1
ATOM 21930 C C . LEU D 1 209 ? 83.349 -45.727 124.742 1.00 20.34 204 LEU D C 1
ATOM 21931 O O . LEU D 1 209 ? 83.577 -45.394 123.571 1.00 22.44 204 LEU D O 1
ATOM 21947 N N . GLY D 1 210 ? 82.195 -46.274 125.129 1.00 19.44 205 GLY D N 1
ATOM 21948 C CA . GLY D 1 210 ? 81.141 -46.583 124.184 1.00 20.60 205 GLY D CA 1
ATOM 21949 C C . GLY D 1 210 ? 81.250 -47.936 123.513 1.00 19.95 205 GLY D C 1
ATOM 21950 O O . GLY D 1 210 ? 80.572 -48.161 122.506 1.00 19.75 205 GLY D O 1
ATOM 21954 N N . TYR D 1 211 ? 82.082 -48.841 124.035 1.00 11.99 206 TYR D N 1
ATOM 21955 C CA . TYR D 1 211 ? 82.323 -50.165 123.461 1.00 14.71 206 TYR D CA 1
ATOM 21956 C C . TYR D 1 211 ? 81.987 -51.222 124.501 1.00 18.90 206 TYR D C 1
ATOM 21957 O O . TYR D 1 211 ? 82.573 -51.234 125.594 1.00 15.75 206 TYR D O 1
ATOM 21975 N N . ARG D 1 212 ? 81.055 -52.108 124.152 1.00 19.76 207 ARG D N 1
ATOM 21976 C CA . ARG D 1 212 ? 80.540 -53.135 125.049 1.00 17.75 207 ARG D CA 1
ATOM 21977 C C . ARG D 1 212 ? 81.197 -54.475 124.750 1.00 18.51 207 ARG D C 1
ATOM 21978 O O . ARG D 1 212 ? 81.176 -54.943 123.610 1.00 18.11 207 ARG D O 1
ATOM 21999 N N . LEU D 1 213 ? 81.775 -55.095 125.780 1.00 16.97 208 LEU D N 1
ATOM 22000 C CA . LEU D 1 213 ? 82.310 -56.436 125.626 1.00 15.10 208 LEU D CA 1
ATOM 22001 C C . LEU D 1 213 ? 81.166 -57.425 125.471 1.00 19.24 208 LEU D C 1
ATOM 22002 O O . LEU D 1 213 ? 80.231 -57.444 126.283 1.00 18.10 208 LEU D O 1
ATOM 22018 N N . LEU D 1 214 ? 81.235 -58.247 124.420 1.00 16.34 209 LEU D N 1
ATOM 22019 C CA . LEU D 1 214 ? 80.238 -59.277 124.130 1.00 19.36 209 LEU D CA 1
ATOM 22020 C C . LEU D 1 214 ? 80.723 -60.687 124.479 1.00 18.79 209 LEU D C 1
ATOM 22021 O O . LEU D 1 214 ? 79.936 -61.494 124.978 1.00 21.58 209 LEU D O 1
ATOM 22037 N N . SER D 1 215 ? 81.992 -61.008 124.230 1.00 22.10 210 SER D N 1
ATOM 22038 C CA . SER D 1 215 ? 82.501 -62.351 124.485 1.00 24.54 210 SER D CA 1
ATOM 22039 C C . SER D 1 215 ? 84.026 -62.322 124.500 1.00 26.57 210 SER D C 1
ATOM 22040 O O . SER D 1 215 ? 84.653 -61.373 124.025 1.00 22.92 210 SER D O 1
ATOM 22048 N N . VAL D 1 216 ? 84.610 -63.366 125.080 1.00 25.09 211 VAL D N 1
ATOM 22049 C CA . VAL D 1 216 ? 86.059 -63.500 125.197 1.00 29.34 211 VAL D CA 1
ATOM 22050 C C . VAL D 1 216 ? 86.449 -64.926 124.846 1.00 32.41 211 VAL D C 1
ATOM 22051 O O . VAL D 1 216 ? 85.763 -65.880 125.229 1.00 30.72 211 VAL D O 1
ATOM 22064 N N . ARG D 1 217 ? 87.571 -65.069 124.145 1.00 32.76 212 ARG D N 1
ATOM 22065 C CA . ARG D 1 217 ? 88.172 -66.366 123.858 1.00 38.01 212 ARG D CA 1
ATOM 22066 C C . ARG D 1 217 ? 89.655 -66.324 124.198 1.00 35.11 212 ARG D C 1
ATOM 22067 O O . ARG D 1 217 ? 90.321 -65.298 124.010 1.00 30.89 212 ARG D O 1
ATOM 22071 N N . THR D 1 218 ? 90.167 -67.440 124.703 1.00 35.89 213 THR D N 1
ATOM 22072 C CA . THR D 1 218 ? 91.600 -67.546 124.919 1.00 35.75 213 THR D CA 1
ATOM 22073 C C . THR D 1 218 ? 92.301 -67.627 123.571 1.00 39.62 213 THR D C 1
ATOM 22074 O O . THR D 1 218 ? 91.798 -68.244 122.628 1.00 40.00 213 THR D O 1
ATOM 22085 N N . ASP D 1 219 ? 93.456 -66.971 123.479 1.00 42.25 214 ASP D N 1
ATOM 22086 C CA . ASP D 1 219 ? 94.207 -66.858 122.223 1.00 54.93 214 ASP D CA 1
ATOM 22087 C C . ASP D 1 219 ? 95.690 -67.021 122.561 1.00 51.33 214 ASP D C 1
ATOM 22088 O O . ASP D 1 219 ? 96.403 -66.038 122.794 1.00 52.92 214 ASP D O 1
ATOM 22097 N N . GLY D 1 220 ? 96.143 -68.272 122.599 1.00 53.98 215 GLY D N 1
ATOM 22098 C CA . GLY D 1 220 ? 97.518 -68.540 122.991 1.00 51.28 215 GLY D CA 1
ATOM 22099 C C . GLY D 1 220 ? 97.732 -68.157 124.441 1.00 48.24 215 GLY D C 1
ATOM 22100 O O . GLY D 1 220 ? 96.983 -68.574 125.333 1.00 52.85 215 GLY D O 1
ATOM 22104 N N . ASP D 1 221 ? 98.757 -67.348 124.690 1.00 51.54 216 ASP D N 1
ATOM 22105 C CA . ASP D 1 221 ? 99.015 -66.828 126.029 1.00 59.12 216 ASP D CA 1
ATOM 22106 C C . ASP D 1 221 ? 98.163 -65.602 126.357 1.00 60.11 216 ASP D C 1
ATOM 22107 O O . ASP D 1 221 ? 98.369 -64.988 127.411 1.00 51.25 216 ASP D O 1
ATOM 22111 N N . GLY D 1 222 ? 97.220 -65.240 125.481 1.00 42.77 217 GLY D N 1
ATOM 22112 C CA . GLY D 1 222 ? 96.409 -64.049 125.649 1.00 34.93 217 GLY D CA 1
ATOM 22113 C C . GLY D 1 222 ? 94.942 -64.295 125.352 1.00 31.89 217 GLY D C 1
ATOM 22114 O O . GLY D 1 222 ? 94.456 -65.417 125.523 1.00 30.75 217 GLY D O 1
ATOM 22118 N N . TYR D 1 223 ? 94.235 -63.260 124.890 1.00 27.35 218 TYR D N 1
ATOM 22119 C CA . TYR D 1 223 ? 92.779 -63.287 124.798 1.00 26.09 218 TYR D CA 1
ATOM 22120 C C . TYR D 1 223 ? 92.321 -62.475 123.598 1.00 25.26 218 TYR D C 1
ATOM 22121 O O . TYR D 1 223 ? 92.922 -61.455 123.260 1.00 28.43 218 TYR D O 1
ATOM 22139 N N . LEU D 1 224 ? 91.232 -62.920 122.976 1.00 27.14 219 LEU D N 1
ATOM 22140 C CA . LEU D 1 224 ? 90.601 -62.206 121.873 1.00 27.43 219 LEU D CA 1
ATOM 22141 C C . LEU D 1 224 ? 89.213 -61.752 122.320 1.00 25.44 219 LEU D C 1
ATOM 22142 O O . LEU D 1 224 ? 88.338 -62.583 122.593 1.00 24.35 219 LEU D O 1
ATOM 22158 N N . LEU D 1 225 ? 89.019 -60.438 122.399 1.00 23.66 220 LEU D N 1
ATOM 22159 C CA . LEU D 1 225 ? 87.764 -59.836 122.842 1.00 21.61 220 LEU D CA 1
ATOM 22160 C C . LEU D 1 225 ? 86.910 -59.462 121.643 1.00 25.53 220 LEU D C 1
ATOM 22161 O O . LEU D 1 225 ? 87.407 -58.837 120.703 1.00 23.97 220 LEU D O 1
ATOM 22177 N N . GLN D 1 226 ? 85.619 -59.789 121.704 1.00 21.59 221 GLN D N 1
ATOM 22178 C CA . GLN D 1 226 ? 84.638 -59.279 120.752 1.00 22.06 221 GLN D CA 1
ATOM 22179 C C . GLN D 1 226 ? 83.837 -58.164 121.414 1.00 20.09 221 GLN D C 1
ATOM 22180 O O . GLN D 1 226 ? 83.161 -58.397 122.422 1.00 18.49 221 GLN D O 1
ATOM 22194 N N . LEU D 1 227 ? 83.895 -56.962 120.843 1.00 18.07 222 LEU D N 1
ATOM 22195 C CA . LEU D 1 227 ? 83.156 -55.819 121.358 1.00 18.39 222 LEU D CA 1
ATOM 22196 C C . LEU D 1 227 ? 82.256 -55.237 120.267 1.00 26.94 222 LEU D C 1
ATOM 22197 O O . LEU D 1 227 ? 82.368 -55.574 119.082 1.00 25.46 222 LEU D O 1
ATOM 22213 N N . ALA D 1 228 ? 81.344 -54.366 120.689 1.00 22.85 223 ALA D N 1
ATOM 22214 C CA . ALA D 1 228 ? 80.438 -53.660 119.788 1.00 23.30 223 ALA D CA 1
ATOM 22215 C C . ALA D 1 228 ? 80.282 -52.225 120.258 1.00 20.99 223 ALA D C 1
ATOM 22216 O O . ALA D 1 228 ? 80.102 -51.967 121.456 1.00 21.91 223 ALA D O 1
ATOM 22223 N N . GLY D 1 229 ? 80.342 -51.299 119.317 1.00 16.93 224 GLY D N 1
ATOM 22224 C CA . GLY D 1 229 ? 80.008 -49.922 119.604 1.00 18.66 224 GLY D CA 1
ATOM 22225 C C . GLY D 1 229 ? 78.516 -49.762 119.830 1.00 20.99 224 GLY D C 1
ATOM 22226 O O . GLY D 1 229 ? 77.720 -50.693 119.676 1.00 18.93 224 GLY D O 1
ATOM 22230 N N . ASP D 1 230 ? 78.113 -48.558 120.217 1.00 20.77 225 ASP D N 1
ATOM 22231 C CA . ASP D 1 230 ? 76.704 -48.419 120.540 1.00 25.33 225 ASP D CA 1
ATOM 22232 C C . ASP D 1 230 ? 75.834 -48.317 119.296 1.00 26.35 225 ASP D C 1
ATOM 22233 O O . ASP D 1 230 ? 74.608 -48.375 119.424 1.00 26.34 225 ASP D O 1
ATOM 22242 N N . ASP D 1 231 ? 76.434 -48.214 118.106 1.00 21.08 226 ASP D N 1
ATOM 22243 C CA . ASP D 1 231 ? 75.728 -48.364 116.844 1.00 20.99 226 ASP D CA 1
ATOM 22244 C C . ASP D 1 231 ? 75.858 -49.757 116.234 1.00 22.12 226 ASP D C 1
ATOM 22245 O O . ASP D 1 231 ? 75.551 -49.923 115.053 1.00 19.40 226 ASP D O 1
ATOM 22254 N N . GLY D 1 232 ? 76.296 -50.758 116.995 1.00 18.99 227 GLY D N 1
ATOM 22255 C CA . GLY D 1 232 ? 76.410 -52.118 116.487 1.00 21.00 227 GLY D CA 1
ATOM 22256 C C . GLY D 1 232 ? 77.679 -52.448 115.713 1.00 19.23 227 GLY D C 1
ATOM 22257 O O . GLY D 1 232 ? 77.856 -53.601 115.308 1.00 23.86 227 GLY D O 1
ATOM 22261 N N . TRP D 1 233 ? 78.576 -51.499 115.507 1.00 17.14 228 TRP D N 1
ATOM 22262 C CA . TRP D 1 233 ? 79.824 -51.801 114.818 1.00 23.23 228 TRP D CA 1
ATOM 22263 C C . TRP D 1 233 ? 80.684 -52.736 115.654 1.00 21.36 228 TRP D C 1
ATOM 22264 O O . TRP D 1 233 ? 80.976 -52.444 116.819 1.00 19.85 228 TRP D O 1
ATOM 22285 N N . LYS D 1 234 ? 81.112 -53.843 115.046 1.00 22.92 229 LYS D N 1
ATOM 22286 C CA . LYS D 1 234 ? 81.884 -54.864 115.752 1.00 26.01 229 LYS D CA 1
ATOM 22287 C C . LYS D 1 234 ? 83.377 -54.555 115.711 1.00 28.47 229 LYS D C 1
ATOM 22288 O O . LYS D 1 234 ? 83.911 -54.113 114.689 1.00 27.60 229 LYS D O 1
ATOM 22298 N N . LEU D 1 235 ? 84.047 -54.803 116.838 1.00 27.10 230 LEU D N 1
ATOM 22299 C CA . LEU D 1 235 ? 85.470 -54.528 117.021 1.00 28.98 230 LEU D CA 1
ATOM 22300 C C . LEU D 1 235 ? 86.102 -55.715 117.733 1.00 32.59 230 LEU D C 1
ATOM 22301 O O . LEU D 1 235 ? 85.518 -56.244 118.678 1.00 27.55 230 LEU D O 1
ATOM 22317 N N . GLU D 1 236 ? 87.293 -56.123 117.296 1.00 25.82 231 GLU D N 1
ATOM 22318 C CA . GLU D 1 236 ? 88.056 -57.172 117.956 1.00 23.33 231 GLU D CA 1
ATOM 22319 C C . GLU D 1 236 ? 89.262 -56.552 118.646 1.00 25.02 231 GLU D C 1
ATOM 22320 O O . GLU D 1 236 ? 89.859 -55.602 118.133 1.00 29.13 231 GLU D O 1
ATOM 22332 N N . HIS D 1 237 ? 89.615 -57.081 119.816 1.00 24.52 232 HIS D N 1
ATOM 22333 C CA . HIS D 1 237 ? 90.783 -56.598 120.542 1.00 25.12 232 HIS D CA 1
ATOM 22334 C C . HIS D 1 237 ? 91.517 -57.784 121.140 1.00 27.68 232 HIS D C 1
ATOM 22335 O O . HIS D 1 237 ? 90.902 -58.638 121.786 1.00 25.38 232 HIS D O 1
ATOM 22349 N N . ARG D 1 238 ? 92.830 -57.828 120.917 1.00 23.28 233 ARG D N 1
ATOM 22350 C CA . ARG D 1 238 ? 93.695 -58.858 121.463 1.00 21.91 233 ARG D CA 1
ATOM 22351 C C . ARG D 1 238 ? 94.492 -58.267 122.624 1.00 22.89 233 ARG D C 1
ATOM 22352 O O . ARG D 1 238 ? 95.032 -57.165 122.511 1.00 22.65 233 ARG D O 1
ATOM 22373 N N . THR D 1 239 ? 94.546 -58.985 123.740 1.00 23.40 234 THR D N 1
ATOM 22374 C CA . THR D 1 239 ? 95.342 -58.547 124.880 1.00 23.63 234 THR D CA 1
ATOM 22375 C C . THR D 1 239 ? 96.044 -59.753 125.492 1.00 22.81 234 THR D C 1
ATOM 22376 O O . THR D 1 239 ? 95.646 -60.902 125.271 1.00 26.32 234 THR D O 1
ATOM 22387 N N . ARG D 1 240 ? 97.086 -59.476 126.303 1.00 22.59 235 ARG D N 1
ATOM 22388 C CA . ARG D 1 240 ? 97.835 -60.526 126.990 1.00 26.52 235 ARG D CA 1
ATOM 22389 C C . ARG D 1 240 ? 97.341 -60.765 128.414 1.00 29.25 235 ARG D C 1
ATOM 22390 O O . ARG D 1 240 ? 97.511 -61.870 128.947 1.00 25.89 235 ARG D O 1
ATOM 22394 N N . HIS D 1 241 ? 96.720 -59.763 129.034 1.00 22.71 236 HIS D N 1
ATOM 22395 C CA . HIS D 1 241 ? 96.181 -59.869 130.386 1.00 20.57 236 HIS D CA 1
ATOM 22396 C C . HIS D 1 241 ? 94.859 -59.111 130.437 1.00 18.20 236 HIS D C 1
ATOM 22397 O O . HIS D 1 241 ? 94.758 -57.997 129.912 1.00 18.80 236 HIS D O 1
ATOM 22411 N N . LEU D 1 242 ? 93.860 -59.692 131.085 1.00 22.83 237 LEU D N 1
ATOM 22412 C CA . LEU D 1 242 ? 92.508 -59.132 131.052 1.00 18.01 237 LEU D CA 1
ATOM 22413 C C . LEU D 1 242 ? 91.941 -59.057 132.463 1.00 18.75 237 LEU D C 1
ATOM 22414 O O . LEU D 1 242 ? 91.956 -60.054 133.193 1.00 18.97 237 LEU D O 1
ATOM 22430 N N . ILE D 1 243 ? 91.451 -57.873 132.835 1.00 19.01 238 ILE D N 1
ATOM 22431 C CA . ILE D 1 243 ? 90.660 -57.669 134.047 1.00 16.78 238 ILE D CA 1
ATOM 22432 C C . ILE D 1 243 ? 89.258 -57.249 133.629 1.00 15.92 238 ILE D C 1
ATOM 22433 O O . ILE D 1 243 ? 89.090 -56.270 132.890 1.00 14.39 238 ILE D O 1
ATOM 22449 N N . LEU D 1 244 ? 88.258 -57.975 134.125 1.00 14.95 239 LEU D N 1
ATOM 22450 C CA . LEU D 1 244 ? 86.851 -57.597 133.980 1.00 12.28 239 LEU D CA 1
ATOM 22451 C C . LEU D 1 244 ? 86.436 -56.895 135.266 1.00 13.53 239 LEU D C 1
ATOM 22452 O O . LEU D 1 244 ? 86.126 -57.541 136.279 1.00 13.14 239 LEU D O 1
ATOM 22468 N N . ALA D 1 245 ? 86.455 -55.569 135.227 1.00 11.11 240 ALA D N 1
ATOM 22469 C CA . ALA D 1 245 ? 86.063 -54.747 136.373 1.00 14.37 240 ALA D CA 1
ATOM 22470 C C . ALA D 1 245 ? 84.597 -54.347 136.218 1.00 13.76 240 ALA D C 1
ATOM 22471 O O . ALA D 1 245 ? 84.224 -53.173 136.053 1.00 15.36 240 ALA D O 1
ATOM 22478 N N . ILE D 1 246 ? 83.762 -55.381 136.242 1.00 13.17 241 ILE D N 1
ATOM 22479 C CA . ILE D 1 246 ? 82.318 -55.249 136.052 1.00 11.84 241 ILE D CA 1
ATOM 22480 C C . ILE D 1 246 ? 81.625 -56.110 137.096 1.00 16.34 241 ILE D C 1
ATOM 22481 O O . ILE D 1 246 ? 82.217 -57.047 137.638 1.00 16.43 241 ILE D O 1
ATOM 22497 N N . PRO D 1 247 ? 80.377 -55.798 137.415 1.00 11.91 242 PRO D N 1
ATOM 22498 C CA . PRO D 1 247 ? 79.705 -56.525 138.498 1.00 11.94 242 PRO D CA 1
ATOM 22499 C C . PRO D 1 247 ? 79.245 -57.902 138.051 1.00 10.69 242 PRO D C 1
ATOM 22500 O O . PRO D 1 247 ? 79.204 -58.203 136.848 1.00 13.03 242 PRO D O 1
ATOM 22511 N N . PRO D 1 248 ? 78.872 -58.765 138.997 1.00 13.15 243 PRO D N 1
ATOM 22512 C CA . PRO D 1 248 ? 78.467 -60.133 138.626 1.00 15.41 243 PRO D CA 1
ATOM 22513 C C . PRO D 1 248 ? 77.324 -60.195 137.619 1.00 14.34 243 PRO D C 1
ATOM 22514 O O . PRO D 1 248 ? 77.343 -61.066 136.736 1.00 14.59 243 PRO D O 1
ATOM 22525 N N . SER D 1 249 ? 76.327 -59.312 137.724 1.00 15.46 244 SER D N 1
ATOM 22526 C CA . SER D 1 249 ? 75.241 -59.294 136.743 1.00 16.32 244 SER D CA 1
ATOM 22527 C C . SER D 1 249 ? 75.778 -59.162 135.328 1.00 18.55 244 SER D C 1
ATOM 22528 O O . SER D 1 249 ? 75.255 -59.782 134.396 1.00 20.65 244 SER D O 1
ATOM 22536 N N . ALA D 1 250 ? 76.825 -58.354 135.155 1.00 15.29 245 ALA D N 1
ATOM 22537 C CA . ALA D 1 250 ? 77.430 -58.155 133.851 1.00 15.38 245 ALA D CA 1
ATOM 22538 C C . ALA D 1 250 ? 78.286 -59.345 133.441 1.00 14.66 245 ALA D C 1
ATOM 22539 O O . ALA D 1 250 ? 78.340 -59.688 132.254 1.00 18.21 245 ALA D O 1
ATOM 22546 N N . MET D 1 251 ? 78.989 -59.963 134.400 1.00 18.22 246 MET D N 1
ATOM 22547 C CA . MET D 1 251 ? 79.714 -61.201 134.120 1.00 16.82 246 MET D CA 1
ATOM 22548 C C . MET D 1 251 ? 78.786 -62.261 133.546 1.00 19.86 246 MET D C 1
ATOM 22549 O O . MET D 1 251 ? 79.169 -63.023 132.654 1.00 18.79 246 MET D O 1
ATOM 22563 N N . ALA D 1 252 ? 77.565 -62.331 134.058 1.00 22.59 247 ALA D N 1
ATOM 22564 C CA . ALA D 1 252 ? 76.660 -63.400 133.668 1.00 23.40 247 ALA D CA 1
ATOM 22565 C C . ALA D 1 252 ? 76.284 -63.298 132.204 1.00 28.24 247 ALA D C 1
ATOM 22566 O O . ALA D 1 252 ? 76.009 -64.318 131.573 1.00 29.80 247 ALA D O 1
ATOM 22573 N N . GLY D 1 253 ? 76.292 -62.085 131.648 1.00 24.12 248 GLY D N 1
ATOM 22574 C CA . GLY D 1 253 ? 75.964 -61.876 130.250 1.00 24.93 248 GLY D CA 1
ATOM 22575 C C . GLY D 1 253 ? 77.065 -62.204 129.264 1.00 26.55 248 GLY D C 1
ATOM 22576 O O . GLY D 1 253 ? 76.831 -62.129 128.055 1.00 30.21 248 GLY D O 1
ATOM 22580 N N . LEU D 1 254 ? 78.262 -62.533 129.739 1.00 23.46 249 LEU D N 1
ATOM 22581 C CA . LEU D 1 254 ? 79.351 -62.914 128.855 1.00 20.09 249 LEU D CA 1
ATOM 22582 C C . LEU D 1 254 ? 79.373 -64.434 128.728 1.00 25.77 249 LEU D C 1
ATOM 22583 O O . LEU D 1 254 ? 78.515 -65.142 129.257 1.00 30.51 249 LEU D O 1
ATOM 22599 N N . ASN D 1 255 ? 80.360 -64.956 128.026 1.00 30.45 250 ASN D N 1
ATOM 22600 C CA . ASN D 1 255 ? 80.446 -66.395 127.804 1.00 34.16 250 ASN D CA 1
ATOM 22601 C C . ASN D 1 255 ? 81.592 -67.008 128.596 1.00 28.39 250 ASN D C 1
ATOM 22602 O O . ASN D 1 255 ? 82.348 -67.824 128.066 1.00 33.58 250 ASN D O 1
ATOM 22613 N N . VAL D 1 256 ? 81.740 -66.619 129.871 1.00 26.27 251 VAL D N 1
ATOM 22614 C CA . VAL D 1 256 ? 82.962 -66.900 130.620 1.00 25.77 251 VAL D CA 1
ATOM 22615 C C . VAL D 1 256 ? 82.697 -67.773 131.852 1.00 18.83 251 VAL D C 1
ATOM 22616 O O . VAL D 1 256 ? 83.473 -67.754 132.799 1.00 21.07 251 VAL D O 1
ATOM 22629 N N . ASP D 1 257 ? 81.609 -68.544 131.846 1.00 20.23 252 ASP D N 1
ATOM 22630 C CA . ASP D 1 257 ? 81.377 -69.585 132.854 1.00 18.92 252 ASP D CA 1
ATOM 22631 C C . ASP D 1 257 ? 81.248 -69.012 134.260 1.00 25.26 252 ASP D C 1
ATOM 22632 O O . ASP D 1 257 ? 81.692 -69.624 135.239 1.00 21.14 252 ASP D O 1
ATOM 22641 N N . PHE D 1 258 ? 80.632 -67.843 134.369 1.00 22.38 253 PHE D N 1
ATOM 22642 C CA . PHE D 1 258 ? 80.468 -67.207 135.662 1.00 20.90 253 PHE D CA 1
ATOM 22643 C C . PHE D 1 258 ? 79.160 -67.676 136.277 1.00 20.30 253 PHE D C 1
ATOM 22644 O O . PHE D 1 258 ? 78.138 -67.649 135.611 1.00 21.45 253 PHE D O 1
ATOM 22661 N N . PRO D 1 259 ? 79.166 -68.059 137.570 1.00 20.90 254 PRO D N 1
ATOM 22662 C CA . PRO D 1 259 ? 80.265 -68.015 138.540 1.00 17.71 254 PRO D CA 1
ATOM 22663 C C . PRO D 1 259 ? 81.078 -69.304 138.671 1.00 18.93 254 PRO D C 1
ATOM 22664 O O . PRO D 1 259 ? 82.102 -69.326 139.397 1.00 20.74 254 PRO D O 1
ATOM 22675 N N . GLU D 1 260 ? 80.628 -70.357 137.985 1.00 21.15 255 GLU D N 1
ATOM 22676 C CA . GLU D 1 260 ? 81.087 -71.708 138.313 1.00 24.97 255 GLU D CA 1
ATOM 22677 C C . GLU D 1 260 ? 82.603 -71.850 138.185 1.00 28.12 255 GLU D C 1
ATOM 22678 O O . GLU D 1 260 ? 83.224 -72.608 138.941 1.00 24.84 255 GLU D O 1
ATOM 22690 N N . ALA D 1 261 ? 83.217 -71.156 137.232 1.00 20.70 256 ALA D N 1
ATOM 22691 C CA . ALA D 1 261 ? 84.659 -71.277 137.042 1.00 21.44 256 ALA D CA 1
ATOM 22692 C C . ALA D 1 261 ? 85.446 -70.328 137.932 1.00 21.60 256 ALA D C 1
ATOM 22693 O O . ALA D 1 261 ? 86.682 -70.320 137.868 1.00 19.84 256 ALA D O 1
ATOM 22700 N N . TRP D 1 262 ? 84.772 -69.526 138.750 1.00 17.81 257 TRP D N 1
ATOM 22701 C CA . TRP D 1 262 ? 85.429 -68.436 139.458 1.00 18.29 257 TRP D CA 1
ATOM 22702 C C . TRP D 1 262 ? 85.348 -68.548 140.970 1.00 23.00 257 TRP D C 1
ATOM 22703 O O . TRP D 1 262 ? 86.269 -68.104 141.673 1.00 23.52 257 TRP D O 1
ATOM 22724 N N . SER D 1 263 ? 84.244 -69.059 141.490 1.00 25.95 258 SER D N 1
ATOM 22725 C CA . SER D 1 263 ? 84.083 -69.278 142.917 1.00 31.24 258 SER D CA 1
ATOM 22726 C C . SER D 1 263 ? 82.940 -70.260 143.099 1.00 29.67 258 SER D C 1
ATOM 22727 O O . SER D 1 263 ? 82.243 -70.614 142.147 1.00 31.55 258 SER D O 1
ATOM 22735 N N . GLY D 1 264 ? 82.749 -70.689 144.339 1.00 29.25 259 GLY D N 1
ATOM 22736 C CA . GLY D 1 264 ? 81.643 -71.551 144.692 1.00 31.51 259 GLY D CA 1
ATOM 22737 C C . GLY D 1 264 ? 80.405 -70.810 145.137 1.00 33.59 259 GLY D C 1
ATOM 22738 O O . GLY D 1 264 ? 79.426 -71.441 145.548 1.00 31.76 259 GLY D O 1
ATOM 22742 N N . ALA D 1 265 ? 80.410 -69.487 145.057 1.00 34.17 260 ALA D N 1
ATOM 22743 C CA . ALA D 1 265 ? 79.313 -68.690 145.577 1.00 30.18 260 ALA D CA 1
ATOM 22744 C C . ALA D 1 265 ? 78.230 -68.451 144.522 1.00 30.62 260 ALA D C 1
ATOM 22745 O O . ALA D 1 265 ? 78.375 -68.772 143.341 1.00 28.27 260 ALA D O 1
ATOM 22752 N N . ARG D 1 266 ? 77.111 -67.903 144.984 1.00 25.24 261 ARG D N 1
ATOM 22753 C CA . ARG D 1 266 ? 76.071 -67.391 144.110 1.00 29.92 261 ARG D CA 1
ATOM 22754 C C . ARG D 1 266 ? 75.922 -65.904 144.390 1.00 23.48 261 ARG D C 1
ATOM 22755 O O . ARG D 1 266 ? 76.220 -65.429 145.491 1.00 27.78 261 ARG D O 1
ATOM 22776 N N . TYR D 1 267 ? 75.482 -65.170 143.379 1.00 24.73 262 TYR D N 1
ATOM 22777 C CA . TYR D 1 267 ? 75.403 -63.724 143.446 1.00 23.48 262 TYR D CA 1
ATOM 22778 C C . TYR D 1 267 ? 73.973 -63.273 143.170 1.00 21.76 262 TYR D C 1
ATOM 22779 O O . TYR D 1 267 ? 73.220 -63.935 142.453 1.00 22.14 262 TYR D O 1
ATOM 22797 N N . GLY D 1 268 ? 73.600 -62.150 143.780 1.00 24.58 263 GLY D N 1
ATOM 22798 C CA . GLY D 1 268 ? 72.295 -61.571 143.556 1.00 25.61 263 GLY D CA 1
ATOM 22799 C C . GLY D 1 268 ? 72.425 -60.074 143.379 1.00 19.42 263 GLY D C 1
ATOM 22800 O O . GLY D 1 268 ? 73.496 -59.499 143.560 1.00 19.16 263 GLY D O 1
ATOM 22804 N N . SER D 1 269 ? 71.311 -59.453 143.010 1.00 20.84 264 SER D N 1
ATOM 22805 C CA . SER D 1 269 ? 71.258 -58.006 142.896 1.00 19.72 264 SER D CA 1
ATOM 22806 C C . SER D 1 269 ? 69.868 -57.524 143.273 1.00 16.85 264 SER D C 1
ATOM 22807 O O . SER D 1 269 ? 68.901 -58.294 143.310 1.00 20.34 264 SER D O 1
ATOM 22815 N N . LEU D 1 270 ? 69.786 -56.232 143.558 1.00 17.36 265 LEU D N 1
ATOM 22816 C CA . LEU D 1 270 ? 68.535 -55.563 143.849 1.00 18.53 265 LEU D CA 1
ATOM 22817 C C . LEU D 1 270 ? 68.529 -54.222 143.138 1.00 12.67 265 LEU D C 1
ATOM 22818 O O . LEU D 1 270 ? 69.574 -53.584 142.993 1.00 15.53 265 LEU D O 1
ATOM 22834 N N . PRO D 1 271 ? 67.378 -53.773 142.687 1.00 14.21 266 PRO D N 1
ATOM 22835 C CA . PRO D 1 271 ? 67.299 -52.443 142.104 1.00 11.12 266 PRO D CA 1
ATOM 22836 C C . PRO D 1 271 ? 67.284 -51.373 143.182 1.00 11.20 266 PRO D C 1
ATOM 22837 O O . PRO D 1 271 ? 66.867 -51.600 144.317 1.00 13.29 266 PRO D O 1
ATOM 22848 N N . LEU D 1 272 ? 67.698 -50.182 142.774 1.00 12.98 267 LEU D N 1
ATOM 22849 C CA . LEU D 1 272 ? 67.720 -48.996 143.616 1.00 12.25 267 LEU D CA 1
ATOM 22850 C C . LEU D 1 272 ? 67.093 -47.840 142.849 1.00 14.78 267 LEU D C 1
ATOM 22851 O O . LEU D 1 272 ? 67.141 -47.786 141.615 1.00 13.92 267 LEU D O 1
ATOM 22867 N N . PHE D 1 273 ? 66.533 -46.888 143.589 1.00 11.95 268 PHE D N 1
ATOM 22868 C CA . PHE D 1 273 ? 65.909 -45.720 142.993 1.00 14.89 268 PHE D CA 1
ATOM 22869 C C . PHE D 1 273 ? 66.175 -44.521 143.883 1.00 13.69 268 PHE D C 1
ATOM 22870 O O . PHE D 1 273 ? 65.984 -44.595 145.106 1.00 13.00 268 PHE D O 1
ATOM 22887 N N . LYS D 1 274 ? 66.562 -43.409 143.265 1.00 12.90 269 LYS D N 1
ATOM 22888 C CA . LYS D 1 274 ? 66.708 -42.136 143.957 1.00 13.55 269 LYS D CA 1
ATOM 22889 C C . LYS D 1 274 ? 65.942 -41.072 143.195 1.00 17.36 269 LYS D C 1
ATOM 22890 O O . LYS D 1 274 ? 66.005 -41.017 141.966 1.00 17.72 269 LYS D O 1
ATOM 22909 N N . GLY D 1 275 ? 65.210 -40.242 143.921 1.00 16.69 270 GLY D N 1
ATOM 22910 C CA . GLY D 1 275 ? 64.608 -39.052 143.342 1.00 16.17 270 GLY D CA 1
ATOM 22911 C C . GLY D 1 275 ? 64.906 -37.808 144.149 1.00 16.27 270 GLY D C 1
ATOM 22912 O O . GLY D 1 275 ? 64.920 -37.837 145.381 1.00 16.92 270 GLY D O 1
ATOM 22916 N N . PHE D 1 276 ? 65.105 -36.701 143.434 1.00 15.53 271 PHE D N 1
ATOM 22917 C CA . PHE D 1 276 ? 65.517 -35.423 143.993 1.00 17.69 271 PHE D CA 1
ATOM 22918 C C . PHE D 1 276 ? 64.573 -34.338 143.506 1.00 22.34 271 PHE D C 1
ATOM 22919 O O . PHE D 1 276 ? 64.278 -34.259 142.310 1.00 22.73 271 PHE D O 1
ATOM 22936 N N . LEU D 1 277 ? 64.146 -33.468 144.412 1.00 16.98 272 LEU D N 1
ATOM 22937 C CA . LEU D 1 277 ? 63.180 -32.429 144.089 1.00 19.15 272 LEU D CA 1
ATOM 22938 C C . LEU D 1 277 ? 63.656 -31.118 144.679 1.00 20.47 272 LEU D C 1
ATOM 22939 O O . LEU D 1 277 ? 64.075 -31.067 145.841 1.00 19.07 272 LEU D O 1
ATOM 22955 N N . THR D 1 278 ? 63.590 -30.062 143.881 1.00 22.98 273 THR D N 1
ATOM 22956 C CA . THR D 1 278 ? 63.929 -28.731 144.347 1.00 23.49 273 THR D CA 1
ATOM 22957 C C . THR D 1 278 ? 62.708 -27.826 144.195 1.00 24.68 273 THR D C 1
ATOM 22958 O O . THR D 1 278 ? 61.851 -28.059 143.342 1.00 26.20 273 THR D O 1
ATOM 22969 N N . TYR D 1 279 ? 62.641 -26.794 145.028 1.00 23.45 274 TYR D N 1
ATOM 22970 C CA . TYR D 1 279 ? 61.451 -25.978 145.176 1.00 28.77 274 TYR D CA 1
ATOM 22971 C C . TYR D 1 279 ? 61.813 -24.503 145.142 1.00 32.78 274 TYR D C 1
ATOM 22972 O O . TYR D 1 279 ? 62.970 -24.119 145.319 1.00 33.62 274 TYR D O 1
ATOM 22990 N N . GLY D 1 280 ? 60.785 -23.682 144.925 1.00 39.87 275 GLY D N 1
ATOM 22991 C CA . GLY D 1 280 ? 60.969 -22.244 144.937 1.00 36.21 275 GLY D CA 1
ATOM 22992 C C . GLY D 1 280 ? 61.358 -21.708 146.295 1.00 35.80 275 GLY D C 1
ATOM 22993 O O . GLY D 1 280 ? 62.097 -20.727 146.384 1.00 36.60 275 GLY D O 1
ATOM 22997 N N . GLU D 1 281 ? 60.876 -22.336 147.361 1.00 32.20 276 GLU D N 1
ATOM 22998 C CA . GLU D 1 281 ? 61.254 -21.992 148.722 1.00 33.60 276 GLU D CA 1
ATOM 22999 C C . GLU D 1 281 ? 61.485 -23.276 149.505 1.00 34.89 276 GLU D C 1
ATOM 23000 O O . GLU D 1 281 ? 60.867 -24.308 149.208 1.00 27.90 276 GLU D O 1
ATOM 23007 N N . PRO D 1 282 ? 62.457 -23.248 150.592 1.00 31.08 277 PRO D N 1
ATOM 23008 C CA . PRO D 1 282 ? 62.679 -24.448 151.428 1.00 27.20 277 PRO D CA 1
ATOM 23009 C C . PRO D 1 282 ? 61.568 -24.611 152.460 1.00 26.03 277 PRO D C 1
ATOM 23010 O O . PRO D 1 282 ? 61.722 -24.359 153.657 1.00 25.89 277 PRO D O 1
ATOM 23021 N N . TRP D 1 283 ? 60.402 -25.034 151.962 1.00 26.58 278 TRP D N 1
ATOM 23022 C CA . TRP D 1 283 ? 59.187 -25.101 152.768 1.00 22.94 278 TRP D CA 1
ATOM 23023 C C . TRP D 1 283 ? 59.324 -26.007 153.984 1.00 24.47 278 TRP D C 1
ATOM 23024 O O . TRP D 1 283 ? 58.599 -25.816 154.968 1.00 25.03 278 TRP D O 1
ATOM 23045 N N . TRP D 1 284 ? 60.238 -26.974 153.960 1.00 20.21 279 TRP D N 1
ATOM 23046 C CA . TRP D 1 284 ? 60.388 -27.882 155.093 1.00 20.42 279 TRP D CA 1
ATOM 23047 C C . TRP D 1 284 ? 61.054 -27.225 156.306 1.00 23.12 279 TRP D C 1
ATOM 23048 O O . TRP D 1 284 ? 61.028 -27.805 157.400 1.00 21.00 279 TRP D O 1
ATOM 23069 N N . LEU D 1 285 ? 61.634 -26.031 156.151 1.00 24.59 280 LEU D N 1
ATOM 23070 C CA . LEU D 1 285 ? 62.231 -25.347 157.299 1.00 29.43 280 LEU D CA 1
ATOM 23071 C C . LEU D 1 285 ? 61.194 -25.006 158.359 1.00 25.81 280 LEU D C 1
ATOM 23072 O O . LEU D 1 285 ? 61.527 -24.914 159.546 1.00 31.37 280 LEU D O 1
ATOM 23088 N N . ASP D 1 286 ? 59.934 -24.825 157.959 1.00 30.00 281 ASP D N 1
ATOM 23089 C CA . ASP D 1 286 ? 58.878 -24.581 158.940 1.00 30.11 281 ASP D CA 1
ATOM 23090 C C . ASP D 1 286 ? 58.727 -25.735 159.911 1.00 34.85 281 ASP D C 1
ATOM 23091 O O . ASP D 1 286 ? 58.183 -25.542 161.001 1.00 34.38 281 ASP D O 1
ATOM 23100 N N . TYR D 1 287 ? 59.174 -26.931 159.531 1.00 25.97 282 TYR D N 1
ATOM 23101 C CA . TYR D 1 287 ? 59.079 -28.115 160.370 1.00 21.84 282 TYR D CA 1
ATOM 23102 C C . TYR D 1 287 ? 60.425 -28.492 160.966 1.00 21.07 282 TYR D C 1
ATOM 23103 O O . TYR D 1 287 ? 60.538 -29.545 161.609 1.00 22.97 282 TYR D O 1
ATOM 23121 N N . LYS D 1 288 ? 61.441 -27.655 160.769 1.00 25.25 283 LYS D N 1
ATOM 23122 C CA . LYS D 1 288 ? 62.802 -27.944 161.210 1.00 29.26 283 LYS D CA 1
ATOM 23123 C C . LYS D 1 288 ? 63.265 -29.305 160.702 1.00 26.68 283 LYS D C 1
ATOM 23124 O O . LYS D 1 288 ? 63.890 -30.086 161.424 1.00 25.04 283 LYS D O 1
ATOM 23143 N N . LEU D 1 289 ? 62.962 -29.595 159.439 1.00 22.90 284 LEU D N 1
ATOM 23144 C CA . LEU D 1 289 ? 63.377 -30.857 158.841 1.00 19.04 284 LEU D CA 1
ATOM 23145 C C . LEU D 1 289 ? 64.736 -30.772 158.163 1.00 24.24 284 LEU D C 1
ATOM 23146 O O . LEU D 1 289 ? 65.263 -31.805 157.754 1.00 17.88 284 LEU D O 1
ATOM 23162 N N . ASP D 1 290 ? 65.314 -29.581 158.049 1.00 22.36 285 ASP D N 1
ATOM 23163 C CA . ASP D 1 290 ? 66.569 -29.428 157.326 1.00 23.21 285 ASP D CA 1
ATOM 23164 C C . ASP D 1 290 ? 67.662 -30.277 157.957 1.00 22.51 285 ASP D C 1
ATOM 23165 O O . ASP D 1 290 ? 67.860 -30.264 159.180 1.00 21.76 285 ASP D O 1
ATOM 23174 N N . ASP D 1 291 ? 68.371 -31.017 157.101 1.00 21.25 286 ASP D N 1
ATOM 23175 C CA . ASP D 1 291 ? 69.442 -31.910 157.517 1.00 22.54 286 ASP D CA 1
ATOM 23176 C C . ASP D 1 291 ? 68.933 -33.058 158.377 1.00 19.58 286 ASP D C 1
ATOM 23177 O O . ASP D 1 291 ? 69.690 -33.649 159.154 1.00 20.63 286 ASP D O 1
ATOM 23186 N N . GLN D 1 292 ? 67.656 -33.407 158.231 1.00 20.87 287 GLN D N 1
ATOM 23187 C CA . GLN D 1 292 ? 67.102 -34.572 158.899 1.00 16.30 287 GLN D CA 1
ATOM 23188 C C . GLN D 1 292 ? 66.657 -35.618 157.879 1.00 15.39 287 GLN D C 1
ATOM 23189 O O . GLN D 1 292 ? 66.382 -35.305 156.719 1.00 17.25 287 GLN D O 1
ATOM 23203 N N . VAL D 1 29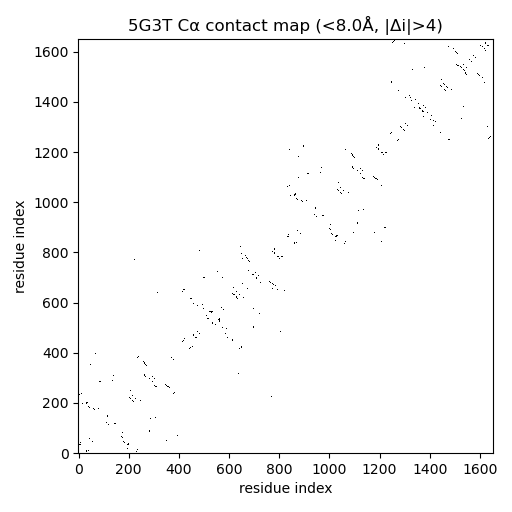3 ? 66.560 -36.867 158.342 1.00 16.22 288 VAL D N 1
ATOM 23204 C CA . VAL D 1 293 ? 66.011 -37.966 157.559 1.00 17.41 288 VAL D CA 1
ATOM 23205 C C . VAL D 1 293 ? 64.863 -38.639 158.313 1.00 17.05 288 VAL D C 1
ATOM 23206 O O . VAL D 1 293 ? 64.934 -38.858 159.530 1.00 17.58 288 VAL D O 1
ATOM 23219 N N . LEU D 1 294 ? 63.809 -38.978 157.573 1.00 15.75 289 LEU D N 1
ATOM 23220 C CA . LEU D 1 294 ? 62.629 -39.671 158.093 1.00 15.28 289 LEU D CA 1
ATOM 23221 C C . LEU D 1 294 ? 62.551 -41.025 157.408 1.00 18.26 289 LEU D C 1
ATOM 23222 O O . LEU D 1 294 ? 62.757 -41.118 156.189 1.00 17.61 289 LEU D O 1
ATOM 23238 N N . ILE D 1 295 ? 62.286 -42.075 158.182 1.00 12.89 290 ILE D N 1
ATOM 23239 C CA . ILE D 1 295 ? 62.089 -43.412 157.642 1.00 14.02 290 ILE D CA 1
ATOM 23240 C C . ILE D 1 295 ? 60.661 -43.839 157.962 1.00 19.65 290 ILE D C 1
ATOM 23241 O O . ILE D 1 295 ? 60.238 -43.796 159.125 1.00 15.47 290 ILE D O 1
ATOM 23257 N N . VAL D 1 296 ? 59.917 -44.224 156.925 1.00 14.48 291 VAL D N 1
ATOM 23258 C CA . VAL D 1 296 ? 58.466 -44.341 157.016 1.00 14.56 291 VAL D CA 1
ATOM 23259 C C . VAL D 1 296 ? 57.970 -45.607 156.335 1.00 17.79 291 VAL D C 1
ATOM 23260 O O . VAL D 1 296 ? 58.592 -46.132 155.406 1.00 14.93 291 VAL D O 1
ATOM 23273 N N . ASP D 1 297 ? 56.803 -46.068 156.787 1.00 14.08 292 ASP D N 1
ATOM 23274 C CA . ASP D 1 297 ? 56.130 -47.216 156.193 1.00 13.09 292 ASP D CA 1
ATOM 23275 C C . ASP D 1 297 ? 55.251 -46.717 155.049 1.00 15.66 292 ASP D C 1
ATOM 23276 O O . ASP D 1 297 ? 54.030 -46.818 155.067 1.00 15.08 292 ASP D O 1
ATOM 23285 N N . ASN D 1 298 ? 55.899 -46.119 154.064 1.00 14.67 293 ASN D N 1
ATOM 23286 C CA . ASN D 1 298 ? 55.228 -45.792 152.815 1.00 14.25 293 ASN D CA 1
ATOM 23287 C C . ASN D 1 298 ? 56.272 -45.762 151.720 1.00 15.07 293 ASN D C 1
ATOM 23288 O O . ASN D 1 298 ? 57.471 -45.941 151.987 1.00 13.04 293 ASN D O 1
ATOM 23299 N N . PRO D 1 299 ? 55.844 -45.696 150.465 1.00 13.27 294 PRO D N 1
ATOM 23300 C CA . PRO D 1 299 ? 56.770 -46.063 149.384 1.00 13.48 294 PRO D CA 1
ATOM 23301 C C . PRO D 1 299 ? 57.974 -45.153 149.250 1.00 12.55 294 PRO D C 1
ATOM 23302 O O . PRO D 1 299 ? 58.973 -45.568 148.654 1.00 11.10 294 PRO D O 1
ATOM 23313 N N . LEU D 1 300 ? 57.956 -43.944 149.804 1.00 13.80 295 LEU D N 1
ATOM 23314 C CA . LEU D 1 300 ? 59.171 -43.143 149.773 1.00 13.86 295 LEU D CA 1
ATOM 23315 C C . LEU D 1 300 ? 60.273 -43.772 150.616 1.00 13.70 295 LEU D C 1
ATOM 23316 O O . LEU D 1 300 ? 61.453 -43.626 150.293 1.00 11.93 295 LEU D O 1
ATOM 23332 N N . ARG D 1 301 ? 59.888 -44.426 151.712 1.00 13.54 296 ARG D N 1
ATOM 23333 C CA . ARG D 1 301 ? 60.725 -45.192 152.630 1.00 15.90 296 ARG D CA 1
ATOM 23334 C C . ARG D 1 301 ? 61.713 -44.344 153.424 1.00 13.30 296 ARG D C 1
ATOM 23335 O O . ARG D 1 301 ? 61.634 -44.307 154.658 1.00 13.96 296 ARG D O 1
ATOM 23356 N N . LYS D 1 302 ? 62.661 -43.696 152.750 1.00 13.03 297 LYS D N 1
ATOM 23357 C CA . LYS D 1 302 ? 63.671 -42.870 153.399 1.00 13.51 297 LYS D CA 1
ATOM 23358 C C . LYS D 1 302 ? 63.667 -41.507 152.727 1.00 14.26 297 LYS D C 1
ATOM 23359 O O . LYS D 1 302 ? 63.926 -41.404 151.518 1.00 10.96 297 LYS D O 1
ATOM 23378 N N . ILE D 1 303 ? 63.347 -40.478 153.501 1.00 12.93 298 ILE D N 1
ATOM 23379 C CA . ILE D 1 303 ? 63.145 -39.120 153.010 1.00 14.86 298 ILE D CA 1
ATOM 23380 C C . ILE D 1 303 ? 64.177 -38.212 153.659 1.00 15.59 298 ILE D C 1
ATOM 23381 O O . ILE D 1 303 ? 64.272 -38.149 154.895 1.00 15.41 298 ILE D O 1
ATOM 23397 N N . TYR D 1 304 ? 64.908 -37.475 152.839 1.00 14.38 299 TYR D N 1
ATOM 23398 C CA . TYR D 1 304 ? 66.049 -36.690 153.293 1.00 19.17 299 TYR D CA 1
ATOM 23399 C C . TYR D 1 304 ? 65.867 -35.237 152.896 1.00 14.54 299 TYR D C 1
ATOM 23400 O O . TYR D 1 304 ? 65.485 -34.947 151.760 1.00 15.70 299 TYR D O 1
ATOM 23418 N N . PHE D 1 305 ? 66.134 -34.322 153.828 1.00 15.07 300 PHE D N 1
ATOM 23419 C CA . PHE D 1 305 ? 66.050 -32.884 153.570 1.00 16.73 300 PHE D CA 1
ATOM 23420 C C . PHE D 1 305 ? 67.451 -32.293 153.715 1.00 17.97 300 PHE D C 1
ATOM 23421 O O . PHE D 1 305 ? 67.992 -32.232 154.827 1.00 18.06 300 PHE D O 1
ATOM 23438 N N . LYS D 1 306 ? 68.040 -31.870 152.599 1.00 19.12 301 LYS D N 1
ATOM 23439 C CA . LYS D 1 306 ? 69.429 -31.392 152.574 1.00 20.95 301 LYS D CA 1
ATOM 23440 C C . LYS D 1 306 ? 69.429 -29.881 152.778 1.00 22.35 301 LYS D C 1
ATOM 23441 O O . LYS D 1 306 ? 69.100 -29.114 151.866 1.00 23.41 301 LYS D O 1
ATOM 23460 N N . GLY D 1 307 ? 69.794 -29.461 153.987 1.00 23.68 302 GLY D N 1
ATOM 23461 C CA . GLY D 1 307 ? 69.799 -28.049 154.319 1.00 33.04 302 GLY D CA 1
ATOM 23462 C C . GLY D 1 307 ? 68.514 -27.383 153.884 1.00 31.53 302 GLY D C 1
ATOM 23463 O O . GLY D 1 307 ? 67.403 -27.853 154.185 1.00 24.63 302 GLY D O 1
ATOM 23467 N N . ASP D 1 308 ? 68.676 -26.260 153.183 1.00 28.82 303 ASP D N 1
ATOM 23468 C CA . ASP D 1 308 ? 67.596 -25.530 152.538 1.00 29.15 303 ASP D CA 1
ATOM 23469 C C . ASP D 1 308 ? 67.679 -25.639 151.025 1.00 27.41 303 ASP D C 1
ATOM 23470 O O . ASP D 1 308 ? 67.146 -24.783 150.310 1.00 31.38 303 ASP D O 1
ATOM 23479 N N . LYS D 1 309 ? 68.326 -26.689 150.520 1.00 26.91 304 LYS D N 1
ATOM 23480 C CA . LYS D 1 309 ? 68.647 -26.794 149.101 1.00 28.54 304 LYS D CA 1
ATOM 23481 C C . LYS D 1 309 ? 67.690 -27.691 148.317 1.00 23.19 304 LYS D C 1
ATOM 23482 O O . LYS D 1 309 ? 67.269 -27.327 147.218 1.00 26.92 304 LYS D O 1
ATOM 23492 N N . TYR D 1 310 ? 67.385 -28.880 148.822 1.00 22.25 305 TYR D N 1
ATOM 23493 C CA . TYR D 1 310 ? 66.537 -29.823 148.102 1.00 20.76 305 TYR D CA 1
ATOM 23494 C C . TYR D 1 310 ? 66.166 -30.951 149.057 1.00 15.85 305 TYR D C 1
ATOM 23495 O O . TYR D 1 310 ? 66.705 -31.062 150.165 1.00 18.83 305 TYR D O 1
ATOM 23513 N N . LEU D 1 311 ? 65.243 -31.794 148.610 1.00 16.90 306 LEU D N 1
ATOM 23514 C CA . LEU D 1 311 ? 64.930 -33.022 149.318 1.00 14.38 306 LEU D CA 1
ATOM 23515 C C . LEU D 1 311 ? 65.058 -34.182 148.346 1.00 15.22 306 LEU D C 1
ATOM 23516 O O . LEU D 1 311 ? 65.012 -34.011 147.119 1.00 18.03 306 LEU D O 1
ATOM 23532 N N . PHE D 1 312 ? 65.211 -35.375 148.895 1.00 16.40 307 PHE D N 1
ATOM 23533 C CA . PHE D 1 312 ? 65.320 -36.550 148.046 1.00 12.22 307 PHE D CA 1
ATOM 23534 C C . PHE D 1 312 ? 64.857 -37.763 148.835 1.00 11.93 307 PHE D C 1
ATOM 23535 O O . PHE D 1 312 ? 64.638 -37.703 150.050 1.00 14.54 307 PHE D O 1
ATOM 23552 N N . PHE D 1 313 ? 64.660 -38.856 148.111 1.00 14.43 308 PHE D N 1
ATOM 23553 C CA . PHE D 1 313 ? 64.307 -40.125 148.711 1.00 13.39 308 PHE D CA 1
ATOM 23554 C C . PHE D 1 313 ? 65.076 -41.238 148.020 1.00 12.31 308 PHE D C 1
ATOM 23555 O O . PHE D 1 313 ? 65.591 -41.082 146.904 1.00 14.11 308 PHE D O 1
ATOM 23572 N N . TYR D 1 314 ? 65.192 -42.362 148.728 1.00 10.92 309 TYR D N 1
ATOM 23573 C CA . TYR D 1 314 ? 66.066 -43.448 148.320 1.00 11.64 309 TYR D CA 1
ATOM 23574 C C . TYR D 1 314 ? 65.448 -44.769 148.738 1.00 15.80 309 TYR D C 1
ATOM 23575 O O . TYR D 1 314 ? 65.124 -44.950 149.918 1.00 14.30 309 TYR D O 1
ATOM 23593 N N . THR D 1 315 ? 65.292 -45.676 147.777 1.00 14.72 310 THR D N 1
ATOM 23594 C CA . THR D 1 315 ? 64.555 -46.912 147.964 1.00 11.77 310 THR D CA 1
ATOM 23595 C C . THR D 1 315 ? 65.269 -48.050 147.264 1.00 12.09 310 THR D C 1
ATOM 23596 O O . THR D 1 315 ? 66.115 -47.850 146.373 1.00 13.56 310 THR D O 1
ATOM 23607 N N . ASP D 1 316 ? 64.910 -49.259 147.674 1.00 16.43 311 ASP D N 1
ATOM 23608 C CA . ASP D 1 316 ? 65.479 -50.470 147.102 1.00 14.80 311 ASP D CA 1
ATOM 23609 C C . ASP D 1 316 ? 64.371 -51.479 146.844 1.00 19.38 311 ASP D C 1
ATOM 23610 O O . ASP D 1 316 ? 63.249 -51.351 147.340 1.00 15.63 311 ASP D O 1
ATOM 23619 N N . SER D 1 317 ? 64.712 -52.497 146.068 1.00 14.75 312 SER D N 1
ATOM 23620 C CA . SER D 1 317 ? 63.876 -53.694 145.888 1.00 15.93 312 SER D CA 1
ATOM 23621 C C . SER D 1 317 ? 62.521 -53.269 145.333 1.00 19.99 312 SER D C 1
ATOM 23622 O O . SER D 1 317 ? 62.454 -52.446 144.401 1.00 17.06 312 SER D O 1
ATOM 23630 N N . GLU D 1 318 ? 61.416 -53.770 145.874 1.00 17.83 313 GLU D N 1
ATOM 23631 C CA . GLU D 1 318 ? 60.122 -53.556 145.246 1.00 15.73 313 GLU D CA 1
ATOM 23632 C C . GLU D 1 318 ? 59.749 -52.082 145.187 1.00 16.74 313 GLU D C 1
ATOM 23633 O O . GLU D 1 318 ? 59.054 -51.657 144.258 1.00 21.37 313 GLU D O 1
ATOM 23640 N N . MET D 1 319 ? 60.173 -51.285 146.168 1.00 14.38 314 MET D N 1
ATOM 23641 C CA . MET D 1 319 ? 59.833 -49.874 146.134 1.00 16.89 314 MET D CA 1
ATOM 23642 C C . MET D 1 319 ? 60.610 -49.139 145.049 1.00 15.35 314 MET D C 1
ATOM 23643 O O . MET D 1 319 ? 60.086 -48.172 144.473 1.00 17.52 314 MET D O 1
ATOM 23657 N N . ALA D 1 320 ? 61.831 -49.594 144.729 1.00 15.01 315 ALA D N 1
ATOM 23658 C CA . ALA D 1 320 ? 62.537 -49.061 143.565 1.00 16.98 315 ALA D CA 1
ATOM 23659 C C . ALA D 1 320 ? 61.736 -49.296 142.292 1.00 15.73 315 ALA D C 1
ATOM 23660 O O . ALA D 1 320 ? 61.563 -48.386 141.472 1.00 15.94 315 ALA D O 1
ATOM 23667 N N . ASN D 1 321 ? 61.221 -50.520 142.119 1.00 16.22 316 ASN D N 1
ATOM 23668 C CA . ASN D 1 321 ? 60.356 -50.808 140.985 1.00 17.56 316 ASN D CA 1
ATOM 23669 C C . ASN D 1 321 ? 59.047 -50.025 141.037 1.00 18.03 316 ASN D C 1
ATOM 23670 O O . ASN D 1 321 ? 58.548 -49.610 139.987 1.00 19.71 316 ASN D O 1
ATOM 23681 N N . TYR D 1 322 ? 58.484 -49.807 142.231 1.00 19.62 317 TYR D N 1
ATOM 23682 C CA . TYR D 1 322 ? 57.282 -48.983 142.365 1.00 19.95 317 TYR D CA 1
ATOM 23683 C C . TYR D 1 322 ? 57.496 -47.601 141.767 1.00 17.45 317 TYR D C 1
ATOM 23684 O O . TYR D 1 322 ? 56.685 -47.131 140.959 1.00 18.14 317 TYR D O 1
ATOM 23702 N N . TRP D 1 323 ? 58.600 -46.939 142.128 1.00 13.78 318 TRP D N 1
ATOM 23703 C CA . TRP D 1 323 ? 58.821 -45.577 141.647 1.00 16.27 318 TRP D CA 1
ATOM 23704 C C . TRP D 1 323 ? 59.096 -45.550 140.149 1.00 16.41 318 TRP D C 1
ATOM 23705 O O . TRP D 1 323 ? 58.613 -44.658 139.446 1.00 17.91 318 TRP D O 1
ATOM 23726 N N . ARG D 1 324 ? 59.886 -46.495 139.644 1.00 14.62 319 ARG D N 1
ATOM 23727 C CA . ARG D 1 324 ? 60.183 -46.508 138.218 1.00 14.74 319 ARG D CA 1
ATOM 23728 C C . ARG D 1 324 ? 58.925 -46.795 137.398 1.00 19.40 319 ARG D C 1
ATOM 23729 O O . ARG D 1 324 ? 58.745 -46.228 136.313 1.00 20.12 319 ARG D O 1
ATOM 23750 N N . GLY D 1 325 ? 58.032 -47.650 137.914 1.00 21.13 320 GLY D N 1
ATOM 23751 C CA . GLY D 1 325 ? 56.713 -47.799 137.296 1.00 24.70 320 GLY D CA 1
ATOM 23752 C C . GLY D 1 325 ? 55.913 -46.510 137.310 1.00 22.48 320 GLY D C 1
ATOM 23753 O O . GLY D 1 325 ? 55.215 -46.189 136.341 1.00 24.70 320 GLY D O 1
ATOM 23757 N N A CYS D 1 326 ? 55.975 -45.767 138.419 0.63 21.65 321 CYS D N 1
ATOM 23758 N N B CYS D 1 326 ? 56.014 -45.758 138.402 0.37 21.68 321 CYS D N 1
ATOM 23759 C CA A CYS D 1 326 ? 55.336 -44.453 138.482 0.63 23.01 321 CYS D CA 1
ATOM 23760 C CA B CYS D 1 326 ? 55.344 -44.468 138.504 0.37 23.03 321 CYS D CA 1
ATOM 23761 C C A CYS D 1 326 ? 55.898 -43.512 137.429 0.63 25.39 321 CYS D C 1
ATOM 23762 C C B CYS D 1 326 ? 55.902 -43.468 137.495 0.37 25.29 321 CYS D C 1
ATOM 23763 O O A CYS D 1 326 ? 55.142 -42.838 136.713 0.63 26.66 321 CYS D O 1
ATOM 23764 O O B CYS D 1 326 ? 55.139 -42.734 136.852 0.37 26.61 321 CYS D O 1
ATOM 23779 N N . VAL D 1 327 ? 57.228 -43.428 137.343 1.00 20.86 322 VAL D N 1
ATOM 23780 C CA . VAL D 1 327 ? 57.859 -42.591 136.323 1.00 23.89 322 VAL D CA 1
ATOM 23781 C C . VAL D 1 327 ? 57.303 -42.934 134.950 1.00 28.52 322 VAL D C 1
ATOM 23782 O O . VAL D 1 327 ? 57.061 -42.051 134.121 1.00 31.04 322 VAL D O 1
ATOM 23796 N N . ALA D 1 328 ? 57.064 -44.221 134.706 1.00 19.06 323 ALA D N 1
ATOM 23797 C CA . ALA D 1 328 ? 56.649 -44.665 133.381 1.00 24.88 323 ALA D CA 1
ATOM 23798 C C . ALA D 1 328 ? 55.224 -44.225 133.074 1.00 32.49 323 ALA D C 1
ATOM 23799 O O . ALA D 1 328 ? 54.871 -44.041 131.904 1.00 30.91 323 ALA D O 1
ATOM 23806 N N . GLU D 1 329 ? 54.396 -44.056 134.098 1.00 33.34 324 GLU D N 1
ATOM 23807 C CA . GLU D 1 329 ? 53.020 -43.613 133.897 1.00 38.01 324 GLU D CA 1
ATOM 23808 C C . GLU D 1 329 ? 52.909 -42.103 133.736 1.00 39.27 324 GLU D C 1
ATOM 23809 O O . GLU D 1 329 ? 51.793 -41.592 133.601 1.00 45.93 324 GLU D O 1
ATOM 23816 N N . GLY D 1 330 ? 54.026 -41.383 133.723 1.00 32.01 325 GLY D N 1
ATOM 23817 C CA . GLY D 1 330 ? 54.007 -39.960 133.454 1.00 37.14 325 GLY D CA 1
ATOM 23818 C C . GLY D 1 330 ? 54.513 -39.097 134.593 1.00 33.51 325 GLY D C 1
ATOM 23819 O O . GLY D 1 330 ? 54.267 -39.385 135.769 1.00 29.32 325 GLY D O 1
ATOM 23823 N N . GLU D 1 331 ? 55.181 -38.002 134.230 1.00 33.23 326 GLU D N 1
ATOM 23824 C CA . GLU D 1 331 ? 55.726 -37.074 135.214 1.00 33.39 326 GLU D CA 1
ATOM 23825 C C . GLU D 1 331 ? 54.664 -36.528 136.173 1.00 33.86 326 GLU D C 1
ATOM 23826 O O . GLU D 1 331 ? 54.938 -36.357 137.367 1.00 26.75 326 GLU D O 1
ATOM 23838 N N . ASP D 1 332 ? 53.458 -36.218 135.681 1.00 33.26 327 ASP D N 1
ATOM 23839 C CA . ASP D 1 332 ? 52.456 -35.603 136.549 1.00 33.47 327 ASP D CA 1
ATOM 23840 C C . ASP D 1 332 ? 52.001 -36.566 137.640 1.00 26.51 327 ASP D C 1
ATOM 23841 O O . ASP D 1 332 ? 51.880 -36.183 138.810 1.00 27.96 327 ASP D O 1
ATOM 23850 N N . GLY D 1 333 ? 51.724 -37.819 137.276 1.00 25.24 328 GLY D N 1
ATOM 23851 C CA . GLY D 1 333 ? 51.276 -38.772 138.275 1.00 26.26 328 GLY D CA 1
ATOM 23852 C C . GLY D 1 333 ? 52.385 -39.083 139.263 1.00 22.24 328 GLY D C 1
ATOM 23853 O O . GLY D 1 333 ? 52.135 -39.261 140.463 1.00 24.69 328 GLY D O 1
ATOM 23857 N N . TYR D 1 334 ? 53.623 -39.140 138.766 1.00 26.95 329 TYR D N 1
ATOM 23858 C CA . TYR D 1 334 ? 54.789 -39.388 139.613 1.00 24.88 329 TYR D CA 1
ATOM 23859 C C . TYR D 1 334 ? 54.948 -38.291 140.655 1.00 19.19 329 TYR D C 1
ATOM 23860 O O . TYR D 1 334 ? 55.060 -38.570 141.854 1.00 19.76 329 TYR D O 1
ATOM 23878 N N . LEU D 1 335 ? 54.924 -37.030 140.227 1.00 20.74 330 LEU D N 1
ATOM 23879 C CA . LEU D 1 335 ? 55.083 -35.945 141.188 1.00 20.46 330 LEU D CA 1
ATOM 23880 C C . LEU D 1 335 ? 53.906 -35.866 142.146 1.00 24.33 330 LEU D C 1
ATOM 23881 O O . LEU D 1 335 ? 54.088 -35.533 143.320 1.00 22.92 330 LEU D O 1
ATOM 23897 N N . GLU D 1 336 ? 52.698 -36.173 141.688 1.00 21.23 331 GLU D N 1
ATOM 23898 C CA . GLU D 1 336 ? 51.580 -36.119 142.617 1.00 24.79 331 GLU D CA 1
ATOM 23899 C C . GLU D 1 336 ? 51.650 -37.255 143.625 1.00 20.33 331 GLU D C 1
ATOM 23900 O O . GLU D 1 336 ? 51.280 -37.072 144.789 1.00 18.34 331 GLU D O 1
ATOM 23912 N N . GLN D 1 337 ? 52.172 -38.409 143.210 1.00 21.37 332 GLN D N 1
ATOM 23913 C CA . GLN D 1 337 ? 52.361 -39.510 144.142 1.00 17.30 332 GLN D CA 1
ATOM 23914 C C . GLN D 1 337 ? 53.411 -39.160 145.205 1.00 17.36 332 GLN D C 1
ATOM 23915 O O . GLN D 1 337 ? 53.237 -39.479 146.394 1.00 18.65 332 GLN D O 1
ATOM 23929 N N . ILE D 1 338 ? 54.502 -38.489 144.810 1.00 15.10 333 ILE D N 1
ATOM 23930 C CA . ILE D 1 338 ? 55.480 -38.024 145.797 1.00 18.27 333 ILE D CA 1
ATOM 23931 C C . ILE D 1 338 ? 54.806 -37.097 146.800 1.00 19.39 333 ILE D C 1
ATOM 23932 O O . ILE D 1 338 ? 54.983 -37.220 148.015 1.00 15.31 333 ILE D O 1
ATOM 23948 N N . ARG D 1 339 ? 53.993 -36.175 146.299 1.00 18.08 334 ARG D N 1
ATOM 23949 C CA . ARG D 1 339 ? 53.298 -35.239 147.175 1.00 20.25 334 ARG D CA 1
ATOM 23950 C C . ARG D 1 339 ? 52.366 -35.967 148.149 1.00 14.82 334 ARG D C 1
ATOM 23951 O O . ARG D 1 339 ? 52.338 -35.645 149.338 1.00 15.63 334 ARG D O 1
ATOM 23972 N N . THR D 1 340 ? 51.614 -36.958 147.665 1.00 18.05 335 THR D N 1
ATOM 23973 C CA . THR D 1 340 ? 50.735 -37.733 148.543 1.00 16.44 335 THR D CA 1
ATOM 23974 C C . THR D 1 340 ? 51.522 -38.419 149.661 1.00 18.38 335 THR D C 1
ATOM 23975 O O . THR D 1 340 ? 51.130 -38.359 150.831 1.00 16.15 335 THR D O 1
ATOM 23986 N N . HIS D 1 341 ? 52.639 -39.079 149.319 1.00 16.45 336 HIS D N 1
ATOM 23987 C CA . HIS D 1 341 ? 53.411 -39.813 150.321 1.00 16.75 336 HIS D CA 1
ATOM 23988 C C . HIS D 1 341 ? 54.217 -38.885 151.232 1.00 15.73 336 HIS D C 1
ATOM 23989 O O . HIS D 1 341 ? 54.482 -39.241 152.380 1.00 15.92 336 HIS D O 1
ATOM 24003 N N . LEU D 1 342 ? 54.629 -37.710 150.753 1.00 14.71 337 LEU D N 1
ATOM 24004 C CA . LEU D 1 342 ? 55.240 -36.736 151.651 1.00 15.88 337 LEU D CA 1
ATOM 24005 C C . LEU D 1 342 ? 54.240 -36.239 152.684 1.00 17.77 337 LEU D C 1
ATOM 24006 O O . LEU D 1 342 ? 54.591 -36.052 153.846 1.00 16.23 337 LEU D O 1
ATOM 24022 N N . ALA D 1 343 ? 53.001 -35.992 152.268 1.00 17.21 338 ALA D N 1
ATOM 24023 C CA . ALA D 1 343 ? 52.001 -35.483 153.201 1.00 17.25 338 ALA D CA 1
ATOM 24024 C C . ALA D 1 343 ? 51.707 -36.497 154.299 1.00 17.49 338 ALA D C 1
ATOM 24025 O O . ALA D 1 343 ? 51.593 -36.131 155.472 1.00 17.03 338 ALA D O 1
ATOM 24032 N N A SER D 1 344 ? 51.607 -37.778 153.949 0.69 16.44 339 SER D N 1
ATOM 24033 N N B SER D 1 344 ? 51.591 -37.776 153.945 0.31 16.48 339 SER D N 1
ATOM 24034 C CA A SER D 1 344 ? 51.347 -38.771 154.989 0.69 17.73 339 SER D CA 1
ATOM 24035 C CA B SER D 1 344 ? 51.364 -38.790 154.970 0.31 17.69 339 SER D CA 1
ATOM 24036 C C A SER D 1 344 ? 52.563 -38.953 155.897 0.69 16.35 339 SER D C 1
ATOM 24037 C C B SER D 1 344 ? 52.569 -38.904 155.897 0.31 16.41 339 SER D C 1
ATOM 24038 O O A SER D 1 344 ? 52.418 -39.068 157.123 0.69 16.51 339 SER D O 1
ATOM 24039 O O B SER D 1 344 ? 52.424 -38.940 157.126 0.31 16.57 339 SER D O 1
ATOM 24054 N N . ALA D 1 345 ? 53.774 -38.944 155.323 1.00 17.64 340 ALA D N 1
ATOM 24055 C CA . ALA D 1 345 ? 54.983 -39.107 156.125 1.00 16.04 340 ALA D CA 1
ATOM 24056 C C . ALA D 1 345 ? 55.162 -37.964 157.115 1.00 21.34 340 ALA D C 1
ATOM 24057 O O . ALA D 1 345 ? 55.562 -38.181 158.268 1.00 23.76 340 ALA D O 1
ATOM 24065 N N . LEU D 1 346 ? 54.878 -36.738 156.689 1.00 18.32 341 LEU D N 1
ATOM 24066 C CA . LEU D 1 346 ? 55.078 -35.572 157.528 1.00 19.63 341 LEU D CA 1
ATOM 24067 C C . LEU D 1 346 ? 53.881 -35.274 158.421 1.00 25.71 341 LEU D C 1
ATOM 24068 O O . LEU D 1 346 ? 54.010 -34.491 159.368 1.00 26.46 341 LEU D O 1
ATOM 24084 N N . GLY D 1 347 ? 52.731 -35.884 158.162 1.00 19.05 342 GLY D N 1
ATOM 24085 C CA . GLY D 1 347 ? 51.546 -35.572 158.930 1.00 22.59 342 GLY D CA 1
ATOM 24086 C C . GLY D 1 347 ? 51.122 -34.139 158.728 1.00 27.35 342 GLY D C 1
ATOM 24087 O O . GLY D 1 347 ? 50.880 -33.411 159.696 1.00 24.28 342 GLY D O 1
ATOM 24091 N N . ILE D 1 348 ? 51.048 -33.717 157.463 1.00 23.31 343 ILE D N 1
ATOM 24092 C CA . ILE D 1 348 ? 50.625 -32.371 157.116 1.00 24.07 343 ILE D CA 1
ATOM 24093 C C . ILE D 1 348 ? 49.649 -32.494 155.963 1.00 22.49 343 ILE D C 1
ATOM 24094 O O . ILE D 1 348 ? 49.608 -33.505 155.254 1.00 24.66 343 ILE D O 1
ATOM 24110 N N . VAL D 1 349 ? 48.846 -31.445 155.790 1.00 22.30 344 VAL D N 1
ATOM 24111 C CA . VAL D 1 349 ? 47.871 -31.419 154.708 1.00 21.14 344 VAL D CA 1
ATOM 24112 C C . VAL D 1 349 ? 48.603 -31.301 153.374 1.00 19.33 344 VAL D C 1
ATOM 24113 O O . VAL D 1 349 ? 49.579 -30.551 153.245 1.00 26.26 344 VAL D O 1
ATOM 24126 N N . ARG D 1 350 ? 48.160 -32.071 152.374 1.00 20.17 345 ARG D N 1
ATOM 24127 C CA . ARG D 1 350 ? 48.925 -32.139 151.127 1.00 19.49 345 ARG D CA 1
ATOM 24128 C C . ARG D 1 350 ? 49.051 -30.776 150.458 1.00 25.64 345 ARG D C 1
ATOM 24129 O O . ARG D 1 350 ? 50.083 -30.488 149.838 1.00 24.10 345 ARG D O 1
ATOM 24150 N N . GLU D 1 351 ? 48.040 -29.912 150.594 1.00 23.62 346 GLU D N 1
ATOM 24151 C CA . GLU D 1 351 ? 48.130 -28.592 149.982 1.00 23.13 346 GLU D CA 1
ATOM 24152 C C . GLU D 1 351 ? 49.221 -27.729 150.608 1.00 27.21 346 GLU D C 1
ATOM 24153 O O . GLU D 1 351 ? 49.596 -26.717 150.013 1.00 28.35 346 GLU D O 1
ATOM 24165 N N . ARG D 1 352 ? 49.746 -28.100 151.776 1.00 22.33 347 ARG D N 1
ATOM 24166 C CA . ARG D 1 352 ? 50.886 -27.393 152.357 1.00 25.88 347 ARG D CA 1
ATOM 24167 C C . ARG D 1 352 ? 52.188 -27.662 151.621 1.00 26.34 347 ARG D C 1
ATOM 24168 O O . ARG D 1 352 ? 53.190 -26.998 151.909 1.00 25.75 347 ARG D O 1
ATOM 24189 N N . ILE D 1 353 ? 52.216 -28.640 150.728 1.00 22.23 348 ILE D N 1
ATOM 24190 C CA . ILE D 1 353 ? 53.440 -29.037 150.037 1.00 23.24 348 ILE D CA 1
ATOM 24191 C C . ILE D 1 353 ? 53.408 -28.414 148.649 1.00 27.63 348 ILE D C 1
ATOM 24192 O O . ILE D 1 353 ? 52.508 -28.746 147.859 1.00 25.40 348 ILE D O 1
ATOM 24208 N N . PRO D 1 354 ? 54.328 -27.514 148.313 1.00 23.52 349 PRO D N 1
ATOM 24209 C CA . PRO D 1 354 ? 54.266 -26.868 146.997 1.00 25.40 349 PRO D CA 1
ATOM 24210 C C . PRO D 1 354 ? 54.650 -27.837 145.890 1.00 28.14 349 PRO D C 1
ATOM 24211 O O . PRO D 1 354 ? 55.129 -28.946 146.125 1.00 27.66 349 PRO D O 1
ATOM 24222 N N . GLN D 1 355 ? 54.393 -27.411 144.645 1.00 28.88 350 GLN D N 1
ATOM 24223 C CA . GLN D 1 355 ? 54.887 -28.175 143.515 1.00 28.47 350 GLN D CA 1
ATOM 24224 C C . GLN D 1 355 ? 56.370 -27.885 143.318 1.00 26.32 350 GLN D C 1
ATOM 24225 O O . GLN D 1 355 ? 56.832 -26.773 143.586 1.00 25.99 350 GLN D O 1
ATOM 24239 N N . PRO D 1 356 ? 57.133 -28.868 142.860 1.00 23.77 351 PRO D N 1
ATOM 24240 C CA . PRO D 1 356 ? 58.572 -28.652 142.667 1.00 20.69 351 PRO D CA 1
ATOM 24241 C C . PRO D 1 356 ? 58.851 -27.782 141.451 1.00 24.60 351 PRO D C 1
ATOM 24242 O O . PRO D 1 356 ? 58.055 -27.710 140.510 1.00 23.80 351 PRO D O 1
ATOM 24253 N N . LEU D 1 357 ? 59.993 -27.102 141.493 1.00 25.39 352 LEU D N 1
ATOM 24254 C CA . LEU D 1 357 ? 60.482 -26.350 140.338 1.00 32.38 352 LEU D CA 1
ATOM 24255 C C . LEU D 1 357 ? 61.209 -27.246 139.345 1.00 33.09 352 LEU D C 1
ATOM 24256 O O . LEU D 1 357 ? 61.084 -27.064 138.126 1.00 28.16 352 LEU D O 1
ATOM 24272 N N . ALA D 1 358 ? 62.000 -28.182 139.855 1.00 29.20 353 ALA D N 1
ATOM 24273 C CA . ALA D 1 358 ? 62.795 -29.078 139.031 1.00 29.78 353 ALA D CA 1
ATOM 24274 C C . ALA D 1 358 ? 62.987 -30.381 139.789 1.00 29.83 353 ALA D C 1
ATOM 24275 O O . ALA D 1 358 ? 62.861 -30.431 141.014 1.00 27.53 353 ALA D O 1
ATOM 24282 N N . HIS D 1 359 ? 63.280 -31.448 139.055 1.00 25.50 354 HIS D N 1
ATOM 24283 C CA . HIS D 1 359 ? 63.500 -32.720 139.723 1.00 23.73 354 HIS D CA 1
ATOM 24284 C C . HIS D 1 359 ? 64.250 -33.651 138.796 1.00 27.40 354 HIS D C 1
ATOM 24285 O O . HIS D 1 359 ? 64.220 -33.508 137.571 1.00 23.00 354 HIS D O 1
ATOM 24299 N N A VAL D 1 360 ? 64.941 -34.617 139.394 0.47 21.36 355 VAL D N 1
ATOM 24300 N N B VAL D 1 360 ? 64.912 -34.621 139.419 0.53 21.37 355 VAL D N 1
ATOM 24301 C CA A VAL D 1 360 ? 65.637 -35.640 138.627 0.47 19.45 355 VAL D CA 1
ATOM 24302 C CA B VAL D 1 360 ? 65.707 -35.625 138.734 0.53 19.48 355 VAL D CA 1
ATOM 24303 C C A VAL D 1 360 ? 65.596 -36.930 139.419 0.47 21.24 355 VAL D C 1
ATOM 24304 C C B VAL D 1 360 ? 65.461 -36.949 139.437 0.53 21.27 355 VAL D C 1
ATOM 24305 O O A VAL D 1 360 ? 65.558 -36.922 140.653 0.47 19.73 355 VAL D O 1
ATOM 24306 O O B VAL D 1 360 ? 65.129 -36.985 140.626 0.53 19.82 355 VAL D O 1
ATOM 24331 N N . HIS D 1 361 ? 65.611 -38.044 138.697 1.00 21.43 356 HIS D N 1
ATOM 24332 C CA . HIS D 1 361 ? 65.554 -39.364 139.311 1.00 20.15 356 HIS D CA 1
ATOM 24333 C C . HIS D 1 361 ? 66.441 -40.328 138.540 1.00 24.22 356 HIS D C 1
ATOM 24334 O O . HIS D 1 361 ? 66.859 -40.054 137.415 1.00 19.63 356 HIS D O 1
ATOM 24349 N N . LYS D 1 362 ? 66.735 -41.464 139.172 1.00 16.58 357 LYS D N 1
ATOM 24350 C CA . LYS D 1 362 ? 67.508 -42.509 138.528 1.00 14.13 357 LYS D CA 1
ATOM 24351 C C . LYS D 1 362 ? 67.117 -43.862 139.101 1.00 12.75 357 LYS D C 1
ATOM 24352 O O . LYS D 1 362 ? 67.120 -44.055 140.322 1.00 15.12 357 LYS D O 1
ATOM 24371 N N . TYR D 1 363 ? 66.837 -44.799 138.208 1.00 13.93 358 TYR D N 1
ATOM 24372 C CA . TYR D 1 363 ? 66.581 -46.194 138.526 1.00 12.75 358 TYR D CA 1
ATOM 24373 C C . TYR D 1 363 ? 67.794 -46.995 138.097 1.00 15.92 358 TYR D C 1
ATOM 24374 O O . TYR D 1 363 ? 68.251 -46.858 136.960 1.00 14.65 358 TYR D O 1
ATOM 24392 N N . TRP D 1 364 ? 68.308 -47.811 139.008 1.00 13.51 359 TRP D N 1
ATOM 24393 C CA . TRP D 1 364 ? 69.450 -48.675 138.785 1.00 13.38 359 TRP D CA 1
ATOM 24394 C C . TRP D 1 364 ? 68.958 -50.114 138.853 1.00 14.47 359 TRP D C 1
ATOM 24395 O O . TRP D 1 364 ? 68.632 -50.608 139.936 1.00 12.93 359 TRP D O 1
ATOM 24416 N N . ALA D 1 365 ? 68.901 -50.798 137.712 1.00 12.41 360 ALA D N 1
ATOM 24417 C CA . ALA D 1 365 ? 68.294 -52.130 137.700 1.00 12.34 360 ALA D CA 1
ATOM 24418 C C . ALA D 1 365 ? 69.065 -53.119 138.561 1.00 17.65 360 ALA D C 1
ATOM 24419 O O . ALA D 1 365 ? 68.468 -54.064 139.107 1.00 14.61 360 ALA D O 1
ATOM 24426 N N . HIS D 1 366 ? 70.386 -52.949 138.656 1.00 14.89 361 HIS D N 1
ATOM 24427 C CA . HIS D 1 366 ? 71.282 -53.777 139.465 1.00 16.09 361 HIS D CA 1
ATOM 24428 C C . HIS D 1 366 ? 72.105 -52.907 140.417 1.00 15.60 361 HIS D C 1
ATOM 24429 O O . HIS D 1 366 ? 73.330 -53.057 140.554 1.00 16.78 361 HIS D O 1
ATOM 24443 N N . GLY D 1 367 ? 71.418 -51.990 141.103 1.00 14.75 362 GLY D N 1
ATOM 24444 C CA . GLY D 1 367 ? 72.102 -50.965 141.875 1.00 13.85 362 GLY D CA 1
ATOM 24445 C C . GLY D 1 367 ? 73.027 -51.511 142.948 1.00 16.30 362 GLY D C 1
ATOM 24446 O O . GLY D 1 367 ? 74.080 -50.933 143.220 1.00 13.95 362 GLY D O 1
ATOM 24450 N N . VAL D 1 368 ? 72.639 -52.596 143.599 1.00 15.88 363 VAL D N 1
ATOM 24451 C CA . VAL D 1 368 ? 73.484 -53.248 144.591 1.00 18.59 363 VAL D CA 1
ATOM 24452 C C . VAL D 1 368 ? 73.597 -54.717 144.218 1.00 14.84 363 VAL D C 1
ATOM 24453 O O . VAL D 1 368 ? 72.606 -55.352 143.834 1.00 21.72 363 VAL D O 1
ATOM 24466 N N . GLU D 1 369 ? 74.821 -55.237 144.297 1.00 17.62 364 GLU D N 1
ATOM 24467 C CA . GLU D 1 369 ? 75.128 -56.616 143.952 1.00 18.02 364 GLU D CA 1
ATOM 24468 C C . GLU D 1 369 ? 75.921 -57.206 145.096 1.00 24.30 364 GLU D C 1
ATOM 24469 O O . GLU D 1 369 ? 76.685 -56.500 145.756 1.00 21.69 364 GLU D O 1
ATOM 24481 N N . PHE D 1 370 ? 75.722 -58.494 145.338 1.00 23.53 365 PHE D N 1
ATOM 24482 C CA . PHE D 1 370 ? 76.286 -59.080 146.540 1.00 25.28 365 PHE D CA 1
ATOM 24483 C C . PHE D 1 370 ? 76.432 -60.576 146.361 1.00 27.85 365 PHE D C 1
ATOM 24484 O O . PHE D 1 370 ? 75.789 -61.191 145.512 1.00 24.91 365 PHE D O 1
ATOM 24501 N N . CYS D 1 371 ? 77.304 -61.145 147.181 1.00 29.16 366 CYS D N 1
ATOM 24502 C CA . CYS D 1 371 ? 77.376 -62.584 147.334 1.00 28.18 366 CYS D CA 1
ATOM 24503 C C . CYS D 1 371 ? 76.255 -63.022 148.272 1.00 31.66 366 CYS D C 1
ATOM 24504 O O . CYS D 1 371 ? 76.022 -62.385 149.303 1.00 35.94 366 CYS D O 1
ATOM 24512 N N . ARG D 1 372 ? 75.524 -64.073 147.900 1.00 40.65 367 ARG D N 1
ATOM 24513 C CA . ARG D 1 372 ? 74.395 -64.494 148.725 1.00 45.66 367 ARG D CA 1
ATOM 24514 C C . ARG D 1 372 ? 74.841 -65.283 149.949 1.00 61.92 367 ARG D C 1
ATOM 24515 O O . ARG D 1 372 ? 74.109 -65.322 150.945 1.00 71.68 367 ARG D O 1
ATOM 24525 N N . ASP D 1 373 ? 76.027 -65.886 149.902 1.00 57.81 368 ASP D N 1
ATOM 24526 C CA . ASP D 1 373 ? 76.506 -66.747 150.978 1.00 65.12 368 ASP D CA 1
ATOM 24527 C C . ASP D 1 373 ? 77.573 -66.048 151.824 1.00 64.90 368 ASP D C 1
ATOM 24528 O O . ASP D 1 373 ? 77.359 -65.773 153.008 1.00 67.37 368 ASP D O 1
ATOM 24537 N N . HIS D 1 378 ? 86.259 -66.374 150.602 1.00 56.67 373 HIS D N 1
ATOM 24538 C CA . HIS D 1 378 ? 85.944 -65.717 149.333 1.00 51.23 373 HIS D CA 1
ATOM 24539 C C . HIS D 1 378 ? 86.925 -64.580 149.053 1.00 40.29 373 HIS D C 1
ATOM 24540 O O . HIS D 1 378 ? 86.812 -63.510 149.650 1.00 44.67 373 HIS D O 1
ATOM 24553 N N . PRO D 1 379 ? 87.877 -64.789 148.145 1.00 43.77 374 PRO D N 1
ATOM 24554 C CA . PRO D 1 379 ? 88.876 -63.746 147.891 1.00 35.81 374 PRO D CA 1
ATOM 24555 C C . PRO D 1 379 ? 88.223 -62.479 147.363 1.00 36.86 374 PRO D C 1
ATOM 24556 O O . PRO D 1 379 ? 87.112 -62.504 146.829 1.00 32.78 374 PRO D O 1
ATOM 24567 N N . SER D 1 380 ? 88.947 -61.362 147.513 1.00 25.27 375 SER D N 1
ATOM 24568 C CA . SER D 1 380 ? 88.435 -60.040 147.170 1.00 22.71 375 SER D CA 1
ATOM 24569 C C . SER D 1 380 ? 88.391 -59.793 145.661 1.00 19.94 375 SER D C 1
ATOM 24570 O O . SER D 1 380 ? 87.756 -58.835 145.221 1.00 20.42 375 SER D O 1
ATOM 24578 N N . ALA D 1 381 ? 89.101 -60.592 144.883 1.00 19.09 376 ALA D N 1
ATOM 24579 C CA . ALA D 1 381 ? 89.044 -60.582 143.424 1.00 19.57 376 ALA D CA 1
ATOM 24580 C C . ALA D 1 381 ? 89.181 -62.031 142.977 1.00 21.44 376 ALA D C 1
ATOM 24581 O O . ALA D 1 381 ? 89.758 -62.853 143.687 1.00 28.59 376 ALA D O 1
ATOM 24588 N N . LEU D 1 382 ? 88.629 -62.346 141.816 1.00 17.51 377 LEU D N 1
ATOM 24589 C CA . LEU D 1 382 ? 88.533 -63.724 141.354 1.00 18.79 377 LEU D CA 1
ATOM 24590 C C . LEU D 1 382 ? 89.291 -63.914 140.050 1.00 21.03 377 LEU D C 1
ATOM 24591 O O . LEU D 1 382 ? 89.608 -62.955 139.344 1.00 20.21 377 LEU D O 1
ATOM 24607 N N . SER D 1 383 ? 89.528 -65.174 139.704 1.00 23.00 378 SER D N 1
ATOM 24608 C CA . SER D 1 383 ? 90.086 -65.491 138.405 1.00 23.16 378 SER D CA 1
ATOM 24609 C C . SER D 1 383 ? 89.460 -66.767 137.864 1.00 22.84 378 SER D C 1
ATOM 24610 O O . SER D 1 383 ? 89.064 -67.662 138.616 1.00 23.94 378 SER D O 1
ATOM 24618 N N . HIS D 1 384 ? 89.360 -66.818 136.540 1.00 18.53 379 HIS D N 1
ATOM 24619 C CA . HIS D 1 384 ? 88.820 -67.982 135.849 1.00 20.50 379 HIS D CA 1
ATOM 24620 C C . HIS D 1 384 ? 89.789 -69.151 135.973 1.00 24.46 379 HIS D C 1
ATOM 24621 O O . HIS D 1 384 ? 90.974 -69.015 135.662 1.00 24.54 379 HIS D O 1
ATOM 24635 N N . ARG D 1 385 ? 89.280 -70.308 136.411 1.00 23.71 380 ARG D N 1
ATOM 24636 C CA . ARG D 1 385 ? 90.164 -71.399 136.818 1.00 27.98 380 ARG D CA 1
ATOM 24637 C C . ARG D 1 385 ? 90.934 -71.988 135.644 1.00 27.96 380 ARG D C 1
ATOM 24638 O O . ARG D 1 385 ? 91.995 -72.583 135.852 1.00 31.19 380 ARG D O 1
ATOM 24659 N N . ASP D 1 386 ? 90.421 -71.864 134.418 1.00 30.99 381 ASP D N 1
ATOM 24660 C CA . ASP D 1 386 ? 91.144 -72.324 133.230 1.00 30.12 381 ASP D CA 1
ATOM 24661 C C . ASP D 1 386 ? 91.891 -71.203 132.514 1.00 33.06 381 ASP D C 1
ATOM 24662 O O . ASP D 1 386 ? 93.065 -71.361 132.166 1.00 33.81 381 ASP D O 1
ATOM 24671 N N . SER D 1 387 ? 91.235 -70.067 132.277 1.00 31.62 382 SER D N 1
ATOM 24672 C CA . SER D 1 387 ? 91.758 -69.062 131.359 1.00 26.28 382 SER D CA 1
ATOM 24673 C C . SER D 1 387 ? 92.558 -67.955 132.035 1.00 28.87 382 SER D C 1
ATOM 24674 O O . SER D 1 387 ? 93.270 -67.223 131.341 1.00 29.53 382 SER D O 1
ATOM 24682 N N . GLY D 1 388 ? 92.441 -67.786 133.351 1.00 27.64 383 GLY D N 1
ATOM 24683 C CA . GLY D 1 388 ? 93.201 -66.762 134.050 1.00 28.93 383 GLY D CA 1
ATOM 24684 C C . GLY D 1 388 ? 92.687 -65.340 133.927 1.00 21.04 383 GLY D C 1
ATOM 24685 O O . GLY D 1 388 ? 93.374 -64.413 134.383 1.00 21.29 383 GLY D O 1
ATOM 24689 N N . ILE D 1 389 ? 91.511 -65.124 133.322 1.00 20.64 384 ILE D N 1
ATOM 24690 C CA . ILE D 1 389 ? 90.900 -63.804 133.356 1.00 19.95 384 ILE D CA 1
ATOM 24691 C C . ILE D 1 389 ? 90.651 -63.438 134.807 1.00 19.76 384 ILE D C 1
ATOM 24692 O O . ILE D 1 389 ? 90.273 -64.286 135.619 1.00 21.73 384 ILE D O 1
ATOM 24708 N N . ILE D 1 390 ? 90.849 -62.170 135.140 1.00 18.91 385 ILE D N 1
ATOM 24709 C CA . ILE D 1 390 ? 90.667 -61.676 136.497 1.00 20.18 385 ILE D CA 1
ATOM 24710 C C . ILE D 1 390 ? 89.373 -60.873 136.549 1.00 16.93 385 ILE D C 1
ATOM 24711 O O . ILE D 1 390 ? 89.032 -60.173 135.585 1.00 19.01 385 ILE D O 1
ATOM 24727 N N . ALA D 1 391 ? 88.641 -61.001 137.665 1.00 14.08 386 ALA D N 1
ATOM 24728 C CA . ALA D 1 391 ? 87.369 -60.303 137.890 1.00 14.72 386 ALA D CA 1
ATOM 24729 C C . ALA D 1 391 ? 87.455 -59.444 139.148 1.00 18.36 386 ALA D C 1
ATOM 24730 O O . ALA D 1 391 ? 87.977 -59.876 140.188 1.00 18.78 386 ALA D O 1
ATOM 24737 N N . CYS D 1 392 ? 86.932 -58.225 139.032 1.00 14.70 387 CYS D N 1
ATOM 24738 C CA . CYS D 1 392 ? 87.070 -57.162 140.031 1.00 17.29 387 CYS D CA 1
ATOM 24739 C C . CYS D 1 392 ? 85.702 -56.524 140.262 1.00 16.43 387 CYS D C 1
ATOM 24740 O O . CYS D 1 392 ? 85.102 -55.999 139.312 1.00 17.97 387 CYS D O 1
ATOM 24748 N N . SER D 1 393 ? 85.205 -56.569 141.504 1.00 14.96 388 SER D N 1
ATOM 24749 C CA . SER D 1 393 ? 83.918 -55.986 141.881 1.00 16.15 388 SER D CA 1
ATOM 24750 C C . SER D 1 393 ? 83.790 -55.892 143.402 1.00 15.36 388 SER D C 1
ATOM 24751 O O . SER D 1 393 ? 84.302 -56.741 144.139 1.00 13.91 388 SER D O 1
ATOM 24759 N N . ASP D 1 394 ? 83.055 -54.870 143.856 1.00 16.41 389 ASP D N 1
ATOM 24760 C CA . ASP D 1 394 ? 82.774 -54.738 145.281 1.00 18.42 389 ASP D CA 1
ATOM 24761 C C . ASP D 1 394 ? 82.049 -55.971 145.786 1.00 19.87 389 ASP D C 1
ATOM 24762 O O . ASP D 1 394 ? 82.140 -56.320 146.969 1.00 21.17 389 ASP D O 1
ATOM 24771 N N . ALA D 1 395 ? 81.345 -56.661 144.887 1.00 17.41 390 ALA D N 1
ATOM 24772 C CA . ALA D 1 395 ? 80.543 -57.810 145.282 1.00 21.20 390 ALA D CA 1
ATOM 24773 C C . ALA D 1 395 ? 81.381 -58.956 145.836 1.00 20.74 390 ALA D C 1
ATOM 24774 O O . ALA D 1 395 ? 80.836 -59.817 146.534 1.00 22.97 390 ALA D O 1
ATOM 24781 N N . TYR D 1 396 ? 82.686 -58.980 145.576 1.00 18.59 391 TYR D N 1
ATOM 24782 C CA . TYR D 1 396 ? 83.556 -60.051 146.041 1.00 19.13 391 TYR D CA 1
ATOM 24783 C C . TYR D 1 396 ? 84.179 -59.747 147.392 1.00 23.92 391 TYR D C 1
ATOM 24784 O O . TYR D 1 396 ? 85.030 -60.513 147.848 1.00 28.52 391 TYR D O 1
ATOM 24802 N N . THR D 1 397 ? 83.791 -58.646 148.031 1.00 18.09 392 THR D N 1
ATOM 24803 C CA . THR D 1 397 ? 84.506 -58.164 149.209 1.00 18.56 392 THR D CA 1
ATOM 24804 C C . THR D 1 397 ? 83.602 -58.126 150.432 1.00 23.16 392 THR D C 1
ATOM 24805 O O . THR D 1 397 ? 82.391 -58.324 150.351 1.00 22.24 392 THR D O 1
ATOM 24816 N N . GLU D 1 398 ? 84.225 -57.815 151.576 1.00 24.99 393 GLU D N 1
ATOM 24817 C CA . GLU D 1 398 ? 83.494 -57.595 152.819 1.00 27.88 393 GLU D CA 1
ATOM 24818 C C . GLU D 1 398 ? 82.739 -56.279 152.807 1.00 30.33 393 GLU D C 1
ATOM 24819 O O . GLU D 1 398 ? 81.990 -56.005 153.749 1.00 25.84 393 GLU D O 1
ATOM 24826 N N . HIS D 1 399 ? 82.915 -55.466 151.771 1.00 22.77 394 HIS D N 1
ATOM 24827 C CA . HIS D 1 399 ? 82.224 -54.198 151.634 1.00 20.75 394 HIS D CA 1
ATOM 24828 C C . HIS D 1 399 ? 81.368 -54.178 150.380 1.00 18.11 394 HIS D C 1
ATOM 24829 O O . HIS D 1 399 ? 81.301 -53.171 149.674 1.00 16.11 394 HIS D O 1
ATOM 24843 N N . CYS D 1 400 ? 80.691 -55.287 150.084 1.00 22.94 395 CYS D N 1
ATOM 24844 C CA . CYS D 1 400 ? 79.727 -55.279 148.986 1.00 21.53 395 CYS D CA 1
ATOM 24845 C C . CYS D 1 400 ? 78.712 -54.157 149.179 1.00 21.35 395 CYS D C 1
ATOM 24846 O O . CYS D 1 400 ? 78.211 -53.925 150.283 1.00 21.72 395 CYS D O 1
ATOM 24854 N N . GLY D 1 401 ? 78.424 -53.446 148.093 1.00 17.37 396 GLY D N 1
ATOM 24855 C CA . GLY D 1 401 ? 77.540 -52.302 148.122 1.00 17.34 396 GLY D CA 1
ATOM 24856 C C . GLY D 1 401 ? 78.188 -50.968 148.405 1.00 15.41 396 GLY D C 1
ATOM 24857 O O . GLY D 1 401 ? 77.469 -49.971 148.562 1.00 12.73 396 GLY D O 1
ATOM 24861 N N . TRP D 1 402 ? 79.522 -50.907 148.478 1.00 14.90 397 TRP D N 1
ATOM 24862 C CA . TRP D 1 402 ? 80.214 -49.689 148.847 1.00 11.61 397 TRP D CA 1
ATOM 24863 C C . TRP D 1 402 ? 81.432 -49.499 147.953 1.00 11.21 397 TRP D C 1
ATOM 24864 O O . TRP D 1 402 ? 82.035 -50.463 147.494 1.00 14.39 397 TRP D O 1
ATOM 24885 N N . MET D 1 403 ? 81.771 -48.236 147.712 1.00 12.65 398 MET D N 1
ATOM 24886 C CA . MET D 1 403 ? 82.929 -47.924 146.887 1.00 12.23 398 MET D CA 1
ATOM 24887 C C . MET D 1 403 ? 84.197 -48.527 147.471 1.00 13.72 398 MET D C 1
ATOM 24888 O O . MET D 1 403 ? 85.079 -48.966 146.721 1.00 14.17 398 MET D O 1
ATOM 24902 N N . GLU D 1 404 ? 84.293 -48.563 148.807 1.00 14.81 399 GLU D N 1
ATOM 24903 C CA . GLU D 1 404 ? 85.445 -49.174 149.480 1.00 15.07 399 GLU D CA 1
ATOM 24904 C C . GLU D 1 404 ? 85.688 -50.581 148.973 1.00 12.87 399 GLU D C 1
ATOM 24905 O O . GLU D 1 404 ? 86.845 -51.002 148.800 1.00 15.77 399 GLU D O 1
ATOM 24917 N N . GLY D 1 405 ? 84.605 -51.334 148.754 1.00 14.19 400 GLY D N 1
ATOM 24918 C CA . GLY D 1 405 ? 84.737 -52.679 148.211 1.00 13.65 400 GLY D CA 1
ATOM 24919 C C . GLY D 1 405 ? 85.341 -52.693 146.814 1.00 17.37 400 GLY D C 1
ATOM 24920 O O . GLY D 1 405 ? 86.150 -53.569 146.478 1.00 17.00 400 GLY D O 1
ATOM 24924 N N . GLY D 1 406 ? 84.937 -51.738 145.970 1.00 13.83 401 GLY D N 1
ATOM 24925 C CA . GLY D 1 406 ? 85.578 -51.594 144.672 1.00 14.58 401 GLY D CA 1
ATOM 24926 C C . GLY D 1 406 ? 87.078 -51.352 144.799 1.00 15.43 401 GLY D C 1
ATOM 24927 O O . GLY D 1 406 ? 87.878 -51.912 144.046 1.00 16.09 401 GLY D O 1
ATOM 24931 N N . LEU D 1 407 ? 87.470 -50.509 145.751 1.00 14.43 402 LEU D N 1
ATOM 24932 C CA . LEU D 1 407 ? 88.892 -50.231 145.962 1.00 16.70 402 LEU D CA 1
ATOM 24933 C C . LEU D 1 407 ? 89.634 -51.458 146.459 1.00 16.66 402 LEU D C 1
ATOM 24934 O O . LEU D 1 407 ? 90.764 -51.720 146.030 1.00 17.43 402 LEU D O 1
ATOM 24950 N N . LEU D 1 408 ? 89.031 -52.212 147.378 1.00 17.37 403 LEU D N 1
ATOM 24951 C CA . LEU D 1 408 ? 89.701 -53.406 147.888 1.00 18.58 403 LEU D CA 1
ATOM 24952 C C . LEU D 1 408 ? 89.846 -54.461 146.796 1.00 18.38 403 LEU D C 1
ATOM 24953 O O . LEU D 1 408 ? 90.904 -55.090 146.661 1.00 16.54 403 LEU D O 1
ATOM 24969 N N . SER D 1 409 ? 88.791 -54.668 146.007 1.00 16.36 404 SER D N 1
ATOM 24970 C CA . SER D 1 409 ? 88.848 -55.640 144.915 1.00 13.63 404 SER D CA 1
ATOM 24971 C C . SER D 1 409 ? 89.873 -55.218 143.860 1.00 15.06 404 SER D C 1
ATOM 24972 O O . SER D 1 409 ? 90.593 -56.056 143.299 1.00 17.28 404 SER D O 1
ATOM 24980 N N . ALA D 1 410 ? 89.947 -53.917 143.572 1.00 15.91 405 ALA D N 1
ATOM 24981 C CA . ALA D 1 410 ? 90.909 -53.435 142.590 1.00 18.37 405 ALA D CA 1
ATOM 24982 C C . ALA D 1 410 ? 92.332 -53.663 143.065 1.00 19.52 405 ALA D C 1
ATOM 24983 O O . ALA D 1 410 ? 93.197 -54.059 142.273 1.00 18.13 405 ALA D O 1
ATOM 24990 N N . ARG D 1 411 ? 92.607 -53.391 144.341 1.00 19.59 406 ARG D N 1
ATOM 24991 C CA . ARG D 1 411 ? 93.940 -53.665 144.867 1.00 20.92 406 ARG D CA 1
ATOM 24992 C C . ARG D 1 411 ? 94.288 -55.137 144.688 1.00 21.55 406 ARG D C 1
ATOM 24993 O O . ARG D 1 411 ? 95.363 -55.479 144.178 1.00 21.93 406 ARG D O 1
ATOM 25014 N N . GLU D 1 412 ? 93.363 -56.027 145.050 1.00 18.90 407 GLU D N 1
ATOM 25015 C CA . GLU D 1 412 ? 93.620 -57.456 144.907 1.00 17.87 407 GLU D CA 1
ATOM 25016 C C . GLU D 1 412 ? 93.749 -57.870 143.436 1.00 19.63 407 GLU D C 1
ATOM 25017 O O . GLU D 1 412 ? 94.635 -58.664 143.091 1.00 19.00 407 GLU D O 1
ATOM 25029 N N . ALA D 1 413 ? 92.874 -57.356 142.556 1.00 19.12 408 ALA D N 1
ATOM 25030 C CA . ALA D 1 413 ? 92.956 -57.708 141.134 1.00 18.15 408 ALA D CA 1
ATOM 25031 C C . ALA D 1 413 ? 94.276 -57.255 140.522 1.00 18.82 408 ALA D C 1
ATOM 25032 O O . ALA D 1 413 ? 94.841 -57.951 139.669 1.00 18.46 408 ALA D O 1
ATOM 25039 N N . SER D 1 414 ? 94.779 -56.083 140.929 1.00 18.94 409 SER D N 1
ATOM 25040 C CA . SER D 1 414 ? 96.060 -55.613 140.399 1.00 20.35 409 SER D CA 1
ATOM 25041 C C . SER D 1 414 ? 97.232 -56.439 140.933 1.00 22.12 409 SER D C 1
ATOM 25042 O O . SER D 1 414 ? 98.203 -56.676 140.209 1.00 25.18 409 SER D O 1
ATOM 25050 N N . ARG D 1 415 ? 97.164 -56.875 142.193 1.00 20.70 410 ARG D N 1
ATOM 25051 C CA . ARG D 1 415 ? 98.178 -57.781 142.734 1.00 22.40 410 ARG D CA 1
ATOM 25052 C C . ARG D 1 415 ? 98.150 -59.119 142.007 1.00 24.50 410 ARG D C 1
ATOM 25053 O O . ARG D 1 415 ? 99.200 -59.720 141.741 1.00 24.35 410 ARG D O 1
ATOM 25074 N N . LEU D 1 416 ? 96.949 -59.594 141.662 1.00 21.95 411 LEU D N 1
ATOM 25075 C CA . LEU D 1 416 ? 96.829 -60.832 140.895 1.00 17.93 411 LEU D CA 1
ATOM 25076 C C . LEU D 1 416 ? 97.438 -60.668 139.515 1.00 26.09 411 LEU D C 1
ATOM 25077 O O . LEU D 1 416 ? 98.127 -61.568 139.023 1.00 30.28 411 LEU D O 1
ATOM 25093 N N . LEU D 1 417 ? 97.212 -59.522 138.876 1.00 20.74 412 LEU D N 1
ATOM 25094 C CA . LEU D 1 417 ? 97.816 -59.317 137.567 1.00 23.49 412 LEU D CA 1
ATOM 25095 C C . LEU D 1 417 ? 99.331 -59.198 137.684 1.00 24.94 412 LEU D C 1
ATOM 25096 O O . LEU D 1 417 ? 100.066 -59.711 136.831 1.00 26.39 412 LEU D O 1
ATOM 25112 N N . LEU D 1 418 ? 99.830 -58.541 138.738 1.00 21.85 413 LEU D N 1
ATOM 25113 C CA . LEU D 1 418 ? 101.281 -58.404 138.873 1.00 20.64 413 LEU D CA 1
ATOM 25114 C C . LEU D 1 418 ? 101.943 -59.755 139.088 1.00 30.88 413 LEU D C 1
ATOM 25115 O O . LEU D 1 418 ? 103.056 -59.982 138.599 1.00 28.47 413 LEU D O 1
ATOM 25131 N N . GLN D 1 419 ? 101.277 -60.667 139.795 1.00 27.03 414 GLN D N 1
ATOM 25132 C CA . GLN D 1 419 ? 101.795 -62.027 139.916 1.00 34.33 414 GLN D CA 1
ATOM 25133 C C . GLN D 1 419 ? 101.759 -62.750 138.575 1.00 35.14 414 GLN D C 1
ATOM 25134 O O . GLN D 1 419 ? 102.688 -63.495 138.241 1.00 35.69 414 GLN D O 1
ATOM 25148 N N . ARG D 1 420 ? 100.705 -62.535 137.784 1.00 33.79 415 ARG D N 1
ATOM 25149 C CA . ARG D 1 420 ? 100.679 -63.078 136.425 1.00 29.15 415 ARG D CA 1
ATOM 25150 C C . ARG D 1 420 ? 101.904 -62.629 135.635 1.00 36.31 415 ARG D C 1
ATOM 25151 O O . ARG D 1 420 ? 102.570 -63.435 134.973 1.00 41.26 415 ARG D O 1
ATOM 25172 N N . ILE D 1 421 ? 102.212 -61.335 135.697 1.00 35.37 416 ILE D N 1
ATOM 25173 C CA . ILE D 1 421 ? 103.356 -60.791 134.973 1.00 32.74 416 ILE D CA 1
ATOM 25174 C C . ILE D 1 421 ? 104.664 -61.371 135.502 1.00 42.53 416 ILE D C 1
ATOM 25175 O O . ILE D 1 421 ? 105.594 -61.644 134.735 1.00 41.27 416 ILE D O 1
ATOM 25191 N N . ALA D 1 422 ? 104.767 -61.541 136.819 1.00 34.84 417 ALA D N 1
ATOM 25192 C CA . ALA D 1 422 ? 105.993 -62.056 137.422 1.00 39.18 417 ALA D CA 1
ATOM 25193 C C . ALA D 1 422 ? 106.187 -63.537 137.135 1.00 45.76 417 ALA D C 1
ATOM 25194 O O . ALA D 1 422 ? 107.326 -64.013 137.104 1.00 57.87 417 ALA D O 1
ATOM 25201 N N . ALA D 1 423 ? 105.100 -64.280 136.942 1.00 59.13 418 ALA D N 1
ATOM 25202 C CA . ALA D 1 423 ? 105.184 -65.712 136.685 1.00 64.39 418 ALA D CA 1
ATOM 25203 C C . ALA D 1 423 ? 106.143 -65.994 135.532 1.00 73.56 418 ALA D C 1
ATOM 25204 O O . ALA D 1 423 ? 106.852 -67.001 135.541 1.00 84.53 418 ALA D O 1
#

Nearest PDB structures (foldseek):
  5g3t-assembly1_A  TM=1.001E+00  e=1.159E-94  Chromobacterium violaceum
  5g3s-assembly1_A  TM=1.000E+00  e=1.493E-91  Chromobacterium violaceum
  5g3u-assembly1_B  TM=9.897E-01  e=3.074E-91  Chromobacterium violaceum
  6g2p-assembly1_A  TM=9.928E-01  e=2.850E-90  Chromobacterium violaceum ATCC 12472
  5zbd-assembly1_A  TM=9.916E-01  e=4.612E-90  Chromobacterium violaceum ATCC 12472

Secondary structure (DSSP, 8-state):
-EEEEEEE--SHHHHHHHHHHHTSGGGTT--EEEEESSSSS-TT--EEEETTTEEEESS---B-TTT-HHHHHHHHHTTPPEEE----S-SS--HHHHHHHHHHHHHGGGHHHHTTSBHHHHHHHHH-HHHHHHHHHTTS-GGGG-TTSBHHHHHHHHHTSTTTGGGGT-TT---EEESS-THHHHHHHHHHHHHTT-EEEETEEEEEEEEETTEEEEEEEETTS-EEEEEEEEEEE-S-HHHHHTSSS-TTTTT-S--EEEEEEEEEEEE-SS-GGGGGT-TT-EEE-SSTT-EEEEETTTEEEEEEEHHHHHHHHHHHHH-HHHHHHHHHHHHHHHHT--GGGS---SEEEEEEEEEEEEEE-----SEEE-TTT--EEE-GGGSTTTTSHHHHHHHHHHHHHHHHHHHH-/-EEEEEEE--SHHHHHHHHHHHHSGGGTT--EEEEESSSSS-TT--EEEETTTEEEESS---B-TTT-HHHHHHHHHTTPPEEE---SS-TT--HHHHHHHHHHHHHGGGHHHHTTSBHHHHHHHHH-HHHHHHHHHTTS-GGGG-TTSBHHHHHHHHHTSTTTGGGGT-TT---EEESS-THHHHHHHHHHHHHTT-EEEESEEEEEEEEETTEEEEEEEETTS-EEEEEEEEEEE-S-HHHHHTSSS-TTTTT-S--EEEEEEEEEEEE-SS-GGGGGT-TTEEEE-SSTT-EEEEETTTEEEEEEETHHHHHHHHHHHH-HHHHHHHHHHHHHHHHTS-GGGSPPPSEEEEEEEEEEEEEE-----SEEE-TTT--EEE-GGGSTTTTSHHHHHHHHHHHHHHHHHHHH-/----EEEEEE--SHHHHHHHHHHHTSGGGTT--EEEEESSSSS-TT--EEEETTTEEEESS---B-TTT-HHHHHHHHHTT--EEE---SS-TT--HHHHHHHHHHHHHGGGHHHHTTSBHHHHHHHHH-HHHHHHHHHTTS-GGGG-TTSBHHHHHHHHTTSTTTGGGSTTTT---EEESS-THHHHHHHHHHHHHTT-EEEETEEEEEEEEETTEEEEEEEETT--EEEEEEEEEEE-S-HHHHHTSSS-TTTTT-S--EEEEEEEEEEEE-SS-GGGGGT-TT-EEE-SSTT-EEEEETTTEEEEEEEHHHHHHHHHHHHT-HHHHHHHHHHHHHHHHTS-GGGSPPPSEEEEEEEEEEEEEE----SEEE-TTT--EEE-GGGSTTTTSHHHHHHHHHHHHHHHHHHHH-/-EEEEEEE--BHHHHHHHHHHHTSGGGTT--EEEEESSSSSBTT--EEEETTTEEEESS---B-TTT-HHHHHHHHHTT--EEE---SS-TT--HHHHHHHHHHHHHGGGHHHHTTSBHHHHHHHHH-HHHHHHHHHTTS-GGGG-TT-BHHHHHHHHTTSTTTGGGSTTTT---EEESS-THHHHHHHHHHHHHTT-EEEETEEEEEEEEETTEEEEEEEETTS-EEEEEEEEEEE-S-HHHHHTSSS-TTTTT-S--EEEEEEEEEEEE-SS-GGGGGT-TT-EEE-SSTT-EEEEETTTEEEEEEEHHHHHHHHHHHHT-HHHHHHHHHHHHHHHHTS-GGGSPPPSEEEEEEEEEEEEEE----SSEE-TTT--EE--GGGSTTTTSHHHHHHHHHHHHHHHHHHHH-

InterPro domains:
  IPR002937 Amine oxidase [PF01593] (14-412)
  IPR036188 FAD/NAD(P)-binding domain superfamily [G3DSA:3.50.50.60] (1-417)
  IPR036188 FAD/NAD(P)-binding domain superfamily [SSF51905] (6-413)
  IPR050464 Zeta Carotene Desaturase and Related Oxidoreductases [PTHR42923] (5-252)

Organism: Chromobacterium violaceum (strain ATCC 12472 / DSM 30191 / JCM 1249 / CCUG 213 / NBRC 12614 / NCIMB 9131 / NCTC 9757 / MK) (NCBI:txid243365)